Protein AF-0000000084581609 (afdb_homodimer)

pLDDT: mean 70.74, std 26.63, range [14.5, 97.62]

Secondary structure (DSSP, 8-state):
-------------------------------------------HHHHHHHHTEEEEEEEETTEEEEEEEESSSS-EEEEE--TT--SGGGS-TTTSS-S-THHHHHIIIII-----GGGSHHHHHHHHHTTSS-------------------------------HHHHHHHHHHHHHHHHHHS------HHHHHHHHHHHHHHTT--GGGGGSHHHHHHHHHHSPTT-----HHHHHHHHHHHHHHHHHHHHHHHHH--S-EEEEEEEEE-TTS--EEEEEEEEEE-TT--EEEEEEEEEE--S--SHHHHHHHHHHHHHHHT-GGGEEEEEE-S-HHHHHHHHHHHHHHHHHH-----HHHHEEE-HHHHHHHHHHHHHHHTTSS--TTT--THHHHTTS-SS--GGG-HHHHHHHHHHHHHHHHHHTT-S-----------SS-------GGGS-----S------------------------------------PPPHHHHHHHHHHHHHT-HHHHHHHHHHHHHHS-TTTTT----PPBTTBHHHHHHHHHHHHHTS----SGGGTTTSS--------HHHHHHHTTTTT--HHHHHHHHHHHHHH---HHHHHHHHHHHHHHHHHHHHHHHHT-SSS-THHHHHHHHHHHHHHHHHHHHH--SGGGHHHHHHHHHHHHHHHHHHHHHHHSHHHHHHHHTSTTTTTHHHH-TTTS-HHHHHHHHHHHHHHHHHHHHHHHHTT--------------------TTSHHHHHHHHHHTS----GGG-TT--HHHHHHTTSS----TT-HHHHHHHHTTTSHHHHHHHHHHTTS-SS-HHHHHHHHHHHHHS-GGGTTS-HHHHHHHHHHHHHHHTTTTTT--TTTT-----/-------------------------------------------HHHHHHHHTEEEEEEEETTEEEEEEEESSSS-EEEEE--TT--SGGGS-TTTSS-S-THHHHHIIIII-----GGGSHHHHHHHHHHTSS-------------------------------HHHHHHHHHHHHHHHHHHS------HHHHHHHHHHHHHHTT--GGGGGSHHHHHHHHHHSPTT-----HHHHHHHHHHHHHHHHHHHHHHHHH--S-EEEEEEEEE-TTS--EEEEEEEEEE-TT--EEEEEEEEEE--S--SHHHHHHHHHHHHHHHT-GGGEEEEEE-S-HHHHHHHHHHHHHHHHHH-----HHHHEEE-HHHHHHHHHHHHHHHTTSS--TTT--THHHHTTS-SS--GGG-HHHHHHHHHHHHHHHHHHTT-S-----------TT-------GGGS-----S------------------------------------PPPHHHHHHHHHHHHHT-HHHHHHHHHHHHHHS-TTTTT----PPBTTBHHHHHHHHHHHHHTS----SGGGTTTSS--------HHHHHHHTTTTT--HHHHHHHHHHHHHH---HHHHHHHHHHHHHHHHHHHHHHHHT-SSS-GGGGHHHHHHHHHHHHHHHHHH--SGGGHHHHHHHHHHHHHHHHHHHHHHHSHHHHHHHHTSTTTTTHHHH-TTTS-HHHHHHHHHHHHHHHHHHHHHHHHTT--------------------TTSHHHHHHHHHHTS----GGG-TT--HHHHHHTTSS----TT-HHHHHHHHTTTSHHHHHHHHHHTTS-SS-HHHHHHHHHHHHHS-GGGTT--HHHHHHHHHHHHHHHTTTTTT--TTTT-----

InterPro domains:
  IPR008906 HAT, C-terminal dimerisation domain [PF05699] (808-876)
  IPR012337 Ribonuclease H-like superfamily [SSF53098] (259-877)
  IPR052035 Zinc finger BED domain-containing [PTHR46481] (503-877)

Solvent-accessible surface area (backbone atoms only — not comparable to full-atom values): 102669 Å² total; per-residue (Å²): 134,88,78,91,82,84,93,87,89,83,88,81,91,76,87,79,83,78,81,77,86,80,77,76,75,79,73,80,74,77,78,71,73,77,73,69,71,69,80,56,78,69,56,61,62,50,52,53,35,49,69,44,34,50,73,36,86,38,72,62,99,88,42,46,28,31,34,29,36,38,76,86,50,95,53,66,47,74,32,69,37,66,86,88,62,82,48,72,89,72,39,58,77,75,51,66,43,58,95,61,52,63,59,49,36,42,38,59,70,69,69,42,82,81,62,56,74,73,68,33,68,69,38,42,56,49,45,69,67,46,67,51,43,48,56,52,54,82,90,74,91,80,71,91,66,88,76,77,76,82,70,86,77,75,78,74,72,79,81,79,75,82,80,57,78,65,60,57,52,49,50,52,48,45,48,51,48,44,49,41,63,75,51,51,72,77,75,71,41,74,66,58,47,52,52,33,47,48,51,11,33,43,48,56,70,49,66,58,47,50,43,64,28,70,26,42,38,53,28,48,58,56,64,44,66,87,89,72,76,68,56,37,42,69,54,42,55,54,46,47,54,45,45,41,51,53,38,47,51,52,50,34,50,53,60,58,66,44,84,58,39,32,18,36,34,43,48,78,47,65,44,94,73,33,62,48,37,31,34,36,33,32,41,22,28,35,46,96,85,44,43,61,43,79,42,81,73,44,52,41,74,45,83,63,53,84,42,26,56,49,45,19,52,52,52,49,49,57,32,49,77,50,63,46,58,86,35,58,60,34,42,21,27,58,78,52,70,49,50,58,48,13,39,42,47,34,37,50,52,44,30,70,74,68,71,46,89,66,54,44,66,51,24,47,37,58,19,45,61,51,50,53,49,44,16,50,32,24,23,36,25,46,68,66,75,40,61,50,42,93,80,46,63,46,58,71,68,30,42,64,38,66,89,60,77,53,70,81,73,35,43,66,47,45,36,52,34,50,52,46,46,49,51,53,47,41,50,70,68,60,67,62,69,74,72,80,65,72,79,69,56,85,66,70,80,64,74,66,75,69,71,64,74,70,72,51,65,65,78,66,70,77,64,87,70,64,81,72,68,86,80,80,81,79,76,80,83,73,88,81,80,88,80,79,79,78,77,80,74,76,73,79,71,68,77,71,76,77,75,75,47,57,67,50,22,53,48,50,52,45,50,60,31,56,58,29,49,47,42,40,54,52,46,42,52,40,26,52,72,48,35,51,85,89,41,32,66,59,65,86,49,75,54,46,93,58,33,65,63,34,43,46,49,21,46,50,43,52,58,58,48,36,50,79,75,58,72,74,54,65,66,55,60,69,70,85,80,78,80,76,86,54,32,37,62,58,39,51,45,68,48,57,35,64,83,45,64,69,72,59,20,53,55,27,47,51,47,32,65,66,43,60,75,49,73,68,35,53,49,50,49,51,51,49,40,62,64,48,44,60,59,53,51,49,44,53,62,65,63,51,81,77,56,54,37,16,35,45,43,60,56,48,52,51,52,51,50,50,48,45,52,51,54,39,69,67,54,76,51,78,90,37,46,55,58,40,51,7,36,49,39,16,47,53,47,42,51,51,51,51,52,54,43,67,69,17,55,51,44,51,49,20,27,32,64,27,62,42,29,28,58,44,37,37,57,29,68,91,81,32,58,68,64,57,31,52,47,47,52,53,53,51,50,51,49,47,52,52,50,46,52,53,41,50,73,70,62,57,73,76,69,64,52,46,83,66,82,78,69,78,62,41,53,10,45,39,42,72,83,40,75,65,41,54,43,30,62,58,12,62,83,65,54,80,57,72,76,86,72,57,83,88,49,53,63,65,54,44,62,65,31,47,78,74,75,44,64,34,85,85,34,46,49,62,50,43,62,73,41,28,58,45,28,49,62,61,35,55,49,42,43,40,47,39,26,27,56,23,41,58,54,72,51,34,51,49,45,42,47,42,49,67,60,56,27,88,88,42,51,56,56,50,72,65,57,46,28,50,46,47,50,43,19,53,38,44,72,71,53,60,48,65,94,65,69,64,58,70,90,55,86,70,88,124,147,86,96,77,76,92,67,89,70,86,76,76,78,85,81,75,85,75,84,86,86,78,78,82,77,78,81,78,80,76,79,72,73,75,72,70,72,69,81,55,78,69,54,62,61,50,53,52,34,50,70,43,34,51,72,36,87,40,72,62,100,88,40,45,28,29,33,29,36,39,77,85,51,94,54,68,47,74,31,70,38,67,86,89,63,83,49,72,90,72,39,58,77,77,52,66,44,58,94,60,52,64,58,46,38,44,38,59,71,68,68,42,84,81,62,54,72,73,68,33,67,68,38,41,57,50,45,70,66,54,63,61,55,40,74,47,72,63,92,79,93,81,74,89,74,80,77,79,79,84,72,84,79,76,78,74,77,80,83,80,77,82,80,55,77,66,59,56,52,47,50,53,47,44,48,51,48,44,48,42,63,75,52,52,74,78,76,72,42,73,66,59,47,53,53,33,47,47,50,10,32,44,49,54,69,50,68,57,50,51,43,62,28,70,27,41,36,52,28,47,58,56,64,44,66,88,88,71,76,66,56,36,41,68,54,40,56,55,47,47,54,43,45,42,50,52,39,48,51,52,50,35,52,53,61,57,66,43,84,58,41,31,16,36,34,44,49,77,47,66,44,94,71,32,65,46,39,30,35,37,35,33,39,21,28,36,48,97,85,47,42,62,45,77,44,81,73,46,52,41,74,45,82,60,53,86,43,27,58,50,45,19,52,52,52,50,49,56,33,49,75,51,62,47,58,87,35,59,60,34,41,22,26,57,78,51,70,49,51,56,48,12,38,43,48,34,37,50,52,44,28,70,73,67,72,47,88,66,57,43,66,50,24,47,38,60,19,46,62,52,49,54,49,45,17,50,35,23,22,36,26,49,68,64,76,39,60,51,42,92,81,47,62,45,58,71,69,29,42,65,39,66,89,59,77,54,70,82,73,35,45,65,48,45,37,52,34,49,51,47,47,48,50,53,47,41,50,69,68,60,68,62,69,74,73,78,66,71,82,70,57,85,65,71,82,61,75,66,76,70,72,66,74,70,73,50,69,68,76,69,66,79,66,87,72,64,83,71,65,89,65,84,77,77,77,76,77,81,80,81,80,87,80,78,78,77,78,79,75,74,72,77,72,70,76,73,76,77,74,75,48,56,67,50,23,53,49,52,52,45,49,59,31,58,56,31,48,51,43,39,53,51,48,46,52,40,27,51,72,48,34,51,86,88,39,31,66,59,64,87,51,76,54,48,91,58,33,65,65,34,43,45,48,22,46,50,43,50,58,58,48,36,51,78,74,58,72,74,53,66,67,55,61,71,68,84,82,74,81,78,85,55,32,36,63,59,40,50,45,68,49,58,35,62,84,46,63,68,72,59,20,52,56,26,49,51,47,30,66,65,42,59,75,49,71,68,34,54,51,50,48,52,52,50,40,61,64,47,44,59,58,53,51,50,43,50,61,64,62,52,79,76,57,55,38,15,34,44,44,61,56,49,51,49,52,51,50,51,49,44,51,52,53,39,68,68,53,76,51,77,89,36,48,54,55,40,52,7,36,49,38,16,47,53,48,41,50,52,52,51,52,54,42,66,69,18,55,51,45,51,49,20,27,32,61,27,63,42,29,28,56,45,36,36,59,29,68,91,80,31,58,68,64,56,28,52,49,48,51,52,52,51,51,52,50,48,52,52,48,46,52,53,41,51,72,70,61,58,74,78,70,64,51,46,85,67,82,80,70,67,63,40,54,36,42,43,56,73,82,41,76,63,41,54,42,30,62,58,13,63,83,63,55,80,57,72,76,85,72,56,84,87,49,54,62,65,55,45,60,65,31,46,79,73,73,43,63,35,86,84,33,47,48,62,49,44,62,73,41,26,58,46,28,51,63,61,36,55,50,41,44,41,48,40,26,27,56,23,40,57,54,72,51,35,53,50,45,42,48,41,48,66,59,56,28,88,88,41,48,55,58,50,72,65,56,43,29,51,46,47,49,44,19,54,38,43,73,71,54,60,48,64,92,63,69,65,59,68,90,55,85,72,87,124

Sequence (1788 aa):
MTESIKPKKQTKTRQVADSNVSSDDSADESDAGKNVLRRGHEPRKQVWALSYFIPIRYSSEGKSLWKWKCNFCDSYRTSPRTKHCKNFDEEDPKLRRPSNPSNFIRHLRLEFKNIPDDCKFEAWEAHQYSTRDVHLESSLEPGTAFAASGRPCDNYDGSTGSTSVESRQRAMMATFIERGQENPAKQVTHKGFREHFVKGLIRDDLPYMLGEGKGMSECFNYILPKGFKLPGRSMVRRDLDLLHEKISEKLNTILQNNKSKISIASDNWTSKNSVYTFCGLAVYFITDAWELVEFPLELLHLDGDHTGAGLAKLLYRALKRRGIVEKLLGSTADNATSNGTMNRVFVEKITRAYQVYLDPDKITIGCAGHVKHITVQGFLHGLGLSPDPDNEDLYEEAQLHPLAFTPDQDLDFVEHSAEALKEAKEEADGVLHLAEEPVTSDASDASESDIDDDRLGDVQIGSDNEDGGLSSDNVQPPAQDATGKGARSTGRQGKAKRALTPVDKLHAVVVDILRSEVRRKRMCRLIQQLCDKDSKHLVPIRSMPVRWNTTYAEIERGLKLRPVMSDALKLYQAVSLTGKRLQAINQWIEQLDKGLTGKKARAARTKKRKWYLAPEDWETLSVLCDILKPFSDVTHQLSLDGVPTISMVLPFYKYLQRHLETTRALMKKSSQMQLKIACNHGLEKLNKYLNNTLESKYPLIGAVLHPSIRIAYFENKELWSSQIATQARTLLEELFSEYSDWLRARGTSDLQSMPGTSGLGNSTASMKTSIFATAISAGNGFALYTPNQYKAQSEIERYCSNVYPCSDERGALAWWKAHANEFPVLATIARDVLAIPGVSIGIERLFSSCRRTLSDARSSLTAESAALTVITKEWLRRGLGKDISYLDGVSIHEMTESIKPKKQTKTRQVADSNVSSDDSADESDAGKNVLRRGHEPRKQVWALSYFIPIRYSSEGKSLWKWKCNFCDSYRTSPRTKHCKNFDEEDPKLRRPSNPSNFIRHLRLEFKNIPDDCKFEAWEAHQYSTRDVHLESSLEPGTAFAASGRPCDNYDGSTGSTSVESRQRAMMATFIERGQENPAKQVTHKGFREHFVKGLIRDDLPYMLGEGKGMSECFNYILPKGFKLPGRSMVRRDLDLLHEKISEKLNTILQNNKSKISIASDNWTSKNSVYTFCGLAVYFITDAWELVEFPLELLHLDGDHTGAGLAKLLYRALKRRGIVEKLLGSTADNATSNGTMNRVFVEKITRAYQVYLDPDKITIGCAGHVKHITVQGFLHGLGLSPDPDNEDLYEEAQLHPLAFTPDQDLDFVEHSAEALKEAKEEADGVLHLAEEPVTSDASDASESDIDDDRLGDVQIGSDNEDGGLSSDNVQPPAQDATGKGARSTGRQGKAKRALTPVDKLHAVVVDILRSEVRRKRMCRLIQQLCDKDSKHLVPIRSMPVRWNTTYAEIERGLKLRPVMSDALKLYQAVSLTGKRLQAINQWIEQLDKGLTGKKARAARTKKRKWYLAPEDWETLSVLCDILKPFSDVTHQLSLDGVPTISMVLPFYKYLQRHLETTRALMKKSSQMQLKIACNHGLEKLNKYLNNTLESKYPLIGAVLHPSIRIAYFENKELWSSQIATQARTLLEELFSEYSDWLRARGTSDLQSMPGTSGLGNSTASMKTSIFATAISAGNGFALYTPNQYKAQSEIERYCSNVYPCSDERGALAWWKAHANEFPVLATIARDVLAIPGVSIGIERLFSSCRRTLSDARSSLTAESAALTVITKEWLRRGLGKDISYLDGVSIHE

Nearest PDB structures (foldseek):
  4d1q-assembly1_A-2  TM=6.529E-01  e=3.403E-12  Musca domestica
  5js1-assembly1_A  TM=4.633E-01  e=1.178E+00  Homo sapiens
  4krf-assembly1_A  TM=4.416E-01  e=1.524E+00  Homo sapiens
  4w5n-assembly1_A  TM=4.256E-01  e=1.734E+00  Homo sapiens
  8d71-assembly1_A  TM=4.422E-01  e=3.162E+00  Homo sapiens

Structure (mmCIF, N/CA/C/O backbone):
data_AF-0000000084581609-model_v1
#
loop_
_entity.id
_entity.type
_entity.pdbx_description
1 polymer 'HAT C-terminal dimerisation domain-containing protein'
#
loop_
_atom_site.group_PDB
_atom_site.id
_atom_site.type_symbol
_atom_site.label_atom_id
_atom_site.label_alt_id
_atom_site.label_comp_id
_atom_site.label_asym_id
_atom_site.label_entity_id
_atom_site.label_seq_id
_atom_site.pdbx_PDB_ins_code
_atom_site.Cartn_x
_atom_site.Cartn_y
_atom_site.Cartn_z
_atom_site.occupancy
_atom_site.B_iso_or_equiv
_atom_site.auth_seq_id
_atom_site.auth_comp_id
_atom_site.auth_asym_id
_atom_site.auth_atom_id
_atom_site.pdbx_PDB_model_num
ATOM 1 N N . MET A 1 1 ? 101.5 22 55.25 1 18.59 1 MET A N 1
ATOM 2 C CA . MET A 1 1 ? 100.5 23.016 54.938 1 18.59 1 MET A CA 1
ATOM 3 C C . MET A 1 1 ? 100.5 23.297 53.438 1 18.59 1 MET A C 1
ATOM 5 O O . MET A 1 1 ? 99.812 24.219 53 1 18.59 1 MET A O 1
ATOM 9 N N . THR A 1 2 ? 101.125 22.656 52.719 1 18.45 2 THR A N 1
ATOM 10 C CA . THR A 1 2 ? 101.812 22.875 51.469 1 18.45 2 THR A CA 1
ATOM 11 C C . THR A 1 2 ? 100.812 23.078 50.312 1 18.45 2 THR A C 1
ATOM 13 O O . THR A 1 2 ? 99.938 22.281 50.125 1 18.45 2 THR A O 1
ATOM 16 N N . GLU A 1 3 ? 100.688 24.219 49.469 1 17.83 3 GLU A N 1
ATOM 17 C CA . GLU A 1 3 ? 99.938 25.391 49.062 1 17.83 3 GLU A CA 1
ATOM 18 C C . GLU A 1 3 ? 99.375 25.234 47.625 1 17.83 3 GLU A C 1
ATOM 20 O O . GLU A 1 3 ? 98.438 25.906 47.25 1 17.83 3 GLU A O 1
ATOM 25 N N . SER A 1 4 ? 99.875 24.359 46.719 1 18.19 4 SER A N 1
ATOM 26 C CA . SER A 1 4 ? 100.438 24.672 45.406 1 18.19 4 SER A CA 1
ATOM 27 C C . SER A 1 4 ? 99.375 24.781 44.344 1 18.19 4 SER A C 1
ATOM 29 O O . SER A 1 4 ? 98.5 23.891 44.219 1 18.19 4 SER A O 1
ATOM 31 N N . ILE A 1 5 ? 98.938 25.891 43.625 1 19.16 5 ILE A N 1
ATOM 32 C CA . ILE A 1 5 ? 97.875 26.844 43.188 1 19.16 5 ILE A CA 1
ATOM 33 C C . ILE A 1 5 ? 97.375 26.438 41.812 1 19.16 5 ILE A C 1
ATOM 35 O O . ILE A 1 5 ? 96.125 26.344 41.625 1 19.16 5 ILE A O 1
ATOM 39 N N . LYS A 1 6 ? 98.062 26.375 40.594 1 16.22 6 LYS A N 1
ATOM 40 C CA . LYS A 1 6 ? 98.062 27.422 39.562 1 16.22 6 LYS A CA 1
ATOM 41 C C . LYS A 1 6 ? 97.188 27.016 38.406 1 16.22 6 LYS A C 1
ATOM 43 O O . LYS A 1 6 ? 96.438 27.828 37.875 1 16.22 6 LYS A O 1
ATOM 48 N N . PRO A 1 7 ? 97.312 25.828 37.562 1 16.58 7 PRO A N 1
ATOM 49 C CA . PRO A 1 7 ? 97.688 25.906 36.125 1 16.58 7 PRO A CA 1
ATOM 50 C C . PRO A 1 7 ? 96.438 26.031 35.219 1 16.58 7 PRO A C 1
ATOM 52 O O . PRO A 1 7 ? 95.375 25.594 35.594 1 16.58 7 PRO A O 1
ATOM 55 N N . LYS A 1 8 ? 96.375 26.719 33.906 1 17.08 8 LYS A N 1
ATOM 56 C CA . LYS A 1 8 ? 95.875 27.562 32.812 1 17.08 8 LYS A CA 1
ATOM 57 C C . LYS A 1 8 ? 95.062 26.734 31.812 1 17.08 8 LYS A C 1
ATOM 59 O O . LYS A 1 8 ? 95.5 25.641 31.438 1 17.08 8 LYS A O 1
ATOM 64 N N . LYS A 1 9 ? 93.75 27 31.297 1 16.56 9 LYS A N 1
ATOM 65 C CA . LYS A 1 9 ? 92.438 26.672 30.766 1 16.56 9 LYS A CA 1
ATOM 66 C C . LYS A 1 9 ? 92.438 26.484 29.25 1 16.56 9 LYS A C 1
ATOM 68 O O . LYS A 1 9 ? 91.438 26.469 28.594 1 16.56 9 LYS A O 1
ATOM 73 N N . GLN A 1 10 ? 93.375 25.953 28.578 1 14.5 10 GLN A N 1
ATOM 74 C CA . GLN A 1 10 ? 93.812 26.156 27.203 1 14.5 10 GLN A CA 1
ATOM 75 C C . GLN A 1 10 ? 92.75 25.734 26.203 1 14.5 10 GLN A C 1
ATOM 77 O O . GLN A 1 10 ? 91.812 25.047 26.578 1 14.5 10 GLN A O 1
ATOM 82 N N . THR A 1 11 ? 93.062 25.25 24.859 1 15.36 11 THR A N 1
ATOM 83 C CA . THR A 1 11 ? 93.188 25.625 23.453 1 15.36 11 THR A CA 1
ATOM 84 C C . THR A 1 11 ? 92.188 24.906 22.594 1 15.36 11 THR A C 1
ATOM 86 O O . THR A 1 11 ? 91.438 25.516 21.812 1 15.36 11 THR A O 1
ATOM 89 N N . LYS A 1 12 ? 92.438 23.766 21.781 1 15.23 12 LYS A N 1
ATOM 90 C CA . LYS A 1 12 ? 92.875 23.578 20.406 1 15.23 12 LYS A CA 1
ATOM 91 C C . LYS A 1 12 ? 91.75 23.016 19.547 1 15.23 12 LYS A C 1
ATOM 93 O O . LYS A 1 12 ? 91.438 23.547 18.484 1 15.23 12 LYS A O 1
ATOM 98 N N . THR A 1 13 ? 91.562 21.656 19.266 1 14.75 13 THR A N 1
ATOM 99 C CA . THR A 1 13 ? 91.75 21.094 17.953 1 14.75 13 THR A CA 1
ATOM 100 C C . THR A 1 13 ? 90.438 20.891 17.219 1 14.75 13 THR A C 1
ATOM 102 O O . THR A 1 13 ? 89.562 20.25 17.734 1 14.75 13 THR A O 1
ATOM 105 N N . ARG A 1 14 ? 89.938 21.734 16.109 1 16.53 14 ARG A N 1
ATOM 106 C CA . ARG A 1 14 ? 89 22.094 15.031 1 16.53 14 ARG A CA 1
ATOM 107 C C . ARG A 1 14 ? 88.812 20.938 14.055 1 16.53 14 ARG A C 1
ATOM 109 O O . ARG A 1 14 ? 88.188 21.078 13.023 1 16.53 14 ARG A O 1
ATOM 116 N N . GLN A 1 15 ? 89.562 19.922 14.055 1 15.38 15 GLN A N 1
ATOM 117 C CA . GLN A 1 15 ? 89.75 19.266 12.766 1 15.38 15 GLN A CA 1
ATOM 118 C C . GLN A 1 15 ? 88.375 18.781 12.227 1 15.38 15 GLN A C 1
ATOM 120 O O . GLN A 1 15 ? 87.5 18.391 13 1 15.38 15 GLN A O 1
ATOM 125 N N . VAL A 1 16 ? 88.062 18.891 10.812 1 16.56 16 VAL A N 1
ATOM 126 C CA . VAL A 1 16 ? 87.375 19.031 9.516 1 16.56 16 VAL A CA 1
ATOM 127 C C . VAL A 1 16 ? 86.875 17.672 9.047 1 16.56 16 VAL A C 1
ATOM 129 O O . VAL A 1 16 ? 86.188 17.578 8.039 1 16.56 16 VAL A O 1
ATOM 132 N N . ALA A 1 17 ? 87.438 16.594 9.547 1 15.75 17 ALA A N 1
ATOM 133 C CA . ALA A 1 17 ? 87.562 15.453 8.641 1 15.75 17 ALA A CA 1
ATOM 134 C C . ALA A 1 17 ? 86.188 15.055 8.094 1 15.75 17 ALA A C 1
ATOM 136 O O . ALA A 1 17 ? 85.188 15.344 8.711 1 15.75 17 ALA A O 1
ATOM 137 N N . ASP A 1 18 ? 86.062 14.133 7.121 1 15.92 18 ASP A N 1
ATOM 138 C CA . ASP A 1 18 ? 85.875 13.578 5.789 1 15.92 18 ASP A CA 1
ATOM 139 C C . ASP A 1 18 ? 84.688 12.594 5.805 1 15.92 18 ASP A C 1
ATOM 141 O O . ASP A 1 18 ? 84.188 12.18 4.746 1 15.92 18 ASP A O 1
ATOM 145 N N . SER A 1 19 ? 84.5 11.961 7.012 1 15.8 19 SER A N 1
ATOM 146 C CA . SER A 1 19 ? 84.188 10.594 6.641 1 15.8 19 SER A CA 1
ATOM 147 C C . SER A 1 19 ? 82.875 10.539 5.883 1 15.8 19 SER A C 1
ATOM 149 O O . SER A 1 19 ? 82.062 11.469 5.961 1 15.8 19 SER A O 1
ATOM 151 N N . ASN A 1 20 ? 82.375 9.297 5.555 1 16.41 20 ASN A N 1
ATOM 152 C CA . ASN A 1 20 ? 81.938 8.438 4.473 1 16.41 20 ASN A CA 1
ATOM 153 C C . ASN A 1 20 ? 80.375 8.43 4.391 1 16.41 20 ASN A C 1
ATOM 155 O O . ASN A 1 20 ? 79.812 8.141 3.334 1 16.41 20 ASN A O 1
ATOM 159 N N . VAL A 1 21 ? 79.688 8.523 5.602 1 17.56 21 VAL A N 1
ATOM 160 C CA . VAL A 1 21 ? 78.625 7.52 5.531 1 17.56 21 VAL A CA 1
ATOM 161 C C . VAL A 1 21 ? 77.625 7.914 4.461 1 17.56 21 VAL A C 1
ATOM 163 O O . VAL A 1 21 ? 77.438 9.094 4.164 1 17.56 21 VAL A O 1
ATOM 166 N N . SER A 1 22 ? 76.875 6.805 3.949 1 17.55 22 SER A N 1
ATOM 167 C CA . SER A 1 22 ? 76.188 6.191 2.82 1 17.55 22 SER A CA 1
ATOM 168 C C . SER A 1 22 ? 74.812 6.797 2.627 1 17.55 22 SER A C 1
ATOM 170 O O . SER A 1 22 ? 74.062 6.973 3.592 1 17.55 22 SER A O 1
ATOM 172 N N . SER A 1 23 ? 74.625 7.707 1.683 1 18.14 23 SER A N 1
ATOM 173 C CA . SER A 1 23 ? 73.625 8.57 1.051 1 18.14 23 SER A CA 1
ATOM 174 C C . SER A 1 23 ? 72.375 7.785 0.649 1 18.14 23 SER A C 1
ATOM 176 O O . SER A 1 23 ? 71.625 8.211 -0.231 1 18.14 23 SER A O 1
ATOM 178 N N . ASP A 1 24 ? 72.062 6.668 1.539 1 17.34 24 ASP A N 1
ATOM 179 C CA . ASP A 1 24 ? 71.25 5.727 0.82 1 17.34 24 ASP A CA 1
ATOM 180 C C . ASP A 1 24 ? 69.938 6.41 0.319 1 17.34 24 ASP A C 1
ATOM 182 O O . ASP A 1 24 ? 69.438 7.293 0.989 1 17.34 24 ASP A O 1
ATOM 186 N N . ASP A 1 25 ? 69.688 6.312 -1.015 1 17.83 25 ASP A N 1
ATOM 187 C CA . ASP A 1 25 ? 68.812 6.75 -2.078 1 17.83 25 ASP A CA 1
ATOM 188 C C . ASP A 1 25 ? 67.375 6.379 -1.758 1 17.83 25 ASP A C 1
ATOM 190 O O . ASP A 1 25 ? 67 5.199 -1.703 1 17.83 25 ASP A O 1
ATOM 194 N N . SER A 1 26 ? 66.812 6.898 -0.703 1 18.5 26 SER A N 1
ATOM 195 C CA . SER A 1 26 ? 65.438 6.594 -0.277 1 18.5 26 SER A CA 1
ATOM 196 C C . SER A 1 26 ? 64.438 6.672 -1.446 1 18.5 26 SER A C 1
ATOM 198 O O . SER A 1 26 ? 64.25 7.754 -1.99 1 18.5 26 SER A O 1
ATOM 200 N N . ALA A 1 27 ? 64.375 5.57 -2.289 1 18.31 27 ALA A N 1
ATOM 201 C CA . ALA A 1 27 ? 63.594 5.293 -3.475 1 18.31 27 ALA A CA 1
ATOM 202 C C . ALA A 1 27 ? 62.125 5.613 -3.223 1 18.31 27 ALA A C 1
ATOM 204 O O . ALA A 1 27 ? 61.562 5.293 -2.162 1 18.31 27 ALA A O 1
ATOM 205 N N . ASP A 1 28 ? 61.625 6.691 -3.668 1 18.47 28 ASP A N 1
ATOM 206 C CA . ASP A 1 28 ? 60.281 7.273 -3.85 1 18.47 28 ASP A CA 1
ATOM 207 C C . ASP A 1 28 ? 59.312 6.23 -4.367 1 18.47 28 ASP A C 1
ATOM 209 O O . ASP A 1 28 ? 59.25 5.945 -5.566 1 18.47 28 ASP A O 1
ATOM 213 N N . GLU A 1 29 ? 59.312 4.957 -3.822 1 19.42 29 GLU A N 1
ATOM 214 C CA . GLU A 1 29 ? 58.594 3.852 -4.465 1 19.42 29 GLU A CA 1
ATOM 215 C C . GLU A 1 29 ? 57.156 4.215 -4.746 1 19.42 29 GLU A C 1
ATOM 217 O O . GLU A 1 29 ? 56.469 4.762 -3.881 1 19.42 29 GLU A O 1
ATOM 222 N N . SER A 1 30 ? 56.781 4.441 -6.066 1 21.36 30 SER A N 1
ATOM 223 C CA . SER A 1 30 ? 55.625 4.648 -6.898 1 21.36 30 SER A CA 1
ATOM 224 C C . SER A 1 30 ? 54.5 3.656 -6.543 1 21.36 30 SER A C 1
ATOM 226 O O . SER A 1 30 ? 54.656 2.455 -6.789 1 21.36 30 SER A O 1
ATOM 228 N N . ASP A 1 31 ? 54.031 3.641 -5.352 1 20.64 31 ASP A N 1
ATOM 229 C CA . ASP A 1 31 ? 53.062 2.652 -4.926 1 20.64 31 ASP A CA 1
ATOM 230 C C . ASP A 1 31 ? 51.938 2.516 -5.949 1 20.64 31 ASP A C 1
ATOM 232 O O . ASP A 1 31 ? 51.156 3.451 -6.156 1 20.64 31 ASP A O 1
ATOM 236 N N . ALA A 1 32 ? 52.219 1.968 -7.156 1 23.72 32 ALA A N 1
ATOM 237 C CA . ALA A 1 32 ? 51.312 1.534 -8.227 1 23.72 32 ALA A CA 1
ATOM 238 C C . ALA A 1 32 ? 50.125 0.745 -7.664 1 23.72 32 ALA A C 1
ATOM 240 O O . ALA A 1 32 ? 50.281 -0.396 -7.223 1 23.72 32 ALA A O 1
ATOM 241 N N . GLY A 1 33 ? 49.469 1.322 -6.746 1 23.2 33 GLY A N 1
ATOM 242 C CA . GLY A 1 33 ? 48.281 0.623 -6.219 1 23.2 33 GLY A CA 1
ATOM 243 C C . GLY A 1 33 ? 47.531 -0.17 -7.273 1 23.2 33 GLY A C 1
ATOM 244 O O . GLY A 1 33 ? 47.219 0.36 -8.336 1 23.2 33 GLY A O 1
ATOM 245 N N . LYS A 1 34 ? 47.875 -1.443 -7.449 1 24.94 34 LYS A N 1
ATOM 246 C CA . LYS A 1 34 ? 47.312 -2.445 -8.352 1 24.94 34 LYS A CA 1
ATOM 247 C C . LYS A 1 34 ? 45.781 -2.381 -8.375 1 24.94 34 LYS A C 1
ATOM 249 O O . LYS A 1 34 ? 45.125 -2.49 -7.328 1 24.94 34 LYS A O 1
ATOM 254 N N . ASN A 1 35 ? 45.219 -1.576 -9.242 1 24.53 35 ASN A N 1
ATOM 255 C CA . ASN A 1 35 ? 43.844 -1.56 -9.688 1 24.53 35 ASN A CA 1
ATOM 256 C C . ASN A 1 35 ? 43.281 -2.971 -9.828 1 24.53 35 ASN A C 1
ATOM 258 O O . ASN A 1 35 ? 43.562 -3.666 -10.805 1 24.53 35 ASN A O 1
ATOM 262 N N . VAL A 1 36 ? 43.469 -3.711 -8.75 1 26.33 36 VAL A N 1
ATOM 263 C CA . VAL A 1 36 ? 42.906 -5.047 -8.906 1 26.33 36 VAL A CA 1
ATOM 264 C C . VAL A 1 36 ? 41.531 -4.957 -9.57 1 26.33 36 VAL A C 1
ATOM 266 O O . VAL A 1 36 ? 40.656 -4.27 -9.07 1 26.33 36 VAL A O 1
ATOM 269 N N . LEU A 1 37 ? 41.562 -5.055 -10.82 1 27.75 37 LEU A N 1
ATOM 270 C CA . LEU A 1 37 ? 40.375 -5.195 -11.695 1 27.75 37 LEU A CA 1
ATOM 271 C C . LEU A 1 37 ? 39.375 -6.156 -11.094 1 27.75 37 LEU A C 1
ATOM 273 O O . LEU A 1 37 ? 39.688 -7.332 -10.875 1 27.75 37 LEU A O 1
ATOM 277 N N . ARG A 1 38 ? 38.781 -5.766 -10.07 1 27.27 38 ARG A N 1
ATOM 278 C CA . ARG A 1 38 ? 37.688 -6.605 -9.57 1 27.27 38 ARG A CA 1
ATOM 279 C C . ARG A 1 38 ? 36.938 -7.254 -10.719 1 27.27 38 ARG A C 1
ATOM 281 O O . ARG A 1 38 ? 36.5 -6.57 -11.648 1 27.27 38 ARG A O 1
ATOM 288 N N . ARG A 1 39 ? 37.25 -8.477 -10.977 1 31.83 39 ARG A N 1
ATOM 289 C CA . ARG A 1 39 ? 36.656 -9.312 -12.008 1 31.83 39 ARG A CA 1
ATOM 290 C C . ARG A 1 39 ? 35.125 -9.156 -12.016 1 31.83 39 ARG A C 1
ATOM 292 O O . ARG A 1 39 ? 34.438 -9.773 -11.219 1 31.83 39 ARG A O 1
ATOM 299 N N . GLY A 1 40 ? 34.75 -8.008 -11.859 1 33.97 40 GLY A N 1
ATOM 300 C CA . GLY A 1 40 ? 33.312 -7.859 -12 1 33.97 40 GLY A CA 1
ATOM 301 C C . GLY A 1 40 ? 32.75 -8.578 -13.211 1 33.97 40 GLY A C 1
ATOM 302 O O . GLY A 1 40 ? 33.469 -8.906 -14.148 1 33.97 40 GLY A O 1
ATOM 303 N N . HIS A 1 41 ? 31.781 -9.398 -12.977 1 37.78 41 HIS A N 1
ATOM 304 C CA . HIS A 1 41 ? 31.25 -10.156 -14.109 1 37.78 41 HIS A CA 1
ATOM 305 C C . HIS A 1 41 ? 31.078 -9.266 -15.336 1 37.78 41 HIS A C 1
ATOM 307 O O . HIS A 1 41 ? 30.75 -8.086 -15.211 1 37.78 41 HIS A O 1
ATOM 313 N N . GLU A 1 42 ? 31.734 -9.414 -16.344 1 49.12 42 GLU A N 1
ATOM 314 C CA . GLU A 1 42 ? 31.672 -8.68 -17.594 1 49.12 42 GLU A CA 1
ATOM 315 C C . GLU A 1 42 ? 30.219 -8.32 -17.953 1 49.12 42 GLU A C 1
ATOM 317 O O . GLU A 1 42 ? 29.328 -9.148 -17.828 1 49.12 42 GLU A O 1
ATOM 322 N N . PRO A 1 43 ? 29.906 -7.129 -18.047 1 60.88 43 PRO A N 1
ATOM 323 C CA . PRO A 1 43 ? 28.531 -6.809 -18.438 1 60.88 43 PRO A CA 1
ATOM 324 C C . PRO A 1 43 ? 28.047 -7.613 -19.641 1 60.88 43 PRO A C 1
ATOM 326 O O . PRO A 1 43 ? 28.688 -7.602 -20.688 1 60.88 43 PRO A O 1
ATOM 329 N N . ARG A 1 44 ? 27.062 -8.469 -19.453 1 63.44 44 ARG A N 1
ATOM 330 C CA . ARG A 1 44 ? 26.594 -9.469 -20.406 1 63.44 44 ARG A CA 1
ATOM 331 C C . ARG A 1 44 ? 26.344 -8.859 -21.781 1 63.44 44 ARG A C 1
ATOM 333 O O . ARG A 1 44 ? 26.641 -9.469 -22.797 1 63.44 44 ARG A O 1
ATOM 340 N N . LYS A 1 45 ? 25.906 -7.727 -21.656 1 72.31 45 LYS A N 1
ATOM 341 C CA . LYS A 1 45 ? 25.609 -7.062 -22.922 1 72.31 45 LYS A CA 1
ATOM 342 C C . LYS A 1 45 ? 26.906 -6.684 -23.656 1 72.31 45 LYS A C 1
ATOM 344 O O . LYS A 1 45 ? 26.953 -6.695 -24.891 1 72.31 45 LYS A O 1
ATOM 349 N N . GLN A 1 46 ? 27.828 -6.441 -22.797 1 72.69 46 GLN A N 1
ATOM 350 C CA . GLN A 1 46 ? 29.125 -6.133 -23.391 1 72.69 46 GLN A CA 1
ATOM 351 C C . GLN A 1 46 ? 29.766 -7.379 -23.984 1 72.69 46 GLN A C 1
ATOM 353 O O . GLN A 1 46 ? 30.312 -7.332 -25.094 1 72.69 46 GLN A O 1
ATOM 358 N N . VAL A 1 47 ? 29.594 -8.391 -23.281 1 72.5 47 VAL A N 1
ATOM 359 C CA . VAL A 1 47 ? 30.125 -9.656 -23.766 1 72.5 47 VAL A CA 1
ATOM 360 C C . VAL A 1 47 ? 29.391 -10.086 -25.016 1 72.5 47 VAL A C 1
ATOM 362 O O . VAL A 1 47 ? 30 -10.508 -26 1 72.5 47 VAL A O 1
ATOM 365 N N . TRP A 1 48 ? 28.156 -9.922 -25.016 1 76.75 48 TRP A N 1
ATOM 366 C CA . TRP A 1 48 ? 27.297 -10.164 -26.172 1 76.75 48 TRP A CA 1
ATOM 367 C C . TRP A 1 48 ? 27.734 -9.32 -27.359 1 76.75 48 TRP A C 1
ATOM 369 O O . TRP A 1 48 ? 27.969 -9.844 -28.453 1 76.75 48 TRP A O 1
ATOM 379 N N . ALA A 1 49 ? 27.891 -8.125 -27.094 1 77.56 49 ALA A N 1
ATOM 380 C CA . ALA A 1 49 ? 28.172 -7.219 -28.203 1 77.56 49 ALA A CA 1
ATOM 381 C C . ALA A 1 49 ? 29.562 -7.48 -28.781 1 77.56 49 ALA A C 1
ATOM 383 O O . ALA A 1 49 ? 29.734 -7.551 -30 1 77.56 49 ALA A O 1
ATOM 384 N N . LEU A 1 50 ? 30.422 -7.758 -27.891 1 74.94 50 LEU A N 1
ATOM 385 C CA . LEU A 1 50 ? 31.812 -7.922 -28.312 1 74.94 50 LEU A CA 1
ATOM 386 C C . LEU A 1 50 ? 32.031 -9.258 -29.016 1 74.94 50 LEU A C 1
ATOM 388 O O . LEU A 1 50 ? 32.906 -9.398 -29.844 1 74.94 50 LEU A O 1
ATOM 392 N N . SER A 1 51 ? 31.125 -10.172 -28.703 1 75.38 51 SER A N 1
ATOM 393 C CA . SER A 1 51 ? 31.234 -11.5 -29.281 1 75.38 51 SER A CA 1
ATOM 394 C C . SER A 1 51 ? 30.969 -11.461 -30.797 1 75.38 51 SER A C 1
ATOM 396 O O . SER A 1 51 ? 31.328 -12.391 -31.516 1 75.38 51 SER A O 1
ATOM 398 N N . TYR A 1 52 ? 30.484 -10.406 -31.203 1 77.06 52 TYR A N 1
ATOM 399 C CA . TYR A 1 52 ? 30.141 -10.32 -32.625 1 77.06 52 TYR A CA 1
ATOM 400 C C . TYR A 1 52 ? 31.125 -9.422 -33.344 1 77.06 52 TYR A C 1
ATOM 402 O O . TYR A 1 52 ? 30.891 -9.055 -34.5 1 77.06 52 TYR A O 1
ATOM 410 N N . PHE A 1 53 ? 32.094 -9.109 -32.656 1 78.44 53 PHE A N 1
ATOM 411 C CA . PHE A 1 53 ? 33.188 -8.352 -33.281 1 78.44 53 PHE A CA 1
ATOM 412 C C . PHE A 1 53 ? 34.5 -9.141 -33.25 1 78.44 53 PHE A C 1
ATOM 414 O O . PHE A 1 53 ? 34.781 -9.805 -32.281 1 78.44 53 PHE A O 1
ATOM 421 N N . ILE A 1 54 ? 35.188 -9.227 -34.312 1 76.06 54 ILE A N 1
ATOM 422 C CA . ILE A 1 54 ? 36.469 -9.922 -34.406 1 76.06 54 ILE A CA 1
ATOM 423 C C . ILE A 1 54 ? 37.594 -8.914 -34.469 1 76.06 54 ILE A C 1
ATOM 425 O O . ILE A 1 54 ? 37.656 -8.102 -35.406 1 76.06 54 ILE A O 1
ATOM 429 N N . PRO A 1 55 ? 38.25 -8.898 -33.438 1 77 55 PRO A N 1
ATOM 430 C CA . PRO A 1 55 ? 39.406 -7.98 -33.5 1 77 55 PRO A CA 1
ATOM 431 C C . PRO A 1 55 ? 40.469 -8.414 -34.5 1 77 55 PRO A C 1
ATOM 433 O O . PRO A 1 55 ? 40.875 -9.586 -34.5 1 77 55 PRO A O 1
ATOM 436 N N . ILE A 1 56 ? 40.844 -7.52 -35.406 1 77.88 56 ILE A N 1
ATOM 437 C CA . ILE A 1 56 ? 41.844 -7.75 -36.406 1 77.88 56 ILE A CA 1
ATOM 438 C C . ILE A 1 56 ? 43 -6.766 -36.219 1 77.88 56 ILE A C 1
ATOM 440 O O . ILE A 1 56 ? 42.781 -5.609 -35.844 1 77.88 56 ILE A O 1
ATOM 444 N N . ARG A 1 57 ? 44.156 -7.191 -36.281 1 79.94 57 ARG A N 1
ATOM 445 C CA . ARG A 1 57 ? 45.375 -6.363 -36.156 1 79.94 57 ARG A CA 1
ATOM 446 C C . ARG A 1 57 ? 45.375 -5.281 -37.25 1 79.94 57 ARG A C 1
ATOM 448 O O . ARG A 1 57 ? 45.188 -5.566 -38.406 1 79.94 57 ARG A O 1
ATOM 455 N N . TYR A 1 58 ? 45.438 -4.039 -36.719 1 77.75 58 TYR A N 1
ATOM 456 C CA . TYR A 1 58 ? 45.438 -2.908 -37.656 1 77.75 58 TYR A CA 1
ATOM 457 C C . TYR A 1 58 ? 46.438 -1.844 -37.219 1 77.75 58 TYR A C 1
ATOM 459 O O . TYR A 1 58 ? 46.719 -1.707 -36.031 1 77.75 58 TYR A O 1
ATOM 467 N N . SER A 1 59 ? 47.219 -1.235 -38.031 1 75.69 59 SER A N 1
ATOM 468 C CA . SER A 1 59 ? 48.156 -0.13 -37.781 1 75.69 59 SER A CA 1
ATOM 469 C C . SER A 1 59 ? 47.812 1.071 -38.656 1 75.69 59 SER A C 1
ATOM 471 O O . SER A 1 59 ? 47.562 0.92 -39.844 1 75.69 59 SER A O 1
ATOM 473 N N . SER A 1 60 ? 47.406 2.225 -38.062 1 72.5 60 SER A N 1
ATOM 474 C CA . SER A 1 60 ? 47.156 3.453 -38.844 1 72.5 60 SER A CA 1
ATOM 475 C C . SER A 1 60 ? 47.969 4.613 -38.25 1 72.5 60 SER A C 1
ATOM 477 O O . SER A 1 60 ? 47.938 4.863 -37.031 1 72.5 60 SER A O 1
ATOM 479 N N . GLU A 1 61 ? 48.688 5.426 -39.094 1 70.81 61 GLU A N 1
ATOM 480 C CA . GLU A 1 61 ? 49.469 6.613 -38.812 1 70.81 61 GLU A CA 1
ATOM 481 C C . GLU A 1 61 ? 50.438 6.359 -37.656 1 70.81 61 GLU A C 1
ATOM 483 O O . GLU A 1 61 ? 50.594 7.211 -36.781 1 70.81 61 GLU A O 1
ATOM 488 N N . GLY A 1 62 ? 51.031 5.051 -37.469 1 71.88 62 GLY A N 1
ATOM 489 C CA . GLY A 1 62 ? 52.062 4.707 -36.5 1 71.88 62 GLY A CA 1
ATOM 490 C C . GLY A 1 62 ? 51.531 4.16 -35.188 1 71.88 62 GLY A C 1
ATOM 491 O O . GLY A 1 62 ? 52.281 3.787 -34.281 1 71.88 62 GLY A O 1
ATOM 492 N N . LYS A 1 63 ? 50.25 4.199 -35.094 1 74.5 63 LYS A N 1
ATOM 493 C CA . LYS A 1 63 ? 49.656 3.66 -33.875 1 74.5 63 LYS A CA 1
ATOM 494 C C . LYS A 1 63 ? 49.188 2.221 -34.094 1 74.5 63 LYS A C 1
ATOM 496 O O . LYS A 1 63 ? 48.656 1.879 -35.125 1 74.5 63 LYS A O 1
ATOM 501 N N . SER A 1 64 ? 49.531 1.407 -33.125 1 79.56 64 SER A N 1
ATOM 502 C CA . SER A 1 64 ? 49.094 0.017 -33.125 1 79.56 64 SER A CA 1
ATOM 503 C C . SER A 1 64 ? 47.656 -0.111 -32.562 1 79.56 64 SER A C 1
ATOM 505 O O . SER A 1 64 ? 47.406 0.292 -31.422 1 79.56 64 SER A O 1
ATOM 507 N N . LEU A 1 65 ? 46.719 -0.593 -33.469 1 80.12 65 LEU A N 1
ATOM 508 C CA . LEU A 1 65 ? 45.312 -0.631 -33.062 1 80.12 65 LEU A CA 1
ATOM 509 C C . LEU A 1 65 ? 44.719 -2.004 -33.344 1 80.12 65 LEU A C 1
ATOM 511 O O . LEU A 1 65 ? 45.188 -2.738 -34.219 1 80.12 65 LEU A O 1
ATOM 515 N N . TRP A 1 66 ? 43.75 -2.393 -32.531 1 79.94 66 TRP A N 1
ATOM 516 C CA . TRP A 1 66 ? 42.812 -3.469 -32.906 1 79.94 66 TRP A CA 1
ATOM 517 C C . TRP A 1 66 ? 41.625 -2.926 -33.656 1 79.94 66 TRP A C 1
ATOM 519 O O . TRP A 1 66 ? 41.031 -1.926 -33.25 1 79.94 66 TRP A O 1
ATOM 529 N N . LYS A 1 67 ? 41.406 -3.418 -34.812 1 79.94 67 LYS A N 1
ATOM 530 C CA . LYS A 1 67 ? 40.25 -3.111 -35.625 1 79.94 67 LYS A CA 1
ATOM 531 C C . LYS A 1 67 ? 39.156 -4.176 -35.438 1 79.94 67 LYS A C 1
ATOM 533 O O . LYS A 1 67 ? 39.344 -5.332 -35.812 1 79.94 67 LYS A O 1
ATOM 538 N N . TRP A 1 68 ? 38.031 -3.746 -34.812 1 78.62 68 TRP A N 1
ATOM 539 C CA . TRP A 1 68 ? 36.906 -4.648 -34.5 1 78.62 68 TRP A CA 1
ATOM 540 C C . TRP A 1 68 ? 35.875 -4.625 -35.594 1 78.62 68 TRP A C 1
ATOM 542 O O . TRP A 1 68 ? 35.094 -3.67 -35.719 1 78.62 68 TRP A O 1
ATOM 552 N N . LYS A 1 69 ? 35.969 -5.555 -36.406 1 79.44 69 LYS A N 1
ATOM 553 C CA . LYS A 1 69 ? 35 -5.672 -37.5 1 79.44 69 LYS A CA 1
ATOM 554 C C . LYS A 1 69 ? 33.719 -6.348 -37.062 1 79.44 69 LYS A C 1
ATOM 556 O O . LYS A 1 69 ? 33.75 -7.414 -36.438 1 79.44 69 LYS A O 1
ATOM 561 N N . CYS A 1 70 ? 32.594 -5.707 -37.344 1 76.12 70 CYS A N 1
ATOM 562 C CA . CYS A 1 70 ? 31.281 -6.281 -37.031 1 76.12 70 CYS A CA 1
ATOM 563 C C . CYS A 1 70 ? 30.984 -7.484 -37.906 1 76.12 70 CYS A C 1
ATOM 565 O O . CYS A 1 70 ? 31.219 -7.441 -39.125 1 76.12 70 CYS A O 1
ATOM 567 N N . ASN A 1 71 ? 30.438 -8.523 -37.344 1 75.5 71 ASN A N 1
ATOM 568 C CA . ASN A 1 71 ? 30.156 -9.758 -38.094 1 75.5 71 ASN A CA 1
ATOM 569 C C . ASN A 1 71 ? 28.953 -9.602 -39 1 75.5 71 ASN A C 1
ATOM 571 O O . ASN A 1 71 ? 28.719 -10.445 -39.875 1 75.5 71 ASN A O 1
ATOM 575 N N . PHE A 1 72 ? 28.219 -8.57 -38.781 1 74.62 72 PHE A N 1
ATOM 576 C CA . PHE A 1 72 ? 26.953 -8.461 -39.5 1 74.62 72 PHE A CA 1
ATOM 577 C C . PHE A 1 72 ? 27.016 -7.355 -40.531 1 74.62 72 PHE A C 1
ATOM 579 O O . PHE A 1 72 ? 26.234 -7.344 -41.5 1 74.62 72 PHE A O 1
ATOM 586 N N . CYS A 1 73 ? 27.859 -6.316 -40.312 1 72.56 73 CYS A N 1
ATOM 587 C CA . CYS A 1 73 ? 27.969 -5.23 -41.281 1 72.56 73 CYS A CA 1
ATOM 588 C C . CYS A 1 73 ? 29.422 -4.84 -41.5 1 72.56 73 CYS A C 1
ATOM 590 O O . CYS A 1 73 ? 30.312 -5.391 -40.844 1 72.56 73 CYS A O 1
ATOM 592 N N . ASP A 1 74 ? 29.734 -3.922 -42.438 1 71.75 74 ASP A N 1
ATOM 593 C CA . ASP A 1 74 ? 31.094 -3.553 -42.812 1 71.75 74 ASP A CA 1
ATOM 594 C C . ASP A 1 74 ? 31.625 -2.434 -41.906 1 71.75 74 ASP A C 1
ATOM 596 O O . ASP A 1 74 ? 32.656 -1.843 -42.188 1 71.75 74 ASP A O 1
ATOM 600 N N . SER A 1 75 ? 30.938 -2.25 -40.812 1 74.75 75 SER A N 1
ATOM 601 C CA . SER A 1 75 ? 31.422 -1.211 -39.906 1 74.75 75 SER A CA 1
ATOM 602 C C . SER A 1 75 ? 32.531 -1.747 -39 1 74.75 75 SER A C 1
ATOM 604 O O . SER A 1 75 ? 32.531 -2.938 -38.688 1 74.75 75 SER A O 1
ATOM 606 N N . TYR A 1 76 ? 33.531 -0.957 -38.719 1 76.31 76 TYR A N 1
ATOM 607 C CA . TYR A 1 76 ? 34.594 -1.379 -37.812 1 76.31 76 TYR A CA 1
ATOM 608 C C . TYR A 1 76 ? 34.844 -0.336 -36.719 1 76.31 76 TYR A C 1
ATOM 610 O O . TYR A 1 76 ? 34.5 0.835 -36.906 1 76.31 76 TYR A O 1
ATOM 618 N N . ARG A 1 77 ? 35.219 -0.754 -35.562 1 76.5 77 ARG A N 1
ATOM 619 C CA . ARG A 1 77 ? 35.688 0.106 -34.5 1 76.5 77 ARG A CA 1
ATOM 620 C C . ARG A 1 77 ? 37.125 -0.208 -34.125 1 76.5 77 ARG A C 1
ATOM 622 O O . ARG A 1 77 ? 37.625 -1.293 -34.438 1 76.5 77 ARG A O 1
ATOM 629 N N . THR A 1 78 ? 37.812 0.799 -33.531 1 77.44 78 THR A N 1
ATOM 630 C CA . THR A 1 78 ? 39.219 0.565 -33.25 1 77.44 78 THR A CA 1
ATOM 631 C C . THR A 1 78 ? 39.531 0.704 -31.766 1 77.44 78 THR A C 1
ATOM 633 O O . THR A 1 78 ? 38.812 1.44 -31.062 1 77.44 78 THR A O 1
ATOM 636 N N . SER A 1 79 ? 40.344 -0.032 -31.156 1 76.5 79 SER A N 1
ATOM 637 C CA . SER A 1 79 ? 40.844 0.075 -29.797 1 76.5 79 SER A CA 1
ATOM 638 C C . SER A 1 79 ? 42.375 0.004 -29.781 1 76.5 79 SER A C 1
ATOM 640 O O . SER A 1 79 ? 43 -0.524 -30.703 1 76.5 79 SER A O 1
ATOM 642 N N . PRO A 1 80 ? 43 0.558 -28.766 1 78 80 PRO A N 1
ATOM 643 C CA . PRO A 1 80 ? 44.438 0.564 -28.734 1 78 80 PRO A CA 1
ATOM 644 C C . PRO A 1 80 ? 45.031 -0.837 -28.609 1 78 80 PRO A C 1
ATOM 646 O O . PRO A 1 80 ? 44.469 -1.698 -27.938 1 78 80 PRO A O 1
ATOM 649 N N . ARG A 1 81 ? 46.125 -1.125 -29.234 1 78.12 81 ARG A N 1
ATOM 650 C CA . ARG A 1 81 ? 46.906 -2.375 -29.234 1 78.12 81 ARG A CA 1
ATOM 651 C C . ARG A 1 81 ? 48.312 -2.158 -28.75 1 78.12 81 ARG A C 1
ATOM 653 O O . ARG A 1 81 ? 48.938 -1.151 -29.078 1 78.12 81 ARG A O 1
ATOM 660 N N . THR A 1 82 ? 48.781 -2.953 -27.766 1 79.38 82 THR A N 1
ATOM 661 C CA . THR A 1 82 ? 50.188 -2.932 -27.359 1 79.38 82 THR A CA 1
ATOM 662 C C . THR A 1 82 ? 51.094 -3.135 -28.562 1 79.38 82 THR A C 1
ATOM 664 O O . THR A 1 82 ? 50.844 -3.984 -29.422 1 79.38 82 THR A O 1
ATOM 667 N N . LYS A 1 83 ? 52.156 -2.527 -28.547 1 73.81 83 LYS A N 1
ATOM 668 C CA . LYS A 1 83 ? 53.125 -2.594 -29.625 1 73.81 83 LYS A CA 1
ATOM 669 C C . LYS A 1 83 ? 53.719 -3.992 -29.734 1 73.81 83 LYS A C 1
ATOM 671 O O . LYS A 1 83 ? 54.062 -4.609 -28.734 1 73.81 83 LYS A O 1
ATOM 676 N N . HIS A 1 84 ? 53.5 -4.871 -30.875 1 74.81 84 HIS A N 1
ATOM 677 C CA . HIS A 1 84 ? 54.062 -6.152 -31.281 1 74.81 84 HIS A CA 1
ATOM 678 C C . HIS A 1 84 ? 53.156 -7.305 -30.906 1 74.81 84 HIS A C 1
ATOM 680 O O . HIS A 1 84 ? 53.5 -8.469 -31.109 1 74.81 84 HIS A O 1
ATOM 686 N N . CYS A 1 85 ? 51.938 -6.895 -30.281 1 75.44 85 CYS A N 1
ATOM 687 C CA . CYS A 1 85 ? 51 -7.973 -29.984 1 75.44 85 CYS A CA 1
ATOM 688 C C . CYS A 1 85 ? 50.281 -8.422 -31.25 1 75.44 85 CYS A C 1
ATOM 690 O O . CYS A 1 85 ? 49.594 -7.633 -31.891 1 75.44 85 CYS A O 1
ATOM 692 N N . LYS A 1 86 ? 50.531 -9.656 -31.656 1 76.38 86 LYS A N 1
ATOM 693 C CA . LYS A 1 86 ? 50 -10.172 -32.906 1 76.38 86 LYS A CA 1
ATOM 694 C C . LYS A 1 86 ? 48.656 -10.906 -32.719 1 76.38 86 LYS A C 1
ATOM 696 O O . LYS A 1 86 ? 47.812 -10.945 -33.594 1 76.38 86 LYS A O 1
ATOM 701 N N . ASN A 1 87 ? 48.469 -11.516 -31.578 1 73.31 87 ASN A N 1
ATOM 702 C CA . ASN A 1 87 ? 47.281 -12.281 -31.234 1 73.31 87 ASN A CA 1
ATOM 703 C C . ASN A 1 87 ? 46.469 -11.586 -30.125 1 73.31 87 ASN A C 1
ATOM 705 O O . ASN A 1 87 ? 47.031 -11.211 -29.094 1 73.31 87 ASN A O 1
ATOM 709 N N . PHE A 1 88 ? 45.156 -11.375 -30.375 1 76.81 88 PHE A N 1
ATOM 710 C CA . PHE A 1 88 ? 44.281 -10.641 -29.453 1 76.81 88 PHE A CA 1
ATOM 711 C C . PHE A 1 88 ? 44.25 -11.32 -28.094 1 76.81 88 PHE A C 1
ATOM 713 O O . PHE A 1 88 ? 44.219 -10.641 -27.062 1 76.81 88 PHE A O 1
ATOM 720 N N . ASP A 1 89 ? 44.312 -12.594 -28.047 1 71.69 89 ASP A N 1
ATOM 721 C CA . ASP A 1 89 ? 44.219 -13.359 -26.812 1 71.69 89 ASP A CA 1
ATOM 722 C C . ASP A 1 89 ? 45.438 -13.133 -25.938 1 71.69 89 ASP A C 1
ATOM 724 O O . ASP A 1 89 ? 45.406 -13.359 -24.734 1 71.69 89 ASP A O 1
ATOM 728 N N . GLU A 1 90 ? 46.469 -12.625 -26.531 1 73.69 90 GLU A N 1
ATOM 729 C CA . GLU A 1 90 ? 47.719 -12.375 -25.828 1 73.69 90 GLU A CA 1
ATOM 730 C C . GLU A 1 90 ? 47.844 -10.914 -25.422 1 73.69 90 GLU A C 1
ATOM 732 O O . GLU A 1 90 ? 48.844 -10.508 -24.844 1 73.69 90 GLU A O 1
ATOM 737 N N . GLU A 1 91 ? 46.969 -10.102 -25.797 1 71.94 91 GLU A N 1
ATOM 738 C CA . GLU A 1 91 ? 46.969 -8.68 -25.469 1 71.94 91 GLU A CA 1
ATOM 739 C C . GLU A 1 91 ? 46.781 -8.453 -23.969 1 71.94 91 GLU A C 1
ATOM 741 O O . GLU A 1 91 ? 46.188 -9.281 -23.281 1 71.94 91 GLU A O 1
ATOM 746 N N . ASP A 1 92 ? 47.375 -7.488 -23.375 1 69.31 92 ASP A N 1
ATOM 747 C CA . ASP A 1 92 ? 47.125 -7.105 -21.984 1 69.31 92 ASP A CA 1
ATOM 748 C C . ASP A 1 92 ? 45.656 -7.109 -21.656 1 69.31 92 ASP A C 1
ATOM 750 O O . ASP A 1 92 ? 44.844 -6.582 -22.406 1 69.31 92 ASP A O 1
ATOM 754 N N . PRO A 1 93 ? 45.125 -7.848 -20.625 1 65.94 93 PRO A N 1
ATOM 755 C CA . PRO A 1 93 ? 43.719 -7.957 -20.281 1 65.94 93 PRO A CA 1
ATOM 756 C C . PRO A 1 93 ? 43.031 -6.602 -20.188 1 65.94 93 PRO A C 1
ATOM 758 O O . PRO A 1 93 ? 41.812 -6.5 -20.438 1 65.94 93 PRO A O 1
ATOM 761 N N . LYS A 1 94 ? 43.75 -5.594 -19.984 1 67.88 94 LYS A N 1
ATOM 762 C CA . LYS A 1 94 ? 43.188 -4.258 -19.891 1 67.88 94 LYS A CA 1
ATOM 763 C C . LYS A 1 94 ? 42.812 -3.701 -21.266 1 67.88 94 LYS A C 1
ATOM 765 O O . LYS A 1 94 ? 41.906 -2.9 -21.406 1 67.88 94 LYS A O 1
ATOM 770 N N . LEU A 1 95 ? 43.562 -4.156 -22.156 1 69.38 95 LEU A N 1
ATOM 771 C CA . LEU A 1 95 ? 43.344 -3.648 -23.516 1 69.38 95 LEU A CA 1
ATOM 772 C C . LEU A 1 95 ? 42.5 -4.609 -24.328 1 69.38 95 LEU A C 1
ATOM 774 O O . LEU A 1 95 ? 42.156 -4.309 -25.469 1 69.38 95 LEU A O 1
ATOM 778 N N . ARG A 1 96 ? 42.188 -5.742 -23.906 1 66.62 96 ARG A N 1
ATOM 779 C CA . ARG A 1 96 ? 41.344 -6.719 -24.594 1 66.62 96 ARG A CA 1
ATOM 780 C C . ARG A 1 96 ? 39.875 -6.309 -24.531 1 66.62 96 ARG A C 1
ATOM 782 O O . ARG A 1 96 ? 39.031 -6.93 -25.188 1 66.62 96 ARG A O 1
ATOM 789 N N . ARG A 1 97 ? 39.656 -5.375 -23.734 1 64.56 97 ARG A N 1
ATOM 790 C CA . ARG A 1 97 ? 38.344 -4.773 -23.688 1 64.56 97 ARG A CA 1
ATOM 791 C C . ARG A 1 97 ? 38.344 -3.365 -24.266 1 64.56 97 ARG A C 1
ATOM 793 O O . ARG A 1 97 ? 39.219 -2.549 -23.906 1 64.56 97 ARG A O 1
ATOM 800 N N . PRO A 1 98 ? 37.531 -3.123 -25.234 1 65.19 98 PRO A N 1
ATOM 801 C CA . PRO A 1 98 ? 37.594 -1.781 -25.812 1 65.19 98 PRO A CA 1
ATOM 802 C C . PRO A 1 98 ? 37.281 -0.684 -24.797 1 65.19 98 PRO A C 1
ATOM 804 O O . PRO A 1 98 ? 36.594 -0.92 -23.812 1 65.19 98 PRO A O 1
ATOM 807 N N . SER A 1 99 ? 38.031 0.444 -24.703 1 63.66 99 SER A N 1
ATOM 808 C CA . SER A 1 99 ? 37.938 1.57 -23.781 1 63.66 99 SER A CA 1
ATOM 809 C C . SER A 1 99 ? 36.5 2.08 -23.703 1 63.66 99 SER A C 1
ATOM 811 O O . SER A 1 99 ? 36.062 2.553 -22.641 1 63.66 99 SER A O 1
ATOM 813 N N . ASN A 1 100 ? 35.719 1.93 -24.859 1 65.44 100 ASN A N 1
ATOM 814 C CA . ASN A 1 100 ? 34.312 2.359 -24.875 1 65.44 100 ASN A CA 1
ATOM 815 C C . ASN A 1 100 ? 33.406 1.248 -25.375 1 65.44 100 ASN A C 1
ATOM 817 O O . ASN A 1 100 ? 32.969 1.258 -26.531 1 65.44 100 ASN A O 1
ATOM 821 N N . PRO A 1 101 ? 33.031 0.295 -24.594 1 66.62 101 PRO A N 1
ATOM 822 C CA . PRO A 1 101 ? 32.219 -0.842 -25.016 1 66.62 101 PRO A CA 1
ATOM 823 C C . PRO A 1 101 ? 30.781 -0.439 -25.375 1 66.62 101 PRO A C 1
ATOM 825 O O . PRO A 1 101 ? 30.094 -1.149 -26.125 1 66.62 101 PRO A O 1
ATOM 828 N N . SER A 1 102 ? 30.406 0.636 -24.953 1 71.19 102 SER A N 1
ATOM 829 C CA . SER A 1 102 ? 29.047 1.124 -25.219 1 71.19 102 SER A CA 1
ATOM 830 C C . SER A 1 102 ? 28.844 1.391 -26.703 1 71.19 102 SER A C 1
ATOM 832 O O . SER A 1 102 ? 27.734 1.244 -27.219 1 71.19 102 SER A O 1
ATOM 834 N N . ASN A 1 103 ? 29.859 1.68 -27.359 1 72.44 103 ASN A N 1
ATOM 835 C CA . ASN A 1 103 ? 29.766 1.935 -28.797 1 72.44 103 ASN A CA 1
ATOM 836 C C . ASN A 1 103 ? 29.453 0.657 -29.578 1 72.44 103 ASN A C 1
ATOM 838 O O . ASN A 1 103 ? 28.766 0.691 -30.594 1 72.44 103 ASN A O 1
ATOM 842 N N . PHE A 1 104 ? 29.953 -0.435 -29.078 1 75.88 104 PHE A N 1
ATOM 843 C CA . PHE A 1 104 ? 29.719 -1.734 -29.688 1 75.88 104 PHE A CA 1
ATOM 844 C C . PHE A 1 104 ? 28.281 -2.191 -29.469 1 75.88 104 PHE A C 1
ATOM 846 O O . PHE A 1 104 ? 27.625 -2.68 -30.391 1 75.88 104 PHE A O 1
ATOM 853 N N . ILE A 1 105 ? 27.859 -1.896 -28.328 1 74.25 105 ILE A N 1
ATOM 854 C CA . ILE A 1 105 ? 26.484 -2.213 -27.969 1 74.25 105 ILE A CA 1
ATOM 855 C C . ILE A 1 105 ? 25.531 -1.347 -28.766 1 74.25 105 ILE A C 1
ATOM 857 O O . ILE A 1 105 ? 24.547 -1.848 -29.328 1 74.25 105 ILE A O 1
ATOM 861 N N . ARG A 1 106 ? 25.797 -0.15 -28.906 1 73.94 106 ARG A N 1
ATOM 862 C CA . ARG A 1 106 ? 24.984 0.796 -29.656 1 73.94 106 ARG A CA 1
ATOM 863 C C . ARG A 1 106 ? 24.922 0.422 -31.141 1 73.94 106 ARG A C 1
ATOM 865 O O . ARG A 1 106 ? 23.859 0.485 -31.75 1 73.94 106 ARG A O 1
ATOM 872 N N . HIS A 1 107 ? 25.969 -0.008 -31.703 1 75.31 107 HIS A N 1
ATOM 873 C CA . HIS A 1 107 ? 26.047 -0.426 -33.094 1 75.31 107 HIS A CA 1
ATOM 874 C C . HIS A 1 107 ? 25.141 -1.628 -33.344 1 75.31 107 HIS A C 1
ATOM 876 O O . HIS A 1 107 ? 24.359 -1.632 -34.312 1 75.31 107 HIS A O 1
ATOM 882 N N . LEU A 1 108 ? 25.188 -2.578 -32.469 1 74.25 108 LEU A N 1
ATOM 883 C CA . LEU A 1 108 ? 24.438 -3.803 -32.719 1 74.25 108 LEU A CA 1
ATOM 884 C C . LEU A 1 108 ? 22.969 -3.615 -32.375 1 74.25 108 LEU A C 1
ATOM 886 O O . LEU A 1 108 ? 22.094 -4.219 -33 1 74.25 108 LEU A O 1
ATOM 890 N N . ARG A 1 109 ? 22.719 -2.756 -31.406 1 71.12 109 ARG A N 1
ATOM 891 C CA . ARG A 1 109 ? 21.344 -2.602 -30.938 1 71.12 109 ARG A CA 1
ATOM 892 C C . ARG A 1 109 ? 20.609 -1.537 -31.734 1 71.12 109 ARG A C 1
ATOM 894 O O . ARG A 1 109 ? 19.422 -1.686 -32.031 1 71.12 109 ARG A O 1
ATOM 901 N N . LEU A 1 110 ? 21.281 -0.374 -32.188 1 67.12 110 LEU A N 1
ATOM 902 C CA . LEU A 1 110 ? 20.594 0.79 -32.719 1 67.12 110 LEU A CA 1
ATOM 903 C C . LEU A 1 110 ? 20.984 1.015 -34.188 1 67.12 110 LEU A C 1
ATOM 905 O O . LEU A 1 110 ? 20.172 1.446 -35 1 67.12 110 LEU A O 1
ATOM 909 N N . GLU A 1 111 ? 22.234 0.754 -34.531 1 67.19 111 GLU A N 1
ATOM 910 C CA . GLU A 1 111 ? 22.734 1.18 -35.844 1 67.19 111 GLU A CA 1
ATOM 911 C C . GLU A 1 111 ? 22.547 0.081 -36.875 1 67.19 111 GLU A C 1
ATOM 913 O O . GLU A 1 111 ? 22.328 0.368 -38.062 1 67.19 111 GLU A O 1
ATOM 918 N N . PHE A 1 112 ? 22.734 -1.165 -36.469 1 60.81 112 PHE A N 1
ATOM 919 C CA . PHE A 1 112 ? 22.578 -2.275 -37.406 1 60.81 112 PHE A CA 1
ATOM 920 C C . PHE A 1 112 ? 21.266 -2.996 -37.188 1 60.81 112 PHE A C 1
ATOM 922 O O . PHE A 1 112 ? 21.094 -3.73 -36.188 1 60.81 112 PHE A O 1
ATOM 929 N N . LYS A 1 113 ? 20.203 -2.639 -37.875 1 57.78 113 LYS A N 1
ATOM 930 C CA . LYS A 1 113 ? 18.812 -3.062 -37.719 1 57.78 113 LYS A CA 1
ATOM 931 C C . LYS A 1 113 ? 18.641 -4.52 -38.125 1 57.78 113 LYS A C 1
ATOM 933 O O . LYS A 1 113 ? 17.688 -5.184 -37.719 1 57.78 113 LYS A O 1
ATOM 938 N N . ASN A 1 114 ? 19.531 -5.176 -38.875 1 59.53 114 ASN A N 1
ATOM 939 C CA . ASN A 1 114 ? 19.297 -6.496 -39.438 1 59.53 114 ASN A CA 1
ATOM 940 C C . ASN A 1 114 ? 20.078 -7.574 -38.688 1 59.53 114 ASN A C 1
ATOM 942 O O . ASN A 1 114 ? 20.641 -8.484 -39.312 1 59.53 114 ASN A O 1
ATOM 946 N N . ILE A 1 115 ? 20.219 -7.641 -37.438 1 64.56 115 ILE A N 1
ATOM 947 C CA . ILE A 1 115 ? 20.844 -8.742 -36.688 1 64.56 115 ILE A CA 1
ATOM 948 C C . ILE A 1 115 ? 19.891 -9.945 -36.688 1 64.56 115 ILE A C 1
ATOM 950 O O . ILE A 1 115 ? 18.703 -9.797 -36.406 1 64.56 115 ILE A O 1
ATOM 954 N N . PRO A 1 116 ? 20.25 -11.086 -37.156 1 66.38 116 PRO A N 1
ATOM 955 C CA . PRO A 1 116 ? 19.375 -12.258 -37.062 1 66.38 116 PRO A CA 1
ATOM 956 C C . PRO A 1 116 ? 18.844 -12.469 -35.656 1 66.38 116 PRO A C 1
ATOM 958 O O . PRO A 1 116 ? 19.531 -12.188 -34.656 1 66.38 116 PRO A O 1
ATOM 961 N N . ASP A 1 117 ? 17.609 -12.797 -35.469 1 64.88 117 ASP A N 1
ATOM 962 C CA . ASP A 1 117 ? 16.891 -12.906 -34.219 1 64.88 117 ASP A CA 1
ATOM 963 C C . ASP A 1 117 ? 17.656 -13.797 -33.219 1 64.88 117 ASP A C 1
ATOM 965 O O . ASP A 1 117 ? 17.609 -13.578 -32.031 1 64.88 117 ASP A O 1
ATOM 969 N N . ASP A 1 118 ? 18.438 -14.734 -33.719 1 62.88 118 ASP A N 1
ATOM 970 C CA . ASP A 1 118 ? 19.188 -15.664 -32.875 1 62.88 118 ASP A CA 1
ATOM 971 C C . ASP A 1 118 ? 20.453 -15.008 -32.344 1 62.88 118 ASP A C 1
ATOM 973 O O . ASP A 1 118 ? 21.078 -15.539 -31.406 1 62.88 118 ASP A O 1
ATOM 977 N N . CYS A 1 119 ? 20.75 -13.836 -32.875 1 70.31 119 CYS A N 1
ATOM 978 C CA . CYS A 1 119 ? 21.984 -13.18 -32.469 1 70.31 119 CYS A CA 1
ATOM 979 C C . CYS A 1 119 ? 21.688 -11.93 -31.641 1 70.31 119 CYS A C 1
ATOM 981 O O . CYS A 1 119 ? 22.609 -11.203 -31.266 1 70.31 119 CYS A O 1
ATOM 983 N N . LYS A 1 120 ? 20.516 -11.656 -31.453 1 74 120 LYS A N 1
ATOM 984 C CA . LYS A 1 120 ? 20.141 -10.531 -30.609 1 74 120 LYS A CA 1
ATOM 985 C C . LYS A 1 120 ? 20.484 -10.812 -29.141 1 74 120 LYS A C 1
ATOM 987 O O . LYS A 1 120 ? 20.625 -11.969 -28.75 1 74 120 LYS A O 1
ATOM 992 N N . PHE A 1 121 ? 20.516 -9.781 -28.375 1 68.81 121 PHE A N 1
ATOM 993 C CA . PHE A 1 121 ? 20.984 -9.922 -27 1 68.81 121 PHE A CA 1
ATOM 994 C C . PHE A 1 121 ? 20.109 -10.891 -26.234 1 68.81 121 PHE A C 1
ATOM 996 O O . PHE A 1 121 ? 20.609 -11.734 -25.484 1 68.81 121 PHE A O 1
ATOM 1003 N N . GLU A 1 122 ? 18.812 -10.898 -26.5 1 69.5 122 GLU A N 1
ATOM 1004 C CA . GLU A 1 122 ? 17.875 -11.773 -25.797 1 69.5 122 GLU A CA 1
ATOM 1005 C C . GLU A 1 122 ? 18.094 -13.234 -26.188 1 69.5 122 GLU A C 1
ATOM 1007 O O . GLU A 1 122 ? 18.047 -14.125 -25.344 1 69.5 122 GLU A O 1
ATOM 1012 N N . ALA A 1 123 ? 18.344 -13.484 -27.344 1 67.75 123 ALA A N 1
ATOM 1013 C CA . ALA A 1 123 ? 18.609 -14.828 -27.828 1 67.75 123 ALA A CA 1
ATOM 1014 C C . ALA A 1 123 ? 19.984 -15.312 -27.359 1 67.75 123 ALA A C 1
ATOM 1016 O O . ALA A 1 123 ? 20.141 -16.469 -26.969 1 67.75 123 ALA A O 1
ATOM 1017 N N . TRP A 1 124 ? 20.938 -14.391 -27.312 1 65.69 124 TRP A N 1
ATOM 1018 C CA . TRP A 1 124 ? 22.281 -14.68 -26.844 1 65.69 124 TRP A CA 1
ATOM 1019 C C . TRP A 1 124 ? 22.297 -14.969 -25.344 1 65.69 124 TRP A C 1
ATOM 1021 O O . TRP A 1 124 ? 22.938 -15.922 -24.906 1 65.69 124 TRP A O 1
ATOM 1031 N N . GLU A 1 125 ? 21.547 -14.188 -24.719 1 63.75 125 GLU A N 1
ATOM 1032 C CA . GLU A 1 125 ? 21.406 -14.422 -23.281 1 63.75 125 GLU A CA 1
ATOM 1033 C C . GLU A 1 125 ? 20.688 -15.742 -23.016 1 63.75 125 GLU A C 1
ATOM 1035 O O . GLU A 1 125 ? 21.078 -16.484 -22.109 1 63.75 125 GLU A O 1
ATOM 1040 N N . ALA A 1 126 ? 19.75 -16.141 -23.812 1 57.16 126 ALA A N 1
ATOM 1041 C CA . ALA A 1 126 ? 19.062 -17.438 -23.734 1 57.16 126 ALA A CA 1
ATOM 1042 C C . ALA A 1 126 ? 20.016 -18.578 -24.062 1 57.16 126 ALA A C 1
ATOM 1044 O O . ALA A 1 126 ? 19.953 -19.641 -23.453 1 57.16 126 ALA A O 1
ATOM 1045 N N . HIS A 1 127 ? 20.844 -18.328 -24.969 1 51.72 127 HIS A N 1
ATOM 1046 C CA . HIS A 1 127 ? 21.797 -19.375 -25.359 1 51.72 127 HIS A CA 1
ATOM 1047 C C . HIS A 1 127 ? 22.875 -19.547 -24.312 1 51.72 127 HIS A C 1
ATOM 1049 O O . HIS A 1 127 ? 23.422 -20.641 -24.141 1 51.72 127 HIS A O 1
ATOM 1055 N N . GLN A 1 128 ? 23.297 -18.469 -23.734 1 47.03 128 GLN A N 1
ATOM 1056 C CA . GLN A 1 128 ? 24.328 -18.672 -22.719 1 47.03 128 GLN A CA 1
ATOM 1057 C C . GLN A 1 128 ? 23.812 -19.531 -21.562 1 47.03 128 GLN A C 1
ATOM 1059 O O . GLN A 1 128 ? 24.578 -20.25 -20.938 1 47.03 128 GLN A O 1
ATOM 1064 N N . TYR A 1 129 ? 22.531 -19.438 -21.219 1 36.91 129 TYR A N 1
ATOM 1065 C CA . TYR A 1 129 ? 21.984 -20.375 -20.25 1 36.91 129 TYR A CA 1
ATOM 1066 C C . TYR A 1 129 ? 21.641 -21.703 -20.922 1 36.91 129 TYR A C 1
ATOM 1068 O O . TYR A 1 129 ? 21.484 -22.719 -20.25 1 36.91 129 TYR A O 1
ATOM 1076 N N . SER A 1 130 ? 21.281 -21.609 -22.156 1 32.06 130 SER A N 1
ATOM 1077 C CA . SER A 1 130 ? 20.922 -22.859 -22.812 1 32.06 130 SER A CA 1
ATOM 1078 C C . SER A 1 130 ? 22.141 -23.766 -22.969 1 32.06 130 SER A C 1
ATOM 1080 O O . SER A 1 130 ? 22.062 -24.812 -23.625 1 32.06 130 SER A O 1
ATOM 1082 N N . THR A 1 131 ? 23.234 -23.328 -22.688 1 30.22 131 THR A N 1
ATOM 1083 C CA . THR A 1 131 ? 24.188 -24.359 -23.062 1 30.22 131 THR A CA 1
ATOM 1084 C C . THR A 1 131 ? 23.938 -25.656 -22.297 1 30.22 131 THR A C 1
ATOM 1086 O O . THR A 1 131 ? 24.797 -26.531 -22.234 1 30.22 131 THR A O 1
ATOM 1089 N N . ARG A 1 132 ? 22.891 -25.797 -21.391 1 24.17 132 ARG A N 1
ATOM 1090 C CA . ARG A 1 132 ? 22.953 -27.25 -21.188 1 24.17 132 ARG A CA 1
ATOM 1091 C C . ARG A 1 132 ? 22.531 -27.984 -22.453 1 24.17 132 ARG A C 1
ATOM 1093 O O . ARG A 1 132 ? 21.953 -27.391 -23.359 1 24.17 132 ARG A O 1
ATOM 1100 N N . ASP A 1 133 ? 21.734 -29.172 -22.578 1 19.69 133 ASP A N 1
ATOM 1101 C CA . ASP A 1 133 ? 21.922 -30.359 -23.406 1 19.69 133 ASP A CA 1
ATOM 1102 C C . ASP A 1 133 ? 21.438 -30.125 -24.828 1 19.69 133 ASP A C 1
ATOM 1104 O O . ASP A 1 133 ? 22.016 -30.625 -25.781 1 19.69 133 ASP A O 1
ATOM 1108 N N . VAL A 1 134 ? 20.047 -29.75 -25.094 1 19.44 134 VAL A N 1
ATOM 1109 C CA . VAL A 1 134 ? 19.453 -30.625 -26.109 1 19.44 134 VAL A CA 1
ATOM 1110 C C . VAL A 1 134 ? 20.078 -30.344 -27.469 1 19.44 134 VAL A C 1
ATOM 1112 O O . VAL A 1 134 ? 20.125 -29.188 -27.906 1 19.44 134 VAL A O 1
ATOM 1115 N N . HIS A 1 135 ? 20.797 -31.344 -28.047 1 18.95 135 HIS A N 1
ATOM 1116 C CA . HIS A 1 135 ? 21.297 -31.672 -29.375 1 18.95 135 HIS A CA 1
ATOM 1117 C C . HIS A 1 135 ? 20.172 -31.672 -30.406 1 18.95 135 HIS A C 1
ATOM 1119 O O . HIS A 1 135 ? 20.328 -32.188 -31.516 1 18.95 135 HIS A O 1
ATOM 1125 N N . LEU A 1 136 ? 18.875 -31.234 -30.219 1 17.84 136 LEU A N 1
ATOM 1126 C CA . LEU A 1 136 ? 18.016 -31.844 -31.219 1 17.84 136 LEU A CA 1
ATOM 1127 C C . LEU A 1 136 ? 18.594 -31.672 -32.625 1 17.84 136 LEU A C 1
ATOM 1129 O O . LEU A 1 136 ? 19.25 -30.656 -32.906 1 17.84 136 LEU A O 1
ATOM 1133 N N . GLU A 1 137 ? 18.359 -32.688 -33.562 1 16.73 137 GLU A N 1
ATOM 1134 C CA . GLU A 1 137 ? 18.656 -33.344 -34.844 1 16.73 137 GLU A CA 1
ATOM 1135 C C . GLU A 1 137 ? 18.422 -32.375 -36 1 16.73 137 GLU A C 1
ATOM 1137 O O . GLU A 1 137 ? 17.594 -31.469 -35.906 1 16.73 137 GLU A O 1
ATOM 1142 N N . SER A 1 138 ? 19.141 -32.656 -37.188 1 17.67 138 SER A N 1
ATOM 1143 C CA . SER A 1 138 ? 19.797 -32.156 -38.406 1 17.67 138 SER A CA 1
ATOM 1144 C C . SER A 1 138 ? 18.812 -32.031 -39.531 1 17.67 138 SER A C 1
ATOM 1146 O O . SER A 1 138 ? 19.062 -31.297 -40.5 1 17.67 138 SER A O 1
ATOM 1148 N N . SER A 1 139 ? 17.703 -32.875 -39.75 1 16.33 139 SER A N 1
ATOM 1149 C CA . SER A 1 139 ? 17.609 -33.5 -41.094 1 16.33 139 SER A CA 1
ATOM 1150 C C . SER A 1 139 ? 17.297 -32.438 -42.156 1 16.33 139 SER A C 1
ATOM 1152 O O . SER A 1 139 ? 16.734 -31.391 -41.844 1 16.33 139 SER A O 1
ATOM 1154 N N . LEU A 1 140 ? 17.406 -32.875 -43.656 1 15.96 140 LEU A N 1
ATOM 1155 C CA . LEU A 1 140 ? 17.891 -32.688 -45.031 1 15.96 140 LEU A CA 1
ATOM 1156 C C . LEU A 1 140 ? 16.828 -32.031 -45.906 1 15.96 140 LEU A C 1
ATOM 1158 O O . LEU A 1 140 ? 17.141 -31.328 -46.875 1 15.96 140 LEU A O 1
ATOM 1162 N N . GLU A 1 141 ? 15.523 -32.344 -45.938 1 16.97 141 GLU A N 1
ATOM 1163 C CA . GLU A 1 141 ? 15.109 -32.531 -47.312 1 16.97 141 GLU A CA 1
ATOM 1164 C C . GLU A 1 141 ? 15.133 -31.188 -48.062 1 16.97 141 GLU A C 1
ATOM 1166 O O . GLU A 1 141 ? 14.781 -30.156 -47.5 1 16.97 141 GLU A O 1
ATOM 1171 N N . PRO A 1 142 ? 15.742 -31.156 -49.438 1 17.06 142 PRO A N 1
ATOM 1172 C CA . PRO A 1 142 ? 16.328 -30.297 -50.5 1 17.06 142 PRO A CA 1
ATOM 1173 C C . PRO A 1 142 ? 15.297 -29.375 -51.125 1 17.06 142 PRO A C 1
ATOM 1175 O O . PRO A 1 142 ? 15.656 -28.297 -51.625 1 17.06 142 PRO A O 1
ATOM 1178 N N . GLY A 1 143 ? 14.039 -29.766 -51.219 1 16.25 143 GLY A N 1
ATOM 1179 C CA . GLY A 1 143 ? 13.57 -29.656 -52.594 1 16.25 143 GLY A CA 1
ATOM 1180 C C . GLY A 1 143 ? 13.617 -28.234 -53.125 1 16.25 143 GLY A C 1
ATOM 1181 O O . GLY A 1 143 ? 14.297 -27.953 -54.125 1 16.25 143 GLY A O 1
ATOM 1182 N N . THR A 1 144 ? 12.414 -27.656 -53.406 1 16.89 144 THR A N 1
ATOM 1183 C CA . THR A 1 144 ? 12.133 -27.047 -54.688 1 16.89 144 THR A CA 1
ATOM 1184 C C . THR A 1 144 ? 12.875 -25.719 -54.812 1 16.89 144 THR A C 1
ATOM 1186 O O . THR A 1 144 ? 13.055 -25 -53.844 1 16.89 144 THR A O 1
ATOM 1189 N N . ALA A 1 145 ? 13.625 -25.594 -56 1 15.76 145 ALA A N 1
ATOM 1190 C CA . ALA A 1 145 ? 14.578 -24.875 -56.844 1 15.76 145 ALA A CA 1
ATOM 1191 C C . ALA A 1 145 ? 14.078 -23.469 -57.156 1 15.76 145 ALA A C 1
ATOM 1193 O O . ALA A 1 145 ? 14.273 -22.969 -58.281 1 15.76 145 ALA A O 1
ATOM 1194 N N . PHE A 1 146 ? 13.195 -22.859 -56.375 1 16.27 146 PHE A N 1
ATOM 1195 C CA . PHE A 1 146 ? 12.719 -21.734 -57.156 1 16.27 146 PHE A CA 1
ATOM 1196 C C . PHE A 1 146 ? 13.883 -20.984 -57.781 1 16.27 146 PHE A C 1
ATOM 1198 O O . PHE A 1 146 ? 14.914 -20.766 -57.156 1 16.27 146 PHE A O 1
ATOM 1205 N N . ALA A 1 147 ? 13.914 -21 -59.156 1 15.8 147 ALA A N 1
ATOM 1206 C CA . ALA A 1 147 ? 14.688 -20.578 -60.344 1 15.8 147 ALA A CA 1
ATOM 1207 C C . ALA A 1 147 ? 15.164 -19.141 -60.188 1 15.8 147 ALA A C 1
ATOM 1209 O O . ALA A 1 147 ? 14.477 -18.312 -59.594 1 15.8 147 ALA A O 1
ATOM 1210 N N . ALA A 1 148 ? 16.422 -18.922 -60.469 1 15.82 148 ALA A N 1
ATOM 1211 C CA . ALA A 1 148 ? 17.547 -18 -60.531 1 15.82 148 ALA A CA 1
ATOM 1212 C C . ALA A 1 148 ? 17.266 -16.859 -61.531 1 15.82 148 ALA A C 1
ATOM 1214 O O . ALA A 1 148 ? 18.141 -16.078 -61.844 1 15.82 148 ALA A O 1
ATOM 1215 N N . SER A 1 149 ? 15.938 -16.719 -62 1 16.02 149 SER A N 1
ATOM 1216 C CA . SER A 1 149 ? 16.094 -16.125 -63.312 1 16.02 149 SER A CA 1
ATOM 1217 C C . SER A 1 149 ? 17.031 -14.914 -63.25 1 16.02 149 SER A C 1
ATOM 1219 O O . SER A 1 149 ? 17.312 -14.391 -62.188 1 16.02 149 SER A O 1
ATOM 1221 N N . GLY A 1 150 ? 17.109 -14.227 -64.438 1 16.28 150 GLY A N 1
ATOM 1222 C CA . GLY A 1 150 ? 18.047 -13.57 -65.312 1 16.28 150 GLY A CA 1
ATOM 1223 C C . GLY A 1 150 ? 18.578 -12.258 -64.812 1 16.28 150 GLY A C 1
ATOM 1224 O O . GLY A 1 150 ? 18.016 -11.719 -63.844 1 16.28 150 GLY A O 1
ATOM 1225 N N . ARG A 1 151 ? 19.656 -11.836 -65.375 1 16.19 151 ARG A N 1
ATOM 1226 C CA . ARG A 1 151 ? 20.797 -10.922 -65.375 1 16.19 151 ARG A CA 1
ATOM 1227 C C . ARG A 1 151 ? 20.328 -9.484 -65.562 1 16.19 151 ARG A C 1
ATOM 1229 O O . ARG A 1 151 ? 21.141 -8.555 -65.562 1 16.19 151 ARG A O 1
ATOM 1236 N N . PRO A 1 152 ? 19.109 -9 -65.125 1 16.88 152 PRO A N 1
ATOM 1237 C CA . PRO A 1 152 ? 18.938 -7.816 -66 1 16.88 152 PRO A CA 1
ATOM 1238 C C . PRO A 1 152 ? 20.141 -6.891 -65.938 1 16.88 152 PRO A C 1
ATOM 1240 O O . PRO A 1 152 ? 20.766 -6.715 -64.875 1 16.88 152 PRO A O 1
ATOM 1243 N N . CYS A 1 153 ? 20.812 -6.809 -67.062 1 16.73 153 CYS A N 1
ATOM 1244 C CA . CYS A 1 153 ? 21.953 -6.086 -67.688 1 16.73 153 CYS A CA 1
ATOM 1245 C C . CYS A 1 153 ? 21.906 -4.613 -67.25 1 16.73 153 CYS A C 1
ATOM 1247 O O . CYS A 1 153 ? 20.844 -4.066 -67 1 16.73 153 CYS A O 1
ATOM 1249 N N . ASP A 1 154 ? 23.094 -4.062 -67.062 1 17.45 154 ASP A N 1
ATOM 1250 C CA . ASP A 1 154 ? 23.859 -2.889 -66.625 1 17.45 154 ASP A CA 1
ATOM 1251 C C . ASP A 1 154 ? 23.516 -1.687 -67.5 1 17.45 154 ASP A C 1
ATOM 1253 O O . ASP A 1 154 ? 24.125 -0.619 -67.375 1 17.45 154 ASP A O 1
ATOM 1257 N N . ASN A 1 155 ? 22.609 -1.831 -68.562 1 17.41 155 ASN A N 1
ATOM 1258 C CA . ASN A 1 155 ? 23.031 -0.868 -69.562 1 17.41 155 ASN A CA 1
ATOM 1259 C C . ASN A 1 155 ? 22.734 0.565 -69.125 1 17.41 155 ASN A C 1
ATOM 1261 O O . ASN A 1 155 ? 21.578 1.001 -69.188 1 17.41 155 ASN A O 1
ATOM 1265 N N . TYR A 1 156 ? 23.031 0.943 -67.875 1 17.41 156 TYR A N 1
ATOM 1266 C CA . TYR A 1 156 ? 22.906 2.385 -67.688 1 17.41 156 TYR A CA 1
ATOM 1267 C C . TYR A 1 156 ? 23.688 3.146 -68.75 1 17.41 156 TYR A C 1
ATOM 1269 O O . TYR A 1 156 ? 24.922 3.086 -68.75 1 17.41 156 TYR A O 1
ATOM 1277 N N . ASP A 1 157 ? 23.062 3.158 -69.938 1 18.78 157 ASP A N 1
ATOM 1278 C CA . ASP A 1 157 ? 23.547 4.008 -71 1 18.78 157 ASP A CA 1
ATOM 1279 C C . ASP A 1 157 ? 23.75 5.441 -70.5 1 18.78 157 ASP A C 1
ATOM 1281 O O . ASP A 1 157 ? 23.125 5.879 -69.562 1 18.78 157 ASP A O 1
ATOM 1285 N N . GLY A 1 158 ? 24.891 6.109 -70.812 1 18.78 158 GLY A N 1
ATOM 1286 C CA . GLY A 1 158 ? 25.672 7.328 -70.625 1 18.78 158 GLY A CA 1
ATOM 1287 C C . GLY A 1 158 ? 24.859 8.586 -70.875 1 18.78 158 GLY A C 1
ATOM 1288 O O . GLY A 1 158 ? 25.406 9.695 -70.875 1 18.78 158 GLY A O 1
ATOM 1289 N N . SER A 1 159 ? 23.594 8.469 -71.562 1 20.19 159 SER A N 1
ATOM 1290 C CA . SER A 1 159 ? 23.438 9.719 -72.25 1 20.19 159 SER A CA 1
ATOM 1291 C C . SER A 1 159 ? 23.156 10.891 -71.312 1 20.19 159 SER A C 1
ATOM 1293 O O . SER A 1 159 ? 22.594 10.695 -70.25 1 20.19 159 SER A O 1
ATOM 1295 N N . THR A 1 160 ? 23.703 12.109 -71.562 1 21.98 160 THR A N 1
ATOM 1296 C CA . THR A 1 160 ? 24.109 13.422 -71.062 1 21.98 160 THR A CA 1
ATOM 1297 C C . THR A 1 160 ? 22.891 14.25 -70.625 1 21.98 160 THR A C 1
ATOM 1299 O O . THR A 1 160 ? 23.031 15.305 -70.062 1 21.98 160 THR A O 1
ATOM 1302 N N . GLY A 1 161 ? 21.547 13.898 -71.188 1 21.34 161 GLY A N 1
ATOM 1303 C CA . GLY A 1 161 ? 20.766 15.102 -71.375 1 21.34 161 GLY A CA 1
ATOM 1304 C C . GLY A 1 161 ? 20.297 15.773 -70.125 1 21.34 161 GLY A C 1
ATOM 1305 O O . GLY A 1 161 ? 20.359 15.18 -69.062 1 21.34 161 GLY A O 1
ATOM 1306 N N . SER A 1 162 ? 19.875 17.094 -70.188 1 24.06 162 SER A N 1
ATOM 1307 C CA . SER A 1 162 ? 19.562 18.312 -69.438 1 24.06 162 SER A CA 1
ATOM 1308 C C . SER A 1 162 ? 18.312 18.156 -68.625 1 24.06 162 SER A C 1
ATOM 1310 O O . SER A 1 162 ? 17.25 18.656 -68.938 1 24.06 162 SER A O 1
ATOM 1312 N N . THR A 1 163 ? 18.078 16.953 -68.062 1 28.77 163 THR A N 1
ATOM 1313 C CA . THR A 1 163 ? 16.734 16.734 -67.5 1 28.77 163 THR A CA 1
ATOM 1314 C C . THR A 1 163 ? 16.406 17.766 -66.438 1 28.77 163 THR A C 1
ATOM 1316 O O . THR A 1 163 ? 17.188 17.953 -65.5 1 28.77 163 THR A O 1
ATOM 1319 N N . SER A 1 164 ? 15.461 18.688 -66.75 1 28.84 164 SER A N 1
ATOM 1320 C CA . SER A 1 164 ? 15.047 19.969 -66.188 1 28.84 164 SER A CA 1
ATOM 1321 C C . SER A 1 164 ? 14.547 19.812 -64.75 1 28.84 164 SER A C 1
ATOM 1323 O O . SER A 1 164 ? 14.172 18.719 -64.312 1 28.84 164 SER A O 1
ATOM 1325 N N . VAL A 1 165 ? 14.656 20.922 -63.906 1 32.06 165 VAL A N 1
ATOM 1326 C CA . VAL A 1 165 ? 14.383 21.234 -62.531 1 32.06 165 VAL A CA 1
ATOM 1327 C C . VAL A 1 165 ? 12.977 20.766 -62.156 1 32.06 165 VAL A C 1
ATOM 1329 O O . VAL A 1 165 ? 12.734 20.359 -61 1 32.06 165 VAL A O 1
ATOM 1332 N N . GLU A 1 166 ? 12.062 20.75 -63.188 1 33.91 166 GLU A N 1
ATOM 1333 C CA . GLU A 1 166 ? 10.633 20.5 -62.969 1 33.91 166 GLU A CA 1
ATOM 1334 C C . GLU A 1 166 ? 10.367 19.047 -62.594 1 33.91 166 GLU A C 1
ATOM 1336 O O . GLU A 1 166 ? 9.508 18.766 -61.75 1 33.91 166 GLU A O 1
ATOM 1341 N N . SER A 1 167 ? 11.18 18.078 -63.219 1 33.66 167 SER A N 1
ATOM 1342 C CA . SER A 1 167 ? 10.859 16.672 -63.031 1 33.66 167 SER A CA 1
ATOM 1343 C C . SER A 1 167 ? 11.242 16.203 -61.625 1 33.66 167 SER A C 1
ATOM 1345 O O . SER A 1 167 ? 10.68 15.234 -61.125 1 33.66 167 SER A O 1
ATOM 1347 N N . ARG A 1 168 ? 12.312 16.844 -61.062 1 37.88 168 ARG A N 1
ATOM 1348 C CA . ARG A 1 168 ? 12.695 16.484 -59.688 1 37.88 168 ARG A CA 1
ATOM 1349 C C . ARG A 1 168 ? 11.617 16.891 -58.719 1 37.88 168 ARG A C 1
ATOM 1351 O O . ARG A 1 168 ? 11.367 16.188 -57.719 1 37.88 168 ARG A O 1
ATOM 1358 N N . GLN A 1 169 ? 11.016 18.188 -59 1 35.88 169 GLN A N 1
ATOM 1359 C CA . GLN A 1 169 ? 10.023 18.672 -58.062 1 35.88 169 GLN A CA 1
ATOM 1360 C C . GLN A 1 169 ? 8.789 17.766 -58.031 1 35.88 169 GLN A C 1
ATOM 1362 O O . GLN A 1 169 ? 8.227 17.5 -56.969 1 35.88 169 GLN A O 1
ATOM 1367 N N . ARG A 1 170 ? 8.422 17.156 -59.219 1 40.47 170 ARG A N 1
ATOM 1368 C CA . ARG A 1 170 ? 7.281 16.25 -59.281 1 40.47 170 ARG A CA 1
ATOM 1369 C C . ARG A 1 170 ? 7.586 14.922 -58.594 1 40.47 170 ARG A C 1
ATOM 1371 O O . ARG A 1 170 ? 6.723 14.359 -57.906 1 40.47 170 ARG A O 1
ATOM 1378 N N . ALA A 1 171 ? 8.812 14.469 -58.719 1 40.53 171 ALA A N 1
ATOM 1379 C CA . ALA A 1 171 ? 9.164 13.203 -58.094 1 40.53 171 ALA A CA 1
ATOM 1380 C C . ALA A 1 171 ? 9.203 13.328 -56.594 1 40.53 171 ALA A C 1
ATOM 1382 O O . ALA A 1 171 ? 8.758 12.438 -55.875 1 40.53 171 ALA A O 1
ATOM 1383 N N . MET A 1 172 ? 9.781 14.547 -56.125 1 41.28 172 MET A N 1
ATOM 1384 C CA . MET A 1 172 ? 9.742 14.781 -54.688 1 41.28 172 MET A CA 1
ATOM 1385 C C . MET A 1 172 ? 8.305 14.922 -54.188 1 41.28 172 MET A C 1
ATOM 1387 O O . MET A 1 172 ? 7.941 14.383 -53.125 1 41.28 172 MET A O 1
ATOM 1391 N N . MET A 1 173 ? 7.461 15.727 -55 1 42.41 173 MET A N 1
ATOM 1392 C CA . MET A 1 173 ? 6.051 15.852 -54.625 1 42.41 173 MET A CA 1
ATOM 1393 C C . MET A 1 173 ? 5.332 14.516 -54.75 1 42.41 173 MET A C 1
ATOM 1395 O O . MET A 1 173 ? 4.496 14.164 -53.938 1 42.41 173 MET A O 1
ATOM 1399 N N . ALA A 1 174 ? 5.648 13.664 -55.75 1 42.19 174 ALA A N 1
ATOM 1400 C CA . ALA A 1 174 ? 5.023 12.352 -55.906 1 42.19 174 ALA A CA 1
ATOM 1401 C C . ALA A 1 174 ? 5.426 11.43 -54.75 1 42.19 174 ALA A C 1
ATOM 1403 O O . ALA A 1 174 ? 4.582 10.727 -54.188 1 42.19 174 ALA A O 1
ATOM 1404 N N . THR A 1 175 ? 6.699 11.438 -54.344 1 41.38 175 THR A N 1
ATOM 1405 C CA . THR A 1 175 ? 7.117 10.664 -53.188 1 41.38 175 THR A CA 1
ATOM 1406 C C . THR A 1 175 ? 6.504 11.227 -51.906 1 41.38 175 THR A C 1
ATOM 1408 O O . THR A 1 175 ? 6.141 10.477 -51 1 41.38 175 THR A O 1
ATOM 1411 N N . PHE A 1 176 ? 6.395 12.617 -51.781 1 40.84 176 PHE A N 1
ATOM 1412 C CA . PHE A 1 176 ? 5.676 13.258 -50.688 1 40.84 176 PHE A CA 1
ATOM 1413 C C . PHE A 1 176 ? 4.199 12.883 -50.719 1 40.84 176 PHE A C 1
ATOM 1415 O O . PHE A 1 176 ? 3.619 12.555 -49.688 1 40.84 176 PHE A O 1
ATOM 1422 N N . ILE A 1 177 ? 3.547 12.898 -51.906 1 43.75 177 ILE A N 1
ATOM 1423 C CA . ILE A 1 177 ? 2.168 12.453 -52.062 1 43.75 177 ILE A CA 1
ATOM 1424 C C . ILE A 1 177 ? 2.092 10.938 -51.875 1 43.75 177 ILE A C 1
ATOM 1426 O O . ILE A 1 177 ? 1.18 10.438 -51.219 1 43.75 177 ILE A O 1
ATOM 1430 N N . GLU A 1 178 ? 2.939 10.109 -52.406 1 41.94 178 GLU A N 1
ATOM 1431 C CA . GLU A 1 178 ? 2.918 8.664 -52.219 1 41.94 178 GLU A CA 1
ATOM 1432 C C . GLU A 1 178 ? 3.215 8.281 -50.781 1 41.94 178 GLU A C 1
ATOM 1434 O O . GLU A 1 178 ? 2.584 7.371 -50.219 1 41.94 178 GLU A O 1
ATOM 1439 N N . ARG A 1 179 ? 4.301 8.852 -50.125 1 38.16 179 ARG A N 1
ATOM 1440 C CA . ARG A 1 179 ? 4.449 8.656 -48.688 1 38.16 179 ARG A CA 1
ATOM 1441 C C . ARG A 1 179 ? 3.236 9.195 -47.938 1 38.16 179 ARG A C 1
ATOM 1443 O O . ARG A 1 179 ? 2.84 8.641 -46.906 1 38.16 179 ARG A O 1
ATOM 1450 N N . GLY A 1 180 ? 2.654 10.305 -48.312 1 39.56 180 GLY A N 1
ATOM 1451 C CA . GLY A 1 180 ? 1.351 10.734 -47.812 1 39.56 180 GLY A CA 1
ATOM 1452 C C . GLY A 1 180 ? 0.244 9.742 -48.125 1 39.56 180 GLY A C 1
ATOM 1453 O O . GLY A 1 180 ? -0.691 9.578 -47.344 1 39.56 180 GLY A O 1
ATOM 1454 N N . GLN A 1 181 ? 0.03 9.188 -49.281 1 41.19 181 GLN A N 1
ATOM 1455 C CA . GLN A 1 181 ? -0.896 8.125 -49.656 1 41.19 181 GLN A CA 1
ATOM 1456 C C . GLN A 1 181 ? -0.572 6.824 -48.906 1 41.19 181 GLN A C 1
ATOM 1458 O O . GLN A 1 181 ? -1.478 6.082 -48.531 1 41.19 181 GLN A O 1
ATOM 1463 N N . GLU A 1 182 ? 0.617 6.223 -48.969 1 38.91 182 GLU A N 1
ATOM 1464 C CA . GLU A 1 182 ? 0.975 4.969 -48.312 1 38.91 182 GLU A CA 1
ATOM 1465 C C . GLU A 1 182 ? 0.931 5.109 -46.781 1 38.91 182 GLU A C 1
ATOM 1467 O O . GLU A 1 182 ? 0.716 4.125 -46.094 1 38.91 182 GLU A O 1
ATOM 1472 N N . ASN A 1 183 ? 1.57 6.156 -46.188 1 38.38 183 ASN A N 1
ATOM 1473 C CA . ASN A 1 183 ? 1.376 6.43 -44.781 1 38.38 183 ASN A CA 1
ATOM 1474 C C . ASN A 1 183 ? 0.22 7.398 -44.531 1 38.38 183 ASN A C 1
ATOM 1476 O O . ASN A 1 183 ? 0.43 8.609 -44.438 1 38.38 183 ASN A O 1
ATOM 1480 N N . PRO A 1 184 ? -0.914 7.137 -44.969 1 39.56 184 PRO A N 1
ATOM 1481 C CA . PRO A 1 184 ? -2.047 8.023 -44.719 1 39.56 184 PRO A CA 1
ATOM 1482 C C . PRO A 1 184 ? -1.956 8.711 -43.344 1 39.56 184 PRO A C 1
ATOM 1484 O O . PRO A 1 184 ? -1.377 8.156 -42.406 1 39.56 184 PRO A O 1
ATOM 1487 N N . ALA A 1 185 ? -1.822 9.969 -43.312 1 45.06 185 ALA A N 1
ATOM 1488 C CA . ALA A 1 185 ? -1.877 10.758 -42.094 1 45.06 185 ALA A CA 1
ATOM 1489 C C . ALA A 1 185 ? -2.781 10.102 -41.031 1 45.06 185 ALA A C 1
ATOM 1491 O O . ALA A 1 185 ? -3.928 9.758 -41.344 1 45.06 185 ALA A O 1
ATOM 1492 N N . LYS A 1 186 ? -2.193 9.297 -40.125 1 57.59 186 LYS A N 1
ATOM 1493 C CA . LYS A 1 186 ? -2.924 8.711 -39 1 57.59 186 LYS A CA 1
ATOM 1494 C C . LYS A 1 186 ? -4.035 9.648 -38.531 1 57.59 186 LYS A C 1
ATOM 1496 O O . LYS A 1 186 ? -3.779 10.797 -38.188 1 57.59 186 LYS A O 1
ATOM 1501 N N . GLN A 1 187 ? -5.207 9.578 -39.156 1 72.06 187 GLN A N 1
ATOM 1502 C CA . GLN A 1 187 ? -6.301 10.414 -38.688 1 72.06 187 GLN A CA 1
ATOM 1503 C C . GLN A 1 187 ? -6.789 9.953 -37.312 1 72.06 187 GLN A C 1
ATOM 1505 O O . GLN A 1 187 ? -7.23 8.812 -37.156 1 72.06 187 GLN A O 1
ATOM 1510 N N . VAL A 1 188 ? -6.438 10.727 -36.25 1 85.62 188 VAL A N 1
ATOM 1511 C CA . VAL A 1 188 ? -6.883 10.453 -34.906 1 85.62 188 VAL A CA 1
ATOM 1512 C C . VAL A 1 188 ? -8.375 10.766 -34.781 1 85.62 188 VAL A C 1
ATOM 1514 O O . VAL A 1 188 ? -8.805 11.883 -35.062 1 85.62 188 VAL A O 1
ATOM 1517 N N . THR A 1 189 ? -9.156 9.758 -34.594 1 86.5 189 THR A N 1
ATOM 1518 C CA . THR A 1 189 ? -10.594 9.945 -34.375 1 86.5 189 THR A CA 1
ATOM 1519 C C . THR A 1 189 ? -10.93 9.984 -32.906 1 86.5 189 THR A C 1
ATOM 1521 O O . THR A 1 189 ? -10.156 9.508 -32.062 1 86.5 189 THR A O 1
ATOM 1524 N N . HIS A 1 190 ? -12.078 10.531 -32.625 1 88.06 190 HIS A N 1
ATOM 1525 C CA . HIS A 1 190 ? -12.523 10.586 -31.219 1 88.06 190 HIS A CA 1
ATOM 1526 C C . HIS A 1 190 ? -12.711 9.188 -30.656 1 88.06 190 HIS A C 1
ATOM 1528 O O . HIS A 1 190 ? -12.273 8.906 -29.531 1 88.06 190 HIS A O 1
ATOM 1534 N N . LYS A 1 191 ? -13.312 8.32 -31.438 1 89.25 191 LYS A N 1
ATOM 1535 C CA . LYS A 1 191 ? -13.555 6.953 -30.984 1 89.25 191 LYS A CA 1
ATOM 1536 C C . LYS A 1 191 ? -12.25 6.176 -30.859 1 89.25 191 LYS A C 1
ATOM 1538 O O . LYS A 1 191 ? -12.039 5.453 -29.875 1 89.25 191 LYS A O 1
ATOM 1543 N N . GLY A 1 192 ? -11.469 6.352 -31.906 1 90.19 192 GLY A N 1
ATOM 1544 C CA . GLY A 1 192 ? -10.195 5.66 -31.906 1 90.19 192 GLY A CA 1
ATOM 1545 C C . GLY A 1 192 ? -9.32 6.043 -30.719 1 90.19 192 GLY A C 1
ATOM 1546 O O . GLY A 1 192 ? -8.719 5.18 -30.078 1 90.19 192 GLY A O 1
ATOM 1547 N N . PHE A 1 193 ? -9.312 7.348 -30.453 1 91.94 193 PHE A N 1
ATOM 1548 C CA . PHE A 1 193 ? -8.516 7.824 -29.328 1 91.94 193 PHE A CA 1
ATOM 1549 C C . PHE A 1 193 ? -9.055 7.277 -28.016 1 91.94 193 PHE A C 1
ATOM 1551 O O . PHE A 1 193 ? -8.289 6.773 -27.188 1 91.94 193 PHE A O 1
ATOM 1558 N N . ARG A 1 194 ? -10.289 7.406 -27.828 1 93.75 194 ARG A N 1
ATOM 1559 C CA . ARG A 1 194 ? -10.93 6.961 -26.594 1 93.75 194 ARG A CA 1
ATOM 1560 C C . ARG A 1 194 ? -10.68 5.477 -26.359 1 93.75 194 ARG A C 1
ATOM 1562 O O . ARG A 1 194 ? -10.383 5.066 -25.219 1 93.75 194 ARG A O 1
ATOM 1569 N N . GLU A 1 195 ? -10.75 4.625 -27.375 1 95 195 GLU A N 1
ATOM 1570 C CA . GLU A 1 195 ? -10.531 3.188 -27.25 1 95 195 GLU A CA 1
ATOM 1571 C C . GLU A 1 195 ? -9.086 2.883 -26.859 1 95 195 GLU A C 1
ATOM 1573 O O . GLU A 1 195 ? -8.836 2.07 -25.969 1 95 195 GLU A O 1
ATOM 1578 N N . HIS A 1 196 ? -8.18 3.598 -27.547 1 94.5 196 HIS A N 1
ATOM 1579 C CA . HIS A 1 196 ? -6.77 3.365 -27.234 1 94.5 196 HIS A CA 1
ATOM 1580 C C . HIS A 1 196 ? -6.422 3.852 -25.828 1 94.5 196 HIS A C 1
ATOM 1582 O O . HIS A 1 196 ? -5.598 3.244 -25.156 1 94.5 196 HIS A O 1
ATOM 1588 N N . PHE A 1 197 ? -7.047 4.965 -25.422 1 96.12 197 PHE A N 1
ATOM 1589 C CA . PHE A 1 197 ? -6.793 5.539 -24.109 1 96.12 197 PHE A CA 1
ATOM 1590 C C . PHE A 1 197 ? -7.258 4.598 -23 1 96.12 197 PHE A C 1
ATOM 1592 O O . PHE A 1 197 ? -6.504 4.305 -22.078 1 96.12 197 PHE A O 1
ATOM 1599 N N . VAL A 1 198 ? -8.445 4.078 -23.141 1 96.62 198 VAL A N 1
ATOM 1600 C CA . VAL A 1 198 ? -9.031 3.232 -22.109 1 96.62 198 VAL A CA 1
ATOM 1601 C C . VAL A 1 198 ? -8.328 1.877 -22.094 1 96.62 198 VAL A C 1
ATOM 1603 O O . VAL A 1 198 ? -8.008 1.353 -21.016 1 96.62 198 VAL A O 1
ATOM 1606 N N . LYS A 1 199 ? -8.055 1.282 -23.25 1 96.5 199 LYS A N 1
ATOM 1607 C CA . LYS A 1 199 ? -7.309 0.029 -23.312 1 96.5 199 LYS A CA 1
ATOM 1608 C C . LYS A 1 199 ? -5.938 0.171 -22.656 1 96.5 199 LYS A C 1
ATOM 1610 O O . LYS A 1 199 ? -5.488 -0.726 -21.938 1 96.5 199 LYS A O 1
ATOM 1615 N N . GLY A 1 200 ? -5.332 1.312 -22.969 1 95.56 200 GLY A N 1
ATOM 1616 C CA . GLY A 1 200 ? -4.02 1.554 -22.391 1 95.56 200 GLY A CA 1
ATOM 1617 C C . GLY A 1 200 ? -4.055 1.689 -20.875 1 95.56 200 GLY A C 1
ATOM 1618 O O . GLY A 1 200 ? -3.188 1.159 -20.172 1 95.56 200 GLY A O 1
ATOM 1619 N N . LEU A 1 201 ? -5.059 2.381 -20.391 1 94.88 201 LEU A N 1
ATOM 1620 C CA . LEU A 1 201 ? -5.234 2.602 -18.953 1 94.88 201 LEU A CA 1
ATOM 1621 C C . LEU A 1 201 ? -5.441 1.28 -18.219 1 94.88 201 LEU A C 1
ATOM 1623 O O . LEU A 1 201 ? -4.824 1.037 -17.188 1 94.88 201 LEU A O 1
ATOM 1627 N N . ILE A 1 202 ? -6.23 0.435 -18.734 1 95.06 202 ILE A N 1
ATOM 1628 C CA . ILE A 1 202 ? -6.59 -0.826 -18.094 1 95.06 202 ILE A CA 1
ATOM 1629 C C . ILE A 1 202 ? -5.426 -1.808 -18.203 1 95.06 202 ILE A C 1
ATOM 1631 O O . ILE A 1 202 ? -5.043 -2.434 -17.203 1 95.06 202 ILE A O 1
ATOM 1635 N N . ARG A 1 203 ? -4.836 -1.939 -19.328 1 95.81 203 ARG A N 1
ATOM 1636 C CA . ARG A 1 203 ? -3.758 -2.891 -19.562 1 95.81 203 ARG A CA 1
ATOM 1637 C C . ARG A 1 203 ? -2.561 -2.598 -18.656 1 95.81 203 ARG A C 1
ATOM 1639 O O . ARG A 1 203 ? -1.916 -3.518 -18.156 1 95.81 203 ARG A O 1
ATOM 1646 N N . ASP A 1 204 ? -2.293 -1.333 -18.516 1 93.62 204 ASP A N 1
ATOM 1647 C CA . ASP A 1 204 ? -1.106 -0.94 -17.75 1 93.62 204 ASP A CA 1
ATOM 1648 C C . ASP A 1 204 ? -1.441 -0.718 -16.281 1 93.62 204 ASP A C 1
ATOM 1650 O O . ASP A 1 204 ? -0.6 -0.251 -15.508 1 93.62 204 ASP A O 1
ATOM 1654 N N . ASP A 1 205 ? -2.609 -1.021 -15.867 1 90.38 205 ASP A N 1
ATOM 1655 C CA . ASP A 1 205 ? -3.047 -0.95 -14.477 1 90.38 205 ASP A CA 1
ATOM 1656 C C . ASP A 1 205 ? -2.91 0.469 -13.93 1 90.38 205 ASP A C 1
ATOM 1658 O O . ASP A 1 205 ? -2.318 0.677 -12.867 1 90.38 205 ASP A O 1
ATOM 1662 N N . LEU A 1 206 ? -3.373 1.469 -14.672 1 90.62 206 LEU A N 1
ATOM 1663 C CA . LEU A 1 206 ? -3.342 2.871 -14.266 1 90.62 206 LEU A CA 1
ATOM 1664 C C . LEU A 1 206 ? -4.68 3.295 -13.672 1 90.62 206 LEU A C 1
ATOM 1666 O O . LEU A 1 206 ? -5.707 2.662 -13.93 1 90.62 206 LEU A O 1
ATOM 1670 N N . PRO A 1 207 ? -4.691 4.359 -12.812 1 87.38 207 PRO A N 1
ATOM 1671 C CA . PRO A 1 207 ? -5.949 4.805 -12.203 1 87.38 207 PRO A CA 1
ATOM 1672 C C . PRO A 1 207 ? -6.957 5.305 -13.234 1 87.38 207 PRO A C 1
ATOM 1674 O O . PRO A 1 207 ? -6.578 5.941 -14.219 1 87.38 207 PRO A O 1
ATOM 1677 N N . TYR A 1 208 ? -8.273 5.121 -12.93 1 89.5 208 TYR A N 1
ATOM 1678 C CA . TYR A 1 208 ? -9.359 5.578 -13.797 1 89.5 208 TYR A CA 1
ATOM 1679 C C . TYR A 1 208 ? -9.32 7.094 -13.961 1 89.5 208 TYR A C 1
ATOM 1681 O O . TYR A 1 208 ? -9.812 7.625 -14.961 1 89.5 208 TYR A O 1
ATOM 1689 N N . MET A 1 209 ? -8.688 7.785 -13 1 89.56 209 MET A N 1
ATOM 1690 C CA . MET A 1 209 ? -8.719 9.242 -12.961 1 89.56 209 MET A CA 1
ATOM 1691 C C . MET A 1 209 ? -7.543 9.836 -13.734 1 89.56 209 MET A C 1
ATOM 1693 O O . MET A 1 209 ? -7.297 11.039 -13.672 1 89.56 209 MET A O 1
ATOM 1697 N N . LEU A 1 210 ? -6.816 8.992 -14.406 1 91.81 210 LEU A N 1
ATOM 1698 C CA . LEU A 1 210 ? -5.645 9.461 -15.141 1 91.81 210 LEU A CA 1
ATOM 1699 C C . LEU A 1 210 ? -5.992 10.648 -16.016 1 91.81 210 LEU A C 1
ATOM 1701 O O . LEU A 1 210 ? -5.25 11.633 -16.062 1 91.81 210 LEU A O 1
ATOM 1705 N N . GLY A 1 211 ? -7.109 10.633 -16.75 1 91.25 211 GLY A N 1
ATOM 1706 C CA . GLY A 1 211 ? -7.52 11.695 -17.656 1 91.25 211 GLY A CA 1
ATOM 1707 C C . GLY A 1 211 ? -7.98 12.945 -16.922 1 91.25 211 GLY A C 1
ATOM 1708 O O . GLY A 1 211 ? -8.102 14.016 -17.531 1 91.25 211 GLY A O 1
ATOM 1709 N N . GLU A 1 212 ? -8.156 12.836 -15.641 1 91.44 212 GLU A N 1
ATOM 1710 C CA . GLU A 1 212 ? -8.641 13.961 -14.844 1 91.44 212 GLU A CA 1
ATOM 1711 C C . GLU A 1 212 ? -7.48 14.695 -14.18 1 91.44 212 GLU A C 1
ATOM 1713 O O . GLU A 1 212 ? -7.656 15.805 -13.664 1 91.44 212 GLU A O 1
ATOM 1718 N N . GLY A 1 213 ? -6.32 14.008 -14.156 1 92.44 213 GLY A N 1
ATOM 1719 C CA . GLY A 1 213 ? -5.156 14.688 -13.609 1 92.44 213 GLY A CA 1
ATOM 1720 C C . GLY A 1 213 ? -4.758 15.922 -14.391 1 92.44 213 GLY A C 1
ATOM 1721 O O . GLY A 1 213 ? -4.785 15.914 -15.625 1 92.44 213 GLY A O 1
ATOM 1722 N N . LYS A 1 214 ? -4.379 17.016 -13.742 1 92.44 214 LYS A N 1
ATOM 1723 C CA . LYS A 1 214 ? -4.039 18.266 -14.406 1 92.44 214 LYS A CA 1
ATOM 1724 C C . LYS A 1 214 ? -2.797 18.109 -15.281 1 92.44 214 LYS A C 1
ATOM 1726 O O . LYS A 1 214 ? -2.719 18.672 -16.375 1 92.44 214 LYS A O 1
ATOM 1731 N N . GLY A 1 215 ? -1.881 17.297 -14.805 1 93.81 215 GLY A N 1
ATOM 1732 C CA . GLY A 1 215 ? -0.648 17.109 -15.555 1 93.81 215 GLY A CA 1
ATOM 1733 C C . GLY A 1 215 ? -0.853 16.375 -16.859 1 93.81 215 GLY A C 1
ATOM 1734 O O . GLY A 1 215 ? -0.482 16.875 -17.922 1 93.81 215 GLY A O 1
ATOM 1735 N N . MET A 1 216 ? -1.493 15.266 -16.766 1 93.44 216 MET A N 1
ATOM 1736 C CA . MET A 1 216 ? -1.715 14.469 -17.969 1 93.44 216 MET A CA 1
ATOM 1737 C C . MET A 1 216 ? -2.705 15.148 -18.906 1 93.44 216 MET A C 1
ATOM 1739 O O . MET A 1 216 ? -2.596 15.031 -20.125 1 93.44 216 MET A O 1
ATOM 1743 N N . SER A 1 217 ? -3.637 15.891 -18.328 1 93.5 217 SER A N 1
ATOM 1744 C CA . SER A 1 217 ? -4.551 16.656 -19.156 1 93.5 217 SER A CA 1
ATOM 1745 C C . SER A 1 217 ? -3.799 17.688 -20 1 93.5 217 SER A C 1
ATOM 1747 O O . SER A 1 217 ? -4.09 17.859 -21.188 1 93.5 217 SER A O 1
ATOM 1749 N N . GLU A 1 218 ? -2.855 18.359 -19.422 1 93.31 218 GLU A N 1
ATOM 1750 C CA . GLU A 1 218 ? -2.049 19.344 -20.156 1 93.31 218 GLU A CA 1
ATOM 1751 C C . GLU A 1 218 ? -1.207 18.672 -21.234 1 93.31 218 GLU A C 1
ATOM 1753 O O . GLU A 1 218 ? -1.047 19.203 -22.328 1 93.31 218 GLU A O 1
ATOM 1758 N N . CYS A 1 219 ? -0.681 17.484 -20.938 1 94.12 219 CYS A N 1
ATOM 1759 C CA . CYS A 1 219 ? 0.128 16.734 -21.891 1 94.12 219 CYS A CA 1
ATOM 1760 C C . CYS A 1 219 ? -0.698 16.328 -23.109 1 94.12 219 CYS A C 1
ATOM 1762 O O . CYS A 1 219 ? -0.293 16.578 -24.25 1 94.12 219 CYS A O 1
ATOM 1764 N N . PHE A 1 220 ? -1.889 15.789 -22.875 1 94.56 220 PHE A N 1
ATOM 1765 C CA . PHE A 1 220 ? -2.734 15.328 -23.969 1 94.56 220 PHE A CA 1
ATOM 1766 C C . PHE A 1 220 ? -3.301 16.5 -24.75 1 94.56 220 PHE A C 1
ATOM 1768 O O . PHE A 1 220 ? -3.459 16.438 -25.969 1 94.56 220 PHE A O 1
ATOM 1775 N N . ASN A 1 221 ? -3.609 17.609 -24.031 1 90.94 221 ASN A N 1
ATOM 1776 C CA . ASN A 1 221 ? -4.078 18.812 -24.719 1 90.94 221 ASN A CA 1
ATOM 1777 C C . ASN A 1 221 ? -3.014 19.375 -25.656 1 90.94 221 ASN A C 1
ATOM 1779 O O . ASN A 1 221 ? -3.336 19.969 -26.688 1 90.94 221 ASN A O 1
ATOM 1783 N N . TYR A 1 222 ? -1.816 19.203 -25.266 1 91.12 222 TYR A N 1
ATOM 1784 C CA . TYR A 1 222 ? -0.702 19.656 -26.078 1 91.12 222 TYR A CA 1
ATOM 1785 C C . TYR A 1 222 ? -0.594 18.828 -27.359 1 91.12 222 TYR A C 1
ATOM 1787 O O . TYR A 1 222 ? -0.261 19.359 -28.422 1 91.12 222 TYR A O 1
ATOM 1795 N N . ILE A 1 223 ? -0.911 17.547 -27.359 1 91.44 223 ILE A N 1
ATOM 1796 C CA . ILE A 1 223 ? -0.626 16.656 -28.484 1 91.44 223 ILE A CA 1
ATOM 1797 C C . ILE A 1 223 ? -1.894 16.453 -29.312 1 91.44 223 ILE A C 1
ATOM 1799 O O . ILE A 1 223 ? -1.825 16.25 -30.531 1 91.44 223 ILE A O 1
ATOM 1803 N N . LEU A 1 224 ? -3.047 16.5 -28.672 1 90.38 224 LEU A N 1
ATOM 1804 C CA . LEU A 1 224 ? -4.301 16.234 -29.359 1 90.38 224 LEU A CA 1
ATOM 1805 C C . LEU A 1 224 ? -4.816 17.484 -30.062 1 90.38 224 LEU A C 1
ATOM 1807 O O . LEU A 1 224 ? -4.578 18.594 -29.594 1 90.38 224 LEU A O 1
ATOM 1811 N N . PRO A 1 225 ? -5.492 17.234 -31.172 1 84.31 225 PRO A N 1
ATOM 1812 C CA . PRO A 1 225 ? -6.16 18.375 -31.812 1 84.31 225 PRO A CA 1
ATOM 1813 C C . PRO A 1 225 ? -7.203 19.031 -30.906 1 84.31 225 PRO A C 1
ATOM 1815 O O . PRO A 1 225 ? -7.621 18.422 -29.906 1 84.31 225 PRO A O 1
ATOM 1818 N N . LYS A 1 226 ? -7.492 20.188 -31.141 1 82.94 226 LYS A N 1
ATOM 1819 C CA . LYS A 1 226 ? -8.484 20.906 -30.359 1 82.94 226 LYS A CA 1
ATOM 1820 C C . LYS A 1 226 ? -9.836 20.203 -30.391 1 82.94 226 LYS A C 1
ATOM 1822 O O . LYS A 1 226 ? -10.227 19.641 -31.406 1 82.94 226 LYS A O 1
ATOM 1827 N N . GLY A 1 227 ? -10.531 20.141 -29.344 1 81.31 227 GLY A N 1
ATOM 1828 C CA . GLY A 1 227 ? -11.867 19.562 -29.297 1 81.31 227 GLY A CA 1
ATOM 1829 C C . GLY A 1 227 ? -11.891 18.188 -28.641 1 81.31 227 GLY A C 1
ATOM 1830 O O . GLY A 1 227 ? -12.961 17.641 -28.359 1 81.31 227 GLY A O 1
ATOM 1831 N N . PHE A 1 228 ? -10.75 17.625 -28.5 1 87.75 228 PHE A N 1
ATOM 1832 C CA . PHE A 1 228 ? -10.695 16.328 -27.859 1 87.75 228 PHE A CA 1
ATOM 1833 C C . PHE A 1 228 ? -10.805 16.469 -26.344 1 87.75 228 PHE A C 1
ATOM 1835 O O . PHE A 1 228 ? -10.242 17.391 -25.766 1 87.75 228 PHE A O 1
ATOM 1842 N N . LYS A 1 229 ? -11.57 15.602 -25.797 1 86.38 229 LYS A N 1
ATOM 1843 C CA . LYS A 1 229 ? -11.703 15.539 -24.344 1 86.38 229 LYS A CA 1
ATOM 1844 C C . LYS A 1 229 ? -11.18 14.211 -23.797 1 86.38 229 LYS A C 1
ATOM 1846 O O . LYS A 1 229 ? -11.391 13.164 -24.406 1 86.38 229 LYS A O 1
ATOM 1851 N N . LEU A 1 230 ? -10.516 14.305 -22.719 1 92.88 230 LEU A N 1
ATOM 1852 C CA . LEU A 1 230 ? -10.031 13.086 -22.094 1 92.88 230 LEU A CA 1
ATOM 1853 C C . LEU A 1 230 ? -11.148 12.398 -21.312 1 92.88 230 LEU A C 1
ATOM 1855 O O . LEU A 1 230 ? -11.961 13.055 -20.656 1 92.88 230 LEU A O 1
ATOM 1859 N N . PRO A 1 231 ? -11.211 11.125 -21.422 1 92.25 231 PRO A N 1
ATOM 1860 C CA . PRO A 1 231 ? -12.219 10.398 -20.641 1 92.25 231 PRO A CA 1
ATOM 1861 C C . PRO A 1 231 ? -12.023 10.523 -19.141 1 92.25 231 PRO A C 1
ATOM 1863 O O . PRO A 1 231 ? -10.898 10.375 -18.641 1 92.25 231 PRO A O 1
ATOM 1866 N N . GLY A 1 232 ? -13.07 10.852 -18.453 1 90.19 232 GLY A N 1
ATOM 1867 C CA . GLY A 1 232 ? -13.047 10.867 -17 1 90.19 232 GLY A CA 1
ATOM 1868 C C . GLY A 1 232 ? -13.273 9.5 -16.391 1 90.19 232 GLY A C 1
ATOM 1869 O O . GLY A 1 232 ? -13.461 8.508 -17.109 1 90.19 232 GLY A O 1
ATOM 1870 N N . ARG A 1 233 ? -13.25 9.414 -15.109 1 88.88 233 ARG A N 1
ATOM 1871 C CA . ARG A 1 233 ? -13.352 8.156 -14.375 1 88.88 233 ARG A CA 1
ATOM 1872 C C . ARG A 1 233 ? -14.648 7.426 -14.727 1 88.88 233 ARG A C 1
ATOM 1874 O O . ARG A 1 233 ? -14.648 6.203 -14.898 1 88.88 233 ARG A O 1
ATOM 1881 N N . SER A 1 234 ? -15.711 8.125 -14.797 1 86 234 SER A N 1
ATOM 1882 C CA . SER A 1 234 ? -17 7.508 -15.062 1 86 234 SER A CA 1
ATOM 1883 C C . SER A 1 234 ? -17.062 6.949 -16.484 1 86 234 SER A C 1
ATOM 1885 O O . SER A 1 234 ? -17.641 5.875 -16.703 1 86 234 SER A O 1
ATOM 1887 N N . MET A 1 235 ? -16.531 7.703 -17.391 1 90.69 235 MET A N 1
ATOM 1888 C CA . MET A 1 235 ? -16.5 7.242 -18.766 1 90.69 235 MET A CA 1
ATOM 1889 C C . MET A 1 235 ? -15.609 6.012 -18.906 1 90.69 235 MET A C 1
ATOM 1891 O O . MET A 1 235 ? -15.945 5.074 -19.641 1 90.69 235 MET A O 1
ATOM 1895 N N . VAL A 1 236 ? -14.477 6.023 -18.281 1 93.62 236 VAL A N 1
ATOM 1896 C CA . VAL A 1 236 ? -13.562 4.883 -18.312 1 93.62 236 VAL A CA 1
ATOM 1897 C C . VAL A 1 236 ? -14.273 3.643 -17.781 1 93.62 236 VAL A C 1
ATOM 1899 O O . VAL A 1 236 ? -14.148 2.557 -18.344 1 93.62 236 VAL A O 1
ATOM 1902 N N . ARG A 1 237 ? -15.023 3.779 -16.672 1 90.94 237 ARG A N 1
ATOM 1903 C CA . ARG A 1 237 ? -15.742 2.654 -16.078 1 90.94 237 ARG A CA 1
ATOM 1904 C C . ARG A 1 237 ? -16.797 2.111 -17.047 1 90.94 237 ARG A C 1
ATOM 1906 O O . ARG A 1 237 ? -16.984 0.896 -17.141 1 90.94 237 ARG A O 1
ATOM 1913 N N . ARG A 1 238 ? -17.516 2.973 -17.719 1 90.38 238 ARG A N 1
ATOM 1914 C CA . ARG A 1 238 ? -18.5 2.559 -18.703 1 90.38 238 ARG A CA 1
ATOM 1915 C C . ARG A 1 238 ? -17.844 1.836 -19.875 1 90.38 238 ARG A C 1
ATOM 1917 O O . ARG A 1 238 ? -18.359 0.823 -20.359 1 90.38 238 ARG A O 1
ATOM 1924 N N . ASP A 1 239 ? -16.781 2.385 -20.297 1 94.62 239 ASP A N 1
ATOM 1925 C CA . ASP A 1 239 ? -16.062 1.773 -21.406 1 94.62 239 ASP A CA 1
ATOM 1926 C C . ASP A 1 239 ? -15.5 0.409 -21.016 1 94.62 239 ASP A C 1
ATOM 1928 O O . ASP A 1 239 ? -15.398 -0.49 -21.859 1 94.62 239 ASP A O 1
ATOM 1932 N N . LEU A 1 240 ? -15.094 0.27 -19.797 1 95.5 240 LEU A N 1
ATOM 1933 C CA . LEU A 1 240 ? -14.617 -1.02 -19.312 1 95.5 240 LEU A CA 1
ATOM 1934 C C . LEU A 1 240 ? -15.68 -2.094 -19.484 1 95.5 240 LEU A C 1
ATOM 1936 O O . LEU A 1 240 ? -15.375 -3.223 -19.875 1 95.5 240 LEU A O 1
ATOM 1940 N N . ASP A 1 241 ? -16.922 -1.752 -19.203 1 94.38 241 ASP A N 1
ATOM 1941 C CA . ASP A 1 241 ? -18.016 -2.699 -19.375 1 94.38 241 ASP A CA 1
ATOM 1942 C C . ASP A 1 241 ? -18.141 -3.139 -20.828 1 94.38 241 ASP A C 1
ATOM 1944 O O . ASP A 1 241 ? -18.266 -4.332 -21.109 1 94.38 241 ASP A O 1
ATOM 1948 N N . LEU A 1 242 ? -18.078 -2.168 -21.688 1 94.44 242 LEU A N 1
ATOM 1949 C CA . LEU A 1 242 ? -18.219 -2.449 -23.109 1 94.44 242 LEU A CA 1
ATOM 1950 C C . LEU A 1 242 ? -17.047 -3.27 -23.625 1 94.44 242 LEU A C 1
ATOM 1952 O O . LEU A 1 242 ? -17.234 -4.25 -24.359 1 94.44 242 LEU A O 1
ATOM 1956 N N . LEU A 1 243 ? -15.867 -2.836 -23.281 1 96.25 243 LEU A N 1
ATOM 1957 C CA . LEU A 1 243 ? -14.648 -3.529 -23.688 1 96.25 243 LEU A CA 1
ATOM 1958 C C . LEU A 1 243 ? -14.648 -4.965 -23.188 1 96.25 243 LEU A C 1
ATOM 1960 O O . LEU A 1 243 ? -14.328 -5.895 -23.922 1 96.25 243 LEU A O 1
ATOM 1964 N N . HIS A 1 244 ? -14.984 -5.129 -21.891 1 96.75 244 HIS A N 1
ATOM 1965 C CA . HIS A 1 244 ? -15.047 -6.453 -21.281 1 96.75 244 HIS A CA 1
ATOM 1966 C C . HIS A 1 244 ? -16.031 -7.352 -22.031 1 96.75 244 HIS A C 1
ATOM 1968 O O . HIS A 1 244 ? -15.75 -8.523 -22.281 1 96.75 244 HIS A O 1
ATOM 1974 N N . GLU A 1 245 ? -17.156 -6.832 -22.328 1 95 245 GLU A N 1
ATOM 1975 C CA . GLU A 1 245 ? -18.203 -7.594 -23.016 1 95 245 GLU A CA 1
ATOM 1976 C C . GLU A 1 245 ? -17.734 -8.047 -24.406 1 95 245 GLU A C 1
ATOM 1978 O O . GLU A 1 245 ? -17.938 -9.203 -24.781 1 95 245 GLU A O 1
ATOM 1983 N N . LYS A 1 246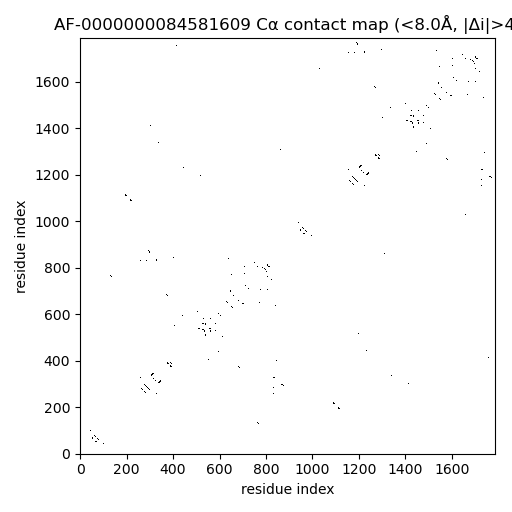 ? -17.125 -7.176 -25.109 1 95.31 246 LYS A N 1
ATOM 1984 C CA . LYS A 1 246 ? -16.672 -7.516 -26.453 1 95.31 246 LYS A CA 1
ATOM 1985 C C . LYS A 1 246 ? -15.57 -8.57 -26.422 1 95.31 246 LYS A C 1
ATOM 1987 O O . LYS A 1 246 ? -15.547 -9.484 -27.25 1 95.31 246 LYS A O 1
ATOM 1992 N N . ILE A 1 247 ? -14.633 -8.398 -25.531 1 96.44 247 ILE A N 1
ATOM 1993 C CA . ILE A 1 247 ? -13.57 -9.398 -25.406 1 96.44 247 ILE A CA 1
ATOM 1994 C C . ILE A 1 247 ? -14.164 -10.719 -24.922 1 96.44 247 ILE A C 1
ATOM 1996 O O . ILE A 1 247 ? -13.727 -11.797 -25.359 1 96.44 247 ILE A O 1
ATOM 2000 N N . SER A 1 248 ? -15.117 -10.633 -23.984 1 96.06 248 SER A N 1
ATOM 2001 C CA . SER A 1 248 ? -15.789 -11.828 -23.484 1 96.06 248 SER A CA 1
ATOM 2002 C C . SER A 1 248 ? -16.453 -12.602 -24.625 1 96.06 248 SER A C 1
ATOM 2004 O O . SER A 1 248 ? -16.406 -13.836 -24.641 1 96.06 248 SER A O 1
ATOM 2006 N N . GLU A 1 249 ? -17.047 -11.906 -25.547 1 94.81 249 GLU A N 1
ATOM 2007 C CA . GLU A 1 249 ? -17.672 -12.547 -26.703 1 94.81 249 GLU A CA 1
ATOM 2008 C C . GLU A 1 249 ? -16.625 -13.273 -27.562 1 94.81 249 GLU A C 1
ATOM 2010 O O . GLU A 1 249 ? -16.859 -14.398 -28 1 94.81 249 GLU A O 1
ATOM 2015 N N . LYS A 1 250 ? -15.602 -12.594 -27.75 1 94.62 250 LYS A N 1
ATOM 2016 C CA . LYS A 1 250 ? -14.516 -13.219 -28.5 1 94.62 250 LYS A CA 1
ATOM 2017 C C . LYS A 1 250 ? -14 -14.469 -27.797 1 94.62 250 LYS A C 1
ATOM 2019 O O . LYS A 1 250 ? -13.789 -15.5 -28.438 1 94.62 250 LYS A O 1
ATOM 2024 N N . LEU A 1 251 ? -13.758 -14.375 -26.547 1 95.5 251 LEU A N 1
ATOM 2025 C CA . LEU A 1 251 ? -13.281 -15.508 -25.75 1 95.5 251 LEU A CA 1
ATOM 2026 C C . LEU A 1 251 ? -14.273 -16.656 -25.812 1 95.5 251 LEU A C 1
ATOM 2028 O O . LEU A 1 251 ? -13.883 -17.812 -25.938 1 95.5 251 LEU A O 1
ATOM 2032 N N . ASN A 1 252 ? -15.555 -16.375 -25.719 1 95.75 252 ASN A N 1
ATOM 2033 C CA . ASN A 1 252 ? -16.594 -17.406 -25.781 1 95.75 252 ASN A CA 1
ATOM 2034 C C . ASN A 1 252 ? -16.562 -18.141 -27.125 1 95.75 252 ASN A C 1
ATOM 2036 O O . ASN A 1 252 ? -16.734 -19.359 -27.172 1 95.75 252 ASN A O 1
ATOM 2040 N N . THR A 1 253 ? -16.328 -17.359 -28.109 1 94.62 253 THR A N 1
ATOM 2041 C CA . THR A 1 253 ? -16.234 -17.969 -29.438 1 94.62 253 THR A CA 1
ATOM 2042 C C . THR A 1 253 ? -15.047 -18.922 -29.5 1 94.62 253 THR A C 1
ATOM 2044 O O . THR A 1 253 ? -15.172 -20.031 -30.047 1 94.62 253 THR A O 1
ATOM 2047 N N . ILE A 1 254 ? -13.953 -18.531 -28.953 1 94.31 254 ILE A N 1
ATOM 2048 C CA . ILE A 1 254 ? -12.758 -19.359 -28.938 1 94.31 254 ILE A CA 1
ATOM 2049 C C . ILE A 1 254 ? -13.023 -20.641 -28.156 1 94.31 254 ILE A C 1
ATOM 2051 O O . ILE A 1 254 ? -12.695 -21.734 -28.609 1 94.31 254 ILE A O 1
ATOM 2055 N N . LEU A 1 255 ? -13.656 -20.547 -27.031 1 95.62 255 LEU A N 1
ATOM 2056 C CA . LEU A 1 255 ? -13.898 -21.656 -26.125 1 95.62 255 LEU A CA 1
ATOM 2057 C C . LEU A 1 255 ? -14.922 -22.625 -26.719 1 95.62 255 LEU A C 1
ATOM 2059 O O . LEU A 1 255 ? -14.758 -23.844 -26.641 1 95.62 255 LEU A O 1
ATOM 2063 N N . GLN A 1 256 ? -15.938 -22.094 -27.344 1 94.88 256 GLN A N 1
ATOM 2064 C CA . GLN A 1 256 ? -17 -22.922 -27.891 1 94.88 256 GLN A CA 1
ATOM 2065 C C . GLN A 1 256 ? -16.547 -23.625 -29.172 1 94.88 256 GLN A C 1
ATOM 2067 O O . GLN A 1 256 ? -16.969 -24.766 -29.438 1 94.88 256 GLN A O 1
ATOM 2072 N N . ASN A 1 257 ? -15.656 -22.953 -29.891 1 93.25 257 ASN A N 1
ATOM 2073 C CA . ASN A 1 257 ? -15.188 -23.531 -31.141 1 93.25 257 ASN A CA 1
ATOM 2074 C C . ASN A 1 257 ? -14.055 -24.531 -30.891 1 93.25 257 ASN A C 1
ATOM 2076 O O . ASN A 1 257 ? -13.711 -25.312 -31.781 1 93.25 257 ASN A O 1
ATOM 2080 N N . ASN A 1 258 ? -13.523 -24.5 -29.734 1 93.38 258 ASN A N 1
ATOM 2081 C CA . ASN A 1 258 ? -12.484 -25.484 -29.406 1 93.38 258 ASN A CA 1
ATOM 2082 C C . ASN A 1 258 ? -13.047 -26.891 -29.359 1 93.38 258 ASN A C 1
ATOM 2084 O O . ASN A 1 258 ? -14.07 -27.141 -28.734 1 93.38 258 ASN A O 1
ATOM 2088 N N . LYS A 1 259 ? -12.383 -27.766 -29.969 1 89.69 259 LYS A N 1
ATOM 2089 C CA . LYS A 1 259 ? -12.914 -29.125 -30.125 1 89.69 259 LYS A CA 1
ATOM 2090 C C . LYS A 1 259 ? -12.508 -30 -28.953 1 89.69 259 LYS A C 1
ATOM 2092 O O . LYS A 1 259 ? -13.195 -30.969 -28.625 1 89.69 259 LYS A O 1
ATOM 2097 N N . SER A 1 260 ? -11.414 -29.703 -28.359 1 93.62 260 SER A N 1
ATOM 2098 C CA . SER A 1 260 ? -10.938 -30.531 -27.266 1 93.62 260 SER A CA 1
ATOM 2099 C C . SER A 1 260 ? -11.688 -30.219 -25.969 1 93.62 260 SER A C 1
ATOM 2101 O O . SER A 1 260 ? -12.43 -29.234 -25.891 1 93.62 260 SER A O 1
ATOM 2103 N N . LYS A 1 261 ? -11.586 -31.062 -24.984 1 95.06 261 LYS A N 1
ATOM 2104 C CA . LYS A 1 261 ? -12.109 -30.797 -23.641 1 95.06 261 LYS A CA 1
ATOM 2105 C C . LYS A 1 261 ? -11.312 -29.688 -22.953 1 95.06 261 LYS A C 1
ATOM 2107 O O . LYS A 1 261 ? -10.25 -29.297 -23.422 1 95.06 261 LYS A O 1
ATOM 2112 N N . ILE A 1 262 ? -11.93 -29.156 -21.891 1 96.5 262 ILE A N 1
ATOM 2113 C CA . ILE A 1 262 ? -11.289 -28.078 -21.141 1 96.5 262 ILE A CA 1
ATOM 2114 C C . ILE A 1 262 ? -11.133 -28.469 -19.688 1 96.5 262 ILE A C 1
ATOM 2116 O O . ILE A 1 262 ? -11.844 -29.344 -19.188 1 96.5 262 ILE A O 1
ATOM 2120 N N . SER A 1 263 ? -10.188 -27.922 -19.062 1 97.06 263 SER A N 1
ATOM 2121 C CA . SER A 1 263 ? -10 -28.062 -17.609 1 97.06 263 SER A CA 1
ATOM 2122 C C . SER A 1 263 ? -9.945 -26.703 -16.938 1 97.06 263 SER A C 1
ATOM 2124 O O . SER A 1 263 ? -9.68 -25.688 -17.578 1 97.06 263 SER A O 1
ATOM 2126 N N . ILE A 1 264 ? -10.281 -26.672 -15.625 1 96.38 264 ILE A N 1
ATOM 2127 C CA . ILE A 1 264 ? -10.32 -25.391 -14.922 1 96.38 264 ILE A CA 1
ATOM 2128 C C . ILE A 1 264 ? -9.477 -25.469 -13.656 1 96.38 264 ILE A C 1
ATOM 2130 O O . ILE A 1 264 ? -9.133 -26.562 -13.195 1 96.38 264 ILE A O 1
ATOM 2134 N N . ALA A 1 265 ? -9.055 -24.375 -13.211 1 96.12 265 ALA A N 1
ATOM 2135 C CA . ALA A 1 265 ? -8.445 -24.203 -11.898 1 96.12 265 ALA A CA 1
ATOM 2136 C C . ALA A 1 265 ? -9.117 -23.062 -11.133 1 96.12 265 ALA A C 1
ATOM 2138 O O . ALA A 1 265 ? -9.508 -22.047 -11.719 1 96.12 265 ALA A O 1
ATOM 2139 N N . SER A 1 266 ? -9.344 -23.234 -9.875 1 93.38 266 SER A N 1
ATOM 2140 C CA . SER A 1 266 ? -10 -22.203 -9.062 1 93.38 266 SER A CA 1
ATOM 2141 C C . SER A 1 266 ? -9.383 -22.125 -7.672 1 93.38 266 SER A C 1
ATOM 2143 O O . SER A 1 266 ? -8.797 -23.094 -7.188 1 93.38 266 SER A O 1
ATOM 2145 N N . ASP A 1 267 ? -9.406 -20.969 -7.156 1 90.06 267 ASP A N 1
ATOM 2146 C CA . ASP A 1 267 ? -8.945 -20.703 -5.793 1 90.06 267 ASP A CA 1
ATOM 2147 C C . ASP A 1 267 ? -9.562 -19.422 -5.246 1 90.06 267 ASP A C 1
ATOM 2149 O O . ASP A 1 267 ? -10.07 -18.594 -6.012 1 90.06 267 ASP A O 1
ATOM 2153 N N . ASN A 1 268 ? -9.531 -19.344 -3.932 1 85.56 268 ASN A N 1
ATOM 2154 C CA . ASN A 1 268 ? -10.102 -18.156 -3.295 1 85.56 268 ASN A CA 1
ATOM 2155 C C . ASN A 1 268 ? -9.016 -17.172 -2.863 1 85.56 268 ASN A C 1
ATOM 2157 O O . ASN A 1 268 ? -7.898 -17.578 -2.531 1 85.56 268 ASN A O 1
ATOM 2161 N N . TRP A 1 269 ? -9.383 -15.906 -2.969 1 81.38 269 TRP A N 1
ATOM 2162 C CA . TRP A 1 269 ? -8.5 -14.828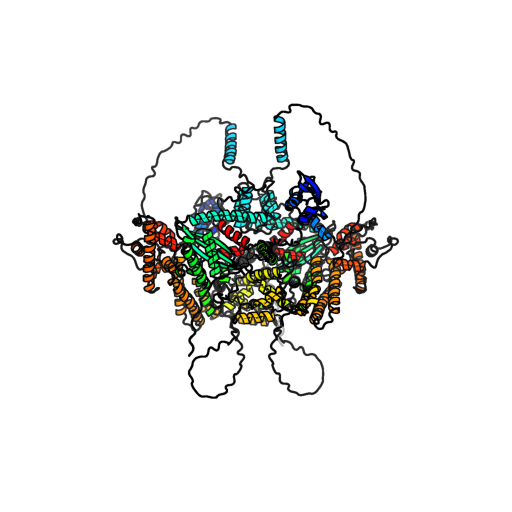 -2.555 1 81.38 269 TRP A CA 1
ATOM 2163 C C . TRP A 1 269 ? -9.266 -13.766 -1.764 1 81.38 269 TRP A C 1
ATOM 2165 O O . TRP A 1 269 ? -10.344 -13.344 -2.17 1 81.38 269 TRP A O 1
ATOM 2175 N N . THR A 1 270 ? -8.695 -13.398 -0.656 1 75.19 270 THR A N 1
ATOM 2176 C CA . THR A 1 270 ? -9.297 -12.336 0.143 1 75.19 270 THR A CA 1
ATOM 2177 C C . THR A 1 270 ? -8.391 -11.109 0.174 1 75.19 270 THR A C 1
ATOM 2179 O O . THR A 1 270 ? -7.18 -11.227 0.381 1 75.19 270 THR A O 1
ATOM 2182 N N . SER A 1 271 ? -8.969 -9.977 -0.065 1 70.38 271 SER A N 1
ATOM 2183 C CA . SER A 1 271 ? -8.211 -8.727 -0.067 1 70.38 271 SER A CA 1
ATOM 2184 C C . SER A 1 271 ? -7.715 -8.375 1.333 1 70.38 271 SER A C 1
ATOM 2186 O O . SER A 1 271 ? -8.211 -8.922 2.324 1 70.38 271 SER A O 1
ATOM 2188 N N . LYS A 1 272 ? -6.559 -7.566 1.472 1 60.72 272 LYS A N 1
ATOM 2189 C CA . LYS A 1 272 ? -5.875 -7.223 2.713 1 60.72 272 LYS A CA 1
ATOM 2190 C C . LYS A 1 272 ? -6.863 -6.758 3.777 1 60.72 272 LYS A C 1
ATOM 2192 O O . LYS A 1 272 ? -6.777 -7.168 4.938 1 60.72 272 LYS A O 1
ATOM 2197 N N . ASN A 1 273 ? -7.828 -5.941 3.512 1 55.94 273 ASN A N 1
ATOM 2198 C CA . ASN A 1 273 ? -8.727 -5.465 4.559 1 55.94 273 ASN A CA 1
ATOM 2199 C C . ASN A 1 273 ? -10.016 -6.277 4.598 1 55.94 273 ASN A C 1
ATOM 2201 O O . ASN A 1 273 ? -10.992 -5.875 5.238 1 55.94 273 ASN A O 1
ATOM 2205 N N . SER A 1 274 ? -9.836 -7.539 4.008 1 54.81 274 SER A N 1
ATOM 2206 C CA . SER A 1 274 ? -10.906 -8.531 4.035 1 54.81 274 SER A CA 1
ATOM 2207 C C . SER A 1 274 ? -12.234 -7.922 3.617 1 54.81 274 SER A C 1
ATOM 2209 O O . SER A 1 274 ? -13.281 -8.258 4.176 1 54.81 274 SER A O 1
ATOM 2211 N N . VAL A 1 275 ? -12.031 -6.969 2.793 1 62.09 275 VAL A N 1
ATOM 2212 C CA . VAL A 1 275 ? -13.273 -6.332 2.365 1 62.09 275 VAL A CA 1
ATOM 2213 C C . VAL A 1 275 ? -13.961 -7.199 1.312 1 62.09 275 VAL A C 1
ATOM 2215 O O . VAL A 1 275 ? -15.172 -7.418 1.372 1 62.09 275 VAL A O 1
ATOM 2218 N N . TYR A 1 276 ? -13.07 -7.789 0.442 1 72.06 276 TYR A N 1
ATOM 2219 C CA . TYR A 1 276 ? -13.625 -8.578 -0.649 1 72.06 276 TYR A CA 1
ATOM 2220 C C . TYR A 1 276 ? -12.961 -9.945 -0.736 1 72.06 276 TYR A C 1
ATOM 2222 O O . TYR A 1 276 ? -11.75 -10.062 -0.528 1 72.06 276 TYR A O 1
ATOM 2230 N N . THR A 1 277 ? -13.758 -10.969 -0.896 1 80.88 277 THR A N 1
ATOM 2231 C CA . THR A 1 277 ? -13.25 -12.297 -1.228 1 80.88 277 THR A CA 1
ATOM 2232 C C . THR A 1 277 ? -13.656 -12.688 -2.645 1 80.88 277 THR A C 1
ATOM 2234 O O . THR A 1 277 ? -14.805 -12.484 -3.047 1 80.88 277 THR A O 1
ATOM 2237 N N . PHE A 1 278 ? -12.641 -13.102 -3.352 1 87.94 278 PHE A N 1
ATOM 2238 C CA . PHE A 1 278 ? -12.883 -13.492 -4.734 1 87.94 278 PHE A CA 1
ATOM 2239 C C . PHE A 1 278 ? -12.477 -14.945 -4.965 1 87.94 278 PHE A C 1
ATOM 2241 O O . PHE A 1 278 ? -11.594 -15.461 -4.285 1 87.94 278 PHE A O 1
ATOM 2248 N N . CYS A 1 279 ? -13.188 -15.578 -5.828 1 91.88 279 CYS A N 1
ATOM 2249 C CA . CYS A 1 279 ? -12.75 -16.859 -6.391 1 91.88 279 CYS A CA 1
ATOM 2250 C C . CYS A 1 279 ? -12.211 -16.672 -7.805 1 91.88 279 CYS A C 1
ATOM 2252 O O . CYS A 1 279 ? -12.945 -16.234 -8.695 1 91.88 279 CYS A O 1
ATOM 2254 N N . GLY A 1 280 ? -10.93 -16.906 -7.914 1 93.62 280 GLY A N 1
ATOM 2255 C CA . GLY A 1 280 ? -10.359 -16.875 -9.25 1 93.62 280 GLY A CA 1
ATOM 2256 C C . GLY A 1 280 ? -10.625 -18.141 -10.047 1 93.62 280 GLY A C 1
ATOM 2257 O O . GLY A 1 280 ? -10.594 -19.25 -9.5 1 93.62 280 GLY A O 1
ATOM 2258 N N . LEU A 1 281 ? -11.031 -17.984 -11.297 1 96.06 281 LEU A N 1
ATOM 2259 C CA . LEU A 1 281 ? -11.32 -19.094 -12.195 1 96.06 281 LEU A CA 1
ATOM 2260 C C . LEU A 1 281 ? -10.531 -18.969 -13.492 1 96.06 281 LEU A C 1
ATOM 2262 O O . LEU A 1 281 ? -10.57 -17.938 -14.156 1 96.06 281 LEU A O 1
ATOM 2266 N N . ALA A 1 282 ? -9.773 -20 -13.852 1 96 282 ALA A N 1
ATOM 2267 C CA . ALA A 1 282 ? -9.016 -20.047 -15.094 1 96 282 ALA A CA 1
ATOM 2268 C C . ALA A 1 282 ? -9.352 -21.297 -15.898 1 96 282 ALA A C 1
ATOM 2270 O O . ALA A 1 282 ? -9.805 -22.297 -15.344 1 96 282 ALA A O 1
ATOM 2271 N N . VAL A 1 283 ? -9.188 -21.203 -17.156 1 96.69 283 VAL A N 1
ATOM 2272 C CA . VAL A 1 283 ? -9.477 -22.328 -18.031 1 96.69 283 VAL A CA 1
ATOM 2273 C C . VAL A 1 283 ? -8.219 -22.719 -18.797 1 96.69 283 VAL A C 1
ATOM 2275 O O . VAL A 1 283 ? -7.375 -21.875 -19.109 1 96.69 283 VAL A O 1
ATOM 2278 N N . TYR A 1 284 ? -8.086 -24.016 -19.062 1 96.81 284 TYR A N 1
ATOM 2279 C CA . TYR A 1 284 ? -6.941 -24.594 -19.75 1 96.81 284 TYR A CA 1
ATOM 2280 C C . TYR A 1 284 ? -7.395 -25.531 -20.875 1 96.81 284 TYR A C 1
ATOM 2282 O O . TYR A 1 284 ? -8.336 -26.297 -20.703 1 96.81 284 TYR A O 1
ATOM 2290 N N . PHE A 1 285 ? -6.805 -25.453 -21.984 1 97.25 285 PHE A N 1
ATOM 2291 C CA . PHE A 1 285 ? -7.023 -26.406 -23.078 1 97.25 285 PHE A CA 1
ATOM 2292 C C . PHE A 1 285 ? -5.863 -26.359 -24.062 1 97.25 285 PHE A C 1
ATOM 2294 O O . PHE A 1 285 ? -5.023 -25.453 -24 1 97.25 285 PHE A O 1
ATOM 2301 N N . ILE A 1 286 ? -5.707 -27.359 -24.828 1 97.19 286 ILE A N 1
ATOM 2302 C CA . ILE A 1 286 ? -4.695 -27.438 -25.875 1 97.19 286 ILE A CA 1
ATOM 2303 C C . ILE A 1 286 ? -5.352 -27.25 -27.234 1 97.19 286 ILE A C 1
ATOM 2305 O O . ILE A 1 286 ? -6.301 -27.953 -27.578 1 97.19 286 ILE A O 1
ATOM 2309 N N . THR A 1 287 ? -4.883 -26.328 -28.031 1 95.31 287 THR A N 1
ATOM 2310 C CA . THR A 1 287 ? -5.453 -25.984 -29.328 1 95.31 287 THR A CA 1
ATOM 2311 C C . THR A 1 287 ? -5.141 -27.047 -30.375 1 95.31 287 THR A C 1
ATOM 2313 O O . THR A 1 287 ? -4.406 -28 -30.094 1 95.31 287 THR A O 1
ATOM 2316 N N . ASP A 1 288 ? -5.711 -26.812 -31.578 1 93 288 ASP A N 1
ATOM 2317 C CA . ASP A 1 288 ? -5.438 -27.719 -32.688 1 93 288 ASP A CA 1
ATOM 2318 C C . ASP A 1 288 ? -3.963 -27.672 -33.094 1 93 288 ASP A C 1
ATOM 2320 O O . ASP A 1 288 ? -3.414 -28.656 -33.594 1 93 288 ASP A O 1
ATOM 2324 N N . ALA A 1 289 ? -3.348 -26.562 -32.781 1 93.19 289 ALA A N 1
ATOM 2325 C CA . ALA A 1 289 ? -1.93 -26.391 -33.094 1 93.19 289 ALA A CA 1
ATOM 2326 C C . ALA A 1 289 ? -1.06 -26.922 -31.953 1 93.19 289 ALA A C 1
ATOM 2328 O O . ALA A 1 289 ? 0.164 -26.766 -31.969 1 93.19 289 ALA A O 1
ATOM 2329 N N . TRP A 1 290 ? -1.666 -27.578 -30.938 1 95.38 290 TRP A N 1
ATOM 2330 C CA . TRP A 1 290 ? -1.017 -28.219 -29.797 1 95.38 290 TRP A CA 1
ATOM 2331 C C . TRP A 1 290 ? -0.296 -27.188 -28.938 1 95.38 290 TRP A C 1
ATOM 2333 O O . TRP A 1 290 ? 0.845 -27.406 -28.531 1 95.38 290 TRP A O 1
ATOM 2343 N N . GLU A 1 291 ? -0.963 -26.109 -28.812 1 94.25 291 GLU A N 1
ATOM 2344 C CA . GLU A 1 291 ? -0.515 -25.078 -27.875 1 94.25 291 GLU A CA 1
ATOM 2345 C C . GLU A 1 291 ? -1.359 -25.078 -26.609 1 94.25 291 GLU A C 1
ATOM 2347 O O . GLU A 1 291 ? -2.59 -25.047 -26.672 1 94.25 291 GLU A O 1
ATOM 2352 N N . LEU A 1 292 ? -0.636 -25.172 -25.531 1 95.75 292 LEU A N 1
ATOM 2353 C CA . LEU A 1 292 ? -1.35 -25.094 -24.25 1 95.75 292 LEU A CA 1
ATOM 2354 C C . LEU A 1 292 ? -1.738 -23.656 -23.938 1 95.75 292 LEU A C 1
ATOM 2356 O O . LEU A 1 292 ? -0.875 -22.781 -23.859 1 95.75 292 LEU A O 1
ATOM 2360 N N . VAL A 1 293 ? -3.031 -23.438 -23.812 1 93.56 293 VAL A N 1
ATOM 2361 C CA . VAL A 1 293 ? -3.545 -22.094 -23.594 1 93.56 293 VAL A CA 1
ATOM 2362 C C . VAL A 1 293 ? -4.172 -22.016 -22.203 1 93.56 293 VAL A C 1
ATOM 2364 O O . VAL A 1 293 ? -4.824 -22.953 -21.75 1 93.56 293 VAL A O 1
ATOM 2367 N N . GLU A 1 294 ? -3.846 -20.969 -21.531 1 94.12 294 GLU A N 1
ATOM 2368 C CA . GLU A 1 294 ? -4.43 -20.609 -20.25 1 94.12 294 GLU A CA 1
ATOM 2369 C C . GLU A 1 294 ? -5.059 -19.219 -20.281 1 94.12 294 GLU A C 1
ATOM 2371 O O . GLU A 1 294 ? -4.406 -18.25 -20.672 1 94.12 294 GLU A O 1
ATOM 2376 N N . PHE A 1 295 ? -6.371 -19.125 -19.906 1 93.5 295 PHE A N 1
ATOM 2377 C CA . PHE A 1 295 ? -7.043 -17.828 -19.797 1 93.5 295 PHE A CA 1
ATOM 2378 C C . PHE A 1 295 ? -7.703 -17.688 -18.438 1 93.5 295 PHE A C 1
ATOM 2380 O O . PHE A 1 295 ? -8.344 -18.609 -17.938 1 93.5 295 PHE A O 1
ATOM 2387 N N . PRO A 1 296 ? -7.457 -16.531 -17.797 1 94.81 296 PRO A N 1
ATOM 2388 C CA . PRO A 1 296 ? -8.391 -16.25 -16.703 1 94.81 296 PRO A CA 1
ATOM 2389 C C . PRO A 1 296 ? -9.82 -16.047 -17.188 1 94.81 296 PRO A C 1
ATOM 2391 O O . PRO A 1 296 ? -10.047 -15.391 -18.219 1 94.81 296 PRO A O 1
ATOM 2394 N N . LEU A 1 297 ? -10.75 -16.656 -16.594 1 95.12 297 LEU A N 1
ATOM 2395 C CA . LEU A 1 297 ? -12.133 -16.547 -17.031 1 95.12 297 LEU A CA 1
ATOM 2396 C C . LEU A 1 297 ? -12.875 -15.477 -16.234 1 95.12 297 LEU A C 1
ATOM 2398 O O . LEU A 1 297 ? -13.5 -14.594 -16.812 1 95.12 297 LEU A O 1
ATOM 2402 N N . GLU A 1 298 ? -12.82 -15.641 -14.914 1 94 298 GLU A N 1
ATOM 2403 C CA . GLU A 1 298 ? -13.594 -14.742 -14.07 1 94 298 GLU A CA 1
ATOM 2404 C C . GLU A 1 298 ? -12.961 -14.594 -12.688 1 94 298 GLU A C 1
ATOM 2406 O O . GLU A 1 298 ? -12.211 -15.469 -12.25 1 94 298 GLU A O 1
ATOM 2411 N N . LEU A 1 299 ? -13.109 -13.492 -12.188 1 92.88 299 LEU A N 1
ATOM 2412 C CA . LEU A 1 299 ? -12.938 -13.242 -10.758 1 92.88 299 LEU A CA 1
ATOM 2413 C C . LEU A 1 299 ? -14.289 -13.086 -10.07 1 92.88 299 LEU A C 1
ATOM 2415 O O . LEU A 1 299 ? -14.867 -11.992 -10.07 1 92.88 299 LEU A O 1
ATOM 2419 N N . LEU A 1 300 ? -14.672 -14.18 -9.43 1 91.94 300 LEU A N 1
ATOM 2420 C CA . LEU A 1 300 ? -16.016 -14.25 -8.883 1 91.94 300 LEU A CA 1
ATOM 2421 C C . LEU A 1 300 ? -16.062 -13.68 -7.469 1 91.94 300 LEU A C 1
ATOM 2423 O O . LEU A 1 300 ? -15.336 -14.141 -6.586 1 91.94 300 LEU A O 1
ATOM 2427 N N . HIS A 1 301 ? -16.859 -12.711 -7.32 1 86.88 301 HIS A N 1
ATOM 2428 C CA . HIS A 1 301 ? -17.047 -12.148 -5.988 1 86.88 301 HIS A CA 1
ATOM 2429 C C . HIS A 1 301 ? -17.859 -13.078 -5.094 1 86.88 301 HIS A C 1
ATOM 2431 O O . HIS A 1 301 ? -18.953 -13.5 -5.465 1 86.88 301 HIS A O 1
ATOM 2437 N N . LEU A 1 302 ? -17.219 -13.5 -4 1 83.44 302 LEU A N 1
ATOM 2438 C CA . LEU A 1 302 ? -17.891 -14.352 -3.033 1 83.44 302 LEU A CA 1
ATOM 2439 C C . LEU A 1 302 ? -18.641 -13.516 -2 1 83.44 302 LEU A C 1
ATOM 2441 O O . LEU A 1 302 ? -18.031 -12.953 -1.091 1 83.44 302 LEU A O 1
ATOM 2445 N N . ASP A 1 303 ? -19.844 -13.297 -2.26 1 72.12 303 ASP A N 1
ATOM 2446 C CA . ASP A 1 303 ? -20.656 -12.438 -1.404 1 72.12 303 ASP A CA 1
ATOM 2447 C C . ASP A 1 303 ? -21.188 -13.211 -0.197 1 72.12 303 ASP A C 1
ATOM 2449 O O . ASP A 1 303 ? -22.359 -13.578 -0.153 1 72.12 303 ASP A O 1
ATOM 2453 N N . GLY A 1 304 ? -20.406 -13.586 0.837 1 63 304 GLY A N 1
ATOM 2454 C CA . GLY A 1 304 ? -20.812 -14.133 2.123 1 63 304 GLY A CA 1
ATOM 2455 C C . GLY A 1 304 ? -20.812 -15.648 2.152 1 63 304 GLY A C 1
ATOM 2456 O O . GLY A 1 304 ? -20.688 -16.25 3.219 1 63 304 GLY A O 1
ATOM 2457 N N . ASP A 1 305 ? -21.109 -16.344 1.027 1 65.31 305 ASP A N 1
ATOM 2458 C CA . ASP A 1 305 ? -21.125 -17.812 1.017 1 65.31 305 ASP A CA 1
ATOM 2459 C C . ASP A 1 305 ? -19.797 -18.359 0.523 1 65.31 305 ASP A C 1
ATOM 2461 O O . ASP A 1 305 ? -19.531 -18.375 -0.681 1 65.31 305 ASP A O 1
ATOM 2465 N N . HIS A 1 306 ? -19.047 -18.828 1.453 1 70 306 HIS A N 1
ATOM 2466 C CA . HIS A 1 306 ? -17.734 -19.359 1.084 1 70 306 HIS A CA 1
ATOM 2467 C C . HIS A 1 306 ? -17.719 -20.891 1.167 1 70 306 HIS A C 1
ATOM 2469 O O . HIS A 1 306 ? -16.656 -21.5 1.201 1 70 306 HIS A O 1
ATOM 2475 N N . THR A 1 307 ? -18.922 -21.469 1.151 1 78.94 307 THR A N 1
ATOM 2476 C CA . THR A 1 307 ? -19 -22.922 1.249 1 78.94 307 THR A CA 1
ATOM 2477 C C . THR A 1 307 ? -18.672 -23.578 -0.092 1 78.94 307 THR A C 1
ATOM 2479 O O . THR A 1 307 ? -18.75 -22.922 -1.138 1 78.94 307 THR A O 1
ATOM 2482 N N . GLY A 1 308 ? -18.328 -24.844 0.023 1 85.62 308 GLY A N 1
ATOM 2483 C CA . GLY A 1 308 ? -18.062 -25.578 -1.197 1 85.62 308 GLY A CA 1
ATOM 2484 C C . GLY A 1 308 ? -19.25 -25.641 -2.139 1 85.62 308 GLY A C 1
ATOM 2485 O O . GLY A 1 308 ? -19.094 -25.484 -3.352 1 85.62 308 GLY A O 1
ATOM 2486 N N . ALA A 1 309 ? -20.406 -25.797 -1.577 1 87.62 309 ALA A N 1
ATOM 2487 C CA . ALA A 1 309 ? -21.609 -25.859 -2.398 1 87.62 309 ALA A CA 1
ATOM 2488 C C . ALA A 1 309 ? -21.875 -24.516 -3.07 1 87.62 309 ALA A C 1
ATOM 2490 O O . ALA A 1 309 ? -22.281 -24.469 -4.234 1 87.62 309 ALA A O 1
ATOM 2491 N N . GLY A 1 310 ? -21.688 -23.469 -2.26 1 86.25 310 GLY A N 1
ATOM 2492 C CA . GLY A 1 310 ? -21.859 -22.141 -2.822 1 86.25 310 GLY A CA 1
ATOM 2493 C C . GLY A 1 310 ? -20.891 -21.844 -3.955 1 86.25 310 GLY A C 1
ATOM 2494 O O . GLY A 1 310 ? -21.281 -21.266 -4.977 1 86.25 310 GLY A O 1
ATOM 2495 N N . LEU A 1 311 ? -19.75 -22.266 -3.756 1 90 311 LEU A N 1
ATOM 2496 C CA . LEU A 1 311 ? -18.734 -22.062 -4.781 1 90 311 LEU A CA 1
ATOM 2497 C C . LEU A 1 311 ? -19.062 -22.859 -6.035 1 90 311 LEU A C 1
ATOM 2499 O O . LEU A 1 311 ? -18.859 -22.391 -7.152 1 90 311 LEU A O 1
ATOM 2503 N N . ALA A 1 312 ? -19.5 -24.094 -5.797 1 93.38 312 ALA A N 1
ATOM 2504 C CA . ALA A 1 312 ? -19.875 -24.953 -6.91 1 93.38 312 ALA A CA 1
ATOM 2505 C C . ALA A 1 312 ? -20.938 -24.297 -7.789 1 93.38 312 ALA A C 1
ATOM 2507 O O . ALA A 1 312 ? -20.875 -24.375 -9.016 1 93.38 312 ALA A O 1
ATOM 2508 N N . LYS A 1 313 ? -21.859 -23.656 -7.141 1 91.56 313 LYS A N 1
ATOM 2509 C CA . LYS A 1 313 ? -22.938 -22.969 -7.871 1 91.56 313 LYS A CA 1
ATOM 2510 C C . LYS A 1 313 ? -22.375 -21.828 -8.711 1 91.56 313 LYS A C 1
ATOM 2512 O O . LYS A 1 313 ? -22.797 -21.641 -9.859 1 91.56 313 LYS A O 1
ATOM 2517 N N . LEU A 1 314 ? -21.5 -21.125 -8.133 1 91.69 314 LEU A N 1
ATOM 2518 C CA . LEU A 1 314 ? -20.906 -20 -8.828 1 91.69 314 LEU A CA 1
ATOM 2519 C C . LEU A 1 314 ? -20.078 -20.453 -10.023 1 91.69 314 LEU A C 1
ATOM 2521 O O . LEU A 1 314 ? -20.141 -19.859 -11.102 1 91.69 314 LEU A O 1
ATOM 2525 N N . LEU A 1 315 ? -19.328 -21.531 -9.852 1 94.06 315 LEU A N 1
ATOM 2526 C CA . LEU A 1 315 ? -18.5 -22.078 -10.922 1 94.06 315 LEU A CA 1
ATOM 2527 C C . LEU A 1 315 ? -19.375 -22.609 -12.055 1 94.06 315 LEU A C 1
ATOM 2529 O O . LEU A 1 315 ? -19.094 -22.359 -13.234 1 94.06 315 LEU A O 1
ATOM 2533 N N . TYR A 1 316 ? -20.469 -23.297 -11.688 1 94.75 316 TYR A N 1
ATOM 2534 C CA . TYR A 1 316 ? -21.391 -23.844 -12.672 1 94.75 316 TYR A CA 1
ATOM 2535 C C . TYR A 1 316 ? -22.016 -22.734 -13.5 1 94.75 316 TYR A C 1
ATOM 2537 O O . TYR A 1 316 ? -22.078 -22.828 -14.734 1 94.75 316 TYR A O 1
ATOM 2545 N N . ARG A 1 317 ? -22.391 -21.656 -12.789 1 93.94 317 ARG A N 1
ATOM 2546 C CA . ARG A 1 317 ? -23.016 -20.547 -13.477 1 93.94 317 ARG A CA 1
ATOM 2547 C C . ARG A 1 317 ? -22.047 -19.859 -14.43 1 93.94 317 ARG A C 1
ATOM 2549 O O . ARG A 1 317 ? -22.438 -19.438 -15.523 1 93.94 317 ARG A O 1
ATOM 2556 N N . ALA A 1 318 ? -20.844 -19.766 -14.008 1 94.69 318 ALA A N 1
ATOM 2557 C CA . ALA A 1 318 ? -19.812 -19.109 -14.82 1 94.69 318 ALA A CA 1
ATOM 2558 C C . ALA A 1 318 ? -19.578 -19.891 -16.109 1 94.69 318 ALA A C 1
ATOM 2560 O O . ALA A 1 318 ? -19.484 -19.312 -17.188 1 94.69 318 ALA A O 1
ATOM 2561 N N . LEU A 1 319 ? -19.484 -21.219 -16.031 1 95.81 319 LEU A N 1
ATOM 2562 C CA . LEU A 1 319 ? -19.234 -22.062 -17.203 1 95.81 319 LEU A CA 1
ATOM 2563 C C . LEU A 1 319 ? -20.484 -22.141 -18.078 1 95.81 319 LEU A C 1
ATOM 2565 O O . LEU A 1 319 ? -20.391 -22.156 -19.312 1 95.81 319 LEU A O 1
ATOM 2569 N N . LYS A 1 320 ? -21.656 -22.156 -17.406 1 95.19 320 LYS A N 1
ATOM 2570 C CA . LYS A 1 320 ? -22.922 -22.219 -18.141 1 95.19 320 LYS A CA 1
ATOM 2571 C C . LYS A 1 320 ? -23.125 -20.984 -19 1 95.19 320 LYS A C 1
ATOM 2573 O O . LYS A 1 320 ? -23.547 -21.078 -20.156 1 95.19 320 LYS A O 1
ATOM 2578 N N . ARG A 1 321 ? -22.844 -19.859 -18.438 1 93.06 321 ARG A N 1
ATOM 2579 C CA . ARG A 1 321 ? -22.984 -18.594 -19.141 1 93.06 321 ARG A CA 1
ATOM 2580 C C . ARG A 1 321 ? -22.109 -18.578 -20.406 1 93.06 321 ARG A C 1
ATOM 2582 O O . ARG A 1 321 ? -22.469 -17.938 -21.406 1 93.06 321 ARG A O 1
ATOM 2589 N N . ARG A 1 322 ? -21.031 -19.312 -20.375 1 94.88 322 ARG A N 1
ATOM 2590 C CA . ARG A 1 322 ? -20.094 -19.312 -21.484 1 94.88 322 ARG A CA 1
ATOM 2591 C C . ARG A 1 322 ? -20.359 -20.5 -22.422 1 94.88 322 ARG A C 1
ATOM 2593 O O . ARG A 1 322 ? -19.75 -20.594 -23.484 1 94.88 322 ARG A O 1
ATOM 2600 N N . GLY A 1 323 ? -21.219 -21.375 -22.031 1 92.62 323 GLY A N 1
ATOM 2601 C CA . GLY A 1 323 ? -21.641 -22.5 -22.859 1 92.62 323 GLY A CA 1
ATOM 2602 C C . GLY A 1 323 ? -20.562 -23.578 -22.984 1 92.62 323 GLY A C 1
ATOM 2603 O O . GLY A 1 323 ? -20.391 -24.172 -24.062 1 92.62 323 GLY A O 1
ATOM 2604 N N . ILE A 1 324 ? -19.797 -23.797 -21.922 1 94.44 324 ILE A N 1
ATOM 2605 C CA . ILE A 1 324 ? -18.688 -24.75 -22.062 1 94.44 324 ILE A CA 1
ATOM 2606 C C . ILE A 1 324 ? -18.766 -25.797 -20.953 1 94.44 324 ILE A C 1
ATOM 2608 O O . ILE A 1 324 ? -17.781 -26.5 -20.688 1 94.44 324 ILE A O 1
ATOM 2612 N N . VAL A 1 325 ? -19.859 -25.984 -20.297 1 94.06 325 VAL A N 1
ATOM 2613 C CA . VAL A 1 325 ? -20 -26.875 -19.156 1 94.06 325 VAL A CA 1
ATOM 2614 C C . VAL A 1 325 ? -19.734 -28.312 -19.594 1 94.06 325 VAL A C 1
ATOM 2616 O O . VAL A 1 325 ? -19.062 -29.062 -18.875 1 94.06 325 VAL A O 1
ATOM 2619 N N . GLU A 1 326 ? -20.156 -28.656 -20.75 1 91.25 326 GLU A N 1
ATOM 2620 C CA . GLU A 1 326 ? -20.078 -30.031 -21.219 1 91.25 326 GLU A CA 1
ATOM 2621 C C . GLU A 1 326 ? -18.656 -30.422 -21.578 1 91.25 326 GLU A C 1
ATOM 2623 O O . GLU A 1 326 ? -18.344 -31.609 -21.688 1 91.25 326 GLU A O 1
ATOM 2628 N N . LYS A 1 327 ? -17.812 -29.5 -21.719 1 93.06 327 LYS A N 1
ATOM 2629 C CA . LYS A 1 327 ? -16.438 -29.766 -22.156 1 93.06 327 LYS A CA 1
ATOM 2630 C C . LYS A 1 327 ? -15.516 -30 -20.969 1 93.06 327 LYS A C 1
ATOM 2632 O O . LYS A 1 327 ? -14.336 -30.328 -21.156 1 93.06 327 LYS A O 1
ATOM 2637 N N . LEU A 1 328 ? -16 -29.922 -19.828 1 94.38 328 LEU A N 1
ATOM 2638 C CA . LEU A 1 328 ? -15.156 -29.953 -18.625 1 94.38 328 LEU A CA 1
ATOM 2639 C C . LEU A 1 328 ? -14.594 -31.359 -18.406 1 94.38 328 LEU A C 1
ATOM 2641 O O . LEU A 1 328 ? -15.32 -32.344 -18.484 1 94.38 328 LEU A O 1
ATOM 2645 N N . LEU A 1 329 ? -13.297 -31.422 -18.125 1 93.94 329 LEU A N 1
ATOM 2646 C CA . LEU A 1 329 ? -12.641 -32.688 -17.844 1 93.94 329 LEU A CA 1
ATOM 2647 C C . LEU A 1 329 ? -12.062 -32.719 -16.438 1 93.94 329 LEU A C 1
ATOM 2649 O O . LEU A 1 329 ? -12.227 -33.688 -15.703 1 93.94 329 LEU A O 1
ATOM 2653 N N . GLY A 1 330 ? -11.344 -31.656 -16.125 1 94.06 330 GLY A N 1
ATOM 2654 C CA . GLY A 1 330 ? -10.664 -31.641 -14.844 1 94.06 330 GLY A CA 1
ATOM 2655 C C . GLY A 1 330 ? -10.836 -30.312 -14.109 1 94.06 330 GLY A C 1
ATOM 2656 O O . GLY A 1 330 ? -11.062 -29.281 -14.734 1 94.06 330 GLY A O 1
ATOM 2657 N N . SER A 1 331 ? -10.742 -30.359 -12.781 1 94.69 331 SER A N 1
ATOM 2658 C CA . SER A 1 331 ? -10.828 -29.203 -11.883 1 94.69 331 SER A CA 1
ATOM 2659 C C . SER A 1 331 ? -9.703 -29.219 -10.852 1 94.69 331 SER A C 1
ATOM 2661 O O . SER A 1 331 ? -9.688 -30.078 -9.961 1 94.69 331 SER A O 1
ATOM 2663 N N . THR A 1 332 ? -8.781 -28.312 -11.031 1 94.69 332 THR A N 1
ATOM 2664 C CA . THR A 1 332 ? -7.641 -28.234 -10.117 1 94.69 332 THR A CA 1
ATOM 2665 C C . THR A 1 332 ? -7.879 -27.188 -9.039 1 94.69 332 THR A C 1
ATOM 2667 O O . THR A 1 332 ? -8.312 -26.078 -9.336 1 94.69 332 THR A O 1
ATOM 2670 N N . ALA A 1 333 ? -7.684 -27.484 -7.793 1 91.12 333 ALA A N 1
ATOM 2671 C CA . ALA A 1 333 ? -7.82 -26.594 -6.652 1 91.12 333 ALA A CA 1
ATOM 2672 C C . ALA A 1 333 ? -6.863 -26.984 -5.527 1 91.12 333 ALA A C 1
ATOM 2674 O O . ALA A 1 333 ? -6.148 -27.969 -5.633 1 91.12 333 ALA A O 1
ATOM 2675 N N . ASP A 1 334 ? -6.793 -26.156 -4.602 1 86.81 334 ASP A N 1
ATOM 2676 C CA . ASP A 1 334 ? -5.961 -26.516 -3.459 1 86.81 334 ASP A CA 1
ATOM 2677 C C . ASP A 1 334 ? -6.512 -27.75 -2.75 1 86.81 334 ASP A C 1
ATOM 2679 O O . ASP A 1 334 ? -7.551 -28.297 -3.145 1 86.81 334 ASP A O 1
ATOM 2683 N N . ASN A 1 335 ? -5.836 -28.312 -1.879 1 81.38 335 ASN A N 1
ATOM 2684 C CA . ASN A 1 335 ? -6.168 -29.594 -1.286 1 81.38 335 ASN A CA 1
ATOM 2685 C C . ASN A 1 335 ? -7.062 -29.438 -0.059 1 81.38 335 ASN A C 1
ATOM 2687 O O . ASN A 1 335 ? -7.062 -30.297 0.827 1 81.38 335 ASN A O 1
ATOM 2691 N N . ALA A 1 336 ? -7.832 -28.375 -0.001 1 80.44 336 ALA A N 1
ATOM 2692 C CA . ALA A 1 336 ? -8.781 -28.156 1.087 1 80.44 336 ALA A CA 1
ATOM 2693 C C . ALA A 1 336 ? -9.984 -29.109 0.957 1 80.44 336 ALA A C 1
ATOM 2695 O O . ALA A 1 336 ? -10.414 -29.406 -0.154 1 80.44 336 ALA A O 1
ATOM 2696 N N . THR A 1 337 ? -10.516 -29.516 1.977 1 78.88 337 THR A N 1
ATOM 2697 C CA . THR A 1 337 ? -11.625 -30.469 2.008 1 78.88 337 THR A CA 1
ATOM 2698 C C . THR A 1 337 ? -12.867 -29.859 1.352 1 78.88 337 THR A C 1
ATOM 2700 O O . THR A 1 337 ? -13.672 -30.578 0.752 1 78.88 337 THR A O 1
ATOM 2703 N N . SER A 1 338 ? -13 -28.594 1.446 1 81.19 338 SER A N 1
ATOM 2704 C CA . SER A 1 338 ? -14.156 -27.906 0.867 1 81.19 338 SER A CA 1
ATOM 2705 C C . SER A 1 338 ? -14.18 -28.062 -0.65 1 81.19 338 SER A C 1
ATOM 2707 O O . SER A 1 338 ? -15.25 -28.016 -1.266 1 81.19 338 SER A O 1
ATOM 2709 N N . ASN A 1 339 ? -13.039 -28.281 -1.221 1 84.75 339 ASN A N 1
ATOM 2710 C CA . ASN A 1 339 ? -12.961 -28.438 -2.67 1 84.75 339 ASN A CA 1
ATOM 2711 C C . ASN A 1 339 ? -13.562 -29.766 -3.129 1 84.75 339 ASN A C 1
ATOM 2713 O O . ASN A 1 339 ? -14.078 -29.859 -4.242 1 84.75 339 ASN A O 1
ATOM 2717 N N . GLY A 1 340 ? -13.461 -30.766 -2.252 1 84.44 340 GLY A N 1
ATOM 2718 C CA . GLY A 1 340 ? -14.141 -32.031 -2.551 1 84.44 340 GLY A CA 1
ATOM 2719 C C . GLY A 1 340 ? -15.648 -31.875 -2.646 1 84.44 340 GLY A C 1
ATOM 2720 O O . GLY A 1 340 ? -16.266 -32.375 -3.59 1 84.44 340 GLY A O 1
ATOM 2721 N N . THR A 1 341 ? -16.156 -31.156 -1.663 1 87.62 341 THR A N 1
ATOM 2722 C CA . THR A 1 341 ? -17.594 -30.875 -1.675 1 87.62 341 THR A CA 1
ATOM 2723 C C . THR A 1 341 ? -17.969 -30.047 -2.893 1 87.62 341 THR A C 1
ATOM 2725 O O . THR A 1 341 ? -18.984 -30.297 -3.535 1 87.62 341 THR A O 1
ATOM 2728 N N . MET A 1 342 ? -17.172 -29.109 -3.141 1 90.62 342 MET A N 1
ATOM 2729 C CA . MET A 1 342 ? -17.406 -28.234 -4.293 1 90.62 342 MET A CA 1
ATOM 2730 C C . MET A 1 342 ? -17.5 -29.047 -5.578 1 90.62 342 MET A C 1
ATOM 2732 O O . MET A 1 342 ? -18.469 -28.891 -6.336 1 90.62 342 MET A O 1
ATOM 2736 N N . ASN A 1 343 ? -16.578 -29.953 -5.816 1 90.81 343 ASN A N 1
ATOM 2737 C CA . ASN A 1 343 ? -16.547 -30.719 -7.059 1 90.81 343 ASN A CA 1
ATOM 2738 C C . ASN A 1 343 ? -17.672 -31.734 -7.121 1 90.81 343 ASN A C 1
ATOM 2740 O O . ASN A 1 343 ? -18.203 -32.031 -8.195 1 90.81 343 ASN A O 1
ATOM 2744 N N . ARG A 1 344 ? -18.094 -32.281 -5.992 1 91.44 344 ARG A N 1
ATOM 2745 C CA . ARG A 1 344 ? -19.219 -33.188 -5.969 1 91.44 344 ARG A CA 1
ATOM 2746 C C . ARG A 1 344 ? -20.5 -32.5 -6.395 1 91.44 344 ARG A C 1
ATOM 2748 O O . ARG A 1 344 ? -21.25 -33 -7.234 1 91.44 344 ARG A O 1
ATOM 2755 N N . VAL A 1 345 ? -20.719 -31.359 -5.77 1 92.81 345 VAL A N 1
ATOM 2756 C CA . VAL A 1 345 ? -21.906 -30.594 -6.102 1 92.81 345 VAL A CA 1
ATOM 2757 C C . VAL A 1 345 ? -21.828 -30.109 -7.551 1 92.81 345 VAL A C 1
ATOM 2759 O O . VAL A 1 345 ? -22.828 -30.109 -8.266 1 92.81 345 VAL A O 1
ATOM 2762 N N . PHE A 1 346 ? -20.703 -29.734 -7.914 1 92.31 346 PHE A N 1
ATOM 2763 C CA . PHE A 1 346 ? -20.438 -29.25 -9.266 1 92.31 346 PHE A CA 1
ATOM 2764 C C . PHE A 1 346 ? -20.781 -30.312 -10.297 1 92.31 346 PHE A C 1
ATOM 2766 O O . PHE A 1 346 ? -21.516 -30.047 -11.258 1 92.31 346 PHE A O 1
ATOM 2773 N N . VAL A 1 347 ? -20.312 -31.562 -10.07 1 91.94 347 VAL A N 1
ATOM 2774 C CA . VAL A 1 347 ? -20.547 -32.688 -10.977 1 91.94 347 VAL A CA 1
ATOM 2775 C C . VAL A 1 347 ? -22.031 -33.062 -10.969 1 91.94 347 VAL A C 1
ATOM 2777 O O . VAL A 1 347 ? -22.594 -33.406 -12.016 1 91.94 347 VAL A O 1
ATOM 2780 N N . GLU A 1 348 ? -22.609 -32.969 -9.859 1 92.75 348 GLU A N 1
ATOM 2781 C CA . GLU A 1 348 ? -24.031 -33.25 -9.75 1 92.75 348 GLU A CA 1
ATOM 2782 C C . GLU A 1 348 ? -24.859 -32.312 -10.609 1 92.75 348 GLU A C 1
ATOM 2784 O O . GLU A 1 348 ? -25.797 -32.719 -11.297 1 92.75 348 GLU A O 1
ATOM 2789 N N . LYS A 1 349 ? -24.484 -31.125 -10.562 1 92.62 349 LYS A N 1
ATOM 2790 C CA . LYS A 1 349 ? -25.203 -30.109 -11.344 1 92.62 349 LYS A CA 1
ATOM 2791 C C . LYS A 1 349 ? -25.016 -30.344 -12.836 1 92.62 349 LYS A C 1
ATOM 2793 O O . LYS A 1 349 ? -25.953 -30.141 -13.617 1 92.62 349 LYS A O 1
ATOM 2798 N N . ILE A 1 350 ? -23.859 -30.688 -13.219 1 91.81 350 ILE A N 1
ATOM 2799 C CA . ILE A 1 350 ? -23.562 -30.922 -14.625 1 91.81 350 ILE A CA 1
ATOM 2800 C C . ILE A 1 350 ? -24.312 -32.156 -15.117 1 91.81 350 ILE A C 1
ATOM 2802 O O . ILE A 1 350 ? -24.906 -32.125 -16.188 1 91.81 350 ILE A O 1
ATOM 2806 N N . THR A 1 351 ? -24.25 -33.25 -14.297 1 90.88 351 THR A N 1
ATOM 2807 C CA . THR A 1 351 ? -24.906 -34.5 -14.656 1 90.88 351 THR A CA 1
ATOM 2808 C C . THR A 1 351 ? -26.422 -34.281 -14.812 1 90.88 351 THR A C 1
ATOM 2810 O O . THR A 1 351 ? -27.016 -34.812 -15.75 1 90.88 351 THR A O 1
ATOM 2813 N N . ARG A 1 352 ? -26.969 -33.5 -14 1 89.44 352 ARG A N 1
ATOM 2814 C CA . ARG A 1 352 ? -28.406 -33.25 -14.016 1 89.44 352 ARG A CA 1
ATOM 2815 C C . ARG A 1 352 ? -28.812 -32.438 -15.234 1 89.44 352 ARG A C 1
ATOM 2817 O O . ARG A 1 352 ? -29.828 -32.719 -15.867 1 89.44 352 ARG A O 1
ATOM 2824 N N . ALA A 1 353 ? -28.031 -31.547 -15.539 1 89.88 353 ALA A N 1
ATOM 2825 C CA . ALA A 1 353 ? -28.406 -30.594 -16.578 1 89.88 353 ALA A CA 1
ATOM 2826 C C . ALA A 1 353 ? -28.031 -31.125 -17.969 1 89.88 353 ALA A C 1
ATOM 2828 O O . ALA A 1 353 ? -28.75 -30.891 -18.938 1 89.88 353 ALA A O 1
ATOM 2829 N N . TYR A 1 354 ? -26.922 -31.859 -18.141 1 88.31 354 TYR A N 1
ATOM 2830 C CA . TYR A 1 354 ? -26.391 -32.156 -19.469 1 88.31 354 TYR A CA 1
ATOM 2831 C C . TYR A 1 354 ? -26.266 -33.656 -19.672 1 88.31 354 TYR A C 1
ATOM 2833 O O . TYR A 1 354 ? -25.922 -34.125 -20.766 1 88.31 354 TYR A O 1
ATOM 2841 N N . GLN A 1 355 ? -26.484 -34.531 -18.672 1 82.25 355 GLN A N 1
ATOM 2842 C CA . GLN A 1 355 ? -26.375 -36 -18.75 1 82.25 355 GLN A CA 1
ATOM 2843 C C . GLN A 1 355 ? -24.953 -36.438 -19.078 1 82.25 355 GLN A C 1
ATOM 2845 O O . GLN A 1 355 ? -24.734 -37.312 -19.891 1 82.25 355 GLN A O 1
ATOM 2850 N N . VAL A 1 356 ? -24.016 -35.656 -18.734 1 81.31 356 VAL A N 1
ATOM 2851 C CA . VAL A 1 356 ? -22.594 -36 -18.797 1 81.31 356 VAL A CA 1
ATOM 2852 C C . VAL A 1 356 ? -22.141 -36.531 -17.453 1 81.31 356 VAL A C 1
ATOM 2854 O O . VAL A 1 356 ? -22.312 -35.906 -16.406 1 81.31 356 VAL A O 1
ATOM 2857 N N . TYR A 1 357 ? -21.656 -37.719 -17.531 1 79.38 357 TYR A N 1
ATOM 2858 C CA . TYR A 1 357 ? -21.281 -38.375 -16.281 1 79.38 357 TYR A CA 1
ATOM 2859 C C . TYR A 1 357 ? -19.781 -38.219 -16 1 79.38 357 TYR A C 1
ATOM 2861 O O . TYR A 1 357 ? -18.953 -38.719 -16.75 1 79.38 357 TYR A O 1
ATOM 2869 N N . LEU A 1 358 ? -19.562 -37.438 -15.008 1 85.06 358 LEU A N 1
ATOM 2870 C CA . LEU A 1 358 ? -18.203 -37.219 -14.5 1 85.06 358 LEU A CA 1
ATOM 2871 C C . LEU A 1 358 ? -18.062 -37.781 -13.094 1 85.06 358 LEU A C 1
ATOM 2873 O O . LEU A 1 358 ? -19.016 -37.781 -12.312 1 85.06 358 LEU A O 1
ATOM 2877 N N . ASP A 1 359 ? -16.984 -38.375 -12.883 1 84.56 359 ASP A N 1
ATOM 2878 C CA . ASP A 1 359 ? -16.656 -38.812 -11.531 1 84.56 359 ASP A CA 1
ATOM 2879 C C . ASP A 1 359 ? -16 -37.688 -10.719 1 84.56 359 ASP A C 1
ATOM 2881 O O . ASP A 1 359 ? -14.922 -37.219 -11.055 1 84.56 359 ASP A O 1
ATOM 2885 N N . PRO A 1 360 ? -16.672 -37.344 -9.602 1 84.25 360 PRO A N 1
ATOM 2886 C CA . PRO A 1 360 ? -16.156 -36.219 -8.82 1 84.25 360 PRO A CA 1
ATOM 2887 C C . PRO A 1 360 ? -14.742 -36.438 -8.305 1 84.25 360 PRO A C 1
ATOM 2889 O O . PRO A 1 360 ? -13.945 -35.5 -8.234 1 84.25 360 PRO A O 1
ATOM 2892 N N . ASP A 1 361 ? -14.398 -37.594 -7.965 1 80.75 361 ASP A N 1
ATOM 2893 C CA . ASP A 1 361 ? -13.078 -37.875 -7.418 1 80.75 361 ASP A CA 1
ATOM 2894 C C . ASP A 1 361 ? -12.016 -37.875 -8.516 1 80.75 361 ASP A C 1
ATOM 2896 O O . ASP A 1 361 ? -10.859 -37.531 -8.266 1 80.75 361 ASP A O 1
ATOM 2900 N N . LYS A 1 362 ? -12.43 -38.219 -9.688 1 80.62 362 LYS A N 1
ATOM 2901 C CA . LYS A 1 362 ? -11.484 -38.281 -10.797 1 80.62 362 LYS A CA 1
ATOM 2902 C C . LYS A 1 362 ? -11.203 -36.906 -11.367 1 80.62 362 LYS A C 1
ATOM 2904 O O . LYS A 1 362 ? -10.117 -36.625 -11.875 1 80.62 362 LYS A O 1
ATOM 2909 N N . ILE A 1 363 ? -12.203 -36.062 -11.281 1 86.94 363 ILE A N 1
ATOM 2910 C CA . ILE A 1 363 ? -12.055 -34.75 -11.898 1 86.94 363 ILE A CA 1
ATOM 2911 C C . ILE A 1 363 ? -11.258 -33.844 -10.977 1 86.94 363 ILE A C 1
ATOM 2913 O O . ILE A 1 363 ? -10.711 -32.812 -11.422 1 86.94 363 ILE A O 1
ATOM 2917 N N . THR A 1 364 ? -11.211 -34.188 -9.719 1 90.44 364 THR A N 1
ATOM 2918 C CA . THR A 1 364 ? -10.555 -33.344 -8.727 1 90.44 364 THR A CA 1
ATOM 2919 C C . THR A 1 364 ? -9.047 -33.562 -8.75 1 90.44 364 THR A C 1
ATOM 2921 O O . THR A 1 364 ? -8.562 -34.656 -8.5 1 90.44 364 THR A O 1
ATOM 2924 N N . ILE A 1 365 ? -8.336 -32.531 -9.07 1 93.19 365 ILE A N 1
ATOM 2925 C CA . ILE A 1 365 ? -6.879 -32.594 -9.055 1 93.19 365 ILE A CA 1
ATOM 2926 C C . ILE A 1 365 ? -6.348 -31.641 -7.98 1 93.19 365 ILE A C 1
ATOM 2928 O O . ILE A 1 365 ? -6.688 -30.453 -7.957 1 93.19 365 ILE A O 1
ATOM 2932 N N . GLY A 1 366 ? -5.574 -32.156 -7.098 1 92.25 366 GLY A N 1
ATOM 2933 C CA . GLY A 1 366 ? -4.961 -31.344 -6.074 1 92.25 366 GLY A CA 1
ATOM 2934 C C . GLY A 1 366 ? -3.768 -30.547 -6.578 1 92.25 366 GLY A C 1
ATOM 2935 O O . GLY A 1 366 ? -2.936 -31.078 -7.32 1 92.25 366 GLY A O 1
ATOM 2936 N N . CYS A 1 367 ? -3.668 -29.344 -6.215 1 93.19 367 CYS A N 1
ATOM 2937 C CA . CYS A 1 367 ? -2.58 -28.469 -6.633 1 93.19 367 CYS A CA 1
ATOM 2938 C C . CYS A 1 367 ? -1.249 -28.938 -6.055 1 93.19 367 CYS A C 1
ATOM 2940 O O . CYS A 1 367 ? -1.079 -28.984 -4.836 1 93.19 367 CYS A O 1
ATOM 2942 N N . ALA A 1 368 ? -0.321 -29.203 -6.914 1 94.62 368 ALA A N 1
ATOM 2943 C CA . ALA A 1 368 ? 0.993 -29.688 -6.496 1 94.62 368 ALA A CA 1
ATOM 2944 C C . ALA A 1 368 ? 1.759 -28.609 -5.742 1 94.62 368 ALA A C 1
ATOM 2946 O O . ALA A 1 368 ? 2.59 -28.906 -4.883 1 94.62 368 ALA A O 1
ATOM 2947 N N . GLY A 1 369 ? 1.504 -27.344 -6.098 1 91.56 369 GLY A N 1
ATOM 2948 C CA . GLY A 1 369 ? 2.117 -26.25 -5.359 1 91.56 369 GLY A CA 1
ATOM 2949 C C . GLY A 1 369 ? 1.725 -26.234 -3.893 1 91.56 369 GLY A C 1
ATOM 2950 O O . GLY A 1 369 ? 2.559 -25.969 -3.025 1 91.56 369 GLY A O 1
ATOM 2951 N N . HIS A 1 370 ? 0.51 -26.5 -3.613 1 91.69 370 HIS A N 1
ATOM 2952 C CA . HIS A 1 370 ? 0.013 -26.562 -2.244 1 91.69 370 HIS A CA 1
ATOM 2953 C C . HIS A 1 370 ? 0.628 -27.734 -1.489 1 91.69 370 HIS A C 1
ATOM 2955 O O . HIS A 1 370 ? 1.014 -27.594 -0.326 1 91.69 370 HIS A O 1
ATOM 2961 N N . VAL A 1 371 ? 0.706 -28.891 -2.156 1 94.31 371 VAL A N 1
ATOM 2962 C CA . VAL A 1 371 ? 1.247 -30.094 -1.532 1 94.31 371 VAL A CA 1
ATOM 2963 C C . VAL A 1 371 ? 2.709 -29.859 -1.151 1 94.31 371 VAL A C 1
ATOM 2965 O O . VAL A 1 371 ? 3.129 -30.203 -0.044 1 94.31 371 VAL A O 1
ATOM 2968 N N . LYS A 1 372 ? 3.422 -29.359 -2.086 1 94 372 LYS A N 1
ATOM 2969 C CA . LYS A 1 372 ? 4.82 -29.047 -1.813 1 94 372 LYS A CA 1
ATOM 2970 C C . LYS A 1 372 ? 4.949 -28.109 -0.621 1 94 372 LYS A C 1
ATOM 2972 O O . LYS A 1 372 ? 5.805 -28.297 0.245 1 94 372 LYS A O 1
ATOM 2977 N N . HIS A 1 373 ? 4.125 -27.125 -0.594 1 93.19 373 HIS A N 1
ATOM 2978 C CA . HIS A 1 373 ? 4.148 -26.141 0.492 1 93.19 373 HIS A CA 1
ATOM 2979 C C . HIS A 1 373 ? 3.852 -26.812 1.833 1 93.19 373 HIS A C 1
ATOM 2981 O O . HIS A 1 373 ? 4.547 -26.562 2.82 1 93.19 373 HIS A O 1
ATOM 2987 N N . ILE A 1 374 ? 2.869 -27.672 1.885 1 93.94 374 ILE A N 1
ATOM 2988 C CA . ILE A 1 374 ? 2.461 -28.344 3.109 1 93.94 374 ILE A CA 1
ATOM 2989 C C . ILE A 1 374 ? 3.578 -29.281 3.578 1 93.94 374 ILE A C 1
ATOM 2991 O O . ILE A 1 374 ? 3.801 -29.438 4.781 1 93.94 374 ILE A O 1
ATOM 2995 N N . THR A 1 375 ? 4.223 -29.859 2.621 1 96.31 375 THR A N 1
ATOM 2996 C CA . THR A 1 375 ? 5.328 -30.766 2.936 1 96.31 375 THR A CA 1
ATOM 2997 C C . THR A 1 375 ? 6.461 -30.016 3.627 1 96.31 375 THR A C 1
ATOM 2999 O O . THR A 1 375 ? 6.945 -30.438 4.68 1 96.31 375 THR A O 1
ATOM 3002 N N . VAL A 1 376 ? 6.785 -28.891 3.047 1 96.56 376 VAL A N 1
ATOM 3003 C CA . VAL A 1 376 ? 7.871 -28.094 3.613 1 96.56 376 VAL A CA 1
ATOM 3004 C C . VAL A 1 376 ? 7.441 -27.516 4.961 1 96.56 376 VAL A C 1
ATOM 3006 O O . VAL A 1 376 ? 8.234 -27.484 5.91 1 96.56 376 VAL A O 1
ATOM 3009 N N . GLN A 1 377 ? 6.219 -27.047 5.012 1 95 377 GLN A N 1
ATOM 3010 C CA . GLN A 1 377 ? 5.699 -26.531 6.277 1 95 377 GLN A CA 1
ATOM 3011 C C . GLN A 1 377 ? 5.738 -27.609 7.359 1 95 377 GLN A C 1
ATOM 3013 O O . GLN A 1 377 ? 6.059 -27.328 8.516 1 95 377 GLN A O 1
ATOM 3018 N N . GLY A 1 378 ? 5.375 -28.859 6.988 1 94.94 378 GLY A N 1
ATOM 3019 C CA . GLY A 1 378 ? 5.484 -29.969 7.922 1 94.94 378 GLY A CA 1
ATOM 3020 C C . GLY A 1 378 ? 6.906 -30.203 8.398 1 94.94 378 GLY A C 1
ATOM 3021 O O . GLY A 1 378 ? 7.141 -30.422 9.586 1 94.94 378 GLY A O 1
ATOM 3022 N N . PHE A 1 379 ? 7.816 -30.156 7.449 1 95.81 379 PHE A N 1
ATOM 3023 C CA . PHE A 1 379 ? 9.234 -30.312 7.766 1 95.81 379 PHE A CA 1
ATOM 3024 C C . PHE A 1 379 ? 9.688 -29.219 8.727 1 95.81 379 PHE A C 1
ATOM 3026 O O . PHE A 1 379 ? 10.312 -29.5 9.75 1 95.81 379 PHE A O 1
ATOM 3033 N N . LEU A 1 380 ? 9.344 -27.953 8.414 1 95.12 380 LEU A N 1
ATOM 3034 C CA . LEU A 1 380 ? 9.766 -26.812 9.219 1 95.12 380 LEU A CA 1
ATOM 3035 C C . LEU A 1 380 ? 9.078 -26.844 10.586 1 95.12 380 LEU A C 1
ATOM 3037 O O . LEU A 1 380 ? 9.648 -26.391 11.578 1 95.12 380 LEU A O 1
ATOM 3041 N N . HIS A 1 381 ? 7.891 -27.328 10.633 1 93.75 381 HIS A N 1
ATOM 3042 C CA . HIS A 1 381 ? 7.195 -27.516 11.906 1 93.75 381 HIS A CA 1
ATOM 3043 C C . HIS A 1 381 ? 7.969 -28.438 12.828 1 93.75 381 HIS A C 1
ATOM 3045 O O . HIS A 1 381 ? 8.047 -28.203 14.039 1 93.75 381 HIS A O 1
ATOM 3051 N N . GLY A 1 382 ? 8.516 -29.484 12.266 1 91.5 382 GLY A N 1
ATOM 3052 C CA . GLY A 1 382 ? 9.328 -30.391 13.047 1 91.5 382 GLY A CA 1
ATOM 3053 C C . GLY A 1 382 ? 10.523 -29.734 13.695 1 91.5 382 GLY A C 1
ATOM 3054 O O . GLY A 1 382 ? 11.047 -30.219 14.703 1 91.5 382 GLY A O 1
ATOM 3055 N N . LEU A 1 383 ? 10.922 -28.609 13.164 1 91.81 383 LEU A N 1
ATOM 3056 C CA . LEU A 1 383 ? 12.062 -27.859 13.695 1 91.81 383 LEU A CA 1
ATOM 3057 C C . LEU A 1 383 ? 11.594 -26.719 14.594 1 91.81 383 LEU A C 1
ATOM 3059 O O . LEU A 1 383 ? 12.406 -25.938 15.102 1 91.81 383 LEU A O 1
ATOM 3063 N N . GLY A 1 384 ? 10.328 -26.547 14.664 1 88.62 384 GLY A N 1
ATOM 3064 C CA . GLY A 1 384 ? 9.758 -25.469 15.469 1 88.62 384 GLY A CA 1
ATOM 3065 C C . GLY A 1 384 ? 9.75 -24.125 14.766 1 88.62 384 GLY A C 1
ATOM 3066 O O . GLY A 1 384 ? 9.664 -23.078 15.414 1 88.62 384 GLY A O 1
ATOM 3067 N N . LEU A 1 385 ? 9.797 -24.109 13.469 1 91.12 385 LEU A N 1
ATOM 3068 C CA . LEU A 1 385 ? 9.93 -22.875 12.719 1 91.12 385 LEU A CA 1
ATOM 3069 C C . LEU A 1 385 ? 8.586 -22.438 12.133 1 91.12 385 LEU A C 1
ATOM 3071 O O . LEU A 1 385 ? 8.414 -21.281 11.75 1 91.12 385 LEU A O 1
ATOM 3075 N N . SER A 1 386 ? 7.66 -23.375 11.961 1 90.81 386 SER A N 1
ATOM 3076 C CA . SER A 1 386 ? 6.348 -23.109 11.383 1 90.81 386 SER A CA 1
ATOM 3077 C C . SER A 1 386 ? 5.246 -23.812 12.164 1 90.81 386 SER A C 1
ATOM 3079 O O . SER A 1 386 ? 5.504 -24.797 12.875 1 90.81 386 SER A O 1
ATOM 3081 N N . PRO A 1 387 ? 4.059 -23.281 12.086 1 90.44 387 PRO A N 1
ATOM 3082 C CA . PRO A 1 387 ? 2.955 -24 12.719 1 90.44 387 PRO A CA 1
ATOM 3083 C C . PRO A 1 387 ? 2.635 -25.328 12.023 1 90.44 387 PRO A C 1
ATOM 3085 O O . PRO A 1 387 ? 3.062 -25.547 10.883 1 90.44 387 PRO A O 1
ATOM 3088 N N . ASP A 1 388 ? 2 -26.156 12.734 1 90 388 ASP A N 1
ATOM 3089 C CA . ASP A 1 388 ? 1.517 -27.391 12.156 1 90 388 ASP A CA 1
ATOM 3090 C C . ASP A 1 388 ? 0.558 -27.125 11 1 90 388 ASP A C 1
ATOM 3092 O O . ASP A 1 388 ? -0.438 -26.422 11.164 1 90 388 ASP A O 1
ATOM 3096 N N . PRO A 1 389 ? 0.86 -27.656 9.875 1 89.69 389 PRO A N 1
ATOM 3097 C CA . PRO A 1 389 ? 0.007 -27.391 8.711 1 89.69 389 PRO A CA 1
ATOM 3098 C C . PRO A 1 389 ? -1.425 -27.891 8.906 1 89.69 389 PRO A C 1
ATOM 3100 O O . PRO A 1 389 ? -2.352 -27.375 8.273 1 89.69 389 PRO A O 1
ATOM 3103 N N . ASP A 1 390 ? -1.655 -28.875 9.734 1 86 390 ASP A N 1
ATOM 3104 C CA . ASP A 1 390 ? -3.002 -29.375 9.992 1 86 390 ASP A CA 1
ATOM 3105 C C . ASP A 1 390 ? -3.82 -28.375 10.797 1 86 390 ASP A C 1
ATOM 3107 O O . ASP A 1 390 ? -5.047 -28.344 10.688 1 86 390 ASP A O 1
ATOM 3111 N N . ASN A 1 391 ? -2.998 -27.578 11.555 1 82.62 391 ASN A N 1
ATOM 3112 C CA . ASN A 1 391 ? -3.666 -26.562 12.367 1 82.62 391 ASN A CA 1
ATOM 3113 C C . ASN A 1 391 ? -3.791 -25.234 11.625 1 82.62 391 ASN A C 1
ATOM 3115 O O . ASN A 1 391 ? -4.832 -24.578 11.688 1 82.62 391 ASN A O 1
ATOM 3119 N N . GLU A 1 392 ? -2.697 -24.891 10.984 1 86.5 392 GLU A N 1
ATOM 3120 C CA . GLU A 1 392 ? -2.637 -23.625 10.25 1 86.5 392 GLU A CA 1
ATOM 3121 C C . GLU A 1 392 ? -1.888 -23.797 8.93 1 86.5 392 GLU A C 1
ATOM 3123 O O . GLU A 1 392 ? -0.66 -23.922 8.922 1 86.5 392 GLU A O 1
ATOM 3128 N N . ASP A 1 393 ? -2.695 -23.719 7.918 1 85.5 393 ASP A N 1
ATOM 3129 C CA . ASP A 1 393 ? -2.09 -23.781 6.59 1 85.5 393 ASP A CA 1
ATOM 3130 C C . ASP A 1 393 ? -1.663 -22.391 6.113 1 85.5 393 ASP A C 1
ATOM 3132 O O . ASP A 1 393 ? -2.508 -21.547 5.82 1 85.5 393 ASP A O 1
ATOM 3136 N N . LEU A 1 394 ? -0.409 -22.172 5.918 1 82.94 394 LEU A N 1
ATOM 3137 C CA . LEU A 1 394 ? 0.133 -20.859 5.57 1 82.94 394 LEU A CA 1
ATOM 3138 C C . LEU A 1 394 ? 0.049 -20.625 4.07 1 82.94 394 LEU A C 1
ATOM 3140 O O . LEU A 1 394 ? 0.38 -19.531 3.594 1 82.94 394 LEU A O 1
ATOM 3144 N N . TYR A 1 395 ? -0.469 -21.578 3.404 1 81.56 395 TYR A N 1
ATOM 3145 C CA . TYR A 1 395 ? -0.453 -21.469 1.949 1 81.56 395 TYR A CA 1
ATOM 3146 C C . TYR A 1 395 ? -1.368 -20.359 1.47 1 81.56 395 TYR A C 1
ATOM 3148 O O . TYR A 1 395 ? -1.054 -19.656 0.503 1 81.56 395 TYR A O 1
ATOM 3156 N N . GLU A 1 396 ? -2.436 -20.109 2.1 1 75.31 396 GLU A N 1
ATOM 3157 C CA . GLU A 1 396 ? -3.371 -19.062 1.709 1 75.31 396 GLU A CA 1
ATOM 3158 C C . GLU A 1 396 ? -2.703 -17.688 1.738 1 75.31 396 GLU A C 1
ATOM 3160 O O . GLU A 1 396 ? -2.902 -16.875 0.833 1 75.31 396 GLU A O 1
ATOM 3165 N N . GLU A 1 397 ? -1.971 -17.453 2.805 1 76.06 397 GLU A N 1
ATOM 3166 C CA . GLU A 1 397 ? -1.253 -16.188 2.92 1 76.06 397 GLU A CA 1
ATOM 3167 C C . GLU A 1 397 ? -0.083 -16.125 1.941 1 76.06 397 GLU A C 1
ATOM 3169 O O . GLU A 1 397 ? 0.223 -15.07 1.398 1 76.06 397 GLU A O 1
ATOM 3174 N N . ALA A 1 398 ? 0.508 -17.312 1.705 1 77.38 398 ALA A N 1
ATOM 3175 C CA . ALA A 1 398 ? 1.671 -17.375 0.823 1 77.38 398 ALA A CA 1
ATOM 3176 C C . ALA A 1 398 ? 1.274 -17.094 -0.625 1 77.38 398 ALA A C 1
ATOM 3178 O O . ALA A 1 398 ? 2.062 -16.547 -1.396 1 77.38 398 ALA A O 1
ATOM 3179 N N . GLN A 1 399 ? 0.073 -17.438 -0.919 1 75.19 399 GLN A N 1
ATOM 3180 C CA . GLN A 1 399 ? -0.411 -17.328 -2.291 1 75.19 399 GLN A CA 1
ATOM 3181 C C . GLN A 1 399 ? -0.592 -15.859 -2.689 1 75.19 399 GLN A C 1
ATOM 3183 O O . GLN A 1 399 ? -0.73 -15.547 -3.873 1 75.19 399 GLN A O 1
ATOM 3188 N N . LEU A 1 400 ? -0.548 -15.016 -1.671 1 69.69 400 LEU A N 1
ATOM 3189 C CA . LEU A 1 400 ? -0.613 -13.586 -1.961 1 69.69 400 LEU A CA 1
ATOM 3190 C C . LEU A 1 400 ? 0.642 -13.125 -2.693 1 69.69 400 LEU A C 1
ATOM 3192 O O . LEU A 1 400 ? 0.662 -12.039 -3.271 1 69.69 400 LEU A O 1
ATOM 3196 N N . HIS A 1 401 ? 1.638 -14.047 -2.684 1 71.12 401 HIS A N 1
ATOM 3197 C CA . HIS A 1 401 ? 2.904 -13.812 -3.369 1 71.12 401 HIS A CA 1
ATOM 3198 C C . HIS A 1 401 ? 3.152 -14.867 -4.445 1 71.12 401 HIS A C 1
ATOM 3200 O O . HIS A 1 401 ? 2.543 -15.938 -4.426 1 71.12 401 HIS A O 1
ATOM 3206 N N . PRO A 1 402 ? 3.986 -14.539 -5.352 1 69.5 402 PRO A N 1
ATOM 3207 C CA . PRO A 1 402 ? 4.328 -15.57 -6.332 1 69.5 402 PRO A CA 1
ATOM 3208 C C . PRO A 1 402 ? 4.891 -16.828 -5.691 1 69.5 402 PRO A C 1
ATOM 3210 O O . PRO A 1 402 ? 5.617 -16.75 -4.699 1 69.5 402 PRO A O 1
ATOM 3213 N N . LEU A 1 403 ? 4.484 -17.891 -6.238 1 72.75 403 LEU A N 1
ATOM 3214 C CA . LEU A 1 403 ? 4.906 -19.188 -5.719 1 72.75 403 LEU A CA 1
ATOM 3215 C C . LEU A 1 403 ? 6.426 -19.266 -5.648 1 72.75 403 LEU A C 1
ATOM 3217 O O . LEU A 1 403 ? 6.98 -19.719 -4.641 1 72.75 403 LEU A O 1
ATOM 3221 N N . ALA A 1 404 ? 7.016 -18.891 -6.734 1 70.44 404 ALA A N 1
ATOM 3222 C CA . ALA A 1 404 ? 8.477 -18.875 -6.754 1 70.44 404 ALA A CA 1
ATOM 3223 C C . ALA A 1 404 ? 9.016 -17.547 -6.246 1 70.44 404 ALA A C 1
ATOM 3225 O O . ALA A 1 404 ? 8.398 -16.5 -6.445 1 70.44 404 ALA A O 1
ATOM 3226 N N . PHE A 1 405 ? 10.055 -17.672 -5.441 1 74.56 405 PHE A N 1
ATOM 3227 C CA . PHE A 1 405 ? 10.695 -16.453 -4.945 1 74.56 405 PHE A CA 1
ATOM 3228 C C . PHE A 1 405 ? 12.086 -16.297 -5.547 1 74.56 405 PHE A C 1
ATOM 3230 O O . PHE A 1 405 ? 12.875 -17.234 -5.574 1 74.56 405 PHE A O 1
ATOM 3237 N N . THR A 1 406 ? 12.234 -15.133 -6.125 1 73.5 406 THR A N 1
ATOM 3238 C CA . THR A 1 406 ? 13.57 -14.688 -6.516 1 73.5 406 THR A CA 1
ATOM 3239 C C . THR A 1 406 ? 13.891 -13.336 -5.895 1 73.5 406 THR A C 1
ATOM 3241 O O . THR A 1 406 ? 13.062 -12.422 -5.914 1 73.5 406 THR A O 1
ATOM 3244 N N . PRO A 1 407 ? 15.047 -13.188 -5.188 1 73.5 407 PRO A N 1
ATOM 3245 C CA . PRO A 1 407 ? 15.391 -11.938 -4.508 1 73.5 407 PRO A CA 1
ATOM 3246 C C . PRO A 1 407 ? 15.242 -10.719 -5.406 1 73.5 407 PRO A C 1
ATOM 3248 O O . PRO A 1 407 ? 14.875 -9.641 -4.934 1 73.5 407 PRO A O 1
ATOM 3251 N N . ASP A 1 408 ? 15.328 -10.898 -6.637 1 68.19 408 ASP A N 1
ATOM 3252 C CA . ASP A 1 408 ? 15.289 -9.781 -7.57 1 68.19 408 ASP A CA 1
ATOM 3253 C C . ASP A 1 408 ? 13.859 -9.25 -7.734 1 68.19 408 ASP A C 1
ATOM 3255 O O . ASP A 1 408 ? 13.656 -8.141 -8.234 1 68.19 408 ASP A O 1
ATOM 3259 N N . GLN A 1 409 ? 13.023 -10.102 -7.203 1 63.56 409 GLN A N 1
ATOM 3260 C CA . GLN A 1 409 ? 11.633 -9.68 -7.309 1 63.56 409 GLN A CA 1
ATOM 3261 C C . GLN A 1 409 ? 11.195 -8.922 -6.062 1 63.56 409 GLN A C 1
ATOM 3263 O O . GLN A 1 409 ? 10.117 -8.32 -6.043 1 63.56 409 GLN A O 1
ATOM 3268 N N . ASP A 1 410 ? 12.07 -8.945 -5.027 1 61.47 410 ASP A N 1
ATOM 3269 C CA . ASP A 1 410 ? 11.805 -8.195 -3.801 1 61.47 410 ASP A CA 1
ATOM 3270 C C . ASP A 1 410 ? 12.312 -6.758 -3.912 1 61.47 410 ASP A C 1
ATOM 3272 O O . ASP A 1 410 ? 13.523 -6.523 -3.945 1 61.47 410 ASP A O 1
ATOM 3276 N N . LEU A 1 411 ? 11.43 -5.914 -3.959 1 58.41 411 LEU A N 1
ATOM 3277 C CA . LEU A 1 411 ? 11.773 -4.52 -4.223 1 58.41 411 LEU A CA 1
ATOM 3278 C C . LEU A 1 411 ? 12.688 -3.971 -3.133 1 58.41 411 LEU A C 1
ATOM 3280 O O . LEU A 1 411 ? 13.633 -3.232 -3.424 1 58.41 411 LEU A O 1
ATOM 3284 N N . ASP A 1 412 ? 12.43 -4.297 -1.85 1 59.53 412 ASP A N 1
ATOM 3285 C CA . ASP A 1 412 ? 13.273 -3.84 -0.752 1 59.53 412 ASP A CA 1
ATOM 3286 C C . ASP A 1 412 ? 14.703 -4.348 -0.915 1 59.53 412 ASP A C 1
ATOM 3288 O O . ASP A 1 412 ? 15.656 -3.607 -0.669 1 59.53 412 ASP A O 1
ATOM 3292 N N . PHE A 1 413 ? 14.758 -5.516 -1.376 1 64.38 413 PHE A N 1
ATOM 3293 C CA . PHE A 1 413 ? 16.062 -6.121 -1.588 1 64.38 413 PHE A CA 1
ATOM 3294 C C . PHE A 1 413 ? 16.812 -5.43 -2.727 1 64.38 413 PHE A C 1
ATOM 3296 O O . PHE A 1 413 ? 18 -5.145 -2.615 1 64.38 413 PHE A O 1
ATOM 3303 N N . VAL A 1 414 ? 16.062 -5.168 -3.75 1 60.88 414 VAL A N 1
ATOM 3304 C CA . VAL A 1 414 ? 16.672 -4.551 -4.922 1 60.88 414 VAL A CA 1
ATOM 3305 C C . VAL A 1 414 ? 17.172 -3.152 -4.562 1 60.88 414 VAL A C 1
ATOM 3307 O O . VAL A 1 414 ? 18.281 -2.77 -4.938 1 60.88 414 VAL A O 1
ATOM 3310 N N . GLU A 1 415 ? 16.375 -2.477 -3.748 1 62.66 415 GLU A N 1
ATOM 3311 C CA . GLU A 1 415 ? 16.734 -1.132 -3.318 1 62.66 415 GLU A CA 1
ATOM 3312 C C . GLU A 1 415 ? 17.984 -1.161 -2.426 1 62.66 415 GLU A C 1
ATOM 3314 O O . GLU A 1 415 ? 18.906 -0.374 -2.619 1 62.66 415 GLU A O 1
ATOM 3319 N N . HIS A 1 416 ? 17.938 -2 -1.492 1 68.62 416 HIS A N 1
ATOM 3320 C CA . HIS A 1 416 ? 19.062 -2.127 -0.578 1 68.62 416 HIS A CA 1
ATOM 3321 C C . HIS A 1 416 ? 20.328 -2.533 -1.32 1 68.62 416 HIS A C 1
ATOM 3323 O O . HIS A 1 416 ? 21.422 -2.029 -1.023 1 68.62 416 HIS A O 1
ATOM 3329 N N . SER A 1 417 ? 20.125 -3.422 -2.26 1 68.75 417 SER A N 1
ATOM 3330 C CA . SER A 1 417 ? 21.25 -3.883 -3.047 1 68.75 417 SER A CA 1
ATOM 3331 C C . SER A 1 417 ? 21.828 -2.756 -3.898 1 68.75 417 SER A C 1
ATOM 3333 O O . SER A 1 417 ? 23.047 -2.635 -4.031 1 68.75 417 SER A O 1
ATOM 3335 N N . ALA A 1 418 ? 20.922 -1.952 -4.418 1 64.81 418 ALA A N 1
ATOM 3336 C CA . ALA A 1 418 ? 21.375 -0.826 -5.234 1 64.81 418 ALA A CA 1
ATOM 3337 C C . ALA A 1 418 ? 22.141 0.194 -4.398 1 64.81 418 ALA A C 1
ATOM 3339 O O . ALA A 1 418 ? 23.156 0.726 -4.836 1 64.81 418 ALA A O 1
ATOM 3340 N N . GLU A 1 419 ? 21.641 0.488 -3.203 1 66.56 419 GLU A N 1
ATOM 3341 C CA . GLU A 1 419 ? 22.312 1.42 -2.303 1 66.56 419 GLU A CA 1
ATOM 3342 C C . GLU A 1 419 ? 23.688 0.896 -1.893 1 66.56 419 GLU A C 1
ATOM 3344 O O . GLU A 1 419 ? 24.641 1.665 -1.794 1 66.56 419 GLU A O 1
ATOM 3349 N N . ALA A 1 420 ? 23.75 -0.362 -1.648 1 67 420 ALA A N 1
ATOM 3350 C CA . ALA A 1 420 ? 25 -0.984 -1.26 1 67 420 ALA A CA 1
ATOM 3351 C C . ALA A 1 420 ? 26.031 -0.879 -2.379 1 67 420 ALA A C 1
ATOM 3353 O O . ALA A 1 420 ? 27.219 -0.614 -2.125 1 67 420 ALA A O 1
ATOM 3354 N N . LEU A 1 421 ? 25.516 -1.021 -3.523 1 66.19 421 LEU A N 1
ATOM 3355 C CA . LEU A 1 421 ? 26.391 -0.932 -4.68 1 66.19 421 LEU A CA 1
ATOM 3356 C C . LEU A 1 421 ? 26.891 0.495 -4.871 1 66.19 421 LEU A C 1
ATOM 3358 O O . LEU A 1 421 ? 28.062 0.708 -5.211 1 66.19 421 LEU A O 1
ATOM 3362 N N . LYS A 1 422 ? 26.047 1.436 -4.676 1 64.75 422 LYS A N 1
ATOM 3363 C CA . LYS A 1 422 ? 26.438 2.84 -4.781 1 64.75 422 LYS A CA 1
ATOM 3364 C C . LYS A 1 422 ? 27.484 3.203 -3.73 1 64.75 422 LYS A C 1
ATOM 3366 O O . LYS A 1 422 ? 28.453 3.887 -4.035 1 64.75 422 LYS A O 1
ATOM 3371 N N . GLU A 1 423 ? 27.219 2.811 -2.576 1 64.25 423 GLU A N 1
ATOM 3372 C CA . GLU A 1 423 ? 28.172 3.08 -1.494 1 64.25 423 GLU A CA 1
ATOM 3373 C C . GLU A 1 423 ? 29.531 2.461 -1.781 1 64.25 423 GLU A C 1
ATOM 3375 O O . GLU A 1 423 ? 30.562 3.074 -1.513 1 64.25 423 GLU A O 1
ATOM 3380 N N . ALA A 1 424 ? 29.438 1.285 -2.293 1 62.97 424 ALA A N 1
ATOM 3381 C CA . ALA A 1 424 ? 30.672 0.601 -2.643 1 62.97 424 ALA A CA 1
ATOM 3382 C C . ALA A 1 424 ? 31.438 1.37 -3.715 1 62.97 424 ALA A C 1
ATOM 3384 O O . ALA A 1 424 ? 32.656 1.476 -3.654 1 62.97 424 ALA A O 1
ATOM 3385 N N . LYS A 1 425 ? 30.672 1.989 -4.574 1 60.53 425 LYS A N 1
ATOM 3386 C CA . LYS A 1 425 ? 31.297 2.773 -5.641 1 60.53 425 LYS A CA 1
ATOM 3387 C C . LYS A 1 425 ? 31.859 4.086 -5.102 1 60.53 425 LYS A C 1
ATOM 3389 O O . LYS A 1 425 ? 32.938 4.512 -5.508 1 60.53 425 LYS A O 1
ATOM 3394 N N . GLU A 1 426 ? 31.078 4.75 -4.285 1 60.28 426 GLU A N 1
ATOM 3395 C CA . GLU A 1 426 ? 31.531 6.008 -3.695 1 60.28 426 GLU A CA 1
ATOM 3396 C C . GLU A 1 426 ? 32.781 5.797 -2.834 1 60.28 426 GLU A C 1
ATOM 3398 O O . GLU A 1 426 ? 33.688 6.645 -2.809 1 60.28 426 GLU A O 1
ATOM 3403 N N . GLU A 1 427 ? 32.812 4.766 -2.123 1 56.56 427 GLU A N 1
ATOM 3404 C CA . GLU A 1 427 ? 34 4.434 -1.345 1 56.56 427 GLU A CA 1
ATOM 3405 C C . GLU A 1 427 ? 35.188 4.152 -2.254 1 56.56 427 GLU A C 1
ATOM 3407 O O . GLU A 1 427 ? 36.312 4.566 -1.96 1 56.56 427 GLU A O 1
ATOM 3412 N N . ALA A 1 428 ? 34.781 3.492 -3.299 1 54 428 ALA A N 1
ATOM 3413 C CA . ALA A 1 428 ? 35.844 3.188 -4.258 1 54 428 ALA A CA 1
ATOM 3414 C C . ALA A 1 428 ? 36.375 4.461 -4.906 1 54 428 ALA A C 1
ATOM 3416 O O . ALA A 1 428 ? 37.594 4.562 -5.199 1 54 428 ALA A O 1
ATOM 3417 N N . ASP A 1 429 ? 35.438 5.5 -5.078 1 51.06 429 ASP A N 1
ATOM 3418 C CA . ASP A 1 429 ? 35.844 6.754 -5.707 1 51.06 429 ASP A CA 1
ATOM 3419 C C . ASP A 1 429 ? 36.469 7.707 -4.691 1 51.06 429 ASP A C 1
ATOM 3421 O O . ASP A 1 429 ? 36.906 8.789 -5.051 1 51.06 429 ASP A O 1
ATOM 3425 N N . GLY A 1 430 ? 36.875 7.348 -3.486 1 44.59 430 GLY A N 1
ATOM 3426 C CA . GLY A 1 430 ? 37.625 8.117 -2.492 1 44.59 430 GLY A CA 1
ATOM 3427 C C . GLY A 1 430 ? 36.781 9.234 -1.877 1 44.59 430 GLY A C 1
ATOM 3428 O O . GLY A 1 430 ? 37.344 10.141 -1.247 1 44.59 430 GLY A O 1
ATOM 3429 N N . VAL A 1 431 ? 35.719 9.477 -2.24 1 42.59 431 VAL A N 1
ATOM 3430 C CA . VAL A 1 431 ? 34.969 10.633 -1.763 1 42.59 431 VAL A CA 1
ATOM 3431 C C . VAL A 1 431 ? 34.625 10.453 -0.281 1 42.59 431 VAL A C 1
ATOM 3433 O O . VAL A 1 431 ? 34.688 11.414 0.492 1 42.59 431 VAL A O 1
ATOM 3436 N N . LEU A 1 432 ? 34.094 9.484 0.155 1 38.56 432 LEU A N 1
ATOM 3437 C CA . LEU A 1 432 ? 33.719 9.328 1.556 1 38.56 432 LEU A CA 1
ATOM 3438 C C . LEU A 1 432 ? 34.906 8.875 2.395 1 38.56 432 LEU A C 1
ATOM 3440 O O . LEU A 1 432 ? 35.469 7.797 2.164 1 38.56 432 LEU A O 1
ATOM 3444 N N . HIS A 1 433 ? 35.844 9.859 2.729 1 32.62 433 HIS A N 1
ATOM 3445 C CA . HIS A 1 433 ? 36.781 9.547 3.787 1 32.62 433 HIS A CA 1
ATOM 3446 C C . HIS A 1 433 ? 36.062 9.039 5.035 1 32.62 433 HIS A C 1
ATOM 3448 O O . HIS A 1 433 ? 35.188 9.703 5.551 1 32.62 433 HIS A O 1
ATOM 3454 N N . LEU A 1 434 ? 36 7.875 5.215 1 33.53 434 LEU A N 1
ATOM 3455 C CA . LEU A 1 434 ? 35.5 7.305 6.461 1 33.53 434 LEU A CA 1
ATOM 3456 C C . LEU A 1 434 ? 36.188 7.93 7.664 1 33.53 434 LEU A C 1
ATOM 3458 O O . LEU A 1 434 ? 37.375 7.695 7.887 1 33.53 434 LEU A O 1
ATOM 3462 N N . ALA A 1 435 ? 36.125 9.242 8.031 1 29.59 435 ALA A N 1
ATOM 3463 C CA . ALA A 1 435 ? 36.688 9.617 9.328 1 29.59 435 ALA A CA 1
ATOM 3464 C C . ALA A 1 435 ? 36.375 8.547 10.383 1 29.59 435 ALA A C 1
ATOM 3466 O O . ALA A 1 435 ? 35.281 7.98 10.406 1 29.59 435 ALA A O 1
ATOM 3467 N N . GLU A 1 436 ? 37.312 7.848 10.82 1 30.62 436 GLU A N 1
ATOM 3468 C CA . GLU A 1 436 ? 37.312 7.062 12.055 1 30.62 436 GLU A CA 1
ATOM 3469 C C . GLU A 1 436 ? 36.594 7.805 13.18 1 30.62 436 GLU A C 1
ATOM 3471 O O . GLU A 1 436 ? 37.219 8.555 13.93 1 30.62 436 GLU A O 1
ATOM 3476 N N . GLU A 1 437 ? 35.656 8.695 12.977 1 29.55 437 GLU A N 1
ATOM 3477 C CA . GLU A 1 437 ? 35.281 9.398 14.195 1 29.55 437 GLU A CA 1
ATOM 3478 C C . GLU A 1 437 ? 35 8.414 15.336 1 29.55 437 GLU A C 1
ATOM 3480 O O . GLU A 1 437 ? 34.312 7.414 15.148 1 29.55 437 GLU A O 1
ATOM 3485 N N . PRO A 1 438 ? 35.844 8.398 16.297 1 26.28 438 PRO A N 1
ATOM 3486 C CA . PRO A 1 438 ? 35.562 7.676 17.547 1 26.28 438 PRO A CA 1
ATOM 3487 C C . PRO A 1 438 ? 34.094 7.82 17.969 1 26.28 438 PRO A C 1
ATOM 3489 O O . PRO A 1 438 ? 33.469 8.867 17.75 1 26.28 438 PRO A O 1
ATOM 3492 N N . VAL A 1 439 ? 33.406 6.742 17.906 1 28.7 439 VAL A N 1
ATOM 3493 C CA . VAL A 1 439 ? 32.094 6.676 18.562 1 28.7 439 VAL A CA 1
ATOM 3494 C C . VAL A 1 439 ? 32.125 7.449 19.875 1 28.7 439 VAL A C 1
ATOM 3496 O O . VAL A 1 439 ? 32.719 6.988 20.859 1 28.7 439 VAL A O 1
ATOM 3499 N N . THR A 1 440 ? 32.75 8.672 19.953 1 25.34 440 THR A N 1
ATOM 3500 C CA . THR A 1 440 ? 32.531 9.273 21.266 1 25.34 440 THR A CA 1
ATOM 3501 C C . THR A 1 440 ? 31.078 9.141 21.703 1 25.34 440 THR A C 1
ATOM 3503 O O . THR A 1 440 ? 30.172 9.32 20.906 1 25.34 440 THR A O 1
ATOM 3506 N N . SER A 1 441 ? 30.906 8.391 22.812 1 25.22 441 SER A N 1
ATOM 3507 C CA . SER A 1 441 ? 29.781 8.047 23.688 1 25.22 441 SER A CA 1
ATOM 3508 C C . SER A 1 441 ? 28.969 9.281 24.047 1 25.22 441 SER A C 1
ATOM 3510 O O . SER A 1 441 ? 28.219 9.273 25.031 1 25.22 441 SER A O 1
ATOM 3512 N N . ASP A 1 442 ? 29.25 10.461 23.578 1 24.53 442 ASP A N 1
ATOM 3513 C CA . ASP A 1 442 ? 28.375 11.359 24.344 1 24.53 442 ASP A CA 1
ATOM 3514 C C . ASP A 1 442 ? 26.906 10.977 24.172 1 24.53 442 ASP A C 1
ATOM 3516 O O . ASP A 1 442 ? 26.359 11.078 23.078 1 24.53 442 ASP A O 1
ATOM 3520 N N . ALA A 1 443 ? 26.438 9.984 24.969 1 24.41 443 ALA A N 1
ATOM 3521 C CA . ALA A 1 443 ? 25.297 9.242 25.469 1 24.41 443 ALA A CA 1
ATOM 3522 C C . ALA A 1 443 ? 24.078 10.156 25.672 1 24.41 443 ALA A C 1
ATOM 3524 O O . ALA A 1 443 ? 22.984 9.688 26 1 24.41 443 ALA A O 1
ATOM 3525 N N . SER A 1 444 ? 24.297 11.5 26 1 23.83 444 SER A N 1
ATOM 3526 C CA . SER A 1 444 ? 23.156 12.125 26.656 1 23.83 444 SER A CA 1
ATOM 3527 C C . SER A 1 444 ? 21.969 12.227 25.719 1 23.83 444 SER A C 1
ATOM 3529 O O . SER A 1 444 ? 20.828 11.984 26.125 1 23.83 444 SER A O 1
ATOM 3531 N N . ASP A 1 445 ? 22.125 13.062 24.672 1 22.83 445 ASP A N 1
ATOM 3532 C CA . ASP A 1 445 ? 20.859 13.57 24.141 1 22.83 445 ASP A CA 1
ATOM 3533 C C . ASP A 1 445 ? 20.188 12.539 23.234 1 22.83 445 ASP A C 1
ATOM 3535 O O . ASP A 1 445 ? 19.375 12.891 22.391 1 22.83 445 ASP A O 1
ATOM 3539 N N . ALA A 1 446 ? 20.766 11.32 23.078 1 23.66 446 ALA A N 1
ATOM 3540 C CA . ALA A 1 446 ? 20 10.305 22.359 1 23.66 446 ALA A CA 1
ATOM 3541 C C . ALA A 1 446 ? 18.656 10.062 23.031 1 23.66 446 ALA A C 1
ATOM 3543 O O . ALA A 1 446 ? 18.578 9.336 24.031 1 23.66 446 ALA A O 1
ATOM 3544 N N . SER A 1 447 ? 17.922 11.07 23.344 1 23.77 447 SER A N 1
ATOM 3545 C CA . SER A 1 447 ? 16.578 10.609 23.656 1 23.77 447 SER A CA 1
ATOM 3546 C C . SER A 1 447 ? 16.156 9.453 22.75 1 23.77 447 SER A C 1
ATOM 3548 O O . SER A 1 447 ? 16.109 9.602 21.531 1 23.77 447 SER A O 1
ATOM 3550 N N . GLU A 1 448 ? 16.656 8.227 23.047 1 24.91 448 GLU A N 1
ATOM 3551 C CA . GLU A 1 448 ? 16.172 6.883 22.75 1 24.91 448 GLU A CA 1
ATOM 3552 C C . GLU A 1 448 ? 14.664 6.871 22.547 1 24.91 448 GLU A C 1
ATOM 3554 O O . GLU A 1 448 ? 13.898 6.914 23.516 1 24.91 448 GLU A O 1
ATOM 3559 N N . SER A 1 449 ? 14.125 7.754 21.859 1 24.45 449 SER A N 1
ATOM 3560 C CA . SER A 1 449 ? 12.75 7.301 21.703 1 24.45 449 SER A CA 1
ATOM 3561 C C . SER A 1 449 ? 12.688 5.785 21.531 1 24.45 449 SER A C 1
ATOM 3563 O O . SER A 1 449 ? 13.375 5.227 20.672 1 24.45 449 SER A O 1
ATOM 3565 N N . ASP A 1 450 ? 12.656 5.027 22.656 1 23.25 450 ASP A N 1
ATOM 3566 C CA . ASP A 1 450 ? 12.359 3.639 23 1 23.25 450 ASP A CA 1
ATOM 3567 C C . ASP A 1 450 ? 11.383 3.021 22 1 23.25 450 ASP A C 1
ATOM 3569 O O . ASP A 1 450 ? 10.172 3.16 22.141 1 23.25 450 ASP A O 1
ATOM 3573 N N . ILE A 1 451 ? 11.508 3.35 20.812 1 25.2 451 ILE A N 1
ATOM 3574 C CA . ILE A 1 451 ? 10.734 2.354 20.078 1 25.2 451 ILE A CA 1
ATOM 3575 C C . ILE A 1 451 ? 11.062 0.957 20.609 1 25.2 451 ILE A C 1
ATOM 3577 O O . ILE A 1 451 ? 12.211 0.511 20.531 1 25.2 451 ILE A O 1
ATOM 3581 N N . ASP A 1 452 ? 10.562 0.654 21.766 1 23.48 452 ASP A N 1
ATOM 3582 C CA . ASP A 1 452 ? 10.523 -0.692 22.328 1 23.48 452 ASP A CA 1
ATOM 3583 C C . ASP A 1 452 ? 10.586 -1.75 21.234 1 23.48 452 ASP A C 1
ATOM 3585 O O . ASP A 1 452 ? 9.945 -1.603 20.188 1 23.48 452 ASP A O 1
ATOM 3589 N N . ASP A 1 453 ? 11.664 -2.471 21.266 1 25.16 453 ASP A N 1
ATOM 3590 C CA . ASP A 1 453 ? 12.133 -3.703 20.625 1 25.16 453 ASP A CA 1
ATOM 3591 C C . ASP A 1 453 ? 10.969 -4.656 20.375 1 25.16 453 ASP A C 1
ATOM 3593 O O . ASP A 1 453 ? 11.102 -5.613 19.609 1 25.16 453 ASP A O 1
ATOM 3597 N N . ASP A 1 454 ? 9.969 -4.598 21.359 1 25.23 454 ASP A N 1
ATOM 3598 C CA . ASP A 1 454 ? 9.094 -5.766 21.438 1 25.23 454 ASP A CA 1
ATOM 3599 C C . ASP A 1 454 ? 8.133 -5.82 20.25 1 25.23 454 ASP A C 1
ATOM 3601 O O . ASP A 1 454 ? 7.176 -6.598 20.266 1 25.23 454 ASP A O 1
ATOM 3605 N N . ARG A 1 455 ? 8.07 -4.84 19.531 1 25.5 455 ARG A N 1
ATOM 3606 C CA . ARG A 1 455 ? 7.184 -5.109 18.391 1 25.5 455 ARG A CA 1
ATOM 3607 C C . ARG A 1 455 ? 7.773 -6.176 17.484 1 25.5 455 ARG A C 1
ATOM 3609 O O . ARG A 1 455 ? 7.441 -6.234 16.297 1 25.5 455 ARG A O 1
ATOM 3616 N N . LEU A 1 456 ? 9.031 -6.719 17.797 1 25.67 456 LEU A N 1
ATOM 3617 C CA . LEU A 1 456 ? 9.141 -8.016 17.156 1 25.67 456 LEU A CA 1
ATOM 3618 C C . LEU A 1 456 ? 7.879 -8.852 17.391 1 25.67 456 LEU A C 1
ATOM 3620 O O . LEU A 1 456 ? 7.43 -9 18.531 1 25.67 456 LEU A O 1
ATOM 3624 N N . GLY A 1 457 ? 6.883 -8.711 16.672 1 24.41 457 GLY A N 1
ATOM 3625 C CA . GLY A 1 457 ? 6.004 -9.867 16.719 1 24.41 457 GLY A CA 1
ATOM 3626 C C . GLY A 1 457 ? 6.695 -11.109 17.234 1 24.41 457 GLY A C 1
ATOM 3627 O O . GLY A 1 457 ? 7.832 -11.398 16.875 1 24.41 457 GLY A O 1
ATOM 3628 N N . ASP A 1 458 ? 6.656 -11.289 18.516 1 25.59 458 ASP A N 1
ATOM 3629 C CA . ASP A 1 458 ? 6.895 -12.664 18.953 1 25.59 458 ASP A CA 1
ATOM 3630 C C . ASP A 1 458 ? 6.641 -13.648 17.812 1 25.59 458 ASP A C 1
ATOM 3632 O O . ASP A 1 458 ? 5.59 -13.602 17.172 1 25.59 458 ASP A O 1
ATOM 3636 N N . VAL A 1 459 ? 7.57 -14.008 17.094 1 25.06 459 VAL A N 1
ATOM 3637 C CA . VAL A 1 459 ? 7.453 -15.43 16.797 1 25.06 459 VAL A CA 1
ATOM 3638 C C . VAL A 1 459 ? 6.875 -16.172 18 1 25.06 459 VAL A C 1
ATOM 3640 O O . VAL A 1 459 ? 7.578 -16.406 18.984 1 25.06 459 VAL A O 1
ATOM 3643 N N . GLN A 1 460 ? 5.844 -15.625 18.672 1 25.36 460 GLN A N 1
ATOM 3644 C CA . GLN A 1 460 ? 5.168 -16.594 19.516 1 25.36 460 GLN A CA 1
ATOM 3645 C C . GLN A 1 460 ? 5.164 -17.984 18.875 1 25.36 460 GLN A C 1
ATOM 3647 O O . GLN A 1 460 ? 4.543 -18.188 17.828 1 25.36 460 GLN A O 1
ATOM 3652 N N . ILE A 1 461 ? 6.254 -18.766 18.984 1 24.16 461 ILE A N 1
ATOM 3653 C CA . ILE A 1 461 ? 6.094 -20.203 19.109 1 24.16 461 ILE A CA 1
ATOM 3654 C C . ILE A 1 461 ? 4.867 -20.516 19.969 1 24.16 461 ILE A C 1
ATOM 3656 O O . ILE A 1 461 ? 4.68 -19.922 21.031 1 24.16 461 ILE A O 1
ATOM 3660 N N . GLY A 1 462 ? 3.777 -21.062 19.422 1 25.03 462 GLY A N 1
ATOM 3661 C CA . GLY A 1 462 ? 2.502 -21.578 19.875 1 25.03 462 GLY A CA 1
ATOM 3662 C C . GLY A 1 462 ? 2.6 -22.312 21.203 1 25.03 462 GLY A C 1
ATOM 3663 O O . GLY A 1 462 ? 1.67 -23.016 21.594 1 25.03 462 GLY A O 1
ATOM 3664 N N . SER A 1 463 ? 3.551 -22.281 22.156 1 23.66 463 SER A N 1
ATOM 3665 C CA . SER A 1 463 ? 3.418 -23.391 23.078 1 23.66 463 SER A CA 1
ATOM 3666 C C . SER A 1 463 ? 2.094 -23.328 23.844 1 23.66 463 SER A C 1
ATOM 3668 O O . SER A 1 463 ? 1.57 -24.344 24.281 1 23.66 463 SER A O 1
ATOM 3670 N N . ASP A 1 464 ? 1.728 -22.266 24.469 1 22.05 464 ASP A N 1
ATOM 3671 C CA . ASP A 1 464 ? 1.055 -22.609 25.719 1 22.05 464 ASP A CA 1
ATOM 3672 C C . ASP A 1 464 ? -0.345 -23.156 25.453 1 22.05 464 ASP A C 1
ATOM 3674 O O . ASP A 1 464 ? -1.23 -22.422 25 1 22.05 464 ASP A O 1
ATOM 3678 N N . ASN A 1 465 ? -0.377 -24.484 24.891 1 22.62 465 ASN A N 1
ATOM 3679 C CA . ASN A 1 465 ? -1.56 -25.344 24.875 1 22.62 465 ASN A CA 1
ATOM 3680 C C . ASN A 1 465 ? -2.193 -25.438 26.266 1 22.62 465 ASN A C 1
ATOM 3682 O O . ASN A 1 465 ? -1.708 -26.172 27.125 1 22.62 465 ASN A O 1
ATOM 3686 N N . GLU A 1 466 ? -2.391 -24.469 27.031 1 22.19 466 GLU A N 1
ATOM 3687 C CA . GLU A 1 466 ? -2.969 -24.844 28.312 1 22.19 466 GLU A CA 1
ATOM 3688 C C . GLU A 1 466 ? -4.27 -25.625 28.125 1 22.19 466 GLU A C 1
ATOM 3690 O O . GLU A 1 466 ? -4.867 -26.078 29.094 1 22.19 466 GLU A O 1
ATOM 3695 N N . ASP A 1 467 ? -5.008 -25.469 26.984 1 19.7 467 ASP A N 1
ATOM 3696 C CA . ASP A 1 467 ? -6.34 -25.984 27.281 1 19.7 467 ASP A CA 1
ATOM 3697 C C . ASP A 1 467 ? -6.328 -27.516 27.391 1 19.7 467 ASP A C 1
ATOM 3699 O O . ASP A 1 467 ? -6.023 -28.203 26.422 1 19.7 467 ASP A O 1
ATOM 3703 N N . GLY A 1 468 ? -5.836 -28.156 28.516 1 21.14 468 GLY A N 1
ATOM 3704 C CA . GLY A 1 468 ? -5.965 -29.547 28.938 1 21.14 468 GLY A CA 1
ATOM 3705 C C . GLY A 1 468 ? -7.371 -30.094 28.797 1 21.14 468 GLY A C 1
ATOM 3706 O O . GLY A 1 468 ? -8.031 -30.375 29.781 1 21.14 468 GLY A O 1
ATOM 3707 N N . GLY A 1 469 ? -8.133 -29.688 27.75 1 19.25 469 GLY A N 1
ATOM 3708 C CA . GLY A 1 469 ? -9.406 -30.359 27.969 1 19.25 469 GLY A CA 1
ATOM 3709 C C . GLY A 1 469 ? -9.273 -31.859 28.188 1 19.25 469 GLY A C 1
ATOM 3710 O O . GLY A 1 469 ? -8.164 -32.375 28.375 1 19.25 469 GLY A O 1
ATOM 3711 N N . LEU A 1 470 ? -10.008 -32.688 27.359 1 17.66 470 LEU A N 1
ATOM 3712 C CA . LEU A 1 470 ? -10.828 -33.875 27.625 1 17.66 470 LEU A CA 1
ATOM 3713 C C . LEU A 1 470 ? -9.961 -35.125 27.688 1 17.66 470 LEU A C 1
ATOM 3715 O O . LEU A 1 470 ? -9.086 -35.312 26.828 1 17.66 470 LEU A O 1
ATOM 3719 N N . SER A 1 471 ? -9.781 -35.719 28.922 1 18.78 471 SER A N 1
ATOM 3720 C CA . SER A 1 471 ? -9.391 -37 29.484 1 18.78 471 SER A CA 1
ATOM 3721 C C . SER A 1 471 ? -10.07 -38.156 28.75 1 18.78 471 SER A C 1
ATOM 3723 O O . SER A 1 471 ? -11.266 -38.375 28.922 1 18.78 471 SER A O 1
ATOM 3725 N N . SER A 1 472 ? -10.195 -38.25 27.469 1 17.11 472 SER A N 1
ATOM 3726 C CA . SER A 1 472 ? -10.867 -39.5 27.109 1 17.11 472 SER A CA 1
ATOM 3727 C C . SER A 1 472 ? -10.148 -40.688 27.672 1 17.11 472 SER A C 1
ATOM 3729 O O . SER A 1 472 ? -8.922 -40.781 27.594 1 17.11 472 SER A O 1
ATOM 3731 N N . ASP A 1 473 ? -10.812 -41.5 28.641 1 18.16 473 ASP A N 1
ATOM 3732 C CA . ASP A 1 473 ? -10.734 -42.688 29.469 1 18.16 473 ASP A CA 1
ATOM 3733 C C . ASP A 1 473 ? -10.43 -43.938 28.609 1 18.16 473 ASP A C 1
ATOM 3735 O O . ASP A 1 473 ? -11.188 -44.25 27.688 1 18.16 473 ASP A O 1
ATOM 3739 N N . ASN A 1 474 ? -9.188 -44.219 28.375 1 17.75 474 ASN A N 1
ATOM 3740 C CA . ASN A 1 474 ? -8.797 -45.562 27.984 1 17.75 474 ASN A CA 1
ATOM 3741 C C . ASN A 1 474 ? -9.328 -46.625 28.953 1 17.75 474 ASN A C 1
ATOM 3743 O O . ASN A 1 474 ? -9.375 -46.375 30.156 1 17.75 474 ASN A O 1
ATOM 3747 N N . VAL A 1 475 ? -9.945 -47.844 28.5 1 19.27 475 VAL A N 1
ATOM 3748 C CA . VAL A 1 475 ? -10.586 -49.062 28.906 1 19.27 475 VAL A CA 1
ATOM 3749 C C . VAL A 1 475 ? -9.57 -49.969 29.625 1 19.27 475 VAL A C 1
ATOM 3751 O O . VAL A 1 475 ? -9.867 -51.125 29.953 1 19.27 475 VAL A O 1
ATOM 3754 N N . GLN A 1 476 ? -8.312 -49.719 29.906 1 18.17 476 GLN A N 1
ATOM 3755 C CA . GLN A 1 476 ? -7.73 -50.969 30.422 1 18.17 476 GLN A CA 1
ATOM 3756 C C . GLN A 1 476 ? -8.391 -51.375 31.734 1 18.17 476 GLN A C 1
ATOM 3758 O O . GLN A 1 476 ? -8.781 -50.531 32.531 1 18.17 476 GLN A O 1
ATOM 3763 N N . PRO A 1 477 ? -8.688 -52.75 31.891 1 20.3 477 PRO A N 1
ATOM 3764 C CA . PRO A 1 477 ? -9.398 -53.406 32.969 1 20.3 477 PRO A CA 1
ATOM 3765 C C . PRO A 1 477 ? -8.82 -53.062 34.344 1 20.3 477 PRO A C 1
ATOM 3767 O O . PRO A 1 477 ? -9.406 -52.281 35.094 1 20.3 477 PRO A O 1
ATOM 3770 N N . PRO A 1 478 ? -8.383 -54.188 35.062 1 19.3 478 PRO A N 1
ATOM 3771 C CA . PRO A 1 478 ? -8.688 -54.75 36.344 1 19.3 478 PRO A CA 1
ATOM 3772 C C . PRO A 1 478 ? -7.734 -54.281 37.438 1 19.3 478 PRO A C 1
ATOM 3774 O O . PRO A 1 478 ? -8.078 -54.312 38.625 1 19.3 478 PRO A O 1
ATOM 3777 N N . ALA A 1 479 ? -6.363 -54.156 37.156 1 20 479 ALA A N 1
ATOM 3778 C CA . ALA A 1 479 ? -5.613 -54.719 38.281 1 20 479 ALA A CA 1
ATOM 3779 C C . ALA A 1 479 ? -5.793 -53.875 39.531 1 20 479 ALA A C 1
ATOM 3781 O O . ALA A 1 479 ? -6.102 -52.688 39.438 1 20 479 ALA A O 1
ATOM 3782 N N . GLN A 1 480 ? -5.5 -54.344 40.75 1 19.31 480 GLN A N 1
ATOM 3783 C CA . GLN A 1 480 ? -5.887 -54.281 42.156 1 19.31 480 GLN A CA 1
ATOM 3784 C C . GLN A 1 480 ? -5.484 -52.938 42.781 1 19.31 480 GLN A C 1
ATOM 3786 O O . GLN A 1 480 ? -6.316 -52.25 43.375 1 19.31 480 GLN A O 1
ATOM 3791 N N . ASP A 1 481 ? -4.336 -52.906 43.5 1 18.22 481 ASP A N 1
ATOM 3792 C CA . ASP A 1 481 ? -4.281 -52.656 44.938 1 18.22 481 ASP A CA 1
ATOM 3793 C C . ASP A 1 481 ? -4.094 -51.156 45.219 1 18.22 481 ASP A C 1
ATOM 3795 O O . ASP A 1 481 ? -4.793 -50.594 46.062 1 18.22 481 ASP A O 1
ATOM 3799 N N . ALA A 1 482 ? -2.82 -50.562 44.969 1 20.12 482 ALA A N 1
ATOM 3800 C CA . ALA A 1 482 ? -2.043 -49.969 46.062 1 20.12 482 ALA A CA 1
ATOM 3801 C C . ALA A 1 482 ? -2.42 -48.5 46.281 1 20.12 482 ALA A C 1
ATOM 3803 O O . ALA A 1 482 ? -2.84 -47.812 45.344 1 20.12 482 ALA A O 1
ATOM 3804 N N . THR A 1 483 ? -2.439 -47.906 47.438 1 19.81 483 THR A N 1
ATOM 3805 C CA . THR A 1 483 ? -3.057 -46.906 48.312 1 19.81 483 THR A CA 1
ATOM 3806 C C . THR A 1 483 ? -2.562 -45.531 47.938 1 19.81 483 THR A C 1
ATOM 3808 O O . THR A 1 483 ? -3.262 -44.531 48.188 1 19.81 483 THR A O 1
ATOM 3811 N N . GLY A 1 484 ? -1.302 -45.281 47.5 1 18.33 484 GLY A N 1
ATOM 3812 C CA . GLY A 1 484 ? -0.603 -44.188 48.188 1 18.33 484 GLY A CA 1
ATOM 3813 C C . GLY A 1 484 ? -0.993 -42.812 47.656 1 18.33 484 GLY A C 1
ATOM 3814 O O . GLY A 1 484 ? -1.41 -42.688 46.5 1 18.33 484 GLY A O 1
ATOM 3815 N N . LYS A 1 485 ? -1.354 -41.812 48.438 1 21.09 485 LYS A N 1
ATOM 3816 C CA . LYS A 1 485 ? -1.94 -40.469 48.406 1 21.09 485 LYS A CA 1
ATOM 3817 C C . LYS A 1 485 ? -1.047 -39.5 47.656 1 21.09 485 LYS A C 1
ATOM 3819 O O . LYS A 1 485 ? -1.032 -38.281 48 1 21.09 485 LYS A O 1
ATOM 3824 N N . GLY A 1 486 ? -0.38 -39.844 46.562 1 19.48 486 GLY A N 1
ATOM 3825 C CA . GLY A 1 486 ? 0.731 -38.969 46.25 1 19.48 486 GLY A CA 1
ATOM 3826 C C . GLY A 1 486 ? 0.298 -37.531 45.969 1 19.48 486 GLY A C 1
ATOM 3827 O O . GLY A 1 486 ? -0.822 -37.312 45.531 1 19.48 486 GLY A O 1
ATOM 3828 N N . ALA A 1 487 ? 0.917 -36.5 46.625 1 21.58 487 ALA A N 1
ATOM 3829 C CA . ALA A 1 487 ? 0.861 -35.031 46.812 1 21.58 487 ALA A CA 1
ATOM 3830 C C . ALA A 1 487 ? 0.935 -34.312 45.469 1 21.58 487 ALA A C 1
ATOM 3832 O O . ALA A 1 487 ? 1.793 -34.625 44.656 1 21.58 487 ALA A O 1
ATOM 3833 N N . ARG A 1 488 ? -0.169 -33.844 44.938 1 22.83 488 ARG A N 1
ATOM 3834 C CA . ARG A 1 488 ? -0.426 -33.156 43.656 1 22.83 488 ARG A CA 1
ATOM 3835 C C . ARG A 1 488 ? 0.41 -31.875 43.562 1 22.83 488 ARG A C 1
ATOM 3837 O O . ARG A 1 488 ? 0.1 -30.875 44.188 1 22.83 488 ARG A O 1
ATOM 3844 N N . SER A 1 489 ? 1.818 -32 43.844 1 23.11 489 SER A N 1
ATOM 3845 C CA . SER A 1 489 ? 2.596 -30.766 43.781 1 23.11 489 SER A CA 1
ATOM 3846 C C . SER A 1 489 ? 2.328 -30 42.469 1 23.11 489 SER A C 1
ATOM 3848 O O . SER A 1 489 ? 2.398 -30.578 41.375 1 23.11 489 SER A O 1
ATOM 3850 N N . THR A 1 490 ? 1.411 -29.125 42.438 1 25.36 490 THR A N 1
ATOM 3851 C CA . THR A 1 490 ? 0.931 -28.172 41.438 1 25.36 490 THR A CA 1
ATOM 3852 C C . THR A 1 490 ? 2.094 -27.406 40.812 1 25.36 490 THR A C 1
ATOM 3854 O O . THR A 1 490 ? 1.896 -26.328 40.25 1 25.36 490 THR A O 1
ATOM 3857 N N . GLY A 1 491 ? 3.332 -27.969 40.719 1 25.12 491 GLY A N 1
ATOM 3858 C CA . GLY A 1 491 ? 4.453 -27.172 40.25 1 25.12 491 GLY A CA 1
ATOM 3859 C C . GLY A 1 491 ? 4.184 -26.5 38.906 1 25.12 491 GLY A C 1
ATOM 3860 O O . GLY A 1 491 ? 3.637 -27.125 38 1 25.12 491 GLY A O 1
ATOM 3861 N N . ARG A 1 492 ? 3.822 -25.094 38.906 1 27.91 492 ARG A N 1
ATOM 3862 C CA . ARG A 1 492 ? 3.893 -24.141 37.812 1 27.91 492 ARG A CA 1
ATOM 3863 C C . ARG A 1 492 ? 5.051 -24.469 36.875 1 27.91 492 ARG A C 1
ATOM 3865 O O . ARG A 1 492 ? 6.207 -24.188 37.188 1 27.91 492 ARG A O 1
ATOM 3872 N N . GLN A 1 493 ? 5.113 -25.562 36.344 1 25.78 493 GLN A N 1
ATOM 3873 C CA . GLN A 1 493 ? 6.227 -25.828 35.438 1 25.78 493 GLN A CA 1
ATOM 3874 C C . GLN A 1 493 ? 6.391 -24.719 34.406 1 25.78 493 GLN A C 1
ATOM 3876 O O . GLN A 1 493 ? 5.449 -24.391 33.688 1 25.78 493 GLN A O 1
ATOM 3881 N N . GLY A 1 494 ? 7.129 -23.578 34.688 1 32.06 494 GLY A N 1
ATOM 3882 C CA . GLY A 1 494 ? 7.633 -22.5 33.875 1 32.06 494 GLY A CA 1
ATOM 3883 C C . GLY A 1 494 ? 7.77 -22.875 32.406 1 32.06 494 GLY A C 1
ATOM 3884 O O . GLY A 1 494 ? 8.367 -23.891 32.062 1 32.06 494 GLY A O 1
ATOM 3885 N N . LYS A 1 495 ? 6.824 -22.719 31.703 1 32.62 495 LYS A N 1
ATOM 3886 C CA . LYS A 1 495 ? 6.973 -23.016 30.281 1 32.62 495 LYS A CA 1
ATOM 3887 C C . LYS A 1 495 ? 8.359 -22.609 29.781 1 32.62 495 LYS A C 1
ATOM 3889 O O . LYS A 1 495 ? 8.758 -21.453 29.906 1 32.62 495 LYS A O 1
ATOM 3894 N N . ALA A 1 496 ? 9.281 -23.219 29.875 1 37.84 496 ALA A N 1
ATOM 3895 C CA . ALA A 1 496 ? 10.664 -23.062 29.453 1 37.84 496 ALA A CA 1
ATOM 3896 C C . ALA A 1 496 ? 10.758 -22.344 28.109 1 37.84 496 ALA A C 1
ATOM 3898 O O . ALA A 1 496 ? 10.117 -22.766 27.125 1 37.84 496 ALA A O 1
ATOM 3899 N N . LYS A 1 497 ? 10.922 -21.031 27.938 1 50.56 497 LYS A N 1
ATOM 3900 C CA . LYS A 1 497 ? 11.195 -20.203 26.766 1 50.56 497 LYS A CA 1
ATOM 3901 C C . LYS A 1 497 ? 11.992 -20.969 25.719 1 50.56 497 LYS A C 1
ATOM 3903 O O . LYS A 1 497 ? 13.055 -21.516 26.016 1 50.56 497 LYS A O 1
ATOM 3908 N N . ARG A 1 498 ? 11.312 -21.453 24.672 1 62.78 498 ARG A N 1
ATOM 3909 C CA . ARG A 1 498 ? 11.961 -22.234 23.625 1 62.78 498 ARG A CA 1
ATOM 3910 C C . ARG A 1 498 ? 13.266 -21.578 23.188 1 62.78 498 ARG A C 1
ATOM 3912 O O . ARG A 1 498 ? 13.336 -20.359 23.016 1 62.78 498 ARG A O 1
ATOM 3919 N N . ALA A 1 499 ? 14.336 -22.234 23.297 1 79.5 499 ALA A N 1
ATOM 3920 C CA . ALA A 1 499 ? 15.633 -21.766 22.828 1 79.5 499 ALA A CA 1
ATOM 3921 C C . ALA A 1 499 ? 15.586 -21.406 21.344 1 79.5 499 ALA A C 1
ATOM 3923 O O . ALA A 1 499 ? 14.883 -22.047 20.562 1 79.5 499 ALA A O 1
ATOM 3924 N N . LEU A 1 500 ? 16.156 -20.328 20.906 1 88.75 500 LEU A N 1
ATOM 3925 C CA . LEU A 1 500 ? 16.203 -19.891 19.5 1 88.75 500 LEU A CA 1
ATOM 3926 C C . LEU A 1 500 ? 16.938 -20.922 18.641 1 88.75 500 LEU A C 1
ATOM 3928 O O . LEU A 1 500 ? 18 -21.406 19.016 1 88.75 500 LEU A O 1
ATOM 3932 N N . THR A 1 501 ? 16.266 -21.359 17.578 1 90.5 501 THR A N 1
ATOM 3933 C CA . THR A 1 501 ? 16.922 -22.203 16.578 1 90.5 501 THR A CA 1
ATOM 3934 C C . THR A 1 501 ? 17.938 -21.391 15.781 1 90.5 501 THR A C 1
ATOM 3936 O O . THR A 1 501 ? 17.953 -20.156 15.844 1 90.5 501 THR A O 1
ATOM 3939 N N . PRO A 1 502 ? 18.781 -22.047 15.141 1 90.81 502 PRO A N 1
ATOM 3940 C CA . PRO A 1 502 ? 19.734 -21.328 14.305 1 90.81 502 PRO A CA 1
ATOM 3941 C C . PRO A 1 502 ? 19.047 -20.406 13.289 1 90.81 502 PRO A C 1
ATOM 3943 O O . PRO A 1 502 ? 19.562 -19.328 12.984 1 90.81 502 PRO A O 1
ATOM 3946 N N . VAL A 1 503 ? 17.938 -20.875 12.758 1 93.56 503 VAL A N 1
ATOM 3947 C CA . VAL A 1 503 ? 17.188 -20.078 11.797 1 93.56 503 VAL A CA 1
ATOM 3948 C C . VAL A 1 503 ? 16.641 -18.828 12.484 1 93.56 503 VAL A C 1
ATOM 3950 O O . VAL A 1 503 ? 16.688 -17.734 11.922 1 93.56 503 VAL A O 1
ATOM 3953 N N . ASP A 1 504 ? 16.203 -19 13.688 1 92.5 504 ASP A N 1
ATOM 3954 C CA . ASP A 1 504 ? 15.695 -17.875 14.469 1 92.5 504 ASP A CA 1
ATOM 3955 C C . ASP A 1 504 ? 16.797 -16.844 14.727 1 92.5 504 ASP A C 1
ATOM 3957 O O . ASP A 1 504 ? 16.562 -15.641 14.656 1 92.5 504 ASP A O 1
ATOM 3961 N N . LYS A 1 505 ? 17.906 -17.359 15.133 1 91.62 505 LYS A N 1
ATOM 3962 C CA . LYS A 1 505 ? 19.047 -16.5 15.43 1 91.62 505 LYS A CA 1
ATOM 3963 C C . LYS A 1 505 ? 19.438 -15.664 14.211 1 91.62 505 LYS A C 1
ATOM 3965 O O . LYS A 1 505 ? 19.562 -14.445 14.305 1 91.62 505 LYS A O 1
ATOM 3970 N N . LEU A 1 506 ? 19.578 -16.359 13.086 1 93 506 LEU A N 1
ATOM 3971 C CA . LEU A 1 506 ? 19.938 -15.672 11.852 1 93 506 LEU A CA 1
ATOM 3972 C C . LEU A 1 506 ? 18.875 -14.625 11.5 1 93 506 LEU A C 1
ATOM 3974 O O . LEU A 1 506 ? 19.219 -13.492 11.148 1 93 506 LEU A O 1
ATOM 3978 N N . HIS A 1 507 ? 17.625 -15.047 11.57 1 92 507 HIS A N 1
ATOM 3979 C CA . HIS A 1 507 ? 16.531 -14.148 11.234 1 92 507 HIS A CA 1
ATOM 3980 C C . HIS A 1 507 ? 16.516 -12.922 12.141 1 92 507 HIS A C 1
ATOM 3982 O O . HIS A 1 507 ? 16.281 -11.805 11.672 1 92 507 HIS A O 1
ATOM 3988 N N . ALA A 1 508 ? 16.734 -13.117 13.406 1 90 508 ALA A N 1
ATOM 3989 C CA . ALA A 1 508 ? 16.75 -12.016 14.359 1 90 508 ALA A CA 1
ATOM 3990 C C . ALA A 1 508 ? 17.844 -11.008 14.008 1 90 508 ALA A C 1
ATOM 3992 O O . ALA A 1 508 ? 17.625 -9.797 14.086 1 90 508 ALA A O 1
ATOM 3993 N N . VAL A 1 509 ? 18.953 -11.477 13.68 1 89.5 509 VAL A N 1
ATOM 3994 C CA . VAL A 1 509 ? 20.078 -10.617 13.312 1 89.5 509 VAL A CA 1
ATOM 3995 C C . VAL A 1 509 ? 19.734 -9.828 12.055 1 89.5 509 VAL A C 1
ATOM 3997 O O . VAL A 1 509 ? 19.953 -8.617 11.992 1 89.5 509 VAL A O 1
ATOM 4000 N N . VAL A 1 510 ? 19.188 -10.547 11.094 1 88.69 510 VAL A N 1
ATOM 4001 C CA . VAL A 1 510 ? 18.859 -9.922 9.812 1 88.69 510 VAL A CA 1
ATOM 4002 C C . VAL A 1 510 ? 17.797 -8.836 10.023 1 88.69 510 VAL A C 1
ATOM 4004 O O . VAL A 1 510 ? 17.922 -7.742 9.469 1 88.69 510 VAL A O 1
ATOM 4007 N N . VAL A 1 511 ? 16.828 -9.164 10.797 1 86.19 511 VAL A N 1
ATOM 4008 C CA . VAL A 1 511 ? 15.758 -8.203 11.078 1 86.19 511 VAL A CA 1
ATOM 4009 C C . VAL A 1 511 ? 16.344 -6.98 11.781 1 86.19 511 VAL A C 1
ATOM 4011 O O . VAL A 1 511 ? 15.992 -5.844 11.453 1 86.19 511 VAL A O 1
ATOM 4014 N N . ASP A 1 512 ? 17.25 -7.199 12.734 1 84 512 ASP A N 1
ATOM 4015 C CA . ASP A 1 512 ? 17.891 -6.105 13.453 1 84 512 ASP A CA 1
ATOM 4016 C C . ASP A 1 512 ? 18.641 -5.184 12.492 1 84 512 ASP A C 1
ATOM 4018 O O . ASP A 1 512 ? 18.578 -3.961 12.625 1 84 512 ASP A O 1
ATOM 4022 N N . ILE A 1 513 ? 19.297 -5.727 11.602 1 84.12 513 ILE A N 1
ATOM 4023 C CA . ILE A 1 513 ? 20.094 -4.977 10.641 1 84.12 513 ILE A CA 1
ATOM 4024 C C . ILE A 1 513 ? 19.172 -4.168 9.727 1 84.12 513 ILE A C 1
ATOM 4026 O O . ILE A 1 513 ? 19.406 -2.979 9.5 1 84.12 513 ILE A O 1
ATOM 4030 N N . LEU A 1 514 ? 18.109 -4.793 9.281 1 81.31 514 LEU A N 1
ATOM 4031 C CA . LEU A 1 514 ? 17.328 -4.227 8.188 1 81.31 514 LEU A CA 1
ATOM 4032 C C . LEU A 1 514 ? 16.297 -3.23 8.719 1 81.31 514 LEU A C 1
ATOM 4034 O O . LEU A 1 514 ? 15.719 -2.459 7.949 1 81.31 514 LEU A O 1
ATOM 4038 N N . ARG A 1 515 ? 16.125 -3.137 9.977 1 73.56 515 ARG A N 1
ATOM 4039 C CA . ARG A 1 515 ? 15.125 -2.258 10.578 1 73.56 515 ARG A CA 1
ATOM 4040 C C . ARG A 1 515 ? 15.633 -0.821 10.648 1 73.56 515 ARG A C 1
ATOM 4042 O O . ARG A 1 515 ? 14.852 0.111 10.844 1 73.56 515 ARG A O 1
ATOM 4049 N N . SER A 1 516 ? 16.938 -0.644 10.578 1 69.44 516 SER A N 1
ATOM 4050 C CA . SER A 1 516 ? 17.531 0.679 10.695 1 69.44 516 SER A CA 1
ATOM 4051 C C . SER A 1 516 ? 18.438 0.983 9.508 1 69.44 516 SER A C 1
ATOM 4053 O O . SER A 1 516 ? 19.25 0.145 9.102 1 69.44 516 SER A O 1
ATOM 4055 N N . GLU A 1 517 ? 18.172 2.127 8.969 1 70.19 517 GLU A N 1
ATOM 4056 C CA . GLU A 1 517 ? 19.031 2.535 7.852 1 70.19 517 GLU A CA 1
ATOM 4057 C C . GLU A 1 517 ? 20.484 2.598 8.266 1 70.19 517 GLU A C 1
ATOM 4059 O O . GLU A 1 517 ? 21.375 2.209 7.5 1 70.19 517 GLU A O 1
ATOM 4064 N N . VAL A 1 518 ? 20.766 3.137 9.453 1 68.81 518 VAL A N 1
ATOM 4065 C CA . VAL A 1 518 ? 22.125 3.268 9.969 1 68.81 518 VAL A CA 1
ATOM 4066 C C . VAL A 1 518 ? 22.766 1.888 10.078 1 68.81 518 VAL A C 1
ATOM 4068 O O . VAL A 1 518 ? 23.922 1.704 9.695 1 68.81 518 VAL A O 1
ATOM 4071 N N . ARG A 1 519 ? 22.016 0.938 10.539 1 78.25 519 ARG A N 1
ATOM 4072 C CA . ARG A 1 519 ? 22.531 -0.417 10.703 1 78.25 519 ARG A CA 1
ATOM 4073 C C . ARG A 1 519 ? 22.781 -1.078 9.352 1 78.25 519 ARG A C 1
ATOM 4075 O O . ARG A 1 519 ? 23.734 -1.845 9.188 1 78.25 519 ARG A O 1
ATOM 4082 N N . ARG A 1 520 ? 21.891 -0.789 8.375 1 79.56 520 ARG A N 1
ATOM 4083 C CA . ARG A 1 520 ? 22.078 -1.312 7.023 1 79.56 520 ARG A CA 1
ATOM 4084 C C . ARG A 1 520 ? 23.406 -0.861 6.434 1 79.56 520 ARG A C 1
ATOM 4086 O O . ARG A 1 520 ? 24.141 -1.669 5.867 1 79.56 520 ARG A O 1
ATOM 4093 N N . LYS A 1 521 ? 23.672 0.386 6.586 1 75.38 521 LYS A N 1
ATOM 4094 C CA . LYS A 1 521 ? 24.906 0.935 6.047 1 75.38 521 LYS A CA 1
ATOM 4095 C C . LYS A 1 521 ? 26.125 0.342 6.754 1 75.38 521 LYS A C 1
ATOM 4097 O O . LYS A 1 521 ? 27.125 0.024 6.109 1 75.38 521 LYS A O 1
ATOM 4102 N N . ARG A 1 522 ? 26.016 0.288 8.031 1 80 522 ARG A N 1
ATOM 4103 C CA . ARG A 1 522 ? 27.109 -0.307 8.797 1 80 522 ARG A CA 1
ATOM 4104 C C . ARG A 1 522 ? 27.359 -1.745 8.367 1 80 522 ARG A C 1
ATOM 4106 O O . ARG A 1 522 ? 28.516 -2.17 8.258 1 80 522 ARG A O 1
ATOM 4113 N N . MET A 1 523 ? 26.312 -2.475 8.148 1 85.25 523 MET A N 1
ATOM 4114 C CA . MET A 1 523 ? 26.453 -3.861 7.715 1 85.25 523 MET A CA 1
ATOM 4115 C C . MET A 1 523 ? 27.094 -3.936 6.328 1 85.25 523 MET A C 1
ATOM 4117 O O . MET A 1 523 ? 27.922 -4.805 6.066 1 85.25 523 MET A O 1
ATOM 4121 N N . CYS A 1 524 ? 26.641 -3.084 5.492 1 81.19 524 CYS A N 1
ATOM 4122 C CA . CYS A 1 524 ? 27.234 -3.051 4.16 1 81.19 524 CYS A CA 1
ATOM 4123 C C . CYS A 1 524 ? 28.734 -2.82 4.234 1 81.19 524 CYS A C 1
ATOM 4125 O O . CYS A 1 524 ? 29.5 -3.459 3.514 1 81.19 524 CYS A O 1
ATOM 4127 N N . ARG A 1 525 ? 29.156 -1.968 5.09 1 78.56 525 ARG A N 1
ATOM 4128 C CA . ARG A 1 525 ? 30.578 -1.7 5.27 1 78.56 525 ARG A CA 1
ATOM 4129 C C . ARG A 1 525 ? 31.297 -2.934 5.797 1 78.56 525 ARG A C 1
ATOM 4131 O O . ARG A 1 525 ? 32.406 -3.24 5.359 1 78.56 525 ARG A O 1
ATOM 4138 N N . LEU A 1 526 ? 30.641 -3.559 6.723 1 81.44 526 LEU A N 1
ATOM 4139 C CA . LEU A 1 526 ? 31.219 -4.773 7.281 1 81.44 526 LEU A CA 1
ATOM 4140 C C . LEU A 1 526 ? 31.391 -5.844 6.207 1 81.44 526 LEU A C 1
ATOM 4142 O O . LEU A 1 526 ? 32.406 -6.555 6.18 1 81.44 526 LEU A O 1
ATOM 4146 N N . ILE A 1 527 ? 30.406 -6.016 5.379 1 83.31 527 ILE A N 1
ATOM 4147 C CA . ILE A 1 527 ? 30.422 -7.004 4.305 1 83.31 527 ILE A CA 1
ATOM 4148 C C . ILE A 1 527 ? 31.547 -6.672 3.32 1 83.31 527 ILE A C 1
ATOM 4150 O O . ILE A 1 527 ? 32.281 -7.559 2.895 1 83.31 527 ILE A O 1
ATOM 4154 N N . GLN A 1 528 ? 31.703 -5.434 3.043 1 78.25 528 GLN A N 1
ATOM 4155 C CA . GLN A 1 528 ? 32.75 -4.996 2.115 1 78.25 528 GLN A CA 1
ATOM 4156 C C . GLN A 1 528 ? 34.125 -5.285 2.67 1 78.25 528 GLN A C 1
ATOM 4158 O O . GLN A 1 528 ? 35.062 -5.613 1.916 1 78.25 528 GLN A O 1
ATOM 4163 N N . GLN A 1 529 ? 34.219 -5.199 3.938 1 76.75 529 GLN A N 1
ATOM 4164 C CA . GLN A 1 529 ? 35.5 -5.371 4.594 1 76.75 529 GLN A CA 1
ATOM 4165 C C . GLN A 1 529 ? 35.844 -6.848 4.777 1 76.75 529 GLN A C 1
ATOM 4167 O O . GLN A 1 529 ? 37 -7.25 4.645 1 76.75 529 GLN A O 1
ATOM 4172 N N . LEU A 1 530 ? 34.812 -7.637 5.043 1 77.94 530 LEU A N 1
ATOM 4173 C CA . LEU A 1 530 ? 35.062 -8.977 5.555 1 77.94 530 LEU A CA 1
ATOM 4174 C C . LEU A 1 530 ? 34.812 -10.031 4.488 1 77.94 530 LEU A C 1
ATOM 4176 O O . LEU A 1 530 ? 35.344 -11.133 4.551 1 77.94 530 LEU A O 1
ATOM 4180 N N . CYS A 1 531 ? 33.906 -9.789 3.598 1 77.5 531 CYS A N 1
ATOM 4181 C CA . CYS A 1 531 ? 33.469 -10.836 2.674 1 77.5 531 CYS A CA 1
ATOM 4182 C C . CYS A 1 531 ? 34.312 -10.828 1.405 1 77.5 531 CYS A C 1
ATOM 4184 O O . CYS A 1 531 ? 35 -9.844 1.121 1 77.5 531 CYS A O 1
ATOM 4186 N N . ASP A 1 532 ? 34.25 -11.977 0.721 1 75.5 532 ASP A N 1
ATOM 4187 C CA . ASP A 1 532 ? 35.031 -12.141 -0.501 1 75.5 532 ASP A CA 1
ATOM 4188 C C . ASP A 1 532 ? 34.438 -11.32 -1.646 1 75.5 532 ASP A C 1
ATOM 4190 O O . ASP A 1 532 ? 33.375 -10.719 -1.5 1 75.5 532 ASP A O 1
ATOM 4194 N N . LYS A 1 533 ? 35.156 -11.281 -2.715 1 72.25 533 LYS A N 1
ATOM 4195 C CA . LYS A 1 533 ? 34.812 -10.461 -3.873 1 72.25 533 LYS A CA 1
ATOM 4196 C C . LYS A 1 533 ? 33.469 -10.836 -4.434 1 72.25 533 LYS A C 1
ATOM 4198 O O . LYS A 1 533 ? 32.719 -9.977 -4.922 1 72.25 533 LYS A O 1
ATOM 4203 N N . ASP A 1 534 ? 33.188 -12.148 -4.277 1 71.31 534 ASP A N 1
ATOM 4204 C CA . ASP A 1 534 ? 31.922 -12.609 -4.844 1 71.31 534 ASP A CA 1
ATOM 4205 C C . ASP A 1 534 ? 30.75 -12.211 -3.957 1 71.31 534 ASP A C 1
ATOM 4207 O O . ASP A 1 534 ? 29.609 -12.117 -4.43 1 71.31 534 ASP A O 1
ATOM 4211 N N . SER A 1 535 ? 31.016 -11.945 -2.691 1 76.94 535 SER A N 1
ATOM 4212 C CA . SER A 1 535 ? 29.938 -11.727 -1.74 1 76.94 535 SER A CA 1
ATOM 4213 C C . SER A 1 535 ? 29.922 -10.281 -1.248 1 76.94 535 SER A C 1
ATOM 4215 O O . SER A 1 535 ? 28.969 -9.859 -0.575 1 76.94 535 SER A O 1
ATOM 4217 N N . LYS A 1 536 ? 30.891 -9.461 -1.604 1 75.56 536 LYS A N 1
ATOM 4218 C CA . LYS A 1 536 ? 31.062 -8.117 -1.053 1 75.56 536 LYS A CA 1
ATOM 4219 C C . LYS A 1 536 ? 29.938 -7.195 -1.498 1 75.56 536 LYS A C 1
ATOM 4221 O O . LYS A 1 536 ? 29.703 -6.148 -0.886 1 75.56 536 LYS A O 1
ATOM 4226 N N . HIS A 1 537 ? 29.312 -7.641 -2.553 1 74.81 537 HIS A N 1
ATOM 4227 C CA . HIS A 1 537 ? 28.25 -6.781 -3.074 1 74.81 537 HIS A CA 1
ATOM 4228 C C . HIS A 1 537 ? 26.875 -7.242 -2.592 1 74.81 537 HIS A C 1
ATOM 4230 O O . HIS A 1 537 ? 25.859 -6.617 -2.912 1 74.81 537 HIS A O 1
ATOM 4236 N N . LEU A 1 538 ? 26.859 -8.242 -1.804 1 80.75 538 LEU A N 1
ATOM 4237 C CA . LEU A 1 538 ? 25.578 -8.828 -1.398 1 80.75 538 LEU A CA 1
ATOM 4238 C C . LEU A 1 538 ? 25.047 -8.141 -0.148 1 80.75 538 LEU A C 1
ATOM 4240 O O . LEU A 1 538 ? 25.797 -7.52 0.6 1 80.75 538 LEU A O 1
ATOM 4244 N N . VAL A 1 539 ? 23.719 -8.102 -0.012 1 85.75 539 VAL A N 1
ATOM 4245 C CA . VAL A 1 539 ? 23.047 -7.586 1.181 1 85.75 539 VAL A CA 1
ATOM 4246 C C . VAL A 1 539 ? 22.188 -8.68 1.799 1 85.75 539 VAL A C 1
ATOM 4248 O O . VAL A 1 539 ? 21.766 -9.617 1.111 1 85.75 539 VAL A O 1
ATOM 4251 N N . PRO A 1 540 ? 21.953 -8.609 3.033 1 86.69 540 PRO A N 1
ATOM 4252 C CA . PRO A 1 540 ? 21.109 -9.617 3.674 1 86.69 540 PRO A CA 1
ATOM 4253 C C . PRO A 1 540 ? 19.688 -9.648 3.109 1 86.69 540 PRO A C 1
ATOM 4255 O O . PRO A 1 540 ? 19.203 -8.633 2.607 1 86.69 540 PRO A O 1
ATOM 4258 N N . ILE A 1 541 ? 19.109 -10.867 3.156 1 87.06 541 ILE A N 1
ATOM 4259 C CA . ILE A 1 541 ? 17.734 -11.086 2.73 1 87.06 541 ILE A CA 1
ATOM 4260 C C . ILE A 1 541 ? 16.875 -11.438 3.938 1 87.06 541 ILE A C 1
ATOM 4262 O O . ILE A 1 541 ? 17.25 -12.281 4.758 1 87.06 541 ILE A O 1
ATOM 4266 N N . ARG A 1 542 ? 15.773 -10.773 4.012 1 86.81 542 ARG A N 1
ATOM 4267 C CA . ARG A 1 542 ? 14.867 -11.031 5.125 1 86.81 542 ARG A CA 1
ATOM 4268 C C . ARG A 1 542 ? 13.789 -12.039 4.734 1 86.81 542 ARG A C 1
ATOM 4270 O O . ARG A 1 542 ? 13.234 -11.961 3.641 1 86.81 542 ARG A O 1
ATOM 4277 N N . SER A 1 543 ? 13.531 -12.977 5.57 1 87.88 543 SER A N 1
ATOM 4278 C CA . SER A 1 543 ? 12.508 -13.992 5.32 1 87.88 543 SER A CA 1
ATOM 4279 C C . SER A 1 543 ? 11.148 -13.539 5.844 1 87.88 543 SER A C 1
ATOM 4281 O O . SER A 1 543 ? 11.07 -12.719 6.758 1 87.88 543 SER A O 1
ATOM 4283 N N . MET A 1 544 ? 10.102 -14.016 5.172 1 84.38 544 MET A N 1
ATOM 4284 C CA . MET A 1 544 ? 8.719 -13.914 5.641 1 84.38 544 MET A CA 1
ATOM 4285 C C . MET A 1 544 ? 8.25 -15.234 6.246 1 84.38 544 MET A C 1
ATOM 4287 O O . MET A 1 544 ? 8.344 -16.281 5.605 1 84.38 544 MET A O 1
ATOM 4291 N N . PRO A 1 545 ? 7.75 -15.195 7.332 1 79.25 545 PRO A N 1
ATOM 4292 C CA . PRO A 1 545 ? 7.367 -16.438 8.016 1 79.25 545 PRO A CA 1
ATOM 4293 C C . PRO A 1 545 ? 6.332 -17.25 7.23 1 79.25 545 PRO A C 1
ATOM 4295 O O . PRO A 1 545 ? 6.293 -18.469 7.336 1 79.25 545 PRO A O 1
ATOM 4298 N N . VAL A 1 546 ? 5.578 -16.641 6.461 1 84.5 546 VAL A N 1
ATOM 4299 C CA . VAL A 1 546 ? 4.488 -17.312 5.773 1 84.5 546 VAL A CA 1
ATOM 4300 C C . VAL A 1 546 ? 5.016 -17.969 4.496 1 84.5 546 VAL A C 1
ATOM 4302 O O . VAL A 1 546 ? 4.367 -18.859 3.934 1 84.5 546 VAL A O 1
ATOM 4305 N N . ARG A 1 547 ? 6.215 -17.609 4.027 1 88 547 ARG A N 1
ATOM 4306 C CA . ARG A 1 547 ? 6.801 -18.125 2.793 1 88 547 ARG A CA 1
ATOM 4307 C C . ARG A 1 547 ? 8.117 -18.844 3.072 1 88 547 ARG A C 1
ATOM 4309 O O . ARG A 1 547 ? 9.164 -18.203 3.215 1 88 547 ARG A O 1
ATOM 4316 N N . TRP A 1 548 ? 8.125 -20.094 2.971 1 91.69 548 TRP A N 1
ATOM 4317 C CA . TRP A 1 548 ? 9.312 -20.875 3.297 1 91.69 548 TRP A CA 1
ATOM 4318 C C . TRP A 1 548 ? 10.445 -20.594 2.312 1 91.69 548 TRP A C 1
ATOM 4320 O O . TRP A 1 548 ? 11.617 -20.719 2.656 1 91.69 548 TRP A O 1
ATOM 4330 N N . ASN A 1 549 ? 10.125 -20.281 1.044 1 90.94 549 ASN A N 1
ATOM 4331 C CA . ASN A 1 549 ? 11.148 -20.016 0.04 1 90.94 549 ASN A CA 1
ATOM 4332 C C . ASN A 1 549 ? 12.008 -18.812 0.418 1 90.94 549 ASN A C 1
ATOM 4334 O O . ASN A 1 549 ? 13.18 -18.75 0.061 1 90.94 549 ASN A O 1
ATOM 4338 N N . THR A 1 550 ? 11.398 -17.875 1.131 1 90.06 550 THR A N 1
ATOM 4339 C CA . THR A 1 550 ? 12.172 -16.734 1.601 1 90.06 550 THR A CA 1
ATOM 4340 C C . THR A 1 550 ? 13.094 -17.141 2.75 1 90.06 550 THR A C 1
ATOM 4342 O O . THR A 1 550 ? 14.172 -16.562 2.918 1 90.06 550 THR A O 1
ATOM 4345 N N . THR A 1 551 ? 12.625 -18.078 3.547 1 91.5 551 THR A N 1
ATOM 4346 C CA . THR A 1 551 ? 13.484 -18.641 4.586 1 91.5 551 THR A CA 1
ATOM 4347 C C . THR A 1 551 ? 14.711 -19.312 3.975 1 91.5 551 THR A C 1
ATOM 4349 O O . THR A 1 551 ? 15.828 -19.125 4.453 1 91.5 551 THR A O 1
ATOM 4352 N N . TYR A 1 552 ? 14.492 -20.078 2.955 1 94.19 552 TYR A N 1
ATOM 4353 C CA . TYR A 1 552 ? 15.578 -20.703 2.213 1 94.19 552 TYR A CA 1
ATOM 4354 C C . TYR A 1 552 ? 16.547 -19.641 1.688 1 94.19 552 TYR A C 1
ATOM 4356 O O . TYR A 1 552 ? 17.766 -19.797 1.825 1 94.19 552 TYR A O 1
ATOM 4364 N N . ALA A 1 553 ? 16 -18.547 1.12 1 92.69 553 ALA A N 1
ATOM 4365 C CA . ALA A 1 553 ? 16.828 -17.484 0.557 1 92.69 553 ALA A CA 1
ATOM 4366 C C . ALA A 1 553 ? 17.641 -16.781 1.645 1 92.69 553 ALA A C 1
ATOM 4368 O O . ALA A 1 553 ? 18.797 -16.422 1.429 1 92.69 553 ALA A O 1
ATOM 4369 N N . GLU A 1 554 ? 16.969 -16.516 2.754 1 93.06 554 GLU A N 1
ATOM 4370 C CA . GLU A 1 554 ? 17.641 -15.898 3.881 1 93.06 554 GLU A CA 1
ATOM 4371 C C . GLU A 1 554 ? 18.812 -16.75 4.367 1 93.06 554 GLU A C 1
ATOM 4373 O O . GLU A 1 554 ? 19.891 -16.234 4.633 1 93.06 554 GLU A O 1
ATOM 4378 N N . ILE A 1 555 ? 18.625 -18.062 4.453 1 93.62 555 ILE A N 1
ATOM 4379 C CA . ILE A 1 555 ? 19.656 -19 4.891 1 93.62 555 ILE A CA 1
ATOM 4380 C C . ILE A 1 555 ? 20.797 -19.031 3.875 1 93.62 555 ILE A C 1
ATOM 4382 O O . ILE A 1 555 ? 21.969 -18.938 4.242 1 93.62 555 ILE A O 1
ATOM 4386 N N . GLU A 1 556 ? 20.391 -19.188 2.645 1 91.88 556 GLU A N 1
ATOM 4387 C CA . GLU A 1 556 ? 21.391 -19.234 1.586 1 91.88 556 GLU A CA 1
ATOM 4388 C C . GLU A 1 556 ? 22.25 -17.984 1.581 1 91.88 556 GLU A C 1
ATOM 4390 O O . GLU A 1 556 ? 23.484 -18.062 1.468 1 91.88 556 GLU A O 1
ATOM 4395 N N . ARG A 1 557 ? 21.609 -16.828 1.699 1 90.19 557 ARG A N 1
ATOM 4396 C CA . ARG A 1 557 ? 22.328 -15.562 1.741 1 90.19 557 ARG A CA 1
ATOM 4397 C C . ARG A 1 557 ? 23.203 -15.469 2.99 1 90.19 557 ARG A C 1
ATOM 4399 O O . ARG A 1 557 ? 24.328 -14.977 2.932 1 90.19 557 ARG A O 1
ATOM 4406 N N . GLY A 1 558 ? 22.625 -15.883 4.125 1 89.44 558 GLY A N 1
ATOM 4407 C CA . GLY A 1 558 ? 23.391 -15.906 5.355 1 89.44 558 GLY A CA 1
ATOM 4408 C C . GLY A 1 558 ? 24.672 -16.719 5.242 1 89.44 558 GLY A C 1
ATOM 4409 O O . GLY A 1 558 ? 25.719 -16.312 5.723 1 89.44 558 GLY A O 1
ATOM 4410 N N . LEU A 1 559 ? 24.609 -17.844 4.605 1 89.5 559 LEU A N 1
ATOM 4411 C CA . LEU A 1 559 ? 25.75 -18.734 4.414 1 89.5 559 LEU A CA 1
ATOM 4412 C C . LEU A 1 559 ? 26.781 -18.094 3.496 1 89.5 559 LEU A C 1
ATOM 4414 O O . LEU A 1 559 ? 28 -18.266 3.697 1 89.5 559 LEU A O 1
ATOM 4418 N N . LYS A 1 560 ? 26.297 -17.359 2.545 1 85.75 560 LYS A N 1
ATOM 4419 C CA . LYS A 1 560 ? 27.219 -16.672 1.644 1 85.75 560 LYS A CA 1
ATOM 4420 C C . LYS A 1 560 ? 27.953 -15.547 2.367 1 85.75 560 LYS A C 1
ATOM 4422 O O . LYS A 1 560 ? 29.094 -15.242 2.043 1 85.75 560 LYS A O 1
ATOM 4427 N N . LEU A 1 561 ? 27.25 -14.969 3.27 1 85.5 561 LEU A N 1
ATOM 4428 C CA . LEU A 1 561 ? 27.828 -13.836 3.984 1 85.5 561 LEU A CA 1
ATOM 4429 C C . LEU A 1 561 ? 28.609 -14.297 5.203 1 85.5 561 LEU A C 1
ATOM 4431 O O . LEU A 1 561 ? 29.078 -13.477 6 1 85.5 561 LEU A O 1
ATOM 4435 N N . ARG A 1 562 ? 28.703 -15.766 5.121 1 77.31 562 ARG A N 1
ATOM 4436 C CA . ARG A 1 562 ? 29.562 -16.344 6.152 1 77.31 562 ARG A CA 1
ATOM 4437 C C . ARG A 1 562 ? 31.031 -16.219 5.781 1 77.31 562 ARG A C 1
ATOM 4439 O O . ARG A 1 562 ? 31.438 -16.594 4.676 1 77.31 562 ARG A O 1
ATOM 4446 N N . PRO A 1 563 ? 31.859 -15.609 5.777 1 51.72 563 PRO A N 1
ATOM 4447 C CA . PRO A 1 563 ? 33.219 -15.688 5.215 1 51.72 563 PRO A CA 1
ATOM 4448 C C . PRO A 1 563 ? 33.844 -17.062 5.422 1 51.72 563 PRO A C 1
ATOM 4450 O O . PRO A 1 563 ? 33.562 -17.734 6.414 1 51.72 563 PRO A O 1
ATOM 4453 N N . VAL A 1 564 ? 34.375 -17.719 4.25 1 43.75 564 VAL A N 1
ATOM 4454 C CA . VAL A 1 564 ? 35.094 -18.953 4.004 1 43.75 564 VAL A CA 1
ATOM 4455 C C . VAL A 1 564 ? 36.219 -19.109 5.02 1 43.75 564 VAL A C 1
ATOM 4457 O O . VAL A 1 564 ? 37.031 -18.188 5.223 1 43.75 564 VAL A O 1
ATOM 4460 N N . MET A 1 565 ? 36.156 -19.938 5.961 1 37.91 565 MET A N 1
ATOM 4461 C CA . MET A 1 565 ? 37.406 -20.438 6.492 1 37.91 565 MET A CA 1
ATOM 4462 C C . MET A 1 565 ? 38.344 -20.875 5.363 1 37.91 565 MET A C 1
ATOM 4464 O O . MET A 1 565 ? 37.969 -21.672 4.516 1 37.91 565 MET A O 1
ATOM 4468 N N . SER A 1 566 ? 39.188 -20.203 4.805 1 34.62 566 SER A N 1
ATOM 4469 C CA . SER A 1 566 ? 40.219 -20.781 3.93 1 34.62 566 SER A CA 1
ATOM 4470 C C . SER A 1 566 ? 40.656 -22.156 4.418 1 34.62 566 SER A C 1
ATOM 4472 O O . SER A 1 566 ? 40.781 -22.375 5.625 1 34.62 566 SER A O 1
ATOM 4474 N N . ASP A 1 567 ? 40.531 -23.25 3.777 1 33.66 567 ASP A N 1
ATOM 4475 C CA . ASP A 1 567 ? 41.281 -24.5 3.988 1 33.66 567 ASP A CA 1
ATOM 4476 C C . ASP A 1 567 ? 42.688 -24.203 4.457 1 33.66 567 ASP A C 1
ATOM 4478 O O . ASP A 1 567 ? 43.25 -24.969 5.246 1 33.66 567 ASP A O 1
ATOM 4482 N N . ALA A 1 568 ? 43.625 -23.406 3.783 1 30.64 568 ALA A N 1
ATOM 4483 C CA . ALA A 1 568 ? 45 -23.203 4.215 1 30.64 568 ALA A CA 1
ATOM 4484 C C . ALA A 1 568 ? 45.062 -22.719 5.66 1 30.64 568 ALA A C 1
ATOM 4486 O O . ALA A 1 568 ? 46.062 -22.891 6.348 1 30.64 568 ALA A O 1
ATOM 4487 N N . LEU A 1 569 ? 44.125 -22.047 6.191 1 31.52 569 LEU A N 1
ATOM 4488 C CA . LEU A 1 569 ? 44.219 -21.766 7.617 1 31.52 569 LEU A CA 1
ATOM 4489 C C . LEU A 1 569 ? 43.75 -22.953 8.438 1 31.52 569 LEU A C 1
ATOM 4491 O O . LEU A 1 569 ? 43.688 -22.891 9.672 1 31.52 569 LEU A O 1
ATOM 4495 N N . LYS A 1 570 ? 43.344 -24.156 8.047 1 32.44 570 LYS A N 1
ATOM 4496 C CA . LYS A 1 570 ? 43.531 -25.312 8.906 1 32.44 570 LYS A CA 1
ATOM 4497 C C . LYS A 1 570 ? 44.938 -25.375 9.484 1 32.44 570 LYS A C 1
ATOM 4499 O O . LYS A 1 570 ? 45.125 -25.719 10.656 1 32.44 570 LYS A O 1
ATOM 4504 N N . LEU A 1 571 ? 46.062 -25.375 8.703 1 30.56 571 LEU A N 1
ATOM 4505 C CA . LEU A 1 571 ? 47.438 -25.516 9.227 1 30.56 571 LEU A CA 1
ATOM 4506 C C . LEU A 1 571 ? 47.812 -24.312 10.094 1 30.56 571 LEU A C 1
ATOM 4508 O O . LEU A 1 571 ? 48.406 -24.484 11.148 1 30.56 571 LEU A O 1
ATOM 4512 N N . TYR A 1 572 ? 47.938 -23.047 9.633 1 27.48 572 TYR A N 1
ATOM 4513 C CA . TYR A 1 572 ? 48.375 -22.047 10.602 1 27.48 572 TYR A CA 1
ATOM 4514 C C . TYR A 1 572 ? 47.281 -21.797 11.641 1 27.48 572 TYR A C 1
ATOM 4516 O O . TYR A 1 572 ? 47.406 -20.891 12.477 1 27.48 572 TYR A O 1
ATOM 4524 N N . GLN A 1 573 ? 46.312 -22.422 11.969 1 30.05 573 GLN A N 1
ATOM 4525 C CA . GLN A 1 573 ? 45.781 -22.453 13.328 1 30.05 573 GLN A CA 1
ATOM 4526 C C . GLN A 1 573 ? 46.875 -22.703 14.344 1 30.05 573 GLN A C 1
ATOM 4528 O O . GLN A 1 573 ? 46.656 -22.641 15.555 1 30.05 573 GLN A O 1
ATOM 4533 N N . ALA A 1 574 ? 47.844 -23.391 14.172 1 28.83 574 ALA A N 1
ATOM 4534 C CA . ALA A 1 574 ? 48.75 -23.438 15.328 1 28.83 574 ALA A CA 1
ATOM 4535 C C . ALA A 1 574 ? 49.219 -22.047 15.695 1 28.83 574 ALA A C 1
ATOM 4537 O O . ALA A 1 574 ? 49.406 -21.734 16.875 1 28.83 574 ALA A O 1
ATOM 4538 N N . VAL A 1 575 ? 50.125 -21.375 14.953 1 26.5 575 VAL A N 1
ATOM 4539 C CA . VAL A 1 575 ? 50.75 -20.172 15.539 1 26.5 575 VAL A CA 1
ATOM 4540 C C . VAL A 1 575 ? 49.688 -19.109 15.766 1 26.5 575 VAL A C 1
ATOM 4542 O O . VAL A 1 575 ? 49.562 -18.578 16.875 1 26.5 575 VAL A O 1
ATOM 4545 N N . SER A 1 576 ? 49.75 -17.797 14.93 1 26.28 576 SER A N 1
ATOM 4546 C CA . SER A 1 576 ? 49.25 -16.484 15.289 1 26.28 576 SER A CA 1
ATOM 4547 C C . SER A 1 576 ? 47.719 -16.5 15.406 1 26.28 576 SER A C 1
ATOM 4549 O O . SER A 1 576 ? 47.031 -16.688 14.414 1 26.28 576 SER A O 1
ATOM 4551 N N . LEU A 1 577 ? 46.812 -17.031 16.234 1 27.31 577 LEU A N 1
ATOM 4552 C CA . LEU A 1 577 ? 45.781 -17 17.25 1 27.31 577 LEU A CA 1
ATOM 4553 C C . LEU A 1 577 ? 45.125 -15.617 17.297 1 27.31 577 LEU A C 1
ATOM 4555 O O . LEU A 1 577 ? 44 -15.477 17.812 1 27.31 577 LEU A O 1
ATOM 4559 N N . THR A 1 578 ? 45.719 -14.422 17.344 1 27.98 578 THR A N 1
ATOM 4560 C CA . THR A 1 578 ? 45.219 -13.094 17.688 1 27.98 578 THR A CA 1
ATOM 4561 C C . THR A 1 578 ? 44.312 -12.555 16.578 1 27.98 578 THR A C 1
ATOM 4563 O O . THR A 1 578 ? 43.625 -11.562 16.766 1 27.98 578 THR A O 1
ATOM 4566 N N . GLY A 1 579 ? 44.656 -12.602 15.305 1 30.08 579 GLY A N 1
ATOM 4567 C CA . GLY A 1 579 ? 43.938 -11.773 14.344 1 30.08 579 GLY A CA 1
ATOM 4568 C C . GLY A 1 579 ? 42.594 -12.344 13.945 1 30.08 579 GLY A C 1
ATOM 4569 O O . GLY A 1 579 ? 42.531 -13.375 13.273 1 30.08 579 GLY A O 1
ATOM 4570 N N . LYS A 1 580 ? 41.5 -12.234 14.633 1 31.09 580 LYS A N 1
ATOM 4571 C CA . LYS A 1 580 ? 40.062 -12.469 14.602 1 31.09 580 LYS A CA 1
ATOM 4572 C C . LYS A 1 580 ? 39.5 -12.25 13.203 1 31.09 580 LYS A C 1
ATOM 4574 O O . LYS A 1 580 ? 39.406 -11.117 12.742 1 31.09 580 LYS A O 1
ATOM 4579 N N . ARG A 1 581 ? 39.719 -12.961 12.125 1 35.69 581 ARG A N 1
ATOM 4580 C CA . ARG A 1 581 ? 39.031 -12.797 10.844 1 35.69 581 ARG A CA 1
ATOM 4581 C C . ARG A 1 581 ? 37.531 -12.938 10.992 1 35.69 581 ARG A C 1
ATOM 4583 O O . ARG A 1 581 ? 37.031 -13.984 11.414 1 35.69 581 ARG A O 1
ATOM 4590 N N . LEU A 1 582 ? 36.625 -12.016 11.352 1 43.25 582 LEU A N 1
ATOM 4591 C CA . LEU A 1 582 ? 35.312 -11.68 11.859 1 43.25 582 LEU A CA 1
ATOM 4592 C C . LEU A 1 582 ? 34.25 -11.859 10.773 1 43.25 582 LEU A C 1
ATOM 4594 O O . LEU A 1 582 ? 34.469 -11.461 9.625 1 43.25 582 LEU A O 1
ATOM 4598 N N . GLN A 1 583 ? 33.312 -13.062 10.688 1 60 583 GLN A N 1
ATOM 4599 C CA . GLN A 1 583 ? 32.031 -13.258 10.031 1 60 583 GLN A CA 1
ATOM 4600 C C . GLN A 1 583 ? 31.156 -12.008 10.164 1 60 583 GLN A C 1
ATOM 4602 O O . GLN A 1 583 ? 30.969 -11.492 11.266 1 60 583 GLN A O 1
ATOM 4607 N N . ALA A 1 584 ? 30.781 -11.656 8.797 1 68.38 584 ALA A N 1
ATOM 4608 C CA . ALA A 1 584 ? 30.094 -10.375 8.859 1 68.38 584 ALA A CA 1
ATOM 4609 C C . ALA A 1 584 ? 28.938 -10.414 9.859 1 68.38 584 ALA A C 1
ATOM 4611 O O . ALA A 1 584 ? 28.797 -9.5 10.68 1 68.38 584 ALA A O 1
ATOM 4612 N N . ILE A 1 585 ? 28.266 -11.539 9.859 1 74.19 585 ILE A N 1
ATOM 4613 C CA . ILE A 1 585 ? 27.109 -11.641 10.742 1 74.19 585 ILE A CA 1
ATOM 4614 C C . ILE A 1 585 ? 27.562 -11.75 12.195 1 74.19 585 ILE A C 1
ATOM 4616 O O . ILE A 1 585 ? 27.062 -11.047 13.07 1 74.19 585 ILE A O 1
ATOM 4620 N N . ASN A 1 586 ? 28.531 -12.617 12.422 1 76.81 586 ASN A N 1
ATOM 4621 C CA . ASN A 1 586 ? 29.016 -12.781 13.781 1 76.81 586 ASN A CA 1
ATOM 4622 C C . ASN A 1 586 ? 29.75 -11.531 14.266 1 76.81 586 ASN A C 1
ATOM 4624 O O . ASN A 1 586 ? 29.688 -11.188 15.445 1 76.81 586 ASN A O 1
ATOM 4628 N N . GLN A 1 587 ? 30.422 -10.875 13.32 1 77.44 587 GLN A N 1
ATOM 4629 C CA . GLN A 1 587 ? 31.078 -9.617 13.68 1 77.44 587 GLN A CA 1
ATOM 4630 C C . GLN A 1 587 ? 30.047 -8.555 14.07 1 77.44 587 GLN A C 1
ATOM 4632 O O . GLN A 1 587 ? 30.281 -7.762 14.984 1 77.44 587 GLN A O 1
ATOM 4637 N N . TRP A 1 588 ? 29.016 -8.578 13.352 1 82.69 588 TRP A N 1
ATOM 4638 C CA . TRP A 1 588 ? 27.922 -7.684 13.703 1 82.69 588 TRP A CA 1
ATOM 4639 C C . TRP A 1 588 ? 27.453 -7.938 15.133 1 82.69 588 TRP A C 1
ATOM 4641 O O . TRP A 1 588 ? 27.281 -7 15.914 1 82.69 588 TRP A O 1
ATOM 4651 N N . ILE A 1 589 ? 27.281 -9.18 15.484 1 84.31 589 ILE A N 1
ATOM 4652 C CA . ILE A 1 589 ? 26.781 -9.57 16.797 1 84.31 589 ILE A CA 1
ATOM 4653 C C . ILE A 1 589 ? 27.781 -9.156 17.875 1 84.31 589 ILE A C 1
ATOM 4655 O O . ILE A 1 589 ? 27.391 -8.648 18.938 1 84.31 589 ILE A O 1
ATOM 4659 N N . GLU A 1 590 ? 28.984 -9.258 17.516 1 80.62 590 GLU A N 1
ATOM 4660 C CA . GLU A 1 590 ? 30.047 -8.938 18.469 1 80.62 590 GLU A CA 1
ATOM 4661 C C . GLU A 1 590 ? 30.109 -7.441 18.75 1 80.62 590 GLU A C 1
ATOM 4663 O O . GLU A 1 590 ? 30.484 -7.027 19.844 1 80.62 590 GLU A O 1
ATOM 4668 N N . GLN A 1 591 ? 29.641 -6.684 17.844 1 80.56 591 GLN A N 1
ATOM 4669 C CA . GLN A 1 591 ? 29.781 -5.234 17.953 1 80.56 591 GLN A CA 1
ATOM 4670 C C . GLN A 1 591 ? 28.531 -4.621 18.594 1 80.56 591 GLN A C 1
ATOM 4672 O O . GLN A 1 591 ? 28.484 -3.412 18.828 1 80.56 591 GLN A O 1
ATOM 4677 N N . LEU A 1 592 ? 27.562 -5.375 18.938 1 82 592 LEU A N 1
ATOM 4678 C CA . LEU A 1 592 ? 26.281 -4.852 19.391 1 82 592 LEU A CA 1
ATOM 4679 C C . LEU A 1 592 ? 26.453 -4.062 20.688 1 82 592 LEU A C 1
ATOM 4681 O O . LEU A 1 592 ? 25.734 -3.082 20.906 1 82 592 LEU A O 1
ATOM 4685 N N . ASP A 1 593 ? 27.375 -4.477 21.531 1 75.69 593 ASP A N 1
ATOM 4686 C CA . ASP A 1 593 ? 27.484 -3.816 22.828 1 75.69 593 ASP A CA 1
ATOM 4687 C C . ASP A 1 593 ? 28.641 -2.82 22.828 1 75.69 593 ASP A C 1
ATOM 4689 O O . ASP A 1 593 ? 28.969 -2.234 23.875 1 75.69 593 ASP A O 1
ATOM 4693 N N . LYS A 1 594 ? 29.234 -2.617 21.75 1 76.38 594 LYS A N 1
ATOM 4694 C CA . LYS A 1 594 ? 30.391 -1.718 21.688 1 76.38 594 LYS A CA 1
ATOM 4695 C C . LYS A 1 594 ? 29.969 -0.276 21.953 1 76.38 594 LYS A C 1
ATOM 4697 O O . LYS A 1 594 ? 29.031 0.23 21.359 1 76.38 594 LYS A O 1
ATOM 4702 N N . GLY A 1 595 ? 30.594 0.401 22.828 1 70.12 595 GLY A N 1
ATOM 4703 C CA . GLY A 1 595 ? 30.375 1.811 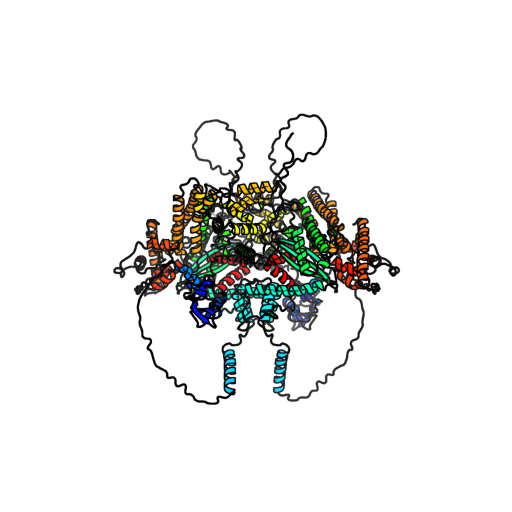23.125 1 70.12 595 GLY A CA 1
ATOM 4704 C C . GLY A 1 595 ? 29.156 2.064 23.984 1 70.12 595 GLY A C 1
ATOM 4705 O O . GLY A 1 595 ? 28.797 3.215 24.234 1 70.12 595 GLY A O 1
ATOM 4706 N N . LEU A 1 596 ? 28.469 0.938 24.328 1 77.69 596 LEU A N 1
ATOM 4707 C CA . LEU A 1 596 ? 27.266 1.112 25.141 1 77.69 596 LEU A CA 1
ATOM 4708 C C . LEU A 1 596 ? 27.594 0.922 26.625 1 77.69 596 LEU A C 1
ATOM 4710 O O . LEU A 1 596 ? 28.531 0.202 26.969 1 77.69 596 LEU A O 1
ATOM 4714 N N . THR A 1 597 ? 27.031 1.827 27.453 1 74.69 597 THR A N 1
ATOM 4715 C CA . THR A 1 597 ? 27.25 1.702 28.891 1 74.69 597 THR A CA 1
ATOM 4716 C C . THR A 1 597 ? 25.922 1.581 29.625 1 74.69 597 THR A C 1
ATOM 4718 O O . THR A 1 597 ? 24.859 1.819 29.047 1 74.69 597 THR A O 1
ATOM 4721 N N . GLY A 1 598 ? 25.906 1.032 30.734 1 79.25 598 GLY A N 1
ATOM 4722 C CA . GLY A 1 598 ? 24.734 0.992 31.594 1 79.25 598 GLY A CA 1
ATOM 4723 C C . GLY A 1 598 ? 23.703 -0.041 31.172 1 79.25 598 GLY A C 1
ATOM 4724 O O . GLY A 1 598 ? 24.062 -1.182 30.859 1 79.25 598 GLY A O 1
ATOM 4725 N N . LYS A 1 599 ? 22.453 0.292 31.312 1 76 599 LYS A N 1
ATOM 4726 C CA . LYS A 1 599 ? 21.344 -0.599 31 1 76 599 LYS A CA 1
ATOM 4727 C C . LYS A 1 599 ? 21.359 -1.007 29.531 1 76 599 LYS A C 1
ATOM 4729 O O . LYS A 1 599 ? 21.062 -2.156 29.188 1 76 599 LYS A O 1
ATOM 4734 N N . LYS A 1 600 ? 21.797 -0.114 28.734 1 78.12 600 LYS A N 1
ATOM 4735 C CA . LYS A 1 600 ? 21.875 -0.399 27.297 1 78.12 600 LYS A CA 1
ATOM 4736 C C . LYS A 1 600 ? 22.938 -1.445 27 1 78.12 600 LYS A C 1
ATOM 4738 O O . LYS A 1 600 ? 22.75 -2.309 26.141 1 78.12 600 LYS A O 1
ATOM 4743 N N . ALA A 1 601 ? 24.031 -1.4 27.672 1 82.62 601 ALA A N 1
ATOM 4744 C CA . ALA A 1 601 ? 25.109 -2.371 27.484 1 82.62 601 ALA A CA 1
ATOM 4745 C C . ALA A 1 601 ? 24.656 -3.768 27.922 1 82.62 601 ALA A C 1
ATOM 4747 O O . ALA A 1 601 ? 24.984 -4.758 27.25 1 82.62 601 ALA A O 1
ATOM 4748 N N . ARG A 1 602 ? 23.969 -3.781 28.969 1 83.31 602 ARG A N 1
ATOM 4749 C CA . ARG A 1 602 ? 23.5 -5.07 29.469 1 83.31 602 ARG A CA 1
ATOM 4750 C C . ARG A 1 602 ? 22.5 -5.695 28.484 1 83.31 602 ARG A C 1
ATOM 4752 O O . ARG A 1 602 ? 22.562 -6.898 28.234 1 83.31 602 ARG A O 1
ATOM 4759 N N . ALA A 1 603 ? 21.562 -4.91 28 1 85.44 603 ALA A N 1
ATOM 4760 C CA . ALA A 1 603 ? 20.594 -5.391 27.016 1 85.44 603 ALA A CA 1
ATOM 4761 C C . ALA A 1 603 ? 21.297 -5.883 25.75 1 85.44 603 ALA A C 1
ATOM 4763 O O . ALA A 1 603 ? 20.906 -6.906 25.172 1 85.44 603 ALA A O 1
ATOM 4764 N N . ALA A 1 604 ? 22.312 -5.176 25.344 1 85.94 604 ALA A N 1
ATOM 4765 C CA . ALA A 1 604 ? 23.062 -5.539 24.141 1 85.94 604 ALA A CA 1
ATOM 4766 C C . ALA A 1 604 ? 23.828 -6.84 24.359 1 85.94 604 ALA A C 1
ATOM 4768 O O . ALA A 1 604 ? 23.922 -7.668 23.438 1 85.94 604 ALA A O 1
ATOM 4769 N N . ARG A 1 605 ? 24.359 -7.055 25.531 1 85.75 605 ARG A N 1
ATOM 4770 C CA . ARG A 1 605 ? 25.094 -8.273 25.844 1 85.75 605 ARG A CA 1
ATOM 4771 C C . ARG A 1 605 ? 24.172 -9.484 25.859 1 85.75 605 ARG A C 1
ATOM 4773 O O . ARG A 1 605 ? 24.562 -10.578 25.453 1 85.75 605 ARG A O 1
ATOM 4780 N N . THR A 1 606 ? 23 -9.219 26.344 1 87.06 606 THR A N 1
ATOM 4781 C CA . THR A 1 606 ? 22 -10.289 26.328 1 87.06 606 THR A CA 1
ATOM 4782 C C . THR A 1 606 ? 21.641 -10.672 24.891 1 87.06 606 THR A C 1
ATOM 4784 O O . THR A 1 606 ? 21.531 -11.859 24.578 1 87.06 606 THR A O 1
ATOM 4787 N N . LYS A 1 607 ? 21.469 -9.734 24.094 1 87.81 607 LYS A N 1
ATOM 4788 C CA . LYS A 1 607 ? 21.188 -9.977 22.688 1 87.81 607 LYS A CA 1
ATOM 4789 C C . LYS A 1 607 ? 22.328 -10.727 22.016 1 87.81 607 LYS A C 1
ATOM 4791 O O . LYS A 1 607 ? 22.109 -11.633 21.219 1 87.81 607 LYS A O 1
ATOM 4796 N N . LYS A 1 608 ? 23.516 -10.344 22.359 1 86.38 608 LYS A N 1
ATOM 4797 C CA . LYS A 1 608 ? 24.703 -10.984 21.797 1 86.38 608 LYS A CA 1
ATOM 4798 C C . LYS A 1 608 ? 24.734 -12.469 22.141 1 86.38 608 LYS A C 1
ATOM 4800 O O . LYS A 1 608 ? 25 -13.305 21.281 1 86.38 608 LYS A O 1
ATOM 4805 N N . ARG A 1 609 ? 24.422 -12.742 23.297 1 85.88 609 ARG A N 1
ATOM 4806 C CA . ARG A 1 609 ? 24.422 -14.133 23.75 1 85.88 609 ARG A CA 1
ATOM 4807 C C . ARG A 1 609 ? 23.312 -14.922 23.078 1 85.88 609 ARG A C 1
ATOM 4809 O O . ARG A 1 609 ? 23.5 -16.062 22.672 1 85.88 609 ARG A O 1
ATOM 4816 N N . LYS A 1 610 ? 22.234 -14.273 22.969 1 88 610 LYS A N 1
ATOM 4817 C CA . LYS A 1 610 ? 21.047 -14.938 22.422 1 88 610 LYS A CA 1
ATOM 4818 C C . LYS A 1 610 ? 21.188 -15.148 20.922 1 88 610 LYS A C 1
ATOM 4820 O O . LYS A 1 610 ? 20.688 -16.141 20.375 1 88 610 LYS A O 1
ATOM 4825 N N . TRP A 1 611 ? 21.875 -14.273 20.219 1 89.94 611 TRP A N 1
ATOM 4826 C CA . TRP A 1 611 ? 21.891 -14.266 18.766 1 89.94 611 TRP A CA 1
ATOM 4827 C C . TRP A 1 611 ? 23.172 -14.906 18.219 1 89.94 611 TRP A C 1
ATOM 4829 O O . TRP A 1 611 ? 23.281 -15.164 17.016 1 89.94 611 TRP A O 1
ATOM 4839 N N . TYR A 1 612 ? 24.078 -15.227 19.109 1 87.81 612 TYR A N 1
ATOM 4840 C CA . TYR A 1 612 ? 25.359 -15.758 18.656 1 87.81 612 TYR A CA 1
ATOM 4841 C C . TYR A 1 612 ? 25.172 -17.062 17.891 1 87.81 612 TYR A C 1
ATOM 4843 O O . TYR A 1 612 ? 24.469 -17.969 18.359 1 87.81 612 TYR A O 1
ATOM 4851 N N . LEU A 1 613 ? 25.75 -17.156 16.703 1 89 613 LEU A N 1
ATOM 4852 C CA . LEU A 1 613 ? 25.703 -18.359 15.867 1 89 613 LEU A CA 1
ATOM 4853 C C . LEU A 1 613 ? 27 -19.141 15.984 1 89 613 LEU A C 1
ATOM 4855 O O . LEU A 1 613 ? 28 -18.812 15.336 1 89 613 LEU A O 1
ATOM 4859 N N . ALA A 1 614 ? 26.906 -20.219 16.672 1 85.25 614 ALA A N 1
ATOM 4860 C CA . ALA A 1 614 ? 28.047 -21.109 16.859 1 85.25 614 ALA A CA 1
ATOM 4861 C C . ALA A 1 614 ? 28.328 -21.922 15.602 1 85.25 614 ALA A C 1
ATOM 4863 O O . ALA A 1 614 ? 27.516 -21.953 14.68 1 85.25 614 ALA A O 1
ATOM 4864 N N . PRO A 1 615 ? 29.484 -22.516 15.43 1 83.62 615 PRO A N 1
ATOM 4865 C CA . PRO A 1 615 ? 29.797 -23.344 14.258 1 83.62 615 PRO A CA 1
ATOM 4866 C C . PRO A 1 615 ? 28.75 -24.438 14.016 1 83.62 615 PRO A C 1
ATOM 4868 O O . PRO A 1 615 ? 28.438 -24.75 12.867 1 83.62 615 PRO A O 1
ATOM 4871 N N . GLU A 1 616 ? 28.25 -24.922 15.094 1 84.25 616 GLU A N 1
ATOM 4872 C CA . GLU A 1 616 ? 27.219 -25.953 14.961 1 84.25 616 GLU A CA 1
ATOM 4873 C C . GLU A 1 616 ? 25.953 -25.359 14.352 1 84.25 616 GLU A C 1
ATOM 4875 O O . GLU A 1 616 ? 25.234 -26.047 13.609 1 84.25 616 GLU A O 1
ATOM 4880 N N . ASP A 1 617 ? 25.734 -24.141 14.688 1 88.44 617 ASP A N 1
ATOM 4881 C CA . ASP A 1 617 ? 24.578 -23.469 14.117 1 88.44 617 ASP A CA 1
ATOM 4882 C C . ASP A 1 617 ? 24.734 -23.297 12.609 1 88.44 617 ASP A C 1
ATOM 4884 O O . ASP A 1 617 ? 23.781 -23.531 11.852 1 88.44 617 ASP A O 1
ATOM 4888 N N . TRP A 1 618 ? 25.891 -22.953 12.203 1 88.31 618 TRP A N 1
ATOM 4889 C CA . TRP A 1 618 ? 26.156 -22.75 10.781 1 88.31 618 TRP A CA 1
ATOM 4890 C C . TRP A 1 618 ? 26.094 -24.062 10.023 1 88.31 618 TRP A C 1
ATOM 4892 O O . TRP A 1 618 ? 25.672 -24.109 8.867 1 88.31 618 TRP A O 1
ATOM 4902 N N . GLU A 1 619 ? 26.516 -25.078 10.633 1 86.25 619 GLU A N 1
ATOM 4903 C CA . GLU A 1 619 ? 26.406 -26.391 10.023 1 86.25 619 GLU A CA 1
ATOM 4904 C C . GLU A 1 619 ? 24.953 -26.797 9.82 1 86.25 619 GLU A C 1
ATOM 4906 O O . GLU A 1 619 ? 24.578 -27.328 8.773 1 86.25 619 GLU A O 1
ATOM 4911 N N . THR A 1 620 ? 24.203 -26.562 10.812 1 89.44 620 THR A N 1
ATOM 4912 C CA . THR A 1 620 ? 22.781 -26.859 10.719 1 89.44 620 THR A CA 1
ATOM 4913 C C . THR A 1 620 ? 22.125 -26.047 9.602 1 89.44 620 THR A C 1
ATOM 4915 O O . THR A 1 620 ? 21.297 -26.578 8.844 1 89.44 620 THR A O 1
ATOM 4918 N N . LEU A 1 621 ? 22.5 -24.797 9.5 1 92.38 621 LEU A N 1
ATOM 4919 C CA . LEU A 1 621 ? 21.953 -23.953 8.445 1 92.38 621 LEU A CA 1
ATOM 4920 C C . LEU A 1 621 ? 22.359 -24.469 7.066 1 92.38 621 LEU A C 1
ATOM 4922 O O . LEU A 1 621 ? 21.578 -24.422 6.125 1 92.38 621 LEU A O 1
ATOM 4926 N N . SER A 1 622 ? 23.516 -24.938 6.965 1 91.25 622 SER A N 1
ATOM 4927 C CA . SER A 1 622 ? 24 -25.484 5.699 1 91.25 622 SER A CA 1
ATOM 4928 C C . SER A 1 622 ? 23.203 -26.734 5.309 1 91.25 622 SER A C 1
ATOM 4930 O O . SER A 1 622 ? 22.812 -26.891 4.148 1 91.25 622 SER A O 1
ATOM 4932 N N . VAL A 1 623 ? 23 -27.562 6.234 1 92 623 VAL A N 1
ATOM 4933 C CA . VAL A 1 623 ? 22.234 -28.781 5.977 1 92 623 VAL A CA 1
ATOM 4934 C C . VAL A 1 623 ? 20.797 -28.422 5.594 1 92 623 VAL A C 1
ATOM 4936 O O . VAL A 1 623 ? 20.234 -29.016 4.668 1 92 623 VAL A O 1
ATOM 4939 N N . LEU A 1 624 ? 20.25 -27.5 6.301 1 94 624 LEU A N 1
ATOM 4940 C CA . LEU A 1 624 ? 18.891 -27.047 6.012 1 94 624 LEU A CA 1
ATOM 4941 C C . LEU A 1 624 ? 18.797 -26.469 4.602 1 94 624 LEU A C 1
ATOM 4943 O O . LEU A 1 624 ? 17.812 -26.688 3.906 1 94 624 LEU A O 1
ATOM 4947 N N . CYS A 1 625 ? 19.75 -25.734 4.254 1 94.12 625 CYS A N 1
ATOM 4948 C CA . CYS A 1 625 ? 19.797 -25.172 2.91 1 94.12 625 CYS A CA 1
ATOM 4949 C C . CYS A 1 625 ? 19.781 -26.266 1.853 1 94.12 625 CYS A C 1
ATOM 4951 O O . CYS A 1 625 ? 19.047 -26.172 0.866 1 94.12 625 CYS A O 1
ATOM 4953 N N . ASP A 1 626 ? 20.484 -27.312 2.092 1 93.56 626 ASP A N 1
ATOM 4954 C CA . ASP A 1 626 ? 20.562 -28.438 1.156 1 93.56 626 ASP A CA 1
ATOM 4955 C C . ASP A 1 626 ? 19.234 -29.188 1.1 1 93.56 626 ASP A C 1
ATOM 4957 O O . ASP A 1 626 ? 18.844 -29.703 0.046 1 93.56 626 ASP A O 1
ATOM 4961 N N . ILE A 1 627 ? 18.625 -29.25 2.168 1 95.12 627 ILE A N 1
ATOM 4962 C CA . ILE A 1 627 ? 17.359 -29.969 2.234 1 95.12 627 ILE A CA 1
ATOM 4963 C C . ILE A 1 627 ? 16.281 -29.172 1.498 1 95.12 627 ILE A C 1
ATOM 4965 O O . ILE A 1 627 ? 15.445 -29.75 0.802 1 95.12 627 ILE A O 1
ATOM 4969 N N . LEU A 1 628 ? 16.297 -27.859 1.615 1 95.56 628 LEU A N 1
ATOM 4970 C CA . LEU A 1 628 ? 15.227 -27.031 1.081 1 95.56 628 LEU A CA 1
ATOM 4971 C C . LEU A 1 628 ? 15.453 -26.734 -0.398 1 95.56 628 LEU A C 1
ATOM 4973 O O . LEU A 1 628 ? 14.516 -26.375 -1.115 1 95.56 628 LEU A O 1
ATOM 4977 N N . LYS A 1 629 ? 16.609 -26.891 -0.926 1 94.31 629 LYS A N 1
ATOM 4978 C CA . LYS A 1 629 ? 16.969 -26.531 -2.291 1 94.31 629 LYS A CA 1
ATOM 4979 C C . LYS A 1 629 ? 16.141 -27.297 -3.311 1 94.31 629 LYS A C 1
ATOM 4981 O O . LYS A 1 629 ? 15.547 -26.703 -4.211 1 94.31 629 LYS A O 1
ATOM 4986 N N . PRO A 1 630 ? 16.016 -28.625 -3.176 1 94.06 630 PRO A N 1
ATOM 4987 C CA . PRO A 1 630 ? 15.203 -29.344 -4.152 1 94.06 630 PRO A CA 1
ATOM 4988 C C . PRO A 1 630 ? 13.758 -28.875 -4.188 1 94.06 630 PRO A C 1
ATOM 4990 O O . PRO A 1 630 ? 13.125 -28.875 -5.25 1 94.06 630 PRO A O 1
ATOM 4993 N N . PHE A 1 631 ? 13.242 -28.547 -3.02 1 95 631 PHE A N 1
ATOM 4994 C CA . PHE A 1 631 ? 11.883 -28.016 -2.984 1 95 631 PHE A CA 1
ATOM 4995 C C . PHE A 1 631 ? 11.789 -26.719 -3.764 1 95 631 PHE A C 1
ATOM 4997 O O . PHE A 1 631 ? 10.797 -26.469 -4.461 1 95 631 PHE A O 1
ATOM 5004 N N . SER A 1 632 ? 12.773 -25.859 -3.633 1 93.06 632 SER A N 1
ATOM 5005 C CA . SER A 1 632 ? 12.82 -24.609 -4.391 1 93.06 632 SER A CA 1
ATOM 5006 C C . SER A 1 632 ? 12.938 -24.875 -5.887 1 93.06 632 SER A C 1
ATOM 5008 O O . SER A 1 632 ? 12.273 -24.219 -6.695 1 93.06 632 SER A O 1
ATOM 5010 N N . ASP A 1 633 ? 13.711 -25.859 -6.258 1 91.25 633 ASP A N 1
ATOM 5011 C CA . ASP A 1 633 ? 13.914 -26.203 -7.66 1 91.25 633 ASP A CA 1
ATOM 5012 C C . ASP A 1 633 ? 12.625 -26.719 -8.289 1 91.25 633 ASP A C 1
ATOM 5014 O O . ASP A 1 633 ? 12.281 -26.344 -9.414 1 91.25 633 ASP A O 1
ATOM 5018 N N . VAL A 1 634 ? 11.953 -27.562 -7.609 1 92.44 634 VAL A N 1
ATOM 5019 C CA . VAL A 1 634 ? 10.68 -28.094 -8.086 1 92.44 634 VAL A CA 1
ATOM 5020 C C . VAL A 1 634 ? 9.68 -26.969 -8.266 1 92.44 634 VAL A C 1
ATOM 5022 O O . VAL A 1 634 ? 8.922 -26.938 -9.234 1 92.44 634 VAL A O 1
ATOM 5025 N N . THR A 1 635 ? 9.703 -26.047 -7.273 1 90.69 635 THR A N 1
ATOM 5026 C CA . THR A 1 635 ? 8.812 -24.906 -7.359 1 90.69 635 THR A CA 1
ATOM 5027 C C . THR A 1 635 ? 9.055 -24.109 -8.641 1 90.69 635 THR A C 1
ATOM 5029 O O . THR A 1 635 ? 8.109 -23.719 -9.328 1 90.69 635 THR A O 1
ATOM 5032 N N . HIS A 1 636 ? 10.25 -23.922 -9.016 1 88.94 636 HIS A N 1
ATOM 5033 C CA . HIS A 1 636 ? 10.602 -23.172 -10.219 1 88.94 636 HIS A CA 1
ATOM 5034 C C . HIS A 1 636 ? 10.156 -23.922 -11.477 1 88.94 636 HIS A C 1
ATOM 5036 O O . HIS A 1 636 ? 9.688 -23.297 -12.43 1 88.94 636 HIS A O 1
ATOM 5042 N N . GLN A 1 637 ? 10.258 -25.188 -11.453 1 87.69 637 GLN A N 1
ATOM 5043 C CA . GLN A 1 637 ? 9.867 -25.984 -12.617 1 87.69 637 GLN A CA 1
ATOM 5044 C C . GLN A 1 637 ? 8.352 -26 -12.781 1 87.69 637 GLN A C 1
ATOM 5046 O O . GLN A 1 637 ? 7.844 -25.969 -13.906 1 87.69 637 GLN A O 1
ATOM 5051 N N . LEU A 1 638 ? 7.672 -26.109 -11.688 1 89.12 638 LEU A N 1
ATOM 5052 C CA . LEU A 1 638 ? 6.211 -26.125 -11.727 1 89.12 638 LEU A CA 1
ATOM 5053 C C . LEU A 1 638 ? 5.664 -24.75 -12.109 1 89.12 638 LEU A C 1
ATOM 5055 O O . LEU A 1 638 ? 4.488 -24.625 -12.461 1 89.12 638 LEU A O 1
ATOM 5059 N N . SER A 1 639 ? 6.477 -23.719 -12.031 1 86.38 639 SER A N 1
ATOM 5060 C CA . SER A 1 639 ? 6.016 -22.359 -12.266 1 86.38 639 SER A CA 1
ATOM 5061 C C . SER A 1 639 ? 6.262 -21.938 -13.711 1 86.38 639 SER A C 1
ATOM 5063 O O . SER A 1 639 ? 6.027 -20.781 -14.078 1 86.38 639 SER A O 1
ATOM 5065 N N . LEU A 1 640 ? 6.641 -22.875 -14.531 1 82.56 640 LEU A N 1
ATOM 5066 C CA . LEU A 1 640 ? 6.891 -22.578 -15.938 1 82.56 640 LEU A CA 1
ATOM 5067 C C . LEU A 1 640 ? 5.582 -22.422 -16.703 1 82.56 640 LEU A C 1
ATOM 5069 O O . LEU A 1 640 ? 4.602 -23.109 -16.406 1 82.56 640 LEU A O 1
ATOM 5073 N N . ASP A 1 641 ? 5.566 -21.594 -17.719 1 81.69 641 ASP A N 1
ATOM 5074 C CA . ASP A 1 641 ? 4.391 -21.359 -18.547 1 81.69 641 ASP A CA 1
ATOM 5075 C C . ASP A 1 641 ? 4.406 -22.266 -19.781 1 81.69 641 ASP A C 1
ATOM 5077 O O . ASP A 1 641 ? 5.473 -22.578 -20.312 1 81.69 641 ASP A O 1
ATOM 5081 N N . GLY A 1 642 ? 3.217 -22.703 -20.203 1 85.81 642 GLY A N 1
ATOM 5082 C CA . GLY A 1 642 ? 3.064 -23.406 -21.453 1 85.81 642 GLY A CA 1
ATOM 5083 C C . GLY A 1 642 ? 3.494 -24.859 -21.375 1 85.81 642 GLY A C 1
ATOM 5084 O O . GLY A 1 642 ? 3.725 -25.5 -22.406 1 85.81 642 GLY A O 1
ATOM 5085 N N . VAL A 1 643 ? 3.707 -25.312 -20.188 1 88.94 643 VAL A N 1
ATOM 5086 C CA . VAL A 1 643 ? 4.141 -26.703 -20 1 88.94 643 VAL A CA 1
ATOM 5087 C C . VAL A 1 643 ? 3.033 -27.484 -19.297 1 88.94 643 VAL A C 1
ATOM 5089 O O . VAL A 1 643 ? 2.377 -26.984 -18.391 1 88.94 643 VAL A O 1
ATOM 5092 N N . PRO A 1 644 ? 2.828 -28.703 -19.812 1 94.62 644 PRO A N 1
ATOM 5093 C CA . PRO A 1 644 ? 1.847 -29.547 -19.125 1 94.62 644 PRO A CA 1
ATOM 5094 C C . PRO A 1 644 ? 2.334 -30.016 -17.75 1 94.62 644 PRO A C 1
ATOM 5096 O O . PRO A 1 644 ? 2.947 -31.094 -17.656 1 94.62 644 PRO A O 1
ATOM 5099 N N . THR A 1 645 ? 1.917 -29.422 -16.781 1 94.12 645 THR A N 1
ATOM 5100 C CA . THR A 1 645 ? 2.457 -29.656 -15.445 1 94.12 645 THR A CA 1
ATOM 5101 C C . THR A 1 645 ? 1.86 -30.922 -14.828 1 94.12 645 THR A C 1
ATOM 5103 O O . THR A 1 645 ? 2.428 -31.484 -13.898 1 94.12 645 THR A O 1
ATOM 5106 N N . ILE A 1 646 ? 0.734 -31.391 -15.32 1 96.12 646 ILE A N 1
ATOM 5107 C CA . ILE A 1 646 ? 0.108 -32.562 -14.758 1 96.12 646 ILE A CA 1
ATOM 5108 C C . ILE A 1 646 ? 1.05 -33.781 -14.898 1 96.12 646 ILE A C 1
ATOM 5110 O O . ILE A 1 646 ? 1.063 -34.656 -14.047 1 96.12 646 ILE A O 1
ATOM 5114 N N . SER A 1 647 ? 1.86 -33.812 -16 1 95.19 647 SER A N 1
ATOM 5115 C CA . SER A 1 647 ? 2.766 -34.906 -16.266 1 95.19 647 SER A CA 1
ATOM 5116 C C . SER A 1 647 ? 3.939 -34.906 -15.297 1 95.19 647 SER A C 1
ATOM 5118 O O . SER A 1 647 ? 4.617 -35.938 -15.141 1 95.19 647 SER A O 1
ATOM 5120 N N . MET A 1 648 ? 4.109 -33.812 -14.633 1 93.94 648 MET A N 1
ATOM 5121 C CA . MET A 1 648 ? 5.301 -33.656 -13.812 1 93.94 648 MET A CA 1
ATOM 5122 C C . MET A 1 648 ? 4.988 -33.906 -12.344 1 93.94 648 MET A C 1
ATOM 5124 O O . MET A 1 648 ? 5.895 -34.125 -11.531 1 93.94 648 MET A O 1
ATOM 5128 N N . VAL A 1 649 ? 3.746 -33.969 -11.961 1 95.62 649 VAL A N 1
ATOM 5129 C CA . VAL A 1 649 ? 3.314 -33.969 -10.57 1 95.62 649 VAL A CA 1
ATOM 5130 C C . VAL A 1 649 ? 3.873 -35.219 -9.859 1 95.62 649 VAL A C 1
ATOM 5132 O O . VAL A 1 649 ? 4.582 -35.094 -8.859 1 95.62 649 VAL A O 1
ATOM 5135 N N . LEU A 1 650 ? 3.627 -36.406 -10.391 1 95.81 650 LEU A N 1
ATOM 5136 C CA . LEU A 1 650 ? 4.016 -37.625 -9.711 1 95.81 650 LEU A CA 1
ATOM 5137 C C . LEU A 1 650 ? 5.531 -37.812 -9.727 1 95.81 650 LEU A C 1
ATOM 5139 O O . LEU A 1 650 ? 6.129 -38.156 -8.711 1 95.81 650 LEU A O 1
ATOM 5143 N N . PRO A 1 651 ? 6.234 -37.5 -10.867 1 94.12 651 PRO A N 1
ATOM 5144 C CA . PRO A 1 651 ? 7.699 -37.531 -10.844 1 94.12 651 PRO A CA 1
ATOM 5145 C C . PRO A 1 651 ? 8.297 -36.594 -9.797 1 94.12 651 PRO A C 1
ATOM 5147 O O . PRO A 1 651 ? 9.266 -36.969 -9.117 1 94.12 651 PRO A O 1
ATOM 5150 N N . PHE A 1 652 ? 7.734 -35.469 -9.641 1 94.94 652 PHE A N 1
ATOM 5151 C CA . PHE A 1 652 ? 8.258 -34.531 -8.68 1 94.94 652 PHE A CA 1
ATOM 5152 C C . PHE A 1 652 ? 8 -35 -7.254 1 94.94 652 PHE A C 1
ATOM 5154 O O . PHE A 1 652 ? 8.867 -34.844 -6.387 1 94.94 652 PHE A O 1
ATOM 5161 N N . TYR A 1 653 ? 6.738 -35.5 -6.988 1 96.44 653 TYR A N 1
ATOM 5162 C CA . TYR A 1 653 ? 6.461 -36.031 -5.66 1 96.44 653 TYR A CA 1
ATOM 5163 C C . TYR A 1 653 ? 7.445 -37.156 -5.301 1 96.44 653 TYR A C 1
ATOM 5165 O O . TYR A 1 653 ? 7.965 -37.188 -4.184 1 96.44 653 TYR A O 1
ATOM 5173 N N . LYS A 1 654 ? 7.699 -38 -6.23 1 95.19 654 LYS A N 1
ATOM 5174 C CA . LYS A 1 654 ? 8.602 -39.125 -5.984 1 95.19 654 LYS A CA 1
ATOM 5175 C C . LYS A 1 654 ? 10.031 -38.625 -5.75 1 95.19 654 LYS A C 1
ATOM 5177 O O . LYS A 1 654 ? 10.734 -39.125 -4.879 1 95.19 654 LYS A O 1
ATOM 5182 N N . TYR A 1 655 ? 10.438 -37.688 -6.574 1 94.38 655 TYR A N 1
ATOM 5183 C CA . TYR A 1 655 ? 11.758 -37.094 -6.422 1 94.38 655 TYR A CA 1
ATOM 5184 C C . TYR A 1 655 ? 11.938 -36.5 -5.027 1 94.38 655 TYR A C 1
ATOM 5186 O O . TYR A 1 655 ? 12.953 -36.75 -4.375 1 94.38 655 TYR A O 1
ATOM 5194 N N . LEU A 1 656 ? 10.953 -35.781 -4.543 1 96.38 656 LEU A N 1
ATOM 5195 C CA . LEU A 1 656 ? 11.023 -35.156 -3.232 1 96.38 656 LEU A CA 1
ATOM 5196 C C . LEU A 1 656 ? 10.961 -36.188 -2.119 1 96.38 656 LEU A C 1
ATOM 5198 O O . LEU A 1 656 ? 11.609 -36.031 -1.084 1 96.38 656 LEU A O 1
ATOM 5202 N N . GLN A 1 657 ? 10.164 -37.188 -2.342 1 96.38 657 GLN A N 1
ATOM 5203 C CA . GLN A 1 657 ? 10.086 -38.312 -1.384 1 96.38 657 GLN A CA 1
ATOM 5204 C C . GLN A 1 657 ? 11.445 -38.969 -1.204 1 96.38 657 GLN A C 1
ATOM 5206 O O . GLN A 1 657 ? 11.906 -39.156 -0.076 1 96.38 657 GLN A O 1
ATOM 5211 N N . ARG A 1 658 ? 12.109 -39.25 -2.32 1 94.75 658 ARG A N 1
ATOM 5212 C CA . ARG A 1 658 ? 13.422 -39.906 -2.277 1 94.75 658 ARG A CA 1
ATOM 5213 C C . ARG A 1 658 ? 14.453 -38.969 -1.626 1 94.75 658 ARG A C 1
ATOM 5215 O O . ARG A 1 658 ? 15.312 -39.438 -0.871 1 94.75 658 ARG A O 1
ATOM 5222 N N . HIS A 1 659 ? 14.297 -37.781 -1.919 1 94.69 659 HIS A N 1
ATOM 5223 C CA . HIS A 1 659 ? 15.211 -36.781 -1.349 1 94.69 659 HIS A CA 1
ATOM 5224 C C . HIS A 1 659 ? 15.117 -36.781 0.173 1 94.69 659 HIS A C 1
ATOM 5226 O O . HIS A 1 659 ? 16.141 -36.844 0.864 1 94.69 659 HIS A O 1
ATOM 5232 N N . LEU A 1 660 ? 13.898 -36.688 0.733 1 96.25 660 LEU A N 1
ATOM 5233 C CA . LEU A 1 660 ? 13.711 -36.625 2.178 1 96.25 660 LEU A CA 1
ATOM 5234 C C . LEU A 1 660 ? 14.109 -37.969 2.828 1 96.25 660 LEU A C 1
ATOM 5236 O O . LEU A 1 660 ? 14.68 -37.969 3.922 1 96.25 660 LEU A O 1
ATOM 5240 N N . GLU A 1 661 ? 13.875 -39.062 2.158 1 95.56 661 GLU A N 1
ATOM 5241 C CA . GLU A 1 661 ? 14.234 -40.375 2.682 1 95.56 661 GLU A CA 1
ATOM 5242 C C . GLU A 1 661 ? 15.75 -40.562 2.746 1 95.56 661 GLU A C 1
ATOM 5244 O O . GLU A 1 661 ? 16.281 -41.031 3.744 1 95.56 661 GLU A O 1
ATOM 5249 N N . THR A 1 662 ? 16.375 -40.156 1.654 1 94 662 THR A N 1
ATOM 5250 C CA . THR A 1 662 ? 17.828 -40.281 1.601 1 94 662 THR A CA 1
ATOM 5251 C C . THR A 1 662 ? 18.484 -39.375 2.652 1 94 662 THR A C 1
ATOM 5253 O O . THR A 1 662 ? 19.422 -39.781 3.33 1 94 662 THR A O 1
ATOM 5256 N N . THR A 1 663 ? 17.938 -38.156 2.732 1 92.94 663 THR A N 1
ATOM 5257 C CA . THR A 1 663 ? 18.453 -37.219 3.719 1 92.94 663 THR A CA 1
ATOM 5258 C C . THR A 1 663 ? 18.281 -37.781 5.133 1 92.94 663 THR A C 1
ATOM 5260 O O . THR A 1 663 ? 19.188 -37.688 5.957 1 92.94 663 THR A O 1
ATOM 5263 N N . ARG A 1 664 ? 17.188 -38.312 5.414 1 92.94 664 ARG A N 1
ATOM 5264 C CA . ARG A 1 664 ? 16.906 -38.906 6.715 1 92.94 664 ARG A CA 1
ATOM 5265 C C . ARG A 1 664 ? 17.859 -40.062 7.012 1 92.94 664 ARG A C 1
ATOM 5267 O O . ARG A 1 664 ? 18.359 -40.188 8.133 1 92.94 664 ARG A O 1
ATOM 5274 N N . ALA A 1 665 ? 18.172 -40.812 6.039 1 92 665 ALA A N 1
ATOM 5275 C CA . ALA A 1 665 ? 19.016 -42 6.199 1 92 665 ALA A CA 1
ATOM 5276 C C . ALA A 1 665 ? 20.469 -41.594 6.457 1 92 665 ALA A C 1
ATOM 5278 O O . ALA A 1 665 ? 21.203 -42.312 7.152 1 92 665 ALA A O 1
ATOM 5279 N N . LEU A 1 666 ? 20.828 -40.469 5.926 1 89.62 666 LEU A N 1
ATOM 5280 C CA . LEU A 1 666 ? 22.203 -40.031 6.047 1 89.62 666 LEU A CA 1
ATOM 5281 C C . LEU A 1 666 ? 22.453 -39.375 7.402 1 89.62 666 LEU A C 1
ATOM 5283 O O . LEU A 1 666 ? 23.594 -39.219 7.824 1 89.62 666 LEU A O 1
ATOM 5287 N N . MET A 1 667 ? 21.375 -39 8.055 1 88.69 667 MET A N 1
ATOM 5288 C CA . MET A 1 667 ? 21.5 -38.312 9.336 1 88.69 667 MET A CA 1
ATOM 5289 C C . MET A 1 667 ? 21.688 -39.312 10.469 1 88.69 667 MET A C 1
ATOM 5291 O O . MET A 1 667 ? 20.703 -39.875 10.977 1 88.69 667 MET A O 1
ATOM 5295 N N . LYS A 1 668 ? 22.984 -39.5 10.914 1 82.62 668 LYS A N 1
ATOM 5296 C CA . LYS A 1 668 ? 23.312 -40.531 11.906 1 82.62 668 LYS A CA 1
ATOM 5297 C C . LYS A 1 668 ? 23.75 -39.906 13.219 1 82.62 668 LYS A C 1
ATOM 5299 O O . LYS A 1 668 ? 23.688 -40.531 14.273 1 82.62 668 LYS A O 1
ATOM 5304 N N . LYS A 1 669 ? 24.094 -38.594 13.109 1 80.5 669 LYS A N 1
ATOM 5305 C CA . LYS A 1 669 ? 24.594 -37.906 14.305 1 80.5 669 LYS A CA 1
ATOM 5306 C C . LYS A 1 669 ? 23.453 -37.531 15.242 1 80.5 669 LYS A C 1
ATOM 5308 O O . LYS A 1 669 ? 22.344 -37.25 14.789 1 80.5 669 LYS A O 1
ATOM 5313 N N . SER A 1 670 ? 23.75 -37.625 16.516 1 78.81 670 SER A N 1
ATOM 5314 C CA . SER A 1 670 ? 22.75 -37.281 17.531 1 78.81 670 SER A CA 1
ATOM 5315 C C . SER A 1 670 ? 22.328 -35.812 17.406 1 78.81 670 SER A C 1
ATOM 5317 O O . SER A 1 670 ? 21.188 -35.469 17.703 1 78.81 670 SER A O 1
ATOM 5319 N N . SER A 1 671 ? 23.234 -35.062 16.906 1 78.75 671 SER A N 1
ATOM 5320 C CA . SER A 1 671 ? 22.953 -33.625 16.781 1 78.75 671 SER A CA 1
ATOM 5321 C C . SER A 1 671 ? 21.938 -33.375 15.672 1 78.75 671 SER A C 1
ATOM 5323 O O . SER A 1 671 ? 21.328 -32.281 15.625 1 78.75 671 SER A O 1
ATOM 5325 N N . GLN A 1 672 ? 21.703 -34.438 14.914 1 85.5 672 GLN A N 1
ATOM 5326 C CA . GLN A 1 672 ? 20.844 -34.25 13.758 1 85.5 672 GLN A CA 1
ATOM 5327 C C . GLN A 1 672 ? 19.469 -34.875 14 1 85.5 672 GLN A C 1
ATOM 5329 O O . GLN A 1 672 ? 18.672 -35.031 13.07 1 85.5 672 GLN A O 1
ATOM 5334 N N . MET A 1 673 ? 19.219 -35.25 15.211 1 87.5 673 MET A N 1
ATOM 5335 C CA . MET A 1 673 ? 17.984 -35.969 15.539 1 87.5 673 MET A CA 1
ATOM 5336 C C . MET A 1 673 ? 16.766 -35.094 15.234 1 87.5 673 MET A C 1
ATOM 5338 O O . MET A 1 673 ? 15.758 -35.594 14.734 1 87.5 673 MET A O 1
ATOM 5342 N N . GLN A 1 674 ? 16.875 -33.875 15.539 1 87.62 674 GLN A N 1
ATOM 5343 C CA . GLN A 1 674 ? 15.758 -33 15.273 1 87.62 674 GLN A CA 1
ATOM 5344 C C . GLN A 1 674 ? 15.484 -32.875 13.781 1 87.62 674 GLN A C 1
ATOM 5346 O O . GLN A 1 674 ? 14.328 -32.781 13.359 1 87.62 674 GLN A O 1
ATOM 5351 N N . LEU A 1 675 ? 16.469 -32.906 13.031 1 92 675 LEU A N 1
ATOM 5352 C CA . LEU A 1 675 ? 16.328 -32.844 11.578 1 92 675 LEU A CA 1
ATOM 5353 C C . LEU A 1 675 ? 15.688 -34.125 11.055 1 92 675 LEU A C 1
ATOM 5355 O O . LEU A 1 675 ? 14.891 -34.094 10.109 1 92 675 LEU A O 1
ATOM 5359 N N . LYS A 1 676 ? 16.031 -35.219 11.688 1 92.94 676 LYS A N 1
ATOM 5360 C CA . LYS A 1 676 ? 15.438 -36.5 11.305 1 92.94 676 LYS A CA 1
ATOM 5361 C C . LYS A 1 676 ? 13.938 -36.5 11.562 1 92.94 676 LYS A C 1
ATOM 5363 O O . LYS A 1 676 ? 13.156 -36.969 10.727 1 92.94 676 LYS A O 1
ATOM 5368 N N . ILE A 1 677 ? 13.617 -36 12.688 1 92.88 677 ILE A N 1
ATOM 5369 C CA . ILE A 1 677 ? 12.211 -35.906 13.047 1 92.88 677 ILE A CA 1
ATOM 5370 C C . ILE A 1 677 ? 11.484 -35 12.078 1 92.88 677 ILE A C 1
ATOM 5372 O O . ILE A 1 677 ? 10.359 -35.281 11.664 1 92.88 677 ILE A O 1
ATOM 5376 N N . ALA A 1 678 ? 12.102 -33.906 11.742 1 95.38 678 ALA A N 1
ATOM 5377 C CA . ALA A 1 678 ? 11.531 -32.969 10.789 1 95.38 678 ALA A CA 1
ATOM 5378 C C . ALA A 1 678 ? 11.297 -33.625 9.43 1 95.38 678 ALA A C 1
ATOM 5380 O O . ALA A 1 678 ? 10.266 -33.406 8.797 1 95.38 678 ALA A O 1
ATOM 5381 N N . CYS A 1 679 ? 12.234 -34.438 9 1 96 679 CYS A N 1
ATOM 5382 C CA . CYS A 1 679 ? 12.086 -35.156 7.746 1 96 679 CYS A CA 1
ATOM 5383 C C . CYS A 1 679 ? 10.883 -36.094 7.797 1 96 679 CYS A C 1
ATOM 5385 O O . CYS A 1 679 ? 10.141 -36.219 6.82 1 96 679 CYS A O 1
ATOM 5387 N N . ASN A 1 680 ? 10.672 -36.688 8.969 1 95.62 680 ASN A N 1
ATOM 5388 C CA . ASN A 1 680 ? 9.539 -37.594 9.125 1 95.62 680 ASN A CA 1
ATOM 5389 C C . ASN A 1 680 ? 8.211 -36.844 8.992 1 95.62 680 ASN A C 1
ATOM 5391 O O . ASN A 1 680 ? 7.266 -37.344 8.391 1 95.62 680 ASN A O 1
ATOM 5395 N N . HIS A 1 681 ? 8.195 -35.688 9.531 1 95.94 681 HIS A N 1
ATOM 5396 C CA . HIS A 1 681 ? 6.988 -34.906 9.422 1 95.94 681 HIS A CA 1
ATOM 5397 C C . HIS A 1 681 ? 6.711 -34.5 7.973 1 95.94 681 HIS A C 1
ATOM 5399 O O . HIS A 1 681 ? 5.566 -34.562 7.52 1 95.94 681 HIS A O 1
ATOM 5405 N N . GLY A 1 682 ? 7.707 -34.094 7.262 1 96.81 682 GLY A N 1
ATOM 5406 C CA . GLY A 1 682 ? 7.555 -33.781 5.848 1 96.81 682 GLY A CA 1
ATOM 5407 C C . GLY A 1 682 ? 7.121 -34.969 5.016 1 96.81 682 GLY A C 1
ATOM 5408 O O . GLY A 1 682 ? 6.223 -34.875 4.18 1 96.81 682 GLY A O 1
ATOM 5409 N N . LEU A 1 683 ? 7.715 -36.125 5.316 1 97.25 683 LEU A N 1
ATOM 5410 C CA . LEU A 1 683 ? 7.43 -37.344 4.582 1 97.25 683 LEU A CA 1
ATOM 5411 C C . LEU A 1 683 ? 5.996 -37.812 4.824 1 97.25 683 LEU A C 1
ATOM 5413 O O . LEU A 1 683 ? 5.336 -38.312 3.916 1 97.25 683 LEU A O 1
ATOM 5417 N N . GLU A 1 684 ? 5.57 -37.625 6 1 96.56 684 GLU A N 1
ATOM 5418 C CA . GLU A 1 684 ? 4.195 -38 6.32 1 96.56 684 GLU A CA 1
ATOM 5419 C C . GLU A 1 684 ? 3.197 -37.25 5.461 1 96.56 684 GLU A C 1
ATOM 5421 O O . GLU A 1 684 ? 2.264 -37.812 4.91 1 96.56 684 GLU A O 1
ATOM 5426 N N . LYS A 1 685 ? 3.406 -35.969 5.383 1 95.5 685 LYS A N 1
ATOM 5427 C CA . LYS A 1 685 ? 2.518 -35.156 4.574 1 95.5 685 LYS A CA 1
ATOM 5428 C C . LYS A 1 685 ? 2.637 -35.5 3.094 1 95.5 685 LYS A C 1
ATOM 5430 O O . LYS A 1 685 ? 1.627 -35.656 2.406 1 95.5 685 LYS A O 1
ATOM 5435 N N . LEU A 1 686 ? 3.852 -35.594 2.621 1 97.44 686 LEU A N 1
ATOM 5436 C CA . LEU A 1 686 ? 4.086 -35.875 1.211 1 97.44 686 LEU A CA 1
ATOM 5437 C C . LEU A 1 686 ? 3.484 -37.25 0.827 1 97.44 686 LEU A C 1
ATOM 5439 O O . LEU A 1 686 ? 2.854 -37.375 -0.225 1 97.44 686 LEU A O 1
ATOM 5443 N N . ASN A 1 687 ? 3.67 -38.25 1.671 1 97.12 687 ASN A N 1
ATOM 5444 C CA . ASN A 1 687 ? 3.156 -39.594 1.388 1 97.12 687 ASN A CA 1
ATOM 5445 C C . ASN A 1 687 ? 1.632 -39.594 1.338 1 97.12 687 ASN A C 1
ATOM 5447 O O . ASN A 1 687 ? 1.04 -40.281 0.494 1 97.12 687 ASN A O 1
ATOM 5451 N N . LYS A 1 688 ? 1.104 -38.875 2.201 1 95.19 688 LYS A N 1
ATOM 5452 C CA . LYS A 1 688 ? -0.352 -38.781 2.193 1 95.19 688 LYS A CA 1
ATOM 5453 C C . LYS A 1 688 ? -0.861 -38.25 0.856 1 95.19 688 LYS A C 1
ATOM 5455 O O . LYS A 1 688 ? -1.728 -38.875 0.229 1 95.19 688 LYS A O 1
ATOM 5460 N N . TYR A 1 689 ? -0.323 -37.25 0.403 1 93.94 689 TYR A N 1
ATOM 5461 C CA . TYR A 1 689 ? -0.833 -36.594 -0.799 1 93.94 689 TYR A CA 1
ATOM 5462 C C . TYR A 1 689 ? -0.355 -37.312 -2.053 1 93.94 689 TYR A C 1
ATOM 5464 O O . TYR A 1 689 ? -1.033 -37.281 -3.084 1 93.94 689 TYR A O 1
ATOM 5472 N N . LEU A 1 690 ? 0.837 -37.906 -1.994 1 95.81 690 LEU A N 1
ATOM 5473 C CA . LEU A 1 690 ? 1.272 -38.781 -3.08 1 95.81 690 LEU A CA 1
ATOM 5474 C C . LEU A 1 690 ? 0.28 -39.938 -3.295 1 95.81 690 LEU A C 1
ATOM 5476 O O . LEU A 1 690 ? -0.108 -40.219 -4.43 1 95.81 690 LEU A O 1
ATOM 5480 N N . ASN A 1 691 ? -0.18 -40.5 -2.236 1 93.5 691 ASN A N 1
ATOM 5481 C CA . ASN A 1 691 ? -1.155 -41.594 -2.322 1 93.5 691 ASN A CA 1
ATOM 5482 C C . ASN A 1 691 ? -2.498 -41.094 -2.848 1 93.5 691 ASN A C 1
ATOM 5484 O O . ASN A 1 691 ? -3.133 -41.75 -3.67 1 93.5 691 ASN A O 1
ATOM 5488 N N . ASN A 1 692 ? -2.891 -39.938 -2.34 1 90.81 692 ASN A N 1
ATOM 5489 C CA . ASN A 1 692 ? -4.125 -39.344 -2.834 1 90.81 692 ASN A CA 1
ATOM 5490 C C . ASN A 1 692 ? -4.059 -39.094 -4.336 1 90.81 692 ASN A C 1
ATOM 5492 O O . ASN A 1 692 ? -5.043 -39.281 -5.051 1 90.81 692 ASN A O 1
ATOM 5496 N N . THR A 1 693 ? -2.916 -38.625 -4.805 1 93.38 693 THR A N 1
ATOM 5497 C CA . THR A 1 693 ? -2.719 -38.312 -6.211 1 93.38 693 THR A CA 1
ATOM 5498 C C . THR A 1 693 ? -2.74 -39.562 -7.078 1 93.38 693 THR A C 1
ATOM 5500 O O . THR A 1 693 ? -3.24 -39.531 -8.203 1 93.38 693 THR A O 1
ATOM 5503 N N . LEU A 1 694 ? -2.205 -40.656 -6.566 1 92.06 694 LEU A N 1
ATOM 5504 C CA . LEU A 1 694 ? -2.199 -41.906 -7.281 1 92.06 694 LEU A CA 1
ATOM 5505 C C . LEU A 1 694 ? -3.613 -42.469 -7.41 1 92.06 694 LEU A C 1
ATOM 5507 O O . LEU A 1 694 ? -3.916 -43.188 -8.367 1 92.06 694 LEU A O 1
ATOM 5511 N N . GLU A 1 695 ? -4.398 -42.062 -6.477 1 85.69 695 GLU A N 1
ATOM 5512 C CA . GLU A 1 695 ? -5.789 -42.5 -6.516 1 85.69 695 GLU A CA 1
ATOM 5513 C C . GLU A 1 695 ? -6.598 -41.688 -7.531 1 85.69 695 GLU A C 1
ATOM 5515 O O . GLU A 1 695 ? -7.617 -42.188 -8.031 1 85.69 695 GLU A O 1
ATOM 5520 N N . SER A 1 696 ? -6.012 -40.562 -7.754 1 83.25 696 SER A N 1
ATOM 5521 C CA . SER A 1 696 ? -6.664 -39.75 -8.773 1 83.25 696 SER A CA 1
ATOM 5522 C C . SER A 1 696 ? -6.301 -40.219 -10.18 1 83.25 696 SER A C 1
ATOM 5524 O O . SER A 1 696 ? -5.18 -40.688 -10.406 1 83.25 696 SER A O 1
ATOM 5526 N N . LYS A 1 697 ? -7.043 -40.438 -11.125 1 85.69 697 LYS A N 1
ATOM 5527 C CA . LYS A 1 697 ? -6.879 -41.031 -12.445 1 85.69 697 LYS A CA 1
ATOM 5528 C C . LYS A 1 697 ? -5.977 -40.188 -13.328 1 85.69 697 LYS A C 1
ATOM 5530 O O . LYS A 1 697 ? -4.996 -40.688 -13.883 1 85.69 697 LYS A O 1
ATOM 5535 N N . TYR A 1 698 ? -6.098 -38.906 -13.336 1 94.06 698 TYR A N 1
ATOM 5536 C CA . TYR A 1 698 ? -5.555 -38.094 -14.414 1 94.06 698 TYR A CA 1
ATOM 5537 C C . TYR A 1 698 ? -4.086 -37.781 -14.164 1 94.06 698 TYR A C 1
ATOM 5539 O O . TYR A 1 698 ? -3.289 -37.719 -15.102 1 94.06 698 TYR A O 1
ATOM 5547 N N . PRO A 1 699 ? -3.631 -37.562 -12.867 1 95.69 699 PRO A N 1
ATOM 5548 C CA . PRO A 1 699 ? -2.195 -37.344 -12.688 1 95.69 699 PRO A CA 1
ATOM 5549 C C . PRO A 1 699 ? -1.34 -38.5 -13.164 1 95.69 699 PRO A C 1
ATOM 5551 O O . PRO A 1 699 ? -0.275 -38.312 -13.75 1 95.69 699 PRO A O 1
ATOM 5554 N N . LEU A 1 700 ? -1.781 -39.688 -12.945 1 95.5 700 LEU A N 1
ATOM 5555 C CA . LEU A 1 700 ? -1.053 -40.875 -13.383 1 95.5 700 LEU A CA 1
ATOM 5556 C C . LEU A 1 700 ? -1.049 -41 -14.898 1 95.5 700 LEU A C 1
ATOM 5558 O O . LEU A 1 700 ? 0.001 -41.219 -15.508 1 95.5 700 LEU A O 1
ATOM 5562 N N . ILE A 1 701 ? -2.223 -40.812 -15.5 1 95.88 701 ILE A N 1
ATOM 5563 C CA . ILE A 1 701 ? -2.33 -40.875 -16.953 1 95.88 701 ILE A CA 1
ATOM 5564 C C . ILE A 1 701 ? -1.536 -39.75 -17.594 1 95.88 701 ILE A C 1
ATOM 5566 O O . ILE A 1 701 ? -0.892 -39.938 -18.625 1 95.88 701 ILE A O 1
ATOM 5570 N N . GLY A 1 702 ? -1.638 -38.531 -16.969 1 96.44 702 GLY A N 1
ATOM 5571 C CA . GLY A 1 702 ? -0.863 -37.406 -17.453 1 96.44 702 GLY A CA 1
ATOM 5572 C C . GLY A 1 702 ? 0.628 -37.688 -17.5 1 96.44 702 GLY A C 1
ATOM 5573 O O . GLY A 1 702 ? 1.303 -37.312 -18.469 1 96.44 702 GLY A O 1
ATOM 5574 N N . ALA A 1 703 ? 1.126 -38.312 -16.516 1 95.62 703 ALA A N 1
ATOM 5575 C CA . ALA A 1 703 ? 2.541 -38.688 -16.484 1 95.62 703 ALA A CA 1
ATOM 5576 C C . ALA A 1 703 ? 2.867 -39.719 -17.578 1 95.62 703 ALA A C 1
ATOM 5578 O O . ALA A 1 703 ? 3.871 -39.562 -18.281 1 95.62 703 ALA A O 1
ATOM 5579 N N . VAL A 1 704 ? 2.012 -40.656 -17.766 1 95.19 704 VAL A N 1
ATOM 5580 C CA . VAL A 1 704 ? 2.213 -41.719 -18.734 1 95.19 704 VAL A CA 1
ATOM 5581 C C . VAL A 1 704 ? 2.209 -41.156 -20.156 1 95.19 704 VAL A C 1
ATOM 5583 O O . VAL A 1 704 ? 2.936 -41.625 -21.031 1 95.19 704 VAL A O 1
ATOM 5586 N N . LEU A 1 705 ? 1.416 -40.156 -20.359 1 96.12 705 LEU A N 1
ATOM 5587 C CA . LEU A 1 705 ? 1.231 -39.594 -21.688 1 96.12 705 LEU A CA 1
ATOM 5588 C C . LEU A 1 705 ? 2.377 -38.656 -22.047 1 96.12 705 LEU A C 1
ATOM 5590 O O . LEU A 1 705 ? 2.438 -38.125 -23.156 1 96.12 705 LEU A O 1
ATOM 5594 N N . HIS A 1 706 ? 3.23 -38.375 -21.094 1 94.69 706 HIS A N 1
ATOM 5595 C CA . HIS A 1 706 ? 4.469 -37.719 -21.484 1 94.69 706 HIS A CA 1
ATOM 5596 C C . HIS A 1 706 ? 5.398 -38.688 -22.219 1 94.69 706 HIS A C 1
ATOM 5598 O O . HIS A 1 706 ? 5.848 -39.688 -21.641 1 94.69 706 HIS A O 1
ATOM 5604 N N . PRO A 1 707 ? 5.73 -38.406 -23.391 1 92.5 707 PRO A N 1
ATOM 5605 C CA . PRO A 1 707 ? 6.406 -39.375 -24.234 1 92.5 707 PRO A CA 1
ATOM 5606 C C . PRO A 1 707 ? 7.836 -39.688 -23.781 1 92.5 707 PRO A C 1
ATOM 5608 O O . PRO A 1 707 ? 8.445 -40.656 -24.234 1 92.5 707 PRO A O 1
ATOM 5611 N N . SER A 1 708 ? 8.344 -38.906 -22.938 1 88.56 708 SER A N 1
ATOM 5612 C CA . SER A 1 708 ? 9.703 -39.125 -22.469 1 88.56 708 SER A CA 1
ATOM 5613 C C . SER A 1 708 ? 9.734 -40.156 -21.344 1 88.56 708 SER A C 1
ATOM 5615 O O . SER A 1 708 ? 10.766 -40.812 -21.109 1 88.56 708 SER A O 1
ATOM 5617 N N . ILE A 1 709 ? 8.625 -40.312 -20.625 1 87.75 709 ILE A N 1
ATOM 5618 C CA . ILE A 1 709 ? 8.703 -41.219 -19.484 1 87.75 709 ILE A CA 1
ATOM 5619 C C . ILE A 1 709 ? 7.758 -42.406 -19.688 1 87.75 709 ILE A C 1
ATOM 5621 O O . ILE A 1 709 ? 8.086 -43.531 -19.344 1 87.75 709 ILE A O 1
ATOM 5625 N N . ARG A 1 710 ? 6.477 -42.156 -20.234 1 91.75 710 ARG A N 1
ATOM 5626 C CA . ARG A 1 710 ? 5.539 -43.219 -20.578 1 91.75 710 ARG A CA 1
ATOM 5627 C C . ARG A 1 710 ? 5.258 -44.125 -19.391 1 91.75 710 ARG A C 1
ATOM 5629 O O . ARG A 1 710 ? 5.359 -43.688 -18.234 1 91.75 710 ARG A O 1
ATOM 5636 N N . ILE A 1 711 ? 4.82 -45.375 -19.625 1 92.38 711 ILE A N 1
ATOM 5637 C CA . ILE A 1 711 ? 4.531 -46.344 -18.562 1 92.38 711 ILE A CA 1
ATOM 5638 C C . ILE A 1 711 ? 5.836 -46.906 -18 1 92.38 711 ILE A C 1
ATOM 5640 O O . ILE A 1 711 ? 5.867 -47.406 -16.875 1 92.38 711 ILE A O 1
ATOM 5644 N N . ALA A 1 712 ? 6.926 -46.75 -18.766 1 89.88 712 ALA A N 1
ATOM 5645 C CA . ALA A 1 712 ? 8.234 -47.312 -18.406 1 89.88 712 ALA A CA 1
ATOM 5646 C C . ALA A 1 712 ? 8.719 -46.75 -17.078 1 89.88 712 ALA A C 1
ATOM 5648 O O . ALA A 1 712 ? 9.336 -47.469 -16.281 1 89.88 712 ALA A O 1
ATOM 5649 N N . TYR A 1 713 ? 8.469 -45.531 -16.844 1 92.06 713 TYR A N 1
ATOM 5650 C CA . TYR A 1 713 ? 8.875 -44.875 -15.602 1 92.06 713 TYR A CA 1
ATOM 5651 C C . TYR A 1 713 ? 8.242 -45.562 -14.391 1 92.06 713 TYR A C 1
ATOM 5653 O O . TYR A 1 713 ? 8.875 -45.719 -13.344 1 92.06 713 TYR A O 1
ATOM 5661 N N . PHE A 1 714 ? 7.02 -46 -14.539 1 94 714 PHE A N 1
ATOM 5662 C CA . PHE A 1 714 ? 6.27 -46.562 -13.43 1 94 714 PHE A CA 1
ATOM 5663 C C . PHE A 1 714 ? 6.555 -48.062 -13.312 1 94 714 PHE A C 1
ATOM 5665 O O . PHE A 1 714 ? 6.152 -48.719 -12.336 1 94 714 PHE A O 1
ATOM 5672 N N . GLU A 1 715 ? 7.277 -48.594 -14.25 1 91.94 715 GLU A N 1
ATOM 5673 C CA . GLU A 1 715 ? 7.688 -50 -14.203 1 91.94 715 GLU A CA 1
ATOM 5674 C C . GLU A 1 715 ? 8.984 -50.156 -13.414 1 91.94 715 GLU A C 1
ATOM 5676 O O . GLU A 1 715 ? 9.367 -51.281 -13.07 1 91.94 715 GLU A O 1
ATOM 5681 N N . ASN A 1 716 ? 9.602 -49.031 -13.195 1 92 716 ASN A N 1
ATOM 5682 C CA . ASN A 1 716 ? 10.812 -49.094 -12.375 1 92 716 ASN A CA 1
ATOM 5683 C C . ASN A 1 716 ? 10.508 -49.562 -10.961 1 92 716 ASN A C 1
ATOM 5685 O O . ASN A 1 716 ? 9.969 -48.844 -10.141 1 92 716 ASN A O 1
ATOM 5689 N N . LYS A 1 717 ? 10.992 -50.688 -10.555 1 90.94 717 LYS A N 1
ATOM 5690 C CA . LYS A 1 717 ? 10.664 -51.375 -9.297 1 90.94 717 LYS A CA 1
ATOM 5691 C C . LYS A 1 717 ? 11.367 -50.688 -8.117 1 90.94 717 LYS A C 1
ATOM 5693 O O . LYS A 1 717 ? 10.977 -50.875 -6.965 1 90.94 717 LYS A O 1
ATOM 5698 N N . GLU A 1 718 ? 12.414 -50 -8.391 1 89.38 718 GLU A N 1
ATOM 5699 C CA . GLU A 1 718 ? 13.117 -49.281 -7.324 1 89.38 718 GLU A CA 1
ATOM 5700 C C . GLU A 1 718 ? 12.312 -48.094 -6.844 1 89.38 718 GLU A C 1
ATOM 5702 O O . GLU A 1 718 ? 12.461 -47.656 -5.699 1 89.38 718 GLU A O 1
ATOM 5707 N N . LEU A 1 719 ? 11.445 -47.594 -7.703 1 91.75 719 LEU A N 1
ATOM 5708 C CA . LEU A 1 719 ? 10.734 -46.375 -7.391 1 91.75 719 LEU A CA 1
ATOM 5709 C C . LEU A 1 719 ? 9.281 -46.656 -7.027 1 91.75 719 LEU A C 1
ATOM 5711 O O . LEU A 1 719 ? 8.727 -46.031 -6.125 1 91.75 719 LEU A O 1
ATOM 5715 N N . TRP A 1 720 ? 8.742 -47.562 -7.816 1 94.62 720 TRP A N 1
ATOM 5716 C CA . TRP A 1 720 ? 7.297 -47.75 -7.703 1 94.62 720 TRP A CA 1
ATOM 5717 C C . TRP A 1 720 ? 6.949 -49.219 -7.465 1 94.62 720 TRP A C 1
ATOM 5719 O O . TRP A 1 720 ? 7.703 -50.094 -7.859 1 94.62 720 TRP A O 1
ATOM 5729 N N . SER A 1 721 ? 5.75 -49.438 -6.852 1 93.31 721 SER A N 1
ATOM 5730 C CA . SER A 1 721 ? 5.195 -50.812 -6.773 1 93.31 721 SER A CA 1
ATOM 5731 C C . SER A 1 721 ? 4.676 -51.25 -8.133 1 93.31 721 SER A C 1
ATOM 5733 O O . SER A 1 721 ? 4.211 -50.438 -8.938 1 93.31 721 SER A O 1
ATOM 5735 N N . SER A 1 722 ? 4.734 -52.5 -8.43 1 91.69 722 SER A N 1
ATOM 5736 C CA . SER A 1 722 ? 4.305 -53.062 -9.703 1 91.69 722 SER A CA 1
ATOM 5737 C C . SER A 1 722 ? 2.822 -52.812 -9.953 1 91.69 722 SER A C 1
ATOM 5739 O O . SER A 1 722 ? 2.385 -52.75 -11.102 1 91.69 722 SER A O 1
ATOM 5741 N N . GLN A 1 723 ? 2.168 -52.594 -8.922 1 93.88 723 GLN A N 1
ATOM 5742 C CA . GLN A 1 723 ? 0.733 -52.375 -9.031 1 93.88 723 GLN A CA 1
ATOM 5743 C C . GLN A 1 723 ? 0.448 -51.031 -9.734 1 93.88 723 GLN A C 1
ATOM 5745 O O . GLN A 1 723 ? -0.575 -50.906 -10.406 1 93.88 723 GLN A O 1
ATOM 5750 N N . ILE A 1 724 ? 1.362 -50.062 -9.602 1 94.62 724 ILE A N 1
ATOM 5751 C CA . ILE A 1 724 ? 1.139 -48.75 -10.156 1 94.62 724 ILE A CA 1
ATOM 5752 C C . ILE A 1 724 ? 1.228 -48.812 -11.68 1 94.62 724 ILE A C 1
ATOM 5754 O O . ILE A 1 724 ? 0.415 -48.188 -12.383 1 94.62 724 ILE A O 1
ATOM 5758 N N . ALA A 1 725 ? 2.195 -49.531 -12.234 1 93.44 725 ALA A N 1
ATOM 5759 C CA . ALA A 1 725 ? 2.318 -49.688 -13.68 1 93.44 725 ALA A CA 1
ATOM 5760 C C . ALA A 1 725 ? 1.098 -50.406 -14.258 1 93.44 725 ALA A C 1
ATOM 5762 O O . ALA A 1 725 ? 0.61 -50.062 -15.328 1 93.44 725 ALA A O 1
ATOM 5763 N N . THR A 1 726 ? 0.639 -51.438 -13.547 1 94.69 726 THR A N 1
ATOM 5764 C CA . THR A 1 726 ? -0.544 -52.156 -13.984 1 94.69 726 THR A CA 1
ATOM 5765 C C . THR A 1 726 ? -1.777 -51.25 -13.969 1 94.69 726 THR A C 1
ATOM 5767 O O . THR A 1 726 ? -2.592 -51.312 -14.891 1 94.69 726 THR A O 1
ATOM 5770 N N . GLN A 1 727 ? -1.827 -50.562 -12.914 1 94.62 727 GLN A N 1
ATOM 5771 C CA . GLN A 1 727 ? -2.926 -49.594 -12.805 1 94.62 727 GLN A CA 1
ATOM 5772 C C . GLN A 1 727 ? -2.893 -48.594 -13.945 1 94.62 727 GLN A C 1
ATOM 5774 O O . GLN A 1 727 ? -3.93 -48.281 -14.531 1 94.62 727 GLN A O 1
ATOM 5779 N N . ALA A 1 728 ? -1.748 -48.062 -14.25 1 94.5 728 ALA A N 1
ATOM 5780 C CA . ALA A 1 728 ? -1.573 -47.094 -15.336 1 94.5 728 ALA A CA 1
ATOM 5781 C C . ALA A 1 728 ? -2.006 -47.688 -16.672 1 94.5 728 ALA A C 1
ATOM 5783 O O . ALA A 1 728 ? -2.699 -47.031 -17.453 1 94.5 728 ALA A O 1
ATOM 5784 N N . ARG A 1 729 ? -1.636 -48.875 -16.938 1 92.88 729 ARG A N 1
ATOM 5785 C CA . ARG A 1 729 ? -1.986 -49.562 -18.188 1 92.88 729 ARG A CA 1
ATOM 5786 C C . ARG A 1 729 ? -3.492 -49.781 -18.281 1 92.88 729 ARG A C 1
ATOM 5788 O O . ARG A 1 729 ? -4.094 -49.562 -19.328 1 92.88 729 ARG A O 1
ATOM 5795 N N . THR A 1 730 ? -4.035 -50.219 -17.188 1 94.5 730 THR A N 1
ATOM 5796 C CA . THR A 1 730 ? -5.469 -50.5 -17.156 1 94.5 730 THR A CA 1
ATOM 5797 C C . THR A 1 730 ? -6.25 -49.188 -17.406 1 94.5 730 THR A C 1
ATOM 5799 O O . THR A 1 730 ? -7.199 -49.188 -18.203 1 94.5 730 THR A O 1
ATOM 5802 N N . LEU A 1 731 ? -5.832 -48.188 -16.75 1 93.19 731 LEU A N 1
ATOM 5803 C CA . LEU A 1 731 ? -6.5 -46.875 -16.891 1 93.19 731 LEU A CA 1
ATOM 5804 C C . LEU A 1 731 ? -6.371 -46.375 -18.312 1 93.19 731 LEU A C 1
ATOM 5806 O O . LEU A 1 731 ? -7.324 -45.812 -18.875 1 93.19 731 LEU A O 1
ATOM 5810 N N . LEU A 1 732 ? -5.184 -46.5 -18.875 1 94.62 732 LEU A N 1
ATOM 5811 C CA . LEU A 1 732 ? -4.949 -46.031 -20.25 1 94.62 732 LEU A CA 1
ATOM 5812 C C . LEU A 1 732 ? -5.805 -46.844 -21.234 1 94.62 732 LEU A C 1
ATOM 5814 O O . LEU A 1 732 ? -6.359 -46.25 -22.172 1 94.62 732 LEU A O 1
ATOM 5818 N N . GLU A 1 733 ? -5.938 -48.125 -21.047 1 94.81 733 GLU A N 1
ATOM 5819 C CA . GLU A 1 733 ? -6.746 -48.969 -21.906 1 94.81 733 GLU A CA 1
ATOM 5820 C C . GLU A 1 733 ? -8.227 -48.625 -21.797 1 94.81 733 GLU A C 1
ATOM 5822 O O . GLU A 1 733 ? -8.945 -48.625 -22.797 1 94.81 733 GLU A O 1
ATOM 5827 N N . GLU A 1 734 ? -8.586 -48.375 -20.609 1 93.19 734 GLU A N 1
ATOM 5828 C CA . GLU A 1 734 ? -9.969 -47.969 -20.406 1 93.19 734 GLU A CA 1
ATOM 5829 C C . GLU A 1 734 ? -10.281 -46.656 -21.125 1 93.19 734 GLU A C 1
ATOM 5831 O O . GLU A 1 734 ? -11.297 -46.562 -21.797 1 93.19 734 GLU A O 1
ATOM 5836 N N . LEU A 1 735 ? -9.422 -45.719 -20.969 1 92.81 735 LEU A N 1
ATOM 5837 C CA . LEU A 1 735 ? -9.609 -44.438 -21.641 1 92.81 735 LEU A CA 1
ATOM 5838 C C . LEU A 1 735 ? -9.539 -44.562 -23.156 1 92.81 735 LEU A C 1
ATOM 5840 O O . LEU A 1 735 ? -10.289 -43.906 -23.875 1 92.81 735 LEU A O 1
ATOM 5844 N N . PHE A 1 736 ? -8.617 -45.438 -23.562 1 94.75 736 PHE A N 1
ATOM 5845 C CA . PHE A 1 736 ? -8.477 -45.719 -24.984 1 94.75 736 PHE A CA 1
ATOM 5846 C C . PHE A 1 736 ? -9.781 -46.25 -25.562 1 94.75 736 PHE A C 1
ATOM 5848 O O . PHE A 1 736 ? -10.211 -45.812 -26.641 1 94.75 736 PHE A O 1
ATOM 5855 N N . SER A 1 737 ? -10.359 -47.156 -24.875 1 93.81 737 SER A N 1
ATOM 5856 C CA . SER A 1 737 ? -11.617 -47.75 -25.328 1 93.81 737 SER A CA 1
ATOM 5857 C C . SER A 1 737 ? -12.727 -46.719 -25.375 1 93.81 737 SER A C 1
ATOM 5859 O O . SER A 1 737 ? -13.5 -46.656 -26.328 1 93.81 737 SER A O 1
ATOM 5861 N N . GLU A 1 738 ? -12.727 -45.938 -24.391 1 91.12 738 GLU A N 1
ATOM 5862 C CA . GLU A 1 738 ? -13.75 -44.906 -24.312 1 91.12 738 GLU A CA 1
ATOM 5863 C C . GLU A 1 738 ? -13.609 -43.906 -25.453 1 91.12 738 GLU A C 1
ATOM 5865 O O . GLU A 1 738 ? -14.594 -43.562 -26.109 1 91.12 738 GLU A O 1
ATOM 5870 N N . TYR A 1 739 ? -12.43 -43.406 -25.703 1 93.31 739 TYR A N 1
ATOM 5871 C CA . TYR A 1 739 ? -12.18 -42.406 -26.734 1 93.31 739 TYR A CA 1
ATOM 5872 C C . TYR A 1 739 ? -12.32 -43 -28.125 1 93.31 739 TYR A C 1
ATOM 5874 O O . TYR A 1 739 ? -12.766 -42.344 -29.062 1 93.31 739 TYR A O 1
ATOM 5882 N N . SER A 1 740 ? -11.938 -44.281 -28.25 1 92.31 740 SER A N 1
ATOM 5883 C CA . SER A 1 740 ? -12.102 -44.969 -29.516 1 92.31 740 SER A CA 1
ATOM 5884 C C . SER A 1 740 ? -13.57 -45.062 -29.906 1 92.31 740 SER A C 1
ATOM 5886 O O . SER A 1 740 ? -13.938 -44.812 -31.062 1 92.31 740 SER A O 1
ATOM 5888 N N . ASP A 1 741 ? -14.359 -45.375 -28.938 1 90.69 741 ASP A N 1
ATOM 5889 C CA . ASP A 1 741 ? -15.797 -45.5 -29.172 1 90.69 741 ASP A CA 1
ATOM 5890 C C . ASP A 1 741 ? -16.391 -44.125 -29.516 1 90.69 741 ASP A C 1
ATOM 5892 O O . ASP A 1 741 ? -17.25 -44.031 -30.391 1 90.69 741 ASP A O 1
ATOM 5896 N N . TRP A 1 742 ? -15.914 -43.219 -28.812 1 87.12 742 TRP A N 1
ATOM 5897 C CA . TRP A 1 742 ? -16.391 -41.875 -29.031 1 87.12 742 TRP A CA 1
ATOM 5898 C C . TRP A 1 742 ? -16.016 -41.375 -30.422 1 87.12 742 TRP A C 1
ATOM 5900 O O . TRP A 1 742 ? -16.844 -40.75 -31.109 1 87.12 742 TRP A O 1
ATOM 5910 N N . LEU A 1 743 ? -14.852 -41.594 -30.875 1 87.81 743 LEU A N 1
ATOM 5911 C CA . LEU A 1 743 ? -14.367 -41.156 -32.188 1 87.81 743 LEU A CA 1
ATOM 5912 C C . LEU A 1 743 ? -15.062 -41.938 -33.281 1 87.81 743 LEU A C 1
ATOM 5914 O O . LEU A 1 743 ? -15.344 -41.375 -34.344 1 87.81 743 LEU A O 1
ATOM 5918 N N . ARG A 1 744 ? -15.359 -43.094 -33.125 1 85.81 744 ARG A N 1
ATOM 5919 C CA . ARG A 1 744 ? -16.078 -43.906 -34.094 1 85.81 744 ARG A CA 1
ATOM 5920 C C . ARG A 1 744 ? -17.5 -43.406 -34.281 1 85.81 744 ARG A C 1
ATOM 5922 O O . ARG A 1 744 ? -18.016 -43.375 -35.406 1 85.81 744 ARG A O 1
ATOM 5929 N N . ALA A 1 745 ? -18.016 -43.094 -33.219 1 81.19 745 ALA A N 1
ATOM 5930 C CA . ALA A 1 745 ? -19.391 -42.594 -33.25 1 81.19 745 ALA A CA 1
ATOM 5931 C C . ALA A 1 745 ? -19.469 -41.281 -34.031 1 81.19 745 ALA A C 1
ATOM 5933 O O . ALA A 1 745 ? -20.5 -41 -34.656 1 81.19 745 ALA A O 1
ATOM 5934 N N . ARG A 1 746 ? -18.453 -40.562 -34.062 1 77.56 746 ARG A N 1
ATOM 5935 C CA . ARG A 1 746 ? -18.453 -39.25 -34.75 1 77.56 746 ARG A CA 1
ATOM 5936 C C . ARG A 1 746 ? -17.922 -39.406 -36.188 1 77.56 746 ARG A C 1
ATOM 5938 O O . ARG A 1 746 ? -17.844 -38.406 -36.906 1 77.56 746 ARG A O 1
ATOM 5945 N N . GLY A 1 747 ? -17.859 -40.656 -36.75 1 64.94 747 GLY A N 1
ATOM 5946 C CA . GLY A 1 747 ? -17.562 -40.938 -38.156 1 64.94 747 GLY A CA 1
ATOM 5947 C C . GLY A 1 747 ? -16.109 -40.719 -38.5 1 64.94 747 GLY A C 1
ATOM 5948 O O . GLY A 1 747 ? -15.781 -40.5 -39.688 1 64.94 747 GLY A O 1
ATOM 5949 N N . THR A 1 748 ? -15.297 -40.438 -37.562 1 60.66 748 THR A N 1
ATOM 5950 C CA . THR A 1 748 ? -13.906 -40.281 -37.969 1 60.66 748 THR A CA 1
ATOM 5951 C C . THR A 1 748 ? -13.297 -41.594 -38.406 1 60.66 748 THR A C 1
ATOM 5953 O O . THR A 1 748 ? -13.078 -42.5 -37.594 1 60.66 748 THR A O 1
ATOM 5956 N N . SER A 1 749 ? -13.773 -42.188 -39.5 1 50 749 SER A N 1
ATOM 5957 C CA . SER A 1 749 ? -13.461 -43.5 -40.094 1 50 749 SER A CA 1
ATOM 5958 C C . SER A 1 749 ? -11.961 -43.75 -40.062 1 50 749 SER A C 1
ATOM 5960 O O . SER A 1 749 ? -11.523 -44.906 -40.094 1 50 749 SER A O 1
ATOM 5962 N N . ASP A 1 750 ? -11.133 -42.906 -40.562 1 48.94 750 ASP A N 1
ATOM 5963 C CA . ASP A 1 750 ? -9.75 -43.125 -40.969 1 48.94 750 ASP A CA 1
ATOM 5964 C C . ASP A 1 750 ? -8.82 -43.188 -39.781 1 48.94 750 ASP A C 1
ATOM 5966 O O . ASP A 1 750 ? -7.863 -42.406 -39.688 1 48.94 750 ASP A O 1
ATOM 5970 N N . LEU A 1 751 ? -9.305 -43.688 -38.719 1 55.12 751 LEU A N 1
ATOM 5971 C CA . LEU A 1 751 ? -8.438 -43.812 -37.562 1 55.12 751 LEU A CA 1
ATOM 5972 C C . LEU A 1 751 ? -7.234 -44.688 -37.875 1 55.12 751 LEU A C 1
ATOM 5974 O O . LEU A 1 751 ? -6.641 -45.281 -36.969 1 55.12 751 LEU A O 1
ATOM 5978 N N . GLN A 1 752 ? -7.008 -45.094 -39.219 1 50.75 752 GLN A N 1
ATOM 5979 C CA . GLN A 1 752 ? -5.848 -45.938 -39.5 1 50.75 752 GLN A CA 1
ATOM 5980 C C . GLN A 1 752 ? -4.547 -45.188 -39.219 1 50.75 752 GLN A C 1
ATOM 5982 O O . GLN A 1 752 ? -4.379 -44.062 -39.625 1 50.75 752 GLN A O 1
ATOM 5987 N N . SER A 1 753 ? -3.865 -45.594 -38.219 1 56.66 753 SER A N 1
ATOM 5988 C CA . SER A 1 753 ? -2.512 -45.188 -37.875 1 56.66 753 SER A CA 1
ATOM 5989 C C . SER A 1 753 ? -1.619 -45.156 -39.094 1 56.66 753 SER A C 1
ATOM 5991 O O . SER A 1 753 ? -1.617 -46.094 -39.906 1 56.66 753 SER A O 1
ATOM 5993 N N . MET A 1 754 ? -1.415 -44.031 -39.781 1 53.06 754 MET A N 1
ATOM 5994 C CA . MET A 1 754 ? -0.427 -44.031 -40.875 1 53.06 754 MET A CA 1
ATOM 5995 C C . MET A 1 754 ? 0.988 -44.125 -40.312 1 53.06 754 MET A C 1
ATOM 5997 O O . MET A 1 754 ? 1.351 -43.406 -39.375 1 53.06 754 MET A O 1
ATOM 6001 N N . PRO A 1 755 ? 1.691 -45.188 -40.562 1 48.19 755 PRO A N 1
ATOM 6002 C CA . PRO A 1 755 ? 3.062 -45.312 -40.062 1 48.19 755 PRO A CA 1
ATOM 6003 C C . PRO A 1 755 ? 3.922 -44.094 -40.406 1 48.19 755 PRO A C 1
ATOM 6005 O O . PRO A 1 755 ? 3.904 -43.625 -41.531 1 48.19 755 PRO A O 1
ATOM 6008 N N . GLY A 1 756 ? 4.035 -43.188 -39.625 1 44.59 756 GLY A N 1
ATOM 6009 C CA . GLY A 1 756 ? 4.898 -42.062 -39.906 1 44.59 756 GLY A CA 1
ATOM 6010 C C . GLY A 1 756 ? 6.348 -42.438 -40.125 1 44.59 756 GLY A C 1
ATOM 6011 O O . GLY A 1 756 ? 6.754 -43.562 -39.781 1 44.59 756 GLY A O 1
ATOM 6012 N N . THR A 1 757 ? 7.094 -41.906 -41.188 1 40.12 757 THR A N 1
ATOM 6013 C CA . THR A 1 757 ? 8.531 -42.062 -41.406 1 40.12 757 THR A CA 1
ATOM 6014 C C . THR A 1 757 ? 9.297 -41.688 -40.125 1 40.12 757 THR A C 1
ATOM 6016 O O . THR A 1 757 ? 8.977 -40.719 -39.469 1 40.12 757 THR A O 1
ATOM 6019 N N . SER A 1 758 ? 9.875 -42.688 -39.531 1 39.56 758 SER A N 1
ATOM 6020 C CA . SER A 1 758 ? 10.703 -42.625 -38.312 1 39.56 758 SER A CA 1
ATOM 6021 C C . SER A 1 758 ? 11.664 -41.469 -38.375 1 39.56 758 SER A C 1
ATOM 6023 O O . SER A 1 758 ? 12.695 -41.531 -39.031 1 39.56 758 SER A O 1
ATOM 6025 N N . GLY A 1 759 ? 11.359 -40.344 -38.812 1 34.12 759 GLY A N 1
ATOM 6026 C CA . GLY A 1 759 ? 12.477 -39.438 -38.656 1 34.12 759 GLY A CA 1
ATOM 6027 C C . GLY A 1 759 ? 12.984 -39.344 -37.219 1 34.12 759 GLY A C 1
ATOM 6028 O O . GLY A 1 759 ? 12.211 -39.062 -36.312 1 34.12 759 GLY A O 1
ATOM 6029 N N . LEU A 1 760 ? 14.008 -40.156 -36.875 1 35.69 760 LEU A N 1
ATOM 6030 C CA . LEU A 1 760 ? 14.82 -40.062 -35.656 1 35.69 760 LEU A CA 1
ATOM 6031 C C . LEU A 1 760 ? 15.133 -38.625 -35.344 1 35.69 760 LEU A C 1
ATOM 6033 O O . LEU A 1 760 ? 16.016 -38 -35.938 1 35.69 760 LEU A O 1
ATOM 6037 N N . GLY A 1 761 ? 14.297 -37.75 -35.312 1 33.44 761 GLY A N 1
ATOM 6038 C CA . GLY A 1 761 ? 14.789 -36.469 -34.906 1 33.44 761 GLY A CA 1
ATOM 6039 C C . GLY A 1 761 ? 15.586 -36.531 -33.594 1 33.44 761 GLY A C 1
ATOM 6040 O O . GLY A 1 761 ? 15.203 -37.219 -32.656 1 33.44 761 GLY A O 1
ATOM 6041 N N . ASN A 1 762 ? 16.922 -36.531 -33.781 1 31.62 762 ASN A N 1
ATOM 6042 C CA . ASN A 1 762 ? 17.922 -36.312 -32.719 1 31.62 762 ASN A CA 1
ATOM 6043 C C . ASN A 1 762 ? 17.484 -35.25 -31.75 1 31.62 762 ASN A C 1
ATOM 6045 O O . ASN A 1 762 ? 17.484 -34.062 -32.062 1 31.62 762 ASN A O 1
ATOM 6049 N N . SER A 1 763 ? 16.406 -35.406 -31.172 1 35.41 763 SER A N 1
ATOM 6050 C CA . SER A 1 763 ? 16.062 -34.406 -30.188 1 35.41 763 SER A CA 1
ATOM 6051 C C . SER A 1 763 ? 17.25 -34.094 -29.281 1 35.41 763 SER A C 1
ATOM 6053 O O . SER A 1 763 ? 18.031 -34.969 -28.938 1 35.41 763 SER A O 1
ATOM 6055 N N . THR A 1 764 ? 17.75 -32.969 -29.391 1 33.41 764 THR A N 1
ATOM 6056 C CA . THR A 1 764 ? 18.781 -32.344 -28.578 1 33.41 764 THR A CA 1
ATOM 6057 C C . THR A 1 764 ? 18.641 -32.719 -27.109 1 33.41 764 THR A C 1
ATOM 6059 O O . THR A 1 764 ? 17.516 -32.844 -26.609 1 33.41 764 THR A O 1
ATOM 6062 N N . ALA A 1 765 ? 19.594 -33.531 -26.562 1 33.5 765 ALA A N 1
ATOM 6063 C CA . ALA A 1 765 ? 19.859 -33.844 -25.156 1 33.5 765 ALA A CA 1
ATOM 6064 C C . ALA A 1 765 ? 19.422 -32.688 -24.25 1 33.5 765 ALA A C 1
ATOM 6066 O O . ALA A 1 765 ? 19.922 -31.578 -24.359 1 33.5 765 ALA A O 1
ATOM 6067 N N . SER A 1 766 ? 18.25 -32.594 -23.984 1 39.38 766 SER A N 1
ATOM 6068 C CA . SER A 1 766 ? 17.812 -31.625 -22.984 1 39.38 766 SER A CA 1
ATOM 6069 C C . SER A 1 766 ? 18.75 -31.609 -21.781 1 39.38 766 SER A C 1
ATOM 6071 O O . SER A 1 766 ? 19.406 -32.625 -21.484 1 39.38 766 SER A O 1
ATOM 6073 N N . MET A 1 767 ? 19.141 -30.578 -21.375 1 37.66 767 MET A N 1
ATOM 6074 C CA . MET A 1 767 ? 20 -30.281 -20.25 1 37.66 767 MET A CA 1
ATOM 6075 C C . MET A 1 767 ? 19.594 -31.078 -19.016 1 37.66 767 MET A C 1
ATOM 6077 O O . MET A 1 767 ? 18.422 -31.047 -18.609 1 37.66 767 MET A O 1
ATOM 6081 N N . LYS A 1 768 ? 20.234 -32.25 -18.703 1 45.03 768 LYS A N 1
ATOM 6082 C CA . LYS A 1 768 ? 20.281 -33.219 -17.609 1 45.03 768 LYS A CA 1
ATOM 6083 C C . LYS A 1 768 ? 19.953 -32.562 -16.281 1 45.03 768 LYS A C 1
ATOM 6085 O O . LYS A 1 768 ? 19.797 -33.25 -15.266 1 45.03 768 LYS A O 1
ATOM 6090 N N . THR A 1 769 ? 19.969 -31.328 -16.281 1 50.94 769 THR A N 1
ATOM 6091 C CA . THR A 1 769 ? 20.031 -30.812 -14.914 1 50.94 769 THR A CA 1
ATOM 6092 C C . THR A 1 769 ? 18.641 -30.594 -14.336 1 50.94 769 THR A C 1
ATOM 6094 O O . THR A 1 769 ? 18.5 -30.188 -13.18 1 50.94 769 THR A O 1
ATOM 6097 N N . SER A 1 770 ? 17.484 -31.062 -15.141 1 66.81 770 SER A N 1
ATOM 6098 C CA . SER A 1 770 ? 16.172 -30.781 -14.539 1 66.81 770 SER A CA 1
ATOM 6099 C C . SER A 1 770 ? 15.672 -31.969 -13.734 1 66.81 770 SER A C 1
ATOM 6101 O O . SER A 1 770 ? 16.109 -33.094 -13.945 1 66.81 770 SER A O 1
ATOM 6103 N N . ILE A 1 771 ? 14.992 -31.781 -12.734 1 72.94 771 ILE A N 1
ATOM 6104 C CA . ILE A 1 771 ? 14.406 -32.812 -11.883 1 72.94 771 ILE A CA 1
ATOM 6105 C C . ILE A 1 771 ? 13.586 -33.781 -12.727 1 72.94 771 ILE A C 1
ATOM 6107 O O . ILE A 1 771 ? 13.648 -35 -12.523 1 72.94 771 ILE A O 1
ATOM 6111 N N . PHE A 1 772 ? 13.023 -33.344 -13.734 1 77.81 772 PHE A N 1
ATOM 6112 C CA . PHE A 1 772 ? 12.211 -34.188 -14.609 1 77.81 772 PHE A CA 1
ATOM 6113 C C . PHE A 1 772 ? 13.102 -35.062 -15.492 1 77.81 772 PHE A C 1
ATOM 6115 O O . PHE A 1 772 ? 12.727 -36.188 -15.828 1 77.81 772 PHE A O 1
ATOM 6122 N N . ALA A 1 773 ? 14.273 -34.562 -15.703 1 75.81 773 ALA A N 1
ATOM 6123 C CA . ALA A 1 773 ? 15.234 -35.344 -16.469 1 75.81 773 ALA A CA 1
ATOM 6124 C C . ALA A 1 773 ? 15.609 -36.625 -15.727 1 75.81 773 ALA A C 1
ATOM 6126 O O . ALA A 1 773 ? 15.859 -37.656 -16.344 1 75.81 773 ALA A O 1
ATOM 6127 N N . THR A 1 774 ? 15.555 -36.5 -14.461 1 77.5 774 THR A N 1
ATOM 6128 C CA . THR A 1 774 ? 15.844 -37.688 -13.656 1 77.5 774 THR A CA 1
ATOM 6129 C C . THR A 1 774 ? 14.773 -38.75 -13.852 1 77.5 774 THR A C 1
ATOM 6131 O O . THR A 1 774 ? 15.078 -39.938 -13.875 1 77.5 774 THR A O 1
ATOM 6134 N N . ALA A 1 775 ? 13.594 -38.344 -14.023 1 79.44 775 ALA A N 1
ATOM 6135 C CA . ALA A 1 775 ? 12.5 -39.281 -14.273 1 79.44 775 ALA A CA 1
ATOM 6136 C C . ALA A 1 775 ? 12.633 -39.938 -15.648 1 79.44 775 ALA A C 1
ATOM 6138 O O . ALA A 1 775 ? 12.344 -41.125 -15.805 1 79.44 775 ALA A O 1
ATOM 6139 N N . ILE A 1 776 ? 13.062 -39.188 -16.594 1 78.06 776 ILE A N 1
ATOM 6140 C CA . ILE A 1 776 ? 13.266 -39.656 -17.953 1 78.06 776 ILE A CA 1
ATOM 6141 C C . ILE A 1 776 ? 14.328 -40.781 -17.938 1 78.06 776 ILE A C 1
ATOM 6143 O O . ILE A 1 776 ? 14.133 -41.844 -18.531 1 78.06 776 ILE A O 1
ATOM 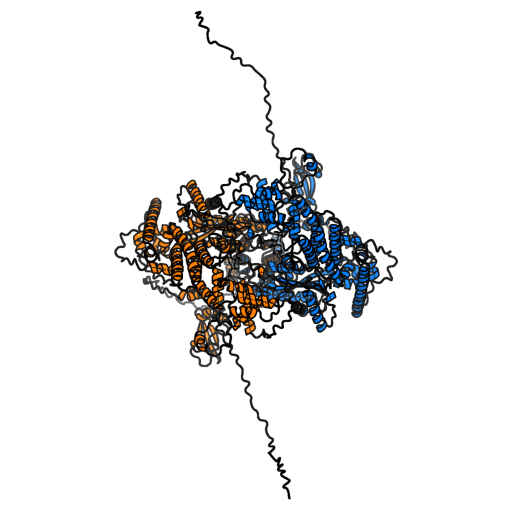6147 N N . SER A 1 777 ? 15.383 -40.531 -17.234 1 79.06 777 SER A N 1
ATOM 6148 C CA . SER A 1 777 ? 16.484 -41.469 -17.156 1 79.06 777 SER A CA 1
ATOM 6149 C C . SER A 1 777 ? 16.062 -42.75 -16.438 1 79.06 777 SER A C 1
ATOM 6151 O O . SER A 1 777 ? 16.531 -43.844 -16.781 1 79.06 777 SER A O 1
ATOM 6153 N N . ALA A 1 778 ? 15.195 -42.594 -15.633 1 74.44 778 ALA A N 1
ATOM 6154 C CA . ALA A 1 778 ? 14.742 -43.75 -14.844 1 74.44 778 ALA A CA 1
ATOM 6155 C C . ALA A 1 778 ? 13.836 -44.656 -15.664 1 74.44 778 ALA A C 1
ATOM 6157 O O . ALA A 1 778 ? 13.711 -45.844 -15.375 1 74.44 778 ALA A O 1
ATOM 6158 N N . GLY A 1 779 ? 13.219 -44.156 -16.719 1 68.31 779 GLY A N 1
ATOM 6159 C CA . GLY A 1 779 ? 12.336 -44.938 -17.578 1 68.31 779 GLY A CA 1
ATOM 6160 C C . GLY A 1 779 ? 13.062 -45.625 -18.719 1 68.31 779 GLY A C 1
ATOM 6161 O O . GLY A 1 779 ? 12.586 -46.625 -19.234 1 68.31 779 GLY A O 1
ATOM 6162 N N . ASN A 1 780 ? 14.125 -45.125 -19.438 1 64.06 780 ASN A N 1
ATOM 6163 C CA . ASN A 1 780 ? 14.797 -45.562 -20.656 1 64.06 780 ASN A CA 1
ATOM 6164 C C . ASN A 1 780 ? 15.43 -46.938 -20.469 1 64.06 780 ASN A C 1
ATOM 6166 O O . ASN A 1 780 ? 15.633 -47.688 -21.422 1 64.06 780 ASN A O 1
ATOM 6170 N N . GLY A 1 781 ? 15.859 -47.406 -19.406 1 51.66 781 GLY A N 1
ATOM 6171 C CA . GLY A 1 781 ? 16.531 -48.688 -19.406 1 51.66 781 GLY A CA 1
ATOM 6172 C C . GLY A 1 781 ? 15.664 -49.812 -19.969 1 51.66 781 GLY A C 1
ATOM 6173 O O . GLY A 1 781 ? 16.156 -50.906 -20.203 1 51.66 781 GLY A O 1
ATOM 6174 N N . PHE A 1 782 ? 14.461 -49.625 -20.156 1 48.31 782 PHE A N 1
ATOM 6175 C CA . PHE A 1 782 ? 13.672 -50.844 -20.344 1 48.31 782 PHE A CA 1
ATOM 6176 C C . PHE A 1 782 ? 13.336 -51.062 -21.812 1 48.31 782 PHE A C 1
ATOM 6178 O O . PHE A 1 782 ? 13.367 -52.219 -22.297 1 48.31 782 PHE A O 1
ATOM 6185 N N . ALA A 1 783 ? 12.664 -50.281 -22.672 1 46.97 783 ALA A N 1
ATOM 6186 C CA . ALA A 1 783 ? 11.875 -50.781 -23.781 1 46.97 783 ALA A CA 1
ATOM 6187 C C . ALA A 1 783 ? 12.656 -50.719 -25.094 1 46.97 783 ALA A C 1
ATOM 6189 O O . ALA A 1 783 ? 12.531 -49.719 -25.828 1 46.97 783 ALA A O 1
ATOM 6190 N N . LEU A 1 784 ? 13.883 -51.031 -25.234 1 43.09 784 LEU A N 1
ATOM 6191 C CA . LEU A 1 784 ? 14.344 -51 -26.609 1 43.09 784 LEU A CA 1
ATOM 6192 C C . LEU A 1 784 ? 13.633 -52.031 -27.469 1 43.09 784 LEU A C 1
ATOM 6194 O O . LEU A 1 784 ? 13.922 -53.25 -27.359 1 43.09 784 LEU A O 1
ATOM 6198 N N . TYR A 1 785 ? 12.391 -51.844 -27.734 1 41.75 785 TYR A N 1
ATOM 6199 C CA . TYR A 1 785 ? 11.789 -52.875 -28.594 1 41.75 785 TYR A CA 1
ATOM 6200 C C . TYR A 1 785 ? 12.32 -52.781 -30.016 1 41.75 785 TYR A C 1
ATOM 6202 O O . TYR A 1 785 ? 12.625 -51.688 -30.5 1 41.75 785 TYR A O 1
ATOM 6210 N N . THR A 1 786 ? 12.711 -53.844 -30.688 1 43.31 786 THR A N 1
ATOM 6211 C CA . THR A 1 786 ? 13.156 -54.062 -32.062 1 43.31 786 THR A CA 1
ATOM 6212 C C . THR A 1 786 ? 12.07 -53.719 -33.062 1 43.31 786 THR A C 1
ATOM 6214 O O . THR A 1 786 ? 10.898 -54.031 -32.844 1 43.31 786 THR A O 1
ATOM 6217 N N . PRO A 1 787 ? 12.312 -52.906 -34.031 1 42.47 787 PRO A N 1
ATOM 6218 C CA . PRO A 1 787 ? 11.438 -52.375 -35.094 1 42.47 787 PRO A CA 1
ATOM 6219 C C . PRO A 1 787 ? 10.531 -53.438 -35.688 1 42.47 787 PRO A C 1
ATOM 6221 O O . PRO A 1 787 ? 9.438 -53.125 -36.188 1 42.47 787 PRO A O 1
ATOM 6224 N N . ASN A 1 788 ? 10.953 -54.656 -36 1 42.56 788 ASN A N 1
ATOM 6225 C CA . ASN A 1 788 ? 10.266 -55.594 -36.875 1 42.56 788 ASN A CA 1
ATOM 6226 C C . ASN A 1 788 ? 8.859 -55.906 -36.375 1 42.56 788 ASN A C 1
ATOM 6228 O O . ASN A 1 788 ? 8.039 -56.438 -37.125 1 42.56 788 ASN A O 1
ATOM 6232 N N . GLN A 1 789 ? 8.547 -55.906 -35.188 1 44.03 789 GLN A N 1
ATOM 6233 C CA . GLN A 1 789 ? 7.297 -56.469 -34.656 1 44.03 789 GLN A CA 1
ATOM 6234 C C . GLN A 1 789 ? 6.203 -55.375 -34.625 1 44.03 789 GLN A C 1
ATOM 6236 O O . GLN A 1 789 ? 5.16 -55.594 -34 1 44.03 789 GLN A O 1
ATOM 6241 N N . TYR A 1 790 ? 6.176 -54.312 -35.312 1 46.19 790 TYR A N 1
ATOM 6242 C CA . TYR A 1 790 ? 5.383 -53.094 -35.062 1 46.19 790 TYR A CA 1
ATOM 6243 C C . TYR A 1 790 ? 4.008 -53.219 -35.719 1 46.19 790 TYR A C 1
ATOM 6245 O O . TYR A 1 790 ? 3.094 -52.469 -35.406 1 46.19 790 TYR A O 1
ATOM 6253 N N . LYS A 1 791 ? 3.875 -53.969 -36.844 1 48.62 791 LYS A N 1
ATOM 6254 C CA . LYS A 1 791 ? 2.656 -53.812 -37.656 1 48.62 791 LYS A CA 1
ATOM 6255 C C . LYS A 1 791 ? 1.418 -54.125 -36.812 1 48.62 791 LYS A C 1
ATOM 6257 O O . LYS A 1 791 ? 0.376 -53.469 -36.969 1 48.62 791 LYS A O 1
ATOM 6262 N N . ALA A 1 792 ? 1.345 -55.25 -36.125 1 48.97 792 ALA A N 1
ATOM 6263 C CA . ALA A 1 792 ? 0.076 -55.781 -35.625 1 48.97 792 ALA A CA 1
ATOM 6264 C C . ALA A 1 792 ? -0.226 -55.281 -34.219 1 48.97 792 ALA A C 1
ATOM 6266 O O . ALA A 1 792 ? -1.253 -55.625 -33.625 1 48.97 792 ALA A O 1
ATOM 6267 N N . GLN A 1 793 ? 0.509 -54.094 -33.844 1 66.31 793 GLN A N 1
ATOM 6268 C CA . GLN A 1 793 ? 0.34 -53.781 -32.438 1 66.31 793 GLN A CA 1
ATOM 6269 C C . GLN A 1 793 ? -0.608 -52.625 -32.219 1 66.31 793 GLN A C 1
ATOM 6271 O O . GLN A 1 793 ? -0.73 -51.75 -33.094 1 66.31 793 GLN A O 1
ATOM 6276 N N . SER A 1 794 ? -1.509 -52.688 -31.188 1 83.88 794 SER A N 1
ATOM 6277 C CA . SER A 1 794 ? -2.426 -51.625 -30.781 1 83.88 794 SER A CA 1
ATOM 6278 C C . SER A 1 794 ? -1.69 -50.312 -30.578 1 83.88 794 SER A C 1
ATOM 6280 O O . SER A 1 794 ? -0.462 -50.281 -30.484 1 83.88 794 SER A O 1
ATOM 6282 N N . GLU A 1 795 ? -2.291 -49.188 -30.812 1 90 795 GLU A N 1
ATOM 6283 C CA . GLU A 1 795 ? -1.71 -47.875 -30.562 1 90 795 GLU A CA 1
ATOM 6284 C C . GLU A 1 795 ? -0.965 -47.844 -29.234 1 90 795 GLU A C 1
ATOM 6286 O O . GLU A 1 795 ? 0.115 -47.25 -29.141 1 90 795 GLU A O 1
ATOM 6291 N N . ILE A 1 796 ? -1.56 -48.438 -28.25 1 91.69 796 ILE A N 1
ATOM 6292 C CA . ILE A 1 796 ? -0.989 -48.406 -26.906 1 91.69 796 ILE A CA 1
ATOM 6293 C C . ILE A 1 796 ? 0.344 -49.156 -26.891 1 91.69 796 ILE A C 1
ATOM 6295 O O . ILE A 1 796 ? 1.327 -48.688 -26.328 1 91.69 796 ILE A O 1
ATOM 6299 N N . GLU A 1 797 ? 0.365 -50.281 -27.531 1 88.06 797 GLU A N 1
ATOM 6300 C CA . GLU A 1 797 ? 1.588 -51.094 -27.562 1 88.06 797 GLU A CA 1
ATOM 6301 C C . GLU A 1 797 ? 2.689 -50.375 -28.344 1 88.06 797 GLU A C 1
ATOM 6303 O O . GLU A 1 797 ? 3.852 -50.375 -27.922 1 88.06 797 GLU A O 1
ATOM 6308 N N . ARG A 1 798 ? 2.314 -49.781 -29.375 1 87.56 798 ARG A N 1
ATOM 6309 C CA . ARG A 1 798 ? 3.283 -49.031 -30.156 1 87.56 798 ARG A CA 1
ATOM 6310 C C . ARG A 1 798 ? 3.83 -47.844 -29.359 1 87.56 798 ARG A C 1
ATOM 6312 O O . ARG A 1 798 ? 5.031 -47.562 -29.406 1 87.56 798 ARG A O 1
ATOM 6319 N N . TYR A 1 799 ? 2.941 -47.156 -28.719 1 91.25 799 TYR A N 1
ATOM 6320 C CA . TYR A 1 799 ? 3.352 -46.031 -27.922 1 91.25 799 TYR A CA 1
ATOM 6321 C C . TYR A 1 799 ? 4.297 -46.469 -26.797 1 91.25 799 TYR A C 1
ATOM 6323 O O . TYR A 1 799 ? 5.328 -45.812 -26.578 1 91.25 799 TYR A O 1
ATOM 6331 N N . CYS A 1 800 ? 3.936 -47.531 -26.156 1 88.12 800 CYS A N 1
ATOM 6332 C CA . CYS A 1 800 ? 4.703 -48 -25 1 88.12 800 CYS A CA 1
ATOM 6333 C C . CYS A 1 800 ? 6.027 -48.594 -25.453 1 88.12 800 CYS A C 1
ATOM 6335 O O . CYS A 1 800 ? 6.965 -48.719 -24.656 1 88.12 800 CYS A O 1
ATOM 6337 N N . SER A 1 801 ? 6.129 -49.031 -26.75 1 80.31 801 SER A N 1
ATOM 6338 C CA . SER A 1 801 ? 7.332 -49.688 -27.25 1 80.31 801 SER A CA 1
ATOM 6339 C C . SER A 1 801 ? 8.438 -48.688 -27.516 1 80.31 801 SER A C 1
ATOM 6341 O O . SER A 1 801 ? 9.594 -49.062 -27.734 1 80.31 801 SER A O 1
ATOM 6343 N N . ASN A 1 802 ? 8.156 -47.406 -27.516 1 80.62 802 ASN A N 1
ATOM 6344 C CA . ASN A 1 802 ? 9.117 -46.344 -27.719 1 80.62 802 ASN A CA 1
ATOM 6345 C C . ASN A 1 802 ? 9.672 -46.344 -29.141 1 80.62 802 ASN A C 1
ATOM 6347 O O . ASN A 1 802 ? 10.859 -46.094 -29.344 1 80.62 802 ASN A O 1
ATOM 6351 N N . VAL A 1 803 ? 8.844 -46.781 -30.016 1 77.06 803 VAL A N 1
ATOM 6352 C CA . VAL A 1 803 ? 9.219 -46.781 -31.422 1 77.06 803 VAL A CA 1
ATOM 6353 C C . VAL A 1 803 ? 9.57 -45.344 -31.875 1 77.06 803 VAL A C 1
ATOM 6355 O O . VAL A 1 803 ? 10.461 -45.156 -32.688 1 77.06 803 VAL A O 1
ATOM 6358 N N . TYR A 1 804 ? 8.875 -44.406 -31.297 1 84.12 804 TYR A N 1
ATOM 6359 C CA . TYR A 1 804 ? 9.148 -43 -31.531 1 84.12 804 TYR A CA 1
ATOM 6360 C C . TYR A 1 804 ? 9.68 -42.312 -30.281 1 84.12 804 TYR A C 1
ATOM 6362 O O . TYR A 1 804 ? 8.914 -41.75 -29.5 1 84.12 804 TYR A O 1
ATOM 6370 N N . PRO A 1 805 ? 10.961 -42.25 -30.109 1 84.06 805 PRO A N 1
ATOM 6371 C CA . PRO A 1 805 ? 11.539 -41.781 -28.859 1 84.06 805 PRO A CA 1
ATOM 6372 C C . PRO A 1 805 ? 11.422 -40.25 -28.703 1 84.06 805 PRO A C 1
ATOM 6374 O O . PRO A 1 805 ? 11.359 -39.531 -29.688 1 84.06 805 PRO A O 1
ATOM 6377 N N . CYS A 1 806 ? 11.234 -39.812 -27.453 1 85.94 806 CYS A N 1
ATOM 6378 C CA . CYS A 1 806 ? 11.234 -38.406 -27.062 1 85.94 806 CYS A CA 1
ATOM 6379 C C . CYS A 1 806 ? 12.234 -38.156 -25.938 1 85.94 806 CYS A C 1
ATOM 6381 O O . CYS A 1 806 ? 12.172 -38.781 -24.891 1 85.94 806 CYS A O 1
ATOM 6383 N N . SER A 1 807 ? 13.211 -37.25 -26.109 1 78.06 807 SER A N 1
ATOM 6384 C CA . SER A 1 807 ? 14.219 -37 -25.078 1 78.06 807 SER A CA 1
ATOM 6385 C C . SER A 1 807 ? 14.062 -35.625 -24.484 1 78.06 807 SER A C 1
ATOM 6387 O O . SER A 1 807 ? 14.703 -35.281 -23.469 1 78.06 807 SER A O 1
ATOM 6389 N N . ASP A 1 808 ? 13.164 -34.875 -25.031 1 78.44 808 ASP A N 1
ATOM 6390 C CA . ASP A 1 808 ? 12.977 -33.5 -24.562 1 78.44 808 ASP A CA 1
ATOM 6391 C C . ASP A 1 808 ? 11.969 -33.438 -23.422 1 78.44 808 ASP A C 1
ATOM 6393 O O . ASP A 1 808 ? 10.805 -33.781 -23.594 1 78.44 808 ASP A O 1
ATOM 6397 N N . GLU A 1 809 ? 12.422 -32.969 -22.281 1 81.12 809 GLU A N 1
ATOM 6398 C CA . GLU A 1 809 ? 11.562 -32.875 -21.109 1 81.12 809 GLU A CA 1
ATOM 6399 C C . GLU A 1 809 ? 10.391 -31.922 -21.375 1 81.12 809 GLU A C 1
ATOM 6401 O O . GLU A 1 809 ? 9.305 -32.094 -20.812 1 81.12 809 GLU A O 1
ATOM 6406 N N . ARG A 1 810 ? 10.578 -30.938 -22.219 1 82.88 810 ARG A N 1
ATOM 6407 C CA . ARG A 1 810 ? 9.531 -29.969 -22.516 1 82.88 810 ARG A CA 1
ATOM 6408 C C . ARG A 1 810 ? 8.906 -30.219 -23.891 1 82.88 810 ARG A C 1
ATOM 6410 O O . ARG A 1 810 ? 8.188 -29.375 -24.406 1 82.88 810 ARG A O 1
ATOM 6417 N N . GLY A 1 811 ? 9.109 -31.391 -24.375 1 86.25 811 GLY A N 1
ATOM 6418 C CA . GLY A 1 811 ? 8.75 -31.609 -25.766 1 86.25 811 GLY A CA 1
ATOM 6419 C C . GLY A 1 811 ? 7.461 -32.406 -25.938 1 86.25 811 GLY A C 1
ATOM 6420 O O . GLY A 1 811 ? 7.148 -32.875 -27.031 1 86.25 811 GLY A O 1
ATOM 6421 N N . ALA A 1 812 ? 6.707 -32.562 -24.875 1 92.94 812 ALA A N 1
ATOM 6422 C CA . ALA A 1 812 ? 5.535 -33.438 -24.938 1 92.94 812 ALA A CA 1
ATOM 6423 C C . ALA A 1 812 ? 4.543 -32.969 -25.984 1 92.94 812 ALA A C 1
ATOM 6425 O O . ALA A 1 812 ? 4.059 -33.75 -26.797 1 92.94 812 ALA A O 1
ATOM 6426 N N . LEU A 1 813 ? 4.262 -31.703 -26.016 1 95.81 813 LEU A N 1
ATOM 6427 C CA . LEU A 1 813 ? 3.254 -31.172 -26.922 1 95.81 813 LEU A CA 1
ATOM 6428 C C . LEU A 1 813 ? 3.75 -31.203 -28.359 1 95.81 813 LEU A C 1
ATOM 6430 O O . LEU A 1 813 ? 3.004 -31.562 -29.266 1 95.81 813 LEU A O 1
ATOM 6434 N N . ALA A 1 814 ? 5.02 -30.828 -28.562 1 93.94 814 ALA A N 1
ATOM 6435 C CA . ALA A 1 814 ? 5.605 -30.891 -29.906 1 93.94 814 ALA A CA 1
ATOM 6436 C C . ALA A 1 814 ? 5.629 -32.312 -30.438 1 93.94 814 ALA A C 1
ATOM 6438 O O . ALA A 1 814 ? 5.395 -32.562 -31.625 1 93.94 814 ALA A O 1
ATOM 6439 N N . TRP A 1 815 ? 5.945 -33.219 -29.578 1 94.44 815 TRP A N 1
ATOM 6440 C CA . TRP A 1 815 ? 5.992 -34.625 -29.953 1 94.44 815 TRP A CA 1
ATOM 6441 C C . TRP A 1 815 ? 4.617 -35.125 -30.391 1 94.44 815 TRP A C 1
ATOM 6443 O O . TRP A 1 815 ? 4.48 -35.781 -31.438 1 94.44 815 TRP A O 1
ATOM 6453 N N . TRP A 1 816 ? 3.605 -34.875 -29.609 1 96.19 816 TRP A N 1
ATOM 6454 C CA . TRP A 1 816 ? 2.252 -35.312 -29.938 1 96.19 816 TRP A CA 1
ATOM 6455 C C . TRP A 1 816 ? 1.753 -34.656 -31.219 1 96.19 816 TRP A C 1
ATOM 6457 O O . TRP A 1 816 ? 1.005 -35.25 -31.984 1 96.19 816 TRP A O 1
ATOM 6467 N N . LYS A 1 817 ? 2.102 -33.375 -31.406 1 94.94 817 LYS A N 1
ATOM 6468 C CA . LYS A 1 817 ? 1.771 -32.688 -32.656 1 94.94 817 LYS A CA 1
ATOM 6469 C C . LYS A 1 817 ? 2.334 -33.469 -33.844 1 94.94 817 LYS A C 1
ATOM 6471 O O . LYS A 1 817 ? 1.632 -33.688 -34.844 1 94.94 817 LYS A O 1
ATOM 6476 N N . ALA A 1 818 ? 3.523 -33.969 -33.75 1 93.31 818 ALA A N 1
ATOM 6477 C CA . ALA A 1 818 ? 4.242 -34.625 -34.812 1 93.31 818 ALA A CA 1
ATOM 6478 C C . ALA A 1 818 ? 3.705 -36.031 -35.062 1 93.31 818 ALA A C 1
ATOM 6480 O O . ALA A 1 818 ? 3.729 -36.531 -36.188 1 93.31 818 ALA A O 1
ATOM 6481 N N . HIS A 1 819 ? 3.18 -36.688 -34 1 93.06 819 HIS A N 1
ATOM 6482 C CA . HIS A 1 819 ? 2.836 -38.094 -34.125 1 93.06 819 HIS A CA 1
ATOM 6483 C C . HIS A 1 819 ? 1.337 -38.312 -33.938 1 93.06 819 HIS A C 1
ATOM 6485 O O . HIS A 1 819 ? 0.896 -39.438 -33.656 1 93.06 819 HIS A O 1
ATOM 6491 N N . ALA A 1 820 ? 0.577 -37.312 -34.062 1 93.69 820 ALA A N 1
ATOM 6492 C CA . ALA A 1 820 ? -0.869 -37.375 -33.875 1 93.69 820 ALA A CA 1
ATOM 6493 C C . ALA A 1 820 ? -1.506 -38.344 -34.875 1 93.69 820 ALA A C 1
ATOM 6495 O O . ALA A 1 820 ? -2.492 -39 -34.594 1 93.69 820 ALA A O 1
ATOM 6496 N N . ASN A 1 821 ? -0.952 -38.438 -36.062 1 89.62 821 ASN A N 1
ATOM 6497 C CA . ASN A 1 821 ? -1.506 -39.281 -37.125 1 89.62 821 ASN A CA 1
ATOM 6498 C C . ASN A 1 821 ? -1.19 -40.75 -36.875 1 89.62 821 ASN A C 1
ATOM 6500 O O . ASN A 1 821 ? -1.962 -41.625 -37.25 1 89.62 821 ASN A O 1
ATOM 6504 N N . GLU A 1 822 ? -0.044 -40.969 -36.219 1 88.44 822 GLU A N 1
ATOM 6505 C CA . GLU A 1 822 ? 0.346 -42.312 -35.875 1 88.44 822 GLU A CA 1
ATOM 6506 C C . GLU A 1 822 ? -0.471 -42.875 -34.688 1 88.44 822 GLU A C 1
ATOM 6508 O O . GLU A 1 822 ? -0.728 -44.062 -34.625 1 88.44 822 GLU A O 1
ATOM 6513 N N . PHE A 1 823 ? -0.826 -41.906 -33.875 1 93.25 823 PHE A N 1
ATOM 6514 C CA . PHE A 1 823 ? -1.563 -42.281 -32.688 1 93.25 823 PHE A CA 1
ATOM 6515 C C . PHE A 1 823 ? -2.838 -41.469 -32.531 1 93.25 823 PHE A C 1
ATOM 6517 O O . PHE A 1 823 ? -3.014 -40.75 -31.547 1 93.25 823 PHE A O 1
ATOM 6524 N N . PRO A 1 824 ? -3.783 -41.594 -33.375 1 92.56 824 PRO A N 1
ATOM 6525 C CA . PRO A 1 824 ? -4.926 -40.688 -33.406 1 92.56 824 PRO A CA 1
ATOM 6526 C C . PRO A 1 824 ? -5.75 -40.719 -32.125 1 92.56 824 PRO A C 1
ATOM 6528 O O . PRO A 1 824 ? -6.168 -39.688 -31.625 1 92.56 824 PRO A O 1
ATOM 6531 N N . VAL A 1 825 ? -6.004 -41.938 -31.547 1 94.94 825 VAL A N 1
ATOM 6532 C CA . VAL A 1 825 ? -6.82 -42.031 -30.344 1 94.94 825 VAL A CA 1
ATOM 6533 C C . VAL A 1 825 ? -6.031 -41.531 -29.141 1 94.94 825 VAL A C 1
ATOM 6535 O O . VAL A 1 825 ? -6.539 -40.719 -28.344 1 94.94 825 VAL A O 1
ATOM 6538 N N . LEU A 1 826 ? -4.801 -41.969 -29.016 1 95.69 826 LEU A N 1
ATOM 6539 C CA . LEU A 1 826 ? -3.969 -41.531 -27.891 1 95.69 826 LEU A CA 1
ATOM 6540 C C . LEU A 1 826 ? -3.695 -40.031 -27.938 1 95.69 826 LEU A C 1
ATOM 6542 O O . LEU A 1 826 ? -3.584 -39.375 -26.906 1 95.69 826 LEU A O 1
ATOM 6546 N N . ALA A 1 827 ? -3.572 -39.531 -29.141 1 96 827 ALA A N 1
ATOM 6547 C CA . ALA A 1 827 ? -3.34 -38.094 -29.312 1 96 827 ALA A CA 1
ATOM 6548 C C . ALA A 1 827 ? -4.535 -37.281 -28.812 1 96 827 ALA A C 1
ATOM 6550 O O . ALA A 1 827 ? -4.363 -36.219 -28.219 1 96 827 ALA A O 1
ATOM 6551 N N . THR A 1 828 ? -5.691 -37.781 -29.078 1 96 828 THR A N 1
ATOM 6552 C CA . THR A 1 828 ? -6.898 -37.125 -28.594 1 96 828 THR A CA 1
ATOM 6553 C C . THR A 1 828 ? -6.961 -37.156 -27.078 1 96 828 THR A C 1
ATOM 6555 O O . THR A 1 828 ? -7.336 -36.156 -26.438 1 96 828 THR A O 1
ATOM 6558 N N . ILE A 1 829 ? -6.574 -38.281 -26.484 1 96.38 829 ILE A N 1
ATOM 6559 C CA . ILE A 1 829 ? -6.535 -38.406 -25.031 1 96.38 829 ILE A CA 1
ATOM 6560 C C . ILE A 1 829 ? -5.484 -37.438 -24.469 1 96.38 829 ILE A C 1
ATOM 6562 O O . ILE A 1 829 ? -5.75 -36.75 -23.484 1 96.38 829 ILE A O 1
ATOM 6566 N N . ALA A 1 830 ? -4.297 -37.469 -25.094 1 97.62 830 ALA A N 1
ATOM 6567 C CA . ALA A 1 830 ? -3.197 -36.625 -24.625 1 97.62 830 ALA A CA 1
ATOM 6568 C C . ALA A 1 830 ? -3.592 -35.156 -24.656 1 97.62 830 ALA A C 1
ATOM 6570 O O . ALA A 1 830 ? -3.246 -34.375 -23.75 1 97.62 830 ALA A O 1
ATOM 6571 N N . ARG A 1 831 ? -4.27 -34.719 -25.672 1 97.19 831 ARG A N 1
ATOM 6572 C CA . ARG A 1 831 ? -4.695 -33.344 -25.812 1 97.19 831 ARG A CA 1
ATOM 6573 C C . ARG A 1 831 ? -5.602 -32.906 -24.656 1 97.19 831 ARG A C 1
ATOM 6575 O O . ARG A 1 831 ? -5.457 -31.828 -24.094 1 97.19 831 ARG A O 1
ATOM 6582 N N . ASP A 1 832 ? -6.473 -33.781 -24.25 1 97.06 832 ASP A N 1
ATOM 6583 C CA . ASP A 1 832 ? -7.43 -33.469 -23.188 1 97.06 832 ASP A CA 1
ATOM 6584 C C . ASP A 1 832 ? -6.773 -33.562 -21.812 1 97.06 832 ASP A C 1
ATOM 6586 O O . ASP A 1 832 ? -6.965 -32.688 -20.969 1 97.06 832 ASP A O 1
ATOM 6590 N N . VAL A 1 833 ? -5.973 -34.531 -21.594 1 97.19 833 VAL A N 1
ATOM 6591 C CA . VAL A 1 833 ? -5.453 -34.844 -20.266 1 97.19 833 VAL A CA 1
ATOM 6592 C C . VAL A 1 833 ? -4.277 -33.906 -19.953 1 97.19 833 VAL A C 1
ATOM 6594 O O . VAL A 1 833 ? -4.148 -33.438 -18.828 1 97.19 833 VAL A O 1
ATOM 6597 N N . LEU A 1 834 ? -3.389 -33.656 -20.922 1 97.5 834 LEU A N 1
ATOM 6598 C CA . LEU A 1 834 ? -2.199 -32.844 -20.688 1 97.5 834 LEU A CA 1
ATOM 6599 C C . LEU A 1 834 ? -2.576 -31.391 -20.469 1 97.5 834 LEU A C 1
ATOM 6601 O O . LEU A 1 834 ? -1.763 -30.594 -19.984 1 97.5 834 LEU A O 1
ATOM 6605 N N . ALA A 1 835 ? -3.801 -31.031 -20.812 1 97.44 835 ALA A N 1
ATOM 6606 C CA . ALA A 1 835 ? -4.277 -29.672 -20.609 1 97.44 835 ALA A CA 1
ATOM 6607 C C . ALA A 1 835 ? -4.625 -29.422 -19.141 1 97.44 835 ALA A C 1
ATOM 6609 O O . ALA A 1 835 ? -4.734 -28.281 -18.703 1 97.44 835 ALA A O 1
ATOM 6610 N N . ILE A 1 836 ? -4.824 -30.469 -18.344 1 97.12 836 ILE A N 1
ATOM 6611 C CA . ILE A 1 836 ? -5.148 -30.328 -16.938 1 97.12 836 ILE A CA 1
ATOM 6612 C C . ILE A 1 836 ? -3.955 -29.75 -16.188 1 97.12 836 ILE A C 1
ATOM 6614 O O . ILE A 1 836 ? -2.852 -30.297 -16.234 1 97.12 836 ILE A O 1
ATOM 6618 N N . PRO A 1 837 ? -4.16 -28.625 -15.523 1 96 837 PRO A N 1
ATOM 6619 C CA . PRO A 1 837 ? -3.029 -28.078 -14.773 1 96 837 PRO A CA 1
ATOM 6620 C C . PRO A 1 837 ? -2.736 -28.859 -13.492 1 96 837 PRO A C 1
ATOM 6622 O O . PRO A 1 837 ? -3.652 -29.141 -12.719 1 96 837 PRO A O 1
ATOM 6625 N N . GLY A 1 838 ? -1.485 -29.219 -13.328 1 95.12 838 GLY A N 1
ATOM 6626 C CA . GLY A 1 838 ? -1.087 -29.875 -12.086 1 95.12 838 GLY A CA 1
ATOM 6627 C C . GLY A 1 838 ? -0.859 -28.891 -10.953 1 95.12 838 GLY A C 1
ATOM 6628 O O . GLY A 1 838 ? -0.768 -29.281 -9.789 1 95.12 838 GLY A O 1
ATOM 6629 N N . VAL A 1 839 ? -0.726 -27.688 -11.336 1 92.56 839 VAL A N 1
ATOM 6630 C CA . VAL A 1 839 ? -0.52 -26.594 -10.391 1 92.56 839 VAL A CA 1
ATOM 6631 C C . VAL A 1 839 ? -1.36 -25.391 -10.797 1 92.56 839 VAL A C 1
ATOM 6633 O O . VAL A 1 839 ? -1.558 -25.125 -11.984 1 92.56 839 VAL A O 1
ATOM 6636 N N . SER A 1 840 ? -1.844 -24.625 -9.812 1 87.25 840 SER A N 1
ATOM 6637 C CA . SER A 1 840 ? -2.709 -23.484 -10.094 1 87.25 840 SER A CA 1
ATOM 6638 C C . SER A 1 840 ? -1.905 -22.188 -10.188 1 87.25 840 SER A C 1
ATOM 6640 O O . SER A 1 840 ? -2.24 -21.188 -9.547 1 87.25 840 SER A O 1
ATOM 6642 N N . ILE A 1 841 ? -0.878 -22.125 -10.961 1 84.06 841 ILE A N 1
ATOM 6643 C CA . ILE A 1 841 ? 0.006 -20.969 -11.078 1 84.06 841 ILE A CA 1
ATOM 6644 C C . ILE A 1 841 ? -0.75 -19.812 -11.711 1 84.06 841 ILE A C 1
ATOM 6646 O O . ILE A 1 841 ? -0.499 -18.641 -11.391 1 84.06 841 ILE A O 1
ATOM 6650 N N . GLY A 1 842 ? -1.607 -20.125 -12.734 1 84.5 842 GLY A N 1
ATOM 6651 C CA . GLY A 1 842 ? -2.4 -19.094 -13.375 1 84.5 842 GLY A CA 1
ATOM 6652 C C . GLY A 1 842 ? -3.258 -18.312 -12.398 1 84.5 842 GLY A C 1
ATOM 6653 O O . GLY A 1 842 ? -3.404 -17.094 -12.523 1 84.5 842 GLY A O 1
ATOM 6654 N N . ILE A 1 843 ? -3.732 -18.953 -11.414 1 89.5 843 ILE A N 1
ATOM 6655 C CA . ILE A 1 843 ? -4.574 -18.328 -10.406 1 89.5 843 ILE A CA 1
ATOM 6656 C C . ILE A 1 843 ? -3.715 -17.453 -9.492 1 89.5 843 ILE A C 1
ATOM 6658 O O . ILE A 1 843 ? -4.125 -16.359 -9.094 1 89.5 843 ILE A O 1
ATOM 6662 N N . GLU A 1 844 ? -2.596 -17.938 -9.18 1 82.19 844 GLU A N 1
ATOM 6663 C CA . GLU A 1 844 ? -1.676 -17.172 -8.352 1 82.19 844 GLU A CA 1
ATOM 6664 C C . GLU A 1 844 ? -1.281 -15.859 -9.039 1 82.19 844 GLU A C 1
ATOM 6666 O O . GLU A 1 844 ? -1.168 -14.82 -8.391 1 82.19 844 GLU A O 1
ATOM 6671 N N . ARG A 1 845 ? -1.042 -16 -10.25 1 82.56 845 ARG A N 1
ATOM 6672 C CA . ARG A 1 845 ? -0.726 -14.812 -11.031 1 82.56 845 ARG A CA 1
ATOM 6673 C C . ARG A 1 845 ? -1.896 -13.836 -11.039 1 82.56 845 ARG A C 1
ATOM 6675 O O . ARG A 1 845 ? -1.696 -12.617 -10.992 1 82.56 845 ARG A O 1
ATOM 6682 N N . LEU A 1 846 ? -3.043 -14.398 -11.172 1 88.56 846 LEU A N 1
ATOM 6683 C CA . LEU A 1 846 ? -4.254 -13.586 -11.133 1 88.56 846 LEU A CA 1
ATOM 6684 C C . LEU A 1 846 ? -4.367 -12.844 -9.805 1 88.56 846 LEU A C 1
ATOM 6686 O O . LEU A 1 846 ? -4.719 -11.664 -9.773 1 88.56 846 LEU A O 1
ATOM 6690 N N . PHE A 1 847 ? -4.047 -13.461 -8.758 1 84.81 847 PHE A N 1
ATOM 6691 C CA . PHE A 1 847 ? -4.145 -12.852 -7.441 1 84.81 847 PHE A CA 1
ATOM 6692 C C . PHE A 1 847 ? -3.074 -11.781 -7.258 1 84.81 847 PHE A C 1
ATOM 6694 O O . PHE A 1 847 ? -3.318 -10.758 -6.625 1 84.81 847 PHE A O 1
ATOM 6701 N N . SER A 1 848 ? -1.916 -12.102 -7.75 1 80 848 SER A N 1
ATOM 6702 C CA . SER A 1 848 ? -0.883 -11.07 -7.746 1 80 848 SER A CA 1
ATOM 6703 C C . SER A 1 848 ? -1.349 -9.82 -8.477 1 80 848 SER A C 1
ATOM 6705 O O . SER A 1 848 ? -1.044 -8.703 -8.062 1 80 848 SER A O 1
ATOM 6707 N N . SER A 1 849 ? -2.027 -10.047 -9.555 1 84.81 849 SER A N 1
ATOM 6708 C CA . SER A 1 849 ? -2.592 -8.945 -10.32 1 84.81 849 SER A CA 1
ATOM 6709 C C . SER A 1 849 ? -3.648 -8.195 -9.516 1 84.81 849 SER A C 1
ATOM 6711 O O . SER A 1 849 ? -3.744 -6.969 -9.602 1 84.81 849 SER A O 1
ATOM 6713 N N . CYS A 1 850 ? -4.426 -8.93 -8.812 1 84.56 850 CYS A N 1
ATOM 6714 C CA . CYS A 1 850 ? -5.449 -8.336 -7.957 1 84.56 850 CYS A CA 1
ATOM 6715 C C . CYS A 1 850 ? -4.824 -7.414 -6.914 1 84.56 850 CYS A C 1
ATOM 6717 O O . CYS A 1 850 ? -5.324 -6.312 -6.676 1 84.56 850 CYS A O 1
ATOM 6719 N N . ARG A 1 851 ? -3.789 -7.824 -6.398 1 77.88 851 ARG A N 1
ATOM 6720 C CA . ARG A 1 851 ? -3.115 -7.062 -5.352 1 77.88 851 ARG A CA 1
ATOM 6721 C C . ARG A 1 851 ? -2.596 -5.734 -5.887 1 77.88 851 ARG A C 1
ATOM 6723 O O . ARG A 1 851 ? -2.625 -4.719 -5.188 1 77.88 851 ARG A O 1
ATOM 6730 N N . ARG A 1 852 ? -2.148 -5.762 -7.012 1 76.44 852 ARG A N 1
ATOM 6731 C CA . ARG A 1 852 ? -1.61 -4.555 -7.629 1 76.44 852 ARG A CA 1
ATOM 6732 C C . ARG A 1 852 ? -2.721 -3.562 -7.949 1 76.44 852 ARG A C 1
ATOM 6734 O O . ARG A 1 852 ? -2.525 -2.35 -7.852 1 76.44 852 ARG A O 1
ATOM 6741 N N . THR A 1 853 ? -3.76 -4.137 -8.398 1 80.25 853 THR A N 1
ATOM 6742 C CA . THR A 1 853 ? -4.895 -3.295 -8.773 1 80.25 853 THR A CA 1
ATOM 6743 C C . THR A 1 853 ? -5.598 -2.76 -7.527 1 80.25 853 THR A C 1
ATOM 6745 O O . THR A 1 853 ? -6.023 -1.603 -7.5 1 80.25 853 THR A O 1
ATOM 6748 N N . LEU A 1 854 ? -5.754 -3.621 -6.484 1 74.56 854 LEU A N 1
ATOM 6749 C CA . LEU A 1 854 ? -6.465 -3.25 -5.266 1 74.56 854 LEU A CA 1
ATOM 6750 C C . LEU A 1 854 ? -5.488 -2.762 -4.199 1 74.56 854 LEU A C 1
ATOM 6752 O O . LEU A 1 854 ? -5.398 -3.35 -3.117 1 74.56 854 LEU A O 1
ATOM 6756 N N . SER A 1 855 ? -4.625 -1.807 -4.555 1 63.41 855 SER A N 1
ATOM 6757 C CA . SER A 1 855 ? -3.648 -1.255 -3.623 1 63.41 855 SER A CA 1
ATOM 6758 C C . SER A 1 855 ? -4.309 -0.299 -2.635 1 63.41 855 SER A C 1
ATOM 6760 O O . SER A 1 855 ? -5.48 0.05 -2.787 1 63.41 855 SER A O 1
ATOM 6762 N N . ASP A 1 856 ? -3.619 0.054 -1.655 1 56.72 856 ASP A N 1
ATOM 6763 C CA . ASP A 1 856 ? -4.102 0.97 -0.626 1 56.72 856 ASP A CA 1
ATOM 6764 C C . ASP A 1 856 ? -4.652 2.252 -1.245 1 56.72 856 ASP A C 1
ATOM 6766 O O . ASP A 1 856 ? -5.605 2.838 -0.73 1 56.72 856 ASP A O 1
ATOM 6770 N N . ALA A 1 857 ? -4.039 2.557 -2.322 1 53.5 857 ALA A N 1
ATOM 6771 C CA . ALA A 1 857 ? -4.438 3.816 -2.947 1 53.5 857 ALA A CA 1
ATOM 6772 C C . ALA A 1 857 ? -5.703 3.639 -3.777 1 53.5 857 ALA A C 1
ATOM 6774 O O . ALA A 1 857 ? -6.391 4.613 -4.086 1 53.5 857 ALA A O 1
ATOM 6775 N N . ARG A 1 858 ? -5.988 2.439 -4.246 1 52.75 858 ARG A N 1
ATOM 6776 C CA . ARG A 1 858 ? -7.137 2.178 -5.109 1 52.75 858 ARG A CA 1
ATOM 6777 C C . ARG A 1 858 ? -8.188 1.341 -4.387 1 52.75 858 ARG A C 1
ATOM 6779 O O . ARG A 1 858 ? -8.852 0.507 -5.004 1 52.75 858 ARG A O 1
ATOM 6786 N N . SER A 1 859 ? -8.18 1.484 -3.133 1 54.47 859 SER A N 1
ATOM 6787 C CA . SER A 1 859 ? -9.039 0.623 -2.326 1 54.47 859 SER A CA 1
ATOM 6788 C C . SER A 1 859 ? -10.5 1.029 -2.451 1 54.47 859 SER A C 1
ATOM 6790 O O . SER A 1 859 ? -11.383 0.344 -1.936 1 54.47 859 SER A O 1
ATOM 6792 N N . SER A 1 860 ? -10.742 2.082 -3.381 1 59.25 860 SER A N 1
ATOM 6793 C CA . SER A 1 860 ? -12.125 2.541 -3.428 1 59.25 860 SER A CA 1
ATOM 6794 C C . SER A 1 860 ? -12.906 1.832 -4.531 1 59.25 860 SER A C 1
ATOM 6796 O O . SER A 1 860 ? -14.094 2.092 -4.723 1 59.25 860 SER A O 1
ATOM 6798 N N . LEU A 1 861 ? -12.281 0.896 -5.234 1 70.62 861 LEU A N 1
ATOM 6799 C CA . LEU A 1 861 ? -12.977 0.179 -6.301 1 70.62 861 LEU A CA 1
ATOM 6800 C C . LEU A 1 861 ? -13.984 -0.812 -5.727 1 70.62 861 LEU A C 1
ATOM 6802 O O . LEU A 1 861 ? -13.711 -1.461 -4.711 1 70.62 861 LEU A O 1
ATOM 6806 N N . THR A 1 862 ? -15.164 -0.82 -6.352 1 75.12 862 THR A N 1
ATOM 6807 C CA . THR A 1 862 ? -16.109 -1.877 -5.996 1 75.12 862 THR A CA 1
ATOM 6808 C C . THR A 1 862 ? -15.555 -3.244 -6.391 1 75.12 862 THR A C 1
ATOM 6810 O O . THR A 1 862 ? -14.656 -3.34 -7.23 1 75.12 862 THR A O 1
ATOM 6813 N N . ALA A 1 863 ? -16.125 -4.277 -5.738 1 80.06 863 ALA A N 1
ATOM 6814 C CA . ALA A 1 863 ? -15.703 -5.637 -6.051 1 80.06 863 ALA A CA 1
ATOM 6815 C C . ALA A 1 863 ? -15.906 -5.953 -7.527 1 80.06 863 ALA A C 1
ATOM 6817 O O . ALA A 1 863 ? -15.07 -6.594 -8.156 1 80.06 863 ALA A O 1
ATOM 6818 N N . GLU A 1 864 ? -17 -5.449 -8.047 1 84.12 864 GLU A N 1
ATOM 6819 C CA . GLU A 1 864 ? -17.328 -5.707 -9.445 1 84.12 864 GLU A CA 1
ATOM 6820 C C . GLU A 1 864 ? -16.344 -4.992 -10.375 1 84.12 864 GLU A C 1
ATOM 6822 O O . GLU A 1 864 ? -15.836 -5.59 -11.328 1 84.12 864 GLU A O 1
ATOM 6827 N N . SER A 1 865 ? -16.125 -3.74 -10.062 1 86.06 865 SER A N 1
ATOM 6828 C CA . SER A 1 865 ? -15.203 -2.967 -10.883 1 86.06 865 SER A CA 1
ATOM 6829 C C . SER A 1 865 ? -13.789 -3.535 -10.812 1 86.06 865 SER A C 1
ATOM 6831 O O . SER A 1 865 ? -13.086 -3.586 -11.828 1 86.06 865 SER A O 1
ATOM 6833 N N . ALA A 1 866 ? -13.492 -3.938 -9.625 1 86.75 866 ALA A N 1
ATOM 6834 C CA . ALA A 1 866 ? -12.164 -4.52 -9.438 1 86.75 866 ALA A CA 1
ATOM 6835 C C . ALA A 1 866 ? -12.016 -5.812 -10.234 1 86.75 866 ALA A C 1
ATOM 6837 O O . ALA A 1 866 ? -11 -6.023 -10.898 1 86.75 866 ALA A O 1
ATOM 6838 N N . ALA A 1 867 ? -13.016 -6.645 -10.133 1 91.31 867 ALA A N 1
ATOM 6839 C CA . ALA A 1 867 ? -12.992 -7.922 -10.844 1 91.31 867 ALA A CA 1
ATOM 6840 C C . ALA A 1 867 ? -12.906 -7.711 -12.352 1 91.31 867 ALA A C 1
ATOM 6842 O O . ALA A 1 867 ? -12.086 -8.336 -13.023 1 91.31 867 ALA A O 1
ATOM 6843 N N . LEU A 1 868 ? -13.711 -6.785 -12.867 1 94 868 LEU A N 1
ATOM 6844 C CA . LEU A 1 868 ? -13.727 -6.5 -14.297 1 94 868 LEU A CA 1
ATOM 6845 C C . LEU A 1 868 ? -12.391 -5.938 -14.758 1 94 868 LEU A C 1
ATOM 6847 O O . LEU A 1 868 ? -11.891 -6.293 -15.828 1 94 868 LEU A O 1
ATOM 6851 N N . THR A 1 869 ? -11.859 -5.074 -13.922 1 94.19 869 THR A N 1
ATOM 6852 C CA . THR A 1 869 ? -10.594 -4.434 -14.266 1 94.19 869 THR A CA 1
ATOM 6853 C C . THR A 1 869 ? -9.469 -5.465 -14.352 1 94.19 869 THR A C 1
ATOM 6855 O O . THR A 1 869 ? -8.711 -5.477 -15.32 1 94.19 869 THR A O 1
ATOM 6858 N N . VAL A 1 870 ? -9.391 -6.348 -13.398 1 93.69 870 VAL A N 1
ATOM 6859 C CA . VAL A 1 870 ? -8.305 -7.32 -13.328 1 93.69 870 VAL A CA 1
ATOM 6860 C C . VAL A 1 870 ? -8.43 -8.312 -14.484 1 93.69 870 VAL A C 1
ATOM 6862 O O . VAL A 1 870 ? -7.441 -8.594 -15.172 1 93.69 870 VAL A O 1
ATOM 6865 N N . ILE A 1 871 ? -9.594 -8.812 -14.688 1 96.19 871 ILE A N 1
ATOM 6866 C CA . ILE A 1 871 ? -9.797 -9.828 -15.719 1 96.19 871 ILE A CA 1
ATOM 6867 C C . ILE A 1 871 ? -9.547 -9.219 -17.094 1 96.19 871 ILE A C 1
ATOM 6869 O O . ILE A 1 871 ? -8.859 -9.82 -17.938 1 96.19 871 ILE A O 1
ATOM 6873 N N . THR A 1 872 ? -10.133 -8.023 -17.344 1 96.75 872 THR A N 1
ATOM 6874 C CA . THR A 1 872 ? -9.938 -7.367 -18.641 1 96.75 872 THR A CA 1
ATOM 6875 C C . THR A 1 872 ? -8.461 -7.051 -18.859 1 96.75 872 THR A C 1
ATOM 6877 O O . THR A 1 872 ? -7.961 -7.184 -19.984 1 96.75 872 THR A O 1
ATOM 6880 N N . LYS A 1 873 ? -7.836 -6.598 -17.812 1 95.75 873 LYS A N 1
ATOM 6881 C CA . LYS A 1 873 ? -6.398 -6.336 -17.859 1 95.75 873 LYS A CA 1
ATOM 6882 C C . LYS A 1 873 ? -5.633 -7.578 -18.312 1 95.75 873 LYS A C 1
ATOM 6884 O O . LYS A 1 873 ? -4.809 -7.504 -19.234 1 95.75 873 LYS A O 1
ATOM 6889 N N . GLU A 1 874 ? -5.914 -8.703 -17.719 1 94.62 874 GLU A N 1
ATOM 6890 C CA . GLU A 1 874 ? -5.215 -9.938 -18.047 1 94.62 874 GLU A CA 1
ATOM 6891 C C . GLU A 1 874 ? -5.543 -10.406 -19.469 1 94.62 874 GLU A C 1
ATOM 6893 O O . GLU A 1 874 ? -4.688 -10.961 -20.156 1 94.62 874 GLU A O 1
ATOM 6898 N N . TRP A 1 875 ? -6.781 -10.188 -19.906 1 96.31 875 TRP A N 1
ATOM 6899 C CA . TRP A 1 875 ? -7.172 -10.523 -21.281 1 96.31 875 TRP A CA 1
ATOM 6900 C C . TRP A 1 875 ? -6.402 -9.68 -22.281 1 96.31 875 TRP A C 1
ATOM 6902 O O . TRP A 1 875 ? -5.934 -10.195 -23.312 1 96.31 875 TRP A O 1
ATOM 6912 N N . LEU A 1 876 ? -6.312 -8.406 -22 1 95.56 876 LEU A N 1
ATOM 6913 C CA . LEU A 1 876 ? -5.582 -7.512 -22.891 1 95.56 876 LEU A CA 1
ATOM 6914 C C . LEU A 1 876 ? -4.113 -7.914 -22.969 1 95.56 876 LEU A C 1
ATOM 6916 O O . LEU A 1 876 ? -3.529 -7.895 -24.062 1 95.56 876 LEU A O 1
ATOM 6920 N N . ARG A 1 877 ? -3.539 -8.312 -21.906 1 92.69 877 ARG A N 1
ATOM 6921 C CA . ARG A 1 877 ? -2.133 -8.695 -21.859 1 92.69 877 ARG A CA 1
ATOM 6922 C C . ARG A 1 877 ? -1.896 -9.992 -22.625 1 92.69 877 ARG A C 1
ATOM 6924 O O . ARG A 1 877 ? -0.803 -10.219 -23.141 1 92.69 877 ARG A O 1
ATOM 6931 N N . ARG A 1 878 ? -2.939 -10.805 -22.719 1 90.81 878 ARG A N 1
ATOM 6932 C CA . ARG A 1 878 ? -2.832 -12.07 -23.453 1 90.81 878 ARG A CA 1
ATOM 6933 C C . ARG A 1 878 ? -3.205 -11.891 -24.922 1 90.81 878 ARG A C 1
ATOM 6935 O O . ARG A 1 878 ? -3.301 -12.875 -25.656 1 90.81 878 ARG A O 1
ATOM 6942 N N . GLY A 1 879 ? -3.553 -10.664 -25.328 1 90.44 879 GLY A N 1
ATOM 6943 C CA . GLY A 1 879 ? -3.75 -10.359 -26.734 1 90.44 879 GLY A CA 1
ATOM 6944 C C . GLY A 1 879 ? -5.188 -10.531 -27.188 1 90.44 879 GLY A C 1
ATOM 6945 O O . GLY A 1 879 ? -5.48 -10.438 -28.391 1 90.44 879 GLY A O 1
ATOM 6946 N N . LEU A 1 880 ? -6.109 -10.734 -26.281 1 92.81 880 LEU A N 1
ATOM 6947 C CA . LEU A 1 880 ? -7.5 -10.977 -26.656 1 92.81 880 LEU A CA 1
ATOM 6948 C C . LEU A 1 880 ? -8.18 -9.68 -27.094 1 92.81 880 LEU A C 1
ATOM 6950 O O . LEU A 1 880 ? -9.242 -9.711 -27.719 1 92.81 880 LEU A O 1
ATOM 6954 N N . GLY A 1 881 ? -7.57 -8.578 -26.719 1 91.19 881 GLY A N 1
ATOM 6955 C CA . GLY A 1 881 ? -8.148 -7.289 -27.078 1 91.19 881 GLY A CA 1
ATOM 6956 C C . GLY A 1 881 ? -7.715 -6.801 -28.453 1 91.19 881 GLY A C 1
ATOM 6957 O O . GLY A 1 881 ? -8.164 -5.746 -28.906 1 91.19 881 GLY A O 1
ATOM 6958 N N . LYS A 1 882 ? -6.898 -7.551 -29.125 1 88.25 882 LYS A N 1
ATOM 6959 C CA . LYS A 1 882 ? -6.402 -7.133 -30.422 1 88.25 882 LYS A CA 1
ATOM 6960 C C . LYS A 1 882 ? -7.543 -7.023 -31.438 1 88.25 882 LYS A C 1
ATOM 6962 O O . LYS A 1 882 ? -8.422 -7.887 -31.484 1 88.25 882 LYS A O 1
ATOM 6967 N N . ASP A 1 883 ? -7.664 -5.969 -32.125 1 84.56 883 ASP A N 1
ATOM 6968 C CA . ASP A 1 883 ? -8.602 -5.703 -33.219 1 84.56 883 ASP A CA 1
ATOM 6969 C C . ASP A 1 883 ? -10.031 -5.594 -32.719 1 84.56 883 ASP A C 1
ATOM 6971 O O . ASP A 1 883 ? -10.977 -5.977 -33.406 1 84.56 883 ASP A O 1
ATOM 6975 N N . ILE A 1 884 ? -10.188 -5.262 -31.5 1 91 884 ILE A N 1
ATOM 6976 C CA . ILE A 1 884 ? -11.516 -5.082 -30.922 1 91 884 ILE A CA 1
ATOM 6977 C C . ILE A 1 884 ? -11.852 -3.594 -30.844 1 91 884 ILE A C 1
ATOM 6979 O O . ILE A 1 884 ? -11.102 -2.818 -30.234 1 91 884 ILE A O 1
ATOM 6983 N N . SER A 1 885 ? -12.852 -3.186 -31.516 1 91 885 SER A N 1
ATOM 6984 C CA . SER A 1 885 ? -13.438 -1.854 -31.406 1 91 885 SER A CA 1
ATOM 6985 C C . SER A 1 885 ? -14.805 -1.903 -30.75 1 91 885 SER A C 1
ATOM 6987 O O . SER A 1 885 ? -15.797 -2.283 -31.375 1 91 885 SER A O 1
ATOM 6989 N N . TYR A 1 886 ? -14.852 -1.49 -29.531 1 91.12 886 TYR A N 1
ATOM 6990 C CA . TYR A 1 886 ? -16.078 -1.676 -28.781 1 91.12 886 TYR A CA 1
ATOM 6991 C C . TYR A 1 886 ? -16.984 -0.46 -28.906 1 91.12 886 TYR A C 1
ATOM 6993 O O . TYR A 1 886 ? -18.172 -0.514 -28.547 1 91.12 886 TYR A O 1
ATOM 7001 N N . LEU A 1 887 ? -16.516 0.589 -29.406 1 90.38 887 LEU A N 1
ATOM 7002 C CA . LEU A 1 887 ? -17.344 1.785 -29.531 1 90.38 887 LEU A CA 1
ATOM 7003 C C . LEU A 1 887 ? -17.953 1.858 -30.922 1 90.38 887 LEU A C 1
ATOM 7005 O O . LEU A 1 887 ? -18.672 2.811 -31.25 1 90.38 887 LEU A O 1
ATOM 7009 N N . ASP A 1 888 ? -17.594 0.833 -31.656 1 81.38 888 ASP A N 1
ATOM 7010 C CA . ASP A 1 888 ? -18.219 0.804 -32.969 1 81.38 888 ASP A CA 1
ATOM 7011 C C . ASP A 1 888 ? -19.734 0.722 -32.875 1 81.38 888 ASP A C 1
ATOM 7013 O O . ASP A 1 888 ? -20.266 -0.124 -32.125 1 81.38 888 ASP A O 1
ATOM 7017 N N . GLY A 1 889 ? -20.469 1.59 -33.312 1 70.44 889 GLY A N 1
ATOM 7018 C CA . GLY A 1 889 ? -21.922 1.612 -33.281 1 70.44 889 GLY A CA 1
ATOM 7019 C C . GLY A 1 889 ? -22.469 2.451 -32.156 1 70.44 889 GLY A C 1
ATOM 7020 O O . GLY A 1 889 ? -23.688 2.615 -32.031 1 70.44 889 GLY A O 1
ATOM 7021 N N . VAL A 1 890 ? -21.578 2.855 -31.203 1 73.44 890 VAL A N 1
ATOM 7022 C CA . VAL A 1 890 ? -22.031 3.67 -30.078 1 73.44 890 VAL A CA 1
ATOM 7023 C C . VAL A 1 890 ? -21.953 5.148 -30.453 1 73.44 890 VAL A C 1
ATOM 7025 O O . VAL A 1 890 ? -20.984 5.602 -31.062 1 73.44 890 VAL A O 1
ATOM 7028 N N . SER A 1 891 ? -23.047 5.836 -30.406 1 65.12 891 SER A N 1
ATOM 7029 C CA . SER A 1 891 ? -23.078 7.27 -30.688 1 65.12 891 SER A CA 1
ATOM 7030 C C . SER A 1 891 ? -22.344 8.062 -29.594 1 65.12 891 SER A C 1
ATOM 7032 O O . SER A 1 891 ? -22.641 7.91 -28.406 1 65.12 891 SER A O 1
ATOM 7034 N N . ILE A 1 892 ? -21.141 8.508 -29.859 1 62.38 892 ILE A N 1
ATOM 7035 C CA . ILE A 1 892 ? -20.406 9.305 -28.891 1 62.38 892 ILE A CA 1
ATOM 7036 C C . ILE A 1 892 ? -20.719 10.781 -29.094 1 62.38 892 ILE A C 1
ATOM 7038 O O . ILE A 1 892 ? -20.75 11.273 -30.219 1 62.38 892 ILE A O 1
ATOM 7042 N N . HIS A 1 893 ? -21.531 11.391 -28.219 1 46.06 893 HIS A N 1
ATOM 7043 C CA . HIS A 1 893 ? -21.688 12.836 -28.328 1 46.06 893 HIS A CA 1
ATOM 7044 C C . HIS A 1 893 ? -20.359 13.555 -28.25 1 46.06 893 HIS A C 1
ATOM 7046 O O . HIS A 1 893 ? -19.625 13.422 -27.266 1 46.06 893 HIS A O 1
ATOM 7052 N N . GLU A 1 894 ? -19.734 13.797 -29.344 1 42.5 894 GLU A N 1
ATOM 7053 C CA . GLU A 1 894 ? -18.531 14.625 -29.453 1 42.5 894 GLU A CA 1
ATOM 7054 C C . GLU A 1 894 ? -18.766 16 -28.844 1 42.5 894 GLU A C 1
ATOM 7056 O O . GLU A 1 894 ? -19.844 16.594 -29.016 1 42.5 894 GLU A O 1
ATOM 7061 N N . MET B 1 1 ? -103.562 -49.219 24.859 1 15.17 1 MET B N 1
ATOM 7062 C CA . MET B 1 1 ? -103 -48.406 25.938 1 15.17 1 MET B CA 1
ATOM 7063 C C . MET B 1 1 ? -102.188 -47.219 25.375 1 15.17 1 MET B C 1
ATOM 7065 O O . MET B 1 1 ? -102.5 -46.062 25.656 1 15.17 1 MET B O 1
ATOM 7069 N N . THR B 1 2 ? -100.562 -47.25 25.531 1 20.58 2 THR B N 1
ATOM 7070 C CA . THR B 1 2 ? -99.25 -46.688 25.797 1 20.58 2 THR B CA 1
ATOM 7071 C C . THR B 1 2 ? -98.688 -46.062 24.531 1 20.58 2 THR B C 1
ATOM 7073 O O . THR B 1 2 ? -98.562 -46.719 23.5 1 20.58 2 THR B O 1
ATOM 7076 N N . GLU B 1 3 ? -98.438 -44.75 24.422 1 18.48 3 GLU B N 1
ATOM 7077 C CA . GLU B 1 3 ? -98.812 -43.688 23.5 1 18.48 3 GLU B CA 1
ATOM 7078 C C . GLU B 1 3 ? -97.688 -43.375 22.547 1 18.48 3 GLU B C 1
ATOM 7080 O O . GLU B 1 3 ? -96.562 -42.969 22.969 1 18.48 3 GLU B O 1
ATOM 7085 N N . SER B 1 4 ? -97.312 -43.938 21.25 1 17.78 4 SER B N 1
ATOM 7086 C CA . SER B 1 4 ? -96.5 -44.469 20.172 1 17.78 4 SER B CA 1
ATOM 7087 C C . SER B 1 4 ? -95.875 -43.344 19.375 1 17.78 4 SER B C 1
ATOM 7089 O O . SER B 1 4 ? -94.625 -43.312 19.172 1 17.78 4 SER B O 1
ATOM 7091 N N . ILE B 1 5 ? -96.438 -42.5 18.438 1 16.45 5 ILE B N 1
ATOM 7092 C CA . ILE B 1 5 ? -96.062 -42.562 17.031 1 16.45 5 ILE B CA 1
ATOM 7093 C C . ILE B 1 5 ? -95.375 -41.281 16.609 1 16.45 5 ILE B C 1
ATOM 7095 O O . ILE B 1 5 ? -95.25 -41 15.414 1 16.45 5 ILE B O 1
ATOM 7099 N N . LYS B 1 6 ? -94.438 -40.531 17.422 1 17.88 6 LYS B N 1
ATOM 7100 C CA . LYS B 1 6 ? -94.688 -39.062 17.344 1 17.88 6 LYS B CA 1
ATOM 7101 C C . LYS B 1 6 ? -94 -38.469 16.125 1 17.88 6 LYS B C 1
ATOM 7103 O O . LYS B 1 6 ? -92.75 -38.281 16.141 1 17.88 6 LYS B O 1
ATOM 7108 N N . PRO B 1 7 ? -94.125 -38.656 14.688 1 16.92 7 PRO B N 1
ATOM 7109 C CA . PRO B 1 7 ? -93.312 -38.875 13.469 1 16.92 7 PRO B CA 1
ATOM 7110 C C . PRO B 1 7 ? -92.938 -37.531 12.805 1 16.92 7 PRO B C 1
ATOM 7112 O O . PRO B 1 7 ? -92.375 -37.531 11.703 1 16.92 7 PRO B O 1
ATOM 7115 N N . LYS B 1 8 ? -92.875 -36.281 13.352 1 16.72 8 LYS B N 1
ATOM 7116 C CA . LYS B 1 8 ? -93.5 -35.188 12.594 1 16.72 8 LYS B CA 1
ATOM 7117 C C . LYS B 1 8 ? -92.562 -34.719 11.484 1 16.72 8 LYS B C 1
ATOM 7119 O O . LYS B 1 8 ? -91.5 -34.094 11.758 1 16.72 8 LYS B O 1
ATOM 7124 N N . LYS B 1 9 ? -92.25 -35.312 10.258 1 16.58 9 LYS B N 1
ATOM 7125 C CA . LYS B 1 9 ? -91.188 -35.438 9.234 1 16.58 9 LYS B CA 1
ATOM 7126 C C . LYS B 1 9 ? -91.062 -34.156 8.422 1 16.58 9 LYS B C 1
ATOM 7128 O O . LYS B 1 9 ? -90.062 -34 7.672 1 16.58 9 LYS B O 1
ATOM 7133 N N . GLN B 1 10 ? -91.938 -33.031 8.5 1 16.11 10 GLN B N 1
ATOM 7134 C CA . GLN B 1 10 ? -92.375 -32.562 7.18 1 16.11 10 GLN B CA 1
ATOM 7135 C C . GLN B 1 10 ? -91.312 -31.688 6.543 1 16.11 10 GLN B C 1
ATOM 7137 O O . GLN B 1 10 ? -90.875 -30.719 7.148 1 16.11 10 GLN B O 1
ATOM 7142 N N . THR B 1 11 ? -90.438 -32.031 5.516 1 16.67 11 THR B N 1
ATOM 7143 C CA . THR B 1 11 ? -89.188 -31.812 4.805 1 16.67 11 THR B CA 1
ATOM 7144 C C . THR B 1 11 ? -89.312 -30.625 3.859 1 16.67 11 THR B C 1
ATOM 7146 O O . THR B 1 11 ? -88.375 -30.328 3.107 1 16.67 11 THR B O 1
ATOM 7149 N N . LYS B 1 12 ? -90.438 -29.891 3.867 1 15.61 12 LYS B N 1
ATOM 7150 C CA . LYS B 1 12 ? -91 -29.547 2.562 1 15.61 12 LYS B CA 1
ATOM 7151 C C . LYS B 1 12 ? -90 -28.75 1.72 1 15.61 12 LYS B C 1
ATOM 7153 O O . LYS B 1 12 ? -88.938 -28.344 2.219 1 15.61 12 LYS B O 1
ATOM 7158 N N . THR B 1 13 ? -90.438 -27.578 1.135 1 15.52 13 THR B N 1
ATOM 7159 C CA . THR B 1 13 ? -90.875 -27.172 -0.207 1 15.52 13 THR B CA 1
ATOM 7160 C C . THR B 1 13 ? -89.875 -26.188 -0.791 1 15.52 13 THR B C 1
ATOM 7162 O O . THR B 1 13 ? -89.938 -25.812 -1.964 1 15.52 13 THR B O 1
ATOM 7165 N N . ARG B 1 14 ? -88.938 -25.641 0.113 1 16.11 14 ARG B N 1
ATOM 7166 C CA . ARG B 1 14 ? -88.75 -24.25 -0.264 1 16.11 14 ARG B CA 1
ATOM 7167 C C . ARG B 1 14 ? -88.125 -24.109 -1.638 1 16.11 14 ARG B C 1
ATOM 7169 O O . ARG B 1 14 ? -87.188 -24.875 -1.969 1 16.11 14 ARG B O 1
ATOM 7176 N N . GLN B 1 15 ? -88.5 -23.094 -2.461 1 16.77 15 GLN B N 1
ATOM 7177 C CA . GLN B 1 15 ? -88.75 -22.625 -3.824 1 16.77 15 GLN B CA 1
ATOM 7178 C C . GLN B 1 15 ? -87.375 -22.312 -4.488 1 16.77 15 GLN B C 1
ATOM 7180 O O . GLN B 1 15 ? -86.438 -21.828 -3.834 1 16.77 15 GLN B O 1
ATOM 7185 N N . VAL B 1 16 ? -87.062 -22.766 -5.656 1 17.06 16 VAL B N 1
ATOM 7186 C CA . VAL B 1 16 ? -86.125 -23.109 -6.699 1 17.06 16 VAL B CA 1
ATOM 7187 C C . VAL B 1 16 ? -85.5 -21.844 -7.309 1 17.06 16 VAL B C 1
ATOM 7189 O O . VAL B 1 16 ? -84.688 -21.922 -8.203 1 17.06 16 VAL B O 1
ATOM 7192 N N . ALA B 1 17 ? -86.062 -20.672 -6.945 1 16.7 17 ALA B N 1
ATOM 7193 C CA . ALA B 1 17 ? -86.125 -19.797 -8.109 1 16.7 17 ALA B CA 1
ATOM 7194 C C . ALA B 1 17 ? -84.75 -19.594 -8.711 1 16.7 17 ALA B C 1
ATOM 7196 O O . ALA B 1 17 ? -83.75 -19.547 -7.98 1 16.7 17 ALA B O 1
ATOM 7197 N N . ASP B 1 18 ? -84.438 -19.703 -9.977 1 16.53 18 ASP B N 1
ATOM 7198 C CA . ASP B 1 18 ? -83.5 -20.016 -11.016 1 16.53 18 ASP B CA 1
ATOM 7199 C C . ASP B 1 18 ? -82.438 -18.906 -11.141 1 16.53 18 ASP B C 1
ATOM 7201 O O . ASP B 1 18 ? -81.25 -19.172 -11.305 1 16.53 18 ASP B O 1
ATOM 7205 N N . SER B 1 19 ? -82.938 -17.625 -11.398 1 16.34 19 SER B N 1
ATOM 7206 C CA . SER B 1 19 ? -82.5 -17.016 -12.664 1 16.34 19 SER B CA 1
ATOM 7207 C C . SER B 1 19 ? -81.062 -16.578 -12.641 1 16.34 19 SER B C 1
ATOM 7209 O O . SER B 1 19 ? -80.375 -16.688 -11.609 1 16.34 19 SER B O 1
ATOM 7211 N N . ASN B 1 20 ? -80.75 -15.203 -13.086 1 17.42 20 ASN B N 1
ATOM 7212 C CA . ASN B 1 20 ? -80 -14.438 -14.094 1 17.42 20 ASN B CA 1
ATOM 7213 C C . ASN B 1 20 ? -78.625 -14.047 -13.609 1 17.42 20 ASN B C 1
ATOM 7215 O O . ASN B 1 20 ? -78.375 -14.039 -12.406 1 17.42 20 ASN B O 1
ATOM 7219 N N . VAL B 1 21 ? -77.625 -13.562 -14.57 1 18.66 21 VAL B N 1
ATOM 7220 C CA . VAL B 1 21 ? -76.25 -13.453 -15.109 1 18.66 21 VAL B CA 1
ATOM 7221 C C . VAL B 1 21 ? -75.5 -12.312 -14.414 1 18.66 21 VAL B C 1
ATOM 7223 O O . VAL B 1 21 ? -75.312 -11.258 -15 1 18.66 21 VAL B O 1
ATOM 7226 N N . SER B 1 22 ? -75.812 -11.891 -13.258 1 15.97 22 SER B N 1
ATOM 7227 C CA . SER B 1 22 ? -75.5 -10.531 -12.844 1 15.97 22 SER B CA 1
ATOM 7228 C C . SER B 1 22 ? -74 -10.281 -12.82 1 15.97 22 SER B C 1
ATOM 7230 O O . SER B 1 22 ? -73.25 -11.164 -12.445 1 15.97 22 SER B O 1
ATOM 7232 N N . SER B 1 23 ? -73.562 -9.133 -13.453 1 17.61 23 SER B N 1
ATOM 7233 C CA . SER B 1 23 ? -72.438 -8.359 -14.055 1 17.61 23 SER B CA 1
ATOM 7234 C C . SER B 1 23 ? -71.438 -7.879 -13 1 17.61 23 SER B C 1
ATOM 7236 O O . SER B 1 23 ? -70.562 -7.102 -13.305 1 17.61 23 SER B O 1
ATOM 7238 N N . ASP B 1 24 ? -71.438 -8.297 -11.812 1 16.23 24 ASP B N 1
ATOM 7239 C CA . ASP B 1 24 ? -70.938 -7.422 -10.758 1 16.23 24 ASP B CA 1
ATOM 7240 C C . ASP B 1 24 ? -69.438 -7.199 -10.906 1 16.23 24 ASP B C 1
ATOM 7242 O O . ASP B 1 24 ? -68.625 -8.156 -10.984 1 16.23 24 ASP B O 1
ATOM 7246 N N . ASP B 1 25 ? -69 -5.953 -11.211 1 18.14 25 ASP B N 1
ATOM 7247 C CA . ASP B 1 25 ? -67.875 -5.168 -11.641 1 18.14 25 ASP B CA 1
ATOM 7248 C C . ASP B 1 25 ? -66.812 -5.117 -10.547 1 18.14 25 ASP B C 1
ATOM 7250 O O . ASP B 1 25 ? -67 -4.445 -9.531 1 18.14 25 ASP B O 1
ATOM 7254 N N . SER B 1 26 ? -66.312 -6.059 -10.047 1 18.36 26 SER B N 1
ATOM 7255 C CA . SER B 1 26 ? -65.438 -6.062 -8.883 1 18.36 26 SER B CA 1
ATOM 7256 C C . SER B 1 26 ? -64.188 -5.215 -9.133 1 18.36 26 SER B C 1
ATOM 7258 O O . SER B 1 26 ? -63.438 -5.457 -10.094 1 18.36 26 SER B O 1
ATOM 7260 N N . ALA B 1 27 ? -64.188 -3.957 -8.578 1 18.02 27 ALA B N 1
ATOM 7261 C CA . ALA B 1 27 ? -63.25 -2.822 -8.617 1 18.02 27 ALA B CA 1
ATOM 7262 C C . ALA B 1 27 ? -61.844 -3.238 -8.195 1 18.02 27 ALA B C 1
ATOM 7264 O O . ALA B 1 27 ? -61.656 -3.873 -7.152 1 18.02 27 ALA B O 1
ATOM 7265 N N . ASP B 1 28 ? -60.938 -3.508 -9.062 1 18.28 28 ASP B N 1
ATOM 7266 C CA . ASP B 1 28 ? -59.5 -3.84 -9.07 1 18.28 28 ASP B CA 1
ATOM 7267 C C . ASP B 1 28 ? -58.719 -2.834 -8.25 1 18.28 28 ASP B C 1
ATOM 7269 O O . ASP B 1 28 ? -58.594 -1.664 -8.625 1 18.28 28 ASP B O 1
ATOM 7273 N N . GLU B 1 29 ? -58.906 -2.68 -6.953 1 19.11 29 GLU B N 1
ATOM 7274 C CA . GLU B 1 29 ? -58.281 -1.654 -6.109 1 19.11 29 GLU B CA 1
ATOM 7275 C C . GLU B 1 29 ? -56.781 -1.616 -6.297 1 19.11 29 GLU B C 1
ATOM 7277 O O . GLU B 1 29 ? -56.094 -2.646 -6.191 1 19.11 29 GLU B O 1
ATOM 7282 N N . SER B 1 30 ? -56.281 -0.641 -7.074 1 20.36 30 SER B N 1
ATOM 7283 C CA . SER B 1 30 ? -54.938 -0.191 -7.512 1 20.36 30 SER B CA 1
ATOM 7284 C C . SER B 1 30 ? -54.031 0.072 -6.324 1 20.36 30 SER B C 1
ATOM 7286 O O . SER B 1 30 ? -54.312 0.942 -5.496 1 20.36 30 SER B O 1
ATOM 7288 N N . ASP B 1 31 ? -53.625 -0.894 -5.629 1 20.66 31 ASP B N 1
ATOM 7289 C CA . ASP B 1 31 ? -52.719 -0.753 -4.488 1 20.66 31 ASP B CA 1
ATOM 7290 C C . ASP B 1 31 ? -51.562 0.184 -4.816 1 20.66 31 ASP B C 1
ATOM 7292 O O . ASP B 1 31 ? -50.688 -0.147 -5.633 1 20.66 31 ASP B O 1
ATOM 7296 N N . ALA B 1 32 ? -51.781 1.499 -4.973 1 23.28 32 ALA B N 1
ATOM 7297 C CA . ALA B 1 32 ? -50.812 2.582 -5.145 1 23.28 32 ALA B CA 1
ATOM 7298 C C . ALA B 1 32 ? -49.719 2.518 -4.078 1 23.28 32 ALA B C 1
ATOM 7300 O O . ALA B 1 32 ? -49.969 2.746 -2.896 1 23.28 32 ALA B O 1
ATOM 7301 N N . GLY B 1 33 ? -49 1.453 -4.016 1 22.77 33 GLY B N 1
ATOM 7302 C CA . GLY B 1 33 ? -47.875 1.45 -3.102 1 22.77 33 GLY B CA 1
ATOM 7303 C C . GLY B 1 33 ? -47.188 2.799 -2.996 1 22.77 33 GLY B C 1
ATOM 7304 O O . GLY B 1 33 ? -46.844 3.402 -4.012 1 22.77 33 GLY B O 1
ATOM 7305 N N . LYS B 1 34 ? -47.531 3.633 -2.043 1 26.81 34 LYS B N 1
ATOM 7306 C CA . LYS B 1 34 ? -47.031 4.957 -1.688 1 26.81 34 LYS B CA 1
ATOM 7307 C C . LYS B 1 34 ? -45.531 5 -1.739 1 26.81 34 LYS B C 1
ATOM 7309 O O . LYS B 1 34 ? -44.844 4.246 -1.032 1 26.81 34 LYS B O 1
ATOM 7314 N N . ASN B 1 35 ? -44.969 5.188 -2.877 1 23.84 35 ASN B N 1
ATOM 7315 C CA . ASN B 1 35 ? -43.594 5.559 -3.105 1 23.84 35 ASN B CA 1
ATOM 7316 C C . ASN B 1 35 ? -43.125 6.602 -2.096 1 23.84 35 ASN B C 1
ATOM 7318 O O . ASN B 1 35 ? -43.531 7.762 -2.162 1 23.84 35 ASN B O 1
ATOM 7322 N N . VAL B 1 36 ? -43.25 6.238 -0.822 1 25.42 36 VAL B N 1
ATOM 7323 C CA . VAL B 1 36 ? -42.75 7.211 0.144 1 25.42 36 VAL B CA 1
ATOM 7324 C C . VAL B 1 36 ? -41.469 7.852 -0.387 1 25.42 36 VAL B C 1
ATOM 7326 O O . VAL B 1 36 ? -40.5 7.156 -0.727 1 25.42 36 VAL B O 1
ATOM 7329 N N . LEU B 1 37 ? -41.625 8.938 -0.998 1 27.48 37 LEU B N 1
ATOM 7330 C CA . LEU B 1 37 ? -40.562 9.82 -1.44 1 27.48 37 LEU B CA 1
ATOM 7331 C C . LEU B 1 37 ? -39.5 9.984 -0.348 1 27.48 37 LEU B C 1
ATOM 7333 O O . LEU B 1 37 ? -39.812 10.484 0.741 1 27.48 37 LEU B O 1
ATOM 7337 N N . ARG B 1 38 ? -38.781 8.984 -0.065 1 28.11 38 ARG B N 1
ATOM 7338 C CA . ARG B 1 38 ? -37.688 9.203 0.861 1 28.11 38 ARG B CA 1
ATOM 7339 C C . ARG B 1 38 ? -37.094 10.594 0.676 1 28.11 38 ARG B C 1
ATOM 7341 O O . ARG B 1 38 ? -36.719 10.977 -0.439 1 28.11 38 ARG B O 1
ATOM 7348 N N . ARG B 1 39 ? -37.469 11.508 1.499 1 31.53 39 ARG B N 1
ATOM 7349 C CA . ARG B 1 39 ? -37 12.883 1.53 1 31.53 39 ARG B CA 1
ATOM 7350 C C . ARG B 1 39 ? -35.469 12.938 1.334 1 31.53 39 ARG B C 1
ATOM 7352 O O . ARG B 1 39 ? -34.719 12.75 2.285 1 31.53 39 ARG B O 1
ATOM 7359 N N . GLY B 1 40 ? -35.031 12.102 0.498 1 34.22 40 GLY B N 1
ATOM 7360 C CA . GLY B 1 40 ? -33.625 12.258 0.241 1 34.22 40 GLY B CA 1
ATOM 7361 C C . GLY B 1 40 ? -33.188 13.703 0.023 1 34.22 40 GLY B C 1
ATOM 7362 O O . GLY B 1 40 ? -34.031 14.547 -0.298 1 34.22 40 GLY B O 1
ATOM 7363 N N . HIS B 1 41 ? -32.25 14.133 0.762 1 37.72 41 HIS B N 1
ATOM 7364 C CA . HIS B 1 41 ? -31.828 15.516 0.612 1 37.72 41 HIS B CA 1
ATOM 7365 C C . HIS B 1 41 ? -31.766 15.914 -0.857 1 37.72 41 HIS B C 1
ATOM 7367 O O . HIS B 1 41 ? -31.406 15.109 -1.711 1 37.72 41 HIS B O 1
ATOM 7373 N N . GLU B 1 42 ? -32.531 16.719 -1.315 1 49 42 GLU B N 1
ATOM 7374 C CA . GLU B 1 42 ? -32.531 17.219 -2.682 1 49 42 GLU B CA 1
ATOM 7375 C C . GLU B 1 42 ? -31.125 17.375 -3.229 1 49 42 GLU B C 1
ATOM 7377 O O . GLU B 1 42 ? -30.234 17.891 -2.539 1 49 42 GLU B O 1
ATOM 7382 N N . PRO B 1 43 ? -30.781 16.656 -4.195 1 59.97 43 PRO B N 1
ATOM 7383 C CA . PRO B 1 43 ? -29.422 16.844 -4.719 1 59.97 43 PRO B CA 1
ATOM 7384 C C . PRO B 1 43 ? -29.062 18.312 -4.895 1 59.97 43 PRO B C 1
ATOM 7386 O O . PRO B 1 43 ? -29.781 19.062 -5.562 1 59.97 43 PRO B O 1
ATOM 7389 N N . ARG B 1 44 ? -28.141 18.75 -4.164 1 64.69 44 ARG B N 1
ATOM 7390 C CA . ARG B 1 44 ? -27.75 20.156 -4.039 1 64.69 44 ARG B CA 1
ATOM 7391 C C . ARG B 1 44 ? -27.594 20.812 -5.41 1 64.69 44 ARG B C 1
ATOM 7393 O O . ARG B 1 44 ? -27.984 21.953 -5.605 1 64.69 44 ARG B O 1
ATOM 7400 N N . LYS B 1 45 ? -27.141 20 -6.223 1 72.31 45 LYS B N 1
ATOM 7401 C CA . LYS B 1 45 ? -26.938 20.547 -7.566 1 72.31 45 LYS B CA 1
ATOM 7402 C C . LYS B 1 45 ? -28.266 20.766 -8.266 1 72.31 45 LYS B C 1
ATOM 7404 O O . LYS B 1 45 ? -28.406 21.719 -9.055 1 72.31 45 LYS B O 1
ATOM 7409 N N . GLN B 1 46 ? -29.141 19.938 -7.852 1 72.62 46 GLN B N 1
ATOM 7410 C CA . GLN B 1 46 ? -30.484 20.094 -8.414 1 72.62 46 GLN B CA 1
ATOM 7411 C C . GLN B 1 46 ? -31.172 21.328 -7.84 1 72.62 46 GLN B C 1
ATOM 7413 O O . GLN B 1 46 ? -31.797 22.094 -8.57 1 72.62 46 GLN B O 1
ATOM 7418 N N . VAL B 1 47 ? -30.953 21.438 -6.617 1 72.31 47 VAL B N 1
ATOM 7419 C CA . VAL B 1 47 ? -31.531 22.609 -5.953 1 72.31 47 VAL B CA 1
ATOM 7420 C C . VAL B 1 47 ? -30.891 23.875 -6.48 1 72.31 47 VAL B C 1
ATOM 7422 O O . VAL B 1 47 ? -31.578 24.859 -6.777 1 72.31 47 VAL B O 1
ATOM 7425 N N . TRP B 1 48 ? -29.641 23.844 -6.652 1 76.25 48 TRP B N 1
ATOM 7426 C CA . TRP B 1 48 ? -28.859 24.922 -7.254 1 76.25 48 TRP B CA 1
ATOM 7427 C C . TRP B 1 48 ? -29.375 25.234 -8.656 1 76.25 48 TRP B C 1
ATOM 7429 O O . TRP B 1 48 ? -29.688 26.391 -8.969 1 76.25 48 TRP B O 1
ATOM 7439 N N . ALA B 1 49 ? -29.516 24.234 -9.383 1 77.31 49 ALA B N 1
ATOM 7440 C CA . ALA B 1 49 ? -29.875 24.453 -10.781 1 77.31 49 ALA B CA 1
ATOM 7441 C C . ALA B 1 49 ? -31.297 24.984 -10.906 1 77.31 49 ALA B C 1
ATOM 7443 O O . ALA B 1 49 ? -31.547 25.938 -11.641 1 77.31 49 ALA B O 1
ATOM 7444 N N . LEU B 1 50 ? -32.094 24.469 -10.078 1 74.69 50 LEU B N 1
ATOM 7445 C CA . LEU B 1 50 ? -33.5 24.812 -10.164 1 74.69 50 LEU B CA 1
ATOM 7446 C C . LEU B 1 50 ? -33.75 26.219 -9.609 1 74.69 50 LEU B C 1
ATOM 7448 O O . LEU B 1 50 ? -34.719 26.891 -10.016 1 74.69 50 LEU B O 1
ATOM 7452 N N . SER B 1 51 ? -32.875 26.609 -8.75 1 75.38 51 SER B N 1
ATOM 7453 C CA . SER B 1 51 ? -33 27.922 -8.133 1 75.38 51 SER B CA 1
ATOM 7454 C C . SER B 1 51 ? -32.844 29.031 -9.156 1 75.38 51 SER B C 1
ATOM 7456 O O . SER B 1 51 ? -33.25 30.172 -8.922 1 75.38 51 SER B O 1
ATOM 7458 N N . TYR B 1 52 ? -32.375 28.672 -10.25 1 77.19 52 TYR B N 1
ATOM 7459 C CA . TYR B 1 52 ? -32.125 29.688 -11.258 1 77.19 52 TYR B CA 1
ATOM 7460 C C . TYR B 1 52 ? -33.156 29.609 -12.383 1 77.19 52 TYR B C 1
ATOM 7462 O O . TYR B 1 52 ? -33 30.25 -13.422 1 77.19 52 TYR B O 1
ATOM 7470 N N . PHE B 1 53 ? -34.094 28.844 -12.125 1 78.44 53 PHE B N 1
ATOM 7471 C CA . PHE B 1 53 ? -35.188 28.766 -13.07 1 78.44 53 PHE B CA 1
ATOM 7472 C C . PHE B 1 53 ? -36.5 29.188 -12.406 1 78.44 53 PHE B C 1
ATOM 7474 O O . PHE B 1 53 ? -36.75 28.859 -11.242 1 78.44 53 PHE B O 1
ATOM 7481 N N . ILE B 1 54 ? -37.25 29.984 -13.016 1 76.06 54 ILE B N 1
ATOM 7482 C CA . ILE B 1 54 ? -38.531 30.469 -12.508 1 76.06 54 ILE B CA 1
ATOM 7483 C C . ILE B 1 54 ? -39.688 29.797 -13.273 1 76.06 54 ILE B C 1
ATOM 7485 O O . ILE B 1 54 ? -39.781 29.953 -14.492 1 76.06 54 ILE B O 1
ATOM 7489 N N . PRO B 1 55 ? -40.281 28.984 -12.609 1 77.06 55 PRO B N 1
ATOM 7490 C CA . PRO B 1 55 ? -41.406 28.359 -13.289 1 77.06 55 PRO B CA 1
ATOM 7491 C C . PRO B 1 55 ? -42.562 29.344 -13.57 1 77.06 55 PRO B C 1
ATOM 7493 O O . PRO B 1 55 ? -42.938 30.109 -12.68 1 77.06 55 PRO B O 1
ATOM 7496 N N . ILE B 1 56 ? -42.969 29.422 -14.812 1 78 56 ILE B N 1
ATOM 7497 C CA . ILE B 1 56 ? -44.062 30.281 -15.266 1 78 56 ILE B CA 1
ATOM 7498 C C . ILE B 1 56 ? -45.188 29.438 -15.836 1 78 56 ILE B C 1
ATOM 7500 O O . ILE B 1 56 ? -44.938 28.406 -16.469 1 78 56 ILE B O 1
ATOM 7504 N N . ARG B 1 57 ? -46.344 29.703 -15.531 1 79.81 57 ARG B N 1
ATOM 7505 C CA . ARG B 1 57 ? -47.531 29.031 -16.047 1 79.81 57 ARG B CA 1
ATOM 7506 C C . ARG B 1 57 ? -47.594 29.125 -17.562 1 79.81 57 ARG B C 1
ATOM 7508 O O . ARG B 1 57 ? -47.469 30.219 -18.125 1 79.81 57 ARG B O 1
ATOM 7515 N N . TYR B 1 58 ? -47.625 27.922 -18.156 1 77.56 58 TYR B N 1
ATOM 7516 C CA . TYR B 1 58 ? -47.656 27.875 -19.625 1 77.56 58 TYR B CA 1
ATOM 7517 C C . TYR B 1 58 ? -48.625 26.797 -20.109 1 77.56 58 TYR B C 1
ATOM 7519 O O . TYR B 1 58 ? -48.844 25.812 -19.422 1 77.56 58 TYR B O 1
ATOM 7527 N N . SER B 1 59 ? -49.469 26.969 -21.078 1 75.75 59 SER B N 1
ATOM 7528 C CA . SER B 1 59 ? -50.344 26.016 -21.719 1 75.75 59 SER B CA 1
ATOM 7529 C C . SER B 1 59 ? -50.062 25.906 -23.219 1 75.75 59 SER B C 1
ATOM 7531 O O . SER B 1 59 ? -49.875 26.922 -23.891 1 75.75 59 SER B O 1
ATOM 7533 N N . SER B 1 60 ? -49.625 24.734 -23.719 1 72.44 60 SER B N 1
ATOM 7534 C CA . SER B 1 60 ? -49.406 24.5 -25.141 1 72.44 60 SER B CA 1
ATOM 7535 C C . SER B 1 60 ? -50.188 23.266 -25.609 1 72.44 60 SER B C 1
ATOM 7537 O O . SER B 1 60 ? -50.062 22.203 -25.016 1 72.44 60 SER B O 1
ATOM 7539 N N . GLU B 1 61 ? -50.938 23.328 -26.766 1 71.38 61 GLU B N 1
ATOM 7540 C CA . GLU B 1 61 ? -51.688 22.297 -27.438 1 71.38 61 GLU B CA 1
ATOM 7541 C C . GLU B 1 61 ? -52.594 21.547 -26.453 1 71.38 61 GLU B C 1
ATOM 7543 O O . GLU B 1 61 ? -52.688 20.312 -26.531 1 71.38 61 GLU B O 1
ATOM 7548 N N . GLY B 1 62 ? -53.188 22.219 -25.312 1 72.19 62 GLY B N 1
ATOM 7549 C CA . GLY B 1 62 ? -54.156 21.688 -24.391 1 72.19 62 GLY B CA 1
ATOM 7550 C C . GLY B 1 62 ? -53.531 21.094 -23.141 1 72.19 62 GLY B C 1
ATOM 7551 O O . GLY B 1 62 ? -54.25 20.656 -22.234 1 72.19 62 GLY B O 1
ATOM 7552 N N . LYS B 1 63 ? -52.281 21.047 -23.125 1 74.62 63 LYS B N 1
ATOM 7553 C CA . LYS B 1 63 ? -51.594 20.516 -21.953 1 74.62 63 LYS B CA 1
ATOM 7554 C C . LYS B 1 63 ? -51.188 21.641 -21.016 1 74.62 63 LYS B C 1
ATOM 7556 O O . LYS B 1 63 ? -50.719 22.688 -21.469 1 74.62 63 LYS B O 1
ATOM 7561 N N . SER B 1 64 ? -51.438 21.438 -19.797 1 79.69 64 SER B N 1
ATOM 7562 C CA . SER B 1 64 ? -51 22.375 -18.75 1 79.69 64 SER B CA 1
ATOM 7563 C C . SER B 1 64 ? -49.562 22.109 -18.328 1 79.69 64 SER B C 1
ATOM 7565 O O . SER B 1 64 ? -49.25 21 -17.906 1 79.69 64 SER B O 1
ATOM 7567 N N . LEU B 1 65 ? -48.688 23.156 -18.594 1 80 65 LEU B N 1
ATOM 7568 C CA . LEU B 1 65 ? -47.25 22.953 -18.344 1 80 65 LEU B CA 1
ATOM 7569 C C . LEU B 1 65 ? -46.688 24.094 -17.5 1 80 65 LEU B C 1
ATOM 7571 O O . LEU B 1 65 ? -47.219 25.203 -17.5 1 80 65 LEU B O 1
ATOM 7575 N N . TRP B 1 66 ? -45.688 23.781 -16.719 1 79.94 66 TRP B N 1
ATOM 7576 C CA . TRP B 1 66 ? -44.781 24.797 -16.172 1 79.94 66 TRP B CA 1
ATOM 7577 C C . TRP B 1 66 ? -43.625 25.078 -17.125 1 79.94 66 TRP B C 1
ATOM 7579 O O . TRP B 1 66 ? -43 24.156 -17.641 1 79.94 66 TRP B O 1
ATOM 7589 N N . LYS B 1 67 ? -43.5 26.281 -17.5 1 80 67 LYS B N 1
ATOM 7590 C CA . LYS B 1 67 ? -42.375 26.75 -18.297 1 80 67 LYS B CA 1
ATOM 7591 C C . LYS B 1 67 ? -41.281 27.359 -17.422 1 80 67 LYS B C 1
ATOM 7593 O O . LYS B 1 67 ? -41.5 28.391 -16.766 1 80 67 LYS B O 1
ATOM 7598 N N . TRP B 1 68 ? -40.094 26.641 -17.359 1 78.62 68 TRP B N 1
ATOM 7599 C CA . TRP B 1 68 ? -38.969 27.047 -16.531 1 78.62 68 TRP B CA 1
ATOM 7600 C C . TRP B 1 68 ? -38 27.906 -17.312 1 78.62 68 TRP B C 1
ATOM 7602 O O . TRP B 1 68 ? -37.219 27.406 -18.125 1 78.62 68 TRP B O 1
ATOM 7612 N N . LYS B 1 69 ? -38.156 29.109 -17.125 1 79.56 69 LYS B N 1
ATOM 7613 C CA . LYS B 1 69 ? -37.25 30.062 -17.797 1 79.56 69 LYS B CA 1
ATOM 7614 C C . LYS B 1 69 ? -35.969 30.234 -17.016 1 79.56 69 LYS B C 1
ATOM 7616 O O . LYS B 1 69 ? -35.969 30.484 -15.812 1 79.56 69 LYS B O 1
ATOM 7621 N N . CYS B 1 70 ? -34.844 30.094 -17.734 1 76.06 70 CYS B N 1
ATOM 7622 C CA . CYS B 1 70 ? -33.531 30.297 -17.141 1 76.06 70 CYS B CA 1
ATOM 7623 C C . CYS B 1 70 ? -33.312 31.781 -16.828 1 76.06 70 CYS B C 1
ATOM 7625 O O . CYS B 1 70 ? -33.625 32.656 -17.641 1 76.06 70 CYS B O 1
ATOM 7627 N N . ASN B 1 71 ? -32.719 32.094 -15.703 1 75.62 71 ASN B N 1
ATOM 7628 C CA . ASN B 1 71 ? -32.5 33.438 -15.258 1 75.62 71 ASN B CA 1
ATOM 7629 C C . ASN B 1 71 ? -31.344 34.125 -16.031 1 75.62 71 ASN B C 1
ATOM 7631 O O . ASN B 1 71 ? -31.188 35.344 -15.969 1 75.62 71 ASN B O 1
ATOM 7635 N N . PHE B 1 72 ? -30.609 33.312 -16.672 1 74.56 72 PHE B N 1
ATOM 7636 C CA . PHE B 1 72 ? -29.391 33.844 -17.281 1 74.56 72 PHE B CA 1
ATOM 7637 C C . PHE B 1 72 ? -29.516 33.906 -18.797 1 74.56 72 PHE B C 1
ATOM 7639 O O . PHE B 1 72 ? -28.766 34.625 -19.453 1 74.56 72 PHE B O 1
ATOM 7646 N N . CYS B 1 73 ? -30.328 33 -19.391 1 72.25 73 CYS B N 1
ATOM 7647 C CA . CYS B 1 73 ? -30.484 33 -20.844 1 72.25 73 CYS B CA 1
ATOM 7648 C C . CYS B 1 73 ? -31.953 32.844 -21.219 1 72.25 73 CYS B C 1
ATOM 7650 O O . CYS B 1 73 ? -32.812 32.656 -20.359 1 72.25 73 CYS B O 1
ATOM 7652 N N . ASP B 1 74 ? -32.312 32.906 -22.531 1 72.06 74 ASP B N 1
ATOM 7653 C CA . ASP B 1 74 ? -33.688 32.875 -23.016 1 72.06 74 ASP B CA 1
ATOM 7654 C C . ASP B 1 74 ? -34.156 31.438 -23.234 1 72.06 74 ASP B C 1
ATOM 7656 O O . ASP B 1 74 ? -35.219 31.203 -23.812 1 72.06 74 ASP B O 1
ATOM 7660 N N . SER B 1 75 ? -33.406 30.531 -22.688 1 74.62 75 SER B N 1
ATOM 7661 C CA . SER B 1 75 ? -33.812 29.156 -22.859 1 74.62 75 SER B CA 1
ATOM 7662 C C . SER B 1 75 ? -34.844 28.75 -21.812 1 74.62 75 SER B C 1
ATOM 7664 O O . SER B 1 75 ? -34.875 29.297 -20.703 1 74.62 75 SER B O 1
ATOM 7666 N N . TYR B 1 76 ? -35.844 27.969 -22.188 1 76.12 76 TYR B N 1
ATOM 7667 C CA . TYR B 1 76 ? -36.844 27.516 -21.234 1 76.12 76 TYR B CA 1
ATOM 7668 C C . TYR B 1 76 ? -37 26 -21.312 1 76.12 76 TYR B C 1
ATOM 7670 O O . TYR B 1 76 ? -36.688 25.375 -22.328 1 76.12 76 TYR B O 1
ATOM 7678 N N . ARG B 1 77 ? -37.312 25.391 -20.234 1 76.5 77 ARG B N 1
ATOM 7679 C CA . ARG B 1 77 ? -37.719 23.984 -20.156 1 76.5 77 ARG B CA 1
ATOM 7680 C C . ARG B 1 77 ? -39.156 23.844 -19.625 1 76.5 77 ARG B C 1
ATOM 7682 O O . ARG B 1 77 ? -39.688 24.766 -19 1 76.5 77 ARG B O 1
ATOM 7689 N N . THR B 1 78 ? -39.812 22.703 -19.984 1 77.38 78 THR B N 1
ATOM 7690 C CA . THR B 1 78 ? -41.188 22.578 -19.578 1 77.38 78 THR B CA 1
ATOM 7691 C C . THR B 1 78 ? -41.406 21.344 -18.688 1 77.38 78 THR B C 1
ATOM 7693 O O . THR B 1 78 ? -40.656 20.359 -18.828 1 77.38 78 THR B O 1
ATOM 7696 N N . SER B 1 79 ? -42.188 21.344 -17.703 1 76.69 79 SER B N 1
ATOM 7697 C CA . SER B 1 79 ? -42.625 20.219 -16.875 1 76.69 79 SER B CA 1
ATOM 7698 C C . SER B 1 79 ? -44.125 20.188 -16.766 1 76.69 79 SER B C 1
ATOM 7700 O O . SER B 1 79 ? -44.812 21.203 -16.953 1 76.69 79 SER B O 1
ATOM 7702 N N . PRO B 1 80 ? -44.688 19.016 -16.5 1 78.12 80 PRO B N 1
ATOM 7703 C CA . PRO B 1 80 ? -46.156 18.922 -16.438 1 78.12 80 PRO B CA 1
ATOM 7704 C C . PRO B 1 80 ? -46.75 19.703 -15.273 1 78.12 80 PRO B C 1
ATOM 7706 O O . PRO B 1 80 ? -46.125 19.797 -14.211 1 78.12 80 PRO B O 1
ATOM 7709 N N . ARG B 1 81 ? -47.875 20.312 -15.43 1 78.19 81 ARG B N 1
ATOM 7710 C CA . ARG B 1 81 ? -48.625 21.094 -14.469 1 78.19 81 ARG B CA 1
ATOM 7711 C C . ARG B 1 81 ? -50.031 20.5 -14.25 1 78.19 81 ARG B C 1
ATOM 7713 O O . ARG B 1 81 ? -50.656 20.062 -15.203 1 78.19 81 ARG B O 1
ATOM 7720 N N . THR B 1 82 ? -50.438 20.266 -12.992 1 79.31 82 THR B N 1
ATOM 7721 C CA . THR B 1 82 ? -51.781 19.875 -12.695 1 79.31 82 THR B CA 1
ATOM 7722 C C . THR B 1 82 ? -52.781 20.875 -13.297 1 79.31 82 THR B C 1
ATOM 7724 O O . THR B 1 82 ? -52.594 22.094 -13.211 1 79.31 82 THR B O 1
ATOM 7727 N N . LYS B 1 83 ? -53.844 20.406 -13.688 1 73.81 83 LYS B N 1
ATOM 7728 C CA . LYS B 1 83 ? -54.875 21.219 -14.312 1 73.81 83 LYS B CA 1
ATOM 7729 C C . LYS B 1 83 ? -55.5 22.188 -13.305 1 73.81 83 LYS B C 1
ATOM 7731 O O . LYS B 1 83 ? -55.781 21.812 -12.172 1 73.81 83 LYS B O 1
ATOM 7736 N N . HIS B 1 84 ? -55.375 23.641 -13.406 1 74.69 84 HIS B N 1
ATOM 7737 C CA . HIS B 1 84 ? -55.969 24.734 -12.68 1 74.69 84 HIS B CA 1
ATOM 7738 C C . HIS B 1 84 ? -55.031 25.281 -11.609 1 74.69 84 HIS B C 1
ATOM 7740 O O . HIS B 1 84 ? -55.375 26.172 -10.844 1 74.69 84 HIS B O 1
ATOM 7746 N N . CYS B 1 85 ? -53.781 24.594 -11.555 1 75.38 85 CYS B N 1
ATOM 7747 C CA . CYS B 1 85 ? -52.812 25.125 -10.586 1 75.38 85 CYS B CA 1
ATOM 7748 C C . CYS B 1 85 ? -52.188 26.406 -11.102 1 75.38 85 CYS B C 1
ATOM 7750 O O . CYS B 1 85 ? -51.531 26.406 -12.148 1 75.38 85 CYS B O 1
ATOM 7752 N N . LYS B 1 86 ? -52.438 27.516 -10.43 1 76.25 86 LYS B N 1
ATOM 7753 C CA . LYS B 1 86 ? -52 28.828 -10.891 1 76.25 86 LYS B CA 1
ATOM 7754 C C . LYS B 1 86 ? -50.688 29.219 -10.234 1 76.25 86 LYS B C 1
ATOM 7756 O O . LYS B 1 86 ? -49.906 29.984 -10.812 1 76.25 86 LYS B O 1
ATOM 7761 N N . ASN B 1 87 ? -50.406 28.766 -9.039 1 73.38 87 ASN B N 1
ATOM 7762 C CA . ASN B 1 87 ? -49.188 29.062 -8.281 1 73.38 87 ASN B CA 1
ATOM 7763 C C . ASN B 1 87 ? -48.344 27.812 -8.102 1 73.38 87 ASN B C 1
ATOM 7765 O O . ASN B 1 87 ? -48.812 26.766 -7.699 1 73.38 87 ASN B O 1
ATOM 7769 N N . PHE B 1 88 ? -47 27.922 -8.477 1 76.56 88 PHE B N 1
ATOM 7770 C CA . PHE B 1 88 ? -46.094 26.797 -8.461 1 76.56 88 PHE B CA 1
ATOM 7771 C C . PHE B 1 88 ? -45.969 26.219 -7.055 1 76.56 88 PHE B C 1
ATOM 7773 O O . PHE B 1 88 ? -45.875 25 -6.883 1 76.56 88 PHE B O 1
ATOM 7780 N N . ASP B 1 89 ? -46.031 27.031 -6.066 1 71.88 89 ASP B N 1
ATOM 7781 C CA . ASP B 1 89 ? -45.875 26.609 -4.68 1 71.88 89 ASP B CA 1
ATOM 7782 C C . ASP B 1 89 ? -47.062 25.734 -4.242 1 71.88 89 ASP B C 1
ATOM 7784 O O . ASP B 1 89 ? -46.938 24.953 -3.285 1 71.88 89 ASP B O 1
ATOM 7788 N N . GLU B 1 90 ? -48.094 25.781 -4.984 1 73.75 90 GLU B N 1
ATOM 7789 C CA . GLU B 1 90 ? -49.312 25.031 -4.668 1 73.75 90 GLU B CA 1
ATOM 7790 C C . GLU B 1 90 ? -49.406 23.75 -5.504 1 73.75 90 GLU B C 1
ATOM 7792 O O . GLU B 1 90 ? -50.375 23 -5.406 1 73.75 90 GLU B O 1
ATOM 7797 N N . GLU B 1 91 ? -48.562 23.547 -6.395 1 71.81 91 GLU B N 1
ATOM 7798 C CA . GLU B 1 91 ? -48.531 22.375 -7.262 1 71.81 91 GLU B CA 1
ATOM 7799 C C . GLU B 1 91 ? -48.25 21.109 -6.457 1 71.81 91 GLU B C 1
ATOM 7801 O O . GLU B 1 91 ? -47.625 21.172 -5.398 1 71.81 91 GLU B O 1
ATOM 7806 N N . ASP B 1 92 ? -48.75 20 -6.781 1 69.75 92 ASP B N 1
ATOM 7807 C CA . ASP B 1 92 ? -48.438 18.703 -6.168 1 69.75 92 ASP B CA 1
ATOM 7808 C C . ASP B 1 92 ? -46.938 18.531 -5.98 1 69.75 92 ASP B C 1
ATOM 7810 O O . ASP B 1 92 ? -46.156 18.797 -6.902 1 69.75 92 ASP B O 1
ATOM 7814 N N . PRO B 1 93 ? -46.406 18.234 -4.785 1 66.06 93 PRO B N 1
ATOM 7815 C CA . PRO B 1 93 ? -44.969 18.109 -4.516 1 66.06 93 PRO B CA 1
ATOM 7816 C C . PRO B 1 93 ? -44.25 17.203 -5.508 1 66.06 93 PRO B C 1
ATOM 7818 O O . PRO B 1 93 ? -43.062 17.391 -5.781 1 66.06 93 PRO B O 1
ATOM 7821 N N . LYS B 1 94 ? -44.938 16.359 -6.102 1 67.94 94 LYS B N 1
ATOM 7822 C CA . LYS B 1 94 ? -44.344 15.445 -7.066 1 67.94 94 LYS B CA 1
ATOM 7823 C C . LYS B 1 94 ? -44.062 16.156 -8.398 1 67.94 94 LYS B C 1
ATOM 7825 O O . LYS B 1 94 ? -43.125 15.781 -9.117 1 67.94 94 LYS B O 1
ATOM 7830 N N . LEU B 1 95 ? -44.844 17.094 -8.586 1 68.38 95 LEU B N 1
ATOM 7831 C CA . LEU B 1 95 ? -44.719 17.797 -9.859 1 68.38 95 LEU B CA 1
ATOM 7832 C C . LEU B 1 95 ? -43.938 19.094 -9.688 1 68.38 95 LEU B C 1
ATOM 7834 O O . LEU B 1 95 ? -43.656 19.781 -10.672 1 68.38 95 LEU B O 1
ATOM 7838 N N . ARG B 1 96 ? -43.625 19.5 -8.594 1 66.5 96 ARG B N 1
ATOM 7839 C CA . ARG B 1 96 ? -42.844 20.703 -8.336 1 66.5 96 ARG B CA 1
ATOM 7840 C C . ARG B 1 96 ? -41.375 20.469 -8.648 1 66.5 96 ARG B C 1
ATOM 7842 O O . ARG B 1 96 ? -40.562 21.406 -8.625 1 66.5 96 ARG B O 1
ATOM 7849 N N . ARG B 1 97 ? -41.062 19.266 -8.875 1 64.44 97 ARG B N 1
ATOM 7850 C CA . ARG B 1 97 ? -39.75 18.906 -9.352 1 64.44 97 ARG B CA 1
ATOM 7851 C C . ARG B 1 97 ? -39.781 18.422 -10.797 1 64.44 97 ARG B C 1
ATOM 7853 O O . ARG B 1 97 ? -40.625 17.578 -11.156 1 64.44 97 ARG B O 1
ATOM 7860 N N . PRO B 1 98 ? -39.031 19.047 -11.633 1 65.12 98 PRO B N 1
ATOM 7861 C CA . PRO B 1 98 ? -39.125 18.609 -13.023 1 65.12 98 PRO B CA 1
ATOM 7862 C C . PRO B 1 98 ? -38.75 17.125 -13.195 1 65.12 98 PRO B C 1
ATOM 7864 O O . PRO B 1 98 ? -38 16.578 -12.398 1 65.12 98 PRO B O 1
ATOM 7867 N N . SER B 1 99 ? -39.469 16.281 -13.969 1 63.72 99 SER B N 1
ATOM 7868 C CA . SER B 1 99 ? -39.312 14.859 -14.219 1 63.72 99 SER B CA 1
ATOM 7869 C C . SER B 1 99 ? -37.875 14.531 -14.594 1 63.72 99 SER B C 1
ATOM 7871 O O . SER B 1 99 ? -37.375 13.445 -14.281 1 63.72 99 SER B O 1
ATOM 7873 N N . ASN B 1 100 ? -37.125 15.539 -15.242 1 64.75 100 ASN B N 1
ATOM 7874 C CA . ASN B 1 100 ? -35.75 15.344 -15.633 1 64.75 100 ASN B CA 1
ATOM 7875 C C . ASN B 1 100 ? -34.875 16.484 -15.148 1 64.75 100 ASN B C 1
ATOM 7877 O O . ASN B 1 100 ? -34.5 17.375 -15.922 1 64.75 100 ASN B O 1
ATOM 7881 N N . PRO B 1 101 ? -34.438 16.547 -13.938 1 66.12 101 PRO B N 1
ATOM 7882 C CA . PRO B 1 101 ? -33.656 17.656 -13.391 1 66.12 101 PRO B CA 1
ATOM 7883 C C . PRO B 1 101 ? -32.25 17.734 -13.984 1 66.12 101 PRO B C 1
ATOM 7885 O O . PRO B 1 101 ? -31.641 18.812 -13.961 1 66.12 101 PRO B O 1
ATOM 7888 N N . SER B 1 102 ? -31.844 16.75 -14.516 1 71 102 SER B N 1
ATOM 7889 C CA . SER B 1 102 ? -30.516 16.688 -15.109 1 71 102 SER B CA 1
ATOM 7890 C C . SER B 1 102 ? -30.391 17.641 -16.297 1 71 102 SER B C 1
ATOM 7892 O O . SER B 1 102 ? -29.312 18.188 -16.547 1 71 102 SER B O 1
ATOM 7894 N N . ASN B 1 103 ? -31.438 17.891 -16.891 1 72.38 103 ASN B N 1
ATOM 7895 C CA . ASN B 1 103 ? -31.422 18.812 -18.016 1 72.38 103 ASN B CA 1
ATOM 7896 C C . ASN B 1 103 ? -31.188 20.25 -17.578 1 72.38 103 ASN B C 1
ATOM 7898 O O . ASN B 1 103 ? -30.547 21.031 -18.297 1 72.38 103 ASN B O 1
ATOM 7902 N N . PHE B 1 104 ? -31.641 20.562 -16.406 1 76.19 104 PHE B N 1
ATOM 7903 C CA . PHE B 1 104 ? -31.453 21.891 -15.844 1 76.19 104 PHE B CA 1
ATOM 7904 C C . PHE B 1 104 ? -30.016 22.094 -15.398 1 76.19 104 PHE B C 1
ATOM 7906 O O . PHE B 1 104 ? -29.422 23.141 -15.656 1 76.19 104 PHE B O 1
ATOM 7913 N N . ILE B 1 105 ? -29.531 21.078 -14.891 1 74.56 105 ILE B N 1
ATOM 7914 C CA . ILE B 1 105 ? -28.141 21.078 -14.461 1 74.56 105 ILE B CA 1
ATOM 7915 C C . ILE B 1 105 ? -27.234 21.172 -15.68 1 74.56 105 ILE B C 1
ATOM 7917 O O . ILE B 1 105 ? -26.297 21.969 -15.703 1 74.56 105 ILE B O 1
ATOM 7921 N N . ARG B 1 106 ? -27.516 20.469 -16.656 1 73.88 106 ARG B N 1
ATOM 7922 C CA . ARG B 1 106 ? -26.734 20.453 -17.891 1 73.88 106 ARG B CA 1
ATOM 7923 C C . ARG B 1 106 ? -26.781 21.812 -18.578 1 73.88 106 ARG B C 1
ATOM 7925 O O . ARG B 1 106 ? -25.75 22.297 -19.062 1 73.88 106 ARG B O 1
ATOM 7932 N N . HIS B 1 107 ? -27.844 22.469 -18.547 1 75 107 HIS B N 1
ATOM 7933 C CA . HIS B 1 107 ? -28 23.797 -19.156 1 75 107 HIS B CA 1
ATOM 7934 C C . HIS B 1 107 ? -27.125 24.828 -18.438 1 75 107 HIS B C 1
ATOM 7936 O O . HIS B 1 107 ? -26.406 25.578 -19.094 1 75 107 HIS B O 1
ATOM 7942 N N . LEU B 1 108 ? -27.125 24.781 -17.172 1 74.31 108 LEU B N 1
ATOM 7943 C CA . LEU B 1 108 ? -26.391 25.797 -16.422 1 74.31 108 LEU B CA 1
ATOM 7944 C C . LEU B 1 108 ? -24.906 25.5 -16.391 1 74.31 108 LEU B C 1
ATOM 7946 O O . LEU B 1 108 ? -24.078 26.406 -16.375 1 74.31 108 LEU B O 1
ATOM 7950 N N . ARG B 1 109 ? -24.594 24.219 -16.422 1 70.94 109 ARG B N 1
ATOM 7951 C CA . ARG B 1 109 ? -23.203 23.828 -16.266 1 70.94 109 ARG B CA 1
ATOM 7952 C C . ARG B 1 109 ? -22.5 23.766 -17.625 1 70.94 109 ARG B C 1
ATOM 7954 O O . ARG B 1 109 ? -21.328 24.141 -17.734 1 70.94 109 ARG B O 1
ATOM 7961 N N . LEU B 1 110 ? -23.203 23.328 -18.766 1 67.25 110 LEU B N 1
ATOM 7962 C CA . LEU B 1 110 ? -22.547 23.016 -20.031 1 67.25 110 LEU B CA 1
ATOM 7963 C C . LEU B 1 110 ? -23.031 23.953 -21.141 1 67.25 110 LEU B C 1
ATOM 7965 O O . LEU B 1 110 ? -22.25 24.312 -22.031 1 67.25 110 LEU B O 1
ATOM 7969 N N . GLU B 1 111 ? -24.266 24.328 -21.125 1 67.19 111 GLU B N 1
ATOM 7970 C CA . GLU B 1 111 ? -24.844 25 -22.281 1 67.19 111 GLU B CA 1
ATOM 7971 C C . GLU B 1 111 ? -24.75 26.516 -22.141 1 67.19 111 GLU B C 1
ATOM 7973 O O . GLU B 1 111 ? -24.594 27.234 -23.141 1 67.19 111 GLU B O 1
ATOM 7978 N N . PHE B 1 112 ? -24.922 27 -20.906 1 60.69 112 PHE B N 1
ATOM 7979 C CA . PHE B 1 112 ? -24.859 28.438 -20.688 1 60.69 112 PHE B CA 1
ATOM 7980 C C . PHE B 1 112 ? -23.516 28.812 -20.047 1 60.69 112 PHE B C 1
ATOM 7982 O O . PHE B 1 112 ? -23.312 28.594 -18.859 1 60.69 112 PHE B O 1
ATOM 7989 N N . LYS B 1 113 ? -22.531 29.156 -20.797 1 57.97 113 LYS B N 1
ATOM 7990 C CA . LYS B 1 113 ? -21.141 29.406 -20.438 1 57.97 113 LYS B CA 1
ATOM 7991 C C . LYS B 1 113 ? -21 30.672 -19.609 1 57.97 113 LYS B C 1
ATOM 7993 O O . LYS B 1 113 ? -20.016 30.844 -18.891 1 57.97 113 LYS B O 1
ATOM 7998 N N . ASN B 1 114 ? -21.938 31.609 -19.578 1 59.97 114 ASN B N 1
ATOM 7999 C CA . ASN B 1 114 ? -21.766 32.906 -18.969 1 59.97 114 ASN B CA 1
ATOM 8000 C C . ASN B 1 114 ? -22.5 33.031 -17.625 1 59.97 114 ASN B C 1
ATOM 8002 O O . ASN B 1 114 ? -23.094 34.062 -17.328 1 59.97 114 ASN B O 1
ATOM 8006 N N . ILE B 1 115 ? -22.547 32.094 -16.75 1 64.75 115 ILE B N 1
ATOM 8007 C CA . ILE B 1 115 ? -23.125 32.219 -15.414 1 64.75 115 ILE B CA 1
ATOM 8008 C C . ILE B 1 115 ? -22.188 33.031 -14.531 1 64.75 115 ILE B C 1
ATOM 8010 O O . ILE B 1 115 ? -20.969 32.812 -14.508 1 64.75 115 ILE B O 1
ATOM 8014 N N . PRO B 1 116 ? -22.562 34.094 -13.969 1 66.19 116 PRO B N 1
ATOM 8015 C CA . PRO B 1 116 ? -21.703 34.844 -13.047 1 66.19 116 PRO B CA 1
ATOM 8016 C C . PRO B 1 116 ? -21.078 33.938 -11.984 1 66.19 116 PRO B C 1
ATOM 8018 O O . PRO B 1 116 ? -21.703 32.969 -11.531 1 66.19 116 PRO B O 1
ATOM 8021 N N . ASP B 1 117 ? -19.828 34.094 -11.688 1 65.19 117 ASP B N 1
ATOM 8022 C CA . ASP B 1 117 ? -19.031 33.25 -10.805 1 65.19 117 ASP B CA 1
ATOM 8023 C C . ASP B 1 117 ? -19.734 33.062 -9.461 1 65.19 117 ASP B C 1
ATOM 8025 O O . ASP B 1 117 ? -19.594 32 -8.836 1 65.19 117 ASP B O 1
ATOM 8029 N N . ASP B 1 118 ? -20.547 34 -9.039 1 63.16 118 ASP B N 1
ATOM 8030 C CA . ASP B 1 118 ? -21.234 33.938 -7.754 1 63.16 118 ASP B CA 1
ATOM 8031 C C . ASP B 1 118 ? -22.469 33.031 -7.836 1 63.16 118 ASP B C 1
ATOM 8033 O O . ASP B 1 118 ? -23.031 32.656 -6.809 1 63.16 118 ASP B O 1
ATOM 8037 N N . CYS B 1 119 ? -22.781 32.656 -9.062 1 70.88 119 CYS B N 1
ATOM 8038 C CA . CYS B 1 119 ? -23.984 31.859 -9.242 1 70.88 119 CYS B CA 1
ATOM 8039 C C . CYS B 1 119 ? -23.641 30.438 -9.664 1 70.88 119 CYS B C 1
ATOM 8041 O O . CYS B 1 119 ? -24.516 29.625 -9.922 1 70.88 119 CYS B O 1
ATOM 8043 N N . LYS B 1 120 ? -22.453 30.172 -9.789 1 74.38 120 LYS B N 1
ATOM 8044 C CA . LYS B 1 120 ? -22.016 28.812 -10.094 1 74.38 120 LYS B CA 1
ATOM 8045 C C . LYS B 1 120 ? -22.25 27.891 -8.906 1 74.38 120 LYS B C 1
ATOM 8047 O O . LYS B 1 120 ? -22.359 28.344 -7.77 1 74.38 120 LYS B O 1
ATOM 8052 N N . PHE B 1 121 ? -22.234 26.641 -9.203 1 69.44 121 PHE B N 1
ATOM 8053 C CA . PHE B 1 121 ? -22.625 25.672 -8.18 1 69.44 121 PHE B CA 1
ATOM 8054 C C . PHE B 1 121 ? -21.688 25.766 -6.973 1 69.44 121 PHE B C 1
ATOM 8056 O O . PHE B 1 121 ? -22.141 25.734 -5.828 1 69.44 121 PHE B O 1
ATOM 8063 N N . GLU B 1 122 ? -20.438 26.031 -7.184 1 69.81 122 GLU B N 1
ATOM 8064 C CA . GLU B 1 122 ? -19.469 26.125 -6.105 1 69.81 122 GLU B CA 1
ATOM 8065 C C . GLU B 1 122 ? -19.703 27.359 -5.242 1 69.81 122 GLU B C 1
ATOM 8067 O O . GLU B 1 122 ? -19.609 27.297 -4.016 1 69.81 122 GLU B O 1
ATOM 8072 N N . ALA B 1 123 ? -20.016 28.375 -5.793 1 68.44 123 ALA B N 1
ATOM 8073 C CA . ALA B 1 123 ? -20.312 29.609 -5.074 1 68.44 123 ALA B CA 1
ATOM 8074 C C . ALA B 1 123 ? -21.656 29.5 -4.34 1 68.44 123 ALA B C 1
ATOM 8076 O O . ALA B 1 123 ? -21.781 29.953 -3.199 1 68.44 123 ALA B O 1
ATOM 8077 N N . TRP B 1 124 ? -22.578 28.844 -4.965 1 66.19 124 TRP B N 1
ATOM 8078 C CA . TRP B 1 124 ? -23.891 28.609 -4.383 1 66.19 124 TRP B CA 1
ATOM 8079 C C . TRP B 1 124 ? -23.797 27.672 -3.186 1 66.19 124 TRP B C 1
ATOM 8081 O O . TRP B 1 124 ? -24.406 27.938 -2.143 1 66.19 124 TRP B O 1
ATOM 8091 N N . GLU B 1 125 ? -23.016 26.75 -3.391 1 64.38 125 GLU B N 1
ATOM 8092 C CA . GLU B 1 125 ? -22.781 25.828 -2.289 1 64.38 125 GLU B CA 1
ATOM 8093 C C . GLU B 1 125 ? -22.062 26.516 -1.133 1 64.38 125 GLU B C 1
ATOM 8095 O O . GLU B 1 125 ? -22.391 26.281 0.034 1 64.38 125 GLU B O 1
ATOM 8100 N N . ALA B 1 126 ? -21.188 27.438 -1.378 1 57.31 126 ALA B N 1
ATOM 8101 C CA . ALA B 1 126 ? -20.484 28.234 -0.375 1 57.31 126 ALA B CA 1
ATOM 8102 C C . ALA B 1 126 ? -21.453 29.188 0.329 1 57.31 126 ALA B C 1
ATOM 8104 O O . ALA B 1 126 ? -21.344 29.406 1.537 1 57.31 126 ALA B O 1
ATOM 8105 N N . HIS B 1 127 ? -22.312 29.734 -0.405 1 52.12 127 HIS B N 1
ATOM 8106 C CA . HIS B 1 127 ? -23.266 30.688 0.158 1 52.12 127 HIS B CA 1
ATOM 8107 C C . HIS B 1 127 ? -24.297 29.969 1.028 1 52.12 127 HIS B C 1
ATOM 8109 O O . HIS B 1 127 ? -24.812 30.547 1.986 1 52.12 127 HIS B O 1
ATOM 8115 N N . GLN B 1 128 ? -24.656 28.828 0.629 1 47.03 128 GLN B N 1
ATOM 8116 C CA . GLN B 1 128 ? -25.625 28.156 1.478 1 47.03 128 GLN B CA 1
ATOM 8117 C C . GLN B 1 128 ? -25.062 27.891 2.869 1 47.03 128 GLN B C 1
ATOM 8119 O O . GLN B 1 128 ? -25.797 27.875 3.854 1 47.03 128 GLN B O 1
ATOM 8124 N N . TYR B 1 129 ? -23.734 27.734 2.996 1 36.81 129 TYR B N 1
ATOM 8125 C CA . TYR B 1 129 ? -23.156 27.641 4.332 1 36.81 129 TYR B CA 1
ATOM 8126 C C . TYR B 1 129 ? -22.906 29.031 4.918 1 36.81 129 TYR B C 1
ATOM 8128 O O . TYR B 1 129 ? -22.781 29.188 6.137 1 36.81 129 TYR B O 1
ATOM 8136 N N . SER B 1 130 ? -22.547 29.953 4.047 1 32 130 SER B N 1
ATOM 8137 C CA . SER B 1 130 ? -22.234 31.281 4.598 1 32 130 SER B CA 1
ATOM 8138 C C . SER B 1 130 ? -23.469 31.953 5.176 1 32 130 SER B C 1
ATOM 8140 O O . SER B 1 130 ? -23.422 33.094 5.605 1 32 130 SER B O 1
ATOM 8142 N N . THR B 1 131 ? -24.547 31.5 4.879 1 29.5 131 THR B N 1
ATOM 8143 C CA . THR B 1 131 ? -25.578 32.406 5.316 1 29.5 131 THR B CA 1
ATOM 8144 C C . THR B 1 131 ? -25.531 32.625 6.828 1 29.5 131 THR B C 1
ATOM 8146 O O . THR B 1 131 ? -26.5 33.094 7.43 1 29.5 131 THR B O 1
ATOM 8149 N N . ARG B 1 132 ? -24.547 32.062 7.539 1 23.72 132 ARG B N 1
ATOM 8150 C CA . ARG B 1 132 ? -24.906 32.75 8.781 1 23.72 132 ARG B CA 1
ATOM 8151 C C . ARG B 1 132 ? -24.625 34.25 8.695 1 23.72 132 ARG B C 1
ATOM 8153 O O . ARG B 1 132 ? -25.484 35.062 9.023 1 23.72 132 ARG B O 1
ATOM 8160 N N . ASP B 1 133 ? -23.531 34.969 9.219 1 19.25 133 ASP B N 1
ATOM 8161 C CA . ASP B 1 133 ? -23.734 36.25 9.867 1 19.25 133 ASP B CA 1
ATOM 8162 C C . ASP B 1 133 ? -23.719 37.375 8.852 1 19.25 133 ASP B C 1
ATOM 8164 O O . ASP B 1 133 ? -24.594 38.25 8.859 1 19.25 133 ASP B O 1
ATOM 8168 N N . VAL B 1 134 ? -22.406 37.906 8.359 1 18.67 134 VAL B N 1
ATOM 8169 C CA . VAL B 1 134 ? -22.156 39.344 8.461 1 18.67 134 VAL B CA 1
ATOM 8170 C C . VAL B 1 134 ? -22.812 40.094 7.297 1 18.67 134 VAL B C 1
ATOM 8172 O O . VAL B 1 134 ? -22.578 39.75 6.133 1 18.67 134 VAL B O 1
ATOM 8175 N N . HIS B 1 135 ? -23.859 40.938 7.551 1 18.8 135 HIS B N 1
ATOM 8176 C CA . HIS B 1 135 ? -24.625 42 6.891 1 18.8 135 HIS B CA 1
ATOM 8177 C C . HIS B 1 135 ? -23.719 43.156 6.477 1 18.8 135 HIS B C 1
ATOM 8179 O O . HIS B 1 135 ? -24.203 44.219 6.098 1 18.8 135 HIS B O 1
ATOM 8185 N N . LEU B 1 136 ? -22.297 43.25 6.617 1 16.66 136 LEU B N 1
ATOM 8186 C CA . LEU B 1 136 ? -21.891 44.656 6.742 1 16.66 136 LEU B CA 1
ATOM 8187 C C . LEU B 1 136 ? -22.203 45.438 5.477 1 16.66 136 LEU B C 1
ATOM 8189 O O . LEU B 1 136 ? -21.953 44.938 4.367 1 16.66 136 LEU B O 1
ATOM 8193 N N . GLU B 1 137 ? -22.828 46.812 5.488 1 16.77 137 GLU B N 1
ATOM 8194 C CA . GLU B 1 137 ? -23.547 47.906 4.859 1 16.77 137 GLU B CA 1
ATOM 8195 C C . GLU B 1 137 ? -22.609 48.781 4.031 1 16.77 137 GLU B C 1
ATOM 8197 O O . GLU B 1 137 ? -23.062 49.562 3.207 1 16.77 137 GLU B O 1
ATOM 8202 N N . SER B 1 138 ? -21.25 48.969 4.164 1 16.88 138 SER B N 1
ATOM 8203 C CA . SER B 1 138 ? -20.859 50.375 4.086 1 16.88 138 SER B CA 1
ATOM 8204 C C . SER B 1 138 ? -21.234 51 2.74 1 16.88 138 SER B C 1
ATOM 8206 O O . SER B 1 138 ? -21.406 50.281 1.753 1 16.88 138 SER B O 1
ATOM 8208 N N . SER B 1 139 ? -21.156 52.5 2.549 1 16.27 139 SER B N 1
ATOM 8209 C CA . SER B 1 139 ? -21.656 53.781 2.064 1 16.27 139 SER B CA 1
ATOM 8210 C C . SER B 1 139 ? -21.312 54 0.597 1 16.27 139 SER B C 1
ATOM 8212 O O . SER B 1 139 ? -20.484 53.281 0.041 1 16.27 139 SER B O 1
ATOM 8214 N N . LEU B 1 140 ? -20.812 55.406 0.149 1 15.98 140 LEU B N 1
ATOM 8215 C CA . LEU B 1 140 ? -21.375 56.531 -0.577 1 15.98 140 LEU B CA 1
ATOM 8216 C C . LEU B 1 140 ? -20.828 56.594 -2.002 1 15.98 140 LEU B C 1
ATOM 8218 O O . LEU B 1 140 ? -21.594 56.688 -2.959 1 15.98 140 LEU B O 1
ATOM 8222 N N . GLU B 1 141 ? -19.578 57.281 -2.35 1 16.86 141 GLU B N 1
ATOM 8223 C CA . GLU B 1 141 ? -19.641 58.406 -3.275 1 16.86 141 GLU B CA 1
ATOM 8224 C C . GLU B 1 141 ? -19.75 57.938 -4.723 1 16.86 141 GLU B C 1
ATOM 8226 O O . GLU B 1 141 ? -19.141 56.938 -5.098 1 16.86 141 GLU B O 1
ATOM 8231 N N . PRO B 1 142 ? -20.75 58.594 -5.621 1 17.38 142 PRO B N 1
ATOM 8232 C CA . PRO B 1 142 ? -21.516 58.469 -6.871 1 17.38 142 PRO B CA 1
ATOM 8233 C C . PRO B 1 142 ? -20.641 58.719 -8.102 1 17.38 142 PRO B C 1
ATOM 8235 O O . PRO B 1 142 ? -21.078 58.469 -9.234 1 17.38 142 PRO B O 1
ATOM 8238 N N . GLY B 1 143 ? -19.406 59.312 -7.957 1 15.86 143 GLY B N 1
ATOM 8239 C CA . GLY B 1 143 ? -19.188 60.375 -8.914 1 15.86 143 GLY B CA 1
ATOM 8240 C C . GLY B 1 143 ? -19.359 59.906 -10.359 1 15.86 143 GLY B C 1
ATOM 8241 O O . GLY B 1 143 ? -20.406 60.125 -10.961 1 15.86 143 GLY B O 1
ATOM 8242 N N . THR B 1 144 ? -18.297 60.188 -11.211 1 16.83 144 THR B N 1
ATOM 8243 C CA . THR B 1 144 ? -18.281 60.969 -12.445 1 16.83 144 THR B CA 1
ATOM 8244 C C . THR B 1 144 ? -18.906 60.156 -13.594 1 16.83 144 THR B C 1
ATOM 8246 O O . THR B 1 144 ? -18.906 58.938 -13.578 1 16.83 144 THR B O 1
ATOM 8249 N N . ALA B 1 145 ? -19.547 60.938 -14.586 1 15.71 145 ALA B N 1
ATOM 8250 C CA . ALA B 1 145 ? -20.516 61.125 -15.656 1 15.71 145 ALA B CA 1
ATOM 8251 C C . ALA B 1 145 ? -20.078 60.438 -16.938 1 15.71 145 ALA B C 1
ATOM 8253 O O . ALA B 1 145 ? -19.094 60.844 -17.562 1 15.71 145 ALA B O 1
ATOM 8254 N N . PHE B 1 146 ? -19.828 59.219 -16.891 1 15.52 146 PHE B N 1
ATOM 8255 C CA . PHE B 1 146 ? -19.484 58.781 -18.25 1 15.52 146 PHE B CA 1
ATOM 8256 C C . PHE B 1 146 ? -20.5 59.312 -19.25 1 15.52 146 PHE B C 1
ATOM 8258 O O . PHE B 1 146 ? -21.703 59.062 -19.109 1 15.52 146 PHE B O 1
ATOM 8265 N N . ALA B 1 147 ? -20.219 60.5 -19.828 1 15.7 147 ALA B N 1
ATOM 8266 C CA . ALA B 1 147 ? -21 61.156 -20.859 1 15.7 147 ALA B CA 1
ATOM 8267 C C . ALA B 1 147 ? -21.453 60.156 -21.922 1 15.7 147 ALA B C 1
ATOM 8269 O O . ALA B 1 147 ? -20.812 59.125 -22.125 1 15.7 147 ALA B O 1
ATOM 8270 N N . ALA B 1 148 ? -22.703 60.25 -22.406 1 15.7 148 ALA B N 1
ATOM 8271 C CA . ALA B 1 148 ? -23.828 59.75 -23.188 1 15.7 148 ALA B CA 1
ATOM 8272 C C . ALA B 1 148 ? -23.469 59.656 -24.672 1 15.7 148 ALA B C 1
ATOM 8274 O O . ALA B 1 148 ? -24.312 59.344 -25.5 1 15.7 148 ALA B O 1
ATOM 8275 N N . SER B 1 149 ? -22.141 59.938 -25.078 1 16.14 149 SER B N 1
ATOM 8276 C CA . SER B 1 149 ? -22.266 60.562 -26.391 1 16.14 149 SER B CA 1
ATOM 8277 C C . SER B 1 149 ? -23.078 59.688 -27.344 1 16.14 149 SER B C 1
ATOM 8279 O O . SER B 1 149 ? -23.266 58.5 -27.078 1 16.14 149 SER B O 1
ATOM 8281 N N . GLY B 1 150 ? -23.203 60.156 -28.688 1 16.41 150 GLY B N 1
ATOM 8282 C CA . GLY B 1 150 ? -24.141 60.344 -29.766 1 16.41 150 GLY B CA 1
ATOM 8283 C C . GLY B 1 150 ? -24.484 59.062 -30.5 1 16.41 150 GLY B C 1
ATOM 8284 O O . GLY B 1 150 ? -23.812 58.031 -30.328 1 16.41 150 GLY B O 1
ATOM 8285 N N . ARG B 1 151 ? -25.531 59.094 -31.359 1 16.38 151 ARG B N 1
ATOM 8286 C CA . ARG B 1 151 ? -26.609 58.469 -32.094 1 16.38 151 ARG B CA 1
ATOM 8287 C C . ARG B 1 151 ? -26.062 57.688 -33.312 1 16.38 151 ARG B C 1
ATOM 8289 O O . ARG B 1 151 ? -26.812 57.062 -34.031 1 16.38 151 ARG B O 1
ATOM 8296 N N . PRO B 1 152 ? -24.812 57.094 -33.344 1 16.91 152 PRO B N 1
ATOM 8297 C CA . PRO B 1 152 ? -24.531 57.031 -34.781 1 16.91 152 PRO B CA 1
ATOM 8298 C C . PRO B 1 152 ? -25.625 56.281 -35.531 1 16.91 152 PRO B C 1
ATOM 8300 O O . PRO B 1 152 ? -26.203 55.312 -35.031 1 16.91 152 PRO B O 1
ATOM 8303 N N . CYS B 1 153 ? -26.266 56.938 -36.5 1 16.89 153 CYS B N 1
ATOM 8304 C CA . CYS B 1 153 ? -27.328 56.781 -37.5 1 16.89 153 CYS B CA 1
ATOM 8305 C C . CYS B 1 153 ? -27.141 55.5 -38.312 1 16.89 153 CYS B C 1
ATOM 8307 O O . CYS B 1 153 ? -26.016 55.031 -38.469 1 16.89 153 CYS B O 1
ATOM 8309 N N . ASP B 1 154 ? -28.266 54.781 -38.594 1 17.25 154 ASP B N 1
ATOM 8310 C CA . ASP B 1 154 ? -28.906 53.625 -39.188 1 17.25 154 ASP B CA 1
ATOM 8311 C C . ASP B 1 154 ? -28.5 53.469 -40.656 1 17.25 154 ASP B C 1
ATOM 8313 O O . ASP B 1 154 ? -29 52.594 -41.375 1 17.25 154 ASP B O 1
ATOM 8317 N N . ASN B 1 155 ? -27.609 54.344 -41.281 1 17.42 155 ASN B N 1
ATOM 8318 C CA . ASN B 1 155 ? -28 54.438 -42.688 1 17.42 155 ASN B CA 1
ATOM 8319 C C . ASN B 1 155 ? -27.656 53.156 -43.469 1 17.42 155 ASN B C 1
ATOM 8321 O O . ASN B 1 155 ? -26.5 52.938 -43.812 1 17.42 155 ASN B O 1
ATOM 8325 N N . TYR B 1 156 ? -27.844 51.906 -42.844 1 17.31 156 TYR B N 1
ATOM 8326 C CA . TYR B 1 156 ? -27.594 50.812 -43.75 1 17.31 156 TYR B CA 1
ATOM 8327 C C . TYR B 1 156 ? -28.438 50.938 -45 1 17.31 156 TYR B C 1
ATOM 8329 O O . TYR B 1 156 ? -29.672 50.844 -44.938 1 17.31 156 TYR B O 1
ATOM 8337 N N . ASP B 1 157 ? -27.953 51.781 -45.906 1 18.83 157 ASP B N 1
ATOM 8338 C CA . ASP B 1 157 ? -28.469 51.938 -47.281 1 18.83 157 ASP B CA 1
ATOM 8339 C C . ASP B 1 157 ? -28.578 50.594 -47.969 1 18.83 157 ASP B C 1
ATOM 8341 O O . ASP B 1 157 ? -27.844 49.656 -47.656 1 18.83 157 ASP B O 1
ATOM 8345 N N . GLY B 1 158 ? -29.688 50.188 -48.656 1 18.62 158 GLY B N 1
ATOM 8346 C CA . GLY B 1 158 ? -30.422 49.188 -49.406 1 18.62 158 GLY B CA 1
ATOM 8347 C C . GLY B 1 158 ? -29.609 48.562 -50.531 1 18.62 158 GLY B C 1
ATOM 8348 O O . GLY B 1 158 ? -30.109 47.719 -51.281 1 18.62 158 GLY B O 1
ATOM 8349 N N . SER B 1 159 ? -28.406 49.156 -50.969 1 20.19 159 SER B N 1
ATOM 8350 C CA . SER B 1 159 ? -28.266 48.875 -52.375 1 20.19 159 SER B CA 1
ATOM 8351 C C . SER B 1 159 ? -27.906 47.438 -52.625 1 20.19 159 SER B C 1
ATOM 8353 O O . SER B 1 159 ? -27.312 46.781 -51.781 1 20.19 159 SER B O 1
ATOM 8355 N N . THR B 1 160 ? -28.375 46.719 -53.75 1 21.58 160 THR B N 1
ATOM 8356 C CA . THR B 1 160 ? -28.75 45.531 -54.469 1 21.58 160 THR B CA 1
ATOM 8357 C C . THR B 1 160 ? -27.516 44.719 -54.844 1 21.58 160 THR B C 1
ATOM 8359 O O . THR B 1 160 ? -27.625 43.594 -55.344 1 21.58 160 THR B O 1
ATOM 8362 N N . GLY B 1 161 ? -26.188 45.312 -54.844 1 20.91 161 GLY B N 1
ATOM 8363 C CA . GLY B 1 161 ? -25.375 44.75 -55.906 1 20.91 161 GLY B CA 1
ATOM 8364 C C . GLY B 1 161 ? -24.938 43.312 -55.656 1 20.91 161 GLY B C 1
ATOM 8365 O O . GLY B 1 161 ? -25.016 42.844 -54.531 1 20.91 161 GLY B O 1
ATOM 8366 N N . SER B 1 162 ? -24.688 42.5 -56.75 1 24.11 162 SER B N 1
ATOM 8367 C CA . SER B 1 162 ? -24.5 41.156 -57.25 1 24.11 162 SER B CA 1
ATOM 8368 C C . SER B 1 162 ? -23.234 40.5 -56.688 1 24.11 162 SER B C 1
ATOM 8370 O O . SER B 1 162 ? -22.297 40.219 -57.406 1 24.11 162 SER B O 1
ATOM 8372 N N . THR B 1 163 ? -22.891 40.812 -55.406 1 28.44 163 THR B N 1
ATOM 8373 C CA . THR B 1 163 ? -21.531 40.469 -55 1 28.44 163 THR B CA 1
ATOM 8374 C C . THR B 1 163 ? -21.266 39 -55.125 1 28.44 163 THR B C 1
ATOM 8376 O O . THR B 1 163 ? -22.047 38.188 -54.625 1 28.44 163 THR B O 1
ATOM 8379 N N . SER B 1 164 ? -20.422 38.594 -56.125 1 27.77 164 SER B N 1
ATOM 8380 C CA . SER B 1 164 ? -20.109 37.344 -56.812 1 27.77 164 SER B CA 1
ATOM 8381 C C . SER B 1 164 ? -19.594 36.312 -55.812 1 27.77 164 SER B C 1
ATOM 8383 O O . SER B 1 164 ? -19.141 36.656 -54.719 1 27.77 164 SER B O 1
ATOM 8385 N N . VAL B 1 165 ? -19.766 34.938 -56.219 1 32.28 165 VAL B N 1
ATOM 8386 C CA . VAL B 1 165 ? -19.484 33.656 -55.625 1 32.28 165 VAL B CA 1
ATOM 8387 C C . VAL B 1 165 ? -18.047 33.625 -55.094 1 32.28 165 VAL B C 1
ATOM 8389 O O . VAL B 1 165 ? -17.766 32.938 -54.094 1 32.28 165 VAL B O 1
ATOM 8392 N N . GLU B 1 166 ? -17.156 34.406 -55.812 1 33.62 166 GLU B N 1
ATOM 8393 C CA . GLU B 1 166 ? -15.719 34.375 -55.562 1 33.62 166 GLU B CA 1
ATOM 8394 C C . GLU B 1 166 ? -15.375 34.969 -54.219 1 33.62 166 GLU B C 1
ATOM 8396 O O . GLU B 1 166 ? -14.469 34.5 -53.531 1 33.62 166 GLU B O 1
ATOM 8401 N N . SER B 1 167 ? -16.203 36.062 -53.812 1 34.97 167 SER B N 1
ATOM 8402 C CA . SER B 1 167 ? -15.852 36.781 -52.594 1 34.97 167 SER B CA 1
ATOM 8403 C C . SER B 1 167 ? -16.141 35.969 -51.344 1 34.97 167 SER B C 1
ATOM 8405 O O . SER B 1 167 ? -15.414 36.031 -50.344 1 34.97 167 SER B O 1
ATOM 8407 N N . ARG B 1 168 ? -17.234 35.125 -51.469 1 37.22 168 ARG B N 1
ATOM 8408 C CA . ARG B 1 168 ? -17.547 34.312 -50.312 1 37.22 168 ARG B CA 1
ATOM 8409 C C . ARG B 1 168 ? -16.484 33.25 -50.094 1 37.22 168 ARG B C 1
ATOM 8411 O O . ARG B 1 168 ? -16.172 32.906 -48.938 1 37.22 168 ARG B O 1
ATOM 8418 N N . GLN B 1 169 ? -16 32.656 -51.281 1 35.44 169 GLN B N 1
ATOM 8419 C CA . GLN B 1 169 ? -15.016 31.594 -51.125 1 35.44 169 GLN B CA 1
ATOM 8420 C C . GLN B 1 169 ? -13.719 32.125 -50.531 1 35.44 169 GLN B C 1
ATOM 8422 O O . GLN B 1 169 ? -13.086 31.453 -49.719 1 35.44 169 GLN B O 1
ATOM 8427 N N . ARG B 1 170 ? -13.344 33.406 -50.812 1 39.12 170 ARG B N 1
ATOM 8428 C CA . ARG B 1 170 ? -12.148 34.031 -50.219 1 39.12 170 ARG B CA 1
ATOM 8429 C C . ARG B 1 170 ? -12.352 34.312 -48.75 1 39.12 170 ARG B C 1
ATOM 8431 O O . ARG B 1 170 ? -11.422 34.156 -47.938 1 39.12 170 ARG B O 1
ATOM 8438 N N . ALA B 1 171 ? -13.594 34.719 -48.406 1 40.12 171 ALA B N 1
ATOM 8439 C CA . ALA B 1 171 ? -13.836 35 -47 1 40.12 171 ALA B CA 1
ATOM 8440 C C . ALA B 1 171 ? -13.812 33.719 -46.156 1 40.12 171 ALA B C 1
ATOM 8442 O O . ALA B 1 171 ? -13.289 33.688 -45.062 1 40.12 171 ALA B O 1
ATOM 8443 N N . MET B 1 172 ? -14.438 32.625 -46.781 1 41.38 172 MET B N 1
ATOM 8444 C CA . MET B 1 172 ? -14.352 31.344 -46.094 1 41.38 172 MET B CA 1
ATOM 8445 C C . MET B 1 172 ? -12.906 30.859 -46 1 41.38 172 MET B C 1
ATOM 8447 O O . MET B 1 172 ? -12.461 30.375 -44.969 1 41.38 172 MET B O 1
ATOM 8451 N N . MET B 1 173 ? -12.141 30.969 -47.219 1 41.72 173 MET B N 1
ATOM 8452 C CA . MET B 1 173 ? -10.727 30.609 -47.188 1 41.72 173 MET B CA 1
ATOM 8453 C C . MET B 1 173 ? -9.93 31.547 -46.312 1 41.72 173 MET B C 1
ATOM 8455 O O . MET B 1 173 ? -9.023 31.125 -45.594 1 41.72 173 MET B O 1
ATOM 8459 N N . ALA B 1 174 ? -10.258 32.875 -46.25 1 40.69 174 ALA B N 1
ATOM 8460 C CA . ALA B 1 174 ? -9.57 33.812 -45.375 1 40.69 174 ALA B CA 1
ATOM 8461 C C . ALA B 1 174 ? -9.867 33.5 -43.906 1 40.69 174 ALA B C 1
ATOM 8463 O O . ALA B 1 174 ? -8.961 33.5 -43.062 1 40.69 174 ALA B O 1
ATOM 8464 N N . THR B 1 175 ? -11.133 33.156 -43.562 1 40.25 175 THR B N 1
ATOM 8465 C CA . THR B 1 175 ? -11.445 32.719 -42.188 1 40.25 175 THR B CA 1
ATOM 8466 C C . THR B 1 175 ? -10.789 31.375 -41.906 1 40.25 175 THR B C 1
ATOM 8468 O O . THR B 1 175 ? -10.328 31.141 -40.781 1 40.25 175 THR B O 1
ATOM 8471 N N . PHE B 1 176 ? -10.75 30.422 -42.938 1 40.16 176 PHE B N 1
ATOM 8472 C CA . PHE B 1 176 ? -10 29.172 -42.781 1 40.16 176 PHE B CA 1
ATOM 8473 C C . PHE B 1 176 ? -8.516 29.453 -42.625 1 40.16 176 PHE B C 1
ATOM 8475 O O . PHE B 1 176 ? -7.855 28.859 -41.781 1 40.16 176 PHE B O 1
ATOM 8482 N N . ILE B 1 177 ? -7.902 30.344 -43.469 1 42.97 177 ILE B N 1
ATOM 8483 C CA . ILE B 1 177 ? -6.516 30.781 -43.312 1 42.97 177 ILE B CA 1
ATOM 8484 C C . ILE B 1 177 ? -6.363 31.578 -42.031 1 42.97 177 ILE B C 1
ATOM 8486 O O . ILE B 1 177 ? -5.387 31.406 -41.281 1 42.97 177 ILE B O 1
ATOM 8490 N N . GLU B 1 178 ? -7.223 32.5 -41.625 1 40.72 178 GLU B N 1
ATOM 8491 C CA . GLU B 1 178 ? -7.121 33.281 -40.406 1 40.72 178 GLU B CA 1
ATOM 8492 C C . GLU B 1 178 ? -7.324 32.406 -39.188 1 40.72 178 GLU B C 1
ATOM 8494 O O . GLU B 1 178 ? -6.633 32.562 -38.188 1 40.72 178 GLU B O 1
ATOM 8499 N N . ARG B 1 179 ? -8.391 31.5 -39.156 1 37.44 179 ARG B N 1
ATOM 8500 C CA . ARG B 1 179 ? -8.438 30.5 -38.062 1 37.44 179 ARG B CA 1
ATOM 8501 C C . ARG B 1 179 ? -7.207 29.609 -38.094 1 37.44 179 ARG B C 1
ATOM 8503 O O . ARG B 1 179 ? -6.734 29.156 -37.062 1 37.44 179 ARG B O 1
ATOM 8510 N N . GLY B 1 180 ? -6.73 29.172 -39.219 1 39 180 GLY B N 1
ATOM 8511 C CA . GLY B 1 180 ? -5.414 28.562 -39.344 1 39 180 GLY B CA 1
ATOM 8512 C C . GLY B 1 180 ? -4.297 29.484 -38.875 1 39 180 GLY B C 1
ATOM 8513 O O . GLY B 1 180 ? -3.295 29.016 -38.344 1 39 180 GLY B O 1
ATOM 8514 N N . GLN B 1 181 ? -4.121 30.719 -39.219 1 40.41 181 GLN B N 1
ATOM 8515 C CA . GLN B 1 181 ? -3.199 31.719 -38.688 1 40.41 181 GLN B CA 1
ATOM 8516 C C . GLN B 1 181 ? -3.445 31.984 -37.219 1 40.41 181 GLN B C 1
ATOM 8518 O O . GLN B 1 181 ? -2.502 32.188 -36.438 1 40.41 181 GLN B O 1
ATOM 8523 N N . GLU B 1 182 ? -4.629 32.344 -36.688 1 38.38 182 GLU B N 1
ATOM 8524 C CA . GLU B 1 182 ? -4.906 32.625 -35.281 1 38.38 182 GLU B CA 1
ATOM 8525 C C . GLU B 1 182 ? -4.762 31.375 -34.438 1 38.38 182 GLU B C 1
ATOM 8527 O O . GLU B 1 182 ? -4.488 31.469 -33.25 1 38.38 182 GLU B O 1
ATOM 8532 N N . ASN B 1 183 ? -5.398 30.203 -34.812 1 38.22 183 ASN B N 1
ATOM 8533 C CA . ASN B 1 183 ? -5.105 28.953 -34.125 1 38.22 183 ASN B CA 1
ATOM 8534 C C . ASN B 1 183 ? -3.949 28.203 -34.781 1 38.22 183 ASN B C 1
ATOM 8536 O O . ASN B 1 183 ? -4.168 27.328 -35.625 1 38.22 183 ASN B O 1
ATOM 8540 N N . PRO B 1 184 ? -2.846 28.734 -34.969 1 39.53 184 PRO B N 1
ATOM 8541 C CA . PRO B 1 184 ? -1.704 28.031 -35.531 1 39.53 184 PRO B CA 1
ATOM 8542 C C . PRO B 1 184 ? -1.693 26.547 -35.188 1 39.53 184 PRO B C 1
ATOM 8544 O O . PRO B 1 184 ? -2.188 26.156 -34.094 1 39.53 184 PRO B O 1
ATOM 8547 N N . ALA B 1 185 ? -1.836 25.656 -36.125 1 45.16 185 ALA B N 1
ATOM 8548 C CA . ALA B 1 185 ? -1.684 24.219 -35.938 1 45.16 185 ALA B CA 1
ATOM 8549 C C . ALA B 1 185 ? -0.683 23.906 -34.812 1 45.16 185 ALA B C 1
ATOM 8551 O O . ALA B 1 185 ? 0.439 24.422 -34.812 1 45.16 185 ALA B O 1
ATOM 8552 N N . LYS B 1 186 ? -1.155 23.719 -33.594 1 57.72 186 LYS B N 1
ATOM 8553 C CA . LYS B 1 186 ? -0.316 23.297 -32.469 1 57.72 186 LYS B CA 1
ATOM 8554 C C . LYS B 1 186 ? 0.794 22.359 -32.969 1 57.72 186 LYS B C 1
ATOM 8556 O O . LYS B 1 186 ? 0.521 21.312 -33.562 1 57.72 186 LYS B O 1
ATOM 8561 N N . GLN B 1 187 ? 1.918 22.906 -33.406 1 71.88 187 GLN B N 1
ATOM 8562 C CA . GLN B 1 187 ? 3.016 22.047 -33.812 1 71.88 187 GLN B CA 1
ATOM 8563 C C . GLN B 1 187 ? 3.623 21.328 -32.625 1 71.88 187 GLN B C 1
ATOM 8565 O O . GLN B 1 187 ? 4.109 21.969 -31.672 1 71.88 187 GLN B O 1
ATOM 8570 N N . VAL B 1 188 ? 3.35 19.984 -32.5 1 85.25 188 VAL B N 1
ATOM 8571 C CA . VAL B 1 188 ? 3.916 19.141 -31.469 1 85.25 188 VAL B CA 1
ATOM 8572 C C . VAL B 1 188 ? 5.395 18.891 -31.75 1 85.25 188 VAL B C 1
ATOM 8574 O O . VAL B 1 188 ? 5.754 18.391 -32.812 1 85.25 188 VAL B O 1
ATOM 8577 N N . THR B 1 189 ? 6.234 19.469 -30.922 1 86.38 189 THR B N 1
ATOM 8578 C CA . THR B 1 189 ? 7.668 19.25 -31.062 1 86.38 189 THR B CA 1
ATOM 8579 C C . THR B 1 189 ? 8.133 18.109 -30.156 1 86.38 189 THR B C 1
ATOM 8581 O O . THR B 1 189 ? 7.445 17.75 -29.188 1 86.38 189 THR B O 1
ATOM 8584 N N . HIS B 1 190 ? 9.273 17.562 -30.484 1 88 190 HIS B N 1
ATOM 8585 C CA . HIS B 1 190 ? 9.836 16.5 -29.672 1 88 190 HIS B CA 1
ATOM 8586 C C . HIS B 1 190 ? 10.125 16.984 -28.25 1 88 190 HIS B C 1
ATOM 8588 O O . HIS B 1 190 ? 9.789 16.312 -27.281 1 88 190 HIS B O 1
ATOM 8594 N N . LYS B 1 191 ? 10.695 18.172 -28.156 1 89.06 191 LYS B N 1
ATOM 8595 C CA . LYS B 1 191 ? 11.031 18.734 -26.844 1 89.06 191 LYS B CA 1
ATOM 8596 C C . LYS B 1 191 ? 9.766 19.094 -26.062 1 89.06 191 LYS B C 1
ATOM 8598 O O . LYS B 1 191 ? 9.68 18.828 -24.875 1 89.06 191 LYS B O 1
ATOM 8603 N N . GLY B 1 192 ? 8.891 19.75 -26.828 1 90.06 192 GLY B N 1
ATOM 8604 C CA . GLY B 1 192 ? 7.645 20.141 -26.188 1 90.06 192 GLY B CA 1
ATOM 8605 C C . GLY B 1 192 ? 6.863 18.953 -25.641 1 90.06 192 GLY B C 1
ATOM 8606 O O . GLY B 1 192 ? 6.352 19.016 -24.516 1 90.06 192 GLY B O 1
ATOM 8607 N N . PHE B 1 193 ? 6.828 17.906 -26.438 1 91.94 193 PHE B N 1
ATOM 8608 C CA . PHE B 1 193 ? 6.109 16.719 -26 1 91.94 193 PHE B CA 1
ATOM 8609 C C . PHE B 1 193 ? 6.781 16.094 -24.766 1 91.94 193 PHE B C 1
ATOM 8611 O O . PHE B 1 193 ? 6.109 15.773 -23.781 1 91.94 193 PHE B O 1
ATOM 8618 N N . ARG B 1 194 ? 8.016 15.922 -24.859 1 93.69 194 ARG B N 1
ATOM 8619 C CA . ARG B 1 194 ? 8.781 15.312 -23.781 1 93.69 194 ARG B CA 1
ATOM 8620 C C . ARG B 1 194 ? 8.609 16.094 -22.469 1 93.69 194 ARG B C 1
ATOM 8622 O O . ARG B 1 194 ? 8.422 15.5 -21.406 1 93.69 194 ARG B O 1
ATOM 8629 N N . GLU B 1 195 ? 8.633 17.422 -22.516 1 94.88 195 GLU B N 1
ATOM 8630 C CA . GLU B 1 195 ? 8.484 18.266 -21.328 1 94.88 195 GLU B CA 1
ATOM 8631 C C . GLU B 1 195 ? 7.086 18.125 -20.719 1 94.88 195 GLU B C 1
ATOM 8633 O O . GLU B 1 195 ? 6.945 17.969 -19.516 1 94.88 195 GLU B O 1
ATOM 8638 N N . HIS B 1 196 ? 6.102 18.109 -21.625 1 94.5 196 HIS B N 1
ATOM 8639 C CA . HIS B 1 196 ? 4.734 17.984 -21.141 1 94.5 196 HIS B CA 1
ATOM 8640 C C . HIS B 1 196 ? 4.488 16.594 -20.562 1 94.5 196 HIS B C 1
ATOM 8642 O O . HIS B 1 196 ? 3.75 16.438 -19.578 1 94.5 196 HIS B O 1
ATOM 8648 N N . PHE B 1 197 ? 5.105 15.586 -21.188 1 96.06 197 PHE B N 1
ATOM 8649 C CA . PHE B 1 197 ? 4.941 14.203 -20.75 1 96.06 197 PHE B CA 1
ATOM 8650 C C . PHE B 1 197 ? 5.535 14.008 -19.359 1 96.06 197 PHE B C 1
ATOM 8652 O O . PHE B 1 197 ? 4.879 13.469 -18.469 1 96.06 197 PHE B O 1
ATOM 8659 N N . VAL B 1 198 ? 6.73 14.484 -19.141 1 96.62 198 VAL B N 1
ATOM 8660 C CA . VAL B 1 198 ? 7.434 14.281 -17.891 1 96.62 198 VAL B CA 1
ATOM 8661 C C . VAL B 1 198 ? 6.789 15.125 -16.797 1 96.62 198 VAL B C 1
ATOM 8663 O O . VAL B 1 198 ? 6.578 14.648 -15.672 1 96.62 198 VAL B O 1
ATOM 8666 N N . LYS B 1 199 ? 6.438 16.391 -17.078 1 96.5 199 LYS B N 1
ATOM 8667 C CA . LYS B 1 199 ? 5.742 17.234 -16.109 1 96.5 199 LYS B CA 1
ATOM 8668 C C . LYS B 1 199 ? 4.426 16.594 -15.672 1 96.5 199 LYS B C 1
ATOM 8670 O O . LYS B 1 199 ? 4.074 16.625 -14.492 1 96.5 199 LYS B O 1
ATOM 8675 N N . GLY B 1 200 ? 3.748 16.047 -16.688 1 95.56 200 GLY B N 1
ATOM 8676 C CA . GLY B 1 200 ? 2.482 15.398 -16.375 1 95.56 200 GLY B CA 1
ATOM 8677 C C . GLY B 1 200 ? 2.641 14.172 -15.5 1 95.56 200 GLY B C 1
ATOM 8678 O O . GLY B 1 200 ? 1.854 13.961 -14.578 1 95.56 200 GLY B O 1
ATOM 8679 N N . LEU B 1 201 ? 3.645 13.398 -15.781 1 94.94 201 LEU B N 1
ATOM 8680 C CA . LEU B 1 201 ? 3.938 12.18 -15.039 1 94.94 201 LEU B CA 1
ATOM 8681 C C . LEU B 1 201 ? 4.258 12.492 -13.578 1 94.94 201 LEU B C 1
ATOM 8683 O O . LEU B 1 201 ? 3.746 11.844 -12.672 1 94.94 201 LEU B O 1
ATOM 8687 N N . ILE B 1 202 ? 5.043 13.469 -13.336 1 95.06 202 ILE B N 1
ATOM 8688 C CA . ILE B 1 202 ? 5.504 13.828 -12 1 95.06 202 ILE B CA 1
ATOM 8689 C C . ILE B 1 202 ? 4.379 14.5 -11.227 1 95.06 202 ILE B C 1
ATOM 8691 O O . ILE B 1 202 ? 4.105 14.148 -10.078 1 95.06 202 ILE B O 1
ATOM 8695 N N . ARG B 1 203 ? 3.688 15.414 -11.812 1 95.88 203 ARG B N 1
ATOM 8696 C CA . ARG B 1 203 ? 2.629 16.172 -11.156 1 95.88 203 ARG B CA 1
ATOM 8697 C C . ARG B 1 203 ? 1.503 15.25 -10.695 1 95.88 203 ARG B C 1
ATOM 8699 O O . ARG B 1 203 ? 0.941 15.445 -9.617 1 95.88 203 ARG B O 1
ATOM 8706 N N . ASP B 1 204 ? 1.203 14.297 -11.531 1 93.62 204 ASP B N 1
ATOM 8707 C CA . ASP B 1 204 ? 0.072 13.422 -11.234 1 93.62 204 ASP B CA 1
ATOM 8708 C C . ASP B 1 204 ? 0.522 12.18 -10.469 1 93.62 204 ASP B C 1
ATOM 8710 O O . ASP B 1 204 ? -0.27 11.266 -10.242 1 93.62 204 ASP B O 1
ATOM 8714 N N . ASP B 1 205 ? 1.725 12.117 -10.078 1 90.5 205 ASP B N 1
ATOM 8715 C CA . ASP B 1 205 ? 2.277 11.039 -9.266 1 90.5 205 ASP B CA 1
ATOM 8716 C C . ASP B 1 205 ? 2.129 9.688 -9.969 1 90.5 205 ASP B C 1
ATOM 8718 O O . ASP B 1 205 ? 1.627 8.727 -9.383 1 90.5 205 ASP B O 1
ATOM 8722 N N . LEU B 1 206 ? 2.48 9.617 -11.242 1 90.62 206 LEU B N 1
ATOM 8723 C CA . LEU B 1 206 ? 2.424 8.391 -12.031 1 90.62 206 LEU B CA 1
ATOM 8724 C C . LEU B 1 206 ? 3.787 7.711 -12.078 1 90.62 206 LEU B C 1
ATOM 8726 O O . LEU B 1 206 ? 4.816 8.352 -11.859 1 90.62 206 LEU B O 1
ATOM 8730 N N . PRO B 1 207 ? 3.84 6.359 -12.336 1 87.19 207 PRO B N 1
ATOM 8731 C CA . PRO B 1 207 ? 5.121 5.652 -12.375 1 87.19 207 PRO B CA 1
ATOM 8732 C C . PRO B 1 207 ? 6.023 6.137 -13.508 1 87.19 207 PRO B C 1
ATOM 8734 O O . PRO B 1 207 ? 5.539 6.449 -14.602 1 87.19 207 PRO B O 1
ATOM 8737 N N . TYR B 1 208 ? 7.367 6.078 -13.281 1 89.38 208 TYR B N 1
ATOM 8738 C CA . TYR B 1 208 ? 8.352 6.477 -14.281 1 89.38 208 TYR B CA 1
ATOM 8739 C C . TYR B 1 208 ? 8.242 5.609 -15.531 1 89.38 208 TYR B C 1
ATOM 8741 O O . TYR B 1 208 ? 8.625 6.031 -16.625 1 89.38 208 TYR B O 1
ATOM 8749 N N . MET B 1 209 ? 7.668 4.406 -15.375 1 89.5 209 MET B N 1
ATOM 8750 C CA . MET B 1 209 ? 7.641 3.428 -16.453 1 89.5 209 MET B CA 1
ATOM 8751 C C . MET B 1 209 ? 6.383 3.584 -17.312 1 89.5 209 MET B C 1
ATOM 8753 O O . MET B 1 209 ? 6.094 2.74 -18.156 1 89.5 209 MET B O 1
ATOM 8757 N N . LEU B 1 210 ? 5.629 4.609 -17.047 1 91.69 210 LEU B N 1
ATOM 8758 C CA . LEU B 1 210 ? 4.383 4.816 -17.781 1 91.69 210 LEU B CA 1
ATOM 8759 C C . LEU B 1 210 ? 4.613 4.723 -19.281 1 91.69 210 LEU B C 1
ATOM 8761 O O . LEU B 1 210 ? 3.834 4.09 -20 1 91.69 210 LEU B O 1
ATOM 8765 N N . GLY B 1 211 ? 5.68 5.336 -19.828 1 91.25 211 GLY B N 1
ATOM 8766 C CA . GLY B 1 211 ? 5.977 5.344 -21.25 1 91.25 211 GLY B CA 1
ATOM 8767 C C . GLY B 1 211 ? 6.449 3.998 -21.766 1 91.25 211 GLY B C 1
ATOM 8768 O O . GLY B 1 211 ? 6.484 3.771 -22.984 1 91.25 211 GLY B O 1
ATOM 8769 N N . GLU B 1 212 ? 6.734 3.104 -20.859 1 91.44 212 GLU B N 1
ATOM 8770 C CA . GLU B 1 212 ? 7.234 1.784 -21.234 1 91.44 212 GLU B CA 1
ATOM 8771 C C . GLU B 1 212 ? 6.109 0.753 -21.266 1 91.44 212 GLU B C 1
ATOM 8773 O O . GLU B 1 212 ? 6.285 -0.352 -21.781 1 91.44 212 GLU B O 1
ATOM 8778 N N . GLY B 1 213 ? 4.984 1.138 -20.641 1 92.31 213 GLY B N 1
ATOM 8779 C CA . GLY B 1 213 ? 3.846 0.232 -20.688 1 92.31 213 GLY B CA 1
ATOM 8780 C C . GLY B 1 213 ? 3.338 -0.004 -22.109 1 92.31 213 GLY B C 1
ATOM 8781 O O . GLY B 1 213 ? 3.268 0.928 -22.906 1 92.31 213 GLY B O 1
ATOM 8782 N N . LYS B 1 214 ? 2.975 -1.208 -22.469 1 92.44 214 LYS B N 1
ATOM 8783 C CA . LYS B 1 214 ? 2.531 -1.547 -23.812 1 92.44 214 LYS B CA 1
ATOM 8784 C C . LYS B 1 214 ? 1.227 -0.836 -24.156 1 92.44 214 LYS B C 1
ATOM 8786 O O . LYS B 1 214 ? 1.039 -0.39 -25.297 1 92.44 214 LYS B O 1
ATOM 8791 N N . GLY B 1 215 ? 0.381 -0.727 -23.172 1 93.81 215 GLY B N 1
ATOM 8792 C CA . GLY B 1 215 ? -0.902 -0.086 -23.406 1 93.81 215 GLY B CA 1
ATOM 8793 C C . GLY B 1 215 ? -0.782 1.395 -23.719 1 93.81 215 GLY B C 1
ATOM 8794 O O . GLY B 1 215 ? -1.264 1.857 -24.75 1 93.81 215 GLY B O 1
ATOM 8795 N N . MET B 1 216 ? -0.096 2.078 -22.875 1 93.44 216 MET B N 1
ATOM 8796 C CA . MET B 1 216 ? 0.054 3.516 -23.078 1 93.44 216 MET B CA 1
ATOM 8797 C C . MET B 1 216 ? 0.932 3.812 -24.281 1 93.44 216 MET B C 1
ATOM 8799 O O . MET B 1 216 ? 0.723 4.809 -24.984 1 93.44 216 MET B O 1
ATOM 8803 N N . SER B 1 217 ? 1.876 2.934 -24.547 1 93.5 217 SER B N 1
ATOM 8804 C CA . SER B 1 217 ? 2.684 3.092 -25.75 1 93.5 217 SER B CA 1
ATOM 8805 C C . SER B 1 217 ? 1.82 3.021 -27.016 1 93.5 217 SER B C 1
ATOM 8807 O O . SER B 1 217 ? 2 3.814 -27.938 1 93.5 217 SER B O 1
ATOM 8809 N N . GLU B 1 218 ? 0.91 2.123 -27.047 1 93.31 218 GLU B N 1
ATOM 8810 C CA . GLU B 1 218 ? 0.007 1.997 -28.188 1 93.31 218 GLU B CA 1
ATOM 8811 C C . GLU B 1 218 ? -0.894 3.223 -28.312 1 93.31 218 GLU B C 1
ATOM 8813 O O . GLU B 1 218 ? -1.165 3.688 -29.422 1 93.31 218 GLU B O 1
ATOM 8818 N N . CYS B 1 219 ? -1.346 3.748 -27.188 1 94.19 219 CYS B N 1
ATOM 8819 C CA . CYS B 1 219 ? -2.201 4.93 -27.188 1 94.19 219 CYS B CA 1
ATOM 8820 C C . CYS B 1 219 ? -1.465 6.145 -27.734 1 94.19 219 CYS B C 1
ATOM 8822 O O . CYS B 1 219 ? -1.973 6.828 -28.625 1 94.19 219 CYS B O 1
ATOM 8824 N N . PHE B 1 220 ? -0.239 6.371 -27.281 1 94.56 220 PHE B N 1
ATOM 8825 C CA . PHE B 1 220 ? 0.529 7.527 -27.719 1 94.56 220 PHE B CA 1
ATOM 8826 C C . PHE B 1 220 ? 0.98 7.363 -29.172 1 94.56 220 PHE B C 1
ATOM 8828 O O . PHE B 1 220 ? 1.042 8.336 -29.922 1 94.56 220 PHE B O 1
ATOM 8835 N N . ASN B 1 221 ? 1.289 6.105 -29.562 1 90.94 221 ASN B N 1
ATOM 8836 C CA . ASN B 1 221 ? 1.651 5.859 -30.953 1 90.94 221 ASN B CA 1
ATOM 8837 C C . ASN B 1 221 ? 0.489 6.148 -31.891 1 90.94 221 ASN B C 1
ATOM 8839 O O . ASN B 1 221 ? 0.699 6.555 -33.031 1 90.94 221 ASN B O 1
ATOM 8843 N N . TYR B 1 222 ? -0.661 5.93 -31.406 1 91.06 222 TYR B N 1
ATOM 8844 C CA . TYR B 1 222 ? -1.858 6.211 -32.188 1 91.06 222 TYR B CA 1
ATOM 8845 C C . TYR B 1 222 ? -2.041 7.711 -32.375 1 91.06 222 TYR B C 1
ATOM 8847 O O . TYR B 1 222 ? -2.494 8.148 -33.438 1 91.06 222 TYR B O 1
ATOM 8855 N N . ILE B 1 223 ? -1.678 8.57 -31.438 1 91.56 223 ILE B N 1
ATOM 8856 C CA . ILE B 1 223 ? -2.004 9.992 -31.469 1 91.56 223 ILE B CA 1
ATOM 8857 C C . ILE B 1 223 ? -0.81 10.781 -32 1 91.56 223 ILE B C 1
ATOM 8859 O O . ILE B 1 223 ? -0.982 11.797 -32.688 1 91.56 223 ILE B O 1
ATOM 8863 N N . LEU B 1 224 ? 0.397 10.32 -31.703 1 90.25 224 LEU B N 1
ATOM 8864 C CA . LEU B 1 224 ? 1.596 11.07 -32.062 1 90.25 224 LEU B CA 1
ATOM 8865 C C . LEU B 1 224 ? 2.008 10.773 -33.5 1 90.25 224 LEU B C 1
ATOM 8867 O O . LEU B 1 224 ? 1.775 9.672 -34 1 90.25 224 LEU B O 1
ATOM 8871 N N . PRO B 1 225 ? 2.57 11.805 -34.094 1 84.31 225 PRO B N 1
ATOM 8872 C CA . PRO B 1 225 ? 3.141 11.547 -35.438 1 84.31 225 PRO B CA 1
ATOM 8873 C C . PRO B 1 225 ? 4.238 10.484 -35.406 1 84.31 225 PRO B C 1
ATOM 8875 O O . PRO B 1 225 ? 4.758 10.156 -34.344 1 84.31 225 PRO B O 1
ATOM 8878 N N . LYS B 1 226 ? 4.477 9.914 -36.469 1 82.94 226 LYS B N 1
ATOM 8879 C CA . LYS B 1 226 ? 5.512 8.891 -36.562 1 82.94 226 LYS B CA 1
ATOM 8880 C C . LYS B 1 226 ? 6.875 9.445 -36.156 1 82.94 226 LYS B C 1
ATOM 8882 O O . LYS B 1 226 ? 7.188 10.602 -36.469 1 82.94 226 LYS B O 1
ATOM 8887 N N . GLY B 1 227 ? 7.66 8.75 -35.5 1 81.38 227 GLY B N 1
ATOM 8888 C CA . GLY B 1 227 ? 9.008 9.148 -35.125 1 81.38 227 GLY B CA 1
ATOM 8889 C C . GLY B 1 227 ? 9.133 9.555 -33.688 1 81.38 227 GLY B C 1
ATOM 8890 O O . GLY B 1 227 ? 10.242 9.75 -33.188 1 81.38 227 GLY B O 1
ATOM 8891 N N . PHE B 1 228 ? 8.031 9.773 -33.062 1 87.62 228 PHE B N 1
ATOM 8892 C CA . PHE B 1 228 ? 8.078 10.133 -31.656 1 87.62 228 PHE B CA 1
ATOM 8893 C C . PHE B 1 228 ? 8.312 8.906 -30.781 1 87.62 228 PHE B C 1
ATOM 8895 O O . PHE B 1 228 ? 7.762 7.836 -31.062 1 87.62 228 PHE B O 1
ATOM 8902 N N . LYS B 1 229 ? 9.164 9.078 -29.844 1 86.44 229 LYS B N 1
ATOM 8903 C CA . LYS B 1 229 ? 9.422 8.031 -28.859 1 86.44 229 LYS B CA 1
ATOM 8904 C C . LYS B 1 229 ? 9.008 8.477 -27.453 1 86.44 229 LYS B C 1
ATOM 8906 O O . LYS B 1 229 ? 9.195 9.633 -27.078 1 86.44 229 LYS B O 1
ATOM 8911 N N . LEU B 1 230 ? 8.422 7.566 -26.781 1 92.75 230 LEU B N 1
ATOM 8912 C CA . LEU B 1 230 ? 8.039 7.867 -25.406 1 92.75 230 LEU B CA 1
ATOM 8913 C C . LEU B 1 230 ? 9.242 7.777 -24.469 1 92.75 230 LEU B C 1
ATOM 8915 O O . LEU B 1 230 ? 10.07 6.879 -24.609 1 92.75 230 LEU B O 1
ATOM 8919 N N . PRO B 1 231 ? 9.344 8.703 -23.594 1 92.19 231 PRO B N 1
ATOM 8920 C CA . PRO B 1 231 ? 10.445 8.633 -22.625 1 92.19 231 PRO B CA 1
ATOM 8921 C C . PRO B 1 231 ? 10.359 7.398 -21.719 1 92.19 231 PRO B C 1
ATOM 8923 O O . PRO B 1 231 ? 9.289 7.09 -21.188 1 92.19 231 PRO B O 1
ATOM 8926 N N . GLY B 1 232 ? 11.453 6.699 -21.609 1 90.06 232 GLY B N 1
ATOM 8927 C CA . GLY B 1 232 ? 11.547 5.594 -20.672 1 90.06 232 GLY B CA 1
ATOM 8928 C C . GLY B 1 232 ? 11.875 6.031 -19.25 1 90.06 232 GLY B C 1
ATOM 8929 O O . GLY B 1 232 ? 12.039 7.227 -18.984 1 90.06 232 GLY B O 1
ATOM 8930 N N . ARG B 1 233 ? 11.961 5.113 -18.375 1 88.62 233 ARG B N 1
ATOM 8931 C CA . ARG B 1 233 ? 12.172 5.395 -16.953 1 88.62 233 ARG B CA 1
ATOM 8932 C C . ARG B 1 233 ? 13.469 6.176 -16.734 1 88.62 233 ARG B C 1
ATOM 8934 O O . ARG B 1 233 ? 13.508 7.098 -15.922 1 88.62 233 ARG B O 1
ATOM 8941 N N . SER B 1 234 ? 14.484 5.812 -17.406 1 85.81 234 SER B N 1
ATOM 8942 C CA . SER B 1 234 ? 15.773 6.465 -17.219 1 85.81 234 SER B CA 1
ATOM 8943 C C . SER B 1 234 ? 15.742 7.906 -17.734 1 85.81 234 SER B C 1
ATOM 8945 O O . SER B 1 234 ? 16.328 8.797 -17.109 1 85.81 234 SER B O 1
ATOM 8947 N N . MET B 1 235 ? 15.117 8.07 -18.844 1 90.56 235 MET B N 1
ATOM 8948 C CA . MET B 1 235 ? 14.984 9.414 -19.391 1 90.56 235 MET B CA 1
ATOM 8949 C C . MET B 1 235 ? 14.133 10.297 -18.469 1 90.56 235 MET B C 1
ATOM 8951 O O . MET B 1 235 ? 14.445 11.469 -18.266 1 90.56 235 MET B O 1
ATOM 8955 N N . VAL B 1 236 ? 13.055 9.766 -17.969 1 93.44 236 VAL B N 1
ATOM 8956 C CA . VAL B 1 236 ? 12.195 10.492 -17.062 1 93.44 236 VAL B CA 1
ATOM 8957 C C . VAL B 1 236 ? 12.992 10.93 -15.828 1 93.44 236 VAL B C 1
ATOM 8959 O O . VAL B 1 236 ? 12.867 12.07 -15.375 1 93.44 236 VAL B O 1
ATOM 8962 N N . ARG B 1 237 ? 13.82 10.031 -15.273 1 90.69 237 ARG B N 1
ATOM 8963 C CA . ARG B 1 237 ? 14.633 10.352 -14.102 1 90.69 237 ARG B CA 1
ATOM 8964 C C . ARG B 1 237 ? 15.617 11.469 -14.406 1 90.69 237 ARG B C 1
ATOM 8966 O O . ARG B 1 237 ? 15.852 12.352 -13.57 1 90.69 237 ARG B O 1
ATOM 8973 N N . ARG B 1 238 ? 16.234 11.445 -15.562 1 90.38 238 ARG B N 1
ATOM 8974 C CA . ARG B 1 238 ? 17.156 12.492 -15.977 1 90.38 238 ARG B CA 1
ATOM 8975 C C . ARG B 1 238 ? 16.438 13.828 -16.141 1 90.38 238 ARG B C 1
ATOM 8977 O O . ARG B 1 238 ? 16.953 14.875 -15.734 1 90.38 238 ARG B O 1
ATOM 8984 N N . ASP B 1 239 ? 15.32 13.758 -16.734 1 94.62 239 ASP B N 1
ATOM 8985 C CA . ASP B 1 239 ? 14.531 14.969 -16.938 1 94.62 239 ASP B CA 1
ATOM 8986 C C . ASP B 1 239 ? 14.062 15.539 -15.602 1 94.62 239 ASP B C 1
ATOM 8988 O O . ASP B 1 239 ? 13.93 16.766 -15.461 1 94.62 239 ASP B O 1
ATOM 8992 N N . LEU B 1 240 ? 13.766 14.695 -14.664 1 95.44 240 LEU B N 1
ATOM 8993 C CA . LEU B 1 240 ? 13.383 15.148 -13.336 1 95.44 240 LEU B CA 1
ATOM 8994 C C . LEU B 1 240 ? 14.477 16.031 -12.727 1 95.44 240 LEU B C 1
ATOM 8996 O O . LEU B 1 240 ? 14.18 17.047 -12.102 1 95.44 240 LEU B O 1
ATOM 9000 N N . ASP B 1 241 ? 15.719 15.641 -12.914 1 94.38 241 ASP B N 1
ATOM 9001 C CA . ASP B 1 241 ? 16.844 16.422 -12.398 1 94.38 241 ASP B CA 1
ATOM 9002 C C . ASP B 1 241 ? 16.859 17.812 -13.031 1 94.38 241 ASP B C 1
ATOM 9004 O O . ASP B 1 241 ? 17.016 18.812 -12.328 1 94.38 241 ASP B O 1
ATOM 9008 N N . LEU B 1 242 ? 16.688 17.828 -14.32 1 94.31 242 LEU B N 1
ATOM 9009 C CA . LEU B 1 242 ? 16.719 19.094 -15.047 1 94.31 242 LEU B CA 1
ATOM 9010 C C . LEU B 1 242 ? 15.547 19.984 -14.656 1 94.31 242 LEU B C 1
ATOM 9012 O O . LEU B 1 242 ? 15.719 21.172 -14.406 1 94.31 242 LEU B O 1
ATOM 9016 N N . LEU B 1 243 ? 14.391 19.375 -14.664 1 96.25 243 LEU B N 1
ATOM 9017 C CA . LEU B 1 243 ? 13.172 20.094 -14.297 1 96.25 243 LEU B CA 1
ATOM 9018 C C . LEU B 1 243 ? 13.273 20.656 -12.883 1 96.25 243 LEU B C 1
ATOM 9020 O O . LEU B 1 243 ? 12.938 21.812 -12.641 1 96.25 243 LEU B O 1
ATOM 9024 N N . HIS B 1 244 ? 13.719 19.797 -11.945 1 96.75 244 HIS B N 1
ATOM 9025 C CA . HIS B 1 244 ? 13.891 20.219 -10.555 1 96.75 244 HIS B CA 1
ATOM 9026 C C . HIS B 1 244 ? 14.844 21.391 -10.445 1 96.75 244 HIS B C 1
ATOM 9028 O O . HIS B 1 244 ? 14.586 22.344 -9.695 1 96.75 244 HIS B O 1
ATOM 9034 N N . GLU B 1 245 ? 15.914 21.328 -11.125 1 95 245 GLU B N 1
ATOM 9035 C CA . GLU B 1 245 ? 16.922 22.375 -11.086 1 95 245 GLU B CA 1
ATOM 9036 C C . GLU B 1 245 ? 16.359 23.703 -11.594 1 95 245 GLU B C 1
ATOM 9038 O O . GLU B 1 245 ? 16.594 24.75 -10.992 1 95 245 GLU B O 1
ATOM 9043 N N . LYS B 1 246 ? 15.664 23.656 -12.672 1 95.25 246 LYS B N 1
ATOM 9044 C CA . LYS B 1 246 ? 15.109 24.875 -13.25 1 95.25 246 LYS B CA 1
ATOM 9045 C C . LYS B 1 246 ? 14.062 25.5 -12.328 1 95.25 246 LYS B C 1
ATOM 9047 O O . LYS B 1 246 ? 14.016 26.719 -12.172 1 95.25 246 LYS B O 1
ATOM 9052 N N . ILE B 1 247 ? 13.195 24.672 -11.797 1 96.44 247 ILE B N 1
ATOM 9053 C CA . ILE B 1 247 ? 12.195 25.203 -10.875 1 96.44 247 ILE B CA 1
ATOM 9054 C C . ILE B 1 247 ? 12.875 25.719 -9.617 1 96.44 247 ILE B C 1
ATOM 9056 O O . ILE B 1 247 ? 12.453 26.734 -9.047 1 96.44 247 ILE B O 1
ATOM 9060 N N . SER B 1 248 ? 13.898 24.984 -9.148 1 96.06 248 SER B N 1
ATOM 9061 C CA . SER B 1 248 ? 14.656 25.422 -7.98 1 96.06 248 SER B CA 1
ATOM 9062 C C . SER B 1 248 ? 15.258 26.797 -8.188 1 96.06 248 SER B C 1
ATOM 9064 O O . SER B 1 248 ? 15.266 27.625 -7.27 1 96.06 248 SER B O 1
ATOM 9066 N N . GLU B 1 249 ? 15.75 27.078 -9.367 1 94.75 249 GLU B N 1
ATOM 9067 C CA . GLU B 1 249 ? 16.297 28.391 -9.695 1 94.75 249 GLU B CA 1
ATOM 9068 C C . GLU B 1 249 ? 15.227 29.469 -9.609 1 94.75 249 GLU B C 1
ATOM 9070 O O . GLU B 1 249 ? 15.469 30.547 -9.07 1 94.75 249 GLU B O 1
ATOM 9075 N N . LYS B 1 250 ? 14.156 29.141 -10.164 1 94.62 250 LYS B N 1
ATOM 9076 C CA . LYS B 1 250 ? 13.039 30.078 -10.094 1 94.62 250 LYS B CA 1
ATOM 9077 C C . LYS B 1 250 ? 12.641 30.344 -8.648 1 94.62 250 LYS B C 1
ATOM 9079 O O . LYS B 1 250 ? 12.422 31.5 -8.266 1 94.62 250 LYS B O 1
ATOM 9084 N N . LEU B 1 251 ? 12.5 29.328 -7.879 1 95.5 251 LEU B N 1
ATOM 9085 C CA . LEU B 1 251 ? 12.141 29.453 -6.473 1 95.5 251 LEU B CA 1
ATOM 9086 C C . LEU B 1 251 ? 13.172 30.281 -5.719 1 95.5 251 LEU B C 1
ATOM 9088 O O . LEU B 1 251 ? 12.82 31.125 -4.895 1 95.5 251 LEU B O 1
ATOM 9092 N N . ASN B 1 252 ? 14.453 30.062 -5.984 1 95.75 252 ASN B N 1
ATOM 9093 C CA . ASN B 1 252 ? 15.516 30.828 -5.348 1 95.75 252 ASN B CA 1
ATOM 9094 C C . ASN B 1 252 ? 15.398 32.312 -5.66 1 95.75 252 ASN B C 1
ATOM 9096 O O . ASN B 1 252 ? 15.625 33.156 -4.785 1 95.75 252 ASN B O 1
ATOM 9100 N N . THR B 1 253 ? 15.062 32.562 -6.867 1 94.69 253 THR B N 1
ATOM 9101 C CA . THR B 1 253 ? 14.883 33.938 -7.262 1 94.69 253 THR B CA 1
ATOM 9102 C C . THR B 1 253 ? 13.742 34.594 -6.477 1 94.69 253 THR B C 1
ATOM 9104 O O . THR B 1 253 ? 13.859 35.719 -6.008 1 94.69 253 THR B O 1
ATOM 9107 N N . ILE B 1 254 ? 12.68 33.875 -6.336 1 94.25 254 ILE B N 1
ATOM 9108 C CA . ILE B 1 254 ? 11.523 34.344 -5.594 1 94.25 254 ILE B CA 1
ATOM 9109 C C . ILE B 1 254 ? 11.914 34.594 -4.137 1 94.25 254 ILE B C 1
ATOM 9111 O O . ILE B 1 254 ? 11.594 35.656 -3.57 1 94.25 254 ILE B O 1
ATOM 9115 N N . LEU B 1 255 ? 12.633 33.719 -3.529 1 95.56 255 LEU B N 1
ATOM 9116 C CA . LEU B 1 255 ? 13 33.781 -2.119 1 95.56 255 LEU B CA 1
ATOM 9117 C C . LEU B 1 255 ? 14.008 34.906 -1.869 1 95.56 255 LEU B C 1
ATOM 9119 O O . LEU B 1 255 ? 13.898 35.625 -0.881 1 95.56 255 LEU B O 1
ATOM 9123 N N . GLN B 1 256 ? 14.93 35.031 -2.762 1 94.81 256 GLN B N 1
ATOM 9124 C CA . GLN B 1 256 ? 15.984 36.031 -2.592 1 94.81 256 GLN B CA 1
ATOM 9125 C C . GLN B 1 256 ? 15.461 37.438 -2.836 1 94.81 256 GLN B C 1
ATOM 9127 O O . GLN B 1 256 ? 15.898 38.406 -2.191 1 94.81 256 GLN B O 1
ATOM 9132 N N . ASN B 1 257 ? 14.484 37.531 -3.742 1 93.19 257 ASN B N 1
ATOM 9133 C CA . ASN B 1 257 ? 13.938 38.844 -4.074 1 93.19 257 ASN B CA 1
ATOM 9134 C C . ASN B 1 257 ? 12.875 39.25 -3.062 1 93.19 257 ASN B C 1
ATOM 9136 O O . ASN B 1 257 ? 12.5 40.438 -3.021 1 93.19 257 ASN B O 1
ATOM 9140 N N . ASN B 1 258 ? 12.438 38.344 -2.287 1 93.25 258 ASN B N 1
ATOM 9141 C CA . ASN B 1 258 ? 11.477 38.719 -1.249 1 93.25 258 ASN B CA 1
ATOM 9142 C C . ASN B 1 258 ? 12.094 39.625 -0.196 1 93.25 258 ASN B C 1
ATOM 9144 O O . ASN B 1 258 ? 13.172 39.344 0.321 1 93.25 258 ASN B O 1
ATOM 9148 N N . LYS B 1 259 ? 11.422 40.625 0.125 1 89.56 259 LYS B N 1
ATOM 9149 C CA . LYS B 1 259 ? 11.992 41.656 1.003 1 89.56 259 LYS B CA 1
ATOM 9150 C C . LYS B 1 259 ? 11.727 41.312 2.469 1 89.56 259 LYS B C 1
ATOM 9152 O O . LYS B 1 259 ? 12.492 41.719 3.35 1 89.56 259 LYS B O 1
ATOM 9157 N N . SER B 1 260 ? 10.688 40.625 2.711 1 93.62 260 SER B N 1
ATOM 9158 C CA . SER B 1 260 ? 10.336 40.344 4.094 1 93.62 260 SER B CA 1
ATOM 9159 C C . SER B 1 260 ? 11.172 39.188 4.641 1 93.62 260 SER B C 1
ATOM 9161 O O . SER B 1 260 ? 11.867 38.5 3.885 1 93.62 260 SER B O 1
ATOM 9163 N N . LYS B 1 261 ? 11.188 39 5.926 1 95.06 261 LYS B N 1
ATOM 9164 C CA . LYS B 1 261 ? 11.805 37.812 6.547 1 95.06 261 LYS B CA 1
ATOM 9165 C C . LYS B 1 261 ? 11.023 36.531 6.23 1 95.06 261 LYS B C 1
ATOM 9167 O O . LYS B 1 261 ? 9.906 36.625 5.699 1 95.06 261 LYS B O 1
ATOM 9172 N N . ILE B 1 262 ? 11.695 35.406 6.469 1 96.5 262 ILE B N 1
ATOM 9173 C CA . ILE B 1 262 ? 11.062 34.125 6.188 1 96.5 262 ILE B CA 1
ATOM 9174 C C . ILE B 1 262 ? 11.047 33.281 7.453 1 96.5 262 ILE B C 1
ATOM 9176 O O . ILE B 1 262 ? 11.836 33.5 8.375 1 96.5 262 ILE B O 1
ATOM 9180 N N . SER B 1 263 ? 10.141 32.406 7.531 1 97 263 SER B N 1
ATOM 9181 C CA . SER B 1 263 ? 10.086 31.406 8.586 1 97 263 SER B CA 1
ATOM 9182 C C . SER B 1 263 ? 10.023 30 8 1 97 263 SER B C 1
ATOM 9184 O O . SER B 1 263 ? 9.664 29.812 6.836 1 97 263 SER B O 1
ATOM 9186 N N . ILE B 1 264 ? 10.461 28.984 8.805 1 96.31 264 ILE B N 1
ATOM 9187 C CA . ILE B 1 264 ? 10.508 27.625 8.289 1 96.31 264 ILE B CA 1
ATOM 9188 C C . ILE B 1 264 ? 9.781 26.688 9.25 1 96.31 264 ILE B C 1
ATOM 9190 O O . ILE B 1 264 ? 9.516 27.047 10.398 1 96.31 264 ILE B O 1
ATOM 9194 N N . ALA B 1 265 ? 9.352 25.625 8.742 1 96.12 265 ALA B N 1
ATOM 9195 C CA . ALA B 1 265 ? 8.844 24.5 9.508 1 96.12 265 ALA B CA 1
ATOM 9196 C C . ALA B 1 265 ? 9.531 23.203 9.094 1 96.12 265 ALA B C 1
ATOM 9198 O O . ALA B 1 265 ? 9.82 23 7.91 1 96.12 265 ALA B O 1
ATOM 9199 N N . SER B 1 266 ? 9.859 22.375 10.016 1 93.44 266 SER B N 1
ATOM 9200 C CA . SER B 1 266 ? 10.531 21.109 9.719 1 93.44 266 SER B CA 1
ATOM 9201 C C . SER B 1 266 ? 10.031 19.984 10.609 1 93.44 266 SER B C 1
ATOM 9203 O O . SER B 1 266 ? 9.539 20.234 11.711 1 93.44 266 SER B O 1
ATOM 9205 N N . ASP B 1 267 ? 10.047 18.828 10.078 1 90.19 267 ASP B N 1
ATOM 9206 C CA . ASP B 1 267 ? 9.695 17.609 10.805 1 90.19 267 ASP B CA 1
ATOM 9207 C C . ASP B 1 267 ? 10.297 16.391 10.133 1 90.19 267 ASP B C 1
ATOM 9209 O O . ASP B 1 267 ? 10.703 16.438 8.969 1 90.19 267 ASP B O 1
ATOM 9213 N N . ASN B 1 268 ? 10.367 15.328 10.914 1 85.75 268 ASN B N 1
ATOM 9214 C CA . ASN B 1 268 ? 10.938 14.086 10.391 1 85.75 268 ASN B CA 1
ATOM 9215 C C . ASN B 1 268 ? 9.844 13.086 10.016 1 85.75 268 ASN B C 1
ATOM 9217 O O . ASN B 1 268 ? 8.773 13.07 10.633 1 85.75 268 ASN B O 1
ATOM 9221 N N . TRP B 1 269 ? 10.148 12.359 8.953 1 81.44 269 TRP B N 1
ATOM 9222 C CA . TRP B 1 269 ? 9.25 11.312 8.477 1 81.44 269 TRP B CA 1
ATOM 9223 C C . TRP B 1 269 ? 10.031 10.055 8.125 1 81.44 269 TRP B C 1
ATOM 9225 O O . TRP B 1 269 ? 11.062 10.117 7.445 1 81.44 269 TRP B O 1
ATOM 9235 N N . THR B 1 270 ? 9.547 8.953 8.609 1 75.19 270 THR B N 1
ATOM 9236 C CA . THR B 1 270 ? 10.172 7.676 8.273 1 75.19 270 THR B CA 1
ATOM 9237 C C . THR B 1 270 ? 9.219 6.816 7.441 1 75.19 270 THR B C 1
ATOM 9239 O O . THR B 1 270 ? 8.039 6.699 7.766 1 75.19 270 THR B O 1
ATOM 9242 N N . SER B 1 271 ? 9.734 6.27 6.379 1 70.31 271 SER B N 1
ATOM 9243 C CA . SER B 1 271 ? 8.938 5.422 5.5 1 70.31 271 SER B CA 1
ATOM 9244 C C . SER B 1 271 ? 8.539 4.129 6.199 1 70.31 271 SER B C 1
ATOM 9246 O O . SER B 1 271 ? 9.125 3.754 7.211 1 70.31 271 SER B O 1
ATOM 9248 N N . LYS B 1 272 ? 7.371 3.457 5.762 1 60.91 272 LYS B N 1
ATOM 9249 C CA . LYS B 1 272 ? 6.773 2.273 6.371 1 60.91 272 LYS B CA 1
ATOM 9250 C C . LYS B 1 272 ? 7.824 1.196 6.629 1 60.91 272 LYS B C 1
ATOM 9252 O O . LYS B 1 272 ? 7.852 0.593 7.703 1 60.91 272 LYS B O 1
ATOM 9257 N N . ASN B 1 273 ? 8.727 0.919 5.75 1 56.91 273 ASN B N 1
ATOM 9258 C CA . ASN B 1 273 ? 9.688 -0.151 5.98 1 56.91 273 ASN B CA 1
ATOM 9259 C C . ASN B 1 273 ? 11.016 0.392 6.512 1 56.91 273 ASN B C 1
ATOM 9261 O O . ASN B 1 273 ? 12.016 -0.328 6.551 1 56.91 273 ASN B O 1
ATOM 9265 N N . SER B 1 274 ? 10.867 1.645 7.078 1 54.97 274 SER B N 1
ATOM 9266 C CA . SER B 1 274 ? 11.969 2.307 7.758 1 54.97 274 SER B CA 1
ATOM 9267 C C . SER B 1 274 ? 13.242 2.264 6.918 1 54.97 274 SER B C 1
ATOM 9269 O O . SER B 1 274 ? 14.344 2.102 7.457 1 54.97 274 SER B O 1
ATOM 9271 N N . VAL B 1 275 ? 12.922 2.236 5.684 1 62.75 275 VAL B N 1
ATOM 9272 C CA . VAL B 1 275 ? 14.109 2.186 4.832 1 62.75 275 VAL B CA 1
ATOM 9273 C C . VAL B 1 275 ? 14.742 3.574 4.742 1 62.75 275 VAL B C 1
ATOM 9275 O O . VAL B 1 275 ? 15.961 3.717 4.836 1 62.75 275 VAL B O 1
ATOM 9278 N N . TYR B 1 276 ? 13.797 4.59 4.703 1 72.56 276 TYR B N 1
ATOM 9279 C CA . TYR B 1 276 ? 14.297 5.953 4.547 1 72.56 276 TYR B CA 1
ATOM 9280 C C . TYR B 1 276 ? 13.672 6.883 5.586 1 72.56 276 TYR B C 1
ATOM 9282 O O . TYR B 1 276 ? 12.492 6.758 5.914 1 72.56 276 TYR B O 1
ATOM 9290 N N . THR B 1 277 ? 14.477 7.707 6.184 1 80.94 277 THR B N 1
ATOM 9291 C CA . THR B 1 277 ? 14.008 8.805 7.02 1 80.94 277 THR B CA 1
ATOM 9292 C C . THR B 1 277 ? 14.312 10.148 6.371 1 80.94 277 THR B C 1
ATOM 9294 O O . THR B 1 277 ? 15.414 10.367 5.867 1 80.94 277 THR B O 1
ATOM 9297 N N . PHE B 1 278 ? 13.258 10.938 6.312 1 88.06 278 PHE B N 1
ATOM 9298 C CA . PHE B 1 278 ? 13.406 12.25 5.695 1 88.06 278 PHE B CA 1
ATOM 9299 C C . PHE B 1 278 ? 13.047 13.352 6.68 1 88.06 278 PHE B C 1
ATOM 9301 O O . PHE B 1 278 ? 12.234 13.148 7.582 1 88.06 278 PHE B O 1
ATOM 9308 N N . CYS B 1 279 ? 13.711 14.438 6.551 1 92 279 CYS B N 1
ATOM 9309 C CA . CYS B 1 279 ? 13.273 15.68 7.18 1 92 279 CYS B CA 1
ATOM 9310 C C . CYS B 1 279 ? 12.617 16.609 6.16 1 92 279 CYS B C 1
ATOM 9312 O O . CYS B 1 279 ? 13.25 17.016 5.188 1 92 279 CYS B O 1
ATOM 9314 N N . GLY B 1 280 ? 11.344 16.797 6.379 1 93.69 280 GLY B N 1
ATOM 9315 C CA . GLY B 1 280 ? 10.664 17.766 5.531 1 93.69 280 GLY B CA 1
ATOM 9316 C C . GLY B 1 280 ? 10.914 19.203 5.949 1 93.69 280 GLY B C 1
ATOM 9317 O O . GLY B 1 280 ? 10.969 19.516 7.141 1 93.69 280 GLY B O 1
ATOM 9318 N N . LEU B 1 281 ? 11.203 20.062 4.984 1 96.06 281 LEU B N 1
ATOM 9319 C CA . LEU B 1 281 ? 11.469 21.484 5.219 1 96.06 281 LEU B CA 1
ATOM 9320 C C . LEU B 1 281 ? 10.562 22.359 4.352 1 96.06 281 LEU B C 1
ATOM 9322 O O . LEU B 1 281 ? 10.508 22.172 3.133 1 96.06 281 LEU B O 1
ATOM 9326 N N . ALA B 1 282 ? 9.828 23.266 4.953 1 96.06 282 ALA B N 1
ATOM 9327 C CA . ALA B 1 282 ? 8.969 24.203 4.242 1 96.06 282 ALA B CA 1
ATOM 9328 C C . ALA B 1 282 ? 9.297 25.641 4.629 1 96.06 282 ALA B C 1
ATOM 9330 O O . ALA B 1 282 ? 9.828 25.891 5.715 1 96.06 282 ALA B O 1
ATOM 9331 N N . VAL B 1 283 ? 9.031 26.516 3.764 1 96.62 283 VAL B N 1
ATOM 9332 C CA . VAL B 1 283 ? 9.289 27.938 4.012 1 96.62 283 VAL B CA 1
ATOM 9333 C C . VAL B 1 283 ? 7.988 28.734 3.92 1 96.62 283 VAL B C 1
ATOM 9335 O O . VAL B 1 283 ? 7.09 28.375 3.15 1 96.62 283 VAL B O 1
ATOM 9338 N N . TYR B 1 284 ? 7.891 29.766 4.742 1 96.81 284 TYR B N 1
ATOM 9339 C CA . TYR B 1 284 ? 6.715 30.625 4.824 1 96.81 284 TYR B CA 1
ATOM 9340 C C . TYR B 1 284 ? 7.109 32.094 4.762 1 96.81 284 TYR B C 1
ATOM 9342 O O . TYR B 1 284 ? 8.094 32.5 5.383 1 96.81 284 TYR B O 1
ATOM 9350 N N . PHE B 1 285 ? 6.426 32.875 4.047 1 97.19 285 PHE B N 1
ATOM 9351 C CA . PHE B 1 285 ? 6.594 34.312 4.027 1 97.19 285 PHE B CA 1
ATOM 9352 C C . PHE B 1 285 ? 5.352 35 3.457 1 97.19 285 PHE B C 1
ATOM 9354 O O . PHE B 1 285 ? 4.484 34.344 2.887 1 97.19 285 PHE B O 1
ATOM 9361 N N . ILE B 1 286 ? 5.176 36.25 3.723 1 97.19 286 ILE B N 1
ATOM 9362 C CA . ILE B 1 286 ? 4.086 37.031 3.184 1 97.19 286 ILE B CA 1
ATOM 9363 C C . ILE B 1 286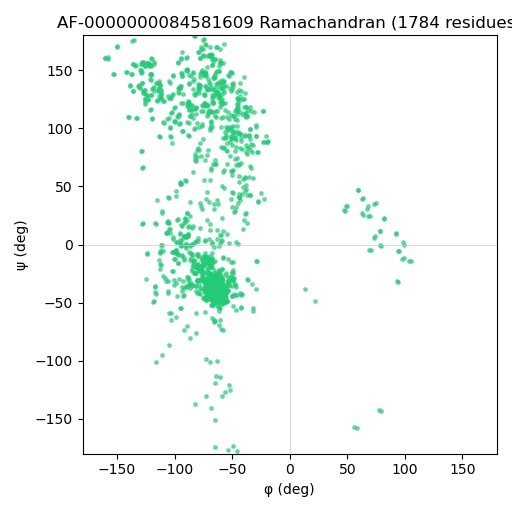 ? 4.617 37.969 2.098 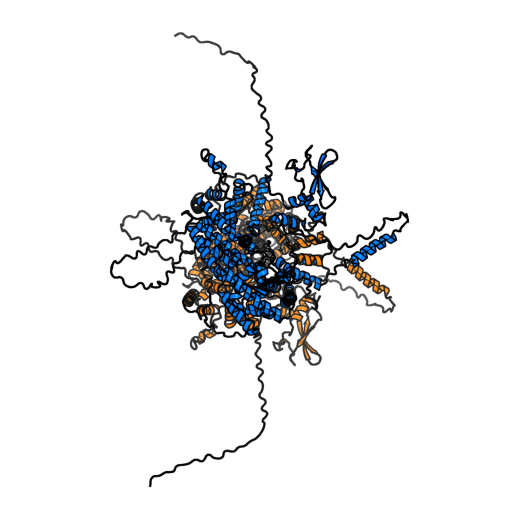1 97.19 286 ILE B C 1
ATOM 9365 O O . ILE B 1 286 ? 5.559 38.75 2.332 1 97.19 286 ILE B O 1
ATOM 9369 N N . THR B 1 287 ? 4.051 37.969 0.934 1 95.25 287 THR B N 1
ATOM 9370 C CA . THR B 1 287 ? 4.504 38.719 -0.223 1 95.25 287 THR B CA 1
ATOM 9371 C C . THR B 1 287 ? 4.148 40.219 -0.065 1 95.25 287 THR B C 1
ATOM 9373 O O . THR B 1 287 ? 3.482 40.594 0.898 1 95.25 287 THR B O 1
ATOM 9376 N N . ASP B 1 288 ? 4.617 40.969 -1.066 1 92.94 288 ASP B N 1
ATOM 9377 C CA . ASP B 1 288 ? 4.289 42.406 -1.087 1 92.94 288 ASP B CA 1
ATOM 9378 C C . ASP B 1 288 ? 2.787 42.625 -1.256 1 92.94 288 ASP B C 1
ATOM 9380 O O . ASP B 1 288 ? 2.24 43.594 -0.775 1 92.94 288 ASP B O 1
ATOM 9384 N N . ALA B 1 289 ? 2.145 41.656 -1.842 1 93.19 289 ALA B N 1
ATOM 9385 C CA . ALA B 1 289 ? 0.701 41.719 -2.049 1 93.19 289 ALA B CA 1
ATOM 9386 C C . ALA B 1 289 ? -0.051 41.156 -0.839 1 93.19 289 ALA B C 1
ATOM 9388 O O . ALA B 1 289 ? -1.278 41.062 -0.864 1 93.19 289 ALA B O 1
ATOM 9389 N N . TRP B 1 290 ? 0.667 40.875 0.265 1 95.38 290 TRP B N 1
ATOM 9390 C CA . TRP B 1 290 ? 0.142 40.406 1.543 1 95.38 290 TRP B CA 1
ATOM 9391 C C . TRP B 1 290 ? -0.546 39.031 1.385 1 95.38 290 TRP B C 1
ATOM 9393 O O . TRP B 1 290 ? -1.638 38.812 1.917 1 95.38 290 TRP B O 1
ATOM 9403 N N . GLU B 1 291 ? 0.079 38.25 0.582 1 94.25 291 GLU B N 1
ATOM 9404 C CA . GLU B 1 291 ? -0.333 36.875 0.448 1 94.25 291 GLU B CA 1
ATOM 9405 C C . GLU B 1 291 ? 0.612 35.938 1.203 1 94.25 291 GLU B C 1
ATOM 9407 O O . GLU B 1 291 ? 1.831 36 1.037 1 94.25 291 GLU B O 1
ATOM 9412 N N . LEU B 1 292 ? -0.014 35.156 2.043 1 95.75 292 LEU B N 1
ATOM 9413 C CA . LEU B 1 292 ? 0.796 34.156 2.75 1 95.75 292 LEU B CA 1
ATOM 9414 C C . LEU B 1 292 ? 1.152 33 1.835 1 95.75 292 LEU B C 1
ATOM 9416 O O . LEU B 1 292 ? 0.264 32.344 1.301 1 95.75 292 LEU B O 1
ATOM 9420 N N . VAL B 1 293 ? 2.438 32.812 1.648 1 93.56 293 VAL B N 1
ATOM 9421 C CA . VAL B 1 293 ? 2.914 31.781 0.738 1 93.56 293 VAL B CA 1
ATOM 9422 C C . VAL B 1 293 ? 3.645 30.703 1.526 1 93.56 293 VAL B C 1
ATOM 9424 O O . VAL B 1 293 ? 4.371 31 2.477 1 93.56 293 VAL B O 1
ATOM 9427 N N . GLU B 1 294 ? 3.334 29.5 1.201 1 94.06 294 GLU B N 1
ATOM 9428 C CA . GLU B 1 294 ? 4.008 28.312 1.726 1 94.06 294 GLU B CA 1
ATOM 9429 C C . GLU B 1 294 ? 4.578 27.453 0.598 1 94.06 294 GLU B C 1
ATOM 9431 O O . GLU B 1 294 ? 3.855 27.094 -0.33 1 94.06 294 GLU B O 1
ATOM 9436 N N . PHE B 1 295 ? 5.906 27.172 0.649 1 93.5 295 PHE B N 1
ATOM 9437 C CA . PHE B 1 295 ? 6.531 26.266 -0.312 1 93.5 295 PHE B CA 1
ATOM 9438 C C . PHE B 1 295 ? 7.293 25.156 0.403 1 93.5 295 PHE B C 1
ATOM 9440 O O . PHE B 1 295 ? 8.008 25.406 1.373 1 93.5 295 PHE B O 1
ATOM 9447 N N . PRO B 1 296 ? 7.051 23.906 -0.029 1 94.75 296 PRO B N 1
ATOM 9448 C CA . PRO B 1 296 ? 8.055 22.922 0.379 1 94.75 296 PRO B CA 1
ATOM 9449 C C . PRO B 1 296 ? 9.438 23.203 -0.209 1 94.75 296 PRO B C 1
ATOM 9451 O O . PRO B 1 296 ? 9.547 23.562 -1.385 1 94.75 296 PRO B O 1
ATOM 9454 N N . LEU B 1 297 ? 10.43 23.203 0.564 1 95 297 LEU B N 1
ATOM 9455 C CA . LEU B 1 297 ? 11.773 23.5 0.083 1 95 297 LEU B CA 1
ATOM 9456 C C . LEU B 1 297 ? 12.531 22.219 -0.272 1 95 297 LEU B C 1
ATOM 9458 O O . LEU B 1 297 ? 13.055 22.094 -1.378 1 95 297 LEU B O 1
ATOM 9462 N N . GLU B 1 298 ? 12.586 21.328 0.719 1 93.88 298 GLU B N 1
ATOM 9463 C CA . GLU B 1 298 ? 13.391 20.141 0.517 1 93.88 298 GLU B CA 1
ATOM 9464 C C . GLU B 1 298 ? 12.875 18.969 1.365 1 93.88 298 GLU B C 1
ATOM 9466 O O . GLU B 1 298 ? 12.211 19.188 2.385 1 93.88 298 GLU B O 1
ATOM 9471 N N . LEU B 1 299 ? 13.016 17.875 0.843 1 92.75 299 LEU B N 1
ATOM 9472 C CA . LEU B 1 299 ? 12.953 16.625 1.598 1 92.75 299 LEU B CA 1
ATOM 9473 C C . LEU B 1 299 ? 14.352 16.047 1.804 1 92.75 299 LEU B C 1
ATOM 9475 O O . LEU B 1 299 ? 14.883 15.375 0.92 1 92.75 299 LEU B O 1
ATOM 9479 N N . LEU B 1 300 ? 14.828 16.297 3.016 1 91.88 300 LEU B N 1
ATOM 9480 C CA . LEU B 1 300 ? 16.219 15.977 3.301 1 91.88 300 LEU B CA 1
ATOM 9481 C C . LEU B 1 300 ? 16.359 14.539 3.793 1 91.88 300 LEU B C 1
ATOM 9483 O O . LEU B 1 300 ? 15.727 14.156 4.781 1 91.88 300 LEU B O 1
ATOM 9487 N N . HIS B 1 301 ? 17.125 13.812 3.102 1 86.81 301 HIS B N 1
ATOM 9488 C CA . HIS B 1 301 ? 17.391 12.445 3.523 1 86.81 301 HIS B CA 1
ATOM 9489 C C . HIS B 1 301 ? 18.312 12.414 4.742 1 86.81 301 HIS B C 1
ATOM 9491 O O . HIS B 1 301 ? 19.391 13.016 4.73 1 86.81 301 HIS B O 1
ATOM 9497 N N . LEU B 1 302 ? 17.781 11.828 5.828 1 83.31 302 LEU B N 1
ATOM 9498 C CA . LEU B 1 302 ? 18.578 11.695 7.047 1 83.31 302 LEU B CA 1
ATOM 9499 C C . LEU B 1 302 ? 19.375 10.398 7.023 1 83.31 302 LEU B C 1
ATOM 9501 O O . LEU B 1 302 ? 18.828 9.32 7.242 1 83.31 302 LEU B O 1
ATOM 9505 N N . ASP B 1 303 ? 20.547 10.5 6.578 1 71.69 303 ASP B N 1
ATOM 9506 C CA . ASP B 1 303 ? 21.406 9.328 6.41 1 71.69 303 ASP B CA 1
ATOM 9507 C C . ASP B 1 303 ? 22.047 8.93 7.73 1 71.69 303 ASP B C 1
ATOM 9509 O O . ASP B 1 303 ? 23.25 9.156 7.938 1 71.69 303 ASP B O 1
ATOM 9513 N N . GLY B 1 304 ? 21.359 8.367 8.727 1 62.84 304 GLY B N 1
ATOM 9514 C CA . GLY B 1 304 ? 21.891 7.758 9.938 1 62.84 304 GLY B CA 1
ATOM 9515 C C . GLY B 1 304 ? 21.969 8.727 11.109 1 62.84 304 GLY B C 1
ATOM 9516 O O . GLY B 1 304 ? 22.031 8.305 12.266 1 62.84 304 GLY B O 1
ATOM 9517 N N . ASP B 1 305 ? 22.188 10.031 10.891 1 65.25 305 ASP B N 1
ATOM 9518 C CA . ASP B 1 305 ? 22.266 10.992 11.992 1 65.25 305 ASP B CA 1
ATOM 9519 C C . ASP B 1 305 ? 20.922 11.688 12.203 1 65.25 305 ASP B C 1
ATOM 9521 O O . ASP B 1 305 ? 20.562 12.602 11.461 1 65.25 305 ASP B O 1
ATOM 9525 N N . HIS B 1 306 ? 20.266 11.25 13.211 1 70.19 306 HIS B N 1
ATOM 9526 C CA . HIS B 1 306 ? 18.969 11.844 13.492 1 70.19 306 HIS B CA 1
ATOM 9527 C C . HIS B 1 306 ? 19.016 12.766 14.703 1 70.19 306 HIS B C 1
ATOM 9529 O O . HIS B 1 306 ? 17.984 13.117 15.266 1 70.19 306 HIS B O 1
ATOM 9535 N N . THR B 1 307 ? 20.25 13.203 15.016 1 79.06 307 THR B N 1
ATOM 9536 C CA . THR B 1 307 ? 20.391 14.078 16.172 1 79.06 307 THR B CA 1
ATOM 9537 C C . THR B 1 307 ? 19.969 15.508 15.82 1 79.06 307 THR B C 1
ATOM 9539 O O . THR B 1 307 ? 19.938 15.875 14.648 1 79.06 307 THR B O 1
ATOM 9542 N N . GLY B 1 308 ? 19.688 16.234 16.875 1 85.56 308 GLY B N 1
ATOM 9543 C CA . GLY B 1 308 ? 19.344 17.641 16.672 1 85.56 308 GLY B CA 1
ATOM 9544 C C . GLY B 1 308 ? 20.453 18.422 16 1 85.56 308 GLY B C 1
ATOM 9545 O O . GLY B 1 308 ? 20.188 19.234 15.117 1 85.56 308 GLY B O 1
ATOM 9546 N N . ALA B 1 309 ? 21.672 18.156 16.391 1 87.62 309 ALA B N 1
ATOM 9547 C CA . ALA B 1 309 ? 22.812 18.844 15.805 1 87.62 309 ALA B CA 1
ATOM 9548 C C . ALA B 1 309 ? 22.969 18.484 14.328 1 87.62 309 ALA B C 1
ATOM 9550 O O . ALA B 1 309 ? 23.266 19.344 13.5 1 87.62 309 ALA B O 1
ATOM 9551 N N . GLY B 1 310 ? 22.781 17.188 14.07 1 86.31 310 GLY B N 1
ATOM 9552 C CA . GLY B 1 310 ? 22.844 16.75 12.688 1 86.31 310 GLY B CA 1
ATOM 9553 C C . GLY B 1 310 ? 21.781 17.375 11.812 1 86.31 310 GLY B C 1
ATOM 9554 O O . GLY B 1 310 ? 22.062 17.781 10.68 1 86.31 310 GLY B O 1
ATOM 9555 N N . LEU B 1 311 ? 20.672 17.453 12.359 1 89.94 311 LEU B N 1
ATOM 9556 C CA . LEU B 1 311 ? 19.578 18.062 11.625 1 89.94 311 LEU B CA 1
ATOM 9557 C C . LEU B 1 311 ? 19.828 19.547 11.398 1 89.94 311 LEU B C 1
ATOM 9559 O O . LEU B 1 311 ? 19.531 20.078 10.328 1 89.94 311 LEU B O 1
ATOM 9563 N N . ALA B 1 312 ? 20.344 20.203 12.445 1 93.31 312 ALA B N 1
ATOM 9564 C CA . ALA B 1 312 ? 20.672 21.625 12.344 1 93.31 312 ALA B CA 1
ATOM 9565 C C . ALA B 1 312 ? 21.625 21.891 11.188 1 93.31 312 ALA B C 1
ATOM 9567 O O . ALA B 1 312 ? 21.469 22.859 10.453 1 93.31 312 ALA B O 1
ATOM 9568 N N . LYS B 1 313 ? 22.578 21 11.031 1 91.62 313 LYS B N 1
ATOM 9569 C CA . LYS B 1 313 ? 23.547 21.141 9.953 1 91.62 313 LYS B CA 1
ATOM 9570 C C . LYS B 1 313 ? 22.875 21.016 8.586 1 91.62 313 LYS B C 1
ATOM 9572 O O . LYS B 1 313 ? 23.188 21.781 7.664 1 91.62 313 LYS B O 1
ATOM 9577 N N . LEU B 1 314 ? 22.016 20.094 8.516 1 91.56 314 LEU B N 1
ATOM 9578 C CA . LEU B 1 314 ? 21.312 19.859 7.254 1 91.56 314 LEU B CA 1
ATOM 9579 C C . LEU B 1 314 ? 20.422 21.047 6.902 1 91.56 314 LEU B C 1
ATOM 9581 O O . LEU B 1 314 ? 20.375 21.469 5.746 1 91.56 314 LEU B O 1
ATOM 9585 N N . LEU B 1 315 ? 19.734 21.578 7.891 1 93.94 315 LEU B N 1
ATOM 9586 C CA . LEU B 1 315 ? 18.859 22.719 7.676 1 93.94 315 LEU B CA 1
ATOM 9587 C C . LEU B 1 315 ? 19.656 23.953 7.266 1 93.94 315 LEU B C 1
ATOM 9589 O O . LEU B 1 315 ? 19.266 24.672 6.34 1 93.94 315 LEU B O 1
ATOM 9593 N N . TYR B 1 316 ? 20.781 24.188 7.93 1 94.56 316 TYR B N 1
ATOM 9594 C CA . TYR B 1 316 ? 21.641 25.312 7.621 1 94.56 316 TYR B CA 1
ATOM 9595 C C . TYR B 1 316 ? 22.156 25.234 6.188 1 94.56 316 TYR B C 1
ATOM 9597 O O . TYR B 1 316 ? 22.125 26.234 5.457 1 94.56 316 TYR B O 1
ATOM 9605 N N . ARG B 1 317 ? 22.547 24 5.82 1 93.88 317 ARG B N 1
ATOM 9606 C CA . ARG B 1 317 ? 23.062 23.812 4.473 1 93.88 317 ARG B CA 1
ATOM 9607 C C . ARG B 1 317 ? 21.984 24.047 3.424 1 93.88 317 ARG B C 1
ATOM 9609 O O . ARG B 1 317 ? 22.266 24.625 2.363 1 93.88 317 ARG B O 1
ATOM 9616 N N . ALA B 1 318 ? 20.828 23.625 3.727 1 94.62 318 ALA B N 1
ATOM 9617 C CA . ALA B 1 318 ? 19.719 23.797 2.793 1 94.62 318 ALA B CA 1
ATOM 9618 C C . ALA B 1 318 ? 19.391 25.266 2.568 1 94.62 318 ALA B C 1
ATOM 9620 O O . ALA B 1 318 ? 19.188 25.703 1.433 1 94.62 318 ALA B O 1
ATOM 9621 N N . LEU B 1 319 ? 19.359 26.062 3.629 1 95.75 319 LEU B N 1
ATOM 9622 C CA . LEU B 1 319 ? 19.062 27.5 3.523 1 95.75 319 LEU B CA 1
ATOM 9623 C C . LEU B 1 319 ? 20.234 28.25 2.906 1 95.75 319 LEU B C 1
ATOM 9625 O O . LEU B 1 319 ? 20.031 29.188 2.135 1 95.75 319 LEU B O 1
ATOM 9629 N N . LYS B 1 320 ? 21.453 27.797 3.264 1 95.12 320 LYS B N 1
ATOM 9630 C CA . LYS B 1 320 ? 22.656 28.438 2.73 1 95.12 320 LYS B CA 1
ATOM 9631 C C . LYS B 1 320 ? 22.734 28.266 1.216 1 95.12 320 LYS B C 1
ATOM 9633 O O . LYS B 1 320 ? 23.047 29.219 0.502 1 95.12 320 LYS B O 1
ATOM 9638 N N . ARG B 1 321 ? 22.438 27.109 0.759 1 93.06 321 ARG B N 1
ATOM 9639 C CA . ARG B 1 321 ? 22.469 26.812 -0.672 1 93.06 321 ARG B CA 1
ATOM 9640 C C . ARG B 1 321 ? 21.5 27.734 -1.428 1 93.06 321 ARG B C 1
ATOM 9642 O O . ARG B 1 321 ? 21.75 28.094 -2.58 1 93.06 321 ARG B O 1
ATOM 9649 N N . ARG B 1 322 ? 20.469 28.156 -0.761 1 94.81 322 ARG B N 1
ATOM 9650 C CA . ARG B 1 322 ? 19.453 28.969 -1.407 1 94.81 322 ARG B CA 1
ATOM 9651 C C . ARG B 1 322 ? 19.688 30.453 -1.144 1 94.81 322 ARG B C 1
ATOM 9653 O O . ARG B 1 322 ? 19 31.297 -1.706 1 94.81 322 ARG B O 1
ATOM 9660 N N . GLY B 1 323 ? 20.594 30.781 -0.287 1 92.69 323 GLY B N 1
ATOM 9661 C CA . GLY B 1 323 ? 20.984 32.156 -0.014 1 92.69 323 GLY B CA 1
ATOM 9662 C C . GLY B 1 323 ? 19.953 32.906 0.811 1 92.69 323 GLY B C 1
ATOM 9663 O O . GLY B 1 323 ? 19.719 34.094 0.584 1 92.69 323 GLY B O 1
ATOM 9664 N N . ILE B 1 324 ? 19.297 32.219 1.737 1 94.38 324 ILE B N 1
ATOM 9665 C CA . ILE B 1 324 ? 18.219 32.906 2.459 1 94.38 324 ILE B CA 1
ATOM 9666 C C . ILE B 1 324 ? 18.438 32.75 3.963 1 94.38 324 ILE B C 1
ATOM 9668 O O . ILE B 1 324 ? 17.516 32.969 4.75 1 94.38 324 ILE B O 1
ATOM 9672 N N . VAL B 1 325 ? 19.578 32.406 4.426 1 94.06 325 VAL B N 1
ATOM 9673 C CA . VAL B 1 325 ? 19.859 32.156 5.832 1 94.06 325 VAL B CA 1
ATOM 9674 C C . VAL B 1 325 ? 19.609 33.406 6.66 1 94.06 325 VAL B C 1
ATOM 9676 O O . VAL B 1 325 ? 19.031 33.344 7.75 1 94.06 325 VAL B O 1
ATOM 9679 N N . GLU B 1 326 ? 19.953 34.5 6.141 1 91.31 326 GLU B N 1
ATOM 9680 C CA . GLU B 1 326 ? 19.891 35.781 6.875 1 91.31 326 GLU B CA 1
ATOM 9681 C C . GLU B 1 326 ? 18.453 36.25 7.059 1 91.31 326 GLU B C 1
ATOM 9683 O O . GLU B 1 326 ? 18.188 37.094 7.914 1 91.31 326 GLU B O 1
ATOM 9688 N N . LYS B 1 327 ? 17.562 35.719 6.348 1 93 327 LYS B N 1
ATOM 9689 C CA . LYS B 1 327 ? 16.172 36.156 6.375 1 93 327 LYS B CA 1
ATOM 9690 C C . LYS B 1 327 ? 15.359 35.406 7.406 1 93 327 LYS B C 1
ATOM 9692 O O . LYS B 1 327 ? 14.195 35.719 7.652 1 93 327 LYS B O 1
ATOM 9697 N N . LEU B 1 328 ? 15.938 34.5 8.047 1 94.38 328 LEU B N 1
ATOM 9698 C CA . LEU B 1 328 ? 15.203 33.594 8.93 1 94.38 328 LEU B CA 1
ATOM 9699 C C . LEU B 1 328 ? 14.711 34.312 10.172 1 94.38 328 LEU B C 1
ATOM 9701 O O . LEU B 1 328 ? 15.477 35.031 10.812 1 94.38 328 LEU B O 1
ATOM 9705 N N . LEU B 1 329 ? 13.453 34.094 10.523 1 93.94 329 LEU B N 1
ATOM 9706 C CA . LEU B 1 329 ? 12.875 34.688 11.719 1 93.94 329 LEU B CA 1
ATOM 9707 C C . LEU B 1 329 ? 12.422 33.625 12.703 1 93.94 329 LEU B C 1
ATOM 9709 O O . LEU B 1 329 ? 12.703 33.719 13.898 1 93.94 329 LEU B O 1
ATOM 9713 N N . GLY B 1 330 ? 11.672 32.688 12.156 1 94 330 GLY B N 1
ATOM 9714 C CA . GLY B 1 330 ? 11.109 31.672 13.031 1 94 330 GLY B CA 1
ATOM 9715 C C . GLY B 1 330 ? 11.281 30.25 12.5 1 94 330 GLY B C 1
ATOM 9716 O O . GLY B 1 330 ? 11.406 30.047 11.289 1 94 330 GLY B O 1
ATOM 9717 N N . SER B 1 331 ? 11.297 29.266 13.406 1 94.62 331 SER B N 1
ATOM 9718 C CA . SER B 1 331 ? 11.406 27.844 13.109 1 94.62 331 SER B CA 1
ATOM 9719 C C . SER B 1 331 ? 10.375 27.031 13.891 1 94.62 331 SER B C 1
ATOM 9721 O O . SER B 1 331 ? 10.469 26.906 15.117 1 94.62 331 SER B O 1
ATOM 9723 N N . THR B 1 332 ? 9.414 26.547 13.156 1 94.56 332 THR B N 1
ATOM 9724 C CA . THR B 1 332 ? 8.352 25.766 13.789 1 94.56 332 THR B CA 1
ATOM 9725 C C . THR B 1 332 ? 8.641 24.266 13.672 1 94.56 332 THR B C 1
ATOM 9727 O O . THR B 1 332 ? 9 23.781 12.602 1 94.56 332 THR B O 1
ATOM 9730 N N . ALA B 1 333 ? 8.555 23.516 14.727 1 91.25 333 ALA B N 1
ATOM 9731 C CA . ALA B 1 333 ? 8.742 22.062 14.773 1 91.25 333 ALA B CA 1
ATOM 9732 C C . ALA B 1 333 ? 7.902 21.438 15.883 1 91.25 333 ALA B C 1
ATOM 9734 O O . ALA B 1 333 ? 7.219 22.141 16.625 1 91.25 333 ALA B O 1
ATOM 9735 N N . ASP B 1 334 ? 7.871 20.203 15.875 1 86.81 334 ASP B N 1
ATOM 9736 C CA . ASP B 1 334 ? 7.152 19.547 16.969 1 86.81 334 ASP B CA 1
ATOM 9737 C C . ASP B 1 334 ? 7.812 19.828 18.312 1 86.81 334 ASP B C 1
ATOM 9739 O O . ASP B 1 334 ? 8.82 20.531 18.375 1 86.81 334 ASP B O 1
ATOM 9743 N N . ASN B 1 335 ? 7.234 19.5 19.344 1 80.88 335 ASN B N 1
ATOM 9744 C CA . ASN B 1 335 ? 7.672 19.906 20.688 1 80.88 335 ASN B CA 1
ATOM 9745 C C . ASN B 1 335 ? 8.656 18.906 21.281 1 80.88 335 ASN B C 1
ATOM 9747 O O . ASN B 1 335 ? 8.758 18.781 22.5 1 80.88 335 ASN B O 1
ATOM 9751 N N . ALA B 1 336 ? 9.383 18.203 20.438 1 80.56 336 ALA B N 1
ATOM 9752 C CA . ALA B 1 336 ? 10.414 17.281 20.906 1 80.56 336 ALA B CA 1
ATOM 9753 C C . ALA B 1 336 ? 11.633 18.031 21.422 1 80.56 336 ALA B C 1
ATOM 9755 O O . ALA B 1 336 ? 11.992 19.094 20.906 1 80.56 336 ALA B O 1
ATOM 9756 N N . THR B 1 337 ? 12.281 17.547 22.359 1 78.88 337 THR B N 1
ATOM 9757 C CA . THR B 1 337 ? 13.43 18.188 23 1 78.88 337 THR B CA 1
ATOM 9758 C C . THR B 1 337 ? 14.578 18.328 22 1 78.88 337 THR B C 1
ATOM 9760 O O . THR B 1 337 ? 15.359 19.281 22.094 1 78.88 337 THR B O 1
ATOM 9763 N N . SER B 1 338 ? 14.672 17.422 21.094 1 81.38 338 SER B N 1
ATOM 9764 C CA . SER B 1 338 ? 15.742 17.453 20.109 1 81.38 338 SER B CA 1
ATOM 9765 C C . SER B 1 338 ? 15.641 18.703 19.234 1 81.38 338 SER B C 1
ATOM 9767 O O . SER B 1 338 ? 16.656 19.188 18.719 1 81.38 338 SER B O 1
ATOM 9769 N N . ASN B 1 339 ? 14.469 19.234 19.141 1 84.94 339 ASN B N 1
ATOM 9770 C CA . ASN B 1 339 ? 14.281 20.438 18.312 1 84.94 339 ASN B CA 1
ATOM 9771 C C . ASN B 1 339 ? 14.891 21.672 18.969 1 84.94 339 ASN B C 1
ATOM 9773 O O . ASN B 1 339 ? 15.32 22.594 18.266 1 84.94 339 ASN B O 1
ATOM 9777 N N . GLY B 1 340 ? 14.914 21.656 20.312 1 84.19 340 GLY B N 1
ATOM 9778 C CA . GLY B 1 340 ? 15.609 22.719 21 1 84.19 340 GLY B CA 1
ATOM 9779 C C . GLY B 1 340 ? 17.094 22.75 20.703 1 84.19 340 GLY B C 1
ATOM 9780 O O . GLY B 1 340 ? 17.656 23.812 20.422 1 84.19 340 GLY B O 1
ATOM 9781 N N . THR B 1 341 ? 17.656 21.562 20.75 1 87.69 341 THR B N 1
ATOM 9782 C CA . THR B 1 341 ? 19.062 21.438 20.406 1 87.69 341 THR B CA 1
ATOM 9783 C C . THR B 1 341 ? 19.312 21.828 18.953 1 87.69 341 THR B C 1
ATOM 9785 O O . THR B 1 341 ? 20.281 22.516 18.641 1 87.69 341 THR B O 1
ATOM 9788 N N . MET B 1 342 ? 18.453 21.391 18.156 1 90.56 342 MET B N 1
ATOM 9789 C CA . MET B 1 342 ? 18.547 21.703 16.734 1 90.56 342 MET B CA 1
ATOM 9790 C C . MET B 1 342 ? 18.578 23.203 16.5 1 90.56 342 MET B C 1
ATOM 9792 O O . MET B 1 342 ? 19.469 23.719 15.82 1 90.56 342 MET B O 1
ATOM 9796 N N . ASN B 1 343 ? 17.672 23.938 17.109 1 90.69 343 ASN B N 1
ATOM 9797 C CA . ASN B 1 343 ? 17.562 25.375 16.875 1 90.69 343 ASN B CA 1
ATOM 9798 C C . ASN B 1 343 ? 18.734 26.125 17.516 1 90.69 343 ASN B C 1
ATOM 9800 O O . ASN B 1 343 ? 19.172 27.156 16.984 1 90.69 343 ASN B O 1
ATOM 9804 N N . ARG B 1 344 ? 19.266 25.641 18.609 1 91.38 344 ARG B N 1
ATOM 9805 C CA . ARG B 1 344 ? 20.422 26.266 19.234 1 91.38 344 ARG B CA 1
ATOM 9806 C C . ARG B 1 344 ? 21.641 26.172 18.312 1 91.38 344 ARG B C 1
ATOM 9808 O O . ARG B 1 344 ? 22.344 27.172 18.094 1 91.38 344 ARG B O 1
ATOM 9815 N N . VAL B 1 345 ? 21.859 24.969 17.844 1 92.75 345 VAL B N 1
ATOM 9816 C CA . VAL B 1 345 ? 22.984 24.75 16.938 1 92.75 345 VAL B CA 1
ATOM 9817 C C . VAL B 1 345 ? 22.766 25.531 15.648 1 92.75 345 VAL B C 1
ATOM 9819 O O . VAL B 1 345 ? 23.703 26.109 15.102 1 92.75 345 VAL B O 1
ATOM 9822 N N . PHE B 1 346 ? 21.594 25.531 15.227 1 92.31 346 PHE B N 1
ATOM 9823 C CA . PHE B 1 346 ? 21.203 26.219 14.008 1 92.31 346 PHE B CA 1
ATOM 9824 C C . PHE B 1 346 ? 21.516 27.719 14.109 1 92.31 346 PHE B C 1
ATOM 9826 O O . PHE B 1 346 ? 22.141 28.281 13.219 1 92.31 346 PHE B O 1
ATOM 9833 N N . VAL B 1 347 ? 21.109 28.344 15.234 1 91.88 347 VAL B N 1
ATOM 9834 C CA . VAL B 1 347 ? 21.312 29.766 15.477 1 91.88 347 VAL B CA 1
ATOM 9835 C C . VAL B 1 347 ? 22.812 30.047 15.641 1 91.88 347 VAL B C 1
ATOM 9837 O O . VAL B 1 347 ? 23.297 31.078 15.172 1 91.88 347 VAL B O 1
ATOM 9840 N N . GLU B 1 348 ? 23.484 29.172 16.25 1 92.75 348 GLU B N 1
ATOM 9841 C CA . GLU B 1 348 ? 24.922 29.328 16.406 1 92.75 348 GLU B CA 1
ATOM 9842 C C . GLU B 1 348 ? 25.641 29.375 15.062 1 92.75 348 GLU B C 1
ATOM 9844 O O . GLU B 1 348 ? 26.516 30.203 14.852 1 92.75 348 GLU B O 1
ATOM 9849 N N . LYS B 1 349 ? 25.219 28.562 14.219 1 92.56 349 LYS B N 1
ATOM 9850 C CA . LYS B 1 349 ? 25.828 28.516 12.898 1 92.56 349 LYS B CA 1
ATOM 9851 C C . LYS B 1 349 ? 25.531 29.797 12.109 1 92.56 349 LYS B C 1
ATOM 9853 O O . LYS B 1 349 ? 26.391 30.281 11.367 1 92.56 349 LYS B O 1
ATOM 9858 N N . ILE B 1 350 ? 24.359 30.266 12.234 1 91.88 350 ILE B N 1
ATOM 9859 C CA . ILE B 1 350 ? 23.953 31.469 11.523 1 91.88 350 ILE B CA 1
ATOM 9860 C C . ILE B 1 350 ? 24.719 32.688 12.07 1 91.88 350 ILE B C 1
ATOM 9862 O O . ILE B 1 350 ? 25.219 33.5 11.305 1 91.88 350 ILE B O 1
ATOM 9866 N N . THR B 1 351 ? 24.766 32.75 13.422 1 90.94 351 THR B N 1
ATOM 9867 C CA . THR B 1 351 ? 25.438 33.875 14.078 1 90.94 351 THR B CA 1
ATOM 9868 C C . THR B 1 351 ? 26.922 33.906 13.695 1 90.94 351 THR B C 1
ATOM 9870 O O . THR B 1 351 ? 27.469 34.969 13.414 1 90.94 351 THR B O 1
ATOM 9873 N N . ARG B 1 352 ? 27.484 32.781 13.578 1 89.31 352 ARG B N 1
ATOM 9874 C CA . ARG B 1 352 ? 28.906 32.688 13.266 1 89.31 352 ARG B CA 1
ATOM 9875 C C . ARG B 1 352 ? 29.172 33.094 11.82 1 89.31 352 ARG B C 1
ATOM 9877 O O . ARG B 1 352 ? 30.141 33.812 11.539 1 89.31 352 ARG B O 1
ATOM 9884 N N . ALA B 1 353 ? 28.344 32.719 11.008 1 89.75 353 ALA B N 1
ATOM 9885 C CA . ALA B 1 353 ? 28.609 32.906 9.586 1 89.75 353 ALA B CA 1
ATOM 9886 C C . ALA B 1 353 ? 28.141 34.281 9.117 1 89.75 353 ALA B C 1
ATOM 9888 O O . ALA B 1 353 ? 28.766 34.906 8.242 1 89.75 353 ALA B O 1
ATOM 9889 N N . TYR B 1 354 ? 27.047 34.875 9.656 1 88.38 354 TYR B N 1
ATOM 9890 C CA . TYR B 1 354 ? 26.422 36.031 9.07 1 88.38 354 TYR B CA 1
ATOM 9891 C C . TYR B 1 354 ? 26.344 37.188 10.086 1 88.38 354 TYR B C 1
ATOM 9893 O O . TYR B 1 354 ? 25.938 38.281 9.75 1 88.38 354 TYR B O 1
ATOM 9901 N N . GLN B 1 355 ? 26.672 37 11.375 1 82.25 355 GLN B N 1
ATOM 9902 C CA . GLN B 1 355 ? 26.625 38 12.438 1 82.25 355 GLN B CA 1
ATOM 9903 C C . GLN B 1 355 ? 25.188 38.469 12.68 1 82.25 355 GLN B C 1
ATOM 9905 O O . GLN B 1 355 ? 24.953 39.688 12.844 1 82.25 355 GLN B O 1
ATOM 9910 N N . VAL B 1 356 ? 24.25 37.688 12.375 1 81.56 356 VAL B N 1
ATOM 9911 C CA . VAL B 1 356 ? 22.859 37.906 12.719 1 81.56 356 VAL B CA 1
ATOM 9912 C C . VAL B 1 356 ? 22.531 37.219 14.055 1 81.56 356 VAL B C 1
ATOM 9914 O O . VAL B 1 356 ? 22.766 36.031 14.227 1 81.56 356 VAL B O 1
ATOM 9917 N N . TYR B 1 357 ? 22.094 38.031 14.922 1 79.38 357 TYR B N 1
ATOM 9918 C CA . TYR B 1 357 ? 21.859 37.5 16.266 1 79.38 357 TYR B CA 1
ATOM 9919 C C . TYR B 1 357 ? 20.391 37.156 16.453 1 79.38 357 TYR B C 1
ATOM 9921 O O . TYR B 1 357 ? 19.516 38 16.422 1 79.38 357 TYR B O 1
ATOM 9929 N N . LEU B 1 358 ? 20.219 35.875 16.531 1 85.25 358 LEU B N 1
ATOM 9930 C CA . LEU B 1 358 ? 18.906 35.312 16.812 1 85.25 358 LEU B CA 1
ATOM 9931 C C . LEU B 1 358 ? 18.891 34.625 18.172 1 85.25 358 LEU B C 1
ATOM 9933 O O . LEU B 1 358 ? 19.906 34.062 18.609 1 85.25 358 LEU B O 1
ATOM 9937 N N . ASP B 1 359 ? 17.875 34.781 18.844 1 84.88 359 ASP B N 1
ATOM 9938 C CA . ASP B 1 359 ? 17.672 34.062 20.094 1 84.88 359 ASP B CA 1
ATOM 9939 C C . ASP B 1 359 ? 17.047 32.688 19.828 1 84.88 359 ASP B C 1
ATOM 9941 O O . ASP B 1 359 ? 15.922 32.594 19.344 1 84.88 359 ASP B O 1
ATOM 9945 N N . PRO B 1 360 ? 17.781 31.625 20.219 1 84.56 360 PRO B N 1
ATOM 9946 C CA . PRO B 1 360 ? 17.281 30.281 19.906 1 84.56 360 PRO B CA 1
ATOM 9947 C C . PRO B 1 360 ? 15.922 30 20.547 1 84.56 360 PRO B C 1
ATOM 9949 O O . PRO B 1 360 ? 15.102 29.297 19.953 1 84.56 360 PRO B O 1
ATOM 9952 N N . ASP B 1 361 ? 15.672 30.484 21.656 1 81.06 361 ASP B N 1
ATOM 9953 C CA . ASP B 1 361 ? 14.414 30.203 22.344 1 81.06 361 ASP B CA 1
ATOM 9954 C C . ASP B 1 361 ? 13.266 31 21.734 1 81.06 361 ASP B C 1
ATOM 9956 O O . ASP B 1 361 ? 12.125 30.531 21.703 1 81.06 361 ASP B O 1
ATOM 9960 N N . LYS B 1 362 ? 13.586 32.125 21.188 1 80.94 362 LYS B N 1
ATOM 9961 C CA . LYS B 1 362 ? 12.555 32.969 20.609 1 80.94 362 LYS B CA 1
ATOM 9962 C C . LYS B 1 362 ? 12.172 32.5 19.219 1 80.94 362 LYS B C 1
ATOM 9964 O O . LYS B 1 362 ? 11.047 32.719 18.766 1 80.94 362 LYS B O 1
ATOM 9969 N N . ILE B 1 363 ? 13.133 31.922 18.547 1 86.81 363 ILE B N 1
ATOM 9970 C CA . ILE B 1 363 ? 12.867 31.531 17.172 1 86.81 363 ILE B CA 1
ATOM 9971 C C . ILE B 1 363 ? 12.109 30.203 17.141 1 86.81 363 ILE B C 1
ATOM 9973 O O . ILE B 1 363 ? 11.484 29.859 16.141 1 86.81 363 ILE B O 1
ATOM 9977 N N . THR B 1 364 ? 12.188 29.5 18.25 1 90.19 364 THR B N 1
ATOM 9978 C CA . THR B 1 364 ? 11.578 28.172 18.312 1 90.19 364 THR B CA 1
ATOM 9979 C C . THR B 1 364 ? 10.078 28.281 18.578 1 90.19 364 THR B C 1
ATOM 9981 O O . THR B 1 364 ? 9.664 28.812 19.609 1 90.19 364 THR B O 1
ATOM 9984 N N . ILE B 1 365 ? 9.312 27.812 17.672 1 93 365 ILE B N 1
ATOM 9985 C CA . ILE B 1 365 ? 7.863 27.781 17.828 1 93 365 ILE B CA 1
ATOM 9986 C C . ILE B 1 365 ? 7.383 26.328 17.859 1 93 365 ILE B C 1
ATOM 9988 O O . ILE B 1 365 ? 7.664 25.547 16.953 1 93 365 ILE B O 1
ATOM 9992 N N . GLY B 1 366 ? 6.711 25.984 18.906 1 92.19 366 GLY B N 1
ATOM 9993 C CA . GLY B 1 366 ? 6.145 24.641 19 1 92.19 366 GLY B CA 1
ATOM 9994 C C . GLY B 1 366 ? 4.879 24.469 18.188 1 92.19 366 GLY B C 1
ATOM 9995 O O . GLY B 1 366 ? 4.008 25.344 18.172 1 92.19 366 GLY B O 1
ATOM 9996 N N . CYS B 1 367 ? 4.758 23.406 17.516 1 93.12 367 CYS B N 1
ATOM 9997 C CA . CYS B 1 367 ? 3.604 23.109 16.672 1 93.12 367 CYS B CA 1
ATOM 9998 C C . CYS B 1 367 ? 2.346 22.922 17.516 1 93.12 367 CYS B C 1
ATOM 10000 O O . CYS B 1 367 ? 2.283 22.031 18.359 1 93.12 367 CYS B O 1
ATOM 10002 N N . ALA B 1 368 ? 1.355 23.734 17.234 1 94.62 368 ALA B N 1
ATOM 10003 C CA . ALA B 1 368 ? 0.1 23.688 17.984 1 94.62 368 ALA B CA 1
ATOM 10004 C C . ALA B 1 368 ? -0.645 22.375 17.719 1 94.62 368 ALA B C 1
ATOM 10006 O O . ALA B 1 368 ? -1.386 21.891 18.578 1 94.62 368 ALA B O 1
ATOM 10007 N N . GLY B 1 369 ? -0.475 21.828 16.516 1 91.56 369 GLY B N 1
ATOM 10008 C CA . GLY B 1 369 ? -1.068 20.531 16.219 1 91.56 369 GLY B CA 1
ATOM 10009 C C . GLY B 1 369 ? -0.559 19.422 17.125 1 91.56 369 GLY B C 1
ATOM 10010 O O . GLY B 1 369 ? -1.329 18.562 17.562 1 91.56 369 GLY B O 1
ATOM 10011 N N . HIS B 1 370 ? 0.693 19.438 17.406 1 91.75 370 HIS B N 1
ATOM 10012 C CA . HIS B 1 370 ? 1.303 18.469 18.297 1 91.75 370 HIS B CA 1
ATOM 10013 C C . HIS B 1 370 ? 0.801 18.641 19.734 1 91.75 370 HIS B C 1
ATOM 10015 O O . HIS B 1 370 ? 0.524 17.656 20.422 1 91.75 370 HIS B O 1
ATOM 10021 N N . VAL B 1 371 ? 0.718 19.891 20.188 1 94.19 371 VAL B N 1
ATOM 10022 C CA . VAL B 1 371 ? 0.281 20.188 21.547 1 94.19 371 VAL B CA 1
ATOM 10023 C C . VAL B 1 371 ? -1.152 19.688 21.75 1 94.19 371 VAL B C 1
ATOM 10025 O O . VAL B 1 371 ? -1.466 19.062 22.766 1 94.19 371 VAL B O 1
ATOM 10028 N N . LYS B 1 372 ? -1.965 20.047 20.812 1 94 372 LYS B N 1
ATOM 10029 C CA . LYS B 1 372 ? -3.348 19.578 20.859 1 94 372 LYS B CA 1
ATOM 10030 C C . LYS B 1 372 ? -3.418 18.062 20.938 1 94 372 LYS B C 1
ATOM 10032 O O . LYS B 1 372 ? -4.188 17.5 21.719 1 94 372 LYS B O 1
ATOM 10037 N N . HIS B 1 373 ? -2.645 17.422 20.141 1 93.38 373 HIS B N 1
ATOM 10038 C CA . HIS B 1 373 ? -2.617 15.969 20.125 1 93.38 373 HIS B CA 1
ATOM 10039 C C . HIS B 1 373 ? -2.188 15.398 21.469 1 93.38 373 HIS B C 1
ATOM 10041 O O . HIS B 1 373 ? -2.811 14.469 21.984 1 93.38 373 HIS B O 1
ATOM 10047 N N . ILE B 1 374 ? -1.156 15.961 22.062 1 93.94 374 ILE B N 1
ATOM 10048 C CA . ILE B 1 374 ? -0.622 15.5 23.328 1 93.94 374 ILE B CA 1
ATOM 10049 C C . ILE B 1 374 ? -1.656 15.711 24.438 1 93.94 374 ILE B C 1
ATOM 10051 O O . ILE B 1 374 ? -1.771 14.898 25.359 1 93.94 374 ILE B O 1
ATOM 10055 N N . THR B 1 375 ? -2.355 16.797 24.312 1 96.44 375 THR B N 1
ATOM 10056 C CA . THR B 1 375 ? -3.393 17.094 25.297 1 96.44 375 THR B CA 1
ATOM 10057 C C . THR B 1 375 ? -4.492 16.047 25.266 1 96.44 375 THR B C 1
ATOM 10059 O O . THR B 1 375 ? -4.875 15.508 26.312 1 96.44 375 THR B O 1
ATOM 10062 N N . VAL B 1 376 ? -4.918 15.727 24.078 1 96.56 376 VAL B N 1
ATOM 10063 C CA . VAL B 1 376 ? -5.984 14.742 23.938 1 96.56 376 VAL B CA 1
ATOM 10064 C C . VAL B 1 376 ? -5.469 13.367 24.344 1 96.56 376 VAL B C 1
ATOM 10066 O O . VAL B 1 376 ? -6.176 12.602 25 1 96.56 376 VAL B O 1
ATOM 10069 N N . GLN B 1 377 ? -4.27 13.062 23.922 1 95.12 377 GLN B N 1
ATOM 10070 C CA . GLN B 1 377 ? -3.672 11.789 24.312 1 95.12 377 GLN B CA 1
ATOM 10071 C C . GLN B 1 377 ? -3.578 11.672 25.844 1 95.12 377 GLN B C 1
ATOM 10073 O O . GLN B 1 377 ? -3.812 10.602 26.391 1 95.12 377 GLN B O 1
ATOM 10078 N N . GLY B 1 378 ? -3.189 12.781 26.5 1 95 378 GLY B N 1
ATOM 10079 C CA . GLY B 1 378 ? -3.178 12.805 27.953 1 95 378 GLY B CA 1
ATOM 10080 C C . GLY B 1 378 ? -4.543 12.555 28.562 1 95 378 GLY B C 1
ATOM 10081 O O . GLY B 1 378 ? -4.672 11.789 29.516 1 95 378 GLY B O 1
ATOM 10082 N N . PHE B 1 379 ? -5.547 13.211 28 1 95.75 379 PHE B N 1
ATOM 10083 C CA . PHE B 1 379 ? -6.922 13.023 28.438 1 95.75 379 PHE B CA 1
ATOM 10084 C C . PHE B 1 379 ? -7.348 11.57 28.266 1 95.75 379 PHE B C 1
ATOM 10086 O O . PHE B 1 379 ? -7.879 10.961 29.203 1 95.75 379 PHE B O 1
ATOM 10093 N N . LEU B 1 380 ? -7.074 10.992 27.094 1 95.12 380 LEU B N 1
ATOM 10094 C CA . LEU B 1 380 ? -7.473 9.617 26.797 1 95.12 380 LEU B CA 1
ATOM 10095 C C . LEU B 1 380 ? -6.68 8.625 27.641 1 95.12 380 LEU B C 1
ATOM 10097 O O . LEU B 1 380 ? -7.184 7.562 28 1 95.12 380 LEU B O 1
ATOM 10101 N N . HIS B 1 381 ? -5.469 8.961 27.938 1 93.69 381 HIS B N 1
ATOM 10102 C CA . HIS B 1 381 ? -4.664 8.141 28.828 1 93.69 381 HIS B CA 1
ATOM 10103 C C . HIS B 1 381 ? -5.32 8.023 30.203 1 93.69 381 HIS B C 1
ATOM 10105 O O . HIS B 1 381 ? -5.309 6.949 30.812 1 93.69 381 HIS B O 1
ATOM 10111 N N . GLY B 1 382 ? -5.863 9.109 30.672 1 91.56 382 GLY B N 1
ATOM 10112 C CA . GLY B 1 382 ? -6.566 9.094 31.938 1 91.56 382 GLY B CA 1
ATOM 10113 C C . GLY B 1 382 ? -7.738 8.125 31.969 1 91.56 382 GLY B C 1
ATOM 10114 O O . GLY B 1 382 ? -8.148 7.668 33.031 1 91.56 382 GLY B O 1
ATOM 10115 N N . LEU B 1 383 ? -8.219 7.777 30.797 1 91.81 383 LEU B N 1
ATOM 10116 C CA . LEU B 1 383 ? -9.344 6.848 30.672 1 91.81 383 LEU B CA 1
ATOM 10117 C C . LEU B 1 383 ? -8.852 5.441 30.359 1 91.81 383 LEU B C 1
ATOM 10119 O O . LEU B 1 383 ? -9.656 4.523 30.172 1 91.81 383 LEU B O 1
ATOM 10123 N N . GLY B 1 384 ? -7.586 5.312 30.172 1 88.69 384 GLY B N 1
ATOM 10124 C CA . GLY B 1 384 ? -6.996 4.023 29.844 1 88.69 384 GLY B CA 1
ATOM 10125 C C . GLY B 1 384 ? -7.102 3.678 28.359 1 88.69 384 GLY B C 1
ATOM 10126 O O . GLY B 1 384 ? -7.012 2.506 27.984 1 88.69 384 GLY B O 1
ATOM 10127 N N . LEU B 1 385 ? -7.266 4.637 27.516 1 91.19 385 LEU B N 1
ATOM 10128 C CA . LEU B 1 385 ? -7.512 4.387 26.094 1 91.19 385 LEU B CA 1
ATOM 10129 C C . LEU B 1 385 ? -6.238 4.59 25.281 1 91.19 385 LEU B C 1
ATOM 10131 O O . LEU B 1 385 ? -6.148 4.133 24.141 1 91.19 385 LEU B O 1
ATOM 10135 N N . SER B 1 386 ? -5.297 5.367 25.797 1 90.88 386 SER B N 1
ATOM 10136 C CA . SER B 1 386 ? -4.047 5.668 25.109 1 90.88 386 SER B CA 1
ATOM 10137 C C . SER B 1 386 ? -2.857 5.578 26.047 1 90.88 386 SER B C 1
ATOM 10139 O O . SER B 1 386 ? -3.018 5.672 27.266 1 90.88 386 SER B O 1
ATOM 10141 N N . PRO B 1 387 ? -1.711 5.332 25.516 1 90.5 387 PRO B N 1
ATOM 10142 C CA . PRO B 1 387 ? -0.529 5.367 26.375 1 90.5 387 PRO B CA 1
ATOM 10143 C C . PRO B 1 387 ? -0.21 6.77 26.875 1 90.5 387 PRO B C 1
ATOM 10145 O O . PRO B 1 387 ? -0.714 7.758 26.344 1 90.5 387 PRO B O 1
ATOM 10148 N N . ASP B 1 388 ? 0.533 6.793 27.906 1 89.94 388 ASP B N 1
ATOM 10149 C CA . ASP B 1 388 ? 1.02 8.062 28.438 1 89.94 388 ASP B CA 1
ATOM 10150 C C . ASP B 1 388 ? 1.868 8.797 27.391 1 89.94 388 ASP B C 1
ATOM 10152 O O . ASP B 1 388 ? 2.85 8.242 26.891 1 89.94 388 ASP B O 1
ATOM 10156 N N . PRO B 1 389 ? 1.492 9.969 27.078 1 89.56 389 PRO B N 1
ATOM 10157 C CA . PRO B 1 389 ? 2.234 10.703 26.047 1 89.56 389 PRO B CA 1
ATOM 10158 C C . PRO B 1 389 ? 3.695 10.93 26.438 1 89.56 389 PRO B C 1
ATOM 10160 O O . PRO B 1 389 ? 4.543 11.117 25.562 1 89.56 389 PRO B O 1
ATOM 10163 N N . ASP B 1 390 ? 4.035 10.961 27.703 1 85.62 390 ASP B N 1
ATOM 10164 C CA . ASP B 1 390 ? 5.418 11.148 28.141 1 85.62 390 ASP B CA 1
ATOM 10165 C C . ASP B 1 390 ? 6.262 9.914 27.828 1 85.62 390 ASP B C 1
ATOM 10167 O O . ASP B 1 390 ? 7.473 10.016 27.625 1 85.62 390 ASP B O 1
ATOM 10171 N N . ASN B 1 391 ? 5.48 8.797 27.766 1 82.5 391 ASN B N 1
ATOM 10172 C CA . ASN B 1 391 ? 6.168 7.543 27.469 1 82.5 391 ASN B CA 1
ATOM 10173 C C . ASN B 1 391 ? 6.172 7.246 25.984 1 82.5 391 ASN B C 1
ATOM 10175 O O . ASN B 1 391 ? 7.184 6.797 25.438 1 82.5 391 ASN B O 1
ATOM 10179 N N . GLU B 1 392 ? 5.016 7.453 25.406 1 86.44 392 GLU B N 1
ATOM 10180 C CA . GLU B 1 392 ? 4.836 7.188 23.984 1 86.44 392 GLU B CA 1
ATOM 10181 C C . GLU B 1 392 ? 3.99 8.273 23.328 1 86.44 392 GLU B C 1
ATOM 10183 O O . GLU B 1 392 ? 2.77 8.297 23.5 1 86.44 392 GLU B O 1
ATOM 10188 N N . ASP B 1 393 ? 4.695 9.016 22.531 1 85.19 393 ASP B N 1
ATOM 10189 C CA . ASP B 1 393 ? 3.986 10.047 21.766 1 85.19 393 ASP B CA 1
ATOM 10190 C C . ASP B 1 393 ? 3.461 9.484 20.453 1 85.19 393 ASP B C 1
ATOM 10192 O O . ASP B 1 393 ? 4.242 9.18 19.547 1 85.19 393 ASP B O 1
ATOM 10196 N N . LEU B 1 394 ? 2.195 9.438 20.281 1 82.75 394 LEU B N 1
ATOM 10197 C CA . LEU B 1 394 ? 1.571 8.82 19.109 1 82.75 394 LEU B CA 1
ATOM 10198 C C . LEU B 1 394 ? 1.521 9.797 17.938 1 82.75 394 LEU B C 1
ATOM 10200 O O . LEU B 1 394 ? 1.111 9.43 16.844 1 82.75 394 LEU B O 1
ATOM 10204 N N . TYR B 1 395 ? 2.021 10.938 18.188 1 81.06 395 TYR B N 1
ATOM 10205 C CA . TYR B 1 395 ? 1.882 11.969 17.156 1 81.06 395 TYR B CA 1
ATOM 10206 C C . TYR B 1 395 ? 2.707 11.625 15.922 1 81.06 395 TYR B C 1
ATOM 10208 O O . TYR B 1 395 ? 2.285 11.891 14.797 1 81.06 395 TYR B O 1
ATOM 10216 N N . GLU B 1 396 ? 3.805 11.023 16.062 1 75.19 396 GLU B N 1
ATOM 10217 C CA . GLU B 1 396 ? 4.66 10.656 14.93 1 75.19 396 GLU B CA 1
ATOM 10218 C C . GLU B 1 396 ? 3.941 9.711 13.977 1 75.19 396 GLU B C 1
ATOM 10220 O O . GLU B 1 396 ? 4.035 9.859 12.758 1 75.19 396 GLU B O 1
ATOM 10225 N N . GLU B 1 397 ? 3.281 8.742 14.562 1 76.25 397 GLU B N 1
ATOM 10226 C CA . GLU B 1 397 ? 2.525 7.797 13.742 1 76.25 397 GLU B CA 1
ATOM 10227 C C . GLU B 1 397 ? 1.278 8.453 13.156 1 76.25 397 GLU B C 1
ATOM 10229 O O . GLU B 1 397 ? 0.884 8.148 12.031 1 76.25 397 GLU B O 1
ATOM 10234 N N . ALA B 1 398 ? 0.718 9.375 13.938 1 77.25 398 ALA B N 1
ATOM 10235 C CA . ALA B 1 398 ? -0.507 10.039 13.5 1 77.25 398 ALA B CA 1
ATOM 10236 C C . ALA B 1 398 ? -0.239 10.953 12.312 1 77.25 398 ALA B C 1
ATOM 10238 O O . ALA B 1 398 ? -1.104 11.141 11.453 1 77.25 398 ALA B O 1
ATOM 10239 N N . GLN B 1 399 ? 0.953 11.461 12.289 1 75 399 GLN B N 1
ATOM 10240 C CA . GLN B 1 399 ? 1.322 12.43 11.266 1 75 399 GLN B CA 1
ATOM 10241 C C . GLN B 1 399 ? 1.41 11.781 9.891 1 75 399 GLN B C 1
ATOM 10243 O O . GLN B 1 399 ? 1.424 12.469 8.867 1 75 399 GLN B O 1
ATOM 10248 N N . LEU B 1 400 ? 1.417 10.445 9.93 1 69.75 400 LEU B N 1
ATOM 10249 C CA . LEU B 1 400 ? 1.402 9.727 8.656 1 69.75 400 LEU B CA 1
ATOM 10250 C C . LEU B 1 400 ? 0.075 9.93 7.938 1 69.75 400 LEU B C 1
ATOM 10252 O O . LEU B 1 400 ? -0.033 9.648 6.738 1 69.75 400 LEU B O 1
ATOM 10256 N N . HIS B 1 401 ? -0.877 10.5 8.719 1 71.25 401 HIS B N 1
ATOM 10257 C CA . HIS B 1 401 ? -2.203 10.812 8.195 1 71.25 401 HIS B CA 1
ATOM 10258 C C . HIS B 1 401 ? -2.498 12.305 8.305 1 71.25 401 HIS B C 1
ATOM 10260 O O . HIS B 1 401 ? -1.845 13.023 9.07 1 71.25 401 HIS B O 1
ATOM 10266 N N . PRO B 1 402 ? -3.416 12.742 7.551 1 69.31 402 PRO B N 1
ATOM 10267 C CA . PRO B 1 402 ? -3.799 14.148 7.711 1 69.31 402 PRO B CA 1
ATOM 10268 C C . PRO B 1 402 ? -4.254 14.477 9.133 1 69.31 402 PRO B C 1
ATOM 10270 O O . PRO B 1 402 ? -4.914 13.656 9.773 1 69.31 402 PRO B O 1
ATOM 10273 N N . LEU B 1 403 ? -3.842 15.586 9.531 1 73.06 403 LEU B N 1
ATOM 10274 C CA . LEU B 1 403 ? -4.168 16.031 10.883 1 73.06 403 LEU B CA 1
ATOM 10275 C C . LEU B 1 403 ? -5.672 15.992 11.125 1 73.06 403 LEU B C 1
ATOM 10277 O O . LEU B 1 403 ? -6.129 15.516 12.164 1 73.06 403 LEU B O 1
ATOM 10281 N N . ALA B 1 404 ? -6.363 16.562 10.164 1 70.38 404 ALA B N 1
ATOM 10282 C CA . ALA B 1 404 ? -7.82 16.516 10.258 1 70.38 404 ALA B CA 1
ATOM 10283 C C . ALA B 1 404 ? -8.375 15.25 9.633 1 70.38 404 ALA B C 1
ATOM 10285 O O . ALA B 1 404 ? -7.816 14.727 8.664 1 70.38 404 ALA B O 1
ATOM 10286 N N . PHE B 1 405 ? -9.352 14.703 10.328 1 74.38 405 PHE B N 1
ATOM 10287 C CA . PHE B 1 405 ? -10 13.508 9.797 1 74.38 405 PHE B CA 1
ATOM 10288 C C . PHE B 1 405 ? -11.438 13.805 9.398 1 74.38 405 PHE B C 1
ATOM 10290 O O . PHE B 1 405 ? -12.188 14.422 10.164 1 74.38 405 PHE B O 1
ATOM 10297 N N . THR B 1 406 ? -11.688 13.492 8.172 1 73.5 406 THR B N 1
ATOM 10298 C CA . THR B 1 406 ? -13.07 13.445 7.699 1 73.5 406 THR B CA 1
ATOM 10299 C C . THR B 1 406 ? -13.398 12.086 7.105 1 73.5 406 THR B C 1
ATOM 10301 O O . THR B 1 406 ? -12.617 11.539 6.324 1 73.5 406 THR B O 1
ATOM 10304 N N . PRO B 1 407 ? -14.508 11.43 7.547 1 73.25 407 PRO B N 1
ATOM 10305 C CA . PRO B 1 407 ? -14.844 10.086 7.07 1 73.25 407 PRO B CA 1
ATOM 10306 C C . PRO B 1 407 ? -14.82 9.977 5.547 1 73.25 407 PRO B C 1
ATOM 10308 O O . PRO B 1 407 ? -14.469 8.922 5.008 1 73.25 407 PRO B O 1
ATOM 10311 N N . ASP B 1 408 ? -15 11.016 4.902 1 68.25 408 ASP B N 1
ATOM 10312 C CA . ASP B 1 408 ? -15.086 10.992 3.445 1 68.25 408 ASP B CA 1
ATOM 10313 C C . ASP B 1 408 ? -13.711 10.812 2.818 1 68.25 408 ASP B C 1
ATOM 10315 O O . ASP B 1 408 ? -13.594 10.477 1.638 1 68.25 408 ASP B O 1
ATOM 10319 N N . GLN B 1 409 ? -12.789 10.992 3.723 1 63.56 409 GLN B N 1
ATOM 10320 C CA . GLN B 1 409 ? -11.43 10.844 3.213 1 63.56 409 GLN B CA 1
ATOM 10321 C C . GLN B 1 409 ? -10.922 9.422 3.412 1 63.56 409 GLN B C 1
ATOM 10323 O O . GLN B 1 409 ? -9.875 9.047 2.881 1 63.56 409 GLN B O 1
ATOM 10328 N N . ASP B 1 410 ? -11.703 8.625 4.184 1 61.56 410 ASP B N 1
ATOM 10329 C CA . ASP B 1 410 ? -11.383 7.219 4.391 1 61.56 410 ASP B CA 1
ATOM 10330 C C . ASP B 1 410 ? -11.961 6.348 3.279 1 61.56 410 ASP B C 1
ATOM 10332 O O . ASP B 1 410 ? -13.18 6.176 3.191 1 61.56 410 ASP B O 1
ATOM 10336 N N . LEU B 1 411 ? -11.133 5.863 2.525 1 58.38 411 LEU B N 1
ATOM 10337 C CA . LEU B 1 411 ? -11.555 5.141 1.334 1 58.38 411 LEU B CA 1
ATOM 10338 C C . LEU B 1 411 ? -12.406 3.928 1.707 1 58.38 411 LEU B C 1
ATOM 10340 O O . LEU B 1 411 ? -13.398 3.633 1.042 1 58.38 411 LEU B O 1
ATOM 10344 N N . ASP B 1 412 ? -12.031 3.191 2.768 1 59.47 412 ASP B N 1
ATOM 10345 C CA . ASP B 1 412 ? -12.805 2.033 3.209 1 59.47 412 ASP B CA 1
ATOM 10346 C C . ASP B 1 412 ? -14.219 2.438 3.611 1 59.47 412 ASP B C 1
ATOM 10348 O O . ASP B 1 412 ? -15.188 1.737 3.295 1 59.47 412 ASP B O 1
ATOM 10352 N N . PHE B 1 413 ? -14.266 3.561 4.211 1 64.75 413 PHE B N 1
ATOM 10353 C CA . PHE B 1 413 ? -15.555 4.07 4.645 1 64.75 413 PHE B CA 1
ATOM 10354 C C . PHE B 1 413 ? -16.422 4.461 3.447 1 64.75 413 PHE B C 1
ATOM 10356 O O . PHE B 1 413 ? -17.609 4.156 3.406 1 64.75 413 PHE B O 1
ATOM 10363 N N . VAL B 1 414 ? -15.781 5.086 2.52 1 61.25 414 VAL B N 1
ATOM 10364 C CA . VAL B 1 414 ? -16.516 5.555 1.349 1 61.25 414 VAL B CA 1
ATOM 10365 C C . VAL B 1 414 ? -17.047 4.359 0.566 1 61.25 414 VAL B C 1
ATOM 10367 O O . VAL B 1 414 ? -18.203 4.363 0.133 1 61.25 414 VAL B O 1
ATOM 10370 N N . GLU B 1 415 ? -16.234 3.336 0.508 1 62.34 415 GLU B N 1
ATOM 10371 C CA . GLU B 1 415 ? -16.641 2.125 -0.198 1 62.34 415 GLU B CA 1
ATOM 10372 C C . GLU B 1 415 ? -17.797 1.432 0.516 1 62.34 415 GLU B C 1
ATOM 10374 O O . GLU B 1 415 ? -18.781 1.036 -0.118 1 62.34 415 GLU B O 1
ATOM 10379 N N . HIS B 1 416 ? -17.625 1.257 1.757 1 69.12 416 HIS B N 1
ATOM 10380 C CA . HIS B 1 416 ? -18.656 0.611 2.549 1 69.12 416 HIS B CA 1
ATOM 10381 C C . HIS B 1 416 ? -19.969 1.396 2.484 1 69.12 416 HIS B C 1
ATOM 10383 O O . HIS B 1 416 ? -21.047 0.807 2.398 1 69.12 416 HIS B O 1
ATOM 10389 N N . SER B 1 417 ? -19.781 2.684 2.523 1 69.06 417 SER B N 1
ATOM 10390 C CA . SER B 1 417 ? -20.953 3.541 2.457 1 69.06 417 SER B CA 1
ATOM 10391 C C . SER B 1 417 ? -21.656 3.424 1.103 1 69.06 417 SER B C 1
ATOM 10393 O O . SER B 1 417 ? -22.891 3.402 1.029 1 69.06 417 SER B O 1
ATOM 10395 N N . ALA B 1 418 ? -20.828 3.32 0.063 1 65.06 418 ALA B N 1
ATOM 10396 C CA . ALA B 1 418 ? -21.391 3.184 -1.28 1 65.06 418 ALA B CA 1
ATOM 10397 C C . ALA B 1 418 ? -22.125 1.854 -1.437 1 65.06 418 ALA B C 1
ATOM 10399 O O . ALA B 1 418 ? -23.203 1.8 -2.035 1 65.06 418 ALA B O 1
ATOM 10400 N N . GLU B 1 419 ? -21.547 0.788 -0.925 1 66.94 419 GLU B N 1
ATOM 10401 C CA . GLU B 1 419 ? -22.172 -0.529 -0.983 1 66.94 419 GLU B CA 1
ATOM 10402 C C . GLU B 1 419 ? -23.484 -0.55 -0.207 1 66.94 419 GLU B C 1
ATOM 10404 O O . GLU B 1 419 ? -24.469 -1.166 -0.642 1 66.94 419 GLU B O 1
ATOM 10409 N N . ALA B 1 420 ? -23.469 0.078 0.908 1 67.44 420 ALA B N 1
ATOM 10410 C CA . ALA B 1 420 ? -24.672 0.141 1.736 1 67.44 420 ALA B CA 1
ATOM 10411 C C . ALA B 1 420 ? -25.797 0.877 1.014 1 67.44 420 ALA B C 1
ATOM 10413 O O . ALA B 1 420 ? -26.953 0.465 1.076 1 67.44 420 ALA B O 1
ATOM 10414 N N . LEU B 1 421 ? -25.359 1.86 0.327 1 66.69 421 LEU B N 1
ATOM 10415 C CA . LEU B 1 421 ? -26.359 2.639 -0.415 1 66.69 421 LEU B CA 1
ATOM 10416 C C . LEU B 1 421 ? -26.922 1.832 -1.58 1 66.69 421 LEU B C 1
ATOM 10418 O O . LEU B 1 421 ? -28.109 1.904 -1.869 1 66.69 421 LEU B O 1
ATOM 10422 N N . LYS B 1 422 ? -26.078 1.101 -2.254 1 65.25 422 LYS B N 1
ATOM 10423 C CA . LYS B 1 422 ? -26.516 0.25 -3.355 1 65.25 422 LYS B CA 1
ATOM 10424 C C . LYS B 1 422 ? -27.484 -0.826 -2.867 1 65.25 422 LYS B C 1
ATOM 10426 O O . LYS B 1 422 ? -28.516 -1.082 -3.504 1 65.25 422 LYS B O 1
ATOM 10431 N N . GLU B 1 423 ? -27.125 -1.433 -1.836 1 64.75 423 GLU B N 1
ATOM 10432 C CA . GLU B 1 423 ? -27.984 -2.467 -1.265 1 64.75 423 GLU B CA 1
ATOM 10433 C C . GLU B 1 423 ? -29.344 -1.899 -0.874 1 64.75 423 GLU B C 1
ATOM 10435 O O . GLU B 1 423 ? -30.375 -2.547 -1.079 1 64.75 423 GLU B O 1
ATOM 10440 N N . ALA B 1 424 ? -29.25 -0.744 -0.313 1 63.66 424 ALA B N 1
ATOM 10441 C CA . ALA B 1 424 ? -30.5 -0.085 0.076 1 63.66 424 ALA B CA 1
ATOM 10442 C C . ALA B 1 424 ? -31.375 0.192 -1.141 1 63.66 424 ALA B C 1
ATOM 10444 O O . ALA B 1 424 ? -32.594 0.027 -1.084 1 63.66 424 ALA B O 1
ATOM 10445 N N . LYS B 1 425 ? -30.703 0.481 -2.225 1 61.06 425 LYS B N 1
ATOM 10446 C CA . LYS B 1 425 ? -31.422 0.748 -3.459 1 61.06 425 LYS B CA 1
ATOM 10447 C C . LYS B 1 425 ? -32 -0.539 -4.055 1 61.06 425 LYS B C 1
ATOM 10449 O O . LYS B 1 425 ? -33.125 -0.558 -4.551 1 61.06 425 LYS B O 1
ATOM 10454 N N . GLU B 1 426 ? -31.172 -1.563 -4.086 1 60.5 426 GLU B N 1
ATOM 10455 C CA . GLU B 1 426 ? -31.625 -2.848 -4.613 1 60.5 426 GLU B CA 1
ATOM 10456 C C . GLU B 1 426 ? -32.781 -3.41 -3.795 1 60.5 426 GLU B C 1
ATOM 10458 O O . GLU B 1 426 ? -33.688 -4.023 -4.344 1 60.5 426 GLU B O 1
ATOM 10463 N N . GLU B 1 427 ? -32.719 -3.285 -2.557 1 57.03 427 GLU B N 1
ATOM 10464 C CA . GLU B 1 427 ? -33.812 -3.707 -1.704 1 57.03 427 GLU B CA 1
ATOM 10465 C C . GLU B 1 427 ? -35.062 -2.883 -1.981 1 57.03 427 GLU B C 1
ATOM 10467 O O . GLU B 1 427 ? -36.188 -3.42 -2.01 1 57.03 427 GLU B O 1
ATOM 10472 N N . ALA B 1 428 ? -34.75 -1.651 -2.182 1 54.03 428 ALA B N 1
ATOM 10473 C CA . ALA B 1 428 ? -35.875 -0.769 -2.486 1 54.03 428 ALA B CA 1
ATOM 10474 C C . ALA B 1 428 ? -36.5 -1.126 -3.826 1 54.03 428 ALA B C 1
ATOM 10476 O O . ALA B 1 428 ? -37.719 -1.022 -3.994 1 54.03 428 ALA B O 1
ATOM 10477 N N . ASP B 1 429 ? -35.625 -1.605 -4.801 1 51.34 429 ASP B N 1
ATOM 10478 C CA . ASP B 1 429 ? -36.125 -1.959 -6.129 1 51.34 429 ASP B CA 1
ATOM 10479 C C . ASP B 1 429 ? -36.688 -3.375 -6.141 1 51.34 429 ASP B C 1
ATOM 10481 O O . ASP B 1 429 ? -37.219 -3.826 -7.156 1 51.34 429 ASP B O 1
ATOM 10485 N N . GLY B 1 430 ? -37 -4.059 -5.07 1 45.12 430 GLY B N 1
ATOM 10486 C CA . GLY B 1 430 ? -37.688 -5.34 -4.949 1 45.12 430 GLY B CA 1
ATOM 10487 C C . GLY B 1 430 ? -36.844 -6.504 -5.465 1 45.12 430 GLY B C 1
ATOM 10488 O O . GLY B 1 430 ? -37.375 -7.594 -5.688 1 45.12 430 GLY B O 1
ATOM 10489 N N . VAL B 1 431 ? -35.812 -6.359 -5.965 1 42.75 431 VAL B N 1
ATOM 10490 C CA . VAL B 1 431 ? -35.062 -7.438 -6.594 1 42.75 431 VAL B CA 1
ATOM 10491 C C . VAL B 1 431 ? -34.594 -8.43 -5.531 1 42.75 431 VAL B C 1
ATOM 10493 O O . VAL B 1 431 ? -34.625 -9.641 -5.754 1 42.75 431 VAL B O 1
ATOM 10496 N N . LEU B 1 432 ? -34 -8.094 -4.559 1 38.16 432 LEU B N 1
ATOM 10497 C CA . LEU B 1 432 ? -33.5 -9.039 -3.564 1 38.16 432 LEU B CA 1
ATOM 10498 C C . LEU B 1 432 ? -34.594 -9.43 -2.59 1 38.16 432 LEU B C 1
ATOM 10500 O O . LEU B 1 432 ? -35.156 -8.586 -1.872 1 38.16 432 LEU B O 1
ATOM 10504 N N . HIS B 1 433 ? -35.562 -10.336 -3.061 1 32.53 433 HIS B N 1
ATOM 10505 C CA . HIS B 1 433 ? -36.406 -10.984 -2.061 1 32.53 433 HIS B CA 1
ATOM 10506 C C . HIS B 1 433 ? -35.562 -11.578 -0.935 1 32.53 433 HIS B C 1
ATOM 10508 O O . HIS B 1 433 ? -34.656 -12.375 -1.186 1 32.53 433 HIS B O 1
ATOM 10514 N N . LEU B 1 434 ? -35.406 -10.953 0.043 1 33.75 434 LEU B N 1
ATOM 10515 C CA . LEU B 1 434 ? -34.781 -11.523 1.224 1 33.75 434 LEU B CA 1
ATOM 10516 C C . LEU B 1 434 ? -35.406 -12.859 1.599 1 33.75 434 LEU B C 1
ATOM 10518 O O . LEU B 1 434 ? -36.562 -12.898 2.051 1 33.75 434 LEU B O 1
ATOM 10522 N N . ALA B 1 435 ? -35.375 -13.992 0.835 1 29.69 435 ALA B N 1
ATOM 10523 C CA . ALA B 1 435 ? -35.844 -15.234 1.457 1 29.69 435 ALA B CA 1
ATOM 10524 C C . ALA B 1 435 ? -35.406 -15.305 2.916 1 29.69 435 ALA B C 1
ATOM 10526 O O . ALA B 1 435 ? -34.281 -14.898 3.258 1 29.69 435 ALA B O 1
ATOM 10527 N N . GLU B 1 436 ? -36.25 -15.195 3.834 1 30.8 436 GLU B N 1
ATOM 10528 C CA . GLU B 1 436 ? -36.094 -15.602 5.227 1 30.8 436 GLU B CA 1
ATOM 10529 C C . GLU B 1 436 ? -35.312 -16.906 5.344 1 30.8 436 GLU B C 1
ATOM 10531 O O . GLU B 1 436 ? -35.875 -17.984 5.324 1 30.8 436 GLU B O 1
ATOM 10536 N N . GLU B 1 437 ? -34.438 -17.297 4.461 1 29.53 437 GLU B N 1
ATOM 10537 C CA . GLU B 1 437 ? -33.938 -18.641 4.695 1 29.53 437 GLU B CA 1
ATOM 10538 C C . GLU B 1 437 ? -33.531 -18.844 6.156 1 29.53 437 GLU B C 1
ATOM 10540 O O . GLU B 1 437 ? -32.844 -18.016 6.727 1 29.53 437 GLU B O 1
ATOM 10545 N N . PRO B 1 438 ? -34.312 -19.594 6.871 1 26.27 438 PRO B N 1
ATOM 10546 C CA . PRO B 1 438 ? -33.875 -20.031 8.203 1 26.27 438 PRO B CA 1
ATOM 10547 C C . PRO B 1 438 ? -32.406 -20.375 8.266 1 26.27 438 PRO B C 1
ATOM 10549 O O . PRO B 1 438 ? -31.844 -20.859 7.277 1 26.27 438 PRO B O 1
ATOM 10552 N N . VAL B 1 439 ? -31.688 -19.594 8.984 1 29.09 439 VAL B N 1
ATOM 10553 C CA . VAL B 1 439 ? -30.344 -19.984 9.367 1 29.09 439 VAL B CA 1
ATOM 10554 C C . VAL B 1 439 ? -30.297 -21.5 9.602 1 29.09 439 VAL B C 1
ATOM 10556 O O . VAL B 1 439 ? -30.797 -21.984 10.625 1 29.09 439 VAL B O 1
ATOM 10559 N N . THR B 1 440 ? -30.922 -22.359 8.758 1 25.58 440 THR B N 1
ATOM 10560 C CA . THR B 1 440 ? -30.641 -23.75 9.109 1 25.58 440 THR B CA 1
ATOM 10561 C C . THR B 1 440 ? -29.156 -23.938 9.383 1 25.58 440 THR B C 1
ATOM 10563 O O . THR B 1 440 ? -28.297 -23.375 8.688 1 25.58 440 THR B O 1
ATOM 10566 N N . SER B 1 441 ? -28.891 -24.328 10.68 1 25.17 441 SER B N 1
ATOM 10567 C CA . SER B 1 441 ? -27.703 -24.75 11.414 1 25.17 441 SER B CA 1
ATOM 10568 C C . SER B 1 441 ? -26.875 -25.75 10.609 1 25.17 441 SER B C 1
ATOM 10570 O O . SER B 1 441 ? -26.109 -26.531 11.188 1 25.17 441 SER B O 1
ATOM 10572 N N . ASP B 1 442 ? -27.219 -26.141 9.414 1 24.47 442 ASP B N 1
ATOM 10573 C CA . ASP B 1 442 ? -26.312 -27.234 9.109 1 24.47 442 ASP B CA 1
ATOM 10574 C C . ASP B 1 442 ? -24.859 -26.797 9.242 1 24.47 442 ASP B C 1
ATOM 10576 O O . ASP B 1 442 ? -24.375 -25.984 8.461 1 24.47 442 ASP B O 1
ATOM 10580 N N . ALA B 1 443 ? -24.359 -26.797 10.516 1 24.73 443 ALA B N 1
ATOM 10581 C CA . ALA B 1 443 ? -23.156 -26.703 11.352 1 24.73 443 ALA B CA 1
ATOM 10582 C C . ALA B 1 443 ? -21.969 -27.391 10.695 1 24.73 443 ALA B C 1
ATOM 10584 O O . ALA B 1 443 ? -20.844 -27.312 11.195 1 24.73 443 ALA B O 1
ATOM 10585 N N . SER B 1 444 ? -22.203 -28.484 9.867 1 23.7 444 SER B N 1
ATOM 10586 C CA . SER B 1 444 ? -21.031 -29.328 9.688 1 23.7 444 SER B CA 1
ATOM 10587 C C . SER B 1 444 ? -19.922 -28.578 8.945 1 23.7 444 SER B C 1
ATOM 10589 O O . SER B 1 444 ? -18.75 -28.719 9.266 1 23.7 444 SER B O 1
ATOM 10591 N N . ASP B 1 445 ? -20.219 -28.266 7.703 1 21.97 445 ASP B N 1
ATOM 10592 C CA . ASP B 1 445 ? -19.016 -28.047 6.898 1 21.97 445 ASP B CA 1
ATOM 10593 C C . ASP B 1 445 ? -18.422 -26.672 7.176 1 21.97 445 ASP B C 1
ATOM 10595 O O . ASP B 1 445 ? -18.234 -25.875 6.254 1 21.97 445 ASP B O 1
ATOM 10599 N N . ALA B 1 446 ? -18.828 -25.938 8.281 1 24.11 446 ALA B N 1
ATOM 10600 C CA . ALA B 1 446 ? -18.047 -24.797 8.766 1 24.11 446 ALA B CA 1
ATOM 10601 C C . ALA B 1 446 ? -16.578 -25.188 8.953 1 24.11 446 ALA B C 1
ATOM 10603 O O . ALA B 1 446 ? -16.203 -25.734 10 1 24.11 446 ALA B O 1
ATOM 10604 N N . SER B 1 447 ? -16.016 -25.922 8.148 1 22.97 447 SER B N 1
ATOM 10605 C CA . SER B 1 447 ? -14.578 -25.859 8.398 1 22.97 447 SER B CA 1
ATOM 10606 C C . SER B 1 447 ? -14.148 -24.438 8.766 1 22.97 447 SER B C 1
ATOM 10608 O O . SER B 1 447 ? -14.359 -23.5 7.988 1 22.97 447 SER B O 1
ATOM 10610 N N . GLU B 1 448 ? -14.359 -24.016 10.031 1 24.64 448 GLU B N 1
ATOM 10611 C CA . GLU B 1 448 ? -13.781 -23.016 10.93 1 24.64 448 GLU B CA 1
ATOM 10612 C C . GLU B 1 448 ? -12.359 -22.641 10.508 1 24.64 448 GLU B C 1
ATOM 10614 O O . GLU B 1 448 ? -11.406 -23.359 10.797 1 24.64 448 GLU B O 1
ATOM 10619 N N . SER B 1 449 ? -12.078 -22.531 9.305 1 24.38 449 SER B N 1
ATOM 10620 C CA . SER B 1 449 ? -10.742 -21.953 9.336 1 24.38 449 SER B CA 1
ATOM 10621 C C . SER B 1 449 ? -10.625 -20.875 10.406 1 24.38 449 SER B C 1
ATOM 10623 O O . SER B 1 449 ? -11.414 -19.922 10.43 1 24.38 449 SER B O 1
ATOM 10625 N N . ASP B 1 450 ? -10.398 -21.266 11.68 1 23.25 450 ASP B N 1
ATOM 10626 C CA . ASP B 1 450 ? -9.969 -20.625 12.922 1 23.25 450 ASP B CA 1
ATOM 10627 C C . ASP B 1 450 ? -9.102 -19.406 12.641 1 23.25 450 ASP B C 1
ATOM 10629 O O . ASP B 1 450 ? -7.891 -19.516 12.453 1 23.25 450 ASP B O 1
ATOM 10633 N N . ILE B 1 451 ? -9.414 -18.734 11.672 1 25.11 451 ILE B N 1
ATOM 10634 C CA . ILE B 1 451 ? -8.703 -17.469 11.852 1 25.11 451 ILE B CA 1
ATOM 10635 C C . ILE B 1 451 ? -8.891 -16.969 13.281 1 25.11 451 ILE B C 1
ATOM 10637 O O . ILE B 1 451 ? -10.008 -16.703 13.719 1 25.11 451 ILE B O 1
ATOM 10641 N N . ASP B 1 452 ? -8.219 -17.609 14.195 1 23.56 452 ASP B N 1
ATOM 10642 C CA . ASP B 1 452 ? -8.039 -17.156 15.57 1 23.56 452 ASP B CA 1
ATOM 10643 C C . ASP B 1 452 ? -8.203 -15.648 15.688 1 23.56 452 ASP B C 1
ATOM 10645 O O . ASP B 1 452 ? -7.746 -14.898 14.828 1 23.56 452 ASP B O 1
ATOM 10649 N N . ASP B 1 453 ? -9.219 -15.273 16.406 1 25.14 453 ASP B N 1
ATOM 10650 C CA . ASP B 1 453 ? -9.695 -14.039 17.016 1 25.14 453 ASP B CA 1
ATOM 10651 C C . ASP B 1 453 ? -8.539 -13.117 17.391 1 25.14 453 ASP B C 1
ATOM 10653 O O . ASP B 1 453 ? -8.711 -11.906 17.516 1 25.14 453 ASP B O 1
ATOM 10657 N N . ASP B 1 454 ? -7.43 -13.812 17.891 1 25.12 454 ASP B N 1
ATOM 10658 C CA . ASP B 1 454 ? -6.5 -13.047 18.703 1 25.12 454 ASP B CA 1
ATOM 10659 C C . ASP B 1 454 ? -5.664 -12.102 17.844 1 25.12 454 ASP B C 1
ATOM 10661 O O . ASP B 1 454 ? -4.672 -11.531 18.328 1 25.12 454 ASP B O 1
ATOM 10665 N N . ARG B 1 455 ? -5.719 -12.211 16.641 1 25.11 455 ARG B N 1
ATOM 10666 C CA . ARG B 1 455 ? -4.953 -11.156 15.992 1 25.11 455 ARG B CA 1
ATOM 10667 C C . ARG B 1 455 ? -5.598 -9.797 16.219 1 25.11 455 ARG B C 1
ATOM 10669 O O . ARG B 1 455 ? -5.395 -8.867 15.438 1 25.11 455 ARG B O 1
ATOM 10676 N N . LEU B 1 456 ? -6.781 -9.727 16.984 1 25.98 456 LEU B N 1
ATOM 10677 C CA . LEU B 1 456 ? -6.93 -8.367 17.5 1 25.98 456 LEU B CA 1
ATOM 10678 C C . LEU B 1 456 ? -5.617 -7.863 18.094 1 25.98 456 LEU B C 1
ATOM 10680 O O . LEU B 1 456 ? -4.953 -8.57 18.844 1 25.98 456 LEU B O 1
ATOM 10684 N N . GLY B 1 457 ? -4.816 -7.281 17.406 1 24.55 457 GLY B N 1
ATOM 10685 C CA . GLY B 1 457 ? -3.898 -6.477 18.203 1 24.55 457 GLY B CA 1
ATOM 10686 C C . GLY B 1 457 ? -4.422 -6.164 19.594 1 24.55 457 GLY B C 1
ATOM 10687 O O . GLY B 1 457 ? -5.59 -5.816 19.75 1 24.55 457 GLY B O 1
ATOM 10688 N N . ASP B 1 458 ? -4.152 -7.047 20.516 1 25.69 458 ASP B N 1
ATOM 10689 C CA . ASP B 1 458 ? -4.242 -6.535 21.875 1 25.69 458 ASP B CA 1
ATOM 10690 C C . ASP B 1 458 ? -4.145 -5.012 21.906 1 25.69 458 ASP B C 1
ATOM 10692 O O . ASP B 1 458 ? -3.18 -4.441 21.391 1 25.69 458 ASP B O 1
ATOM 10696 N N . VAL B 1 459 ? -5.16 -4.328 21.797 1 25.27 459 VAL B N 1
ATOM 10697 C CA . VAL B 1 459 ? -5.094 -3.201 22.719 1 25.27 459 VAL B CA 1
ATOM 10698 C C . VAL B 1 459 ? -4.453 -3.646 24.031 1 25.27 459 VAL B C 1
ATOM 10700 O O . VAL B 1 459 ? -5.07 -4.363 24.812 1 25.27 459 VAL B O 1
ATOM 10703 N N . GLN B 1 460 ? -3.324 -4.359 23.984 1 25.44 460 GLN B N 1
ATOM 10704 C CA . GLN B 1 460 ? -2.605 -4.383 25.266 1 25.44 460 GLN B CA 1
ATOM 10705 C C . GLN B 1 460 ? -2.791 -3.072 26.016 1 25.44 460 GLN B C 1
ATOM 10707 O O . GLN B 1 460 ? -2.303 -2.023 25.594 1 25.44 460 GLN B O 1
ATOM 10712 N N . ILE B 1 461 ? -3.926 -2.846 26.703 1 24.16 461 ILE B N 1
ATOM 10713 C CA . ILE B 1 461 ? -3.861 -2.105 27.953 1 24.16 461 ILE B CA 1
ATOM 10714 C C . ILE B 1 461 ? -2.623 -2.529 28.734 1 24.16 461 ILE B C 1
ATOM 10716 O O . ILE B 1 461 ? -2.324 -3.723 28.844 1 24.16 461 ILE B O 1
ATOM 10720 N N . GLY B 1 462 ? -1.663 -1.645 29.031 1 24.98 462 GLY B N 1
ATOM 10721 C CA . GLY B 1 462 ? -0.426 -1.615 29.797 1 24.98 462 GLY B CA 1
ATOM 10722 C C . GLY B 1 462 ? -0.512 -2.385 31.109 1 24.98 462 GLY B C 1
ATOM 10723 O O . GLY B 1 462 ? 0.35 -2.24 31.969 1 24.98 462 GLY B O 1
ATOM 10724 N N . SER B 1 463 ? -1.337 -3.332 31.484 1 23.55 463 SER B N 1
ATOM 10725 C CA . SER B 1 463 ? -1.246 -3.559 32.906 1 23.55 463 SER B CA 1
ATOM 10726 C C . SER B 1 463 ? 0.162 -3.982 33.312 1 23.55 463 SER B C 1
ATOM 10728 O O . SER B 1 463 ? 0.677 -3.537 34.344 1 23.55 463 SER B O 1
ATOM 10730 N N . ASP B 1 464 ? 0.606 -5.156 33.031 1 21.73 464 ASP B N 1
ATOM 10731 C CA . ASP B 1 464 ? 1.341 -5.844 34.094 1 21.73 464 ASP B CA 1
ATOM 10732 C C . ASP B 1 464 ? 2.756 -5.285 34.219 1 21.73 464 ASP B C 1
ATOM 10734 O O . ASP B 1 464 ? 3.574 -5.422 33.312 1 21.73 464 ASP B O 1
ATOM 10738 N N . ASN B 1 465 ? 2.824 -4.012 34.875 1 22.59 465 ASN B N 1
ATOM 10739 C CA . ASN B 1 465 ? 4.031 -3.451 35.469 1 22.59 465 ASN B CA 1
ATOM 10740 C C . ASN B 1 465 ? 4.719 -4.457 36.375 1 22.59 465 ASN B C 1
ATOM 10742 O O . ASN B 1 465 ? 4.297 -4.656 37.531 1 22.59 465 ASN B O 1
ATOM 10746 N N . GLU B 1 466 ? 4.918 -5.691 36.125 1 22.14 466 GLU B N 1
ATOM 10747 C CA . GLU B 1 466 ? 5.586 -6.414 37.188 1 22.14 466 GLU B CA 1
ATOM 10748 C C . GLU B 1 466 ? 6.887 -5.727 37.594 1 22.14 466 GLU B C 1
ATOM 10750 O O . GLU B 1 466 ? 7.504 -6.09 38.594 1 22.14 466 GLU B O 1
ATOM 10755 N N . ASP B 1 467 ? 7.609 -5.043 36.688 1 19.61 467 ASP B N 1
ATOM 10756 C CA . ASP B 1 467 ? 8.953 -4.895 37.25 1 19.61 467 ASP B CA 1
ATOM 10757 C C . ASP B 1 467 ? 8.953 -3.924 38.406 1 19.61 467 ASP B C 1
ATOM 10759 O O . ASP B 1 467 ? 8.586 -2.756 38.281 1 19.61 467 ASP B O 1
ATOM 10763 N N . GLY B 1 468 ? 8.562 -4.348 39.688 1 21.89 468 GLY B N 1
ATOM 10764 C CA . GLY B 1 468 ? 8.727 -3.781 41 1 21.89 468 GLY B CA 1
ATOM 10765 C C . GLY B 1 468 ? 10.086 -3.16 41.25 1 21.89 468 GLY B C 1
ATOM 10766 O O . GLY B 1 468 ? 10.461 -2.871 42.375 1 21.89 468 GLY B O 1
ATOM 10767 N N . GLY B 1 469 ? 10.945 -2.904 40.25 1 20.36 469 GLY B N 1
ATOM 10768 C CA . GLY B 1 469 ? 12.219 -2.668 40.906 1 20.36 469 GLY B CA 1
ATOM 10769 C C . GLY B 1 469 ? 12.188 -1.495 41.875 1 20.36 469 GLY B C 1
ATOM 10770 O O . GLY B 1 469 ? 12.727 -1.578 42.969 1 20.36 469 GLY B O 1
ATOM 10771 N N . LEU B 1 470 ? 11.969 -0.189 41.375 1 17.8 470 LEU B N 1
ATOM 10772 C CA . LEU B 1 470 ? 12.781 0.774 42.125 1 17.8 470 LEU B CA 1
ATOM 10773 C C . LEU B 1 470 ? 12.188 1.037 43.5 1 17.8 470 LEU B C 1
ATOM 10775 O O . LEU B 1 470 ? 11.031 1.441 43.625 1 17.8 470 LEU B O 1
ATOM 10779 N N . SER B 1 471 ? 12.562 0.306 44.562 1 19.58 471 SER B N 1
ATOM 10780 C CA . SER B 1 471 ? 12.477 0.517 46 1 19.58 471 SER B CA 1
ATOM 10781 C C . SER B 1 471 ? 12.938 1.922 46.375 1 19.58 471 SER B C 1
ATOM 10783 O O . SER B 1 471 ? 13.359 2.158 47.531 1 19.58 471 SER B O 1
ATOM 10785 N N . SER B 1 472 ? 12.781 2.998 45.594 1 17.59 472 SER B N 1
ATOM 10786 C CA . SER B 1 472 ? 13.391 4.125 46.312 1 17.59 472 SER B CA 1
ATOM 10787 C C . SER B 1 472 ? 12.812 4.281 47.719 1 17.59 472 SER B C 1
ATOM 10789 O O . SER B 1 472 ? 11.586 4.281 47.875 1 17.59 472 SER B O 1
ATOM 10791 N N . ASP B 1 473 ? 13.602 3.986 48.75 1 18.7 473 ASP B N 1
ATOM 10792 C CA . ASP B 1 473 ? 13.695 4.023 50.219 1 18.7 473 ASP B CA 1
ATOM 10793 C C . ASP B 1 473 ? 13.273 5.387 50.75 1 18.7 473 ASP B C 1
ATOM 10795 O O . ASP B 1 473 ? 13.766 6.422 50.312 1 18.7 473 ASP B O 1
ATOM 10799 N N . ASN B 1 474 ? 12.031 5.508 51.188 1 19.16 474 ASN B N 1
ATOM 10800 C CA . ASN B 1 474 ? 11.5 6.484 52.125 1 19.16 474 ASN B CA 1
ATOM 10801 C C . ASN B 1 474 ? 12.422 6.664 53.344 1 19.16 474 ASN B C 1
ATOM 10803 O O . ASN B 1 474 ? 12.938 5.688 53.875 1 19.16 474 ASN B O 1
ATOM 10807 N N . VAL B 1 475 ? 12.977 7.906 53.594 1 19.77 475 VAL B N 1
ATOM 10808 C CA . VAL B 1 475 ? 13.781 8.523 54.625 1 19.77 475 VAL B CA 1
ATOM 10809 C C . VAL B 1 475 ? 13.047 8.414 55.969 1 19.77 475 VAL B C 1
ATOM 10811 O O . VAL B 1 475 ? 13.445 9.039 56.969 1 19.77 475 VAL B O 1
ATOM 10814 N N . GLN B 1 476 ? 11.977 7.66 56.219 1 18.84 476 GLN B N 1
ATOM 10815 C CA . GLN B 1 476 ? 11.594 7.883 57.594 1 18.84 476 GLN B CA 1
ATOM 10816 C C . GLN B 1 476 ? 12.727 7.508 58.562 1 18.84 476 GLN B C 1
ATOM 10818 O O . GLN B 1 476 ? 13.555 6.645 58.25 1 18.84 476 GLN B O 1
ATOM 10823 N N . PRO B 1 477 ? 12.961 8.383 59.688 1 21.55 477 PRO B N 1
ATOM 10824 C CA . PRO B 1 477 ? 13.914 8.203 60.781 1 21.55 477 PRO B CA 1
ATOM 10825 C C . PRO B 1 477 ? 13.875 6.793 61.344 1 21.55 477 PRO B C 1
ATOM 10827 O O . PRO B 1 477 ? 12.914 6.047 61.125 1 21.55 477 PRO B O 1
ATOM 10830 N N . PRO B 1 478 ? 14.727 6.574 62.438 1 20.64 478 PRO B N 1
ATOM 10831 C CA . PRO B 1 478 ? 15.336 5.453 63.156 1 20.64 478 PRO B CA 1
ATOM 10832 C C . PRO B 1 478 ? 14.32 4.645 63.938 1 20.64 478 PRO B C 1
ATOM 10834 O O . PRO B 1 478 ? 14.695 3.775 64.75 1 20.64 478 PRO B O 1
ATOM 10837 N N . ALA B 1 479 ? 12.992 4.98 63.812 1 19.45 479 ALA B N 1
ATOM 10838 C CA . ALA B 1 479 ? 12.414 4.504 65.062 1 19.45 479 ALA B CA 1
ATOM 10839 C C . ALA B 1 479 ? 12.656 3.01 65.25 1 19.45 479 ALA B C 1
ATOM 10841 O O . ALA B 1 479 ? 12.836 2.279 64.25 1 19.45 479 ALA B O 1
ATOM 10842 N N . GLN B 1 480 ? 12.648 2.49 66.5 1 19.38 480 GLN B N 1
ATOM 10843 C CA . GLN B 1 480 ? 13.18 1.388 67.25 1 19.38 480 GLN B CA 1
ATOM 10844 C C . GLN B 1 480 ? 12.695 0.042 66.75 1 19.38 480 GLN B C 1
ATOM 10846 O O . GLN B 1 480 ? 13.5 -0.851 66.5 1 19.38 480 GLN B O 1
ATOM 10851 N N . ASP B 1 481 ? 11.688 -0.541 67.438 1 18.11 481 ASP B N 1
ATOM 10852 C CA . ASP B 1 481 ? 11.789 -1.815 68.125 1 18.11 481 ASP B CA 1
ATOM 10853 C C . ASP B 1 481 ? 11.438 -2.98 67.25 1 18.11 481 ASP B C 1
ATOM 10855 O O . ASP B 1 481 ? 12.141 -3.994 67.188 1 18.11 481 ASP B O 1
ATOM 10859 N N . ALA B 1 482 ? 10.102 -3.125 66.875 1 19.88 482 ALA B N 1
ATOM 10860 C CA . ALA B 1 482 ? 9.375 -4.344 67.188 1 19.88 482 ALA B CA 1
ATOM 10861 C C . ALA B 1 482 ? 9.578 -5.43 66.125 1 19.88 482 ALA B C 1
ATOM 10863 O O . ALA B 1 482 ? 9.82 -5.129 65 1 19.88 482 ALA B O 1
ATOM 10864 N N . THR B 1 483 ? 9.633 -6.727 66.438 1 19.91 483 THR B N 1
ATOM 10865 C CA . THR B 1 483 ? 10.195 -8.039 66.125 1 19.91 483 THR B CA 1
ATOM 10866 C C . THR B 1 483 ? 9.5 -8.641 64.938 1 19.91 483 THR B C 1
ATOM 10868 O O . THR B 1 483 ? 10.094 -9.438 64.188 1 19.91 483 THR B O 1
ATOM 10871 N N . GLY B 1 484 ? 8.195 -8.414 64.625 1 17.98 484 GLY B N 1
ATOM 10872 C CA . GLY B 1 484 ? 7.445 -9.617 64.312 1 17.98 484 GLY B CA 1
ATOM 10873 C C . GLY B 1 484 ? 7.609 -10.055 62.875 1 17.98 484 GLY B C 1
ATOM 10874 O O . GLY B 1 484 ? 7.906 -9.234 62 1 17.98 484 GLY B O 1
ATOM 10875 N N . LYS B 1 485 ? 7.863 -11.344 62.562 1 23.3 485 LYS B N 1
ATOM 10876 C CA . LYS B 1 485 ? 8.242 -12.219 61.469 1 23.3 485 LYS B CA 1
ATOM 10877 C C . LYS B 1 485 ? 7.188 -12.195 60.344 1 23.3 485 LYS B C 1
ATOM 10879 O O . LYS B 1 485 ? 7.152 -13.094 59.5 1 23.3 485 LYS B O 1
ATOM 10884 N N . GLY B 1 486 ? 6.5 -11.031 60.031 1 19.2 486 GLY B N 1
ATOM 10885 C CA . GLY B 1 486 ? 5.273 -11.312 59.281 1 19.2 486 GLY B CA 1
ATOM 10886 C C . GLY B 1 486 ? 5.52 -11.961 57.938 1 19.2 486 GLY B C 1
ATOM 10887 O O . GLY B 1 486 ? 6.562 -11.742 57.312 1 19.2 486 GLY B O 1
ATOM 10888 N N . ALA B 1 487 ? 4.82 -13.125 57.594 1 21.03 487 ALA B N 1
ATOM 10889 C CA . ALA B 1 487 ? 4.742 -14.133 56.562 1 21.03 487 ALA B CA 1
ATOM 10890 C C . ALA B 1 487 ? 4.492 -13.484 55.188 1 21.03 487 ALA B C 1
ATOM 10892 O O . ALA B 1 487 ? 3.561 -12.695 55.031 1 21.03 487 ALA B O 1
ATOM 10893 N N . ARG B 1 488 ? 5.492 -13.266 54.438 1 23.22 488 ARG B N 1
ATOM 10894 C CA . ARG B 1 488 ? 5.484 -12.656 53.094 1 23.22 488 ARG B CA 1
ATOM 10895 C C . ARG B 1 488 ? 4.582 -13.438 52.156 1 23.22 488 ARG B C 1
ATOM 10897 O O . ARG B 1 488 ? 4.898 -14.562 51.781 1 23.22 488 ARG B O 1
ATOM 10904 N N . SER B 1 489 ? 3.193 -13.445 52.5 1 22.52 489 SER B N 1
ATOM 10905 C CA . SER B 1 489 ? 2.258 -14.156 51.625 1 22.52 489 SER B CA 1
ATOM 10906 C C . SER B 1 489 ? 2.43 -13.75 50.188 1 22.52 489 SER B C 1
ATOM 10908 O O . SER B 1 489 ? 2.436 -12.562 49.844 1 22.52 489 SER B O 1
ATOM 10910 N N . THR B 1 490 ? 3.223 -14.391 49.438 1 25.73 490 THR B N 1
ATOM 10911 C CA . THR B 1 490 ? 3.568 -14.344 48.031 1 25.73 490 THR B CA 1
ATOM 10912 C C . THR B 1 490 ? 2.311 -14.32 47.156 1 25.73 490 THR B C 1
ATOM 10914 O O . THR B 1 490 ? 2.361 -14.648 45.969 1 25.73 490 THR B O 1
ATOM 10917 N N . GLY B 1 491 ? 1.143 -13.773 47.656 1 25.19 491 GLY B N 1
ATOM 10918 C CA . GLY B 1 491 ? -0.069 -13.875 46.844 1 25.19 491 GLY B CA 1
ATOM 10919 C C . GLY B 1 491 ? 0.094 -13.328 45.438 1 25.19 491 GLY B C 1
ATOM 10920 O O . GLY B 1 491 ? 0.65 -12.242 45.25 1 25.19 491 GLY B O 1
ATOM 10921 N N . ARG B 1 492 ? 0.319 -14.227 44.375 1 27.92 492 ARG B N 1
ATOM 10922 C CA . ARG B 1 492 ? 0.168 -14 42.938 1 27.92 492 ARG B CA 1
ATOM 10923 C C . ARG B 1 492 ? -1.007 -13.07 42.656 1 27.92 492 ARG B C 1
ATOM 10925 O O . ARG B 1 492 ? -2.164 -13.5 42.688 1 27.92 492 ARG B O 1
ATOM 10932 N N . GLN B 1 493 ? -1.079 -11.945 43.125 1 25.86 493 GLN B N 1
ATOM 10933 C CA . GLN B 1 493 ? -2.238 -11.109 42.844 1 25.86 493 GLN B CA 1
ATOM 10934 C C . GLN B 1 493 ? -2.486 -11.047 41.344 1 25.86 493 GLN B C 1
ATOM 10936 O O . GLN B 1 493 ? -1.593 -10.688 40.562 1 25.86 493 GLN B O 1
ATOM 10941 N N . GLY B 1 494 ? -3.268 -11.977 40.688 1 32.09 494 GLY B N 1
ATOM 10942 C CA . GLY B 1 494 ? -3.857 -12.047 39.344 1 32.09 494 GLY B CA 1
ATOM 10943 C C . GLY B 1 494 ? -4.031 -10.68 38.719 1 32.09 494 GLY B C 1
ATOM 10944 O O . GLY B 1 494 ? -4.582 -9.766 39.312 1 32.09 494 GLY B O 1
ATOM 10945 N N . LYS B 1 495 ? -3.135 -10.273 38.125 1 32.66 495 LYS B N 1
ATOM 10946 C CA . LYS B 1 495 ? -3.332 -8.992 37.438 1 32.66 495 LYS B CA 1
ATOM 10947 C C . LYS B 1 495 ? -4.762 -8.859 36.906 1 32.66 495 LYS B C 1
ATOM 10949 O O . LYS B 1 495 ? -5.219 -9.695 36.125 1 32.66 495 LYS B O 1
ATOM 10954 N N . ALA B 1 496 ? -5.648 -8.516 37.469 1 37.66 496 ALA B N 1
ATOM 10955 C CA . ALA B 1 496 ? -7.066 -8.32 37.188 1 37.66 496 ALA B CA 1
ATOM 10956 C C . ALA B 1 496 ? -7.262 -7.738 35.781 1 37.66 496 ALA B C 1
ATOM 10958 O O . ALA B 1 496 ? -6.672 -6.707 35.438 1 37.66 496 ALA B O 1
ATOM 10959 N N . LYS B 1 497 ? -7.48 -8.438 34.656 1 50.88 497 LYS B N 1
ATOM 10960 C CA . LYS B 1 497 ? -7.852 -8.078 33.281 1 50.88 497 LYS B CA 1
ATOM 10961 C C . LYS B 1 497 ? -8.68 -6.801 33.25 1 50.88 497 LYS B C 1
ATOM 10963 O O . LYS B 1 497 ? -9.695 -6.695 33.938 1 50.88 497 LYS B O 1
ATOM 10968 N N . ARG B 1 498 ? -8.039 -5.68 32.875 1 62.66 498 ARG B N 1
ATOM 10969 C CA . ARG B 1 498 ? -8.734 -4.395 32.844 1 62.66 498 ARG B CA 1
ATOM 10970 C C . ARG B 1 498 ? -10.102 -4.527 32.188 1 62.66 498 ARG B C 1
ATOM 10972 O O . ARG B 1 498 ? -10.234 -5.195 31.156 1 62.66 498 ARG B O 1
ATOM 10979 N N . ALA B 1 499 ? -11.102 -4.195 32.844 1 79.5 499 ALA B N 1
ATOM 10980 C CA . ALA B 1 499 ? -12.453 -4.18 32.281 1 79.5 499 ALA B CA 1
ATOM 10981 C C . ALA B 1 499 ? -12.531 -3.291 31.047 1 79.5 499 ALA B C 1
ATOM 10983 O O . ALA B 1 499 ? -11.867 -2.256 30.969 1 79.5 499 ALA B O 1
ATOM 10984 N N . LEU B 1 500 ? -13.18 -3.689 29.984 1 88.81 500 LEU B N 1
ATOM 10985 C CA . LEU B 1 500 ? -13.352 -2.914 28.766 1 88.81 500 LEU B CA 1
ATOM 10986 C C . LEU B 1 500 ? -14.094 -1.613 29.047 1 88.81 500 LEU B C 1
ATOM 10988 O O . LEU B 1 500 ? -15.102 -1.611 29.766 1 88.81 500 LEU B O 1
ATOM 10992 N N . THR B 1 501 ? -13.492 -0.503 28.625 1 90.44 501 THR B N 1
ATOM 10993 C CA . THR B 1 501 ? -14.188 0.777 28.672 1 90.44 501 THR B CA 1
ATOM 10994 C C . THR B 1 501 ? -15.312 0.822 27.625 1 90.44 501 THR B C 1
ATOM 10996 O O . THR B 1 501 ? -15.367 -0.026 26.734 1 90.44 501 THR B O 1
ATOM 10999 N N . PRO B 1 502 ? -16.172 1.701 27.781 1 90.81 502 PRO B N 1
ATOM 11000 C CA . PRO B 1 502 ? -17.219 1.83 26.766 1 90.81 502 PRO B CA 1
ATOM 11001 C C . PRO B 1 502 ? -16.672 2.027 25.359 1 90.81 502 PRO B C 1
ATOM 11003 O O . PRO B 1 502 ? -17.234 1.534 24.391 1 90.81 502 PRO B O 1
ATOM 11006 N N . VAL B 1 503 ? -15.578 2.773 25.281 1 93.62 503 VAL B N 1
ATOM 11007 C CA . VAL B 1 503 ? -14.945 2.996 23.984 1 93.62 503 VAL B CA 1
ATOM 11008 C C . VAL B 1 503 ? -14.398 1.679 23.438 1 93.62 503 VAL B C 1
ATOM 11010 O O . VAL B 1 503 ? -14.531 1.387 22.25 1 93.62 503 VAL B O 1
ATOM 11013 N N . ASP B 1 504 ? -13.859 0.9 24.312 1 92.62 504 ASP B N 1
ATOM 11014 C CA . ASP B 1 504 ? -13.344 -0.409 23.938 1 92.62 504 ASP B CA 1
ATOM 11015 C C . ASP B 1 504 ? -14.461 -1.312 23.422 1 92.62 504 ASP B C 1
ATOM 11017 O O . ASP B 1 504 ? -14.289 -2.033 22.438 1 92.62 504 ASP B O 1
ATOM 11021 N N . LYS B 1 505 ? -15.516 -1.314 24.156 1 91.69 505 LYS B N 1
ATOM 11022 C CA . LYS B 1 505 ? -16.656 -2.145 23.797 1 91.69 505 LYS B CA 1
ATOM 11023 C C . LYS B 1 505 ? -17.172 -1.777 22.406 1 91.69 505 LYS B C 1
ATOM 11025 O O . LYS B 1 505 ? -17.359 -2.65 21.562 1 91.69 505 LYS B O 1
ATOM 11030 N N . LEU B 1 506 ? -17.391 -0.484 22.219 1 93 506 LEU B N 1
ATOM 11031 C CA . LEU B 1 506 ? -17.859 -0.014 20.922 1 93 506 LEU B CA 1
ATOM 11032 C C . LEU B 1 506 ? -16.891 -0.398 19.812 1 93 506 LEU B C 1
ATOM 11034 O O . LEU B 1 506 ? -17.312 -0.878 18.766 1 93 506 LEU B O 1
ATOM 11038 N N . HIS B 1 507 ? -15.617 -0.127 20.062 1 92.12 507 HIS B N 1
ATOM 11039 C CA . HIS B 1 507 ? -14.586 -0.42 19.078 1 92.12 507 HIS B CA 1
ATOM 11040 C C . HIS B 1 507 ? -14.555 -1.906 18.734 1 92.12 507 HIS B C 1
ATOM 11042 O O . HIS B 1 507 ? -14.414 -2.275 17.562 1 92.12 507 HIS B O 1
ATOM 11048 N N . ALA B 1 508 ? -14.664 -2.74 19.734 1 90.12 508 ALA B N 1
ATOM 11049 C CA . ALA B 1 508 ? -14.656 -4.184 19.516 1 90.12 508 ALA B CA 1
ATOM 11050 C C . ALA B 1 508 ? -15.812 -4.613 18.625 1 90.12 508 ALA B C 1
ATOM 11052 O O . ALA B 1 508 ? -15.641 -5.457 17.734 1 90.12 508 ALA B O 1
ATOM 11053 N N . VAL B 1 509 ? -16.922 -4.102 18.844 1 89.5 509 VAL B N 1
ATOM 11054 C CA . VAL B 1 509 ? -18.109 -4.418 18.062 1 89.5 509 VAL B CA 1
ATOM 11055 C C . VAL B 1 509 ? -17.906 -3.969 16.609 1 89.5 509 VAL B C 1
ATOM 11057 O O . VAL B 1 509 ? -18.188 -4.719 15.68 1 89.5 509 VAL B O 1
ATOM 11060 N N . VAL B 1 510 ? -17.406 -2.758 16.484 1 88.75 510 VAL B N 1
ATOM 11061 C CA . VAL B 1 510 ? -17.219 -2.188 15.156 1 88.75 510 VAL B CA 1
ATOM 11062 C C . VAL B 1 510 ? -16.188 -3.018 14.383 1 88.75 510 VAL B C 1
ATOM 11064 O O . VAL B 1 510 ? -16.406 -3.32 13.203 1 88.75 510 VAL B O 1
ATOM 11067 N N . VAL B 1 511 ? -15.125 -3.348 15.047 1 86.25 511 VAL B N 1
ATOM 11068 C CA . VAL B 1 511 ? -14.086 -4.156 14.414 1 86.25 511 VAL B CA 1
ATOM 11069 C C . VAL B 1 511 ? -14.672 -5.504 13.992 1 86.25 511 VAL B C 1
ATOM 11071 O O . VAL B 1 511 ? -14.391 -5.992 12.898 1 86.25 511 VAL B O 1
ATOM 11074 N N . ASP B 1 512 ? -15.5 -6.117 14.852 1 84.06 512 ASP B N 1
ATOM 11075 C CA . ASP B 1 512 ? -16.125 -7.398 14.555 1 84.06 512 ASP B CA 1
ATOM 11076 C C . ASP B 1 512 ? -17 -7.301 13.297 1 84.06 512 ASP B C 1
ATOM 11078 O O . ASP B 1 512 ? -16.969 -8.195 12.453 1 84.06 512 ASP B O 1
ATOM 11082 N N . ILE B 1 513 ? -17.688 -6.301 13.172 1 84.06 513 ILE B N 1
ATOM 11083 C CA . ILE B 1 513 ? -18.594 -6.086 12.047 1 84.06 513 ILE B CA 1
ATOM 11084 C C . ILE B 1 513 ? -17.781 -5.898 10.766 1 84.06 513 ILE B C 1
ATOM 11086 O O . ILE B 1 513 ? -18.078 -6.508 9.742 1 84.06 513 ILE B O 1
ATOM 11090 N N . LEU B 1 514 ? -16.75 -5.105 10.852 1 81.12 514 LEU B N 1
ATOM 11091 C CA . LEU B 1 514 ? -16.078 -4.629 9.648 1 81.12 514 LEU B CA 1
ATOM 11092 C C . LEU B 1 514 ? -15.055 -5.648 9.148 1 81.12 514 LEU B C 1
ATOM 11094 O O . LEU B 1 514 ? -14.578 -5.555 8.016 1 81.12 514 LEU B O 1
ATOM 11098 N N . ARG B 1 515 ? -14.789 -6.66 9.891 1 73.38 515 ARG B N 1
ATOM 11099 C CA . ARG B 1 515 ? -13.789 -7.656 9.531 1 73.38 515 ARG B CA 1
ATOM 11100 C C . ARG B 1 515 ? -14.359 -8.672 8.547 1 73.38 515 ARG B C 1
ATOM 11102 O O . ARG B 1 515 ? -13.609 -9.422 7.914 1 73.38 515 ARG B O 1
ATOM 11109 N N . SER B 1 516 ? -15.672 -8.75 8.469 1 69.31 516 SER B N 1
ATOM 11110 C CA . SER B 1 516 ? -16.328 -9.727 7.602 1 69.31 516 SER B CA 1
ATOM 11111 C C . SER B 1 516 ? -17.344 -9.055 6.676 1 69.31 516 SER B C 1
ATOM 11113 O O . SER B 1 516 ? -18.125 -8.227 7.117 1 69.31 516 SER B O 1
ATOM 11115 N N . GLU B 1 517 ? -17.188 -9.406 5.438 1 69.56 517 GLU B N 1
ATOM 11116 C CA . GLU B 1 517 ? -18.141 -8.859 4.477 1 69.56 517 GLU B CA 1
ATOM 11117 C C . GLU B 1 517 ? -19.562 -9.258 4.824 1 69.56 517 GLU B C 1
ATOM 11119 O O . GLU B 1 517 ? -20.5 -8.453 4.695 1 69.56 517 GLU B O 1
ATOM 11124 N N . VAL B 1 518 ? -19.75 -10.516 5.227 1 68.56 518 VAL B N 1
ATOM 11125 C CA . VAL B 1 518 ? -21.062 -11.031 5.578 1 68.56 518 VAL B CA 1
ATOM 11126 C C . VAL B 1 518 ? -21.641 -10.227 6.746 1 68.56 518 VAL B C 1
ATOM 11128 O O . VAL B 1 518 ? -22.812 -9.859 6.738 1 68.56 518 VAL B O 1
ATOM 11131 N N . ARG B 1 519 ? -20.797 -9.938 7.691 1 78.25 519 ARG B N 1
ATOM 11132 C CA . ARG B 1 519 ? -21.25 -9.188 8.867 1 78.25 519 ARG B CA 1
ATOM 11133 C C . ARG B 1 519 ? -21.562 -7.742 8.508 1 78.25 519 ARG B C 1
ATOM 11135 O O . ARG B 1 519 ? -22.484 -7.148 9.07 1 78.25 519 ARG B O 1
ATOM 11142 N N . ARG B 1 520 ? -20.781 -7.156 7.582 1 79.69 520 ARG B N 1
ATOM 11143 C CA . ARG B 1 520 ? -21.047 -5.801 7.113 1 79.69 520 ARG B CA 1
ATOM 11144 C C . ARG B 1 520 ? -22.438 -5.691 6.5 1 79.69 520 ARG B C 1
ATOM 11146 O O . ARG B 1 520 ? -23.188 -4.758 6.801 1 79.69 520 ARG B O 1
ATOM 11153 N N . LYS B 1 521 ? -22.75 -6.645 5.68 1 74.75 521 LYS B N 1
ATOM 11154 C CA . LYS B 1 521 ? -24.047 -6.641 5.02 1 74.75 521 LYS B CA 1
ATOM 11155 C C . LYS B 1 521 ? -25.172 -6.824 6.031 1 74.75 521 LYS B C 1
ATOM 11157 O O . LYS B 1 521 ? -26.219 -6.164 5.941 1 74.75 521 LYS B O 1
ATOM 11162 N N . ARG B 1 522 ? -24.953 -7.742 6.898 1 79.69 522 ARG B N 1
ATOM 11163 C CA . ARG B 1 522 ? -25.938 -7.973 7.941 1 79.69 522 ARG B CA 1
ATOM 11164 C C . ARG B 1 522 ? -26.172 -6.711 8.766 1 79.69 522 ARG B C 1
ATOM 11166 O O . ARG B 1 522 ? -27.312 -6.391 9.117 1 79.69 522 ARG B O 1
ATOM 11173 N N . MET B 1 523 ? -25.094 -6.039 9.086 1 85.19 523 MET B N 1
ATOM 11174 C CA . MET B 1 523 ? -25.219 -4.812 9.867 1 85.19 523 MET B CA 1
ATOM 11175 C C . MET B 1 523 ? -25.969 -3.734 9.078 1 85.19 523 MET B C 1
ATOM 11177 O O . MET B 1 523 ? -26.781 -2.998 9.641 1 85.19 523 MET B O 1
ATOM 11181 N N . CYS B 1 524 ? -25.625 -3.641 7.844 1 81.12 524 CYS B N 1
ATOM 11182 C CA . CYS B 1 524 ? -26.328 -2.676 7.004 1 81.12 524 CYS B CA 1
ATOM 11183 C C . CYS B 1 524 ? -27.828 -2.938 7.008 1 81.12 524 CYS B C 1
ATOM 11185 O O . CYS B 1 524 ? -28.625 -2.002 7.086 1 81.12 524 CYS B O 1
ATOM 11187 N N . ARG B 1 525 ? -28.203 -4.148 6.965 1 78.44 525 ARG B N 1
ATOM 11188 C CA . ARG B 1 525 ? -29.609 -4.508 7 1 78.44 525 ARG B CA 1
ATOM 11189 C C . ARG B 1 525 ? -30.25 -4.125 8.336 1 78.44 525 ARG B C 1
ATOM 11191 O O . ARG B 1 525 ? -31.375 -3.633 8.375 1 78.44 525 ARG B O 1
ATOM 11198 N N . LEU B 1 526 ? -29.484 -4.398 9.344 1 81.19 526 LEU B N 1
ATOM 11199 C CA . LEU B 1 526 ? -29.969 -4.051 10.672 1 81.19 526 LEU B CA 1
ATOM 11200 C C . LEU B 1 526 ? -30.172 -2.543 10.797 1 81.19 526 LEU B C 1
ATOM 11202 O O . LEU B 1 526 ? -31.141 -2.094 11.398 1 81.19 526 LEU B O 1
ATOM 11206 N N . ILE B 1 527 ? -29.25 -1.77 10.312 1 83.38 527 ILE B N 1
ATOM 11207 C CA . ILE B 1 527 ? -29.328 -0.313 10.359 1 83.38 527 ILE B CA 1
ATOM 11208 C C . ILE B 1 527 ? -30.531 0.178 9.562 1 83.38 527 ILE B C 1
ATOM 11210 O O . ILE B 1 527 ? -31.266 1.054 10.023 1 83.38 527 ILE B O 1
ATOM 11214 N N . GLN B 1 528 ? -30.766 -0.422 8.469 1 78.25 528 GLN B N 1
ATOM 11215 C CA . GLN B 1 528 ? -31.891 -0.04 7.621 1 78.25 528 GLN B CA 1
ATOM 11216 C C . GLN B 1 528 ? -33.219 -0.318 8.32 1 78.25 528 GLN B C 1
ATOM 11218 O O . GLN B 1 528 ? -34.188 0.439 8.164 1 78.25 528 GLN B O 1
ATOM 11223 N N . GLN B 1 529 ? -33.188 -1.341 9.07 1 76.69 529 GLN B N 1
ATOM 11224 C CA . GLN B 1 529 ? -34.406 -1.77 9.734 1 76.69 529 GLN B CA 1
ATOM 11225 C C . GLN B 1 529 ? -34.656 -0.955 11 1 76.69 529 GLN B C 1
ATOM 11227 O O . GLN B 1 529 ? -35.812 -0.629 11.32 1 76.69 529 GLN B O 1
ATOM 11232 N N . LEU B 1 530 ? -33.594 -0.597 11.68 1 78.06 530 LEU B N 1
ATOM 11233 C CA . LEU B 1 530 ? -33.75 -0.122 13.047 1 78.06 530 LEU B CA 1
ATOM 11234 C C . LEU B 1 530 ? -33.531 1.384 13.133 1 78.06 530 LEU B C 1
ATOM 11236 O O . LEU B 1 530 ? -34.031 2.041 14.047 1 78.06 530 LEU B O 1
ATOM 11240 N N . CYS B 1 531 ? -32.688 1.922 12.305 1 77.62 531 CYS B N 1
ATOM 11241 C CA . CYS B 1 531 ? -32.312 3.316 12.461 1 77.62 531 CYS B CA 1
ATOM 11242 C C . CYS B 1 531 ? -33.25 4.242 11.703 1 77.62 531 CYS B C 1
ATOM 11244 O O . CYS B 1 531 ? -34 3.799 10.828 1 77.62 531 CYS B O 1
ATOM 11246 N N . ASP B 1 532 ? -33.188 5.512 12.125 1 75.56 532 ASP B N 1
ATOM 11247 C CA . ASP B 1 532 ? -34.062 6.516 11.531 1 75.56 532 ASP B CA 1
ATOM 11248 C C . ASP B 1 532 ? -33.594 6.875 10.117 1 75.56 532 ASP B C 1
ATOM 11250 O O . ASP B 1 532 ? -32.562 6.406 9.664 1 75.56 532 ASP B O 1
ATOM 11254 N N . LYS B 1 533 ? -34.406 7.648 9.477 1 72.06 533 LYS B N 1
ATOM 11255 C CA . LYS B 1 533 ? -34.188 8.008 8.07 1 72.06 533 LYS B CA 1
ATOM 11256 C C . LYS B 1 533 ? -32.875 8.719 7.879 1 72.06 533 LYS B C 1
ATOM 11258 O O . LYS B 1 533 ? -32.219 8.562 6.844 1 72.06 533 LYS B O 1
ATOM 11263 N N . ASP B 1 534 ? -32.531 9.461 8.945 1 71.25 534 ASP B N 1
ATOM 11264 C CA . ASP B 1 534 ? -31.281 10.234 8.812 1 71.25 534 ASP B CA 1
ATOM 11265 C C . ASP B 1 534 ? -30.062 9.336 8.984 1 71.25 534 ASP B C 1
ATOM 11267 O O . ASP B 1 534 ? -28.969 9.664 8.508 1 71.25 534 ASP B O 1
ATOM 11271 N N . SER B 1 535 ? -30.234 8.188 9.625 1 77.06 535 SER B N 1
ATOM 11272 C CA . SER B 1 535 ? -29.094 7.363 9.984 1 77.06 535 SER B CA 1
ATOM 11273 C C . SER B 1 535 ? -29.094 6.051 9.203 1 77.06 535 SER B C 1
ATOM 11275 O O . SER B 1 535 ? -28.125 5.297 9.25 1 77.06 535 SER B O 1
ATOM 11277 N N . LYS B 1 536 ? -30.141 5.766 8.445 1 75.81 536 LYS B N 1
ATOM 11278 C CA . LYS B 1 536 ? -30.328 4.469 7.793 1 75.81 536 LYS B CA 1
ATOM 11279 C C . LYS B 1 536 ? -29.281 4.242 6.711 1 75.81 536 LYS B C 1
ATOM 11281 O O . LYS B 1 536 ? -29.047 3.107 6.297 1 75.81 536 LYS B O 1
ATOM 11286 N N . HIS B 1 537 ? -28.719 5.352 6.316 1 75.12 537 HIS B N 1
ATOM 11287 C CA . HIS B 1 537 ? -27.75 5.223 5.238 1 75.12 537 HIS B CA 1
ATOM 11288 C C . HIS B 1 537 ? -26.328 5.203 5.777 1 75.12 537 HIS B C 1
ATOM 11290 O O . HIS B 1 537 ? -25.359 5.078 5.012 1 75.12 537 HIS B O 1
ATOM 11296 N N . LEU B 1 538 ? -26.188 5.262 7.039 1 80.94 538 LEU B N 1
ATOM 11297 C CA . LEU B 1 538 ? -24.859 5.379 7.633 1 80.94 538 LEU B CA 1
ATOM 11298 C C . LEU B 1 538 ? -24.266 4 7.891 1 80.94 538 LEU B C 1
ATOM 11300 O O . LEU B 1 538 ? -24.984 3.01 7.992 1 80.94 538 LEU B O 1
ATOM 11304 N N . VAL B 1 539 ? -22.922 3.912 7.816 1 85.88 539 VAL B N 1
ATOM 11305 C CA . VAL B 1 539 ? -22.203 2.693 8.148 1 85.88 539 VAL B CA 1
ATOM 11306 C C . VAL B 1 539 ? -21.234 2.967 9.297 1 85.88 539 VAL B C 1
ATOM 11308 O O . VAL B 1 539 ? -20.828 4.109 9.523 1 85.88 539 VAL B O 1
ATOM 11311 N N . PRO B 1 540 ? -20.906 1.995 10.023 1 86.69 540 PRO B N 1
ATOM 11312 C CA . PRO B 1 540 ? -19.969 2.195 11.133 1 86.69 540 PRO B CA 1
ATOM 11313 C C . PRO B 1 540 ? -18.594 2.686 10.664 1 86.69 540 PRO B C 1
ATOM 11315 O O . PRO B 1 540 ? -18.188 2.412 9.531 1 86.69 540 PRO B O 1
ATOM 11318 N N . ILE B 1 541 ? -17.969 3.463 11.57 1 87.06 541 ILE B N 1
ATOM 11319 C CA . ILE B 1 541 ? -16.609 3.971 11.336 1 87.06 541 ILE B CA 1
ATOM 11320 C C . ILE B 1 541 ? -15.641 3.316 12.312 1 87.06 541 ILE B C 1
ATOM 11322 O O . ILE B 1 541 ? -15.914 3.232 13.516 1 87.06 541 ILE B O 1
ATOM 11326 N N . ARG B 1 542 ? -14.57 2.871 11.781 1 86.94 542 ARG B N 1
ATOM 11327 C CA . ARG B 1 542 ? -13.57 2.223 12.617 1 86.94 542 ARG B CA 1
ATOM 11328 C C . ARG B 1 542 ? -12.484 3.211 13.031 1 86.94 542 ARG B C 1
ATOM 11330 O O . ARG B 1 542 ? -12.008 3.996 12.211 1 86.94 542 ARG B O 1
ATOM 11337 N N . SER B 1 543 ? -12.117 3.205 14.258 1 87.94 543 SER B N 1
ATOM 11338 C CA . SER B 1 543 ? -11.07 4.09 14.773 1 87.94 543 SER B CA 1
ATOM 11339 C C . SER B 1 543 ? -9.695 3.445 14.656 1 87.94 543 SER B C 1
ATOM 11341 O O . SER B 1 543 ? -9.578 2.219 14.609 1 87.94 543 SER B O 1
ATOM 11343 N N . MET B 1 544 ? -8.68 4.285 14.508 1 84.62 544 MET B N 1
ATOM 11344 C CA . MET B 1 544 ? -7.27 3.904 14.617 1 84.62 544 MET B CA 1
ATOM 11345 C C . MET B 1 544 ? -6.699 4.324 15.969 1 84.62 544 MET B C 1
ATOM 11347 O O . MET B 1 544 ? -6.789 5.492 16.344 1 84.62 544 MET B O 1
ATOM 11351 N N . PRO B 1 545 ? -6.125 3.512 16.609 1 79.25 545 PRO B N 1
ATOM 11352 C CA . PRO B 1 545 ? -5.637 3.822 17.953 1 79.25 545 PRO B CA 1
ATOM 11353 C C . PRO B 1 545 ? -4.637 4.973 17.969 1 79.25 545 PRO B C 1
ATOM 11355 O O . PRO B 1 545 ? -4.535 5.699 18.969 1 79.25 545 PRO B O 1
ATOM 11358 N N . VAL B 1 546 ? -3.963 5.176 16.953 1 84.69 546 VAL B N 1
ATOM 11359 C CA . VAL B 1 546 ? -2.904 6.18 16.938 1 84.69 546 VAL B CA 1
ATOM 11360 C C . VAL B 1 546 ? -3.5 7.555 16.641 1 84.69 546 VAL B C 1
ATOM 11362 O O . VAL B 1 546 ? -2.859 8.578 16.875 1 84.69 546 VAL B O 1
ATOM 11365 N N . ARG B 1 547 ? -4.758 7.621 16.156 1 88.25 547 ARG B N 1
ATOM 11366 C CA . ARG B 1 547 ? -5.418 8.867 15.797 1 88.25 547 ARG B CA 1
ATOM 11367 C C . ARG B 1 547 ? -6.676 9.086 16.625 1 88.25 547 ARG B C 1
ATOM 11369 O O . ARG B 1 547 ? -7.73 8.523 16.344 1 88.25 547 ARG B O 1
ATOM 11376 N N . TRP B 1 548 ? -6.637 9.992 17.5 1 91.94 548 TRP B N 1
ATOM 11377 C CA . TRP B 1 548 ? -7.762 10.219 18.406 1 91.94 548 TRP B CA 1
ATOM 11378 C C . TRP B 1 548 ? -8.977 10.734 17.641 1 91.94 548 TRP B C 1
ATOM 11380 O O . TRP B 1 548 ? -10.117 10.516 18.062 1 91.94 548 TRP B O 1
ATOM 11390 N N . ASN B 1 549 ? -8.781 11.508 16.562 1 91 549 ASN B N 1
ATOM 11391 C CA . ASN B 1 549 ? -9.898 12.062 15.805 1 91 549 ASN B CA 1
ATOM 11392 C C . ASN B 1 549 ? -10.766 10.961 15.203 1 91 549 ASN B C 1
ATOM 11394 O O . ASN B 1 549 ? -11.969 11.148 15.008 1 91 549 ASN B O 1
ATOM 11398 N N . THR B 1 550 ? -10.141 9.828 14.906 1 90.19 550 THR B N 1
ATOM 11399 C CA . THR B 1 550 ? -10.922 8.703 14.414 1 90.19 550 THR B CA 1
ATOM 11400 C C . THR B 1 550 ? -11.727 8.062 15.547 1 90.19 550 THR B C 1
ATOM 11402 O O . THR B 1 550 ? -12.812 7.527 15.32 1 90.19 550 THR B O 1
ATOM 11405 N N . THR B 1 551 ? -11.156 8.078 16.734 1 91.69 551 THR B N 1
ATOM 11406 C CA . THR B 1 551 ? -11.906 7.629 17.906 1 91.69 551 THR B CA 1
ATOM 11407 C C . THR B 1 551 ? -13.148 8.492 18.109 1 91.69 551 THR B C 1
ATOM 11409 O O . THR B 1 551 ? -14.227 7.969 18.391 1 91.69 551 THR B O 1
ATOM 11412 N N . TYR B 1 552 ? -12.977 9.781 18.016 1 94.19 552 TYR B N 1
ATOM 11413 C CA . TYR B 1 552 ? -14.094 10.711 18.094 1 94.19 552 TYR B CA 1
ATOM 11414 C C . TYR B 1 552 ? -15.148 10.383 17.047 1 94.19 552 TYR B C 1
ATOM 11416 O O . TYR B 1 552 ? -16.344 10.336 17.344 1 94.19 552 TYR B O 1
ATOM 11424 N N . ALA B 1 553 ? -14.695 10.109 15.789 1 92.62 553 ALA B N 1
ATOM 11425 C CA . ALA B 1 553 ? -15.617 9.82 14.688 1 92.62 553 ALA B CA 1
ATOM 11426 C C . ALA B 1 553 ? -16.359 8.508 14.938 1 92.62 553 ALA B C 1
ATOM 11428 O O . ALA B 1 553 ? -17.547 8.398 14.625 1 92.62 553 ALA B O 1
ATOM 11429 N N . GLU B 1 554 ? -15.602 7.523 15.414 1 93.06 554 GLU B N 1
ATOM 11430 C CA . GLU B 1 554 ? -16.219 6.238 15.727 1 93.06 554 GLU B CA 1
ATOM 11431 C C . GLU B 1 554 ? -17.297 6.391 16.797 1 93.06 554 GLU B C 1
ATOM 11433 O O . GLU B 1 554 ? -18.391 5.816 16.672 1 93.06 554 GLU B O 1
ATOM 11438 N N . ILE B 1 555 ? -17.062 7.191 17.828 1 93.69 555 ILE B N 1
ATOM 11439 C CA . ILE B 1 555 ? -18.016 7.438 18.906 1 93.69 555 ILE B CA 1
ATOM 11440 C C . ILE B 1 555 ? -19.234 8.188 18.359 1 93.69 555 ILE B C 1
ATOM 11442 O O . ILE B 1 555 ? -20.375 7.805 18.625 1 93.69 555 ILE B O 1
ATOM 11446 N N . GLU B 1 556 ? -18.906 9.227 17.641 1 91.75 556 GLU B N 1
ATOM 11447 C CA . GLU B 1 556 ? -20 10.031 17.078 1 91.75 556 GLU B CA 1
ATOM 11448 C C . GLU B 1 556 ? -20.906 9.188 16.203 1 91.75 556 GLU B C 1
ATOM 11450 O O . GLU B 1 556 ? -22.141 9.297 16.297 1 91.75 556 GLU B O 1
ATOM 11455 N N . ARG B 1 557 ? -20.297 8.375 15.359 1 90.25 557 ARG B N 1
ATOM 11456 C CA . ARG B 1 557 ? -21.078 7.496 14.484 1 90.25 557 ARG B CA 1
ATOM 11457 C C . ARG B 1 557 ? -21.844 6.461 15.305 1 90.25 557 ARG B C 1
ATOM 11459 O O . ARG B 1 557 ? -23 6.145 14.984 1 90.25 557 ARG B O 1
ATOM 11466 N N . GLY B 1 558 ? -21.156 5.879 16.297 1 89.31 558 GLY B N 1
ATOM 11467 C CA . GLY B 1 558 ? -21.844 4.938 17.172 1 89.31 558 GLY B CA 1
ATOM 11468 C C . GLY B 1 558 ? -23.078 5.52 17.828 1 89.31 558 GLY B C 1
ATOM 11469 O O . GLY B 1 558 ? -24.109 4.848 17.922 1 89.31 558 GLY B O 1
ATOM 11470 N N . LEU B 1 559 ? -23.016 6.746 18.266 1 89.38 559 LEU B N 1
ATOM 11471 C CA . LEU B 1 559 ? -24.141 7.43 18.906 1 89.38 559 LEU B CA 1
ATOM 11472 C C . LEU B 1 559 ? -25.266 7.672 17.906 1 89.38 559 LEU B C 1
ATOM 11474 O O . LEU B 1 559 ? -26.453 7.59 18.281 1 89.38 559 LEU B O 1
ATOM 11478 N N . LYS B 1 560 ? -24.891 7.934 16.703 1 85.75 560 LYS B N 1
ATOM 11479 C CA . LYS B 1 560 ? -25.906 8.133 15.664 1 85.75 560 LYS B CA 1
ATOM 11480 C C . LYS B 1 560 ? -26.625 6.828 15.344 1 85.75 560 LYS B C 1
ATOM 11482 O O . LYS B 1 560 ? -27.812 6.836 15 1 85.75 560 LYS B O 1
ATOM 11487 N N . LEU B 1 561 ? -25.891 5.801 15.438 1 85.44 561 LEU B N 1
ATOM 11488 C CA . LEU B 1 561 ? -26.453 4.5 15.094 1 85.44 561 LEU B CA 1
ATOM 11489 C C . LEU B 1 561 ? -27.125 3.859 16.312 1 85.44 561 LEU B C 1
ATOM 11491 O O . LEU B 1 561 ? -27.578 2.711 16.234 1 85.44 561 LEU B O 1
ATOM 11495 N N . ARG B 1 562 ? -27.141 4.867 17.391 1 76.81 562 ARG B N 1
ATOM 11496 C CA . ARG B 1 562 ? -27.875 4.441 18.578 1 76.81 562 ARG B CA 1
ATOM 11497 C C . ARG B 1 562 ? -29.391 4.574 18.359 1 76.81 562 ARG B C 1
ATOM 11499 O O . ARG B 1 562 ? -29.875 5.637 17.969 1 76.81 562 ARG B O 1
ATOM 11506 N N . PRO B 1 563 ? -30.234 4.129 18.016 1 51.44 563 PRO B N 1
ATOM 11507 C CA . PRO B 1 563 ? -31.625 4.531 17.828 1 51.44 563 PRO B CA 1
ATOM 11508 C C . PRO B 1 563 ? -32.188 5.27 19.031 1 51.44 563 PRO B C 1
ATOM 11510 O O . PRO B 1 563 ? -31.781 5.016 20.172 1 51.44 563 PRO B O 1
ATOM 11513 N N . VAL B 1 564 ? -32.875 6.504 18.797 1 43.72 564 VAL B N 1
ATOM 11514 C CA . VAL B 1 564 ? -33.594 7.492 19.594 1 43.72 564 VAL B CA 1
ATOM 11515 C C . VAL B 1 564 ? -34.562 6.789 20.562 1 43.72 564 VAL B C 1
ATOM 11517 O O . VAL B 1 564 ? -35.375 5.953 20.141 1 43.72 564 VAL B O 1
ATOM 11520 N N . MET B 1 565 ? -34.281 6.648 21.781 1 37.72 565 MET B N 1
ATOM 11521 C CA . MET B 1 565 ? -35.438 6.531 22.656 1 37.72 565 MET B CA 1
ATOM 11522 C C . MET B 1 565 ? -36.469 7.617 22.344 1 37.72 565 MET B C 1
ATOM 11524 O O . MET B 1 565 ? -36.156 8.805 22.344 1 37.72 565 MET B O 1
ATOM 11528 N N . SER B 1 566 ? -37.438 7.531 21.609 1 34.41 566 SER B N 1
ATOM 11529 C CA . SER B 1 566 ? -38.5 8.523 21.594 1 34.41 566 SER B CA 1
ATOM 11530 C C . SER B 1 566 ? -38.812 9.039 22.984 1 34.41 566 SER B C 1
ATOM 11532 O O . SER B 1 566 ? -38.781 8.273 23.953 1 34.41 566 SER B O 1
ATOM 11534 N N . ASP B 1 567 ? -38.688 10.25 23.375 1 34.16 567 ASP B N 1
ATOM 11535 C CA . ASP B 1 567 ? -39.344 10.883 24.531 1 34.16 567 ASP B CA 1
ATOM 11536 C C . ASP B 1 567 ? -40.719 10.273 24.781 1 34.16 567 ASP B C 1
ATOM 11538 O O . ASP B 1 567 ? -41.125 10.148 25.938 1 34.16 567 ASP B O 1
ATOM 11542 N N . ALA B 1 568 ? -41.75 10.172 23.844 1 30.88 568 ALA B N 1
ATOM 11543 C CA . ALA B 1 568 ? -43.094 9.641 24.125 1 30.88 568 ALA B CA 1
ATOM 11544 C C . ALA B 1 568 ? -43 8.227 24.703 1 30.88 568 ALA B C 1
ATOM 11546 O O . ALA B 1 568 ? -43.938 7.762 25.359 1 30.88 568 ALA B O 1
ATOM 11547 N N . LEU B 1 569 ? -42.031 7.469 24.469 1 31.66 569 LEU B N 1
ATOM 11548 C CA . LEU B 1 569 ? -41.969 6.199 25.188 1 31.66 569 LEU B CA 1
ATOM 11549 C C . LEU B 1 569 ? -41.375 6.383 26.578 1 31.66 569 LEU B C 1
ATOM 11551 O O . LEU B 1 569 ? -41.219 5.418 27.328 1 31.66 569 LEU B O 1
ATOM 11555 N N . LYS B 1 570 ? -40.969 7.477 27.188 1 32.91 570 LYS B N 1
ATOM 11556 C CA . LYS B 1 570 ? -41.031 7.59 28.641 1 32.91 570 LYS B CA 1
ATOM 11557 C C . LYS B 1 570 ? -42.406 7.188 29.188 1 32.91 570 LYS B C 1
ATOM 11559 O O . LYS B 1 570 ? -42.5 6.551 30.234 1 32.91 570 LYS B O 1
ATOM 11564 N N . LEU B 1 571 ? -43.562 7.719 28.734 1 30.97 571 LEU B N 1
ATOM 11565 C CA . LEU B 1 571 ? -44.875 7.395 29.297 1 30.97 571 LEU B CA 1
ATOM 11566 C C . LEU B 1 571 ? -45.25 5.945 29.016 1 30.97 571 LEU B C 1
ATOM 11568 O O . LEU B 1 571 ? -45.781 5.254 29.891 1 30.97 571 LEU B O 1
ATOM 11572 N N . TYR B 1 572 ? -45.438 5.43 27.781 1 27.62 572 TYR B N 1
ATOM 11573 C CA . TYR B 1 572 ? -45.844 4.027 27.703 1 27.62 572 TYR B CA 1
ATOM 11574 C C . TYR B 1 572 ? -44.688 3.111 28.078 1 27.62 572 TYR B C 1
ATOM 11576 O O . TYR B 1 572 ? -44.781 1.888 27.953 1 27.62 572 TYR B O 1
ATOM 11584 N N . GLN B 1 573 ? -43.688 3.293 28.703 1 30.02 573 GLN B N 1
ATOM 11585 C CA . GLN B 1 573 ? -43.031 2.289 29.531 1 30.02 573 GLN B CA 1
ATOM 11586 C C . GLN B 1 573 ? -44.031 1.554 30.422 1 30.02 573 GLN B C 1
ATOM 11588 O O . GLN B 1 573 ? -43.688 0.564 31.062 1 30.02 573 GLN B O 1
ATOM 11593 N N . ALA B 1 574 ? -45 2.074 30.938 1 28.86 574 ALA B N 1
ATOM 11594 C CA . ALA B 1 574 ? -45.781 1.186 31.781 1 28.86 574 ALA B CA 1
ATOM 11595 C C . ALA B 1 574 ? -46.344 0.014 30.953 1 28.86 574 ALA B C 1
ATOM 11597 O O . ALA B 1 574 ? -46.438 -1.107 31.469 1 28.86 574 ALA B O 1
ATOM 11598 N N . VAL B 1 575 ? -47.281 0.155 30.047 1 26.88 575 VAL B N 1
ATOM 11599 C CA . VAL B 1 575 ? -47.938 -1.056 29.531 1 26.88 575 VAL B CA 1
ATOM 11600 C C . VAL B 1 575 ? -46.906 -1.892 28.766 1 26.88 575 VAL B C 1
ATOM 11602 O O . VAL B 1 575 ? -46.719 -3.082 29.047 1 26.88 575 VAL B O 1
ATOM 11605 N N . SER B 1 576 ? -47.156 -2.172 27.25 1 26.33 576 SER B N 1
ATOM 11606 C CA . SER B 1 576 ? -46.688 -3.311 26.469 1 26.33 576 SER B CA 1
ATOM 11607 C C . SER B 1 576 ? -45.188 -3.324 26.328 1 26.33 576 SER B C 1
ATOM 11609 O O . SER B 1 576 ? -44.594 -2.436 25.703 1 26.33 576 SER B O 1
ATOM 11611 N N . LEU B 1 577 ? -44.188 -3.527 27.156 1 27.84 577 LEU B N 1
ATOM 11612 C CA . LEU B 1 577 ? -43 -4.238 27.578 1 27.84 577 LEU B CA 1
ATOM 11613 C C . LEU B 1 577 ? -42.469 -5.141 26.453 1 27.84 577 LEU B C 1
ATOM 11615 O O . LEU B 1 577 ? -41.406 -5.719 26.578 1 27.84 577 LEU B O 1
ATOM 11619 N N . THR B 1 578 ? -43.188 -5.836 25.625 1 27.62 578 THR B N 1
ATOM 11620 C CA . THR B 1 578 ? -42.844 -6.906 24.688 1 27.62 578 THR B CA 1
ATOM 11621 C C . THR B 1 578 ? -42.094 -6.359 23.484 1 27.62 578 THR B C 1
ATOM 11623 O O . THR B 1 578 ? -41.469 -7.117 22.75 1 27.62 578 THR B O 1
ATOM 11626 N N . GLY B 1 579 ? -42.5 -5.289 22.797 1 30.2 579 GLY B N 1
ATOM 11627 C CA . GLY B 1 579 ? -41.938 -5.035 21.484 1 30.2 579 GLY B CA 1
ATOM 11628 C C . GLY B 1 579 ? -40.562 -4.371 21.547 1 30.2 579 GLY B C 1
ATOM 11629 O O . GLY B 1 579 ? -40.469 -3.215 21.969 1 30.2 579 GLY B O 1
ATOM 11630 N N . LYS B 1 580 ? -39.438 -4.992 21.75 1 31.28 580 LYS B N 1
ATOM 11631 C CA . LYS B 1 580 ? -38 -4.844 21.75 1 31.28 580 LYS B CA 1
ATOM 11632 C C . LYS B 1 580 ? -37.562 -3.857 20.672 1 31.28 580 LYS B C 1
ATOM 11634 O O . LYS B 1 580 ? -37.562 -4.18 19.484 1 31.28 580 LYS B O 1
ATOM 11639 N N . ARG B 1 581 ? -37.781 -2.572 20.578 1 35.91 581 ARG B N 1
ATOM 11640 C CA . ARG B 1 581 ? -37.188 -1.682 19.594 1 35.91 581 ARG B CA 1
ATOM 11641 C C . ARG B 1 581 ? -35.656 -1.698 19.703 1 35.91 581 ARG B C 1
ATOM 11643 O O . ARG B 1 581 ? -35.094 -1.336 20.734 1 35.91 581 ARG B O 1
ATOM 11650 N N . LEU B 1 582 ? -34.781 -2.537 19.172 1 42.88 582 LEU B N 1
ATOM 11651 C CA . LEU B 1 582 ? -33.438 -3.115 19.141 1 42.88 582 LEU B CA 1
ATOM 11652 C C . LEU B 1 582 ? -32.469 -2.15 18.5 1 42.88 582 LEU B C 1
ATOM 11654 O O . LEU B 1 582 ? -32.75 -1.547 17.469 1 42.88 582 LEU B O 1
ATOM 11658 N N . GLN B 1 583 ? -31.469 -1.308 19.297 1 59.66 583 GLN B N 1
ATOM 11659 C CA . GLN B 1 583 ? -30.219 -0.657 18.938 1 59.66 583 GLN B CA 1
ATOM 11660 C C . GLN B 1 583 ? -29.391 -1.533 18.016 1 59.66 583 GLN B C 1
ATOM 11662 O O . GLN B 1 583 ? -29.125 -2.699 18.312 1 59.66 583 GLN B O 1
ATOM 11667 N N . ALA B 1 584 ? -29.125 -0.707 16.844 1 67.94 584 ALA B N 1
ATOM 11668 C CA . ALA B 1 584 ? -28.484 -1.564 15.844 1 67.94 584 ALA B CA 1
ATOM 11669 C C . ALA B 1 584 ? -27.266 -2.258 16.422 1 67.94 584 ALA B C 1
ATOM 11671 O O . ALA B 1 584 ? -27.078 -3.467 16.25 1 67.94 584 ALA B O 1
ATOM 11672 N N . ILE B 1 585 ? -26.531 -1.494 17.219 1 74.19 585 ILE B N 1
ATOM 11673 C CA . ILE B 1 585 ? -25.297 -2.051 17.766 1 74.19 585 ILE B CA 1
ATOM 11674 C C . ILE B 1 585 ? -25.625 -3.09 18.844 1 74.19 585 ILE B C 1
ATOM 11676 O O . ILE B 1 585 ? -25.078 -4.195 18.828 1 74.19 585 ILE B O 1
ATOM 11680 N N . ASN B 1 586 ? -26.516 -2.729 19.719 1 76.25 586 ASN B N 1
ATOM 11681 C CA . ASN B 1 586 ? -26.891 -3.672 20.766 1 76.25 586 ASN B CA 1
ATOM 11682 C C . ASN B 1 586 ? -27.641 -4.875 20.203 1 76.25 586 ASN B C 1
ATOM 11684 O O . ASN B 1 586 ? -27.484 -5.996 20.688 1 76.25 586 ASN B O 1
ATOM 11688 N N . GLN B 1 587 ? -28.406 -4.621 19.156 1 77.31 587 GLN B N 1
ATOM 11689 C CA . GLN B 1 587 ? -29.078 -5.738 18.484 1 77.31 587 GLN B CA 1
ATOM 11690 C C . GLN B 1 587 ? -28.062 -6.684 17.859 1 77.31 587 GLN B C 1
ATOM 11692 O O . GLN B 1 587 ? -28.25 -7.902 17.859 1 77.31 587 GLN B O 1
ATOM 11697 N N . TRP B 1 588 ? -27.109 -6.082 17.328 1 82.44 588 TRP B N 1
ATOM 11698 C CA . TRP B 1 588 ? -26.016 -6.891 16.781 1 82.44 588 TRP B CA 1
ATOM 11699 C C . TRP B 1 588 ? -25.422 -7.789 17.859 1 82.44 588 TRP B C 1
ATOM 11701 O O . TRP B 1 588 ? -25.234 -8.992 17.641 1 82.44 588 TRP B O 1
ATOM 11711 N N . ILE B 1 589 ? -25.172 -7.242 19.016 1 84.12 589 ILE B N 1
ATOM 11712 C CA . ILE B 1 589 ? -24.562 -7.961 20.109 1 84.12 589 ILE B CA 1
ATOM 11713 C C . ILE B 1 589 ? -25.484 -9.078 20.578 1 84.12 589 ILE B C 1
ATOM 11715 O O . ILE B 1 589 ? -25.031 -10.195 20.859 1 84.12 589 ILE B O 1
ATOM 11719 N N . GLU B 1 590 ? -26.719 -8.781 20.531 1 80.25 590 GLU B N 1
ATOM 11720 C CA . GLU B 1 590 ? -27.703 -9.742 21 1 80.25 590 GLU B CA 1
ATOM 11721 C C . GLU B 1 590 ? -27.812 -10.938 20.062 1 80.25 590 GLU B C 1
ATOM 11723 O O . GLU B 1 590 ? -28.109 -12.055 20.484 1 80.25 590 GLU B O 1
ATOM 11728 N N . GLN B 1 591 ? -27.453 -10.742 18.859 1 80.38 591 GLN B N 1
ATOM 11729 C CA . GLN B 1 591 ? -27.641 -11.781 17.844 1 80.38 591 GLN B CA 1
ATOM 11730 C C . GLN B 1 591 ? -26.375 -12.617 17.688 1 80.38 591 GLN B C 1
ATOM 11732 O O . GLN B 1 591 ? -26.359 -13.586 16.922 1 80.38 591 GLN B O 1
ATOM 11737 N N . LEU B 1 592 ? -25.359 -12.352 18.391 1 82 592 LEU B N 1
ATOM 11738 C CA . LEU B 1 592 ? -24.062 -12.992 18.188 1 82 592 LEU B CA 1
ATOM 11739 C C . LEU B 1 592 ? -24.141 -14.492 18.438 1 82 592 LEU B C 1
ATOM 11741 O O . LEU B 1 592 ? -23.453 -15.281 17.797 1 82 592 LEU B O 1
ATOM 11745 N N . ASP B 1 593 ? -25 -14.891 19.375 1 75.94 593 ASP B N 1
ATOM 11746 C CA . ASP B 1 593 ? -25.031 -16.297 19.734 1 75.94 593 ASP B CA 1
ATOM 11747 C C . ASP B 1 593 ? -26.219 -17 19.078 1 75.94 593 ASP B C 1
ATOM 11749 O O . ASP B 1 593 ? -26.469 -18.188 19.328 1 75.94 593 ASP B O 1
ATOM 11753 N N . LYS B 1 594 ? -26.922 -16.328 18.281 1 76.56 594 LYS B N 1
ATOM 11754 C CA . LYS B 1 594 ? -28.109 -16.906 17.656 1 76.56 594 LYS B CA 1
ATOM 11755 C C . LYS B 1 594 ? -27.734 -18.047 16.703 1 76.56 594 LYS B C 1
ATOM 11757 O O . LYS B 1 594 ? -26.859 -17.875 15.852 1 76.56 594 LYS B O 1
ATOM 11762 N N . GLY B 1 595 ? -28.297 -19.156 16.797 1 70.06 595 GLY B N 1
ATOM 11763 C CA . GLY B 1 595 ? -28.125 -20.281 15.906 1 70.06 595 GLY B CA 1
ATOM 11764 C C . GLY B 1 595 ? -26.859 -21.062 16.172 1 70.06 595 GLY B C 1
ATOM 11765 O O . GLY B 1 595 ? -26.516 -21.984 15.422 1 70.06 595 GLY B O 1
ATOM 11766 N N . LEU B 1 596 ? -26.094 -20.578 17.172 1 77.62 596 LEU B N 1
ATOM 11767 C CA . LEU B 1 596 ? -24.844 -21.266 17.484 1 77.62 596 LEU B CA 1
ATOM 11768 C C . LEU B 1 596 ? -25.047 -22.281 18.609 1 77.62 596 LEU B C 1
ATOM 11770 O O . LEU B 1 596 ? -25.922 -22.109 19.453 1 77.62 596 LEU B O 1
ATOM 11774 N N . THR B 1 597 ? -24.469 -23.469 18.422 1 74.75 597 THR B N 1
ATOM 11775 C CA . THR B 1 597 ? -24.547 -24.484 19.469 1 74.75 597 THR B CA 1
ATOM 11776 C C . THR B 1 597 ? -23.156 -24.922 19.906 1 74.75 597 THR B C 1
ATOM 11778 O O . THR B 1 597 ? -22.156 -24.594 19.266 1 74.75 597 THR B O 1
ATOM 11781 N N . GLY B 1 598 ? -23.016 -25.391 21.047 1 79.5 598 GLY B N 1
ATOM 11782 C CA . GLY B 1 598 ? -21.781 -25.984 21.531 1 79.5 598 GLY B CA 1
ATOM 11783 C C . GLY B 1 598 ? -20.75 -24.953 21.953 1 79.5 598 GLY B C 1
ATOM 11784 O O . GLY B 1 598 ? -21.078 -23.984 22.656 1 79.5 598 GLY B O 1
ATOM 11785 N N . LYS B 1 599 ? -19.516 -25.234 21.688 1 75.94 599 LYS B N 1
ATOM 11786 C CA . LYS B 1 599 ? -18.391 -24.375 22.062 1 75.94 599 LYS B CA 1
ATOM 11787 C C . LYS B 1 599 ? -18.516 -23 21.422 1 75.94 599 LYS B C 1
ATOM 11789 O O . LYS B 1 599 ? -18.188 -21.984 22.047 1 75.94 599 LYS B O 1
ATOM 11794 N N . LYS B 1 600 ? -19.062 -23 20.266 1 78.19 600 LYS B N 1
ATOM 11795 C CA . LYS B 1 600 ? -19.234 -21.719 19.562 1 78.19 600 LYS B CA 1
ATOM 11796 C C . LYS B 1 600 ? -20.266 -20.844 20.25 1 78.19 600 LYS B C 1
ATOM 11798 O O . LYS B 1 600 ? -20.109 -19.625 20.328 1 78.19 600 LYS B O 1
ATOM 11803 N N . ALA B 1 601 ? -21.281 -21.422 20.75 1 82.44 601 ALA B N 1
ATOM 11804 C CA . ALA B 1 601 ? -22.328 -20.688 21.453 1 82.44 601 ALA B CA 1
ATOM 11805 C C . ALA B 1 601 ? -21.797 -20.094 22.75 1 82.44 601 ALA B C 1
ATOM 11807 O O . ALA B 1 601 ? -22.125 -18.953 23.109 1 82.44 601 ALA B O 1
ATOM 11808 N N . ARG B 1 602 ? -21.031 -20.859 23.391 1 83.5 602 ARG B N 1
ATOM 11809 C CA . ARG B 1 602 ? -20.469 -20.375 24.641 1 83.5 602 ARG B CA 1
ATOM 11810 C C . ARG B 1 602 ? -19.531 -19.203 24.406 1 83.5 602 ARG B C 1
ATOM 11812 O O . ARG B 1 602 ? -19.547 -18.219 25.141 1 83.5 602 ARG B O 1
ATOM 11819 N N . ALA B 1 603 ? -18.656 -19.312 23.406 1 85.5 603 ALA B N 1
ATOM 11820 C CA . ALA B 1 603 ? -17.75 -18.219 23.047 1 85.5 603 ALA B CA 1
ATOM 11821 C C . ALA B 1 603 ? -18.531 -16.969 22.656 1 85.5 603 ALA B C 1
ATOM 11823 O O . ALA B 1 603 ? -18.141 -15.852 23.016 1 85.5 603 ALA B O 1
ATOM 11824 N N . ALA B 1 604 ? -19.609 -17.156 21.953 1 85.94 604 ALA B N 1
ATOM 11825 C CA . ALA B 1 604 ? -20.438 -16.031 21.516 1 85.94 604 ALA B CA 1
ATOM 11826 C C . ALA B 1 604 ? -21.125 -15.367 22.703 1 85.94 604 ALA B C 1
ATOM 11828 O O . ALA B 1 604 ? -21.25 -14.141 22.75 1 85.94 604 ALA B O 1
ATOM 11829 N N . ARG B 1 605 ? -21.547 -16.125 23.672 1 85.69 605 ARG B N 1
ATOM 11830 C CA . ARG B 1 605 ? -22.203 -15.586 24.859 1 85.69 605 ARG B CA 1
ATOM 11831 C C . ARG B 1 605 ? -21.219 -14.781 25.703 1 85.69 605 ARG B C 1
ATOM 11833 O O . ARG B 1 605 ? -21.594 -13.766 26.297 1 85.69 605 ARG B O 1
ATOM 11840 N N . THR B 1 606 ? -20.016 -15.281 25.719 1 86.94 606 THR B N 1
ATOM 11841 C CA . THR B 1 606 ? -18.984 -14.539 26.422 1 86.94 606 THR B CA 1
ATOM 11842 C C . THR B 1 606 ? -18.719 -13.195 25.766 1 86.94 606 THR B C 1
ATOM 11844 O O . THR B 1 606 ? -18.594 -12.172 26.438 1 86.94 606 THR B O 1
ATOM 11847 N N . LYS B 1 607 ? -18.656 -13.203 24.516 1 87.75 607 LYS B N 1
ATOM 11848 C CA . LYS B 1 607 ? -18.484 -11.969 23.766 1 87.75 607 LYS B CA 1
ATOM 11849 C C . LYS B 1 607 ? -19.641 -11.008 23.984 1 87.75 607 LYS B C 1
ATOM 11851 O O . LYS B 1 607 ? -19.438 -9.805 24.125 1 87.75 607 LYS B O 1
ATOM 11856 N N . LYS B 1 608 ? -20.812 -11.555 24.016 1 86.38 608 LYS B N 1
ATOM 11857 C CA . LYS B 1 608 ? -22.016 -10.758 24.25 1 86.38 608 LYS B CA 1
ATOM 11858 C C . LYS B 1 608 ? -21.938 -10.047 25.609 1 86.38 608 LYS B C 1
ATOM 11860 O O . LYS B 1 608 ? -22.25 -8.859 25.703 1 86.38 608 LYS B O 1
ATOM 11865 N N . ARG B 1 609 ? -21.531 -10.727 26.531 1 85.81 609 ARG B N 1
ATOM 11866 C CA . ARG B 1 609 ? -21.438 -10.156 27.875 1 85.81 609 ARG B CA 1
ATOM 11867 C C . ARG B 1 609 ? -20.328 -9.102 27.938 1 85.81 609 ARG B C 1
ATOM 11869 O O . ARG B 1 609 ? -20.516 -8.055 28.562 1 85.81 609 ARG B O 1
ATOM 11876 N N . LYS B 1 610 ? -19.297 -9.398 27.281 1 88 610 LYS B N 1
ATOM 11877 C CA . LYS B 1 610 ? -18.141 -8.516 27.312 1 88 610 LYS B CA 1
ATOM 11878 C C . LYS B 1 610 ? -18.391 -7.242 26.516 1 88 610 LYS B C 1
ATOM 11880 O O . LYS B 1 610 ? -17.891 -6.172 26.875 1 88 610 LYS B O 1
ATOM 11885 N N . TRP B 1 611 ? -19.188 -7.309 25.469 1 90 611 TRP B N 1
ATOM 11886 C CA . TRP B 1 611 ? -19.312 -6.207 24.516 1 90 611 TRP B CA 1
ATOM 11887 C C . TRP B 1 611 ? -20.594 -5.426 24.766 1 90 611 TRP B C 1
ATOM 11889 O O . TRP B 1 611 ? -20.797 -4.355 24.188 1 90 611 TRP B O 1
ATOM 11899 N N . TYR B 1 612 ? -21.406 -5.926 25.656 1 87.75 612 TYR B N 1
ATOM 11900 C CA . TYR B 1 612 ? -22.688 -5.277 25.875 1 87.75 612 TYR B CA 1
ATOM 11901 C C . TYR B 1 612 ? -22.516 -3.84 26.359 1 87.75 612 TYR B C 1
ATOM 11903 O O . TYR B 1 612 ? -21.734 -3.576 27.266 1 87.75 612 TYR B O 1
ATOM 11911 N N . LEU B 1 613 ? -23.188 -2.904 25.703 1 89 613 LEU B N 1
ATOM 11912 C CA . LEU B 1 613 ? -23.172 -1.49 26.062 1 89 613 LEU B CA 1
ATOM 11913 C C . LEU B 1 613 ? -24.406 -1.107 26.844 1 89 613 LEU B C 1
ATOM 11915 O O . LEU B 1 613 ? -25.469 -0.876 26.266 1 89 613 LEU B O 1
ATOM 11919 N N . ALA B 1 614 ? -24.219 -0.917 28.094 1 85.25 614 ALA B N 1
ATOM 11920 C CA . ALA B 1 614 ? -25.297 -0.521 28.984 1 85.25 614 ALA B CA 1
ATOM 11921 C C . ALA B 1 614 ? -25.656 0.954 28.797 1 85.25 614 ALA B C 1
ATOM 11923 O O . ALA B 1 614 ? -24.906 1.698 28.156 1 85.25 614 ALA B O 1
ATOM 11924 N N . PRO B 1 615 ? -26.781 1.431 29.234 1 83.56 615 PRO B N 1
ATOM 11925 C CA . PRO B 1 615 ? -27.141 2.846 29.125 1 83.56 615 PRO B CA 1
ATOM 11926 C C . PRO B 1 615 ? -26.078 3.773 29.703 1 83.56 615 PRO B C 1
ATOM 11928 O O . PRO B 1 615 ? -25.844 4.863 29.172 1 83.56 615 PRO B O 1
ATOM 11931 N N . GLU B 1 616 ? -25.469 3.314 30.734 1 84.12 616 GLU B N 1
ATOM 11932 C CA . GLU B 1 616 ? -24.406 4.113 31.328 1 84.12 616 GLU B CA 1
ATOM 11933 C C . GLU B 1 616 ? -23.219 4.238 30.391 1 84.12 616 GLU B C 1
ATOM 11935 O O . GLU B 1 616 ? -22.531 5.27 30.359 1 84.12 616 GLU B O 1
ATOM 11940 N N . ASP B 1 617 ? -23.031 3.188 29.656 1 88.44 617 ASP B N 1
ATOM 11941 C CA . ASP B 1 617 ? -21.953 3.213 28.672 1 88.44 617 ASP B CA 1
ATOM 11942 C C . ASP B 1 617 ? -22.234 4.238 27.578 1 88.44 617 ASP B C 1
ATOM 11944 O O . ASP B 1 617 ? -21.344 4.996 27.188 1 88.44 617 ASP B O 1
ATOM 11948 N N . TRP B 1 618 ? -23.438 4.273 27.172 1 88.31 618 TRP B N 1
ATOM 11949 C CA . TRP B 1 618 ? -23.828 5.207 26.125 1 88.31 618 TRP B CA 1
ATOM 11950 C C . TRP B 1 618 ? -23.781 6.645 26.625 1 88.31 618 TRP B C 1
ATOM 11952 O O . TRP B 1 618 ? -23.438 7.559 25.859 1 88.31 618 TRP B O 1
ATOM 11962 N N . GLU B 1 619 ? -24.094 6.836 27.812 1 86.12 619 GLU B N 1
ATOM 11963 C CA . GLU B 1 619 ? -23.984 8.164 28.406 1 86.12 619 GLU B CA 1
ATOM 11964 C C . GLU B 1 619 ? -22.531 8.625 28.453 1 86.12 619 GLU B C 1
ATOM 11966 O O . GLU B 1 619 ? -22.234 9.781 28.141 1 86.12 619 GLU B O 1
ATOM 11971 N N . THR B 1 620 ? -21.719 7.742 28.844 1 89.44 620 THR B N 1
ATOM 11972 C CA . THR B 1 620 ? -20.297 8.055 28.891 1 89.44 620 THR B CA 1
ATOM 11973 C C . THR B 1 620 ? -19.781 8.398 27.484 1 89.44 620 THR B C 1
ATOM 11975 O O . THR B 1 620 ? -19 9.336 27.328 1 89.44 620 THR B O 1
ATOM 11978 N N . LEU B 1 621 ? -20.203 7.645 26.516 1 92.31 621 LEU B N 1
ATOM 11979 C CA . LEU B 1 621 ? -19.797 7.902 25.141 1 92.31 621 LEU B CA 1
ATOM 11980 C C . LEU B 1 621 ? -20.281 9.266 24.672 1 92.31 621 LEU B C 1
ATOM 11982 O O . LEU B 1 621 ? -19.578 9.977 23.953 1 92.31 621 LEU B O 1
ATOM 11986 N N . SER B 1 622 ? -21.422 9.617 25.062 1 91.19 622 SER B N 1
ATOM 11987 C CA . SER B 1 622 ? -21.984 10.914 24.688 1 91.19 622 SER B CA 1
ATOM 11988 C C . SER B 1 622 ? -21.172 12.055 25.312 1 91.19 622 SER B C 1
ATOM 11990 O O . SER B 1 622 ? -20.875 13.047 24.641 1 91.19 622 SER B O 1
ATOM 11992 N N . VAL B 1 623 ? -20.859 11.914 26.516 1 91.88 623 VAL B N 1
ATOM 11993 C CA . VAL B 1 623 ? -20.062 12.922 27.203 1 91.88 623 VAL B CA 1
ATOM 11994 C C . VAL B 1 623 ? -18.688 13.031 26.562 1 91.88 623 VAL B C 1
ATOM 11996 O O . VAL B 1 623 ? -18.172 14.133 26.359 1 91.88 623 VAL B O 1
ATOM 11999 N N . LEU B 1 624 ? -18.125 11.906 26.281 1 94 624 LEU B N 1
ATOM 12000 C CA . LEU B 1 624 ? -16.812 11.883 25.641 1 94 624 LEU B CA 1
ATOM 12001 C C . LEU B 1 624 ? -16.859 12.578 24.281 1 94 624 LEU B C 1
ATOM 12003 O O . LEU B 1 624 ? -15.914 13.273 23.906 1 94 624 LEU B O 1
ATOM 12007 N N . CYS B 1 625 ? -17.859 12.328 23.578 1 94.19 625 CYS B N 1
ATOM 12008 C CA . CYS B 1 625 ? -18.047 12.969 22.281 1 94.19 625 CYS B CA 1
ATOM 12009 C C . CYS B 1 625 ? -18.062 14.484 22.422 1 94.19 625 CYS B C 1
ATOM 12011 O O . CYS B 1 625 ? -17.422 15.188 21.641 1 94.19 625 CYS B O 1
ATOM 12013 N N . ASP B 1 626 ? -18.719 14.961 23.422 1 93.62 626 ASP B N 1
ATOM 12014 C CA . ASP B 1 626 ? -18.812 16.406 23.656 1 93.62 626 ASP B CA 1
ATOM 12015 C C . ASP B 1 626 ? -17.469 16.984 24.078 1 93.62 626 ASP B C 1
ATOM 12017 O O . ASP B 1 626 ? -17.156 18.125 23.75 1 93.62 626 ASP B O 1
ATOM 12021 N N . ILE B 1 627 ? -16.766 16.234 24.781 1 95.12 627 ILE B N 1
ATOM 12022 C CA . ILE B 1 627 ? -15.477 16.703 25.25 1 95.12 627 ILE B CA 1
ATOM 12023 C C . ILE B 1 627 ? -14.492 16.781 24.078 1 95.12 627 ILE B C 1
ATOM 12025 O O . ILE B 1 627 ? -13.688 17.703 24 1 95.12 627 ILE B O 1
ATOM 12029 N N . LEU B 1 628 ? -14.547 15.828 23.172 1 95.62 628 LEU B N 1
ATOM 12030 C CA . LEU B 1 628 ? -13.562 15.719 22.109 1 95.62 628 LEU B CA 1
ATOM 12031 C C . LEU B 1 628 ? -13.922 16.641 20.938 1 95.62 628 LEU B C 1
ATOM 12033 O O . LEU B 1 628 ? -13.07 16.969 20.125 1 95.62 628 LEU B O 1
ATOM 12037 N N . LYS B 1 629 ? -15.109 17.094 20.828 1 94.38 629 LYS B N 1
ATOM 12038 C CA . LYS B 1 629 ? -15.602 17.875 19.688 1 94.38 629 LYS B CA 1
ATOM 12039 C C . LYS B 1 629 ? -14.828 19.188 19.531 1 94.38 629 LYS B C 1
ATOM 12041 O O . LYS B 1 629 ? -14.336 19.484 18.453 1 94.38 629 LYS B O 1
ATOM 12046 N N . PRO B 1 630 ? -14.633 19.953 20.594 1 94.06 630 PRO B N 1
ATOM 12047 C CA . PRO B 1 630 ? -13.875 21.188 20.453 1 94.06 630 PRO B CA 1
ATOM 12048 C C . PRO B 1 630 ? -12.453 20.953 19.938 1 94.06 630 PRO B C 1
ATOM 12050 O O . PRO B 1 630 ? -11.914 21.781 19.203 1 94.06 630 PRO B O 1
ATOM 12053 N N . PHE B 1 631 ? -11.867 19.859 20.406 1 95.12 631 PHE B N 1
ATOM 12054 C CA . PHE B 1 631 ? -10.531 19.547 19.906 1 95.12 631 PHE B CA 1
ATOM 12055 C C . PHE B 1 631 ? -10.547 19.281 18.406 1 95.12 631 PHE B C 1
ATOM 12057 O O . PHE B 1 631 ? -9.633 19.688 17.688 1 95.12 631 PHE B O 1
ATOM 12064 N N . SER B 1 632 ? -11.555 18.594 17.938 1 93.31 632 SER B N 1
ATOM 12065 C CA . SER B 1 632 ? -11.719 18.344 16.516 1 93.31 632 SER B CA 1
ATOM 12066 C C . SER B 1 632 ? -11.945 19.641 15.742 1 93.31 632 SER B C 1
ATOM 12068 O O . SER B 1 632 ? -11.383 19.828 14.664 1 93.31 632 SER B O 1
ATOM 12070 N N . ASP B 1 633 ? -12.719 20.531 16.312 1 91.31 633 ASP B N 1
ATOM 12071 C CA . ASP B 1 633 ? -13.016 21.797 15.672 1 91.31 633 ASP B CA 1
ATOM 12072 C C . ASP B 1 633 ? -11.758 22.656 15.547 1 91.31 633 ASP B C 1
ATOM 12074 O O . ASP B 1 633 ? -11.531 23.281 14.508 1 91.31 633 ASP B O 1
ATOM 12078 N N . VAL B 1 634 ? -11 22.734 16.578 1 92.44 634 VAL B N 1
ATOM 12079 C CA . VAL B 1 634 ? -9.75 23.484 16.562 1 92.44 634 VAL B CA 1
ATOM 12080 C C . VAL B 1 634 ? -8.812 22.906 15.492 1 92.44 634 VAL B C 1
ATOM 12082 O O . VAL B 1 634 ? -8.133 23.656 14.789 1 92.44 634 VAL B O 1
ATOM 12085 N N . THR B 1 635 ? -8.789 21.562 15.438 1 90.81 635 THR B N 1
ATOM 12086 C CA . THR B 1 635 ? -7.957 20.906 14.445 1 90.81 635 THR B CA 1
ATOM 12087 C C . THR B 1 635 ? -8.336 21.359 13.031 1 90.81 635 THR B C 1
ATOM 12089 O O . THR B 1 635 ? -7.469 21.641 12.211 1 90.81 635 THR B O 1
ATOM 12092 N N . HIS B 1 636 ? -9.555 21.484 12.758 1 88.94 636 HIS B N 1
ATOM 12093 C CA . HIS B 1 636 ? -10.039 21.891 11.445 1 88.94 636 HIS B CA 1
ATOM 12094 C C . HIS B 1 636 ? -9.664 23.328 11.141 1 88.94 636 HIS B C 1
ATOM 12096 O O . HIS B 1 636 ? -9.297 23.656 10.016 1 88.94 636 HIS B O 1
ATOM 12102 N N . GLN B 1 637 ? -9.711 24.141 12.133 1 87.5 637 GLN B N 1
ATOM 12103 C CA . GLN B 1 637 ? -9.383 25.547 11.938 1 87.5 637 GLN B CA 1
ATOM 12104 C C . GLN B 1 637 ? -7.887 25.75 11.727 1 87.5 637 GLN B C 1
ATOM 12106 O O . GLN B 1 637 ? -7.473 26.594 10.938 1 87.5 637 GLN B O 1
ATOM 12111 N N . LEU B 1 638 ? -7.117 24.984 12.445 1 89.06 638 LEU B N 1
ATOM 12112 C CA . LEU B 1 638 ? -5.664 25.078 12.312 1 89.06 638 LEU B CA 1
ATOM 12113 C C . LEU B 1 638 ? -5.203 24.484 10.984 1 89.06 638 LEU B C 1
ATOM 12115 O O . LEU B 1 638 ? -4.066 24.719 10.562 1 89.06 638 LEU B O 1
ATOM 12119 N N . SER B 1 639 ? -6.051 23.734 10.328 1 86.44 639 SER B N 1
ATOM 12120 C CA . SER B 1 639 ? -5.672 23.031 9.102 1 86.44 639 SER B CA 1
ATOM 12121 C C . SER B 1 639 ? -6.047 23.844 7.863 1 86.44 639 SER B C 1
ATOM 12123 O O . SER B 1 639 ? -5.891 23.375 6.734 1 86.44 639 SER B O 1
ATOM 12125 N N . LEU B 1 640 ? -6.449 25.062 8.078 1 82.44 640 LEU B N 1
ATOM 12126 C CA . LEU B 1 640 ? -6.816 25.922 6.961 1 82.44 640 LEU B CA 1
ATOM 12127 C C . LEU B 1 640 ? -5.578 26.453 6.25 1 82.44 640 LEU B C 1
ATOM 12129 O O . LEU B 1 640 ? -4.547 26.688 6.883 1 82.44 640 LEU B O 1
ATOM 12133 N N . ASP B 1 641 ? -5.672 26.672 4.949 1 81.5 641 ASP B N 1
ATOM 12134 C CA . ASP B 1 641 ? -4.574 27.203 4.141 1 81.5 641 ASP B CA 1
ATOM 12135 C C . ASP B 1 641 ? -4.656 28.719 4.02 1 81.5 641 ASP B C 1
ATOM 12137 O O . ASP B 1 641 ? -5.754 29.281 3.984 1 81.5 641 ASP B O 1
ATOM 12141 N N . GLY B 1 642 ? -3.49 29.359 3.982 1 85.75 642 GLY B N 1
ATOM 12142 C CA . GLY B 1 642 ? -3.418 30.781 3.682 1 85.75 642 GLY B CA 1
ATOM 12143 C C . GLY B 1 642 ? -3.785 31.656 4.863 1 85.75 642 GLY B C 1
ATOM 12144 O O . GLY B 1 642 ? -4.078 32.844 4.691 1 85.75 642 GLY B O 1
ATOM 12145 N N . VAL B 1 643 ? -3.883 31.047 6.008 1 88.88 643 VAL B N 1
ATOM 12146 C CA . VAL B 1 643 ? -4.242 31.797 7.211 1 88.88 643 VAL B CA 1
ATOM 12147 C C . VAL B 1 643 ? -3.055 31.828 8.172 1 88.88 643 VAL B C 1
ATOM 12149 O O . VAL B 1 643 ? -2.35 30.828 8.336 1 88.88 643 VAL B O 1
ATOM 12152 N N . PRO B 1 644 ? -2.844 33 8.734 1 94.62 644 PRO B N 1
ATOM 12153 C CA . PRO B 1 644 ? -1.775 33.094 9.734 1 94.62 644 PRO B CA 1
ATOM 12154 C C . PRO B 1 644 ? -2.129 32.344 11.023 1 94.62 644 PRO B C 1
ATOM 12156 O O . PRO B 1 644 ? -2.68 32.938 11.953 1 94.62 644 PRO B O 1
ATOM 12159 N N . THR B 1 645 ? -1.661 31.219 11.164 1 94.12 645 THR B N 1
ATOM 12160 C CA . THR B 1 645 ? -2.08 30.359 12.25 1 94.12 645 THR B CA 1
ATOM 12161 C C . THR B 1 645 ? -1.383 30.734 13.555 1 94.12 645 THR B C 1
ATOM 12163 O O . THR B 1 645 ? -1.844 30.391 14.641 1 94.12 645 THR B O 1
ATOM 12166 N N . ILE B 1 646 ? -0.286 31.453 13.492 1 96.06 646 ILE B N 1
ATOM 12167 C CA . ILE B 1 646 ? 0.434 31.828 14.703 1 96.06 646 ILE B CA 1
ATOM 12168 C C . ILE B 1 646 ? -0.466 32.688 15.594 1 96.06 646 ILE B C 1
ATOM 12170 O O . ILE B 1 646 ? -0.369 32.625 16.812 1 96.06 646 ILE B O 1
ATOM 12174 N N . SER B 1 647 ? -1.37 33.5 14.984 1 95.19 647 SER B N 1
ATOM 12175 C CA . SER B 1 647 ? -2.248 34.406 15.727 1 95.19 647 SER B CA 1
ATOM 12176 C C . SER B 1 647 ? -3.334 33.625 16.469 1 95.19 647 SER B C 1
ATOM 12178 O O . SER B 1 647 ? -3.955 34.156 17.391 1 95.19 647 SER B O 1
ATOM 12180 N N . MET B 1 648 ? -3.494 32.406 16.062 1 93.94 648 MET B N 1
ATOM 12181 C CA . MET B 1 648 ? -4.621 31.625 16.594 1 93.94 648 MET B CA 1
ATOM 12182 C C . MET B 1 648 ? -4.176 30.703 17.703 1 93.94 648 MET B C 1
ATOM 12184 O O . MET B 1 648 ? -5.004 30.203 18.469 1 93.94 648 MET B O 1
ATOM 12188 N N . VAL B 1 649 ? -2.9 30.5 17.891 1 95.69 649 VAL B N 1
ATOM 12189 C CA . VAL B 1 649 ? -2.354 29.469 18.766 1 95.69 649 VAL B CA 1
ATOM 12190 C C . VAL B 1 649 ? -2.803 29.719 20.203 1 95.69 649 VAL B C 1
ATOM 12192 O O . VAL B 1 649 ? -3.432 28.859 20.828 1 95.69 649 VAL B O 1
ATOM 12195 N N . LEU B 1 650 ? -2.549 30.906 20.75 1 95.81 650 LEU B N 1
ATOM 12196 C CA . LEU B 1 650 ? -2.83 31.188 22.156 1 95.81 650 LEU B CA 1
ATOM 12197 C C . LEU B 1 650 ? -4.332 31.266 22.406 1 95.81 650 LEU B C 1
ATOM 12199 O O . LEU B 1 650 ? -4.832 30.703 23.375 1 95.81 650 LEU B O 1
ATOM 12203 N N . PRO B 1 651 ? -5.145 31.906 21.484 1 94.12 651 PRO B N 1
ATOM 12204 C CA . PRO B 1 651 ? -6.598 31.859 21.656 1 94.12 651 PRO B CA 1
ATOM 12205 C C . PRO B 1 651 ? -7.148 30.438 21.672 1 94.12 651 PRO B C 1
ATOM 12207 O O . PRO B 1 651 ? -8.047 30.125 22.453 1 94.12 651 PRO B O 1
ATOM 12210 N N . PHE B 1 652 ? -6.633 29.609 20.875 1 95 652 PHE B N 1
ATOM 12211 C CA . PHE B 1 652 ? -7.109 28.219 20.828 1 95 652 PHE B CA 1
ATOM 12212 C C . PHE B 1 652 ? -6.719 27.469 22.078 1 95 652 PHE B C 1
ATOM 12214 O O . PHE B 1 652 ? -7.516 26.688 22.625 1 95 652 PHE B O 1
ATOM 12221 N N . TYR B 1 653 ? -5.406 27.641 22.531 1 96.44 653 TYR B N 1
ATOM 12222 C CA . TYR B 1 653 ? -5 27 23.781 1 96.44 653 TYR B CA 1
ATOM 12223 C C . TYR B 1 653 ? -5.91 27.422 24.938 1 96.44 653 TYR B C 1
ATOM 12225 O O . TYR B 1 653 ? -6.332 26.594 25.734 1 96.44 653 TYR B O 1
ATOM 12233 N N . LYS B 1 654 ? -6.199 28.672 25 1 95.19 654 LYS B N 1
ATOM 12234 C CA . LYS B 1 654 ? -7.035 29.188 26.078 1 95.19 654 LYS B CA 1
ATOM 12235 C C . LYS B 1 654 ? -8.461 28.641 25.984 1 95.19 654 LYS B C 1
ATOM 12237 O O . LYS B 1 654 ? -9.062 28.297 27 1 95.19 654 LYS B O 1
ATOM 12242 N N . TYR B 1 655 ? -8.977 28.641 24.766 1 94.38 655 TYR B N 1
ATOM 12243 C CA . TYR B 1 655 ? -10.305 28.094 24.516 1 94.38 655 TYR B CA 1
ATOM 12244 C C . TYR B 1 655 ? -10.383 26.641 25 1 94.38 655 TYR B C 1
ATOM 12246 O O . TYR B 1 655 ? -11.336 26.266 25.688 1 94.38 655 TYR B O 1
ATOM 12254 N N . LEU B 1 656 ? -9.406 25.844 24.703 1 96.44 656 LEU B N 1
ATOM 12255 C CA . LEU B 1 656 ? -9.391 24.422 25.078 1 96.44 656 LEU B CA 1
ATOM 12256 C C . LEU B 1 656 ? -9.195 24.266 26.578 1 96.44 656 LEU B C 1
ATOM 12258 O O . LEU B 1 656 ? -9.773 23.359 27.188 1 96.44 656 LEU B O 1
ATOM 12262 N N . GLN B 1 657 ? -8.367 25.125 27.125 1 96.38 657 GLN B N 1
ATOM 12263 C CA . GLN B 1 657 ? -8.172 25.125 28.578 1 96.38 657 GLN B CA 1
ATOM 12264 C C . GLN B 1 657 ? -9.484 25.375 29.312 1 96.38 657 GLN B C 1
ATOM 12266 O O . GLN B 1 657 ? -9.836 24.641 30.219 1 96.38 657 GLN B O 1
ATOM 12271 N N . ARG B 1 658 ? -10.234 26.391 28.859 1 94.75 658 ARG B N 1
ATOM 12272 C CA . ARG B 1 658 ? -11.508 26.719 29.484 1 94.75 658 ARG B CA 1
ATOM 12273 C C . ARG B 1 658 ? -12.523 25.594 29.297 1 94.75 658 ARG B C 1
ATOM 12275 O O . ARG B 1 658 ? -13.305 25.312 30.203 1 94.75 658 ARG B O 1
ATOM 12282 N N . HIS B 1 659 ? -12.438 25.031 28.188 1 94.69 659 HIS B N 1
ATOM 12283 C CA . HIS B 1 659 ? -13.344 23.922 27.891 1 94.69 659 HIS B CA 1
ATOM 12284 C C . HIS B 1 659 ? -13.125 22.766 28.859 1 94.69 659 HIS B C 1
ATOM 12286 O O . HIS B 1 659 ? -14.078 22.266 29.453 1 94.69 659 HIS B O 1
ATOM 12292 N N . LEU B 1 660 ? -11.875 22.328 29.062 1 96.31 660 LEU B N 1
ATOM 12293 C CA . LEU B 1 660 ? -11.57 21.219 29.938 1 96.31 660 LEU B CA 1
ATOM 12294 C C . LEU B 1 660 ? -11.859 21.578 31.391 1 96.31 660 LEU B C 1
ATOM 12296 O O . LEU B 1 660 ? -12.336 20.734 32.156 1 96.31 660 LEU B O 1
ATOM 12300 N N . GLU B 1 661 ? -11.625 22.812 31.781 1 95.5 661 GLU B N 1
ATOM 12301 C CA . GLU B 1 661 ? -11.883 23.266 33.125 1 95.5 661 GLU B CA 1
ATOM 12302 C C . GLU B 1 661 ? -13.383 23.281 33.438 1 95.5 661 GLU B C 1
ATOM 12304 O O . GLU B 1 661 ? -13.812 22.828 34.5 1 95.5 661 GLU B O 1
ATOM 12309 N N . THR B 1 662 ? -14.109 23.828 32.5 1 94.06 662 THR B N 1
ATOM 12310 C CA . THR B 1 662 ? -15.562 23.891 32.656 1 94.06 662 THR B CA 1
ATOM 12311 C C . THR B 1 662 ? -16.156 22.484 32.719 1 94.06 662 THR B C 1
ATOM 12313 O O . THR B 1 662 ? -17.031 22.203 33.562 1 94.06 662 THR B O 1
ATOM 12316 N N . THR B 1 663 ? -15.68 21.656 31.828 1 93 663 THR B N 1
ATOM 12317 C CA . THR B 1 663 ? -16.156 20.281 31.812 1 93 663 THR B CA 1
ATOM 12318 C C . THR B 1 663 ? -15.844 19.578 33.125 1 93 663 THR B C 1
ATOM 12320 O O . THR B 1 663 ? -16.688 18.859 33.656 1 93 663 THR B O 1
ATOM 12323 N N . ARG B 1 664 ? -14.695 19.75 33.625 1 92.94 664 ARG B N 1
ATOM 12324 C CA . ARG B 1 664 ? -14.281 19.172 34.875 1 92.94 664 ARG B CA 1
ATOM 12325 C C . ARG B 1 664 ? -15.164 19.672 36.031 1 92.94 664 ARG B C 1
ATOM 12327 O O . ARG B 1 664 ? -15.555 18.891 36.906 1 92.94 664 ARG B O 1
ATOM 12334 N N . ALA B 1 665 ? -15.516 20.891 36 1 92 665 ALA B N 1
ATOM 12335 C CA . ALA B 1 665 ? -16.297 21.5 37.062 1 92 665 ALA B CA 1
ATOM 12336 C C . ALA B 1 665 ? -17.734 21 37.062 1 92 665 ALA B C 1
ATOM 12338 O O . ALA B 1 665 ? -18.391 20.906 38.094 1 92 665 ALA B O 1
ATOM 12339 N N . LEU B 1 666 ? -18.188 20.641 35.906 1 89.62 666 LEU B N 1
ATOM 12340 C CA . LEU B 1 666 ? -19.578 20.203 35.75 1 89.62 666 LEU B CA 1
ATOM 12341 C C . LEU B 1 666 ? -19.719 18.75 36.156 1 89.62 666 LEU B C 1
ATOM 12343 O O . LEU B 1 666 ? -20.844 18.281 36.406 1 89.62 666 LEU B O 1
ATOM 12347 N N . MET B 1 667 ? -18.625 18.047 36.188 1 88.69 667 MET B N 1
ATOM 12348 C CA . MET B 1 667 ? -18.672 16.625 36.531 1 88.69 667 MET B CA 1
ATOM 12349 C C . MET B 1 667 ? -18.719 16.438 38.062 1 88.69 667 MET B C 1
ATOM 12351 O O . MET B 1 667 ? -17.688 16.438 38.719 1 88.69 667 MET B O 1
ATOM 12355 N N . LYS B 1 668 ? -19.969 16.172 38.594 1 82.81 668 LYS B N 1
ATOM 12356 C CA . LYS B 1 668 ? -20.172 16.078 40.031 1 82.81 668 LYS B CA 1
ATOM 12357 C C . LYS B 1 668 ? -20.516 14.656 40.438 1 82.81 668 LYS B C 1
ATOM 12359 O O . LYS B 1 668 ? -20.359 14.289 41.625 1 82.81 668 LYS B O 1
ATOM 12364 N N . LYS B 1 669 ? -20.938 13.875 39.406 1 80.38 669 LYS B N 1
ATOM 12365 C CA . LYS B 1 669 ? -21.359 12.516 39.75 1 80.38 669 LYS B CA 1
ATOM 12366 C C . LYS B 1 669 ? -20.156 11.602 39.969 1 80.38 669 LYS B C 1
ATOM 12368 O O . LYS B 1 669 ? -19.109 11.797 39.344 1 80.38 669 LYS B O 1
ATOM 12373 N N . SER B 1 670 ? -20.328 10.68 40.875 1 78.81 670 SER B N 1
ATOM 12374 C CA . SER B 1 670 ? -19.266 9.719 41.188 1 78.81 670 SER B CA 1
ATOM 12375 C C . SER B 1 670 ? -18.922 8.867 39.969 1 78.81 670 SER B C 1
ATOM 12377 O O . SER B 1 670 ? -17.781 8.461 39.812 1 78.81 670 SER B O 1
ATOM 12379 N N . SER B 1 671 ? -19.906 8.719 39.156 1 78.56 671 SER B N 1
ATOM 12380 C CA . SER B 1 671 ? -19.688 7.898 37.969 1 78.56 671 SER B CA 1
ATOM 12381 C C . SER B 1 671 ? -18.781 8.594 36.969 1 78.56 671 SER B C 1
ATOM 12383 O O . SER B 1 671 ? -18.219 7.953 36.062 1 78.56 671 SER B O 1
ATOM 12385 N N . GLN B 1 672 ? -18.578 9.883 37.25 1 85.62 672 GLN B N 1
ATOM 12386 C CA . GLN B 1 672 ? -17.812 10.672 36.312 1 85.62 672 GLN B CA 1
ATOM 12387 C C . GLN B 1 672 ? -16.391 10.938 36.812 1 85.62 672 GLN B C 1
ATOM 12389 O O . GLN B 1 672 ? -15.664 11.75 36.219 1 85.62 672 GLN B O 1
ATOM 12394 N N . MET B 1 673 ? -16.031 10.281 37.844 1 87.44 673 MET B N 1
ATOM 12395 C CA . MET B 1 673 ? -14.742 10.531 38.5 1 87.44 673 MET B CA 1
ATOM 12396 C C . MET B 1 673 ? -13.594 10.242 37.531 1 87.44 673 MET B C 1
ATOM 12398 O O . MET B 1 673 ? -12.609 10.984 37.5 1 87.44 673 MET B O 1
ATOM 12402 N N . GLN B 1 674 ? -13.734 9.211 36.812 1 87.56 674 GLN B N 1
ATOM 12403 C CA . GLN B 1 674 ? -12.68 8.867 35.875 1 87.56 674 GLN B CA 1
ATOM 12404 C C . GLN B 1 674 ? -12.531 9.938 34.812 1 87.56 674 GLN B C 1
ATOM 12406 O O . GLN B 1 674 ? -11.422 10.227 34.344 1 87.56 674 GLN B O 1
ATOM 12411 N N . LEU B 1 675 ? -13.57 10.477 34.438 1 92 675 LEU B N 1
ATOM 12412 C CA . LEU B 1 675 ? -13.547 11.547 33.438 1 92 675 LEU B CA 1
ATOM 12413 C C . LEU B 1 675 ? -12.906 12.812 34 1 92 675 LEU B C 1
ATOM 12415 O O . LEU B 1 675 ? -12.195 13.523 33.281 1 92 675 LEU B O 1
ATOM 12419 N N . LYS B 1 676 ? -13.148 13.039 35.281 1 93 676 LYS B N 1
ATOM 12420 C CA . LYS B 1 676 ? -12.531 14.188 35.938 1 93 676 LYS B CA 1
ATOM 12421 C C . LYS B 1 676 ? -11.016 14.047 35.969 1 93 676 LYS B C 1
ATOM 12423 O O . LYS B 1 676 ? -10.289 15.008 35.719 1 93 676 LYS B O 1
ATOM 12428 N N . ILE B 1 677 ? -10.633 12.875 36.281 1 92.94 677 ILE B N 1
ATOM 12429 C CA . ILE B 1 677 ? -9.203 12.594 36.344 1 92.94 677 ILE B CA 1
ATOM 12430 C C . ILE B 1 677 ? -8.602 12.75 34.938 1 92.94 677 ILE B C 1
ATOM 12432 O O . ILE B 1 677 ? -7.5 13.289 34.812 1 92.94 677 ILE B O 1
ATOM 12436 N N . ALA B 1 678 ? -9.297 12.266 33.969 1 95.31 678 ALA B N 1
ATOM 12437 C CA . ALA B 1 678 ? -8.844 12.391 32.594 1 95.31 678 ALA B CA 1
ATOM 12438 C C . ALA B 1 678 ? -8.695 13.859 32.188 1 95.31 678 ALA B C 1
ATOM 12440 O O . ALA B 1 678 ? -7.73 14.234 31.531 1 95.31 678 ALA B O 1
ATOM 12441 N N . CYS B 1 679 ? -9.625 14.672 32.594 1 96.06 679 CYS B N 1
ATOM 12442 C CA . CYS B 1 679 ? -9.555 16.109 32.312 1 96.06 679 CYS B CA 1
ATOM 12443 C C . CYS B 1 679 ? -8.305 16.719 32.969 1 96.06 679 CYS B C 1
ATOM 12445 O O . CYS B 1 679 ? -7.648 17.562 32.344 1 96.06 679 CYS B O 1
ATOM 12447 N N . ASN B 1 680 ? -7.977 16.219 34.125 1 95.56 680 ASN B N 1
ATOM 12448 C CA . ASN B 1 680 ? -6.793 16.734 34.812 1 95.56 680 ASN B CA 1
ATOM 12449 C C . ASN B 1 680 ? -5.516 16.391 34.062 1 95.56 680 ASN B C 1
ATOM 12451 O O . ASN B 1 680 ? -4.605 17.219 33.969 1 95.56 680 ASN B O 1
ATOM 12455 N N . HIS B 1 681 ? -5.508 15.242 33.562 1 96 681 HIS B N 1
ATOM 12456 C CA . HIS B 1 681 ? -4.344 14.844 32.75 1 96 681 HIS B CA 1
ATOM 12457 C C . HIS B 1 681 ? -4.207 15.688 31.5 1 96 681 HIS B C 1
ATOM 12459 O O . HIS B 1 681 ? -3.104 16.109 31.156 1 96 681 HIS B O 1
ATOM 12465 N N . GLY B 1 682 ? -5.27 15.93 30.828 1 96.88 682 GLY B N 1
ATOM 12466 C CA . GLY B 1 682 ? -5.25 16.797 29.656 1 96.88 682 GLY B CA 1
ATOM 12467 C C . GLY B 1 682 ? -4.836 18.219 29.984 1 96.88 682 GLY B C 1
ATOM 12468 O O . GLY B 1 682 ? -4.02 18.812 29.281 1 96.88 682 GLY B O 1
ATOM 12469 N N . LEU B 1 683 ? -5.355 18.734 31.094 1 97.31 683 LEU B N 1
ATOM 12470 C CA . LEU B 1 683 ? -5.078 20.094 31.516 1 97.31 683 LEU B CA 1
ATOM 12471 C C . LEU B 1 683 ? -3.613 20.266 31.906 1 97.31 683 LEU B C 1
ATOM 12473 O O . LEU B 1 683 ? -3.012 21.312 31.641 1 97.31 683 LEU B O 1
ATOM 12477 N N . GLU B 1 684 ? -3.098 19.266 32.5 1 96.62 684 GLU B N 1
ATOM 12478 C CA . GLU B 1 684 ? -1.689 19.328 32.875 1 96.62 684 GLU B CA 1
ATOM 12479 C C . GLU B 1 684 ? -0.796 19.5 31.641 1 96.62 684 GLU B C 1
ATOM 12481 O O . GLU B 1 684 ? 0.112 20.328 31.641 1 96.62 684 GLU B O 1
ATOM 12486 N N . LYS B 1 685 ? -1.073 18.734 30.672 1 95.56 685 LYS B N 1
ATOM 12487 C CA . LYS B 1 685 ? -0.292 18.828 29.438 1 95.56 685 LYS B CA 1
ATOM 12488 C C . LYS B 1 685 ? -0.517 20.172 28.75 1 95.56 685 LYS B C 1
ATOM 12490 O O . LYS B 1 685 ? 0.439 20.828 28.328 1 95.56 685 LYS B O 1
ATOM 12495 N N . LEU B 1 686 ? -1.754 20.547 28.625 1 97.44 686 LEU B N 1
ATOM 12496 C CA . LEU B 1 686 ? -2.09 21.797 27.938 1 97.44 686 LEU B CA 1
ATOM 12497 C C . LEU B 1 686 ? -1.468 23 28.656 1 97.44 686 LEU B C 1
ATOM 12499 O O . LEU B 1 686 ? -0.92 23.891 28.016 1 97.44 686 LEU B O 1
ATOM 12503 N N . ASN B 1 687 ? -1.539 23.016 29.984 1 97.06 687 ASN B N 1
ATOM 12504 C CA . ASN B 1 687 ? -0.995 24.109 30.766 1 97.06 687 ASN B CA 1
ATOM 12505 C C . ASN B 1 687 ? 0.52 24.219 30.609 1 97.06 687 ASN B C 1
ATOM 12507 O O . ASN B 1 687 ? 1.068 25.312 30.531 1 97.06 687 ASN B O 1
ATOM 12511 N N . LYS B 1 688 ? 1.086 23.109 30.594 1 95.19 688 LYS B N 1
ATOM 12512 C CA . LYS B 1 688 ? 2.531 23.109 30.391 1 95.19 688 LYS B CA 1
ATOM 12513 C C . LYS B 1 688 ? 2.908 23.781 29.094 1 95.19 688 LYS B C 1
ATOM 12515 O O . LYS B 1 688 ? 3.744 24.688 29.062 1 95.19 688 LYS B O 1
ATOM 12520 N N . TYR B 1 689 ? 2.299 23.438 28.062 1 93.94 689 TYR B N 1
ATOM 12521 C CA . TYR B 1 689 ? 2.68 23.938 26.75 1 93.94 689 TYR B CA 1
ATOM 12522 C C . TYR B 1 689 ? 2.133 25.344 26.516 1 93.94 689 TYR B C 1
ATOM 12524 O O . TYR B 1 689 ? 2.725 26.141 25.781 1 93.94 689 TYR B O 1
ATOM 12532 N N . LEU B 1 690 ? 0.977 25.656 27.109 1 95.88 690 LEU B N 1
ATOM 12533 C CA . LEU B 1 690 ? 0.49 27.031 27.094 1 95.88 690 LEU B CA 1
ATOM 12534 C C . LEU B 1 690 ? 1.507 27.969 27.734 1 95.88 690 LEU B C 1
ATOM 12536 O O . LEU B 1 690 ? 1.812 29.031 27.188 1 95.88 690 LEU B O 1
ATOM 12540 N N . ASN B 1 691 ? 2.07 27.578 28.828 1 93.56 691 ASN B N 1
ATOM 12541 C CA . ASN B 1 691 ? 3.078 28.375 29.516 1 93.56 691 ASN B CA 1
ATOM 12542 C C . ASN B 1 691 ? 4.352 28.5 28.688 1 93.56 691 ASN B C 1
ATOM 12544 O O . ASN B 1 691 ? 4.945 29.578 28.594 1 93.56 691 ASN B O 1
ATOM 12548 N N . ASN B 1 692 ? 4.742 27.375 28.125 1 90.88 692 ASN B N 1
ATOM 12549 C CA . ASN B 1 692 ? 5.906 27.406 27.25 1 90.88 692 ASN B CA 1
ATOM 12550 C C . ASN B 1 692 ? 5.703 28.359 26.078 1 90.88 692 ASN B C 1
ATOM 12552 O O . ASN B 1 692 ? 6.633 29.062 25.672 1 90.88 692 ASN B O 1
ATOM 12556 N N . THR B 1 693 ? 4.504 28.391 25.531 1 93.31 693 THR B N 1
ATOM 12557 C CA . THR B 1 693 ? 4.18 29.219 24.375 1 93.31 693 THR B CA 1
ATOM 12558 C C . THR B 1 693 ? 4.18 30.688 24.766 1 93.31 693 THR B C 1
ATOM 12560 O O . THR B 1 693 ? 4.586 31.547 23.969 1 93.31 693 THR B O 1
ATOM 12563 N N . LEU B 1 694 ? 3.738 31.016 25.953 1 92.06 694 LEU B N 1
ATOM 12564 C CA . LEU B 1 694 ? 3.723 32.375 26.438 1 92.06 694 LEU B CA 1
ATOM 12565 C C . LEU B 1 694 ? 5.141 32.906 26.656 1 92.06 694 LEU B C 1
ATOM 12567 O O . LEU B 1 694 ? 5.387 34.094 26.578 1 92.06 694 LEU B O 1
ATOM 12571 N N . GLU B 1 695 ? 5.984 31.953 26.875 1 85.44 695 GLU B N 1
ATOM 12572 C CA . GLU B 1 695 ? 7.383 32.312 27.062 1 85.44 695 GLU B CA 1
ATOM 12573 C C . GLU B 1 695 ? 8.07 32.594 25.734 1 85.44 695 GLU B C 1
ATOM 12575 O O . GLU B 1 695 ? 9.078 33.312 25.672 1 85.44 695 GLU B O 1
ATOM 12580 N N . SER B 1 696 ? 7.426 32 24.781 1 82.94 696 SER B N 1
ATOM 12581 C CA . SER B 1 696 ? 7.957 32.281 23.453 1 82.94 696 SER B CA 1
ATOM 12582 C C . SER B 1 696 ? 7.5 33.625 22.938 1 82.94 696 SER B C 1
ATOM 12584 O O . SER B 1 696 ? 6.379 34.062 23.203 1 82.94 696 SER B O 1
ATOM 12586 N N . LYS B 1 697 ? 8.203 34.469 22.391 1 85.75 697 LYS B N 1
ATOM 12587 C CA . LYS B 1 697 ? 7.969 35.844 21.984 1 85.75 697 LYS B CA 1
ATOM 12588 C C . LYS B 1 697 ? 6.953 35.906 20.844 1 85.75 697 LYS B C 1
ATOM 12590 O O . LYS B 1 697 ? 5.953 36.625 20.953 1 85.75 697 LYS B O 1
ATOM 12595 N N . TYR B 1 698 ? 7 35.125 19.891 1 93.94 698 TYR B N 1
ATOM 12596 C CA . TYR B 1 698 ? 6.336 35.375 18.625 1 93.94 698 TYR B CA 1
ATOM 12597 C C . TYR B 1 698 ? 4.883 34.906 18.656 1 93.94 698 TYR B C 1
ATOM 12599 O O . TYR B 1 698 ? 4.008 35.562 18.078 1 93.94 698 TYR B O 1
ATOM 12607 N N . PRO B 1 699 ? 4.531 33.812 19.391 1 95.69 699 PRO B N 1
ATOM 12608 C CA . PRO B 1 699 ? 3.107 33.469 19.453 1 95.69 699 PRO B CA 1
ATOM 12609 C C . PRO B 1 699 ? 2.264 34.562 20.109 1 95.69 699 PRO B C 1
ATOM 12611 O O . PRO B 1 699 ? 1.142 34.812 19.672 1 95.69 699 PRO B O 1
ATOM 12614 N N . LEU B 1 700 ? 2.764 35.188 21.109 1 95.5 700 LEU B N 1
ATOM 12615 C CA . LEU B 1 700 ? 2.049 36.25 21.781 1 95.5 700 LEU B CA 1
ATOM 12616 C C . LEU B 1 700 ? 1.921 37.469 20.875 1 95.5 700 LEU B C 1
ATOM 12618 O O . LEU B 1 700 ? 0.833 38.031 20.734 1 95.5 700 LEU B O 1
ATOM 12622 N N . ILE B 1 701 ? 3.041 37.875 20.25 1 95.88 701 ILE B N 1
ATOM 12623 C CA . ILE B 1 701 ? 3.029 39 19.359 1 95.88 701 ILE B CA 1
ATOM 12624 C C . ILE B 1 701 ? 2.139 38.719 18.141 1 95.88 701 ILE B C 1
ATOM 12626 O O . ILE B 1 701 ? 1.42 39.594 17.672 1 95.88 701 ILE B O 1
ATOM 12630 N N . GLY B 1 702 ? 2.236 37.469 17.641 1 96.44 702 GLY B N 1
ATOM 12631 C CA . GLY B 1 702 ? 1.379 37.062 16.531 1 96.44 702 GLY B CA 1
ATOM 12632 C C . GLY B 1 702 ? -0.099 37.219 16.844 1 96.44 702 GLY B C 1
ATOM 12633 O O . GLY B 1 702 ? -0.868 37.688 15.984 1 96.44 702 GLY B O 1
ATOM 12634 N N . ALA B 1 703 ? -0.489 36.875 18 1 95.56 703 ALA B N 1
ATOM 12635 C CA . ALA B 1 703 ? -1.881 37.031 18.422 1 95.56 703 ALA B CA 1
ATOM 12636 C C . ALA B 1 703 ? -2.256 38.531 18.5 1 95.56 703 ALA B C 1
ATOM 12638 O O . ALA B 1 703 ? -3.322 38.906 18.031 1 95.56 703 ALA B O 1
ATOM 12639 N N . VAL B 1 704 ? -1.377 39.312 19.016 1 95.19 704 VAL B N 1
ATOM 12640 C CA . VAL B 1 704 ? -1.616 40.75 19.219 1 95.19 704 VAL B CA 1
ATOM 12641 C C . VAL B 1 704 ? -1.754 41.438 17.859 1 95.19 704 VAL B C 1
ATOM 12643 O O . VAL B 1 704 ? -2.533 42.375 17.719 1 95.19 704 VAL B O 1
ATOM 12646 N N . LEU B 1 705 ? -1.021 40.969 16.906 1 96.12 705 LEU B N 1
ATOM 12647 C CA . LEU B 1 705 ? -0.971 41.594 15.594 1 96.12 705 LEU B CA 1
ATOM 12648 C C . LEU B 1 705 ? -2.18 41.219 14.75 1 96.12 705 LEU B C 1
ATOM 12650 O O . LEU B 1 705 ? -2.354 41.719 13.641 1 96.12 705 LEU B O 1
ATOM 12654 N N . HIS B 1 706 ? -2.953 40.312 15.242 1 94.62 706 HIS B N 1
ATOM 12655 C CA . HIS B 1 706 ? -4.25 40.125 14.594 1 94.62 706 HIS B CA 1
ATOM 12656 C C . HIS B 1 706 ? -5.191 41.281 14.93 1 94.62 706 HIS B C 1
ATOM 12658 O O . HIS B 1 706 ? -5.551 41.469 16.094 1 94.62 706 HIS B O 1
ATOM 12664 N N . PRO B 1 707 ? -5.637 41.969 13.977 1 92.44 707 PRO B N 1
ATOM 12665 C CA . PRO B 1 707 ? -6.336 43.219 14.227 1 92.44 707 PRO B CA 1
ATOM 12666 C C . PRO B 1 707 ? -7.711 43.031 14.859 1 92.44 707 PRO B C 1
ATOM 12668 O O . PRO B 1 707 ? -8.312 43.969 15.359 1 92.44 707 PRO B O 1
ATOM 12671 N N . SER B 1 708 ? -8.188 41.844 14.867 1 88.38 708 SER B N 1
ATOM 12672 C CA . SER B 1 708 ? -9.5 41.625 15.461 1 88.38 708 SER B CA 1
ATOM 12673 C C . SER B 1 708 ? -9.398 41.438 16.969 1 88.38 708 SER B C 1
ATOM 12675 O O . SER B 1 708 ? -10.367 41.625 17.703 1 88.38 708 SER B O 1
ATOM 12677 N N . ILE B 1 709 ? -8.219 41.031 17.469 1 87.69 709 ILE B N 1
ATOM 12678 C CA . ILE B 1 709 ? -8.164 40.781 18.906 1 87.69 709 ILE B CA 1
ATOM 12679 C C . ILE B 1 709 ? -7.195 41.75 19.578 1 87.69 709 ILE B C 1
ATOM 12681 O O . ILE B 1 709 ? -7.449 42.219 20.688 1 87.69 709 ILE B O 1
ATOM 12685 N N . ARG B 1 710 ? -5.973 42 18.938 1 91.69 710 ARG B N 1
ATOM 12686 C CA . ARG B 1 710 ? -5.023 43 19.438 1 91.69 710 ARG B CA 1
ATOM 12687 C C . ARG B 1 710 ? -4.609 42.688 20.875 1 91.69 710 ARG B C 1
ATOM 12689 O O . ARG B 1 710 ? -4.652 41.531 21.297 1 91.69 710 ARG B O 1
ATOM 12696 N N . ILE B 1 711 ? -4.129 43.719 21.625 1 92.31 711 ILE B N 1
ATOM 12697 C CA . ILE B 1 711 ? -3.711 43.531 23.016 1 92.31 711 ILE B CA 1
ATOM 12698 C C . ILE B 1 711 ? -4.941 43.438 23.906 1 92.31 711 ILE B C 1
ATOM 12700 O O . ILE B 1 711 ? -4.859 42.906 25.031 1 92.31 711 ILE B O 1
ATOM 12704 N N . ALA B 1 712 ? -6.086 43.906 23.406 1 89.81 712 ALA B N 1
ATOM 12705 C CA . ALA B 1 712 ? -7.332 43.938 24.172 1 89.81 712 ALA B CA 1
ATOM 12706 C C . ALA B 1 712 ? -7.727 42.531 24.641 1 89.81 712 ALA B C 1
ATOM 12708 O O . ALA B 1 712 ? -8.258 42.375 25.75 1 89.81 712 ALA B O 1
ATOM 12709 N N . TYR B 1 713 ? -7.508 41.594 23.859 1 91.94 713 TYR B N 1
ATOM 12710 C CA . TYR B 1 713 ? -7.836 40.219 24.203 1 91.94 713 TYR B CA 1
ATOM 12711 C C . TYR B 1 713 ? -7.074 39.781 25.453 1 91.94 713 TYR B C 1
ATOM 12713 O O . TYR B 1 713 ? -7.617 39.062 26.281 1 91.94 713 TYR B O 1
ATOM 12721 N N . PHE B 1 714 ? -5.863 40.188 25.578 1 94 714 PHE B N 1
ATOM 12722 C CA . PHE B 1 714 ? -5.004 39.75 26.672 1 94 714 PHE B CA 1
ATOM 12723 C C . PHE B 1 714 ? -5.219 40.625 27.906 1 94 714 PHE B C 1
ATOM 12725 O O . PHE B 1 714 ? -4.715 40.344 28.984 1 94 714 PHE B O 1
ATOM 12732 N N . GLU B 1 715 ? -5.984 41.688 27.766 1 91.81 715 GLU B N 1
ATOM 12733 C CA . GLU B 1 715 ? -6.336 42.531 28.875 1 91.81 715 GLU B CA 1
ATOM 12734 C C . GLU B 1 715 ? -7.555 42.031 29.625 1 91.81 715 GLU B C 1
ATOM 12736 O O . GLU B 1 715 ? -7.859 42.469 30.734 1 91.81 715 GLU B O 1
ATOM 12741 N N . ASN B 1 716 ? -8.211 41.062 28.984 1 91.94 716 ASN B N 1
ATOM 12742 C CA . ASN B 1 716 ? -9.344 40.438 29.656 1 91.94 716 ASN B CA 1
ATOM 12743 C C . ASN B 1 716 ? -8.906 39.719 30.906 1 91.94 716 ASN B C 1
ATOM 12745 O O . ASN B 1 716 ? -8.32 38.625 30.828 1 91.94 716 ASN B O 1
ATOM 12749 N N . LYS B 1 717 ? -9.305 40.125 32.062 1 91 717 LYS B N 1
ATOM 12750 C CA . LYS B 1 717 ? -8.844 39.625 33.344 1 91 717 LYS B CA 1
ATOM 12751 C C . LYS B 1 717 ? -9.477 38.281 33.688 1 91 717 LYS B C 1
ATOM 12753 O O . LYS B 1 717 ? -8.984 37.531 34.531 1 91 717 LYS B O 1
ATOM 12758 N N . GLU B 1 718 ? -10.562 37.969 33.062 1 89.44 718 GLU B N 1
ATOM 12759 C CA . GLU B 1 718 ? -11.203 36.688 33.281 1 89.44 718 GLU B CA 1
ATOM 12760 C C . GLU B 1 718 ? -10.406 35.562 32.625 1 89.44 718 GLU B C 1
ATOM 12762 O O . GLU B 1 718 ? -10.484 34.406 33.031 1 89.44 718 GLU B O 1
ATOM 12767 N N . LEU B 1 719 ? -9.641 35.938 31.609 1 91.69 719 LEU B N 1
ATOM 12768 C CA . LEU B 1 719 ? -8.953 34.906 30.828 1 91.69 719 LEU B CA 1
ATOM 12769 C C . LEU B 1 719 ? -7.465 34.875 31.156 1 91.69 719 LEU B C 1
ATOM 12771 O O . LEU B 1 719 ? -6.863 33.812 31.203 1 91.69 719 LEU B O 1
ATOM 12775 N N . TRP B 1 720 ? -6.957 36.094 31.297 1 94.62 720 TRP B N 1
ATOM 12776 C CA . TRP B 1 720 ? -5.5 36.156 31.375 1 94.62 720 TRP B CA 1
ATOM 12777 C C . TRP B 1 720 ? -5.078 36.969 32.625 1 94.62 720 TRP B C 1
ATOM 12779 O O . TRP B 1 720 ? -5.824 37.812 33.094 1 94.62 720 TRP B O 1
ATOM 12789 N N . SER B 1 721 ? -3.824 36.719 33.094 1 93.31 721 SER B N 1
ATOM 12790 C CA . SER B 1 721 ? -3.209 37.562 34.125 1 93.31 721 SER B CA 1
ATOM 12791 C C . SER B 1 721 ? -2.783 38.906 33.531 1 93.31 721 SER B C 1
ATOM 12793 O O . SER B 1 721 ? -2.418 39 32.375 1 93.31 721 SER B O 1
ATOM 12795 N N . SER B 1 722 ? -2.803 39.938 34.281 1 91.62 722 SER B N 1
ATOM 12796 C CA . SER B 1 722 ? -2.457 41.281 33.844 1 91.62 722 SER B CA 1
ATOM 12797 C C . SER B 1 722 ? -1.015 41.344 33.344 1 91.62 722 SER B C 1
ATOM 12799 O O . SER B 1 722 ? -0.677 42.188 32.531 1 91.62 722 SER B O 1
ATOM 12801 N N . GLN B 1 723 ? -0.291 40.469 33.812 1 93.81 723 GLN B N 1
ATOM 12802 C CA . GLN B 1 723 ? 1.119 40.438 33.438 1 93.81 723 GLN B CA 1
ATOM 12803 C C . GLN B 1 723 ? 1.286 40.094 31.953 1 93.81 723 GLN B C 1
ATOM 12805 O O . GLN B 1 723 ? 2.242 40.562 31.328 1 93.81 723 GLN B O 1
ATOM 12810 N N . ILE B 1 724 ? 0.357 39.344 31.391 1 94.69 724 ILE B N 1
ATOM 12811 C CA . ILE B 1 724 ? 0.474 38.906 30 1 94.69 724 ILE B CA 1
ATOM 12812 C C . ILE B 1 724 ? 0.261 40.094 29.062 1 94.69 724 ILE B C 1
ATOM 12814 O O . ILE B 1 724 ? 0.985 40.25 28.078 1 94.69 724 ILE B O 1
ATOM 12818 N N . ALA B 1 725 ? -0.717 40.938 29.344 1 93.44 725 ALA B N 1
ATOM 12819 C CA . ALA B 1 725 ? -0.954 42.125 28.547 1 93.44 725 ALA B CA 1
ATOM 12820 C C . ALA B 1 725 ? 0.243 43.094 28.594 1 93.44 725 ALA B C 1
ATOM 12822 O O . ALA B 1 725 ? 0.621 43.688 27.594 1 93.44 725 ALA B O 1
ATOM 12823 N N . THR B 1 726 ? 0.798 43.219 29.797 1 94.69 726 THR B N 1
ATOM 12824 C CA . THR B 1 726 ? 1.969 44.094 29.969 1 94.69 726 THR B CA 1
ATOM 12825 C C . THR B 1 726 ? 3.162 43.531 29.188 1 94.69 726 THR B C 1
ATOM 12827 O O . THR B 1 726 ? 3.898 44.281 28.547 1 94.69 726 THR B O 1
ATOM 12830 N N . GLN B 1 727 ? 3.268 42.281 29.328 1 94.69 727 GLN B N 1
ATOM 12831 C CA . GLN B 1 727 ? 4.332 41.594 28.594 1 94.69 727 GLN B CA 1
ATOM 12832 C C . GLN B 1 727 ? 4.16 41.812 27.078 1 94.69 727 GLN B C 1
ATOM 12834 O O . GLN B 1 727 ? 5.129 42.094 26.375 1 94.69 727 GLN B O 1
ATOM 12839 N N . ALA B 1 728 ? 2.982 41.656 26.578 1 94.56 728 ALA B N 1
ATOM 12840 C CA . ALA B 1 728 ? 2.678 41.812 25.156 1 94.56 728 ALA B CA 1
ATOM 12841 C C . ALA B 1 728 ? 3.021 43.219 24.703 1 94.56 728 ALA B C 1
ATOM 12843 O O . ALA B 1 728 ? 3.617 43.406 23.641 1 94.56 728 ALA B O 1
ATOM 12844 N N . ARG B 1 729 ? 2.676 44.219 25.453 1 92.94 729 ARG B N 1
ATOM 12845 C CA . ARG B 1 729 ? 2.949 45.594 25.125 1 92.94 729 ARG B CA 1
ATOM 12846 C C . ARG B 1 729 ? 4.449 45.875 25.109 1 92.94 729 ARG B C 1
ATOM 12848 O O . ARG B 1 729 ? 4.953 46.531 24.203 1 92.94 729 ARG B O 1
ATOM 12855 N N . THR B 1 730 ? 5.098 45.375 26.109 1 94.56 730 THR B N 1
ATOM 12856 C CA . THR B 1 730 ? 6.539 45.562 26.203 1 94.56 730 THR B CA 1
ATOM 12857 C C . THR B 1 730 ? 7.242 44.938 25 1 94.56 730 THR B C 1
ATOM 12859 O O . THR B 1 730 ? 8.117 45.562 24.391 1 94.56 730 THR B O 1
ATOM 12862 N N . LEU B 1 731 ? 6.84 43.75 24.688 1 93.44 731 LEU B N 1
ATOM 12863 C CA . LEU B 1 731 ? 7.441 43.031 23.562 1 93.44 731 LEU B CA 1
ATOM 12864 C C . LEU B 1 731 ? 7.168 43.781 22.25 1 93.44 731 LEU B C 1
ATOM 12866 O O . LEU B 1 731 ? 8.047 43.875 21.391 1 93.44 731 LEU B O 1
ATOM 12870 N N . LEU B 1 732 ? 5.941 44.219 22.078 1 94.56 732 LEU B N 1
ATOM 12871 C CA . LEU B 1 732 ? 5.57 44.969 20.875 1 94.56 732 LEU B CA 1
ATOM 12872 C C . LEU B 1 732 ? 6.375 46.25 20.75 1 94.56 732 LEU B C 1
ATOM 12874 O O . LEU B 1 732 ? 6.824 46.594 19.656 1 94.56 732 LEU B O 1
ATOM 12878 N N . GLU B 1 733 ? 6.578 46.969 21.828 1 94.69 733 GLU B N 1
ATOM 12879 C CA . GLU B 1 733 ? 7.344 48.188 21.844 1 94.69 733 GLU B CA 1
ATOM 12880 C C . GLU B 1 733 ? 8.812 47.938 21.531 1 94.69 733 GLU B C 1
ATOM 12882 O O . GLU B 1 733 ? 9.453 48.719 20.812 1 94.69 733 GLU B O 1
ATOM 12887 N N . GLU B 1 734 ? 9.258 46.906 22.094 1 93.19 734 GLU B N 1
ATOM 12888 C CA . GLU B 1 734 ? 10.641 46.531 21.797 1 93.19 734 GLU B CA 1
ATOM 12889 C C . GLU B 1 734 ? 10.828 46.219 20.312 1 93.19 734 GLU B C 1
ATOM 12891 O O . GLU B 1 734 ? 11.781 46.688 19.703 1 93.19 734 GLU B O 1
ATOM 12896 N N . LEU B 1 735 ? 9.953 45.469 19.766 1 92.88 735 LEU B N 1
ATOM 12897 C CA . LEU B 1 735 ? 10.031 45.125 18.359 1 92.88 735 LEU B CA 1
ATOM 12898 C C . LEU B 1 735 ? 9.844 46.375 17.484 1 92.88 735 LEU B C 1
ATOM 12900 O O . LEU B 1 735 ? 10.492 46.5 16.453 1 92.88 735 LEU B O 1
ATOM 12904 N N . PHE B 1 736 ? 8.922 47.188 17.953 1 94.69 736 PHE B N 1
ATOM 12905 C CA . PHE B 1 736 ? 8.68 48.438 17.25 1 94.69 736 PHE B CA 1
ATOM 12906 C C . PHE B 1 736 ? 9.953 49.281 17.156 1 94.69 736 PHE B C 1
ATOM 12908 O O . PHE B 1 736 ? 10.273 49.812 16.094 1 94.69 736 PHE B O 1
ATOM 12915 N N . SER B 1 737 ? 10.625 49.375 18.25 1 93.75 737 SER B N 1
ATOM 12916 C CA . SER B 1 737 ? 11.859 50.156 18.297 1 93.75 737 SER B CA 1
ATOM 12917 C C . SER B 1 737 ? 12.922 49.531 17.391 1 93.75 737 SER B C 1
ATOM 12919 O O . SER B 1 737 ? 13.609 50.25 16.656 1 93.75 737 SER B O 1
ATOM 12921 N N . GLU B 1 738 ? 12.977 48.281 17.438 1 91.31 738 GLU B N 1
ATOM 12922 C CA . GLU B 1 738 ? 13.945 47.562 16.625 1 91.31 738 GLU B CA 1
ATOM 12923 C C . GLU B 1 738 ? 13.672 47.781 15.133 1 91.31 738 GLU B C 1
ATOM 12925 O O . GLU B 1 738 ? 14.586 48.094 14.367 1 91.31 738 GLU B O 1
ATOM 12930 N N . TYR B 1 739 ? 12.461 47.625 14.711 1 93.31 739 TYR B N 1
ATOM 12931 C CA . TYR B 1 739 ? 12.086 47.75 13.305 1 93.31 739 TYR B CA 1
ATOM 12932 C C . TYR B 1 739 ? 12.133 49.188 12.836 1 93.31 739 TYR B C 1
ATOM 12934 O O . TYR B 1 739 ? 12.477 49.469 11.68 1 93.31 739 TYR B O 1
ATOM 12942 N N . SER B 1 740 ? 11.797 50.094 13.75 1 92.38 740 SER B N 1
ATOM 12943 C CA . SER B 1 740 ? 11.883 51.5 13.422 1 92.38 740 SER B CA 1
ATOM 12944 C C . SER B 1 740 ? 13.32 51.938 13.125 1 92.38 740 SER B C 1
ATOM 12946 O O . SER B 1 740 ? 13.578 52.625 12.156 1 92.38 740 SER B O 1
ATOM 12948 N N . ASP B 1 741 ? 14.211 51.438 13.93 1 90.56 741 ASP B N 1
ATOM 12949 C CA . ASP B 1 741 ? 15.625 51.719 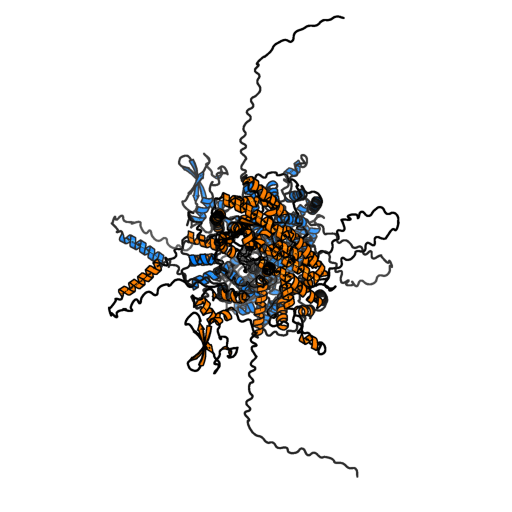13.727 1 90.56 741 ASP B CA 1
ATOM 12950 C C . ASP B 1 741 ? 16.141 51.094 12.43 1 90.56 741 ASP B C 1
ATOM 12952 O O . ASP B 1 741 ? 16.906 51.719 11.703 1 90.56 741 ASP B O 1
ATOM 12956 N N . TRP B 1 742 ? 15.672 49.969 12.242 1 86.94 742 TRP B N 1
ATOM 12957 C CA . TRP B 1 742 ? 16.078 49.25 11.031 1 86.94 742 TRP B CA 1
ATOM 12958 C C . TRP B 1 742 ? 15.562 49.969 9.781 1 86.94 742 TRP B C 1
ATOM 12960 O O . TRP B 1 742 ? 16.297 50.094 8.797 1 86.94 742 TRP B O 1
ATOM 12970 N N . LEU B 1 743 ? 14.375 50.438 9.766 1 87.81 743 LEU B N 1
ATOM 12971 C CA . LEU B 1 743 ? 13.773 51.125 8.633 1 87.81 743 LEU B CA 1
ATOM 12972 C C . LEU B 1 743 ? 14.406 52.5 8.422 1 87.81 743 LEU B C 1
ATOM 12974 O O . LEU B 1 743 ? 14.578 52.938 7.285 1 87.81 743 LEU B O 1
ATOM 12978 N N . ARG B 1 744 ? 14.766 53.125 9.398 1 85.75 744 ARG B N 1
ATOM 12979 C CA . ARG B 1 744 ? 15.43 54.438 9.312 1 85.75 744 ARG B CA 1
ATOM 12980 C C . ARG B 1 744 ? 16.812 54.281 8.688 1 85.75 744 ARG B C 1
ATOM 12982 O O . ARG B 1 744 ? 17.234 55.125 7.883 1 85.75 744 ARG B O 1
ATOM 12989 N N . ALA B 1 745 ? 17.406 53.281 9.109 1 80.94 745 ALA B N 1
ATOM 12990 C CA . ALA B 1 745 ? 18.75 53.031 8.586 1 80.94 745 ALA B CA 1
ATOM 12991 C C . ALA B 1 745 ? 18.719 52.781 7.086 1 80.94 745 ALA B C 1
ATOM 12993 O O . ALA B 1 745 ? 19.688 53.062 6.375 1 80.94 745 ALA B O 1
ATOM 12994 N N . ARG B 1 746 ? 17.672 52.281 6.594 1 77.12 746 ARG B N 1
ATOM 12995 C CA . ARG B 1 746 ? 17.562 51.969 5.176 1 77.12 746 ARG B CA 1
ATOM 12996 C C . ARG B 1 746 ? 16.938 53.094 4.391 1 77.12 746 ARG B C 1
ATOM 12998 O O . ARG B 1 746 ? 16.766 53 3.172 1 77.12 746 ARG B O 1
ATOM 13005 N N . GLY B 1 747 ? 16.859 54.375 4.984 1 64.5 747 GLY B N 1
ATOM 13006 C CA . GLY B 1 747 ? 16.469 55.594 4.309 1 64.5 747 GLY B CA 1
ATOM 13007 C C . GLY B 1 747 ? 14.977 55.656 4.031 1 64.5 747 GLY B C 1
ATOM 13008 O O . GLY B 1 747 ? 14.547 56.406 3.143 1 64.5 747 GLY B O 1
ATOM 13009 N N . THR B 1 748 ? 14.25 54.75 4.516 1 60.41 748 THR B N 1
ATOM 13010 C CA . THR B 1 748 ? 12.82 54.875 4.254 1 60.41 748 THR B CA 1
ATOM 13011 C C . THR B 1 748 ? 12.25 56.094 5.012 1 60.41 748 THR B C 1
ATOM 13013 O O . THR B 1 748 ? 12.141 56.062 6.242 1 60.41 748 THR B O 1
ATOM 13016 N N . SER B 1 749 ? 12.648 57.312 4.715 1 49.81 749 SER B N 1
ATOM 13017 C CA . SER B 1 749 ? 12.344 58.594 5.34 1 49.81 749 SER B CA 1
ATOM 13018 C C . SER B 1 749 ? 10.867 58.688 5.699 1 49.81 749 SER B C 1
ATOM 13020 O O . SER B 1 749 ? 10.492 59.438 6.598 1 49.81 749 SER B O 1
ATOM 13022 N N . ASP B 1 750 ? 9.953 58.5 4.801 1 48.72 750 ASP B N 1
ATOM 13023 C CA . ASP B 1 750 ? 8.562 58.938 4.84 1 48.72 750 ASP B CA 1
ATOM 13024 C C . ASP B 1 750 ? 7.73 58.031 5.738 1 48.72 750 ASP B C 1
ATOM 13026 O O . ASP B 1 750 ? 6.762 57.406 5.285 1 48.72 750 ASP B O 1
ATOM 13030 N N . LEU B 1 751 ? 8.312 57.594 6.746 1 54.78 751 LEU B N 1
ATOM 13031 C CA . LEU B 1 751 ? 7.543 56.75 7.664 1 54.78 751 LEU B CA 1
ATOM 13032 C C . LEU B 1 751 ? 6.348 57.5 8.227 1 54.78 751 LEU B C 1
ATOM 13034 O O . LEU B 1 751 ? 5.863 57.188 9.32 1 54.78 751 LEU B O 1
ATOM 13038 N N . GLN B 1 752 ? 6.02 58.781 7.703 1 50.38 752 GLN B N 1
ATOM 13039 C CA . GLN B 1 752 ? 4.875 59.5 8.25 1 50.38 752 GLN B CA 1
ATOM 13040 C C . GLN B 1 752 ? 3.572 58.75 7.969 1 50.38 752 GLN B C 1
ATOM 13042 O O . GLN B 1 752 ? 3.326 58.344 6.84 1 50.38 752 GLN B O 1
ATOM 13047 N N . SER B 1 753 ? 2.996 58.219 8.984 1 55.97 753 SER B N 1
ATOM 13048 C CA . SER B 1 753 ? 1.658 57.656 8.992 1 55.97 753 SER B CA 1
ATOM 13049 C C . SER B 1 753 ? 0.669 58.531 8.234 1 55.97 753 SER B C 1
ATOM 13051 O O . SER B 1 753 ? 0.633 59.75 8.43 1 55.97 753 SER B O 1
ATOM 13053 N N . MET B 1 754 ? 0.37 58.312 6.969 1 52.38 754 MET B N 1
ATOM 13054 C CA . MET B 1 754 ? -0.7 59.094 6.336 1 52.38 754 MET B CA 1
ATOM 13055 C C . MET B 1 754 ? -2.061 58.688 6.895 1 52.38 754 MET B C 1
ATOM 13057 O O . MET B 1 754 ? -2.377 57.5 6.98 1 52.38 754 MET B O 1
ATOM 13061 N N . PRO B 1 755 ? -2.736 59.562 7.59 1 47.53 755 PRO B N 1
ATOM 13062 C CA . PRO B 1 755 ? -4.059 59.219 8.117 1 47.53 755 PRO B CA 1
ATOM 13063 C C . PRO B 1 755 ? -4.992 58.656 7.043 1 47.53 755 PRO B C 1
ATOM 13065 O O . PRO B 1 755 ? -5.082 59.219 5.945 1 47.53 755 PRO B O 1
ATOM 13068 N N . GLY B 1 756 ? -5.07 57.469 6.852 1 43.91 756 GLY B N 1
ATOM 13069 C CA . GLY B 1 756 ? -6 56.906 5.875 1 43.91 756 GLY B CA 1
ATOM 13070 C C . GLY B 1 756 ? -7.445 57.281 6.156 1 43.91 756 GLY B C 1
ATOM 13071 O O . GLY B 1 756 ? -7.777 57.719 7.254 1 43.91 756 GLY B O 1
ATOM 13072 N N . THR B 1 757 ? -8.289 57.75 5.133 1 39.12 757 THR B N 1
ATOM 13073 C CA . THR B 1 757 ? -9.734 57.938 5.223 1 39.12 757 THR B CA 1
ATOM 13074 C C . THR B 1 757 ? -10.398 56.688 5.82 1 39.12 757 THR B C 1
ATOM 13076 O O . THR B 1 757 ? -10.062 55.562 5.465 1 39.12 757 THR B O 1
ATOM 13079 N N . SER B 1 758 ? -10.898 56.844 7.02 1 38.84 758 SER B N 1
ATOM 13080 C CA . SER B 1 758 ? -11.617 55.844 7.812 1 38.84 758 SER B CA 1
ATOM 13081 C C . SER B 1 758 ? -12.625 55.094 6.957 1 38.84 758 SER B C 1
ATOM 13083 O O . SER B 1 758 ? -13.703 55.594 6.66 1 38.84 758 SER B O 1
ATOM 13085 N N . GLY B 1 759 ? -12.406 54.719 5.805 1 33.72 759 GLY B N 1
ATOM 13086 C CA . GLY B 1 759 ? -13.539 53.969 5.312 1 33.72 759 GLY B CA 1
ATOM 13087 C C . GLY B 1 759 ? -13.914 52.781 6.215 1 33.72 759 GLY B C 1
ATOM 13088 O O . GLY B 1 759 ? -13.078 51.938 6.527 1 33.72 759 GLY B O 1
ATOM 13089 N N . LEU B 1 760 ? -14.852 53.031 7.172 1 35.06 760 LEU B N 1
ATOM 13090 C CA . LEU B 1 760 ? -15.555 52.031 7.969 1 35.06 760 LEU B CA 1
ATOM 13091 C C . LEU B 1 760 ? -15.914 50.812 7.125 1 35.06 760 LEU B C 1
ATOM 13093 O O . LEU B 1 760 ? -16.891 50.875 6.359 1 35.06 760 LEU B O 1
ATOM 13097 N N . GLY B 1 761 ? -15.133 50.281 6.387 1 32.97 761 GLY B N 1
ATOM 13098 C CA . GLY B 1 761 ? -15.656 49.094 5.75 1 32.97 761 GLY B CA 1
ATOM 13099 C C . GLY B 1 761 ? -16.297 48.125 6.73 1 32.97 761 GLY B C 1
ATOM 13100 O O . GLY B 1 761 ? -15.734 47.844 7.793 1 32.97 761 GLY B O 1
ATOM 13101 N N . ASN B 1 762 ? -17.625 48.219 6.84 1 31.42 762 ASN B N 1
ATOM 13102 C CA . ASN B 1 762 ? -18.5 47.25 7.488 1 31.42 762 ASN B CA 1
ATOM 13103 C C . ASN B 1 762 ? -18.062 45.812 7.203 1 31.42 762 ASN B C 1
ATOM 13105 O O . ASN B 1 762 ? -18.25 45.312 6.098 1 31.42 762 ASN B O 1
ATOM 13109 N N . SER B 1 763 ? -16.922 45.531 7.535 1 35.09 763 SER B N 1
ATOM 13110 C CA . SER B 1 763 ? -16.562 44.125 7.316 1 35.09 763 SER B CA 1
ATOM 13111 C C . SER B 1 763 ? -17.672 43.188 7.816 1 35.09 763 SER B C 1
ATOM 13113 O O . SER B 1 763 ? -18.344 43.5 8.797 1 35.09 763 SER B O 1
ATOM 13115 N N . THR B 1 764 ? -18.219 42.469 6.977 1 33.34 764 THR B N 1
ATOM 13116 C CA . THR B 1 764 ? -19.219 41.406 7.117 1 33.34 764 THR B CA 1
ATOM 13117 C C . THR B 1 764 ? -18.938 40.594 8.367 1 33.34 764 THR B C 1
ATOM 13119 O O . THR B 1 764 ? -17.797 40.344 8.711 1 33.34 764 THR B O 1
ATOM 13122 N N . ALA B 1 765 ? -19.844 40.656 9.391 1 33 765 ALA B N 1
ATOM 13123 C CA . ALA B 1 765 ? -20.016 39.812 10.57 1 33 765 ALA B CA 1
ATOM 13124 C C . ALA B 1 765 ? -19.531 38.406 10.305 1 33 765 ALA B C 1
ATOM 13126 O O . ALA B 1 765 ? -20.016 37.719 9.391 1 33 765 ALA B O 1
ATOM 13127 N N . SER B 1 766 ? -18.344 38.188 10.352 1 39.31 766 SER B N 1
ATOM 13128 C CA . SER B 1 766 ? -17.828 36.812 10.281 1 39.31 766 SER B CA 1
ATOM 13129 C C . SER B 1 766 ? -18.703 35.844 11.062 1 39.31 766 SER B C 1
ATOM 13131 O O . SER B 1 766 ? -19.359 36.25 12.023 1 39.31 766 SER B O 1
ATOM 13133 N N . MET B 1 767 ? -19.062 34.875 10.57 1 37.28 767 MET B N 1
ATOM 13134 C CA . MET B 1 767 ? -19.844 33.781 11.109 1 37.28 767 MET B CA 1
ATOM 13135 C C . MET B 1 767 ? -19.359 33.375 12.5 1 37.28 767 MET B C 1
ATOM 13137 O O . MET B 1 767 ? -18.172 33.094 12.688 1 37.28 767 MET B O 1
ATOM 13141 N N . LYS B 1 768 ? -19.984 33.875 13.625 1 44.56 768 LYS B N 1
ATOM 13142 C CA . LYS B 1 768 ? -19.953 33.719 15.078 1 44.56 768 LYS B CA 1
ATOM 13143 C C . LYS B 1 768 ? -19.516 32.312 15.445 1 44.56 768 LYS B C 1
ATOM 13145 O O . LYS B 1 768 ? -19.297 32 16.625 1 44.56 768 LYS B O 1
ATOM 13150 N N . THR B 1 769 ? -19.531 31.469 14.516 1 50.84 769 THR B N 1
ATOM 13151 C CA . THR B 1 769 ? -19.516 30.094 15.031 1 50.84 769 THR B CA 1
ATOM 13152 C C . THR B 1 769 ? -18.094 29.578 15.125 1 50.84 769 THR B C 1
ATOM 13154 O O . THR B 1 769 ? -17.859 28.438 15.547 1 50.84 769 THR B O 1
ATOM 13157 N N . SER B 1 770 ? -16.969 30.516 14.836 1 67 770 SER B N 1
ATOM 13158 C CA . SER B 1 770 ? -15.641 29.922 14.898 1 67 770 SER B CA 1
ATOM 13159 C C . SER B 1 770 ? -15.023 30.109 16.281 1 67 770 SER B C 1
ATOM 13161 O O . SER B 1 770 ? -15.445 30.984 17.047 1 67 770 SER B O 1
ATOM 13163 N N . ILE B 1 771 ? -14.289 29.266 16.719 1 72.88 771 ILE B N 1
ATOM 13164 C CA . ILE B 1 771 ? -13.602 29.297 18 1 72.88 771 ILE B CA 1
ATOM 13165 C C . ILE B 1 771 ? -12.805 30.594 18.125 1 72.88 771 ILE B C 1
ATOM 13167 O O . ILE B 1 771 ? -12.789 31.234 19.172 1 72.88 771 ILE B O 1
ATOM 13171 N N . PHE B 1 772 ? -12.336 31.078 17.062 1 77.25 772 PHE B N 1
ATOM 13172 C CA . PHE B 1 772 ? -11.555 32.312 17.078 1 77.25 772 PHE B CA 1
ATOM 13173 C C . PHE B 1 772 ? -12.453 33.531 17.25 1 77.25 772 PHE B C 1
ATOM 13175 O O . PHE B 1 772 ? -12.047 34.531 17.828 1 77.25 772 PHE B O 1
ATOM 13182 N N . ALA B 1 773 ? -13.664 33.312 16.844 1 75.81 773 ALA B N 1
ATOM 13183 C CA . ALA B 1 773 ? -14.641 34.406 17.031 1 75.81 773 ALA B CA 1
ATOM 13184 C C . ALA B 1 773 ? -14.898 34.656 18.516 1 75.81 773 ALA B C 1
ATOM 13186 O O . ALA B 1 773 ? -15.148 35.781 18.906 1 75.81 773 ALA B O 1
ATOM 13187 N N . THR B 1 774 ? -14.75 33.625 19.25 1 77.5 774 THR B N 1
ATOM 13188 C CA . THR B 1 774 ? -14.914 33.781 20.688 1 77.5 774 THR B CA 1
ATOM 13189 C C . THR B 1 774 ? -13.82 34.688 21.266 1 77.5 774 THR B C 1
ATOM 13191 O O . THR B 1 774 ? -14.078 35.469 22.172 1 77.5 774 THR B O 1
ATOM 13194 N N . ALA B 1 775 ? -12.672 34.594 20.734 1 79.19 775 ALA B N 1
ATOM 13195 C CA . ALA B 1 775 ? -11.57 35.438 21.188 1 79.19 775 ALA B CA 1
ATOM 13196 C C . ALA B 1 775 ? -11.797 36.906 20.781 1 79.19 775 ALA B C 1
ATOM 13198 O O . ALA B 1 775 ? -11.484 37.812 21.547 1 79.19 775 ALA B O 1
ATOM 13199 N N . ILE B 1 776 ? -12.336 37.062 19.625 1 78.19 776 ILE B N 1
ATOM 13200 C CA . ILE B 1 776 ? -12.633 38.406 19.125 1 78.19 776 ILE B CA 1
ATOM 13201 C C . ILE B 1 776 ? -13.648 39.094 20.047 1 78.19 776 ILE B C 1
ATOM 13203 O O . ILE B 1 776 ? -13.469 40.25 20.438 1 78.19 776 ILE B O 1
ATOM 13207 N N . SER B 1 777 ? -14.641 38.344 20.406 1 79.06 777 SER B N 1
ATOM 13208 C CA . SER B 1 777 ? -15.688 38.875 21.266 1 79.06 777 SER B CA 1
ATOM 13209 C C . SER B 1 777 ? -15.156 39.188 22.656 1 79.06 777 SER B C 1
ATOM 13211 O O . SER B 1 777 ? -15.617 40.156 23.297 1 79.06 777 SER B O 1
ATOM 13213 N N . ALA B 1 778 ? -14.242 38.531 23.016 1 75.12 778 ALA B N 1
ATOM 13214 C CA . ALA B 1 778 ? -13.68 38.719 24.344 1 75.12 778 ALA B CA 1
ATOM 13215 C C . ALA B 1 778 ? -12.805 39.969 24.406 1 75.12 778 ALA B C 1
ATOM 13217 O O . ALA B 1 778 ? -12.602 40.531 25.484 1 75.12 778 ALA B O 1
ATOM 13218 N N . GLY B 1 779 ? -12.281 40.438 23.297 1 68.44 779 GLY B N 1
ATOM 13219 C CA . GLY B 1 779 ? -11.445 41.625 23.234 1 68.44 779 GLY B CA 1
ATOM 13220 C C . GLY B 1 779 ? -12.234 42.906 23.078 1 68.44 779 GLY B C 1
ATOM 13221 O O . GLY B 1 779 ? -11.773 44 23.484 1 68.44 779 GLY B O 1
ATOM 13222 N N . ASN B 1 780 ? -13.383 43.094 22.328 1 63.56 780 ASN B N 1
ATOM 13223 C CA . ASN B 1 780 ? -14.133 44.281 21.938 1 63.56 780 ASN B CA 1
ATOM 13224 C C . ASN B 1 780 ? -14.695 45 23.156 1 63.56 780 ASN B C 1
ATOM 13226 O O . ASN B 1 780 ? -14.945 46.219 23.094 1 63.56 780 ASN B O 1
ATOM 13230 N N . GLY B 1 781 ? -15.008 44.5 24.203 1 51.75 781 GLY B N 1
ATOM 13231 C CA . GLY B 1 781 ? -15.617 45.312 25.234 1 51.75 781 GLY B CA 1
ATOM 13232 C C . GLY B 1 781 ? -14.758 46.469 25.656 1 51.75 781 GLY B C 1
ATOM 13233 O O . GLY B 1 781 ? -15.219 47.375 26.375 1 51.75 781 GLY B O 1
ATOM 13234 N N . PHE B 1 782 ? -13.594 46.562 25.297 1 48.41 782 PHE B N 1
ATOM 13235 C CA . PHE B 1 782 ? -12.773 47.5 26.031 1 48.41 782 PHE B CA 1
ATOM 13236 C C . PHE B 1 782 ? -12.562 48.781 25.219 1 48.41 782 PHE B C 1
ATOM 13238 O O . PHE B 1 782 ? -12.641 49.875 25.75 1 48.41 782 PHE B O 1
ATOM 13245 N N . ALA B 1 783 ? -11.914 48.969 24.047 1 47.16 783 ALA B N 1
ATOM 13246 C CA . ALA B 1 783 ? -11.211 50.188 23.688 1 47.16 783 ALA B CA 1
ATOM 13247 C C . ALA B 1 783 ? -12.078 51.062 22.781 1 47.16 783 ALA B C 1
ATOM 13249 O O . ALA B 1 783 ? -12.016 50.969 21.562 1 47.16 783 ALA B O 1
ATOM 13250 N N . LEU B 1 784 ? -13.312 51.312 23 1 42.91 784 LEU B N 1
ATOM 13251 C CA . LEU B 1 784 ? -13.867 52.312 22.078 1 42.91 784 LEU B CA 1
ATOM 13252 C C . LEU B 1 784 ? -13.203 53.656 22.297 1 42.91 784 LEU B C 1
ATOM 13254 O O . LEU B 1 784 ? -13.492 54.344 23.266 1 42.91 784 LEU B O 1
ATOM 13258 N N . TYR B 1 785 ? -11.992 53.812 21.891 1 41.72 785 TYR B N 1
ATOM 13259 C CA . TYR B 1 785 ? -11.438 55.156 22.078 1 41.72 785 TYR B CA 1
ATOM 13260 C C . TYR B 1 785 ? -12.078 56.156 21.109 1 41.72 785 TYR B C 1
ATOM 13262 O O . TYR B 1 785 ? -12.453 55.781 19.984 1 41.72 785 TYR B O 1
ATOM 13270 N N . THR B 1 786 ? -12.508 57.312 21.531 1 43.12 786 THR B N 1
ATOM 13271 C CA . THR B 1 786 ? -13.062 58.469 20.844 1 43.12 786 THR B CA 1
ATOM 13272 C C . THR B 1 786 ? -12.07 59.031 19.812 1 43.12 786 THR B C 1
ATOM 13274 O O . THR B 1 786 ? -10.875 59.125 20.094 1 43.12 786 THR B O 1
ATOM 13277 N N . PRO B 1 787 ? -12.438 59.25 18.609 1 42.28 787 PRO B N 1
ATOM 13278 C CA . PRO B 1 787 ? -11.672 59.719 17.453 1 42.28 787 PRO B CA 1
ATOM 13279 C C . PRO B 1 787 ? -10.789 60.906 17.797 1 42.28 787 PRO B C 1
ATOM 13281 O O . PRO B 1 787 ? -9.758 61.125 17.156 1 42.28 787 PRO B O 1
ATOM 13284 N N . ASN B 1 788 ? -11.195 61.906 18.531 1 41.94 788 ASN B N 1
ATOM 13285 C CA . ASN B 1 788 ? -10.562 63.219 18.578 1 41.94 788 ASN B CA 1
ATOM 13286 C C . ASN B 1 788 ? -9.102 63.125 19.016 1 41.94 788 ASN B C 1
ATOM 13288 O O . ASN B 1 788 ? -8.344 64.062 18.891 1 41.94 788 ASN B O 1
ATOM 13292 N N . GLN B 1 789 ? -8.672 62.25 19.797 1 43.75 789 GLN B N 1
ATOM 13293 C CA . GLN B 1 789 ? -7.359 62.281 20.438 1 43.75 789 GLN B CA 1
ATOM 13294 C C . GLN B 1 789 ? -6.305 61.594 19.578 1 43.75 789 GLN B C 1
ATOM 13296 O O . GLN B 1 789 ? -5.195 61.312 20.031 1 43.75 789 GLN B O 1
ATOM 13301 N N . TYR B 1 790 ? -6.367 61.375 18.328 1 45.5 790 TYR B N 1
ATOM 13302 C CA . TYR B 1 790 ? -5.621 60.406 17.5 1 45.5 790 TYR B CA 1
ATOM 13303 C C . TYR B 1 790 ? -4.312 61.031 17.016 1 45.5 790 TYR B C 1
ATOM 13305 O O . TYR B 1 790 ? -3.418 60.312 16.562 1 45.5 790 TYR B O 1
ATOM 13313 N N . LYS B 1 791 ? -4.258 62.375 16.812 1 48.19 791 LYS B N 1
ATOM 13314 C CA . LYS B 1 791 ? -3.125 62.906 16.062 1 48.19 791 LYS B CA 1
ATOM 13315 C C . LYS B 1 791 ? -1.803 62.531 16.719 1 48.19 791 LYS B C 1
ATOM 13317 O O . LYS B 1 791 ? -0.81 62.281 16.031 1 48.19 791 LYS B O 1
ATOM 13322 N N . ALA B 1 792 ? -1.622 62.75 18.016 1 48.84 792 ALA B N 1
ATOM 13323 C CA . ALA B 1 792 ? -0.293 62.781 18.625 1 48.84 792 ALA B CA 1
ATOM 13324 C C . ALA B 1 792 ? 0.115 61.406 19.141 1 48.84 792 ALA B C 1
ATOM 13326 O O . ALA B 1 792 ? 1.206 61.25 19.688 1 48.84 792 ALA B O 1
ATOM 13327 N N . GLN B 1 793 ? -0.645 60.344 18.562 1 66.25 793 GLN B N 1
ATOM 13328 C CA . GLN B 1 793 ? -0.358 59.094 19.266 1 66.25 793 GLN B CA 1
ATOM 13329 C C . GLN B 1 793 ? 0.543 58.188 18.422 1 66.25 793 GLN B C 1
ATOM 13331 O O . GLN B 1 793 ? 0.543 58.25 17.203 1 66.25 793 GLN B O 1
ATOM 13336 N N . SER B 1 794 ? 1.531 57.469 19.062 1 83.75 794 SER B N 1
ATOM 13337 C CA . SER B 1 794 ? 2.43 56.5 18.453 1 83.75 794 SER B CA 1
ATOM 13338 C C . SER B 1 794 ? 1.653 55.438 17.641 1 83.75 794 SER B C 1
ATOM 13340 O O . SER B 1 794 ? 0.437 55.312 17.797 1 83.75 794 SER B O 1
ATOM 13342 N N . GLU B 1 795 ? 2.184 54.906 16.609 1 89.94 795 GLU B N 1
ATOM 13343 C CA . GLU B 1 795 ? 1.565 53.844 15.82 1 89.94 795 GLU B CA 1
ATOM 13344 C C . GLU B 1 795 ? 0.932 52.781 16.719 1 89.94 795 GLU B C 1
ATOM 13346 O O . GLU B 1 795 ? -0.161 52.281 16.438 1 89.94 795 GLU B O 1
ATOM 13351 N N . ILE B 1 796 ? 1.627 52.438 17.766 1 91.69 796 ILE B N 1
ATOM 13352 C CA . ILE B 1 796 ? 1.169 51.375 18.672 1 91.69 796 ILE B CA 1
ATOM 13353 C C . ILE B 1 796 ? -0.125 51.812 19.359 1 91.69 796 ILE B C 1
ATOM 13355 O O . ILE B 1 796 ? -1.077 51.062 19.453 1 91.69 796 ILE B O 1
ATOM 13359 N N . GLU B 1 797 ? -0.146 53.062 19.812 1 87.94 797 GLU B N 1
ATOM 13360 C CA . GLU B 1 797 ? -1.332 53.562 20.5 1 87.94 797 GLU B CA 1
ATOM 13361 C C . GLU B 1 797 ? -2.523 53.656 19.547 1 87.94 797 GLU B C 1
ATOM 13363 O O . GLU B 1 797 ? -3.646 53.312 19.922 1 87.94 797 GLU B O 1
ATOM 13368 N N . ARG B 1 798 ? -2.262 54.031 18.375 1 87.38 798 ARG B N 1
ATOM 13369 C CA . ARG B 1 798 ? -3.324 54.094 17.375 1 87.38 798 ARG B CA 1
ATOM 13370 C C . ARG B 1 798 ? -3.854 52.719 17.047 1 87.38 798 ARG B C 1
ATOM 13372 O O . ARG B 1 798 ? -5.062 52.531 16.922 1 87.38 798 ARG B O 1
ATOM 13379 N N . TYR B 1 799 ? -2.945 51.844 16.891 1 91.19 799 TYR B N 1
ATOM 13380 C CA . TYR B 1 799 ? -3.332 50.469 16.594 1 91.19 799 TYR B CA 1
ATOM 13381 C C . TYR B 1 799 ? -4.164 49.875 17.719 1 91.19 799 TYR B C 1
ATOM 13383 O O . TYR B 1 799 ? -5.199 49.25 17.484 1 91.19 799 TYR B O 1
ATOM 13391 N N . CYS B 1 800 ? -3.705 50.062 18.922 1 88.06 800 CYS B N 1
ATOM 13392 C CA . CYS B 1 800 ? -4.355 49.5 20.078 1 88.06 800 CYS B CA 1
ATOM 13393 C C . CYS B 1 800 ? -5.684 50.188 20.375 1 88.06 800 CYS B C 1
ATOM 13395 O O . CYS B 1 800 ? -6.547 49.625 21.047 1 88.06 800 CYS B O 1
ATOM 13397 N N . SER B 1 801 ? -5.875 51.438 19.875 1 80.12 801 SER B N 1
ATOM 13398 C CA . SER B 1 801 ? -7.09 52.219 20.141 1 80.12 801 SER B CA 1
ATOM 13399 C C . SER B 1 801 ? -8.25 51.719 19.297 1 80.12 801 SER B C 1
ATOM 13401 O O . SER B 1 801 ? -9.406 52.094 19.531 1 80.12 801 SER B O 1
ATOM 13403 N N . ASN B 1 802 ? -8.008 50.906 18.312 1 80.25 802 ASN B N 1
ATOM 13404 C CA . ASN B 1 802 ? -9.023 50.312 17.453 1 80.25 802 ASN B CA 1
ATOM 13405 C C . ASN B 1 802 ? -9.695 51.375 16.578 1 80.25 802 ASN B C 1
ATOM 13407 O O . ASN B 1 802 ? -10.906 51.344 16.344 1 80.25 802 ASN B O 1
ATOM 13411 N N . VAL B 1 803 ? -8.922 52.312 16.234 1 76.88 803 VAL B N 1
ATOM 13412 C CA . VAL B 1 803 ? -9.406 53.375 15.352 1 76.88 803 VAL B CA 1
ATOM 13413 C C . VAL B 1 803 ? -9.867 52.781 14.031 1 76.88 803 VAL B C 1
ATOM 13415 O O . VAL B 1 803 ? -10.836 53.25 13.43 1 76.88 803 VAL B O 1
ATOM 13418 N N . TYR B 1 804 ? -9.188 51.75 13.633 1 83.88 804 TYR B N 1
ATOM 13419 C CA . TYR B 1 804 ? -9.539 51 12.438 1 83.88 804 TYR B CA 1
ATOM 13420 C C . TYR B 1 804 ? -9.992 49.594 12.797 1 83.88 804 TYR B C 1
ATOM 13422 O O . TYR B 1 804 ? -9.195 48.656 12.773 1 83.88 804 TYR B O 1
ATOM 13430 N N . PRO B 1 805 ? -11.258 49.375 12.961 1 83.81 805 PRO B N 1
ATOM 13431 C CA . PRO B 1 805 ? -11.75 48.094 13.469 1 83.81 805 PRO B CA 1
ATOM 13432 C C . PRO B 1 805 ? -11.688 46.969 12.422 1 83.81 805 PRO B C 1
ATOM 13434 O O . PRO B 1 805 ? -11.758 47.25 11.219 1 83.81 805 PRO B O 1
ATOM 13437 N N . CYS B 1 806 ? -11.422 45.75 12.875 1 85.75 806 CYS B N 1
ATOM 13438 C CA . CYS B 1 806 ? -11.445 44.531 12.07 1 85.75 806 CYS B CA 1
ATOM 13439 C C . CYS B 1 806 ? -12.352 43.469 12.695 1 85.75 806 CYS B C 1
ATOM 13441 O O . CYS B 1 806 ? -12.172 43.125 13.859 1 85.75 806 CYS B O 1
ATOM 13443 N N . SER B 1 807 ? -13.367 43 12.016 1 77.88 807 SER B N 1
ATOM 13444 C CA . SER B 1 807 ? -14.297 42 12.578 1 77.88 807 SER B CA 1
ATOM 13445 C C . SER B 1 807 ? -14.141 40.656 11.914 1 77.88 807 SER B C 1
ATOM 13447 O O . SER B 1 807 ? -14.688 39.656 12.391 1 77.88 807 SER B O 1
ATOM 13449 N N . ASP B 1 808 ? -13.328 40.625 10.914 1 78.56 808 ASP B N 1
ATOM 13450 C CA . ASP B 1 808 ? -13.164 39.375 10.156 1 78.56 808 ASP B CA 1
ATOM 13451 C C . ASP B 1 808 ? -12.07 38.5 10.773 1 78.56 808 ASP B C 1
ATOM 13453 O O . ASP B 1 808 ? -10.906 38.906 10.844 1 78.56 808 ASP B O 1
ATOM 13457 N N . GLU B 1 809 ? -12.438 37.312 11.188 1 80.88 809 GLU B N 1
ATOM 13458 C CA . GLU B 1 809 ? -11.484 36.406 11.797 1 80.88 809 GLU B CA 1
ATOM 13459 C C . GLU B 1 809 ? -10.375 36.031 10.812 1 80.88 809 GLU B C 1
ATOM 13461 O O . GLU B 1 809 ? -9.25 35.75 11.227 1 80.88 809 GLU B O 1
ATOM 13466 N N . ARG B 1 810 ? -10.68 36.031 9.531 1 82.69 810 ARG B N 1
ATOM 13467 C CA . ARG B 1 810 ? -9.703 35.656 8.516 1 82.69 810 ARG B CA 1
ATOM 13468 C C . ARG B 1 810 ? -9.188 36.875 7.762 1 82.69 810 ARG B C 1
ATOM 13470 O O . ARG B 1 810 ? -8.547 36.75 6.715 1 82.69 810 ARG B O 1
ATOM 13477 N N . GLY B 1 811 ? -9.375 38 8.336 1 86.31 811 GLY B N 1
ATOM 13478 C CA . GLY B 1 811 ? -9.117 39.219 7.566 1 86.31 811 GLY B CA 1
ATOM 13479 C C . GLY B 1 811 ? -7.82 39.906 7.949 1 86.31 811 GLY B C 1
ATOM 13480 O O . GLY B 1 811 ? -7.582 41.031 7.559 1 86.31 811 GLY B O 1
ATOM 13481 N N . ALA B 1 812 ? -6.969 39.219 8.703 1 92.94 812 ALA B N 1
ATOM 13482 C CA . ALA B 1 812 ? -5.773 39.875 9.219 1 92.94 812 ALA B CA 1
ATOM 13483 C C . ALA B 1 812 ? -4.895 40.406 8.078 1 92.94 812 ALA B C 1
ATOM 13485 O O . ALA B 1 812 ? -4.449 41.562 8.102 1 92.94 812 ALA B O 1
ATOM 13486 N N . LEU B 1 813 ? -4.664 39.625 7.094 1 95.81 813 LEU B N 1
ATOM 13487 C CA . LEU B 1 813 ? -3.758 40 6.012 1 95.81 813 LEU B CA 1
ATOM 13488 C C . LEU B 1 813 ? -4.371 41.094 5.141 1 95.81 813 LEU B C 1
ATOM 13490 O O . LEU B 1 813 ? -3.691 42.031 4.762 1 95.81 813 LEU B O 1
ATOM 13494 N N . ALA B 1 814 ? -5.66 40.938 4.836 1 94 814 ALA B N 1
ATOM 13495 C CA . ALA B 1 814 ? -6.352 41.969 4.062 1 94 814 ALA B CA 1
ATOM 13496 C C . ALA B 1 814 ? -6.363 43.312 4.801 1 94 814 ALA B C 1
ATOM 13498 O O . ALA B 1 814 ? -6.227 44.375 4.184 1 94 814 ALA B O 1
ATOM 13499 N N . TRP B 1 815 ? -6.57 43.25 6.062 1 94.44 815 TRP B N 1
ATOM 13500 C CA . TRP B 1 815 ? -6.598 44.438 6.875 1 94.44 815 TRP B CA 1
ATOM 13501 C C . TRP B 1 815 ? -5.242 45.156 6.852 1 94.44 815 TRP B C 1
ATOM 13503 O O . TRP B 1 815 ? -5.168 46.375 6.652 1 94.44 815 TRP B O 1
ATOM 13513 N N . TRP B 1 816 ? -4.18 44.438 7.078 1 96.19 816 TRP B N 1
ATOM 13514 C CA . TRP B 1 816 ? -2.844 45 7.09 1 96.19 816 TRP B CA 1
ATOM 13515 C C . TRP B 1 816 ? -2.48 45.562 5.715 1 96.19 816 TRP B C 1
ATOM 13517 O O . TRP B 1 816 ? -1.776 46.562 5.613 1 96.19 816 TRP B O 1
ATOM 13527 N N . LYS B 1 817 ? -2.895 44.844 4.652 1 94.94 817 LYS B N 1
ATOM 13528 C CA . LYS B 1 817 ? -2.697 45.375 3.305 1 94.94 817 LYS B CA 1
ATOM 13529 C C . LYS B 1 817 ? -3.324 46.75 3.154 1 94.94 817 LYS B C 1
ATOM 13531 O O . LYS B 1 817 ? -2.697 47.688 2.615 1 94.94 817 LYS B O 1
ATOM 13536 N N . ALA B 1 818 ? -4.469 46.938 3.705 1 93.31 818 ALA B N 1
ATOM 13537 C CA . ALA B 1 818 ? -5.25 48.188 3.562 1 93.31 818 ALA B CA 1
ATOM 13538 C C . ALA B 1 818 ? -4.676 49.312 4.426 1 93.31 818 ALA B C 1
ATOM 13540 O O . ALA B 1 818 ? -4.773 50.469 4.074 1 93.31 818 ALA B O 1
ATOM 13541 N N . HIS B 1 819 ? -4.051 48.969 5.566 1 93.12 819 HIS B N 1
ATOM 13542 C CA . HIS B 1 819 ? -3.658 49.969 6.539 1 93.12 819 HIS B CA 1
ATOM 13543 C C . HIS B 1 819 ? -2.143 50.031 6.691 1 93.12 819 HIS B C 1
ATOM 13545 O O . HIS B 1 819 ? -1.635 50.562 7.68 1 93.12 819 HIS B O 1
ATOM 13551 N N . ALA B 1 820 ? -1.429 49.5 5.758 1 93.69 820 ALA B N 1
ATOM 13552 C CA . ALA B 1 820 ? 0.03 49.469 5.824 1 93.69 820 ALA B CA 1
ATOM 13553 C C . ALA B 1 820 ? 0.62 50.875 5.828 1 93.69 820 ALA B C 1
ATOM 13555 O O . ALA B 1 820 ? 1.653 51.094 6.457 1 93.69 820 ALA B O 1
ATOM 13556 N N . ASN B 1 821 ? -0.023 51.781 5.164 1 89.62 821 ASN B N 1
ATOM 13557 C CA . ASN B 1 821 ? 0.476 53.156 5.082 1 89.62 821 ASN B CA 1
ATOM 13558 C C . ASN B 1 821 ? 0.242 53.906 6.383 1 89.62 821 ASN B C 1
ATOM 13560 O O . ASN B 1 821 ? 1.014 54.812 6.727 1 89.62 821 ASN B O 1
ATOM 13564 N N . GLU B 1 822 ? -0.843 53.531 7.074 1 88.44 822 GLU B N 1
ATOM 13565 C CA . GLU B 1 822 ? -1.147 54.156 8.359 1 88.44 822 GLU B CA 1
ATOM 13566 C C . GLU B 1 822 ? -0.214 53.656 9.453 1 88.44 822 GLU B C 1
ATOM 13568 O O . GLU B 1 822 ? 0.093 54.375 10.398 1 88.44 822 GLU B O 1
ATOM 13573 N N . PHE B 1 823 ? 0.173 52.406 9.25 1 93.25 823 PHE B N 1
ATOM 13574 C CA . PHE B 1 823 ? 1.023 51.781 10.258 1 93.25 823 PHE B CA 1
ATOM 13575 C C . PHE B 1 823 ? 2.27 51.188 9.617 1 93.25 823 PHE B C 1
ATOM 13577 O O . PHE B 1 823 ? 2.494 49.969 9.703 1 93.25 823 PHE B O 1
ATOM 13584 N N . PRO B 1 824 ? 3.146 51.938 9.086 1 92.56 824 PRO B N 1
ATOM 13585 C CA . PRO B 1 824 ? 4.246 51.406 8.273 1 92.56 824 PRO B CA 1
ATOM 13586 C C . PRO B 1 824 ? 5.168 50.5 9.07 1 92.56 824 PRO B C 1
ATOM 13588 O O . PRO B 1 824 ? 5.582 49.438 8.57 1 92.56 824 PRO B O 1
ATOM 13591 N N . VAL B 1 825 ? 5.52 50.844 10.328 1 95 825 VAL B N 1
ATOM 13592 C CA . VAL B 1 825 ? 6.438 50.031 11.117 1 95 825 VAL B CA 1
ATOM 13593 C C . VAL B 1 825 ? 5.727 48.781 11.594 1 95 825 VAL B C 1
ATOM 13595 O O . VAL B 1 825 ? 6.262 47.656 11.461 1 95 825 VAL B O 1
ATOM 13598 N N . LEU B 1 826 ? 4.523 48.906 12.109 1 95.69 826 LEU B N 1
ATOM 13599 C CA . LEU B 1 826 ? 3.771 47.75 12.594 1 95.69 826 LEU B CA 1
ATOM 13600 C C . LEU B 1 826 ? 3.432 46.812 11.445 1 95.69 826 LEU B C 1
ATOM 13602 O O . LEU B 1 826 ? 3.381 45.594 11.641 1 95.69 826 LEU B O 1
ATOM 13606 N N . ALA B 1 827 ? 3.188 47.375 10.289 1 96.06 827 ALA B N 1
ATOM 13607 C CA . ALA B 1 827 ? 2.885 46.562 9.117 1 96.06 827 ALA B CA 1
ATOM 13608 C C . ALA B 1 827 ? 4.082 45.688 8.734 1 96.06 827 ALA B C 1
ATOM 13610 O O . ALA B 1 827 ? 3.92 44.531 8.32 1 96.06 827 ALA B O 1
ATOM 13611 N N . THR B 1 828 ? 5.238 46.25 8.836 1 96 828 THR B N 1
ATOM 13612 C CA . THR B 1 828 ? 6.449 45.5 8.547 1 96 828 THR B CA 1
ATOM 13613 C C . THR B 1 828 ? 6.645 44.375 9.555 1 96 828 THR B C 1
ATOM 13615 O O . THR B 1 828 ? 7.035 43.25 9.188 1 96 828 THR B O 1
ATOM 13618 N N . ILE B 1 829 ? 6.352 44.656 10.828 1 96.44 829 ILE B N 1
ATOM 13619 C CA . ILE B 1 829 ? 6.438 43.625 11.867 1 96.44 829 ILE B CA 1
ATOM 13620 C C . ILE B 1 829 ? 5.402 42.531 11.609 1 96.44 829 ILE B C 1
ATOM 13622 O O . ILE B 1 829 ? 5.715 41.344 11.68 1 96.44 829 ILE B O 1
ATOM 13626 N N . ALA B 1 830 ? 4.164 42.969 11.32 1 97.62 830 ALA B N 1
ATOM 13627 C CA . ALA B 1 830 ? 3.072 42.031 11.07 1 97.62 830 ALA B CA 1
ATOM 13628 C C . ALA B 1 830 ? 3.398 41.125 9.906 1 97.62 830 ALA B C 1
ATOM 13630 O O . ALA B 1 830 ? 3.098 39.906 9.953 1 97.62 830 ALA B O 1
ATOM 13631 N N . ARG B 1 831 ? 3.975 41.625 8.867 1 97.19 831 ARG B N 1
ATOM 13632 C CA . ARG B 1 831 ? 4.332 40.844 7.691 1 97.19 831 ARG B CA 1
ATOM 13633 C C . ARG B 1 831 ? 5.312 39.719 8.055 1 97.19 831 ARG B C 1
ATOM 13635 O O . ARG B 1 831 ? 5.168 38.594 7.598 1 97.19 831 ARG B O 1
ATOM 13642 N N . ASP B 1 832 ? 6.25 40 8.891 1 97.12 832 ASP B N 1
ATOM 13643 C CA . ASP B 1 832 ? 7.273 39.062 9.266 1 97.12 832 ASP B CA 1
ATOM 13644 C C . ASP B 1 832 ? 6.738 38.031 10.289 1 97.12 832 ASP B C 1
ATOM 13646 O O . ASP B 1 832 ? 6.965 36.844 10.1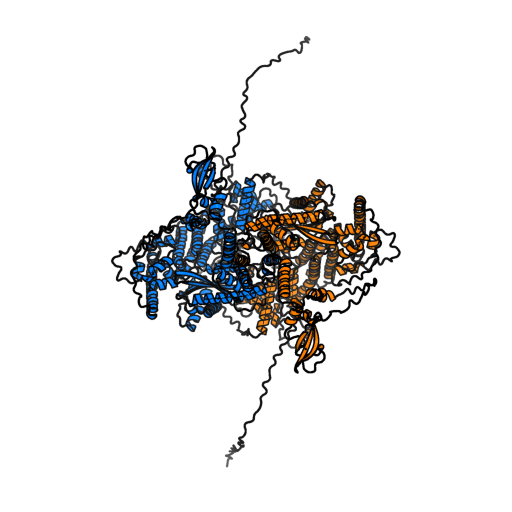56 1 97.12 832 ASP B O 1
ATOM 13650 N N . VAL B 1 833 ? 5.992 38.5 11.227 1 97.19 833 VAL B N 1
ATOM 13651 C CA . VAL B 1 833 ? 5.598 37.656 12.359 1 97.19 833 VAL B CA 1
ATOM 13652 C C . VAL B 1 833 ? 4.414 36.781 11.977 1 97.19 833 VAL B C 1
ATOM 13654 O O . VAL B 1 833 ? 4.355 35.594 12.344 1 97.19 833 VAL B O 1
ATOM 13657 N N . LEU B 1 834 ? 3.434 37.312 11.219 1 97.5 834 LEU B N 1
ATOM 13658 C CA . LEU B 1 834 ? 2.236 36.562 10.859 1 97.5 834 LEU B CA 1
ATOM 13659 C C . LEU B 1 834 ? 2.572 35.469 9.867 1 97.5 834 LEU B C 1
ATOM 13661 O O . LEU B 1 834 ? 1.772 34.531 9.656 1 97.5 834 LEU B O 1
ATOM 13665 N N . ALA B 1 835 ? 3.742 35.531 9.273 1 97.44 835 ALA B N 1
ATOM 13666 C CA . ALA B 1 835 ? 4.18 34.5 8.336 1 97.44 835 ALA B CA 1
ATOM 13667 C C . ALA B 1 835 ? 4.637 33.25 9.078 1 97.44 835 ALA B C 1
ATOM 13669 O O . ALA B 1 835 ? 4.734 32.156 8.484 1 97.44 835 ALA B O 1
ATOM 13670 N N . ILE B 1 836 ? 4.953 33.344 10.359 1 97.12 836 ILE B N 1
ATOM 13671 C CA . ILE B 1 836 ? 5.391 32.188 11.156 1 97.12 836 ILE B CA 1
ATOM 13672 C C . ILE B 1 836 ? 4.242 31.203 11.305 1 97.12 836 ILE B C 1
ATOM 13674 O O . ILE B 1 836 ? 3.16 31.562 11.773 1 97.12 836 ILE B O 1
ATOM 13678 N N . PRO B 1 837 ? 4.453 29.984 10.875 1 96 837 PRO B N 1
ATOM 13679 C CA . PRO B 1 837 ? 3.367 29.016 11.047 1 96 837 PRO B CA 1
ATOM 13680 C C . PRO B 1 837 ? 3.217 28.547 12.492 1 96 837 PRO B C 1
ATOM 13682 O O . PRO B 1 837 ? 4.207 28.172 13.133 1 96 837 PRO B O 1
ATOM 13685 N N . GLY B 1 838 ? 2.01 28.625 12.992 1 95.06 838 GLY B N 1
ATOM 13686 C CA . GLY B 1 838 ? 1.746 28.078 14.32 1 95.06 838 GLY B CA 1
ATOM 13687 C C . GLY B 1 838 ? 1.568 26.578 14.328 1 95.06 838 GLY B C 1
ATOM 13688 O O . GLY B 1 838 ? 1.599 25.953 15.391 1 95.06 838 GLY B O 1
ATOM 13689 N N . VAL B 1 839 ? 1.343 26.078 13.172 1 92.56 839 VAL B N 1
ATOM 13690 C CA . VAL B 1 839 ? 1.169 24.641 12.984 1 92.56 839 VAL B CA 1
ATOM 13691 C C . VAL B 1 839 ? 1.923 24.188 11.734 1 92.56 839 VAL B C 1
ATOM 13693 O O . VAL B 1 839 ? 2.016 24.938 10.758 1 92.56 839 VAL B O 1
ATOM 13696 N N . SER B 1 840 ? 2.455 22.969 11.75 1 87.12 840 SER B N 1
ATOM 13697 C CA . SER B 1 840 ? 3.242 22.469 10.625 1 87.12 840 SER B CA 1
ATOM 13698 C C . SER B 1 840 ? 2.377 21.656 9.664 1 87.12 840 SER B C 1
ATOM 13700 O O . SER B 1 840 ? 2.721 20.531 9.297 1 87.12 840 SER B O 1
ATOM 13702 N N . ILE B 1 841 ? 1.294 22.172 9.203 1 83.94 841 ILE B N 1
ATOM 13703 C CA . ILE B 1 841 ? 0.353 21.469 8.336 1 83.94 841 ILE B CA 1
ATOM 13704 C C . ILE B 1 841 ? 1.001 21.219 6.977 1 83.94 841 ILE B C 1
ATOM 13706 O O . ILE B 1 841 ? 0.729 20.188 6.336 1 83.94 841 ILE B O 1
ATOM 13710 N N . GLY B 1 842 ? 1.775 22.219 6.484 1 84.5 842 GLY B N 1
ATOM 13711 C CA . GLY B 1 842 ? 2.467 22.047 5.215 1 84.5 842 GLY B CA 1
ATOM 13712 C C . GLY B 1 842 ? 3.371 20.828 5.188 1 84.5 842 GLY B C 1
ATOM 13713 O O . GLY B 1 842 ? 3.459 20.141 4.172 1 84.5 842 GLY B O 1
ATOM 13714 N N . ILE B 1 843 ? 3.951 20.547 6.273 1 89.44 843 ILE B N 1
ATOM 13715 C CA . ILE B 1 843 ? 4.848 19.391 6.375 1 89.44 843 ILE B CA 1
ATOM 13716 C C . ILE B 1 843 ? 4.031 18.094 6.395 1 89.44 843 ILE B C 1
ATOM 13718 O O . ILE B 1 843 ? 4.43 17.094 5.789 1 89.44 843 ILE B O 1
ATOM 13722 N N . GLU B 1 844 ? 2.965 18.141 7.059 1 82.25 844 GLU B N 1
ATOM 13723 C CA . GLU B 1 844 ? 2.088 16.969 7.086 1 82.25 844 GLU B CA 1
ATOM 13724 C C . GLU B 1 844 ? 1.586 16.625 5.684 1 82.25 844 GLU B C 1
ATOM 13726 O O . GLU B 1 844 ? 1.486 15.453 5.328 1 82.25 844 GLU B O 1
ATOM 13731 N N . ARG B 1 845 ? 1.246 17.625 5.027 1 82.62 845 ARG B N 1
ATOM 13732 C CA . ARG B 1 845 ? 0.817 17.438 3.646 1 82.62 845 ARG B CA 1
ATOM 13733 C C . ARG B 1 845 ? 1.942 16.828 2.805 1 82.62 845 ARG B C 1
ATOM 13735 O O . ARG B 1 845 ? 1.697 15.992 1.938 1 82.62 845 ARG B O 1
ATOM 13742 N N . LEU B 1 846 ? 3.098 17.344 3.039 1 88.56 846 LEU B N 1
ATOM 13743 C CA . LEU B 1 846 ? 4.27 16.812 2.348 1 88.56 846 LEU B CA 1
ATOM 13744 C C . LEU B 1 846 ? 4.461 15.336 2.645 1 88.56 846 LEU B C 1
ATOM 13746 O O . LEU B 1 846 ? 4.762 14.547 1.743 1 88.56 846 LEU B O 1
ATOM 13750 N N . PHE B 1 847 ? 4.258 14.938 3.824 1 84.81 847 PHE B N 1
ATOM 13751 C CA . PHE B 1 847 ? 4.434 13.547 4.211 1 84.81 847 PHE B CA 1
ATOM 13752 C C . PHE B 1 847 ? 3.34 12.672 3.609 1 84.81 847 PHE B C 1
ATOM 13754 O O . PHE B 1 847 ? 3.59 11.531 3.225 1 84.81 847 PHE B O 1
ATOM 13761 N N . SER B 1 848 ? 2.164 13.211 3.643 1 80.38 848 SER B N 1
ATOM 13762 C CA . SER B 1 848 ? 1.095 12.492 2.953 1 80.38 848 SER B CA 1
ATOM 13763 C C . SER B 1 848 ? 1.451 12.242 1.491 1 80.38 848 SER B C 1
ATOM 13765 O O . SER B 1 848 ? 1.134 11.188 0.942 1 80.38 848 SER B O 1
ATOM 13767 N N . SER B 1 849 ? 2.041 13.234 0.904 1 84.88 849 SER B N 1
ATOM 13768 C CA . SER B 1 849 ? 2.496 13.109 -0.477 1 84.88 849 SER B CA 1
ATOM 13769 C C . SER B 1 849 ? 3.58 12.047 -0.608 1 84.88 849 SER B C 1
ATOM 13771 O O . SER B 1 849 ? 3.617 11.305 -1.594 1 84.88 849 SER B O 1
ATOM 13773 N N . CYS B 1 850 ? 4.449 12.023 0.34 1 84.69 850 CYS B N 1
ATOM 13774 C CA . CYS B 1 850 ? 5.512 11.023 0.358 1 84.69 850 CYS B CA 1
ATOM 13775 C C . CYS B 1 850 ? 4.938 9.617 0.394 1 84.69 850 CYS B C 1
ATOM 13777 O O . CYS B 1 850 ? 5.406 8.727 -0.324 1 84.69 850 CYS B O 1
ATOM 13779 N N . ARG B 1 851 ? 3.959 9.453 1.124 1 77.81 851 ARG B N 1
ATOM 13780 C CA . ARG B 1 851 ? 3.344 8.141 1.282 1 77.81 851 ARG B CA 1
ATOM 13781 C C . ARG B 1 851 ? 2.729 7.664 -0.029 1 77.81 851 ARG B C 1
ATOM 13783 O O . ARG B 1 851 ? 2.775 6.473 -0.344 1 77.81 851 ARG B O 1
ATOM 13790 N N . ARG B 1 852 ? 2.195 8.516 -0.692 1 76.56 852 ARG B N 1
ATOM 13791 C CA . ARG B 1 852 ? 1.559 8.172 -1.96 1 76.56 852 ARG B CA 1
ATOM 13792 C C . ARG B 1 852 ? 2.6 7.809 -3.012 1 76.56 852 ARG B C 1
ATOM 13794 O O . ARG B 1 852 ? 2.359 6.934 -3.852 1 76.56 852 ARG B O 1
ATOM 13801 N N . THR B 1 853 ? 3.619 8.555 -2.959 1 80.38 853 THR B N 1
ATOM 13802 C CA . THR B 1 853 ? 4.68 8.328 -3.932 1 80.38 853 THR B CA 1
ATOM 13803 C C . THR B 1 853 ? 5.465 7.062 -3.588 1 80.38 853 THR B C 1
ATOM 13805 O O . THR B 1 853 ? 5.844 6.297 -4.477 1 80.38 853 THR B O 1
ATOM 13808 N N . LEU B 1 854 ? 5.734 6.844 -2.283 1 75 854 LEU B N 1
ATOM 13809 C CA . LEU B 1 854 ? 6.523 5.703 -1.832 1 75 854 LEU B CA 1
ATOM 13810 C C . LEU B 1 854 ? 5.621 4.547 -1.42 1 75 854 LEU B C 1
ATOM 13812 O O . LEU B 1 854 ? 5.621 4.137 -0.256 1 75 854 LEU B O 1
ATOM 13816 N N . SER B 1 855 ? 4.711 4.137 -2.314 1 63.5 855 SER B N 1
ATOM 13817 C CA . SER B 1 855 ? 3.791 3.037 -2.045 1 63.5 855 SER B CA 1
ATOM 13818 C C . SER B 1 855 ? 4.488 1.688 -2.176 1 63.5 855 SER B C 1
ATOM 13820 O O . SER B 1 855 ? 5.641 1.618 -2.607 1 63.5 855 SER B O 1
ATOM 13822 N N . ASP B 1 856 ? 3.838 0.707 -1.774 1 56.66 856 ASP B N 1
ATOM 13823 C CA . ASP B 1 856 ? 4.355 -0.656 -1.846 1 56.66 856 ASP B CA 1
ATOM 13824 C C . ASP B 1 856 ? 4.805 -1 -3.264 1 56.66 856 ASP B C 1
ATOM 13826 O O . ASP B 1 856 ? 5.762 -1.756 -3.453 1 56.66 856 ASP B O 1
ATOM 13830 N N . ALA B 1 857 ? 4.105 -0.382 -4.141 1 53.81 857 ALA B N 1
ATOM 13831 C CA . ALA B 1 857 ? 4.395 -0.708 -5.535 1 53.81 857 ALA B CA 1
ATOM 13832 C C . ALA B 1 857 ? 5.605 0.074 -6.043 1 53.81 857 ALA B C 1
ATOM 13834 O O . ALA B 1 857 ? 6.223 -0.303 -7.039 1 53.81 857 ALA B O 1
ATOM 13835 N N . ARG B 1 858 ? 5.906 1.224 -5.445 1 54.06 858 ARG B N 1
ATOM 13836 C CA . ARG B 1 858 ? 7 2.078 -5.895 1 54.06 858 ARG B CA 1
ATOM 13837 C C . ARG B 1 858 ? 8.141 2.086 -4.883 1 54.06 858 ARG B C 1
ATOM 13839 O O . ARG B 1 858 ? 8.789 3.113 -4.68 1 54.06 858 ARG B O 1
ATOM 13846 N N . SER B 1 859 ? 8.242 1.021 -4.207 1 54.69 859 SER B N 1
ATOM 13847 C CA . SER B 1 859 ? 9.195 0.98 -3.102 1 54.69 859 SER B CA 1
ATOM 13848 C C . SER B 1 859 ? 10.633 0.886 -3.607 1 54.69 859 SER B C 1
ATOM 13850 O O . SER B 1 859 ? 11.578 0.975 -2.824 1 54.69 859 SER B O 1
ATOM 13852 N N . SER B 1 860 ? 10.758 0.924 -5.023 1 59.44 860 SER B N 1
ATOM 13853 C CA . SER B 1 860 ? 12.117 0.718 -5.512 1 59.44 860 SER B CA 1
ATOM 13854 C C . SER B 1 860 ? 12.82 2.047 -5.762 1 59.44 860 SER B C 1
ATOM 13856 O O . SER B 1 860 ? 13.969 2.072 -6.207 1 59.44 860 SER B O 1
ATOM 13858 N N . LEU B 1 861 ? 12.172 3.158 -5.434 1 70.75 861 LEU B N 1
ATOM 13859 C CA . LEU B 1 861 ? 12.789 4.461 -5.645 1 70.75 861 LEU B CA 1
ATOM 13860 C C . LEU B 1 861 ? 13.883 4.715 -4.613 1 70.75 861 LEU B C 1
ATOM 13862 O O . LEU B 1 861 ? 13.727 4.363 -3.441 1 70.75 861 LEU B O 1
ATOM 13866 N N . THR B 1 862 ? 15 5.238 -5.105 1 75.25 862 THR B N 1
ATOM 13867 C CA . THR B 1 862 ? 16.016 5.699 -4.164 1 75.25 862 THR B CA 1
ATOM 13868 C C . THR B 1 862 ? 15.492 6.871 -3.338 1 75.25 862 THR B C 1
ATOM 13870 O O . THR B 1 862 ? 14.531 7.539 -3.734 1 75.25 862 THR B O 1
ATOM 13873 N N . ALA B 1 863 ? 16.156 7.082 -2.186 1 80.19 863 ALA B N 1
ATOM 13874 C CA . ALA B 1 863 ? 15.766 8.195 -1.323 1 80.19 863 ALA B CA 1
ATOM 13875 C C . ALA B 1 863 ? 15.867 9.523 -2.064 1 80.19 863 ALA B C 1
ATOM 13877 O O . ALA B 1 863 ? 15 10.391 -1.916 1 80.19 863 ALA B O 1
ATOM 13878 N N . GLU B 1 864 ? 16.891 9.625 -2.869 1 84.06 864 GLU B N 1
ATOM 13879 C CA . GLU B 1 864 ? 17.094 10.859 -3.611 1 84.06 864 GLU B CA 1
ATOM 13880 C C . GLU B 1 864 ? 16.016 11.062 -4.672 1 84.06 864 GLU B C 1
ATOM 13882 O O . GLU B 1 864 ? 15.453 12.156 -4.793 1 84.06 864 GLU B O 1
ATOM 13887 N N . SER B 1 865 ? 15.773 10 -5.398 1 86.19 865 SER B N 1
ATOM 13888 C CA . SER B 1 865 ? 14.758 10.078 -6.438 1 86.19 865 SER B CA 1
ATOM 13889 C C . SER B 1 865 ? 13.383 10.344 -5.844 1 86.19 865 SER B C 1
ATOM 13891 O O . SER B 1 865 ? 12.594 11.117 -6.402 1 86.19 865 SER B O 1
ATOM 13893 N N . ALA B 1 866 ? 13.203 9.695 -4.738 1 86.81 866 ALA B N 1
ATOM 13894 C CA . ALA B 1 866 ? 11.922 9.891 -4.062 1 86.81 866 ALA B CA 1
ATOM 13895 C C . ALA B 1 866 ? 11.766 11.328 -3.596 1 86.81 866 ALA B C 1
ATOM 13897 O O . ALA B 1 866 ? 10.703 11.938 -3.777 1 86.81 866 ALA B O 1
ATOM 13898 N N . ALA B 1 867 ? 12.797 11.844 -2.986 1 91.38 867 ALA B N 1
ATOM 13899 C CA . ALA B 1 867 ? 12.766 13.219 -2.482 1 91.38 867 ALA B CA 1
ATOM 13900 C C . ALA B 1 867 ? 12.547 14.219 -3.615 1 91.38 867 ALA B C 1
ATOM 13902 O O . ALA B 1 867 ? 11.703 15.109 -3.51 1 91.38 867 ALA B O 1
ATOM 13903 N N . LEU B 1 868 ? 13.266 14.016 -4.715 1 94 868 LEU B N 1
ATOM 13904 C CA . LEU B 1 868 ? 13.148 14.906 -5.863 1 94 868 LEU B CA 1
ATOM 13905 C C . LEU B 1 868 ? 11.758 14.836 -6.473 1 94 868 LEU B C 1
ATOM 13907 O O . LEU B 1 868 ? 11.188 15.859 -6.859 1 94 868 LEU B O 1
ATOM 13911 N N . THR B 1 869 ? 11.266 13.625 -6.531 1 94.12 869 THR B N 1
ATOM 13912 C CA . THR B 1 869 ? 9.945 13.422 -7.129 1 94.12 869 THR B CA 1
ATOM 13913 C C . THR B 1 869 ? 8.867 14.117 -6.312 1 94.12 869 THR B C 1
ATOM 13915 O O . THR B 1 869 ? 8.023 14.836 -6.867 1 94.12 869 THR B O 1
ATOM 13918 N N . VAL B 1 870 ? 8.906 13.969 -5.012 1 93.75 870 VAL B N 1
ATOM 13919 C CA . VAL B 1 870 ? 7.875 14.516 -4.141 1 93.75 870 VAL B CA 1
ATOM 13920 C C . VAL B 1 870 ? 7.938 16.047 -4.156 1 93.75 870 VAL B C 1
ATOM 13922 O O . VAL B 1 870 ? 6.91 16.703 -4.301 1 93.75 870 VAL B O 1
ATOM 13925 N N . ILE B 1 871 ? 9.102 16.578 -4.02 1 96.19 871 ILE B N 1
ATOM 13926 C CA . ILE B 1 871 ? 9.258 18.016 -3.941 1 96.19 871 ILE B CA 1
ATOM 13927 C C . ILE B 1 871 ? 8.867 18.656 -5.273 1 96.19 871 ILE B C 1
ATOM 13929 O O . ILE B 1 871 ? 8.148 19.656 -5.305 1 96.19 871 ILE B O 1
ATOM 13933 N N . THR B 1 872 ? 9.367 18.078 -6.387 1 96.81 872 THR B N 1
ATOM 13934 C CA . THR B 1 872 ? 9.047 18.609 -7.703 1 96.81 872 THR B CA 1
ATOM 13935 C C . THR B 1 872 ? 7.543 18.531 -7.969 1 96.81 872 THR B C 1
ATOM 13937 O O . THR B 1 872 ? 6.957 19.453 -8.547 1 96.81 872 THR B O 1
ATOM 13940 N N . LYS B 1 873 ? 6.996 17.422 -7.566 1 95.81 873 LYS B N 1
ATOM 13941 C CA . LYS B 1 873 ? 5.551 17.234 -7.672 1 95.81 873 LYS B CA 1
ATOM 13942 C C . LYS B 1 873 ? 4.801 18.359 -6.965 1 95.81 873 LYS B C 1
ATOM 13944 O O . LYS B 1 873 ? 3.9 18.969 -7.543 1 95.81 873 LYS B O 1
ATOM 13949 N N . GLU B 1 874 ? 5.168 18.656 -5.758 1 94.62 874 GLU B N 1
ATOM 13950 C CA . GLU B 1 874 ? 4.5 19.688 -4.973 1 94.62 874 GLU B CA 1
ATOM 13951 C C . GLU B 1 874 ? 4.727 21.078 -5.57 1 94.62 874 GLU B C 1
ATOM 13953 O O . GLU B 1 874 ? 3.842 21.938 -5.523 1 94.62 874 GLU B O 1
ATOM 13958 N N . TRP B 1 875 ? 5.922 21.328 -6.125 1 96.31 875 TRP B N 1
ATOM 13959 C CA . TRP B 1 875 ? 6.215 22.594 -6.793 1 96.31 875 TRP B CA 1
ATOM 13960 C C . TRP B 1 875 ? 5.328 22.766 -8.016 1 96.31 875 TRP B C 1
ATOM 13962 O O . TRP B 1 875 ? 4.797 23.859 -8.25 1 96.31 875 TRP B O 1
ATOM 13972 N N . LEU B 1 876 ? 5.203 21.719 -8.781 1 95.5 876 LEU B N 1
ATOM 13973 C CA . LEU B 1 876 ? 4.363 21.766 -9.977 1 95.5 876 LEU B CA 1
ATOM 13974 C C . LEU B 1 876 ? 2.912 22.047 -9.602 1 95.5 876 LEU B C 1
ATOM 13976 O O . LEU B 1 876 ? 2.238 22.844 -10.273 1 95.5 876 LEU B O 1
ATOM 13980 N N . ARG B 1 877 ? 2.451 21.484 -8.562 1 92.62 877 ARG B N 1
ATOM 13981 C CA . ARG B 1 877 ? 1.069 21.656 -8.117 1 92.62 877 ARG B CA 1
ATOM 13982 C C . ARG B 1 877 ? 0.824 23.062 -7.609 1 92.62 877 ARG B C 1
ATOM 13984 O O . ARG B 1 877 ? -0.298 23.562 -7.68 1 92.62 877 ARG B O 1
ATOM 13991 N N . ARG B 1 878 ? 1.889 23.703 -7.148 1 90.62 878 ARG B N 1
ATOM 13992 C CA . ARG B 1 878 ? 1.774 25.078 -6.656 1 90.62 878 ARG B CA 1
ATOM 13993 C C . ARG B 1 878 ? 2.012 26.094 -7.777 1 90.62 878 ARG B C 1
ATOM 13995 O O . ARG B 1 878 ? 2.086 27.297 -7.527 1 90.62 878 ARG B O 1
ATOM 14002 N N . GLY B 1 879 ? 2.27 25.609 -8.992 1 90.44 879 GLY B N 1
ATOM 14003 C CA . GLY B 1 879 ? 2.336 26.484 -10.156 1 90.44 879 GLY B CA 1
ATOM 14004 C C . GLY B 1 879 ? 3.736 26.984 -10.445 1 90.44 879 GLY B C 1
ATOM 14005 O O . GLY B 1 879 ? 3.926 27.844 -11.312 1 90.44 879 GLY B O 1
ATOM 14006 N N . LEU B 1 880 ? 4.742 26.469 -9.789 1 92.88 880 LEU B N 1
ATOM 14007 C CA . LEU B 1 880 ? 6.109 26.953 -9.969 1 92.88 880 LEU B CA 1
ATOM 14008 C C . LEU B 1 880 ? 6.688 26.469 -11.289 1 92.88 880 LEU B C 1
ATOM 14010 O O . LEU B 1 880 ? 7.699 26.984 -11.766 1 92.88 880 LEU B O 1
ATOM 14014 N N . GLY B 1 881 ? 6.07 25.438 -11.836 1 91.19 881 GLY B N 1
ATOM 14015 C CA . GLY B 1 881 ? 6.566 24.875 -13.086 1 91.19 881 GLY B CA 1
ATOM 14016 C C . GLY B 1 881 ? 5.992 25.578 -14.305 1 91.19 881 GLY B C 1
ATOM 14017 O O . GLY B 1 881 ? 6.363 25.25 -15.438 1 91.19 881 GLY B O 1
ATOM 14018 N N . LYS B 1 882 ? 5.156 26.531 -14.102 1 88.19 882 LYS B N 1
ATOM 14019 C CA . LYS B 1 882 ? 4.535 27.234 -15.227 1 88.19 882 LYS B CA 1
ATOM 14020 C C . LYS B 1 882 ? 5.578 27.953 -16.062 1 88.19 882 LYS B C 1
ATOM 14022 O O . LYS B 1 882 ? 6.488 28.594 -15.531 1 88.19 882 LYS B O 1
ATOM 14027 N N . ASP B 1 883 ? 5.586 27.812 -17.328 1 84.19 883 ASP B N 1
ATOM 14028 C CA . ASP B 1 883 ? 6.414 28.484 -18.328 1 84.19 883 ASP B CA 1
ATOM 14029 C C . ASP B 1 883 ? 7.879 28.062 -18.203 1 84.19 883 ASP B C 1
ATOM 14031 O O . ASP B 1 883 ? 8.781 28.875 -18.438 1 84.19 883 ASP B O 1
ATOM 14035 N N . ILE B 1 884 ? 8.133 26.953 -17.672 1 90.88 884 ILE B N 1
ATOM 14036 C CA . ILE B 1 884 ? 9.5 26.453 -17.547 1 90.88 884 ILE B CA 1
ATOM 14037 C C . ILE B 1 884 ? 9.773 25.438 -18.656 1 90.88 884 ILE B C 1
ATOM 14039 O O . ILE B 1 884 ? 9.055 24.438 -18.781 1 90.88 884 ILE B O 1
ATOM 14043 N N . SER B 1 885 ? 10.695 25.719 -19.484 1 90.94 885 SER B N 1
ATOM 14044 C CA . SER B 1 885 ? 11.234 24.797 -20.484 1 90.94 885 SER B CA 1
ATOM 14045 C C . SER B 1 885 ? 12.656 24.375 -20.125 1 90.94 885 SER B C 1
ATOM 14047 O O . SER B 1 885 ? 13.609 25.125 -20.359 1 90.94 885 SER B O 1
ATOM 14049 N N . TYR B 1 886 ? 12.781 23.203 -19.656 1 90.94 886 TYR B N 1
ATOM 14050 C CA . TYR B 1 886 ? 14.078 22.797 -19.125 1 90.94 886 TYR B CA 1
ATOM 14051 C C . TYR B 1 886 ? 14.922 22.141 -20.203 1 90.94 886 TYR B C 1
ATOM 14053 O O . TYR B 1 886 ? 16.125 21.938 -20.016 1 90.94 886 TYR B O 1
ATOM 14061 N N . LEU B 1 887 ? 14.359 21.812 -21.266 1 90.31 887 LEU B N 1
ATOM 14062 C CA . LEU B 1 887 ? 15.117 21.156 -22.328 1 90.31 887 LEU B CA 1
ATOM 14063 C C . LEU B 1 887 ? 15.625 22.188 -23.344 1 90.31 887 LEU B C 1
ATOM 14065 O O . LEU B 1 887 ? 16.281 21.828 -24.328 1 90.31 887 LEU B O 1
ATOM 14069 N N . ASP B 1 888 ? 15.234 23.391 -23.016 1 81.12 888 ASP B N 1
ATOM 14070 C CA . ASP B 1 888 ? 15.758 24.438 -23.891 1 81.12 888 ASP B CA 1
ATOM 14071 C C . ASP B 1 888 ? 17.281 24.453 -23.875 1 81.12 888 ASP B C 1
ATOM 14073 O O . ASP B 1 888 ? 17.906 24.469 -22.812 1 81.12 888 ASP B O 1
ATOM 14077 N N . GLY B 1 889 ? 17.953 24.266 -24.906 1 70.06 889 GLY B N 1
ATOM 14078 C CA . GLY B 1 889 ? 19.391 24.281 -25.016 1 70.06 889 GLY B CA 1
ATOM 14079 C C . GLY B 1 889 ? 20 22.891 -24.969 1 70.06 889 GLY B C 1
ATOM 14080 O O . GLY B 1 889 ? 21.219 22.734 -25.125 1 70.06 889 GLY B O 1
ATOM 14081 N N . VAL B 1 890 ? 19.188 21.875 -24.578 1 72.81 890 VAL B N 1
ATOM 14082 C CA . VAL B 1 890 ? 19.688 20.516 -24.516 1 72.81 890 VAL B CA 1
ATOM 14083 C C . VAL B 1 890 ? 19.531 19.828 -25.875 1 72.81 890 VAL B C 1
ATOM 14085 O O . VAL B 1 890 ? 18.5 19.969 -26.531 1 72.81 890 VAL B O 1
ATOM 14088 N N . SER B 1 891 ? 20.594 19.391 -26.438 1 64.56 891 SER B N 1
ATOM 14089 C CA . SER B 1 891 ? 20.531 18.656 -27.703 1 64.56 891 SER B CA 1
ATOM 14090 C C . SER B 1 891 ? 19.859 17.297 -27.547 1 64.56 891 SER B C 1
ATOM 14092 O O . SER B 1 891 ? 20.266 16.516 -26.688 1 64.56 891 SER B O 1
ATOM 14094 N N . ILE B 1 892 ? 18.641 17.172 -27.922 1 61.81 892 ILE B N 1
ATOM 14095 C CA . ILE B 1 892 ? 17.938 15.883 -27.828 1 61.81 892 ILE B CA 1
ATOM 14096 C C . ILE B 1 892 ? 18.188 15.07 -29.109 1 61.81 892 ILE B C 1
ATOM 14098 O O . ILE B 1 892 ? 18.094 15.609 -30.219 1 61.81 892 ILE B O 1
ATOM 14102 N N . HIS B 1 893 ? 19.047 14.055 -29.047 1 45.69 893 HIS B N 1
ATOM 14103 C CA . HIS B 1 893 ? 19.156 13.211 -30.234 1 45.69 893 HIS B CA 1
ATOM 14104 C C . HIS B 1 893 ? 17.797 12.609 -30.609 1 45.69 893 HIS B C 1
ATOM 14106 O O . HIS B 1 893 ? 17.172 11.922 -29.812 1 45.69 893 HIS B O 1
ATOM 14112 N N . GLU B 1 894 ? 17.062 13.258 -31.438 1 42.31 894 GLU B N 1
ATOM 14113 C CA . GLU B 1 894 ? 15.836 12.734 -32.031 1 42.31 894 GLU B CA 1
ATOM 14114 C C . GLU B 1 894 ? 16.078 11.367 -32.688 1 42.31 894 GLU B C 1
ATOM 14116 O O . GLU B 1 894 ? 17.094 11.156 -33.312 1 42.31 894 GLU B O 1
#

Organism: Pycnoporus cinnabarinus (NCBI:txid5643)

Foldseek 3Di:
DDDDDDDDDDDDDPDDDDDDDDPPPPPPPPPPVPPPVLPPPPDLLLVLLQVQWDWAFDDDPRFTWTWTQGNVDRDIDIFGFDDPDHDLVPTDPVRNRGPCSVVSSCCVPPVDPDDPPCSDSVNVVVVVVQPFWAPWFDDDDDDDDPDPDDDPDDPPPPDDDDPDPVVVVVVVVVVVVVCCVVVVPPPDDQQNVQVVLLLVCLQVLHALQCQVDPVVVVVCCVVDDPPHGHDGSVRSLVVLVLLLVQLLVLVLVVLVPADAFKEKEWDWAAFPVSPWIWIWMKMWFAGPLLFIDIATQFTHTDDPDPALLVVLVVVLVSCVVSPRLLRYQAYEYAPDPRPLVNLVNNQVVSCVPPVDHDDSLQRYFHFLLQLLQLLVLQLVVLVLLHDNCVVPPLVNVVLLDFSADDLCVVPLQVVLLVVLVVVVVCVVVVNPPVPPPPPPPPVPPPPPPCPPPPVPPPVPSPPPPPPPDDPPDDPDDDDDDDDDPDDPPVPPPPPPPPAQALLRLLQVLLCVQSVDPVSSVVLLVLLCVQADSVLSSHGAQHADSSRVNSSLVNLVNLLRLQHDPPPVVVPVVPPPPPDCSARSSLNSLVCQLPSPDDPSNVVSVVSSVRNHQDPVSNVVSVLVSVLCVLSSQVSVVLLDPRFLCLLCSLLSLLLNLVSLVVSLVVPPDPSCVSSNSSSVSSNVSSVVVSVSNLVHLQSLLLNLLQLLQHLLLQCQVVRHPNVSSVVNVVSLVVLLVVLVVVCVVVVPPCLPQDPDDQPVRSGIQRRCPHSVLVSSVSRPPDQCDDPPPQDPDDLSCNSRNCSRHDNYSRCSSVSLSRRCSNRVSSSSVNSRSSRHRSHVSVVSVLSNLLDSSCDPVNVPDDPVSSGSSSSSNSCVVVPSSPPDSSCVVPDDPD/DDDDDPDPDQPDDDDDDDDDDDDDDPDPPPPPVPPVPLPPPPDLLLVLLQVQWDWAWDDDPRFTWTWTQGNQDRDIDIFGFDPPDHDLVPTDPVRNRGPCSVVSSCCVPPVDPDDPPCSDSVNVVVVVVPPPFFPQDDDDDDDDDPDPDDDPDDPPPDDDDPPDPVVVVVVVVVVVVVCCVVVVPPDDDQLNVQVVQLLVCLQVLHALQCQVDPVVVVVCPVVDDPPHGGDGSVRSLVVLVLLLVLLLVLVLVVLVPADAFKEKEWDWAAFPVSPWIWIWMKMWFAGPLLFIDIATQFTHTDDPDPALLVVLVVVLVSCVVSPRLLRYQAYEYAPDPRPLVNLVNNQVVSCVPPVDHDDSLQRYFHFLLQLLQLLVLQLVVLVLLHDNCVVPPLVNVVLLDFSADDLCVVPLQVVLLVVLVVVVVCVVVVNPPVPPPPPPPPVPPPPCPCPPPPVPPPPPSPPDPPPPPDPPDDPDDDDDDDDDPDDPPPPPPPRPPPAQALLRLLQVLLCVQSVDPVSSVVLLVLLCVQADSVLSSHGAQHADSSRVNSSLVNLVNLLRLQHDPPPVVVPVVPPDPPDCSARSSLNSLVCQLPSPDDPSNVVSVVSSVRNHQDPVSNVVSVLVSVLCVLSSQVSVVLLDPRFLCLLCSLLSLLLNLVSLVVSLVPPDDPSCVSSNSSSVSSNVSSVVVSVSNLVHLQSLLLNLLQLLQHLLLQCQVVRHPNVSSVVNVVSLVVLLVVLVVVCVVVVPPCLPQDPPDQSLRSPTQADCPHSVLVSSVSRPVDQCDDPPPQDPDDLSCNSRNCSRHDNYSRCSSVSLSVRCSNRVSSSSVNSRSSRHRSHVSVVSVLSNLLDSSCDPVNVPDDPVSSGSSSSSNSCVVVPSSPPDSSCVVPDDPD

Radius of gyration: 43.35 Å; Cα contacts (8 Å, |Δi|>4): 2222; chains: 2; bounding box: 205×120×140 Å